Protein 5MDM (pdb70)

InterPro domains:
  IPR001903 Spike glycoprotein fusion domain, Rhabdovirus [PF00974] (76-174)
  IPR055447 Spike glycoprotein G, central domain, rhabdovirus [PF24833] (276-397)

Organism: Chandipura virus (strain I653514) (NCBI:txid11273)

Secondary structure (DSSP, 8-state):
-EEEEEESSS----EE--S----SS-SGGGS--TTEEEEEEEEEEEEEE-GGGG-EEEEEEEEEEEEEE--SSSS-EEEEEEEEEPPPHHHHHHHHHHHHHT------SPPP---SSS-EEEEEEEEEEEE---EEETTTTEEE-TTBTTSEE-SSSEEBSSSSEEEEES---SS---SEEEEEEEEEEEEESSSPP-GGGEEEE-SS--SEEGGG-EEEEETTEEEEE-TTSBEEE--TT-EETTEESGGGSPBP-TT---B--GGGSHHHHHHHHHHHHHHHHHHHHHHHHHHTT----HHHHHTTS-SSSEEEEEEEEETTEEEEEEEEEEEEEES-SEESSSEEESS-TTS-EEE-----EEETTEEE-GGG-EEETTEEE--GGG-EESSSSSTTHHHH--B---/-EEEEEESSS----EE--S--------------TTEEEEEEEEEESTTTS-SEE-EEEEEEEEEEEEEE--SSSSEEEEEEEEEEPPPHHHHHHHHHHHHHT------SPPP---SSS-EEEEEEEEEEEE--EEE-TTT--EE-TTBGGGEE-SSSEEBSSTTEEEEES-TT---TTTS-PEEEEEEEEEETTS---GGGEEEE-SS---EEGGG-EE--BTTB-EEE-TTS-EEE--TT-BSSSSBSGGGSPBPPTTPPP---S----SPP--HHHHHHHHHHHHHHHHHHTT--B-HHHHHTTS-SSSEEEEEEEEETTEEEEEEEEEEEEEES-SEESSSEEESS-TTS-EEE-----EEETTEEE-GGG-EEETTEEE--GGGT----TTS--/-EEEEEESSS----EE--S----SS-SGGGS--TTEEEEEEEEEEEEEE-GGGG-EEEEEEEEEEEEEE--SSSS-EEEEEEEEEPPPHHHHHHHHHHHHHT------SPPP---SSS-EEEEEEEEEEEE---EEETTTTEEE-TTBTTSEE-SSSEEBSSSSEEEEES---SS---SEEEEEEEEEEEEESSSPP-GGGEEEE-SS--SEEGGG-EEEEETTEEEEE-TTSBEEE--TT-EETTEESGGGSPBP-TT---B--GGGSHHHHHHHHHHHHHHHHHHHHHHHHHHTT----HHHHHTTS-SSSEEEEEEEEETTEEEEEEEEEEEEEES-SEESSSEEESS-TTS-EEE-----EEETTEEE-GGG-EEETTEEE--GGG-EESSSSSTTHHHH--B---/-EEEEEESSS----EE--S--------------TTEEEEEEEEEESBTTB-SEE-EEEEEEEEEEEEEE--SSSSEEEEEEEEEEPPPHHHHHHHHHHHHHT------SPPP---SSS-EEEEEEEEEEEE--EEE-TTT--EE-TTBGGGEE-SSSEEBSSTTEEEEES-TT---TTTS-PEEEEEEEEEETTS---GGGEEEE-SS---EEGGG-EE--BTTB-EEE-TTS-EEE--TT-BSSSSBSGGGSPBPPTTPPP---S----SPP--HHHHHHHHHHHHHHHHHHTT--B-HHHHHTTS-SSSEEEEEEEEETTEEEEEEEEEEEEEES-SEESSSEEESS-TTS-EEE-----EEETTEEE-GGG-EEETTEEE--GGGT----TTS--

B-factor: mean 112.69, std 37.87, range [44.89, 360.83]

Sequence (1616 aa):
YLSIAFPENTKLDWKPVTKNTRYCPMGGEWFLEPGLQEESFLSSTPIGATPSKSDGFLCHAAKWVTTCDFRWYGPKYITHSIHNIKPTRSDCDTALASYKSGTLVSLGFPPESCGYASVTDSEFLVIMITPHHVGVDDYRGHWVDPLFVGGECDQSYCDTIHNSSVWIPADQTKKNICGQSFTPLTVTVAYDKTKEIAAGGIVFKSKYHSHMEGARTCRLSYCGRNGIKFPNGEWVSLDVKTRIQEKHLLPLFKECPAGTEVRSTLQSDGAQVLTSEIQRILDYSLCQNTWDKVERKEPLSPLDLSYLASKSPGKGLAYTVINGTLSFAHTRYVRMWIDGPVLKEPKGKRESPSGISSDIWTQWFKYGDMEIGPNGLLKTAGGYKFPWHLIGMGIVDNELHELSEANPLDYLSIAFPENTKLDWKPVTKNTRYCPMGGEWFLEPGLQEESFLSSTPIGATPSKSDGFLCHAAKWVTTCDFRWYGPKYITHSIHNIKPTRSDCDTALASYKSGTLVSLGFPPESCGYASVTDSEFLVIMITPHHVGVDDYRGHWVDPLFVGGECDQSYCDTIHNSSVWIPADQTKKNICGQSFTPLTVTVAYDKTKEIAAGGIVFKSKYHSHMEGARTCRLSYCGRNGIKFPNGEWVSLDVKTRIQEKHLLPLFKECPAGTEVRSTLQSAQVLTSEIQRILDYSLCQNTWDKVERKEPLSPLDLSYLASKSPGKGLAYTVINGTLSFAHTRYVRMWIDGPVLKEPKGKRESPSGISSDIWTQWFKYGDMEIGPNGLLKTAGGYKFPWHLIGMELHELSEYLSIAFPENTKLDWKPVTKNTRYCPMGGEWFLEPGLQEESFLSSTPIGATPSKSDGFLCHAAKWVTTCDFRWYGPKYITHSIHNIKPTRSDCDTALASYKSGTLVSLGFPPESCGYASVTDSEFLVIMITPHHVGVDDYRGHWVDPLFVGGECDQSYCDTIHNSSVWIPADQTKKNICGQSFTPLTVTVAYDKTKEIAAGGIVFKSKYHSHMEGARTCRLSYCGRNGIKFPNGEWVSLDVKTRIQEKHLLPLFKECPAGTEVRSTLQSDGAQVLTSEIQRILDYSLCQNTWDKVERKEPLSPLDLSYLASKSPGKGLAYTVINGTLSFAHTRYVRMWIDGPVLKEPKGKRESPSGISSDIWTQWFKYGDMEIGPNGLLKTAGGYKFPWHLIGMGIVDNELHELSEANPLDYLSIAFPENTKLDWKPVTKNTRYCPMGGEWFLEPGLQEESFLSSTPIGATPSKSDGFLCHAAKWVTTCDFRWYGPKYITHSIHNIKPTRSDCDTALASYKSGTLVSLGFPPESCGYASVTDSEFLVIMITPHHVGVDDYRGHWVDPLFVGGECDQSYCDTIHNSSVWIPADQTKKNICGQSFTPLTVTVAYDKTKEIAAGGIVFKSKYHSHMEGARTCRLSYCGRNGIKFPNGEWVSLDVKTRIQEKHLLPLFKECPAGTEVRSTLQSAQVLTSEIQRILDYSLCQNTWDKVERKEPLSPLDLSYLASKSPGKGLAYTVINGTLSFAHTRYVRMWIDGPVLKEPKGKRESPSGISSDIWTQWFKYGDMEIGPNGLLKTAGGYKFPWHLIGMELHELSE

Nearest PDB structures (foldseek):
  5mdm-assembly2_C  TM=1.001E+00  e=2.118E-80  Chandipura virus
  5mdm-assembly2_A  TM=4.001E-01  e=2.684E-65  Chandipura virus
  5i2s-assembly1_A  TM=8.882E-01  e=8.411E-42  Vesicular stomatitis Indiana virus strain Mudd-Summers
  4d6w-assembly1_C  TM=3.920E-01  e=3.894E-62  Chandipura virus
  4d6w-assembly1_A  TM=3.893E-01  e=2.849E-61  Chandipura virus

Foldseek 3Di:
DKKFWAFQDQDFDKDFDDVLDADPAWDQVVPDDPQKDKDKDKWKFFADFAQLLQKKKKKFKKKWKWKWDAAPHDDTDIDIDIGFAADDPVSSVVQVVCVVVVNQDCPHHDDDDDDHNDIDMDIDIHIDIDIDGFDADQQVQWTADQQFDVRIGRAQWTQGPDRGIIMGGPDRPPDTRHRTDMDMWMKMWMFRNPDDDAQQRIFIDTPLAAGFRSVLKAWGAGRNATWIQTQQQTIMGDDQPDDDPNHRDRVRHHHDDPPRHHDGRLCVDPVNVVVVVVLSVCLRVLSVVLSVCVVVVHQDALQSLLSRDDLGWHWGKWWDAAPNGIMIGTGTIAMWADPDQFAAAQWTAGPDNPHDIDRRHDDWHDDDPWTADTSSFTADPSGIGDDCSSMDDSRNHNPPVVVVDDDDDD/DFKFWAFQDQDFDKDFDPPQLLDFAFADDDDDDLQWDKDKDKWFALVVVQDFKFKWKKKFKKKWKWKWDAAPHDDTDIDIDIGTDADDPVSRVVQVVCVVVVNQDFPHHDDDDDDHNDIDMDIDTHIDMDMDMFTAKSAQLWTAASQFDVRTGLDQWTCGPPNRIIIGTPDNPSDDSLVTDTGIWMKMWIFNPPDDDAQQRIWIDTQQGDTFRSVQKAWEDGSNATWIATLLLAIIGDDQVDDDPNHGDRVRHHHDPPPRHRIAYRQSPDDDDPDPRSVVLSVLSSVLSVCVVVVHDDALLSLLSRDYGGWGWHKWWDAAPNGIMIGTGTIGMWADPDQFAAACWIHSHDPPHDIDHRHDDWHDDDVWTADTSSFTQDPRGTGHNCVSSPDDSVVPDD/DKKFWAFQDQDFDKDFDDVLDADPAWDQVVPDDPQKDKDKDKWKFFADFAQLLQKKKKKFKKKWKWKWDAAPHDDTDIDIDIGFAADDPVRRVVQVVCVVVVNQDCPHHDDDDDDHNDIDMDIDIHIDIHIDGFDADQQVQWTADQQFDVRIDRAQWTQGPDRGIIMGGPDRPPDTRHRTDMDMWMKMWMFRNPDDDAQQRIFIDTPLAAGFGSVLKAWGAGRNATWIQTQAQTIMGDHQPDDDPNHRDRVRHHHDDPPRHHDGRLCVDPVNVVVVVVLSVCLRVLSVVLSVCVVVVHQDALQSLLSRDDLGWHWGKWWDAAPNGIMIGTGTIAMWADPDQFAAAQWTAGPDNPHDIDRRHDDWHDDDPWTADTSSFTADPSGIGDDCSSMDPSRNHNPPVVVVDDDDDD/DFKFWAFQDQDFDKDFDPPQLLDFAFFDDDDDDLQKDKDKDKWFALVVVFDFKFKWKKKFKKKWKWKWDAAPHDDTDIDIDIGTAADDPVSRVVQVVCVVVVNQDFPPHDDDDDDHNDIDMDIDIHIDMDMDMFTAKSAQLWTAASQFDVRTGLDQWTCGPPNRIIIGTPDNPSDDSLVTDTGIWMKMWIFNPPDDDAQQRIWIDTQQGDTFRSVQKAWEDGSNATWIATLLLAIIGDDQVDDDPNHGDRVRHHHDPPPRHRIAYRQSPDDDDPDPRSVVLSVLSSVLSVCVVVVHDDALLSLLSRDYGGWGWHKWWDAAPNGIMIGTGTIGMWADPDQFAAACWIHSHDPPHDIDHRHDDWHDDDVWTADTSSFTDDPRGTGHNCVSSPDDSVVPDD

Solvent-accessible surface area: 74851 Å² total; per-residue (Å²): 59,0,7,8,10,6,0,46,80,37,133,18,117,29,102,82,27,119,168,37,58,76,60,6,56,10,8,26,133,103,34,168,62,114,23,70,66,94,51,66,13,145,7,16,0,0,72,18,60,50,76,75,96,5,58,4,19,28,0,31,0,0,45,2,5,0,25,0,24,43,149,135,98,41,56,75,119,19,54,66,41,81,90,91,50,115,9,78,130,74,21,0,50,79,6,15,60,24,44,137,86,64,74,58,103,26,70,0,24,5,88,76,44,53,34,117,77,46,92,23,39,0,10,20,8,6,24,45,11,32,17,42,70,2,31,33,36,18,75,179,21,23,16,60,11,112,46,4,96,70,27,78,22,94,99,28,43,1,60,11,101,110,122,13,17,7,1,0,4,44,94,60,74,198,167,92,21,15,10,12,23,43,29,103,5,80,0,24,0,4,8,42,114,112,138,127,7,50,23,52,45,0,24,0,73,22,154,38,3,53,43,3,56,1,50,74,1,7,68,14,54,7,1,46,87,64,0,0,31,0,18,3,2,2,0,0,14,3,75,82,174,27,172,2,47,160,58,91,0,7,62,39,3,124,110,14,95,110,79,28,131,19,26,40,3,21,27,26,39,31,1,10,54,57,30,32,94,31,97,148,94,21,39,101,50,34,1,44,66,2,3,57,48,22,91,142,179,66,93,15,9,0,26,8,0,1,33,1,8,1,86,42,15,17,56,1,10,0,5,0,15,39,127,73,64,26,3,33,0,93,6,100,1,34,33,0,4,2,100,8,4,50,14,194,99,24,75,0,26,78,107,22,21,104,19,135,53,38,79,1,0,70,37,48,32,143,14,45,128,26,54,0,0,2,4,0,4,0,63,18,121,59,11,29,15,4,4,31,45,19,16,32,12,2,48,23,2,62,78,2,66,32,0,21,81,47,59,105,27,82,38,8,66,10,7,4,0,48,66,32,117,19,68,33,7,84,15,102,39,72,39,74,41,25,18,120,4,7,39,88,86,70,125,78,62,45,75,93,58,70,14,135,10,20,0,0,3,58,33,5,56,82,91,18,83,1,24,29,0,40,0,1,46,46,6,0,27,0,23,36,150,198,169,42,32,40,49,0,32,30,35,58,85,98,54,114,9,77,162,74,30,2,67,89,6,26,62,23,79,145,87,63,92,57,106,64,117,26,63,4,100,60,56,52,35,141,78,51,93,71,80,28,95,55,92,3,18,64,12,74,78,36,35,1,0,10,0,6,5,45,5,38,8,0,0,14,4,2,89,56,24,44,17,60,109,45,51,0,76,8,75,63,130,16,9,11,0,6,3,56,68,89,95,70,120,103,17,58,58,39,106,17,35,97,6,68,0,24,0,4,3,47,98,123,140,128,6,49,22,53,42,0,14,0,50,4,81,10,1,7,58,14,86,1,64,185,7,20,47,31,74,16,36,81,75,73,0,0,33,1,55,35,7,7,0,0,18,4,58,71,168,18,179,4,36,169,78,90,0,5,68,36,3,164,98,18,97,113,84,35,84,17,73,2,11,23,137,52,153,182,140,107,48,105,75,47,7,36,56,17,14,92,31,1,0,38,31,1,2,47,23,25,96,139,118,66,29,1,5,0,5,6,0,0,8,1,4,10,37,3,10,16,27,2,4,0,2,0,6,40,143,26,45,8,3,2,0,26,10,13,0,5,35,0,41,1,87,4,0,27,15,187,103,19,85,2,40,54,131,36,66,107,25,146,46,38,74,0,2,59,44,42,34,159,17,48,160,36,55,0,0,0,3,0,1,0,69,18,121,57,12,30,12,2,0,43,18,10,18,31,99,78,155,71,9,73,50,125,56,0,8,7,9,6,0,47,79,38,133,18,117,31,102,83,27,119,167,37,57,76,59,7,56,10,7,26,131,104,37,170,64,114,23,70,65,93,51,67,14,146,7,18,0,0,72,18,59,50,80,75,95,5,57,4,19,28,0,37,0,0,34,3,6,0,26,0,25,42,150,138,91,41,59,76,118,19,55,66,40,82,87,98,52,122,10,77,144,73,24,2,54,82,6,16,61,23,48,135,87,62,74,58,105,23,74,0,19,4,87,76,41,54,34,122,77,40,89,16,39,0,10,17,11,6,18,40,12,36,16,42,66,2,30,33,36,19,87,183,21,24,16,62,13,112,45,3,94,70,27,78,22,95,106,28,52,1,66,11,104,110,130,15,16,10,1,0,4,42,95,60,74,198,165,89,20,14,12,12,21,40,30,99,4,80,0,24,0,5,10,42,113,111,138,128,8,50,22,51,45,0,22,0,75,22,154,37,3,52,44,4,56,1,52,72,1,7,70,15,55,8,1,47,86,64,0,0,30,0,19,3,1,3,0,0,14,3,76,83,173,27,171,3,46,159,58,91,0,6,62,39,3,124,109,14,94,113,78,29,129,19,26,39,3,20,28,26,38,31,1,10,53,56,29,32,95,33,99,148,95,23,39,100,50,37,2,43,65,2,2,58,50,22,90,143,180,64,102,15,13,0,26,11,0,1,31,2,8,1,85,41,15,15,56,0,10,0,5,0,17,39,129,71,61,27,4,34,0,94,6,98,1,35,32,0,4,1,101,8,4,49,14,193,97,23,76,0,25,80,107,23,20,104,18,134,51,38,77,1,0,70,37,47,31,143,12,38,128,24,53,0,0,2,5,0,3,0,62,18,120,55,11,30,11,4,4,31,46,18,15,33,11,2,50,22,2,61,77,2,66,26,0,19,82,46,52,100,28,78,38,8,66,11,7,3,0,47,66,32,119,18,74,34,9,86,15,100,39,73,40,74,41,27,16,118,4,6,38,87,88,69,124,82,63,46,76,92,59,70,15,133,10,19,0,0,3,60,34,6,54,80,93,19,81,2,29,29,0,48,0,1,63,46,6,0,26,0,23,33,148,198,167,42,29,35,51,0,35,34,35,63,84,98,58,111,10,75,159,75,32,2,67,89,5,28,60,23,82,148,86,65,90,57,113,62,90,25,70,4,101,59,56,54,35,137,80,51,92,70,81,29,89,60,81,2,16,58,11,73,81,40,36,1,0,11,0,6,5,44,4,36,7,1,1,14,4,2,88,55,22,43,16,60,106,45,48,0,72,8,73,65,129,13,9,8,0,6,2,57,69,89,95,70,123,103,16,58,60,44,105,16,36,98,6,67,0,24,0,4,2,46,98,125,139,128,6,48,22,54,42,0,14,0,50,5,85,11,1,8,58,15,87,1,64,190,8,20,46,29,72,17,35,80,76,74,0,0,32,1,54,35,7,5,0,0,19,3,57,70,169,18,175,4,34,171,79,90,0,5,65,38,3,163,100,18,98,112,84,34,86,16,71,2,10,24,138,53,154,182,140,108,47,105,74,48,8,40,55,18,14,92,30,1,0,38,29,0,2,47,24,26,98,136,110,68,34,1,5,0,4,6,0,0,8,1,4,10,37,2,10,15,30,1,4,0,3,0,5,40,139,24,46,7,3,2,0,28,11,13,1,5,36,0,44,2,90,4,0,28,14,189,103,18,85,1,40,54,131,35,65,107,26,145,45,38,74,0,2,61,43,43,35,160,16,47,164,36,56,0,0,0,3,0,1,0,68,18,124,56,12,30,11,2,0,43,18,10,18,31,98,77,153,68,9,72,48,129

Structure (mmCIF, N/CA/C/O backbone):
data_5MDM
#
_entry.id   5MDM
#
_cell.length_a   150.340
_cell.length_b   228.210
_cell.length_c   78.840
_cell.angle_alpha   90.00
_cell.angle_beta   90.00
_cell.angle_gamma   90.00
#
_symmetry.space_group_name_H-M   'P 21 21 2'
#
loop_
_entity.id
_entity.type
_entity.pdbx_description
1 polymer Glycoprotein
2 branched 2-acetamido-2-deoxy-beta-D-glucopyranose-(1-4)-2-acetamido-2-deoxy-beta-D-glucopyranose
3 branched 2-acetamido-2-deoxy-beta-D-glucopyranose-(1-4)-[alpha-L-fucopyranose-(1-6)]2-acetamido-2-deoxy-beta-D-glucopyranose
4 non-polymer 'SULFATE ION'
5 non-polymer 2-acetamido-2-deoxy-beta-D-glucopyranose
#
loop_
_atom_site.group_PDB
_atom_site.id
_atom_site.type_symbol
_atom_site.label_atom_id
_atom_site.label_alt_id
_atom_site.label_comp_id
_atom_site.label_asym_id
_atom_site.label_entity_id
_atom_site.label_seq_id
_atom_site.pdbx_PDB_ins_code
_atom_site.Cartn_x
_atom_site.Cartn_y
_atom_site.Cartn_z
_atom_site.occupancy
_atom_site.B_iso_or_equiv
_atom_site.auth_seq_id
_atom_site.auth_comp_id
_atom_site.auth_asym_id
_atom_site.auth_atom_id
_atom_site.pdbx_PDB_model_num
ATOM 1 N N . TYR A 1 1 ? 42.370 -57.614 -29.799 1.00 98.77 1 TYR E N 1
ATOM 2 C CA . TYR A 1 1 ? 41.473 -56.832 -28.958 1.00 96.33 1 TYR E CA 1
ATOM 3 C C . TYR A 1 1 ? 40.207 -57.625 -28.641 1.00 97.85 1 TYR E C 1
ATOM 4 O O . TYR A 1 1 ? 39.497 -57.339 -27.669 1.00 102.32 1 TYR E O 1
ATOM 13 N N . LEU A 1 2 ? 39.940 -58.628 -29.469 1.00 86.11 2 LEU E N 1
ATOM 14 C CA . LEU A 1 2 ? 38.831 -59.541 -29.244 1.00 80.98 2 LEU E CA 1
ATOM 15 C C . LEU A 1 2 ? 39.312 -60.783 -28.509 1.00 89.16 2 LEU E C 1
ATOM 16 O O . LEU A 1 2 ? 40.227 -61.473 -28.964 1.00 96.59 2 LEU E O 1
ATOM 21 N N . SER A 1 3 ? 38.690 -61.072 -27.373 1.00 82.19 3 SER E N 1
ATOM 22 C CA . SER A 1 3 ? 39.061 -62.247 -26.603 1.00 77.34 3 SER E CA 1
ATOM 23 C C . SER A 1 3 ? 37.896 -63.211 -26.478 1.00 81.56 3 SER E C 1
ATOM 24 O O . SER A 1 3 ? 36.740 -62.827 -26.615 1.00 78.52 3 SER E O 1
ATOM 27 N N . ILE A 1 4 ? 38.214 -64.476 -26.245 1.00 85.43 4 ILE E N 1
ATOM 28 C CA . ILE A 1 4 ? 37.208 -65.489 -25.990 1.00 75.47 4 ILE E CA 1
ATOM 29 C C . ILE A 1 4 ? 37.759 -66.414 -24.932 1.00 75.97 4 ILE E C 1
ATOM 30 O O . ILE A 1 4 ? 38.969 -66.442 -24.689 1.00 65.34 4 ILE E O 1
ATOM 35 N N . ALA A 1 5 ? 36.869 -67.160 -24.291 1.00 73.78 5 ALA E N 1
ATOM 36 C CA . ALA A 1 5 ? 37.290 -68.253 -23.432 1.00 73.93 5 ALA E CA 1
ATOM 37 C C . ALA A 1 5 ? 37.063 -69.514 -24.242 1.00 79.43 5 ALA E C 1
ATOM 38 O O . ALA A 1 5 ? 35.964 -69.743 -24.746 1.00 84.95 5 ALA E O 1
ATOM 40 N N . PHE A 1 6 ? 38.109 -70.317 -24.380 1.00 75.81 6 PHE E N 1
ATOM 41 C CA . PHE A 1 6 ? 38.082 -71.436 -25.307 1.00 77.90 6 PHE E CA 1
ATOM 42 C C . PHE A 1 6 ? 38.837 -72.621 -24.714 1.00 83.43 6 PHE E C 1
ATOM 43 O O . PHE A 1 6 ? 39.790 -72.427 -23.966 1.00 94.29 6 PHE E O 1
ATOM 51 N N . PRO A 1 7 ? 38.410 -73.853 -25.029 1.00 81.28 7 PRO E N 1
ATOM 52 C CA . PRO A 1 7 ? 39.167 -75.014 -24.545 1.00 92.37 7 PRO E CA 1
ATOM 53 C C . PRO A 1 7 ? 40.631 -74.951 -24.986 1.00 97.87 7 PRO E C 1
ATOM 54 O O . PRO A 1 7 ? 40.914 -74.629 -26.141 1.00 91.97 7 PRO E O 1
ATOM 58 N N . GLU A 1 8 ? 41.547 -75.233 -24.064 1.00 103.93 8 GLU E N 1
ATOM 59 C CA . GLU A 1 8 ? 42.975 -75.081 -24.331 1.00 103.99 8 GLU E CA 1
ATOM 60 C C . GLU A 1 8 ? 43.488 -76.029 -25.414 1.00 109.89 8 GLU E C 1
ATOM 61 O O . GLU A 1 8 ? 44.172 -75.604 -26.343 1.00 104.14 8 GLU E O 1
ATOM 67 N N . ASN A 1 9 ? 43.144 -77.308 -25.301 1.00 116.14 9 ASN E N 1
ATOM 68 C CA . ASN A 1 9 ? 43.585 -78.301 -26.274 1.00 113.26 9 ASN E CA 1
ATOM 69 C C . ASN A 1 9 ? 42.817 -78.199 -27.589 1.00 102.45 9 ASN E C 1
ATOM 70 O O . ASN A 1 9 ? 41.654 -77.799 -27.612 1.00 95.11 9 ASN E O 1
ATOM 75 N N . THR A 1 10 ? 43.482 -78.562 -28.680 1.00 105.92 10 THR E N 1
ATOM 76 C CA . THR A 1 10 ? 42.891 -78.487 -30.009 1.00 103.36 10 THR E CA 1
ATOM 77 C C . THR A 1 10 ? 42.023 -79.709 -30.272 1.00 109.62 10 THR E C 1
ATOM 78 O O . THR A 1 10 ? 41.271 -79.754 -31.245 1.00 112.87 10 THR E O 1
ATOM 82 N N . LYS A 1 11 ? 42.149 -80.704 -29.398 1.00 113.26 11 LYS E N 1
ATOM 83 C CA . LYS A 1 11 ? 41.341 -81.915 -29.465 1.00 117.92 11 LYS E CA 1
ATOM 84 C C . LYS A 1 11 ? 40.861 -82.273 -28.065 1.00 116.87 11 LYS E C 1
ATOM 85 O O . LYS A 1 11 ? 41.592 -82.104 -27.086 1.00 118.87 11 LYS E O 1
ATOM 91 N N . LEU A 1 12 ? 39.630 -82.763 -27.972 1.00 112.19 12 LEU E N 1
ATOM 92 C CA . LEU A 1 12 ? 39.078 -83.196 -26.697 1.00 118.46 12 LEU E CA 1
ATOM 93 C C . LEU A 1 12 ? 38.483 -84.595 -26.815 1.00 126.92 12 LEU E C 1
ATOM 94 O O . LEU A 1 12 ? 38.082 -85.020 -27.898 1.00 118.42 12 LEU E O 1
ATOM 99 N N . ASP A 1 13 ? 38.434 -85.310 -25.696 1.00 139.70 13 ASP E N 1
ATOM 100 C CA . ASP A 1 13 ? 37.793 -86.616 -25.659 1.00 143.00 13 ASP E CA 1
ATOM 101 C C . ASP A 1 13 ? 36.288 -86.442 -25.463 1.00 140.12 13 ASP E C 1
ATOM 102 O O . ASP A 1 13 ? 35.826 -86.123 -24.363 1.00 138.57 13 ASP E O 1
ATOM 107 N N . TRP A 1 14 ? 35.531 -86.643 -26.539 1.00 135.03 14 TRP E N 1
ATOM 108 C CA . TRP A 1 14 ? 34.084 -86.445 -26.513 1.00 125.70 14 TRP E CA 1
ATOM 109 C C . TRP A 1 14 ? 33.318 -87.698 -26.092 1.00 127.77 14 TRP E C 1
ATOM 110 O O . TRP A 1 14 ? 33.708 -88.822 -26.415 1.00 133.15 14 TRP E O 1
ATOM 121 N N . LYS A 1 15 ? 32.229 -87.487 -25.361 1.00 126.33 15 LYS E N 1
ATOM 122 C CA . LYS A 1 15 ? 31.326 -88.557 -24.958 1.00 132.88 15 LYS E CA 1
ATOM 123 C C . LYS A 1 15 ? 29.901 -88.044 -25.112 1.00 135.78 15 LYS E C 1
ATOM 124 O O . LYS A 1 15 ? 29.649 -86.852 -24.934 1.00 141.53 15 LYS E O 1
ATOM 130 N N . PRO A 1 16 ? 28.963 -88.935 -25.459 1.00 127.71 16 PRO E N 1
ATOM 131 C CA . PRO A 1 16 ? 27.567 -88.526 -25.648 1.00 127.13 16 PRO E CA 1
ATOM 132 C C . PRO A 1 16 ? 26.912 -88.055 -24.351 1.00 125.91 16 PRO E C 1
ATOM 133 O O . PRO A 1 16 ? 27.073 -88.690 -23.308 1.00 127.20 16 PRO E O 1
ATOM 137 N N . VAL A 1 17 ? 26.187 -86.943 -24.426 1.00 118.73 17 VAL E N 1
ATOM 138 C CA . VAL A 1 17 ? 25.438 -86.434 -23.284 1.00 114.08 17 VAL E CA 1
ATOM 139 C C . VAL A 1 17 ? 24.263 -87.356 -22.988 1.00 118.93 17 VAL E C 1
ATOM 140 O O . VAL A 1 17 ? 23.471 -87.664 -23.878 1.00 122.63 17 VAL E O 1
ATOM 144 N N . THR A 1 18 ? 24.156 -87.802 -21.741 1.00 134.93 18 THR E N 1
ATOM 145 C CA . THR A 1 18 ? 23.086 -88.716 -21.353 1.00 140.35 18 THR E CA 1
ATOM 146 C C . THR A 1 18 ? 22.251 -88.195 -20.184 1.00 144.86 18 THR E C 1
ATOM 147 O O . THR A 1 18 ? 21.026 -88.108 -20.280 1.00 142.98 18 THR E O 1
ATOM 151 N N . LYS A 1 19 ? 22.918 -87.846 -19.087 1.00 149.26 19 LYS E N 1
ATOM 152 C CA . LYS A 1 19 ? 22.231 -87.447 -17.858 1.00 144.72 19 LYS E CA 1
ATOM 153 C C . LYS A 1 19 ? 21.566 -86.073 -17.981 1.00 137.38 19 LYS E C 1
ATOM 154 O O . LYS A 1 19 ? 20.713 -85.718 -17.165 1.00 142.27 19 LYS E O 1
ATOM 160 N N . ASN A 1 20 ? 21.963 -85.310 -18.998 1.00 127.24 20 ASN E N 1
ATOM 161 C CA . ASN A 1 20 ? 21.322 -84.031 -19.315 1.00 119.96 20 ASN E CA 1
ATOM 162 C C . ASN A 1 20 ? 21.410 -82.965 -18.222 1.00 117.10 20 ASN E C 1
ATOM 163 O O . ASN A 1 20 ? 20.616 -82.026 -18.214 1.00 92.60 20 ASN E O 1
ATOM 168 N N . THR A 1 21 ? 22.364 -83.109 -17.305 1.00 116.68 21 THR E N 1
ATOM 169 C CA . THR A 1 21 ? 22.528 -82.135 -16.227 1.00 120.30 21 THR E CA 1
ATOM 170 C C . THR A 1 21 ? 23.051 -80.801 -16.752 1.00 116.02 21 THR E C 1
ATOM 171 O O . THR A 1 21 ? 23.938 -80.754 -17.607 1.00 107.18 21 THR E O 1
ATOM 175 N N . ARG A 1 22 ? 22.488 -79.720 -16.223 1.00 114.10 22 ARG E N 1
ATOM 176 C CA . ARG A 1 22 ? 22.766 -78.382 -16.719 1.00 99.00 22 ARG E CA 1
ATOM 177 C C . ARG A 1 22 ? 23.775 -77.667 -15.833 1.00 102.61 22 ARG E C 1
ATOM 178 O O . ARG A 1 22 ? 23.606 -77.589 -14.616 1.00 108.36 22 ARG E O 1
ATOM 186 N N . TYR A 1 23 ? 24.833 -77.156 -16.451 1.00 86.57 23 TYR E N 1
ATOM 187 C CA . TYR A 1 23 ? 25.809 -76.341 -15.740 1.00 108.73 23 TYR E CA 1
ATOM 188 C C . TYR A 1 23 ? 25.719 -74.902 -16.236 1.00 111.13 23 TYR E C 1
ATOM 189 O O . TYR A 1 23 ? 26.578 -74.441 -16.984 1.00 85.74 23 TYR E O 1
ATOM 198 N N . CYS A 1 24 ? 24.670 -74.200 -15.819 1.00 110.56 24 CYS E N 1
ATOM 199 C CA . CYS A 1 24 ? 24.413 -72.846 -16.294 1.00 80.72 24 CYS E CA 1
ATOM 200 C C . CYS A 1 24 ? 24.663 -71.790 -15.227 1.00 103.40 24 CYS E C 1
ATOM 201 O O . CYS A 1 24 ? 24.127 -71.869 -14.121 1.00 101.38 24 CYS E O 1
ATOM 204 N N . PRO A 1 25 ? 25.482 -70.789 -15.560 1.00 79.82 25 PRO E N 1
ATOM 205 C CA . PRO A 1 25 ? 26.204 -70.731 -16.828 1.00 88.02 25 PRO E CA 1
ATOM 206 C C . PRO A 1 25 ? 27.512 -71.487 -16.674 1.00 96.33 25 PRO E C 1
ATOM 207 O O . PRO A 1 25 ? 27.928 -71.728 -15.543 1.00 105.24 25 PRO E O 1
ATOM 211 N N . MET A 1 26 ? 28.148 -71.864 -17.777 1.00 93.33 26 MET E N 1
ATOM 212 C CA . MET A 1 26 ? 29.370 -72.653 -17.683 1.00 95.31 26 MET E CA 1
ATOM 213 C C . MET A 1 26 ? 30.506 -71.832 -17.089 1.00 97.87 26 MET E C 1
ATOM 214 O O . MET A 1 26 ? 30.750 -70.690 -17.487 1.00 100.25 26 MET E O 1
ATOM 219 N N . GLY A 1 27 ? 31.191 -72.421 -16.119 1.00 102.71 27 GLY E N 1
ATOM 220 C CA . GLY A 1 27 ? 32.288 -71.755 -15.453 1.00 118.53 27 GLY E CA 1
ATOM 221 C C . GLY A 1 27 ? 33.082 -72.750 -14.637 1.00 133.44 27 GLY E C 1
ATOM 222 O O . GLY A 1 27 ? 32.683 -73.907 -14.499 1.00 133.43 27 GLY E O 1
ATOM 223 N N . GLY A 1 28 ? 34.211 -72.300 -14.099 1.00 141.92 28 GLY E N 1
ATOM 224 C CA . GLY A 1 28 ? 35.035 -73.137 -13.248 1.00 144.20 28 GLY E CA 1
ATOM 225 C C . GLY A 1 28 ? 34.424 -73.321 -11.873 1.00 144.53 28 GLY E C 1
ATOM 226 O O . GLY A 1 28 ? 34.853 -74.185 -11.107 1.00 148.91 28 GLY E O 1
ATOM 227 N N . GLU A 1 29 ? 33.417 -72.508 -11.564 1.00 139.98 29 GLU E N 1
ATOM 228 C CA . GLU A 1 29 ? 32.751 -72.557 -10.267 1.00 136.74 29 GLU E CA 1
ATOM 229 C C . GLU A 1 29 ? 32.086 -73.909 -10.008 1.00 135.84 29 GLU E C 1
ATOM 230 O O . GLU A 1 29 ? 32.041 -74.377 -8.871 1.00 136.71 29 GLU E O 1
ATOM 236 N N . TRP A 1 30 ? 31.579 -74.538 -11.064 1.00 134.40 30 TRP E N 1
ATOM 237 C CA . TRP A 1 30 ? 30.886 -75.816 -10.930 1.00 130.78 30 TRP E CA 1
ATOM 238 C C . TRP A 1 30 ? 31.840 -76.947 -10.596 1.00 130.54 30 TRP E C 1
ATOM 239 O O . TRP A 1 30 ? 31.439 -77.958 -10.021 1.00 130.13 30 TRP E O 1
ATOM 250 N N . PHE A 1 31 ? 33.105 -76.776 -10.964 1.00 132.23 31 PHE E N 1
ATOM 251 C CA . PHE A 1 31 ? 34.059 -77.872 -10.883 1.00 133.44 31 PHE E CA 1
ATOM 252 C C . PHE A 1 31 ? 35.219 -77.591 -9.931 1.00 138.25 31 PHE E C 1
ATOM 253 O O . PHE A 1 31 ? 35.917 -76.581 -10.047 1.00 124.87 31 PHE E O 1
ATOM 261 N N . LEU A 1 32 ? 35.405 -78.507 -8.986 1.00 155.59 32 LEU E N 1
ATOM 262 C CA . LEU A 1 32 ? 36.435 -78.387 -7.964 1.00 161.20 32 LEU E CA 1
ATOM 263 C C . LEU A 1 32 ? 37.820 -78.642 -8.550 1.00 155.06 32 LEU E C 1
ATOM 264 O O . LEU A 1 32 ? 38.126 -79.759 -8.970 1.00 154.88 32 LEU E O 1
ATOM 269 N N . GLU A 1 33 ? 38.652 -77.605 -8.582 1.00 150.42 33 GLU E N 1
ATOM 270 C CA . GLU A 1 33 ? 40.033 -77.753 -9.033 1.00 149.73 33 GLU E CA 1
ATOM 271 C C . GLU A 1 33 ? 40.936 -78.040 -7.833 1.00 149.07 33 GLU E C 1
ATOM 272 O O . GLU A 1 33 ? 41.207 -77.153 -7.025 1.00 145.27 33 GLU E O 1
ATOM 278 N N . PRO A 1 34 ? 41.403 -79.293 -7.722 1.00 154.52 34 PRO E N 1
ATOM 279 C CA . PRO A 1 34 ? 42.075 -79.850 -6.541 1.00 155.86 34 PRO E CA 1
ATOM 280 C C . PRO A 1 34 ? 43.270 -79.033 -6.067 1.00 151.63 34 PRO E C 1
ATOM 281 O O . PRO A 1 34 ? 43.322 -78.624 -4.908 1.00 150.94 34 PRO E O 1
ATOM 285 N N . GLY A 1 35 ? 44.220 -78.799 -6.963 1.00 149.12 35 GLY E N 1
ATOM 286 C CA . GLY A 1 35 ? 45.464 -78.155 -6.591 1.00 152.34 35 GLY E CA 1
ATOM 287 C C . GLY A 1 35 ? 45.341 -76.667 -6.350 1.00 155.27 35 GLY E C 1
ATOM 288 O O . GLY A 1 35 ? 46.326 -76.006 -6.033 1.00 155.07 35 GLY E O 1
ATOM 289 N N . LEU A 1 36 ? 44.133 -76.134 -6.495 1.00 126.72 36 LEU E N 1
ATOM 290 C CA . LEU A 1 36 ? 43.929 -74.695 -6.364 1.00 124.29 36 LEU E CA 1
ATOM 291 C C . LEU A 1 36 ? 43.519 -74.267 -4.960 1.00 109.15 36 LEU E C 1
ATOM 292 O O . LEU A 1 36 ? 42.637 -74.857 -4.337 1.00 106.09 36 LEU E O 1
ATOM 297 N N . GLN A 1 37 ? 44.194 -73.232 -4.479 1.00 102.05 37 GLN E N 1
ATOM 298 C CA . GLN A 1 37 ? 43.940 -72.643 -3.178 1.00 99.76 37 GLN E CA 1
ATOM 299 C C . GLN A 1 37 ? 43.606 -71.176 -3.396 1.00 91.38 37 GLN E C 1
ATOM 300 O O . GLN A 1 37 ? 44.188 -70.528 -4.265 1.00 90.17 37 GLN E O 1
ATOM 306 N N . GLU A 1 38 ? 42.664 -70.650 -2.623 1.00 85.25 38 GLU E N 1
ATOM 307 C CA . GLU A 1 38 ? 42.323 -69.238 -2.722 1.00 71.06 38 GLU E CA 1
ATOM 308 C C . GLU A 1 38 ? 42.571 -68.489 -1.417 1.00 75.56 38 GLU E C 1
ATOM 309 O O . GLU A 1 38 ? 42.396 -69.032 -0.330 1.00 84.28 38 GLU E O 1
ATOM 315 N N . GLU A 1 39 ? 42.996 -67.239 -1.543 1.00 74.82 39 GLU E N 1
ATOM 316 C CA . GLU A 1 39 ? 43.198 -66.360 -0.403 1.00 77.60 39 GLU E CA 1
ATOM 317 C C . GLU A 1 39 ? 42.833 -64.946 -0.818 1.00 82.55 39 GLU E C 1
ATOM 318 O O . GLU A 1 39 ? 43.188 -64.499 -1.912 1.00 84.99 39 GLU E O 1
ATOM 324 N N . SER A 1 40 ? 42.128 -64.242 0.059 1.00 74.02 40 SER E N 1
ATOM 325 C CA . SER A 1 40 ? 41.674 -62.896 -0.249 1.00 64.68 40 SER E CA 1
ATOM 326 C C . SER A 1 40 ? 42.328 -61.857 0.650 1.00 65.88 40 SER E C 1
ATOM 327 O O . SER A 1 40 ? 42.720 -62.150 1.781 1.00 78.81 40 SER E O 1
ATOM 330 N N . PHE A 1 41 ? 42.447 -60.640 0.135 1.00 55.64 41 PHE E N 1
ATOM 331 C CA . PHE A 1 41 ? 42.943 -59.524 0.928 1.00 66.02 41 PHE E CA 1
ATOM 332 C C . PHE A 1 41 ? 42.120 -58.263 0.666 1.00 74.85 41 PHE E C 1
ATOM 333 O O . PHE A 1 41 ? 41.617 -58.060 -0.442 1.00 75.31 41 PHE E O 1
ATOM 341 N N . LEU A 1 42 ? 41.964 -57.432 1.696 1.00 69.98 42 LEU E N 1
ATOM 342 C CA . LEU A 1 42 ? 41.234 -56.178 1.547 1.00 61.05 42 LEU E CA 1
ATOM 343 C C . LEU A 1 42 ? 42.008 -55.241 0.644 1.00 57.97 42 LEU E C 1
ATOM 344 O O . LEU A 1 42 ? 43.214 -55.065 0.803 1.00 69.83 42 LEU E O 1
ATOM 349 N N . SER A 1 43 ? 41.317 -54.642 -0.313 1.00 56.20 43 SER E N 1
ATOM 350 C CA . SER A 1 43 ? 41.993 -53.787 -1.272 1.00 65.94 43 SER E CA 1
ATOM 351 C C . SER A 1 43 ? 41.182 -52.541 -1.608 1.00 67.87 43 SER E C 1
ATOM 352 O O . SER A 1 43 ? 40.136 -52.267 -1.018 1.00 63.44 43 SER E O 1
ATOM 355 N N . SER A 1 44 ? 41.689 -51.788 -2.568 1.00 69.44 44 SER E N 1
ATOM 356 C CA . SER A 1 44 ? 41.098 -50.527 -2.944 1.00 64.75 44 SER E CA 1
ATOM 357 C C . SER A 1 44 ? 41.321 -50.386 -4.438 1.00 66.98 44 SER E C 1
ATOM 358 O O . SER A 1 44 ? 42.367 -50.784 -4.948 1.00 67.89 44 SER E O 1
ATOM 361 N N . THR A 1 45 ? 40.342 -49.844 -5.149 1.00 61.99 45 THR E N 1
ATOM 362 C CA . THR A 1 45 ? 40.501 -49.658 -6.587 1.00 59.86 45 THR E CA 1
ATOM 363 C C . THR A 1 45 ? 39.915 -48.327 -7.041 1.00 60.73 45 THR E C 1
ATOM 364 O O . THR A 1 45 ? 38.854 -47.917 -6.569 1.00 59.77 45 THR E O 1
ATOM 368 N N . PRO A 1 46 ? 40.625 -47.630 -7.942 1.00 65.53 46 PRO E N 1
ATOM 369 C CA . PRO A 1 46 ? 40.175 -46.327 -8.442 1.00 69.15 46 PRO E CA 1
ATOM 370 C C . PRO A 1 46 ? 38.946 -46.462 -9.337 1.00 68.58 46 PRO E C 1
ATOM 371 O O . PRO A 1 46 ? 38.941 -47.263 -10.266 1.00 63.55 46 PRO E O 1
ATOM 375 N N . ILE A 1 47 ? 37.910 -45.684 -9.049 1.00 65.67 47 ILE E N 1
ATOM 376 C CA . ILE A 1 47 ? 36.643 -45.811 -9.753 1.00 65.77 47 ILE E CA 1
ATOM 377 C C . ILE A 1 47 ? 36.305 -44.594 -10.595 1.00 71.33 47 ILE E C 1
ATOM 378 O O . ILE A 1 47 ? 35.198 -44.489 -11.123 1.00 79.59 47 ILE E O 1
ATOM 383 N N . GLY A 1 48 ? 37.247 -43.670 -10.712 1.00 71.68 48 GLY E N 1
ATOM 384 C CA . GLY A 1 48 ? 37.031 -42.502 -11.539 1.00 80.02 48 GLY E CA 1
ATOM 385 C C . GLY A 1 48 ? 37.739 -41.261 -11.050 1.00 88.09 48 GLY E C 1
ATOM 386 O O . GLY A 1 48 ? 38.030 -41.111 -9.858 1.00 87.95 48 GLY E O 1
ATOM 387 N N . ALA A 1 49 ? 38.022 -40.365 -11.988 1.00 89.35 49 ALA E N 1
ATOM 388 C CA . ALA A 1 49 ? 38.616 -39.086 -11.652 1.00 90.03 49 ALA E CA 1
ATOM 389 C C . ALA A 1 49 ? 37.521 -38.134 -11.224 1.00 99.01 49 ALA E C 1
ATOM 390 O O . ALA A 1 49 ? 36.568 -37.894 -11.957 1.00 111.79 49 ALA E O 1
ATOM 392 N N . THR A 1 50 ? 37.648 -37.606 -10.024 1.00 101.04 50 THR E N 1
ATOM 393 C CA . THR A 1 50 ? 36.727 -36.580 -9.580 1.00 104.34 50 THR E CA 1
ATOM 394 C C . THR A 1 50 ? 37.495 -35.271 -9.444 1.00 102.28 50 THR E C 1
ATOM 395 O O . THR A 1 50 ? 38.229 -35.079 -8.477 1.00 98.38 50 THR E O 1
ATOM 399 N N . PRO A 1 51 ? 37.328 -34.369 -10.428 1.00 101.62 51 PRO E N 1
ATOM 400 C CA . PRO A 1 51 ? 38.142 -33.159 -10.601 1.00 100.38 51 PRO E CA 1
ATOM 401 C C . PRO A 1 51 ? 38.095 -32.231 -9.395 1.00 106.14 51 PRO E C 1
ATOM 402 O O . PRO A 1 51 ? 39.049 -31.494 -9.153 1.00 112.31 51 PRO E O 1
ATOM 406 N N . SER A 1 52 ? 37.000 -32.278 -8.644 1.00 101.13 52 SER E N 1
ATOM 407 C CA . SER A 1 52 ? 36.844 -31.438 -7.464 1.00 95.63 52 SER E CA 1
ATOM 408 C C . SER A 1 52 ? 37.936 -31.688 -6.425 1.00 96.82 52 SER E C 1
ATOM 409 O O . SER A 1 52 ? 38.197 -30.839 -5.571 1.00 104.74 52 SER E O 1
ATOM 412 N N . LYS A 1 53 ? 38.581 -32.848 -6.505 1.00 106.63 53 LYS E N 1
ATOM 413 C CA . LYS A 1 53 ? 39.673 -33.177 -5.595 1.00 104.43 53 LYS E CA 1
ATOM 414 C C . LYS A 1 53 ? 40.913 -32.320 -5.843 1.00 107.72 53 LYS E C 1
ATOM 415 O O . LYS A 1 53 ? 41.890 -32.404 -5.101 1.00 116.09 53 LYS E O 1
ATOM 421 N N . SER A 1 54 ? 40.872 -31.498 -6.886 1.00 99.29 54 SER E N 1
ATOM 422 C CA . SER A 1 54 ? 41.971 -30.585 -7.171 1.00 97.78 54 SER E CA 1
ATOM 423 C C . SER A 1 54 ? 41.476 -29.162 -7.418 1.00 100.34 54 SER E C 1
ATOM 424 O O . SER A 1 54 ? 42.127 -28.374 -8.107 1.00 97.36 54 SER E O 1
ATOM 427 N N . ASP A 1 55 ? 40.314 -28.844 -6.856 1.00 103.43 55 ASP E N 1
ATOM 428 C CA . ASP A 1 55 ? 39.815 -27.478 -6.861 1.00 104.23 55 ASP E CA 1
ATOM 429 C C . ASP A 1 55 ? 40.722 -26.650 -5.975 1.00 103.23 55 ASP E C 1
ATOM 430 O O . ASP A 1 55 ? 41.187 -27.121 -4.939 1.00 97.92 55 ASP E O 1
ATOM 435 N N . GLY A 1 56 ? 40.979 -25.414 -6.382 1.00 112.73 56 GLY E N 1
ATOM 436 C CA . GLY A 1 56 ? 41.877 -24.569 -5.626 1.00 119.29 56 GLY E CA 1
ATOM 437 C C . GLY A 1 56 ? 41.489 -23.108 -5.585 1.00 121.21 56 GLY E C 1
ATOM 438 O O . GLY A 1 56 ? 40.448 -22.696 -6.099 1.00 114.53 56 GLY E O 1
ATOM 439 N N . PHE A 1 57 ? 42.351 -22.325 -4.953 1.00 125.17 57 PHE E N 1
ATOM 440 C CA . PHE A 1 57 ? 42.170 -20.896 -4.841 1.00 123.02 57 PHE E CA 1
ATOM 441 C C . PHE A 1 57 ? 43.511 -20.223 -5.034 1.00 125.69 57 PHE E C 1
ATOM 442 O O . PHE A 1 57 ? 44.522 -20.660 -4.483 1.00 124.51 57 PHE E O 1
ATOM 450 N N . LEU A 1 58 ? 43.518 -19.168 -5.836 1.00 127.23 58 LEU E N 1
ATOM 451 C CA . LEU A 1 58 ? 44.676 -18.301 -5.931 1.00 125.41 58 LEU E CA 1
ATOM 452 C C . LEU A 1 58 ? 44.537 -17.220 -4.875 1.00 124.64 58 LEU E C 1
ATOM 453 O O . LEU A 1 58 ? 43.617 -16.398 -4.922 1.00 126.96 58 LEU E O 1
ATOM 458 N N . CYS A 1 59 ? 45.438 -17.264 -3.901 1.00 125.54 59 CYS E N 1
ATOM 459 C CA . CYS A 1 59 ? 45.481 -16.287 -2.828 1.00 140.08 59 CYS E CA 1
ATOM 460 C C . CYS A 1 59 ? 46.422 -15.151 -3.227 1.00 149.41 59 CYS E C 1
ATOM 461 O O . CYS A 1 59 ? 47.646 -15.309 -3.209 1.00 150.82 59 CYS E O 1
ATOM 464 N N . HIS A 1 60 ? 45.841 -14.018 -3.613 1.00 151.27 60 HIS E N 1
ATOM 465 C CA . HIS A 1 60 ? 46.615 -12.841 -3.993 1.00 154.14 60 HIS E CA 1
ATOM 466 C C . HIS A 1 60 ? 46.754 -11.884 -2.816 1.00 156.45 60 HIS E C 1
ATOM 467 O O . HIS A 1 60 ? 45.799 -11.651 -2.087 1.00 157.45 60 HIS E O 1
ATOM 474 N N . ALA A 1 61 ? 47.944 -11.324 -2.637 1.00 157.25 61 ALA E N 1
ATOM 475 C CA . ALA A 1 61 ? 48.168 -10.367 -1.562 1.00 159.25 61 ALA E CA 1
ATOM 476 C C . ALA A 1 61 ? 48.794 -9.089 -2.094 1.00 162.48 61 ALA E C 1
ATOM 477 O O . ALA A 1 61 ? 49.772 -9.131 -2.843 1.00 163.49 61 ALA E O 1
ATOM 479 N N . ALA A 1 62 ? 48.226 -7.953 -1.707 1.00 164.72 62 ALA E N 1
ATOM 480 C CA . ALA A 1 62 ? 48.769 -6.661 -2.111 1.00 157.61 62 ALA E CA 1
ATOM 481 C C . ALA A 1 62 ? 48.408 -5.580 -1.107 1.00 150.09 62 ALA E C 1
ATOM 482 O O . ALA A 1 62 ? 47.247 -5.434 -0.735 1.00 152.22 62 ALA E O 1
ATOM 484 N N . LYS A 1 63 ? 49.410 -4.826 -0.668 1.00 145.06 63 LYS E N 1
ATOM 485 C CA . LYS A 1 63 ? 49.174 -3.684 0.206 1.00 135.39 63 LYS E CA 1
ATOM 486 C C . LYS A 1 63 ? 48.671 -2.488 -0.598 1.00 131.97 63 LYS E C 1
ATOM 487 O O . LYS A 1 63 ? 49.303 -2.068 -1.560 1.00 121.87 63 LYS E O 1
ATOM 493 N N . TRP A 1 64 ? 47.515 -1.960 -0.218 1.00 139.62 64 TRP E N 1
ATOM 494 C CA . TRP A 1 64 ? 47.006 -0.737 -0.819 1.00 152.35 64 TRP E CA 1
ATOM 495 C C . TRP A 1 64 ? 47.447 0.436 0.048 1.00 156.16 64 TRP E C 1
ATOM 496 O O . TRP A 1 64 ? 47.048 0.549 1.207 1.00 156.43 64 TRP E O 1
ATOM 507 N N . VAL A 1 65 ? 48.283 1.298 -0.521 1.00 156.90 65 VAL E N 1
ATOM 508 C CA . VAL A 1 65 ? 48.934 2.358 0.237 1.00 154.87 65 VAL E CA 1
ATOM 509 C C . VAL A 1 65 ? 48.437 3.754 -0.130 1.00 156.16 65 VAL E C 1
ATOM 510 O O . VAL A 1 65 ? 48.555 4.190 -1.278 1.00 152.67 65 VAL E O 1
ATOM 514 N N . THR A 1 66 ? 47.877 4.441 0.862 1.00 160.53 66 THR E N 1
ATOM 515 C CA . THR A 1 66 ? 47.524 5.849 0.739 1.00 160.76 66 THR E CA 1
ATOM 516 C C . THR A 1 66 ? 48.630 6.686 1.362 1.00 155.43 66 THR E C 1
ATOM 517 O O . THR A 1 66 ? 48.879 6.604 2.567 1.00 150.91 66 THR E O 1
ATOM 521 N N . THR A 1 67 ? 49.298 7.485 0.536 1.00 160.42 67 THR E N 1
ATOM 522 C CA . THR A 1 67 ? 50.439 8.270 0.990 1.00 163.05 67 THR E CA 1
ATOM 523 C C . THR A 1 67 ? 50.121 9.758 1.047 1.00 169.06 67 THR E C 1
ATOM 524 O O . THR A 1 67 ? 49.639 10.337 0.072 1.00 171.92 67 THR E O 1
ATOM 528 N N . CYS A 1 68 ? 50.395 10.368 2.196 1.00 173.67 68 CYS E N 1
ATOM 529 C CA . CYS A 1 68 ? 50.188 11.800 2.385 1.00 177.87 68 CYS E CA 1
ATOM 530 C C . CYS A 1 68 ? 51.519 12.541 2.399 1.00 177.93 68 CYS E C 1
ATOM 531 O O . CYS A 1 68 ? 52.380 12.274 3.237 1.00 173.37 68 CYS E O 1
ATOM 534 N N . ASP A 1 69 ? 51.687 13.471 1.466 1.00 186.34 69 ASP E N 1
ATOM 535 C CA . ASP A 1 69 ? 52.906 14.268 1.405 1.00 197.97 69 ASP E CA 1
ATOM 536 C C . ASP A 1 69 ? 52.665 15.698 1.881 1.00 205.96 69 ASP E C 1
ATOM 537 O O . ASP A 1 69 ? 51.949 16.468 1.240 1.00 205.96 69 ASP E O 1
ATOM 542 N N . PHE A 1 70 ? 53.268 16.044 3.014 1.00 213.09 70 PHE E N 1
ATOM 543 C CA . PHE A 1 70 ? 53.163 17.390 3.557 1.00 223.02 70 PHE E CA 1
ATOM 544 C C . PHE A 1 70 ? 54.559 17.943 3.816 1.00 227.31 70 PHE E C 1
ATOM 545 O O . PHE A 1 70 ? 55.188 17.611 4.819 1.00 223.64 70 PHE E O 1
ATOM 553 N N . ARG A 1 71 ? 55.040 18.783 2.904 1.00 234.06 71 ARG E N 1
ATOM 554 C CA . ARG A 1 71 ? 56.388 19.336 3.007 1.00 235.11 71 ARG E CA 1
ATOM 555 C C . ARG A 1 71 ? 56.393 20.723 3.649 1.00 243.33 71 ARG E C 1
ATOM 556 O O . ARG A 1 71 ? 55.722 20.948 4.658 1.00 246.91 71 ARG E O 1
ATOM 564 N N . TRP A 1 72 ? 57.158 21.641 3.063 1.00 244.73 72 TRP E N 1
ATOM 565 C CA . TRP A 1 72 ? 57.264 23.011 3.567 1.00 240.83 72 TRP E CA 1
ATOM 566 C C . TRP A 1 72 ? 55.901 23.699 3.609 1.00 242.70 72 TRP E C 1
ATOM 567 O O . TRP A 1 72 ? 55.519 24.285 4.622 1.00 242.07 72 TRP E O 1
ATOM 578 N N . TYR A 1 73 ? 55.175 23.619 2.499 1.00 243.36 73 TYR E N 1
ATOM 579 C CA . TYR A 1 73 ? 53.844 24.201 2.399 1.00 241.21 73 TYR E CA 1
ATOM 580 C C . TYR A 1 73 ? 53.063 23.552 1.264 1.00 236.39 73 TYR E C 1
ATOM 581 O O . TYR A 1 73 ? 53.189 22.352 1.016 1.00 231.91 73 TYR E O 1
ATOM 590 N N . GLY A 1 74 ? 52.257 24.355 0.577 1.00 236.68 74 GLY E N 1
ATOM 591 C CA . GLY A 1 74 ? 51.510 23.886 -0.573 1.00 236.67 74 GLY E CA 1
ATOM 592 C C . GLY A 1 74 ? 50.328 23.018 -0.193 1.00 235.64 74 GLY E C 1
ATOM 593 O O . GLY A 1 74 ? 50.094 22.759 0.988 1.00 234.64 74 GLY E O 1
ATOM 594 N N . PRO A 1 75 ? 49.573 22.561 -1.201 1.00 235.33 75 PRO E N 1
ATOM 595 C CA . PRO A 1 75 ? 48.389 21.719 -1.000 1.00 237.08 75 PRO E CA 1
ATOM 596 C C . PRO A 1 75 ? 48.731 20.377 -0.355 1.00 238.46 75 PRO E C 1
ATOM 597 O O . PRO A 1 75 ? 49.906 20.052 -0.180 1.00 238.27 75 PRO E O 1
ATOM 601 N N . LYS A 1 76 ? 47.703 19.610 -0.003 1.00 237.57 76 LYS E N 1
ATOM 602 C CA . LYS A 1 76 ? 47.893 18.262 0.519 1.00 227.50 76 LYS E CA 1
ATOM 603 C C . LYS A 1 76 ? 48.015 17.276 -0.636 1.00 218.93 76 LYS E C 1
ATOM 604 O O . LYS A 1 76 ? 47.021 16.937 -1.276 1.00 218.56 76 LYS E O 1
ATOM 610 N N . TYR A 1 77 ? 49.235 16.823 -0.903 1.00 211.55 77 TYR E N 1
ATOM 611 C CA . TYR A 1 77 ? 49.472 15.900 -2.007 1.00 208.69 77 TYR E CA 1
ATOM 612 C C . TYR A 1 77 ? 49.290 14.449 -1.568 1.00 205.16 77 TYR E C 1
ATOM 613 O O . TYR A 1 77 ? 50.136 13.888 -0.872 1.00 206.64 77 TYR E O 1
ATOM 622 N N . ILE A 1 78 ? 48.175 13.852 -1.979 1.00 198.96 78 ILE E N 1
ATOM 623 C CA . ILE A 1 78 ? 47.876 12.465 -1.647 1.00 189.43 78 ILE E CA 1
ATOM 624 C C . ILE A 1 78 ? 48.047 11.572 -2.868 1.00 187.29 78 ILE E C 1
ATOM 625 O O . ILE A 1 78 ? 47.483 11.845 -3.928 1.00 191.86 78 ILE E O 1
ATOM 630 N N . THR A 1 79 ? 48.828 10.508 -2.720 1.00 178.97 79 THR E N 1
ATOM 631 C CA . THR A 1 79 ? 48.982 9.535 -3.793 1.00 172.86 79 THR E CA 1
ATOM 632 C C . THR A 1 79 ? 48.442 8.179 -3.364 1.00 170.42 79 THR E C 1
ATOM 633 O O . THR A 1 79 ? 48.351 7.884 -2.173 1.00 172.23 79 THR E O 1
ATOM 637 N N . HIS A 1 80 ? 48.078 7.361 -4.343 1.00 166.00 80 HIS E N 1
ATOM 638 C CA . HIS A 1 80 ? 47.563 6.027 -4.073 1.00 164.48 80 HIS E CA 1
ATOM 639 C C . HIS A 1 80 ? 48.339 4.984 -4.868 1.00 163.15 80 HIS E C 1
ATOM 640 O O . HIS A 1 80 ? 48.410 5.058 -6.094 1.00 163.48 80 HIS E O 1
ATOM 647 N N . SER A 1 81 ? 48.923 4.017 -4.167 1.00 160.69 81 SER E N 1
ATOM 648 C CA . SER A 1 81 ? 49.685 2.961 -4.825 1.00 158.30 81 SER E CA 1
ATOM 649 C C . SER A 1 81 ? 49.229 1.580 -4.369 1.00 160.82 81 SER E C 1
ATOM 650 O O . SER A 1 81 ? 48.504 1.453 -3.385 1.00 166.42 81 SER E O 1
ATOM 653 N N . ILE A 1 82 ? 49.645 0.548 -5.098 1.00 157.09 82 ILE E N 1
ATOM 654 C CA . ILE A 1 82 ? 49.387 -0.833 -4.698 1.00 150.94 82 ILE E CA 1
ATOM 655 C C . ILE A 1 82 ? 50.650 -1.671 -4.861 1.00 148.49 82 ILE E C 1
ATOM 656 O O . ILE A 1 82 ? 51.239 -1.713 -5.938 1.00 147.20 82 ILE E O 1
ATOM 661 N N . HIS A 1 83 ? 51.065 -2.331 -3.785 1.00 151.52 83 HIS E N 1
ATOM 662 C CA . HIS A 1 83 ? 52.286 -3.125 -3.790 1.00 158.09 83 HIS E CA 1
ATOM 663 C C . HIS A 1 83 ? 51.983 -4.609 -3.624 1.00 157.35 83 HIS E C 1
ATOM 664 O O . HIS A 1 83 ? 51.601 -5.054 -2.543 1.00 161.91 83 HIS E O 1
ATOM 671 N N . ASN A 1 84 ? 52.157 -5.371 -4.698 1.00 149.48 84 ASN E N 1
ATOM 672 C CA . ASN A 1 84 ? 51.985 -6.815 -4.635 1.00 149.11 84 ASN E CA 1
ATOM 673 C C . ASN A 1 84 ? 53.013 -7.449 -3.709 1.00 146.84 84 ASN E C 1
ATOM 674 O O . ASN A 1 84 ? 54.209 -7.202 -3.843 1.00 142.99 84 ASN E O 1
ATOM 679 N N . ILE A 1 85 ? 52.542 -8.252 -2.759 1.00 148.86 85 ILE E N 1
ATOM 680 C CA . ILE A 1 85 ? 53.438 -8.989 -1.871 1.00 147.45 85 ILE E CA 1
ATOM 681 C C . ILE A 1 85 ? 53.015 -10.449 -1.776 1.00 152.78 85 ILE E C 1
ATOM 682 O O . ILE A 1 85 ? 51.875 -10.793 -2.086 1.00 153.03 85 ILE E O 1
ATOM 687 N N . LYS A 1 86 ? 53.935 -11.309 -1.353 1.00 155.42 86 LYS E N 1
ATOM 688 C CA . LYS A 1 86 ? 53.612 -12.719 -1.181 1.00 154.88 86 LYS E CA 1
ATOM 689 C C . LYS A 1 86 ? 52.918 -12.936 0.155 1.00 155.89 86 LYS E C 1
ATOM 690 O O . LYS A 1 86 ? 53.440 -12.550 1.200 1.00 163.26 86 LYS E O 1
ATOM 696 N N . PRO A 1 87 ? 51.730 -13.552 0.122 1.00 146.17 87 PRO E N 1
ATOM 697 C CA . PRO A 1 87 ? 50.944 -13.779 1.337 1.00 141.51 87 PRO E CA 1
ATOM 698 C C . PRO A 1 87 ? 51.562 -14.852 2.215 1.00 138.52 87 PRO E C 1
ATOM 699 O O . PRO A 1 87 ? 52.225 -15.758 1.709 1.00 139.90 87 PRO E O 1
ATOM 703 N N . THR A 1 88 ? 51.353 -14.742 3.521 1.00 141.34 88 THR E N 1
ATOM 704 C CA . THR A 1 88 ? 51.740 -15.801 4.437 1.00 149.62 88 THR E CA 1
ATOM 705 C C . THR A 1 88 ? 50.664 -16.873 4.370 1.00 154.21 88 THR E C 1
ATOM 706 O O . THR A 1 88 ? 49.611 -16.663 3.766 1.00 153.87 88 THR E O 1
ATOM 710 N N . ARG A 1 89 ? 50.925 -18.021 4.982 1.00 154.26 89 ARG E N 1
ATOM 711 C CA . ARG A 1 89 ? 49.931 -19.081 5.017 1.00 156.78 89 ARG E CA 1
ATOM 712 C C . ARG A 1 89 ? 48.732 -18.645 5.855 1.00 158.34 89 ARG E C 1
ATOM 713 O O . ARG A 1 89 ? 47.586 -18.969 5.535 1.00 163.23 89 ARG E O 1
ATOM 721 N N . SER A 1 90 ? 49.005 -17.891 6.915 1.00 152.32 90 SER E N 1
ATOM 722 C CA . SER A 1 90 ? 47.957 -17.392 7.798 1.00 150.43 90 SER E CA 1
ATOM 723 C C . SER A 1 90 ? 47.012 -16.444 7.065 1.00 153.67 90 SER E C 1
ATOM 724 O O . SER A 1 90 ? 45.787 -16.552 7.188 1.00 153.56 90 SER E O 1
ATOM 727 N N . ASP A 1 91 ? 47.593 -15.517 6.307 1.00 158.59 91 ASP E N 1
ATOM 728 C CA . ASP A 1 91 ? 46.828 -14.556 5.519 1.00 164.27 91 ASP E CA 1
ATOM 729 C C . ASP A 1 91 ? 45.869 -15.284 4.586 1.00 163.07 91 ASP E C 1
ATOM 730 O O . ASP A 1 91 ? 44.670 -14.988 4.543 1.00 166.76 91 ASP E O 1
ATOM 735 N N . CYS A 1 92 ? 46.411 -16.247 3.848 1.00 158.39 92 CYS E N 1
ATOM 736 C CA . CYS A 1 92 ? 45.623 -17.032 2.908 1.00 155.88 92 CYS E CA 1
ATOM 737 C C . CYS A 1 92 ? 44.519 -17.824 3.594 1.00 157.11 92 CYS E C 1
ATOM 738 O O . CYS A 1 92 ? 43.407 -17.896 3.085 1.00 156.27 92 CYS E O 1
ATOM 741 N N . ASP A 1 93 ? 44.828 -18.418 4.743 1.00 157.77 93 ASP E N 1
ATOM 742 C CA . ASP A 1 93 ? 43.836 -19.196 5.480 1.00 153.53 93 ASP E CA 1
ATOM 743 C C . ASP A 1 93 ? 42.668 -18.325 5.940 1.00 148.05 93 ASP E C 1
ATOM 744 O O . ASP A 1 93 ? 41.501 -18.649 5.691 1.00 143.58 93 ASP E O 1
ATOM 749 N N . THR A 1 94 ? 42.992 -17.217 6.602 1.00 144.48 94 THR E N 1
ATOM 750 C CA . THR A 1 94 ? 41.973 -16.301 7.103 1.00 143.36 94 THR E CA 1
ATOM 751 C C . THR A 1 94 ? 41.117 -15.758 5.963 1.00 143.77 94 THR E C 1
ATOM 752 O O . THR A 1 94 ? 39.885 -15.752 6.046 1.00 141.93 94 THR E O 1
ATOM 756 N N . ALA A 1 95 ? 41.777 -15.317 4.895 1.00 145.15 95 ALA E N 1
ATOM 757 C CA . ALA A 1 95 ? 41.079 -14.723 3.758 1.00 146.42 95 ALA E CA 1
ATOM 758 C C . ALA A 1 95 ? 40.231 -15.739 3.003 1.00 148.56 95 ALA E C 1
ATOM 759 O O . ALA A 1 95 ? 39.195 -15.392 2.437 1.00 149.41 95 ALA E O 1
ATOM 761 N N . LEU A 1 96 ? 40.680 -16.989 2.989 1.00 148.74 96 LEU E N 1
ATOM 762 C CA . LEU A 1 96 ? 39.939 -18.051 2.324 1.00 146.40 96 LEU E CA 1
ATOM 763 C C . LEU A 1 96 ? 38.707 -18.408 3.138 1.00 151.22 96 LEU E C 1
ATOM 764 O O . LEU A 1 96 ? 37.639 -18.648 2.578 1.00 157.64 96 LEU E O 1
ATOM 769 N N . ALA A 1 97 ? 38.860 -18.442 4.459 1.00 145.04 97 ALA E N 1
ATOM 770 C CA . ALA A 1 97 ? 37.721 -18.659 5.345 1.00 140.82 97 ALA E CA 1
ATOM 771 C C . ALA A 1 97 ? 36.692 -17.551 5.139 1.00 147.75 97 ALA E C 1
ATOM 772 O O . ALA A 1 97 ? 35.494 -17.817 5.001 1.00 147.71 97 ALA E O 1
ATOM 774 N N . SER A 1 98 ? 37.174 -16.310 5.105 1.00 151.22 98 SER E N 1
ATOM 775 C CA . SER A 1 98 ? 36.321 -15.155 4.848 1.00 150.18 98 SER E CA 1
ATOM 776 C C . SER A 1 98 ? 35.616 -15.277 3.501 1.00 153.08 98 SER E C 1
ATOM 777 O O . SER A 1 98 ? 34.448 -14.918 3.368 1.00 160.77 98 SER E O 1
ATOM 780 N N . TYR A 1 99 ? 36.330 -15.788 2.504 1.00 150.87 99 TYR E N 1
ATOM 781 C CA . TYR A 1 99 ? 35.762 -15.964 1.174 1.00 154.24 99 TYR E CA 1
ATOM 782 C C . TYR A 1 99 ? 34.639 -16.996 1.193 1.00 165.96 99 TYR E C 1
ATOM 783 O O . TYR A 1 99 ? 33.572 -16.772 0.621 1.00 167.57 99 TYR E O 1
ATOM 792 N N . LYS A 1 100 ? 34.892 -18.124 1.854 1.00 170.82 100 LYS E N 1
ATOM 793 C CA . LYS A 1 100 ? 33.920 -19.211 1.944 1.00 168.28 100 LYS E CA 1
ATOM 794 C C . LYS A 1 100 ? 32.663 -18.772 2.687 1.00 171.10 100 LYS E C 1
ATOM 795 O O . LYS A 1 100 ? 31.548 -19.106 2.286 1.00 172.45 100 LYS E O 1
ATOM 801 N N . SER A 1 101 ? 32.846 -18.022 3.770 1.00 171.82 101 SER E N 1
ATOM 802 C CA . SER A 1 101 ? 31.712 -17.542 4.553 1.00 170.86 101 SER E CA 1
ATOM 803 C C . SER A 1 101 ? 31.073 -16.296 3.935 1.00 166.83 101 SER E C 1
ATOM 804 O O . SER A 1 101 ? 29.971 -15.903 4.314 1.00 166.95 101 SER E O 1
ATOM 807 N N . GLY A 1 102 ? 31.769 -15.683 2.982 1.00 163.53 102 GLY E N 1
ATOM 808 C CA . GLY A 1 102 ? 31.273 -14.487 2.324 1.00 163.92 102 GLY E CA 1
ATOM 809 C C . GLY A 1 102 ? 31.576 -13.217 3.098 1.00 167.14 102 GLY E C 1
ATOM 810 O O . GLY A 1 102 ? 30.853 -12.226 2.995 1.00 163.94 102 GLY E O 1
ATOM 811 N N . THR A 1 103 ? 32.657 -13.247 3.872 1.00 172.23 103 THR E N 1
ATOM 812 C CA . THR A 1 103 ? 33.054 -12.110 4.697 1.00 170.58 103 THR E CA 1
ATOM 813 C C . THR A 1 103 ? 34.088 -11.238 3.985 1.00 168.46 103 THR E C 1
ATOM 814 O O . THR A 1 103 ? 34.146 -10.029 4.203 1.00 166.21 103 THR E O 1
ATOM 818 N N . LEU A 1 104 ? 34.896 -11.861 3.131 1.00 169.17 104 LEU E N 1
ATOM 819 C CA . LEU A 1 104 ? 35.993 -11.174 2.449 1.00 164.85 104 LEU E CA 1
ATOM 820 C C . LEU A 1 104 ? 35.508 -10.025 1.570 1.00 160.45 104 LEU E C 1
ATOM 821 O O . LEU A 1 104 ? 34.785 -10.242 0.600 1.00 151.68 104 LEU E O 1
ATOM 826 N N . VAL A 1 105 ? 35.913 -8.803 1.908 1.00 164.11 105 VAL E N 1
ATOM 827 C CA . VAL A 1 105 ? 35.495 -7.620 1.155 1.00 163.42 105 VAL E CA 1
ATOM 828 C C . VAL A 1 105 ? 36.681 -6.734 0.765 1.00 154.53 105 VAL E C 1
ATOM 829 O O . VAL A 1 105 ? 37.531 -6.423 1.598 1.00 143.00 105 VAL E O 1
ATOM 833 N N . SER A 1 106 ? 36.733 -6.338 -0.505 1.00 160.15 106 SER E N 1
ATOM 834 C CA . SER A 1 106 ? 37.756 -5.413 -0.986 1.00 168.90 106 SER E CA 1
ATOM 835 C C . SER A 1 106 ? 37.458 -3.994 -0.502 1.00 183.85 106 SER E C 1
ATOM 836 O O . SER A 1 106 ? 36.748 -3.237 -1.166 1.00 188.16 106 SER E O 1
ATOM 839 N N . LEU A 1 107 ? 38.013 -3.639 0.653 1.00 188.81 107 LEU E N 1
ATOM 840 C CA . LEU A 1 107 ? 37.697 -2.372 1.311 1.00 193.28 107 LEU E CA 1
ATOM 841 C C . LEU A 1 107 ? 38.306 -1.163 0.600 1.00 199.53 107 LEU E C 1
ATOM 842 O O . LEU A 1 107 ? 37.960 -0.019 0.895 1.00 205.18 107 LEU E O 1
ATOM 847 N N . GLY A 1 108 ? 39.210 -1.416 -0.341 1.00 197.22 108 GLY E N 1
ATOM 848 C CA . GLY A 1 108 ? 39.830 -0.343 -1.096 1.00 198.37 108 GLY E CA 1
ATOM 849 C C . GLY A 1 108 ? 40.937 0.364 -0.335 1.00 196.33 108 GLY E C 1
ATOM 850 O O . GLY A 1 108 ? 41.482 -0.175 0.630 1.00 201.62 108 GLY E O 1
ATOM 851 N N . PHE A 1 109 ? 41.267 1.578 -0.771 1.00 184.29 109 PHE E N 1
ATOM 852 C CA . PHE A 1 109 ? 42.358 2.345 -0.173 1.00 170.62 109 PHE E CA 1
ATOM 853 C C . PHE A 1 109 ? 42.077 2.766 1.270 1.00 164.55 109 PHE E C 1
ATOM 854 O O . PHE A 1 109 ? 40.922 2.917 1.666 1.00 160.96 109 PHE E O 1
ATOM 862 N N . PRO A 1 110 ? 43.145 2.941 2.062 1.00 166.73 110 PRO E N 1
ATOM 863 C CA . PRO A 1 110 ? 43.073 3.450 3.436 1.00 171.39 110 PRO E CA 1
ATOM 864 C C . PRO A 1 110 ? 42.803 4.953 3.479 1.00 176.99 110 PRO E C 1
ATOM 865 O O . PRO A 1 110 ? 43.185 5.671 2.553 1.00 175.63 110 PRO E O 1
ATOM 869 N N . PRO A 1 111 ? 42.152 5.426 4.552 1.00 178.03 111 PRO E N 1
ATOM 870 C CA . PRO A 1 111 ? 41.908 6.859 4.723 1.00 179.75 111 PRO E CA 1
ATOM 871 C C . PRO A 1 111 ? 43.224 7.615 4.841 1.00 188.54 111 PRO E C 1
ATOM 872 O O . PRO A 1 111 ? 44.216 7.049 5.308 1.00 186.41 111 PRO E O 1
ATOM 876 N N . GLU A 1 112 ? 43.228 8.874 4.414 1.00 194.18 112 GLU E N 1
ATOM 877 C CA . GLU A 1 112 ? 44.438 9.688 4.427 1.00 193.52 112 GLU E CA 1
ATOM 878 C C . GLU A 1 112 ? 44.964 9.889 5.843 1.00 193.81 112 GLU E C 1
ATOM 879 O O . GLU A 1 112 ? 44.219 10.269 6.746 1.00 194.33 112 GLU E O 1
ATOM 885 N N . SER A 1 113 ? 46.252 9.622 6.029 1.00 192.28 113 SER E N 1
ATOM 886 C CA . SER A 1 113 ? 46.905 9.848 7.310 1.00 190.14 113 SER E CA 1
ATOM 887 C C . SER A 1 113 ? 47.985 10.914 7.147 1.00 205.08 113 SER E C 1
ATOM 888 O O . SER A 1 113 ? 49.130 10.605 6.811 1.00 210.03 113 SER E O 1
ATOM 891 N N . CYS A 1 114 ? 47.614 12.168 7.384 1.00 209.63 114 CYS E N 1
ATOM 892 C CA . CYS A 1 114 ? 48.500 13.294 7.105 1.00 216.18 114 CYS E CA 1
ATOM 893 C C . CYS A 1 114 ? 49.213 13.847 8.334 1.00 223.21 114 CYS E C 1
ATOM 894 O O . CYS A 1 114 ? 48.700 13.786 9.452 1.00 223.58 114 CYS E O 1
ATOM 897 N N . GLY A 1 115 ? 50.404 14.387 8.105 1.00 228.33 115 GLY E N 1
ATOM 898 C CA . GLY A 1 115 ? 51.168 15.059 9.137 1.00 231.65 115 GLY E CA 1
ATOM 899 C C . GLY A 1 115 ? 51.712 16.366 8.596 1.00 237.62 115 GLY E C 1
ATOM 900 O O . GLY A 1 115 ? 51.044 17.052 7.822 1.00 238.78 115 GLY E O 1
ATOM 901 N N . TYR A 1 116 ? 52.929 16.713 9.000 1.00 242.40 116 TYR E N 1
ATOM 902 C CA . TYR A 1 116 ? 53.582 17.921 8.509 1.00 247.79 116 TYR E CA 1
ATOM 903 C C . TYR A 1 116 ? 55.095 17.737 8.509 1.00 250.06 116 TYR E C 1
ATOM 904 O O . TYR A 1 116 ? 55.650 17.124 9.422 1.00 251.00 116 TYR E O 1
ATOM 913 N N . ALA A 1 117 ? 55.749 18.261 7.474 1.00 248.83 117 ALA E N 1
ATOM 914 C CA . ALA A 1 117 ? 57.197 18.135 7.302 1.00 243.55 117 ALA E CA 1
ATOM 915 C C . ALA A 1 117 ? 57.658 16.678 7.297 1.00 236.45 117 ALA E C 1
ATOM 916 O O . ALA A 1 117 ? 58.810 16.378 7.613 1.00 233.74 117 ALA E O 1
ATOM 918 N N . SER A 1 118 ? 56.750 15.778 6.930 1.00 233.47 118 SER E N 1
ATOM 919 C CA . SER A 1 118 ? 57.044 14.352 6.894 1.00 229.03 118 SER E CA 1
ATOM 920 C C . SER A 1 118 ? 56.033 13.628 6.019 1.00 222.47 118 SER E C 1
ATOM 921 O O . SER A 1 118 ? 54.824 13.747 6.222 1.00 218.41 118 SER E O 1
ATOM 924 N N . VAL A 1 119 ? 56.533 12.877 5.044 1.00 222.00 119 VAL E N 1
ATOM 925 C CA . VAL A 1 119 ? 55.668 12.104 4.161 1.00 222.16 119 VAL E CA 1
ATOM 926 C C . VAL A 1 119 ? 55.455 10.683 4.700 1.00 217.38 119 VAL E C 1
ATOM 927 O O . VAL A 1 119 ? 56.281 9.788 4.504 1.00 216.95 119 VAL E O 1
ATOM 931 N N . THR A 1 120 ? 54.344 10.495 5.406 1.00 209.30 120 THR E N 1
ATOM 932 C CA . THR A 1 120 ? 54.009 9.198 5.984 1.00 193.54 120 THR E CA 1
ATOM 933 C C . THR A 1 120 ? 52.793 8.614 5.285 1.00 182.19 120 THR E C 1
ATOM 934 O O . THR A 1 120 ? 51.929 9.346 4.803 1.00 183.37 120 THR E O 1
ATOM 938 N N . ASP A 1 121 ? 52.724 7.290 5.230 1.00 178.25 121 ASP E N 1
ATOM 939 C CA . ASP A 1 121 ? 51.624 6.621 4.544 1.00 173.81 121 ASP E CA 1
ATOM 940 C C . ASP A 1 121 ? 50.923 5.569 5.404 1.00 154.76 121 ASP E C 1
ATOM 941 O O . ASP A 1 121 ? 51.506 5.019 6.341 1.00 133.16 121 ASP E O 1
ATOM 946 N N . SER A 1 122 ? 49.661 5.308 5.076 1.00 154.20 122 SER E N 1
ATOM 947 C CA . SER A 1 122 ? 48.889 4.265 5.738 1.00 150.24 122 SER E CA 1
ATOM 948 C C . SER A 1 122 ? 48.557 3.180 4.721 1.00 140.22 122 SER E C 1
ATOM 949 O O . SER A 1 122 ? 48.377 3.466 3.538 1.00 126.78 122 SER E O 1
ATOM 952 N N . GLU A 1 123 ? 48.480 1.934 5.171 1.00 146.13 123 GLU E N 1
ATOM 953 C CA . GLU A 1 123 ? 48.293 0.824 4.242 1.00 142.62 123 GLU E CA 1
ATOM 954 C C . GLU A 1 123 ? 47.287 -0.228 4.710 1.00 138.29 123 GLU E C 1
ATOM 955 O O . GLU A 1 123 ? 47.138 -0.483 5.908 1.00 131.95 123 GLU E O 1
ATOM 961 N N . PHE A 1 124 ? 46.611 -0.832 3.733 1.00 146.30 124 PHE E N 1
ATOM 962 C CA . PHE A 1 124 ? 45.628 -1.891 3.951 1.00 151.59 124 PHE E CA 1
ATOM 963 C C . PHE A 1 124 ? 46.078 -3.150 3.223 1.00 149.55 124 PHE E C 1
ATOM 964 O O . PHE A 1 124 ? 46.138 -3.154 1.997 1.00 150.88 124 PHE E O 1
ATOM 972 N N . LEU A 1 125 ? 46.380 -4.221 3.953 1.00 146.54 125 LEU E N 1
ATOM 973 C CA . LEU A 1 125 ? 46.762 -5.473 3.297 1.00 138.97 125 LEU E CA 1
ATOM 974 C C . LEU A 1 125 ? 45.546 -6.192 2.712 1.00 134.44 125 LEU E C 1
ATOM 975 O O . LEU A 1 125 ? 44.744 -6.786 3.434 1.00 135.58 125 LEU E O 1
ATOM 980 N N . VAL A 1 126 ? 45.432 -6.135 1.391 1.00 132.51 126 VAL E N 1
ATOM 981 C CA . VAL A 1 126 ? 44.274 -6.658 0.680 1.00 140.28 126 VAL E CA 1
ATOM 982 C C . VAL A 1 126 ? 44.541 -8.035 0.082 1.00 149.95 126 VAL E C 1
ATOM 983 O O . VAL A 1 126 ? 45.498 -8.220 -0.677 1.00 157.38 126 VAL E O 1
ATOM 987 N N . ILE A 1 127 ? 43.690 -8.998 0.431 1.00 147.23 127 ILE E N 1
ATOM 988 C CA . ILE A 1 127 ? 43.775 -10.339 -0.136 1.00 142.08 127 ILE E CA 1
ATOM 989 C C . ILE A 1 127 ? 42.629 -10.596 -1.110 1.00 140.77 127 ILE E C 1
ATOM 990 O O . ILE A 1 127 ? 41.472 -10.314 -0.803 1.00 137.35 127 ILE E O 1
ATOM 995 N N . MET A 1 128 ? 42.960 -11.132 -2.281 1.00 146.43 128 MET E N 1
ATOM 996 C CA . MET A 1 128 ? 41.966 -11.448 -3.303 1.00 151.40 128 MET E CA 1
ATOM 997 C C . MET A 1 128 ? 42.004 -12.937 -3.642 1.00 150.22 128 MET E C 1
ATOM 998 O O . MET A 1 128 ? 43.035 -13.459 -4.069 1.00 149.63 128 MET E O 1
ATOM 1003 N N . ILE A 1 129 ? 40.875 -13.613 -3.447 1.00 144.28 129 ILE E N 1
ATOM 1004 C CA . ILE A 1 129 ? 40.787 -15.056 -3.654 1.00 127.59 129 ILE E CA 1
ATOM 1005 C C . ILE A 1 129 ? 40.130 -15.396 -4.986 1.00 119.09 129 ILE E C 1
ATOM 1006 O O . ILE A 1 129 ? 38.919 -15.251 -5.145 1.00 115.79 129 ILE E O 1
ATOM 1011 N N . THR A 1 130 ? 40.933 -15.853 -5.941 1.00 123.06 130 THR E N 1
ATOM 1012 C CA . THR A 1 130 ? 40.415 -16.230 -7.254 1.00 131.02 130 THR E CA 1
ATOM 1013 C C . THR A 1 130 ? 40.469 -17.739 -7.448 1.00 142.99 130 THR E C 1
ATOM 1014 O O . THR A 1 130 ? 41.538 -18.287 -7.704 1.00 151.87 130 THR E O 1
ATOM 1018 N N . PRO A 1 131 ? 39.312 -18.413 -7.335 1.00 138.22 131 PRO E N 1
ATOM 1019 C CA . PRO A 1 131 ? 39.216 -19.869 -7.486 1.00 128.51 131 PRO E CA 1
ATOM 1020 C C . PRO A 1 131 ? 39.880 -20.368 -8.770 1.00 119.91 131 PRO E C 1
ATOM 1021 O O . PRO A 1 131 ? 39.481 -19.972 -9.866 1.00 109.37 131 PRO E O 1
ATOM 1025 N N . HIS A 1 132 ? 40.894 -21.219 -8.617 1.00 119.40 132 HIS E N 1
ATOM 1026 C CA . HIS A 1 132 ? 41.646 -21.758 -9.747 1.00 121.56 132 HIS E CA 1
ATOM 1027 C C . HIS A 1 132 ? 41.846 -23.270 -9.618 1.00 123.19 132 HIS E C 1
ATOM 1028 O O . HIS A 1 132 ? 42.427 -23.751 -8.645 1.00 120.49 132 HIS E O 1
ATOM 1035 N N . HIS A 1 133 ? 41.362 -24.014 -10.606 1.00 123.19 133 HIS E N 1
ATOM 1036 C CA . HIS A 1 133 ? 41.478 -25.469 -10.600 1.00 125.89 133 HIS E CA 1
ATOM 1037 C C . HIS A 1 133 ? 42.784 -25.930 -11.249 1.00 120.07 133 HIS E C 1
ATOM 1038 O O . HIS A 1 133 ? 43.169 -25.432 -12.308 1.00 115.61 133 HIS E O 1
ATOM 1045 N N . VAL A 1 134 ? 43.460 -26.882 -10.609 1.00 114.69 134 VAL E N 1
ATOM 1046 C CA . VAL A 1 134 ? 44.723 -27.405 -11.124 1.00 106.83 134 VAL E CA 1
ATOM 1047 C C . VAL A 1 134 ? 44.653 -28.914 -11.334 1.00 104.79 134 VAL E C 1
ATOM 1048 O O . VAL A 1 134 ? 43.716 -29.571 -10.885 1.00 97.52 134 VAL E O 1
ATOM 1052 N N . GLY A 1 135 ? 45.652 -29.460 -12.018 1.00 105.28 135 GLY E N 1
ATOM 1053 C CA . GLY A 1 135 ? 45.692 -30.885 -12.282 1.00 105.19 135 GLY E CA 1
ATOM 1054 C C . GLY A 1 135 ? 46.423 -31.651 -11.198 1.00 103.93 135 GLY E C 1
ATOM 1055 O O . GLY A 1 135 ? 46.986 -31.051 -10.281 1.00 109.55 135 GLY E O 1
ATOM 1056 N N . VAL A 1 136 ? 46.420 -32.978 -11.308 1.00 96.04 136 VAL E N 1
ATOM 1057 C CA . VAL A 1 136 ? 47.071 -33.840 -10.326 1.00 91.65 136 VAL E CA 1
ATOM 1058 C C . VAL A 1 136 ? 47.902 -34.915 -11.013 1.00 90.98 136 VAL E C 1
ATOM 1059 O O . VAL A 1 136 ? 47.431 -35.563 -11.942 1.00 99.39 136 VAL E O 1
ATOM 1063 N N . ASP A 1 137 ? 49.141 -35.099 -10.567 1.00 90.17 137 ASP E N 1
ATOM 1064 C CA . ASP A 1 137 ? 49.893 -36.290 -10.942 1.00 95.92 137 ASP E CA 1
ATOM 1065 C C . ASP A 1 137 ? 49.583 -37.380 -9.922 1.00 97.70 137 ASP E C 1
ATOM 1066 O O . ASP A 1 137 ? 50.172 -37.412 -8.844 1.00 98.66 137 ASP E O 1
ATOM 1071 N N . ASP A 1 138 ? 48.659 -38.270 -10.265 1.00 96.06 138 ASP E N 1
ATOM 1072 C CA . ASP A 1 138 ? 48.275 -39.351 -9.362 1.00 92.85 138 ASP E CA 1
ATOM 1073 C C . ASP A 1 138 ? 49.433 -40.303 -9.086 1.00 90.25 138 ASP E C 1
ATOM 1074 O O . ASP A 1 138 ? 49.453 -40.988 -8.065 1.00 90.75 138 ASP E O 1
ATOM 1079 N N . TYR A 1 139 ? 50.399 -40.347 -9.997 1.00 90.46 139 TYR E N 1
ATOM 1080 C CA . TYR A 1 139 ? 51.484 -41.316 -9.884 1.00 91.88 139 TYR E CA 1
ATOM 1081 C C . TYR A 1 139 ? 52.610 -40.824 -8.984 1.00 93.37 139 TYR E C 1
ATOM 1082 O O . TYR A 1 139 ? 53.198 -41.599 -8.235 1.00 97.28 139 TYR E O 1
ATOM 1091 N N . ARG A 1 140 ? 52.897 -39.530 -9.049 1.00 100.17 140 ARG E N 1
ATOM 1092 C CA . ARG A 1 140 ? 53.964 -38.948 -8.246 1.00 99.20 140 ARG E CA 1
ATOM 1093 C C . ARG A 1 140 ? 53.406 -38.239 -7.017 1.00 106.16 140 ARG E C 1
ATOM 1094 O O . ARG A 1 140 ? 54.155 -37.812 -6.142 1.00 114.14 140 ARG E O 1
ATOM 1102 N N . GLY A 1 141 ? 52.085 -38.116 -6.961 1.00 109.38 141 GLY E N 1
ATOM 1103 C CA . GLY A 1 141 ? 51.410 -37.612 -5.779 1.00 112.13 141 GLY E CA 1
ATOM 1104 C C . GLY A 1 141 ? 51.552 -36.126 -5.514 1.00 108.98 141 GLY E C 1
ATOM 1105 O O . GLY A 1 141 ? 51.635 -35.702 -4.361 1.00 105.62 141 GLY E O 1
ATOM 1106 N N . HIS A 1 142 ? 51.571 -35.326 -6.573 1.00 105.14 142 HIS E N 1
ATOM 1107 C CA . HIS A 1 142 ? 51.640 -33.881 -6.403 1.00 105.39 142 HIS E CA 1
ATOM 1108 C C . HIS A 1 142 ? 50.742 -33.110 -7.369 1.00 105.37 142 HIS E C 1
ATOM 1109 O O . HIS A 1 142 ? 50.314 -33.639 -8.399 1.00 101.19 142 HIS E O 1
ATOM 1116 N N . TRP A 1 143 ? 50.451 -31.860 -7.017 1.00 104.77 143 TRP E N 1
ATOM 1117 C CA . TRP A 1 143 ? 49.668 -30.984 -7.878 1.00 100.13 143 TRP E CA 1
ATOM 1118 C C . TRP A 1 143 ? 50.474 -30.645 -9.123 1.00 101.92 143 TRP E C 1
ATOM 1119 O O . TRP A 1 143 ? 51.703 -30.694 -9.112 1.00 109.95 143 TRP E O 1
ATOM 1130 N N . VAL A 1 144 ? 49.781 -30.297 -10.198 1.00 95.37 144 VAL E N 1
ATOM 1131 C CA . VAL A 1 144 ? 50.454 -29.911 -11.429 1.00 103.09 144 VAL E CA 1
ATOM 1132 C C . VAL A 1 144 ? 49.661 -28.846 -12.181 1.00 114.39 144 VAL E C 1
ATOM 1133 O O . VAL A 1 144 ? 48.484 -29.027 -12.501 1.00 116.06 144 VAL E O 1
ATOM 1137 N N . ASP A 1 145 ? 50.327 -27.724 -12.435 1.00 122.20 145 ASP E N 1
ATOM 1138 C CA . ASP A 1 145 ? 49.732 -26.582 -13.110 1.00 130.63 145 ASP E CA 1
ATOM 1139 C C . ASP A 1 145 ? 50.876 -25.679 -13.547 1.00 129.40 145 ASP E C 1
ATOM 1140 O O . ASP A 1 145 ? 51.878 -25.573 -12.840 1.00 127.16 145 ASP E O 1
ATOM 1145 N N . PRO A 1 146 ? 50.745 -25.044 -14.723 1.00 130.30 146 PRO E N 1
ATOM 1146 C CA . PRO A 1 146 ? 51.780 -24.139 -15.236 1.00 131.05 146 PRO E CA 1
ATOM 1147 C C . PRO A 1 146 ? 52.079 -22.950 -14.316 1.00 136.66 146 PRO E C 1
ATOM 1148 O O . PRO A 1 146 ? 53.184 -22.409 -14.370 1.00 140.72 146 PRO E O 1
ATOM 1152 N N . LEU A 1 147 ? 51.119 -22.555 -13.484 1.00 132.84 147 LEU E N 1
ATOM 1153 C CA . LEU A 1 147 ? 51.312 -21.426 -12.577 1.00 133.49 147 LEU E CA 1
ATOM 1154 C C . LEU A 1 147 ? 52.289 -21.736 -11.444 1.00 134.53 147 LEU E C 1
ATOM 1155 O O . LEU A 1 147 ? 52.855 -20.828 -10.840 1.00 134.14 147 LEU E O 1
ATOM 1160 N N . PHE A 1 148 ? 52.477 -23.018 -11.153 1.00 138.69 148 PHE E N 1
ATOM 1161 C CA . PHE A 1 148 ? 53.353 -23.431 -10.061 1.00 139.94 148 PHE E CA 1
ATOM 1162 C C . PHE A 1 148 ? 54.822 -23.221 -10.394 1.00 139.43 148 PHE E C 1
ATOM 1163 O O . PHE A 1 148 ? 55.211 -23.209 -11.563 1.00 136.82 148 PHE E O 1
ATOM 1171 N N . VAL A 1 149 ? 55.634 -23.056 -9.356 1.00 137.81 149 VAL E N 1
ATOM 1172 C CA . VAL A 1 149 ? 57.077 -23.012 -9.526 1.00 135.75 149 VAL E CA 1
ATOM 1173 C C . VAL A 1 149 ? 57.579 -24.418 -9.842 1.00 131.77 149 VAL E C 1
ATOM 1174 O O . VAL A 1 149 ? 57.530 -25.315 -8.995 1.00 129.22 149 VAL E O 1
ATOM 1178 N N . GLY A 1 150 ? 58.044 -24.609 -11.071 1.00 128.09 150 GLY E N 1
ATOM 1179 C CA . GLY A 1 150 ? 58.489 -25.914 -11.519 1.00 131.04 150 GLY E CA 1
ATOM 1180 C C . GLY A 1 150 ? 57.371 -26.672 -12.203 1.00 137.54 150 GLY E C 1
ATOM 1181 O O . GLY A 1 150 ? 57.544 -27.823 -12.607 1.00 134.35 150 GLY E O 1
ATOM 1182 N N . GLY A 1 151 ? 56.218 -26.019 -12.329 1.00 144.84 151 GLY E N 1
ATOM 1183 C CA . GLY A 1 151 ? 55.057 -26.609 -12.975 1.00 144.08 151 GLY E CA 1
ATOM 1184 C C . GLY A 1 151 ? 54.333 -27.615 -12.099 1.00 134.16 151 GLY E C 1
ATOM 1185 O O . GLY A 1 151 ? 53.427 -28.315 -12.554 1.00 126.41 151 GLY E O 1
ATOM 1186 N N . GLU A 1 152 ? 54.732 -27.679 -10.833 1.00 130.25 152 GLU E N 1
ATOM 1187 C CA . GLU A 1 152 ? 54.199 -28.666 -9.906 1.00 121.16 152 GLU E CA 1
ATOM 1188 C C . GLU A 1 152 ? 54.428 -28.241 -8.460 1.00 125.65 152 GLU E C 1
ATOM 1189 O O . GLU A 1 152 ? 55.216 -27.334 -8.186 1.00 131.25 152 GLU E O 1
ATOM 1195 N N . CYS A 1 153 ? 53.733 -28.907 -7.542 1.00 124.60 153 CYS E N 1
ATOM 1196 C CA . CYS A 1 153 ? 53.867 -28.651 -6.110 1.00 120.19 153 CYS E CA 1
ATOM 1197 C C . CYS A 1 153 ? 53.197 -29.767 -5.313 1.00 119.69 153 CYS E C 1
ATOM 1198 O O . CYS A 1 153 ? 52.272 -30.416 -5.806 1.00 112.04 153 CYS E O 1
ATOM 1201 N N . ASP A 1 154 ? 53.655 -29.986 -4.083 1.00 120.75 154 ASP E N 1
ATOM 1202 C CA . ASP A 1 154 ? 53.084 -31.034 -3.239 1.00 114.69 154 ASP E CA 1
ATOM 1203 C C . ASP A 1 154 ? 52.763 -30.571 -1.818 1.00 115.26 154 ASP E C 1
ATOM 1204 O O . ASP A 1 154 ? 52.749 -31.379 -0.890 1.00 111.88 154 ASP E O 1
ATOM 1209 N N . GLN A 1 155 ? 52.492 -29.277 -1.656 1.00 119.16 155 GLN E N 1
ATOM 1210 C CA . GLN A 1 155 ? 52.161 -28.711 -0.348 1.00 123.04 155 GLN E CA 1
ATOM 1211 C C . GLN A 1 155 ? 50.698 -28.277 -0.252 1.00 111.89 155 GLN E C 1
ATOM 1212 O O . GLN A 1 155 ? 49.924 -28.447 -1.193 1.00 103.11 155 GLN E O 1
ATOM 1218 N N . SER A 1 156 ? 50.324 -27.720 0.896 1.00 113.09 156 SER E N 1
ATOM 1219 C CA . SER A 1 156 ? 48.981 -27.185 1.081 1.00 123.54 156 SER E CA 1
ATOM 1220 C C . SER A 1 156 ? 48.990 -25.676 0.880 1.00 133.45 156 SER E C 1
ATOM 1221 O O . SER A 1 156 ? 47.954 -25.016 0.964 1.00 138.42 156 SER E O 1
ATOM 1224 N N . TYR A 1 157 ? 50.178 -25.137 0.625 1.00 135.64 157 TYR E N 1
ATOM 1225 C CA . TYR A 1 157 ? 50.344 -23.721 0.332 1.00 141.41 157 TYR E CA 1
ATOM 1226 C C . TYR A 1 157 ? 51.405 -23.589 -0.753 1.00 139.23 157 TYR E C 1
ATOM 1227 O O . TYR A 1 157 ? 52.566 -23.314 -0.463 1.00 144.28 157 TYR E O 1
ATOM 1236 N N . CYS A 1 158 ? 51.003 -23.797 -2.003 1.00 136.41 158 CYS E N 1
ATOM 1237 C CA . CYS A 1 158 ? 51.946 -23.843 -3.117 1.00 135.85 158 CYS E CA 1
ATOM 1238 C C . CYS A 1 158 ? 52.304 -22.465 -3.660 1.00 143.37 158 CYS E C 1
ATOM 1239 O O . CYS A 1 158 ? 51.443 -21.598 -3.794 1.00 143.84 158 CYS E O 1
ATOM 1242 N N . ASP A 1 159 ? 53.581 -22.276 -3.982 1.00 148.63 159 ASP E N 1
ATOM 1243 C CA . ASP A 1 159 ? 54.052 -21.011 -4.538 1.00 149.91 159 ASP E CA 1
ATOM 1244 C C . ASP A 1 159 ? 53.869 -20.961 -6.049 1.00 146.82 159 ASP E C 1
ATOM 1245 O O . ASP A 1 159 ? 54.177 -21.920 -6.759 1.00 145.37 159 ASP E O 1
ATOM 1250 N N . THR A 1 160 ? 53.363 -19.833 -6.534 1.00 145.96 160 THR E N 1
ATOM 1251 C CA . THR A 1 160 ? 53.170 -19.639 -7.962 1.00 148.72 160 THR E CA 1
ATOM 1252 C C . THR A 1 160 ? 54.328 -18.848 -8.550 1.00 154.79 160 THR E C 1
ATOM 1253 O O . THR A 1 160 ? 55.269 -18.492 -7.841 1.00 159.73 160 THR E O 1
ATOM 1257 N N . ILE A 1 161 ? 54.255 -18.571 -9.847 1.00 153.06 161 ILE E N 1
ATOM 1258 C CA . ILE A 1 161 ? 55.293 -17.794 -10.514 1.00 151.16 161 ILE E CA 1
ATOM 1259 C C . ILE A 1 161 ? 55.149 -16.300 -10.223 1.00 155.55 161 ILE E C 1
ATOM 1260 O O . ILE A 1 161 ? 56.143 -15.602 -10.022 1.00 153.24 161 ILE E O 1
ATOM 1265 N N . HIS A 1 162 ? 53.910 -15.819 -10.191 1.00 160.53 162 HIS E N 1
ATOM 1266 C CA . HIS A 1 162 ? 53.643 -14.429 -9.849 1.00 167.80 162 HIS E CA 1
ATOM 1267 C C . HIS A 1 162 ? 53.937 -14.201 -8.372 1.00 175.70 162 HIS E C 1
ATOM 1268 O O . HIS A 1 162 ? 53.469 -14.952 -7.517 1.00 176.77 162 HIS E O 1
ATOM 1275 N N . ASN A 1 163 ? 54.720 -13.167 -8.084 1.00 180.81 163 ASN E N 1
ATOM 1276 C CA . ASN A 1 163 ? 55.121 -12.850 -6.717 1.00 181.20 163 ASN E CA 1
ATOM 1277 C C . ASN A 1 163 ? 53.927 -12.609 -5.798 1.00 174.50 163 ASN E C 1
ATOM 1278 O O . ASN A 1 163 ? 53.973 -12.913 -4.607 1.00 170.45 163 ASN E O 1
ATOM 1283 N N . SER A 1 164 ? 52.854 -12.074 -6.369 1.00 173.32 164 SER E N 1
ATOM 1284 C CA . SER A 1 164 ? 51.688 -11.664 -5.594 1.00 169.90 164 SER E CA 1
ATOM 1285 C C . SER A 1 164 ? 50.826 -12.824 -5.094 1.00 167.36 164 SER E C 1
ATOM 1286 O O . SER A 1 164 ? 50.282 -12.764 -3.991 1.00 167.56 164 SER E O 1
ATOM 1289 N N . SER A 1 165 ? 50.701 -13.876 -5.898 1.00 161.95 165 SER E N 1
ATOM 1290 C CA . SER A 1 165 ? 49.748 -14.943 -5.599 1.00 151.61 165 SER E CA 1
ATOM 1291 C C . SER A 1 165 ? 50.376 -16.288 -5.241 1.00 145.71 165 SER E C 1
ATOM 1292 O O . SER A 1 165 ? 51.463 -16.627 -5.709 1.00 147.23 165 SER E O 1
ATOM 1295 N N . VAL A 1 166 ? 49.676 -17.045 -4.399 1.00 139.86 166 VAL E N 1
ATOM 1296 C CA . VAL A 1 166 ? 50.006 -18.449 -4.160 1.00 131.33 166 VAL E CA 1
ATOM 1297 C C . VAL A 1 166 ? 48.766 -19.304 -4.422 1.00 136.59 166 VAL E C 1
ATOM 1298 O O . VAL A 1 166 ? 47.721 -18.783 -4.810 1.00 138.59 166 VAL E O 1
ATOM 1302 N N . TRP A 1 167 ? 48.877 -20.612 -4.215 1.00 134.93 167 TRP E N 1
ATOM 1303 C CA . TRP A 1 167 ? 47.749 -21.509 -4.456 1.00 127.36 167 TRP E CA 1
ATOM 1304 C C . TRP A 1 167 ? 47.433 -22.399 -3.258 1.00 127.77 167 TRP E C 1
ATOM 1305 O O . TRP A 1 167 ? 48.314 -23.061 -2.706 1.00 128.09 167 TRP E O 1
ATOM 1316 N N . ILE A 1 168 ? 46.165 -22.410 -2.864 1.00 124.19 168 ILE E N 1
ATOM 1317 C CA . ILE A 1 168 ? 45.711 -23.247 -1.765 1.00 122.25 168 ILE E CA 1
ATOM 1318 C C . ILE A 1 168 ? 44.684 -24.244 -2.282 1.00 128.04 168 ILE E C 1
ATOM 1319 O O . ILE A 1 168 ? 43.722 -23.855 -2.937 1.00 132.51 168 ILE E O 1
ATOM 1324 N N . PRO A 1 169 ? 44.885 -25.539 -1.999 1.00 122.39 169 PRO E N 1
ATOM 1325 C CA . PRO A 1 169 ? 43.865 -26.526 -2.363 1.00 110.72 169 PRO E CA 1
ATOM 1326 C C . PRO A 1 169 ? 42.612 -26.317 -1.524 1.00 113.71 169 PRO E C 1
ATOM 1327 O O . PRO A 1 169 ? 42.720 -26.047 -0.327 1.00 119.95 169 PRO E O 1
ATOM 1331 N N . ALA A 1 170 ? 41.441 -26.439 -2.143 1.00 111.66 170 ALA E N 1
ATOM 1332 C CA . ALA A 1 170 ? 40.176 -26.210 -1.450 1.00 113.79 170 ALA E CA 1
ATOM 1333 C C . ALA A 1 170 ? 39.951 -27.220 -0.330 1.00 131.09 170 ALA E C 1
ATOM 1334 O O . ALA A 1 170 ? 39.109 -27.015 0.545 1.00 136.05 170 ALA E O 1
ATOM 1336 N N . ASP A 1 171 ? 40.705 -28.313 -0.370 1.00 118.27 171 ASP E N 1
ATOM 1337 C CA . ASP A 1 171 ? 40.703 -29.292 0.704 1.00 132.55 171 ASP E CA 1
ATOM 1338 C C . ASP A 1 171 ? 42.119 -29.435 1.247 1.00 147.76 171 ASP E C 1
ATOM 1339 O O . ASP A 1 171 ? 42.988 -29.997 0.581 1.00 155.30 171 ASP E O 1
ATOM 1344 N N . GLN A 1 172 ? 42.348 -28.923 2.454 1.00 152.38 172 GLN E N 1
ATOM 1345 C CA . GLN A 1 172 ? 43.681 -28.952 3.050 1.00 153.02 172 GLN E CA 1
ATOM 1346 C C . GLN A 1 172 ? 43.881 -30.135 3.992 1.00 156.07 172 GLN E C 1
ATOM 1347 O O . GLN A 1 172 ? 44.741 -30.095 4.872 1.00 154.93 172 GLN E O 1
ATOM 1353 N N . THR A 1 173 ? 43.085 -31.185 3.802 1.00 160.36 173 THR E N 1
ATOM 1354 C CA . THR A 1 173 ? 43.232 -32.409 4.584 1.00 162.59 173 THR E CA 1
ATOM 1355 C C . THR A 1 173 ? 44.586 -33.053 4.311 1.00 168.20 173 THR E C 1
ATOM 1356 O O . THR A 1 173 ? 44.823 -33.595 3.229 1.00 164.66 173 THR E O 1
ATOM 1360 N N . LYS A 1 174 ? 45.468 -32.987 5.303 1.00 175.88 174 LYS E N 1
ATOM 1361 C CA . LYS A 1 174 ? 46.844 -33.456 5.164 1.00 177.10 174 LYS E CA 1
ATOM 1362 C C . LYS A 1 174 ? 46.934 -34.947 4.837 1.00 174.63 174 LYS E C 1
ATOM 1363 O O . LYS A 1 174 ? 47.342 -35.754 5.671 1.00 177.54 174 LYS E O 1
ATOM 1369 N N . LYS A 1 175 ? 46.547 -35.301 3.616 1.00 167.33 175 LYS E N 1
ATOM 1370 C CA . LYS A 1 175 ? 46.661 -36.671 3.137 1.00 160.27 175 LYS E CA 1
ATOM 1371 C C . LYS A 1 175 ? 47.304 -36.677 1.757 1.00 153.34 175 LYS E C 1
ATOM 1372 O O . LYS A 1 175 ? 47.927 -35.694 1.355 1.00 157.24 175 LYS E O 1
ATOM 1378 N N . ASN A 1 176 ? 47.150 -37.782 1.035 1.00 141.04 176 ASN E N 1
ATOM 1379 C CA . ASN A 1 176 ? 47.734 -37.912 -0.297 1.00 125.91 176 ASN E CA 1
ATOM 1380 C C . ASN A 1 176 ? 47.068 -37.014 -1.332 1.00 118.61 176 ASN E C 1
ATOM 1381 O O . ASN A 1 176 ? 45.845 -36.896 -1.372 1.00 128.76 176 ASN E O 1
ATOM 1386 N N . ILE A 1 177 ? 47.879 -36.378 -2.167 1.00 101.36 177 ILE E N 1
ATOM 1387 C CA . ILE A 1 177 ? 47.358 -35.647 -3.310 1.00 97.44 177 ILE E CA 1
ATOM 1388 C C . ILE A 1 177 ? 46.900 -36.636 -4.380 1.00 101.12 177 ILE E C 1
ATOM 1389 O O . ILE A 1 177 ? 47.705 -37.375 -4.952 1.00 97.88 177 ILE E O 1
ATOM 1394 N N . CYS A 1 178 ? 45.597 -36.649 -4.636 1.00 99.78 178 CYS E N 1
ATOM 1395 C CA . CYS A 1 178 ? 45.020 -37.597 -5.571 1.00 91.87 178 CYS E CA 1
ATOM 1396 C C . CYS A 1 178 ? 43.829 -36.971 -6.266 1.00 91.67 178 CYS E C 1
ATOM 1397 O O . CYS A 1 178 ? 43.001 -36.313 -5.641 1.00 88.49 178 CYS E O 1
ATOM 1400 N N . GLY A 1 179 ? 43.743 -37.171 -7.566 1.00 91.02 179 GLY E N 1
ATOM 1401 C CA . GLY A 1 179 ? 42.592 -36.693 -8.300 1.00 96.74 179 GLY E CA 1
ATOM 1402 C C . GLY A 1 179 ? 41.657 -37.836 -8.632 1.00 91.00 179 GLY E C 1
ATOM 1403 O O . GLY A 1 179 ? 40.913 -37.781 -9.608 1.00 86.49 179 GLY E O 1
ATOM 1404 N N . GLN A 1 180 ? 41.689 -38.873 -7.805 1.00 91.08 180 GLN E N 1
ATOM 1405 C CA . GLN A 1 180 ? 40.981 -40.108 -8.099 1.00 80.52 180 GLN E CA 1
ATOM 1406 C C . GLN A 1 180 ? 40.210 -40.617 -6.884 1.00 85.26 180 GLN E C 1
ATOM 1407 O O . GLN A 1 180 ? 40.719 -40.603 -5.759 1.00 93.01 180 GLN E O 1
ATOM 1413 N N . SER A 1 181 ? 38.982 -41.067 -7.114 1.00 81.13 181 SER E N 1
ATOM 1414 C CA . SER A 1 181 ? 38.189 -41.687 -6.059 1.00 75.31 181 SER E CA 1
ATOM 1415 C C . SER A 1 181 ? 38.381 -43.198 -6.056 1.00 77.83 181 SER E C 1
ATOM 1416 O O . SER A 1 181 ? 38.603 -43.805 -7.102 1.00 82.07 181 SER E O 1
ATOM 1419 N N . PHE A 1 182 ? 38.295 -43.803 -4.878 1.00 71.59 182 PHE E N 1
ATOM 1420 C CA . PHE A 1 182 ? 38.505 -45.239 -4.750 1.00 56.58 182 PHE E CA 1
ATOM 1421 C C . PHE A 1 182 ? 37.299 -45.952 -4.161 1.00 61.92 182 PHE E C 1
ATOM 1422 O O . PHE A 1 182 ? 36.309 -45.323 -3.781 1.00 75.53 182 PHE E O 1
ATOM 1430 N N . THR A 1 183 ? 37.383 -47.275 -4.109 1.00 67.14 183 THR E N 1
ATOM 1431 C CA . THR A 1 183 ? 36.401 -48.070 -3.389 1.00 72.02 183 THR E CA 1
ATOM 1432 C C . THR A 1 183 ? 37.052 -49.307 -2.789 1.00 71.26 183 THR E C 1
ATOM 1433 O O . THR A 1 183 ? 37.964 -49.894 -3.382 1.00 77.07 183 THR E O 1
ATOM 1437 N N . PRO A 1 184 ? 36.598 -49.697 -1.593 1.00 58.10 184 PRO E N 1
ATOM 1438 C CA . PRO A 1 184 ? 37.086 -50.937 -0.991 1.00 53.83 184 PRO E CA 1
ATOM 1439 C C . PRO A 1 184 ? 36.666 -52.134 -1.835 1.00 64.17 184 PRO E C 1
ATOM 1440 O O . PRO A 1 184 ? 35.648 -52.109 -2.526 1.00 64.90 184 PRO E O 1
ATOM 1444 N N . LEU A 1 185 ? 37.459 -53.189 -1.769 1.00 63.12 185 LEU E N 1
ATOM 1445 C CA . LEU A 1 185 ? 37.325 -54.279 -2.704 1.00 52.35 185 LEU E CA 1
ATOM 1446 C C . LEU A 1 185 ? 38.023 -55.485 -2.110 1.00 56.71 185 LEU E C 1
ATOM 1447 O O . LEU A 1 185 ? 39.163 -55.391 -1.671 1.00 68.37 185 LEU E O 1
ATOM 1452 N N . THR A 1 186 ? 37.340 -56.617 -2.064 1.00 58.13 186 THR E N 1
ATOM 1453 C CA . THR A 1 186 ? 38.021 -57.854 -1.730 1.00 56.59 186 THR E CA 1
ATOM 1454 C C . THR A 1 186 ? 38.657 -58.388 -3.004 1.00 67.85 186 THR E C 1
ATOM 1455 O O . THR A 1 186 ? 37.970 -58.626 -4.007 1.00 70.46 186 THR E O 1
ATOM 1459 N N . VAL A 1 187 ? 39.976 -58.535 -2.974 1.00 66.53 187 VAL E N 1
ATOM 1460 C CA . VAL A 1 187 ? 40.695 -59.153 -4.076 1.00 62.63 187 VAL E CA 1
ATOM 1461 C C . VAL A 1 187 ? 41.105 -60.549 -3.646 1.00 64.42 187 VAL E C 1
ATOM 1462 O O . VAL A 1 187 ? 41.629 -60.737 -2.556 1.00 69.26 187 VAL E O 1
ATOM 1466 N N . THR A 1 188 ? 40.838 -61.529 -4.500 1.00 65.99 188 THR E N 1
ATOM 1467 C CA . THR A 1 188 ? 41.124 -62.921 -4.193 1.00 58.68 188 THR E CA 1
ATOM 1468 C C . THR A 1 188 ? 42.262 -63.452 -5.048 1.00 66.41 188 THR E C 1
ATOM 1469 O O . THR A 1 188 ? 42.295 -63.244 -6.263 1.00 79.13 188 THR E O 1
ATOM 1473 N N . VAL A 1 189 ? 43.194 -64.139 -4.398 1.00 60.94 189 VAL E N 1
ATOM 1474 C CA . VAL A 1 189 ? 44.343 -64.722 -5.066 1.00 62.41 189 VAL E CA 1
ATOM 1475 C C . VAL A 1 189 ? 44.135 -66.221 -5.198 1.00 64.62 189 VAL E C 1
ATOM 1476 O O . VAL A 1 189 ? 43.861 -66.897 -4.215 1.00 78.14 189 VAL E O 1
ATOM 1480 N N . ALA A 1 190 ? 44.259 -66.741 -6.413 1.00 67.14 190 ALA E N 1
ATOM 1481 C CA . ALA A 1 190 ? 44.194 -68.183 -6.638 1.00 68.44 190 ALA E CA 1
ATOM 1482 C C . ALA A 1 190 ? 45.550 -68.709 -7.100 1.00 73.62 190 ALA E C 1
ATOM 1483 O O . ALA A 1 190 ? 46.180 -68.144 -7.993 1.00 81.63 190 ALA E O 1
ATOM 1485 N N . TYR A 1 191 ? 46.001 -69.793 -6.487 1.00 69.32 191 TYR E N 1
ATOM 1486 C CA . TYR A 1 191 ? 47.317 -70.321 -6.798 1.00 76.91 191 TYR E CA 1
ATOM 1487 C C . TYR A 1 191 ? 47.393 -71.814 -6.549 1.00 93.43 191 TYR E C 1
ATOM 1488 O O . TYR A 1 191 ? 46.577 -72.369 -5.814 1.00 99.80 191 TYR E O 1
ATOM 1497 N N . ASP A 1 192 ? 48.382 -72.459 -7.160 1.00 97.79 192 ASP E N 1
ATOM 1498 C CA . ASP A 1 192 ? 48.563 -73.891 -6.988 1.00 110.63 192 ASP E CA 1
ATOM 1499 C C . ASP A 1 192 ? 49.005 -74.195 -5.558 1.00 113.18 192 ASP E C 1
ATOM 1500 O O . ASP A 1 192 ? 50.060 -73.742 -5.110 1.00 105.38 192 ASP E O 1
ATOM 1505 N N . LYS A 1 193 ? 48.177 -74.958 -4.852 1.00 119.23 193 LYS E N 1
ATOM 1506 C CA . LYS A 1 193 ? 48.368 -75.250 -3.433 1.00 116.40 193 LYS E CA 1
ATOM 1507 C C . LYS A 1 193 ? 49.713 -75.912 -3.149 1.00 120.79 193 LYS E C 1
ATOM 1508 O O . LYS A 1 193 ? 50.310 -75.705 -2.093 1.00 123.37 193 LYS E O 1
ATOM 1514 N N . THR A 1 194 ? 50.188 -76.700 -4.107 1.00 118.48 194 THR E N 1
ATOM 1515 C CA . THR A 1 194 ? 51.368 -77.530 -3.912 1.00 115.11 194 THR E CA 1
ATOM 1516 C C . THR A 1 194 ? 52.666 -76.796 -4.239 1.00 120.00 194 THR E C 1
ATOM 1517 O O . THR A 1 194 ? 53.637 -76.875 -3.488 1.00 125.77 194 THR E O 1
ATOM 1521 N N . LYS A 1 195 ? 52.679 -76.090 -5.366 1.00 119.87 195 LYS E N 1
ATOM 1522 C CA . LYS A 1 195 ? 53.874 -75.385 -5.819 1.00 119.63 195 LYS E CA 1
ATOM 1523 C C . LYS A 1 195 ? 54.190 -74.184 -4.933 1.00 121.67 195 LYS E C 1
ATOM 1524 O O . LYS A 1 195 ? 53.358 -73.744 -4.140 1.00 120.89 195 LYS E O 1
ATOM 1530 N N . GLU A 1 196 ? 55.403 -73.662 -5.076 1.00 126.18 196 GLU E N 1
ATOM 1531 C CA . GLU A 1 196 ? 55.821 -72.453 -4.379 1.00 128.87 196 GLU E CA 1
ATOM 1532 C C . GLU A 1 196 ? 55.149 -71.236 -5.008 1.00 125.61 196 GLU E C 1
ATOM 1533 O O . GLU A 1 196 ? 55.137 -71.093 -6.231 1.00 134.57 196 GLU E O 1
ATOM 1539 N N . ILE A 1 197 ? 54.592 -70.362 -4.175 1.00 111.98 197 ILE E N 1
ATOM 1540 C CA . ILE A 1 197 ? 53.876 -69.187 -4.665 1.00 104.32 197 ILE E CA 1
ATOM 1541 C C . ILE A 1 197 ? 54.780 -68.247 -5.474 1.00 104.30 197 ILE E C 1
ATOM 1542 O O . ILE A 1 197 ? 55.880 -67.897 -5.043 1.00 103.15 197 ILE E O 1
ATOM 1547 N N . ALA A 1 198 ? 54.315 -67.862 -6.659 1.00 101.95 198 ALA E N 1
ATOM 1548 C CA . ALA A 1 198 ? 55.055 -66.947 -7.525 1.00 94.79 198 ALA E CA 1
ATOM 1549 C C . ALA A 1 198 ? 54.109 -66.200 -8.462 1.00 106.25 198 ALA E C 1
ATOM 1550 O O . ALA A 1 198 ? 53.017 -66.681 -8.771 1.00 106.11 198 ALA E O 1
ATOM 1552 N N . ALA A 1 199 ? 54.542 -65.029 -8.917 1.00 111.02 199 ALA E N 1
ATOM 1553 C CA . ALA A 1 199 ? 53.705 -64.151 -9.732 1.00 110.84 199 ALA E CA 1
ATOM 1554 C C . ALA A 1 199 ? 53.061 -64.854 -10.926 1.00 110.24 199 ALA E C 1
ATOM 1555 O O . ALA A 1 199 ? 51.924 -64.557 -11.287 1.00 110.14 199 ALA E O 1
ATOM 1557 N N . GLY A 1 200 ? 53.789 -65.789 -11.526 1.00 109.35 200 GLY E N 1
ATOM 1558 C CA . GLY A 1 200 ? 53.314 -66.480 -12.709 1.00 102.06 200 GLY E CA 1
ATOM 1559 C C . GLY A 1 200 ? 52.244 -67.505 -12.405 1.00 91.88 200 GLY E C 1
ATOM 1560 O O . GLY A 1 200 ? 51.450 -67.860 -13.278 1.00 102.53 200 GLY E O 1
ATOM 1561 N N . GLY A 1 201 ? 52.218 -67.978 -11.163 1.00 75.29 201 GLY E N 1
ATOM 1562 C CA . GLY A 1 201 ? 51.260 -68.991 -10.756 1.00 86.70 201 GLY E CA 1
ATOM 1563 C C . GLY A 1 201 ? 50.113 -68.449 -9.924 1.00 86.61 201 GLY E C 1
ATOM 1564 O O . GLY A 1 201 ? 49.462 -69.190 -9.187 1.00 93.83 201 GLY E O 1
ATOM 1565 N N . ILE A 1 202 ? 49.868 -67.150 -10.050 1.00 77.61 202 ILE E N 1
ATOM 1566 C CA . ILE A 1 202 ? 48.802 -66.477 -9.326 1.00 70.68 202 ILE E CA 1
ATOM 1567 C C . ILE A 1 202 ? 47.787 -65.934 -10.318 1.00 75.81 202 ILE E C 1
ATOM 1568 O O . ILE A 1 202 ? 48.157 -65.424 -11.374 1.00 85.60 202 ILE E O 1
ATOM 1573 N N . VAL A 1 203 ? 46.507 -66.065 -9.981 1.00 71.63 203 VAL E N 1
ATOM 1574 C CA . VAL A 1 203 ? 45.439 -65.423 -10.731 1.00 71.80 203 VAL E CA 1
ATOM 1575 C C . VAL A 1 203 ? 44.587 -64.580 -9.786 1.00 73.53 203 VAL E C 1
ATOM 1576 O O . VAL A 1 203 ? 44.136 -65.070 -8.753 1.00 76.16 203 VAL E O 1
ATOM 1580 N N . PHE A 1 204 ? 44.378 -63.312 -10.137 1.00 64.58 204 PHE E N 1
ATOM 1581 C CA . PHE A 1 204 ? 43.558 -62.417 -9.329 1.00 63.31 204 PHE E CA 1
ATOM 1582 C C . PHE A 1 204 ? 42.097 -62.370 -9.782 1.00 75.17 204 PHE E C 1
ATOM 1583 O O . PHE A 1 204 ? 41.803 -62.380 -10.979 1.00 75.67 204 PHE E O 1
ATOM 1591 N N . LYS A 1 205 ? 41.190 -62.319 -8.811 1.00 53.51 205 LYS E N 1
ATOM 1592 C CA . LYS A 1 205 ? 39.769 -62.164 -9.079 1.00 66.35 205 LYS E CA 1
ATOM 1593 C C . LYS A 1 205 ? 39.236 -61.066 -8.175 1.00 61.40 205 LYS E C 1
ATOM 1594 O O . LYS A 1 205 ? 39.743 -60.858 -7.076 1.00 64.31 205 LYS E O 1
ATOM 1600 N N . SER A 1 206 ? 38.223 -60.352 -8.643 1.00 52.03 206 SER E N 1
ATOM 1601 C CA . SER A 1 206 ? 37.487 -59.439 -7.790 1.00 57.32 206 SER E CA 1
ATOM 1602 C C . SER A 1 206 ? 36.124 -59.248 -8.418 1.00 52.04 206 SER E C 1
ATOM 1603 O O . SER A 1 206 ? 35.872 -59.756 -9.500 1.00 68.70 206 SER E O 1
ATOM 1606 N N . LYS A 1 207 ? 35.240 -58.515 -7.756 1.00 61.51 207 LYS E N 1
ATOM 1607 C CA . LYS A 1 207 ? 33.903 -58.320 -8.303 1.00 55.37 207 LYS E CA 1
ATOM 1608 C C . LYS A 1 207 ? 33.978 -57.498 -9.585 1.00 55.90 207 LYS E C 1
ATOM 1609 O O . LYS A 1 207 ? 33.014 -57.421 -10.346 1.00 76.00 207 LYS E O 1
ATOM 1615 N N . TYR A 1 208 ? 35.147 -56.909 -9.821 1.00 54.56 208 TYR E N 1
ATOM 1616 C CA . TYR A 1 208 ? 35.375 -56.021 -10.950 1.00 59.44 208 TYR E CA 1
ATOM 1617 C C . TYR A 1 208 ? 36.421 -56.574 -11.908 1.00 64.22 208 TYR E C 1
ATOM 1618 O O . TYR A 1 208 ? 36.617 -56.045 -12.999 1.00 69.84 208 TYR E O 1
ATOM 1627 N N . HIS A 1 209 ? 37.113 -57.624 -11.486 1.00 61.34 209 HIS E N 1
ATOM 1628 C CA . HIS A 1 209 ? 38.237 -58.140 -12.249 1.00 59.45 209 HIS E CA 1
ATOM 1629 C C . HIS A 1 209 ? 38.129 -59.632 -12.499 1.00 68.29 209 HIS E C 1
ATOM 1630 O O . HIS A 1 209 ? 38.163 -60.435 -11.572 1.00 68.15 209 HIS E O 1
ATOM 1637 N N . SER A 1 210 ? 38.010 -59.996 -13.769 1.00 82.63 210 SER E N 1
ATOM 1638 C CA . SER A 1 210 ? 37.805 -61.385 -14.144 1.00 83.86 210 SER E CA 1
ATOM 1639 C C . SER A 1 210 ? 39.109 -62.053 -14.527 1.00 76.04 210 SER E C 1
ATOM 1640 O O . SER A 1 210 ? 39.748 -61.649 -15.496 1.00 85.52 210 SER E O 1
ATOM 1643 N N . HIS A 1 211 ? 39.483 -63.072 -13.755 1.00 75.50 211 HIS E N 1
ATOM 1644 C CA . HIS A 1 211 ? 40.635 -63.935 -14.036 1.00 79.36 211 HIS E CA 1
ATOM 1645 C C . HIS A 1 211 ? 41.829 -63.161 -14.580 1.00 69.60 211 HIS E C 1
ATOM 1646 O O . HIS A 1 211 ? 42.117 -63.197 -15.772 1.00 72.84 211 HIS E O 1
ATOM 1653 N N . MET A 1 212 ? 42.512 -62.449 -13.697 1.00 75.61 212 MET E N 1
ATOM 1654 C CA . MET A 1 212 ? 43.572 -61.541 -14.115 1.00 76.66 212 MET E CA 1
ATOM 1655 C C . MET A 1 212 ? 44.948 -62.169 -13.891 1.00 76.10 212 MET E C 1
ATOM 1656 O O . MET A 1 212 ? 45.326 -62.483 -12.764 1.00 67.17 212 MET E O 1
ATOM 1661 N N . GLU A 1 213 ? 45.690 -62.354 -14.979 1.00 83.09 213 GLU E N 1
ATOM 1662 C CA . GLU A 1 213 ? 46.954 -63.089 -14.935 1.00 91.05 213 GLU E CA 1
ATOM 1663 C C . GLU A 1 213 ? 48.050 -62.377 -14.159 1.00 82.47 213 GLU E C 1
ATOM 1664 O O . GLU A 1 213 ? 48.535 -61.331 -14.578 1.00 92.79 213 GLU E O 1
ATOM 1670 N N . GLY A 1 214 ? 48.449 -62.955 -13.033 1.00 80.78 214 GLY E N 1
ATOM 1671 C CA . GLY A 1 214 ? 49.513 -62.387 -12.224 1.00 82.10 214 GLY E CA 1
ATOM 1672 C C . GLY A 1 214 ? 50.839 -62.342 -12.962 1.00 89.50 214 GLY E C 1
ATOM 1673 O O . GLY A 1 214 ? 51.699 -61.507 -12.683 1.00 87.84 214 GLY E O 1
ATOM 1674 N N . ALA A 1 215 ? 51.000 -63.254 -13.913 1.00 91.91 215 ALA E N 1
ATOM 1675 C CA . ALA A 1 215 ? 52.203 -63.324 -14.726 1.00 85.04 215 ALA E CA 1
ATOM 1676 C C . ALA A 1 215 ? 52.377 -62.073 -15.590 1.00 84.51 215 ALA E C 1
ATOM 1677 O O . ALA A 1 215 ? 53.488 -61.720 -15.966 1.00 93.69 215 ALA E O 1
ATOM 1679 N N . ARG A 1 216 ? 51.271 -61.411 -15.908 1.00 91.99 216 ARG E N 1
ATOM 1680 C CA . ARG A 1 216 ? 51.309 -60.165 -16.663 1.00 93.71 216 ARG E CA 1
ATOM 1681 C C . ARG A 1 216 ? 50.899 -59.003 -15.753 1.00 82.18 216 ARG E C 1
ATOM 1682 O O . ARG A 1 216 ? 50.440 -57.961 -16.217 1.00 87.98 216 ARG E O 1
ATOM 1690 N N . THR A 1 217 ? 51.070 -59.201 -14.450 1.00 78.15 217 THR E N 1
ATOM 1691 C CA . THR A 1 217 ? 50.721 -58.197 -13.449 1.00 85.65 217 THR E CA 1
ATOM 1692 C C . THR A 1 217 ? 51.978 -57.580 -12.857 1.00 88.75 217 THR E C 1
ATOM 1693 O O . THR A 1 217 ? 52.881 -58.298 -12.436 1.00 87.26 217 THR E O 1
ATOM 1697 N N . CYS A 1 218 ? 52.037 -56.252 -12.815 1.00 95.85 218 CYS E N 1
ATOM 1698 C CA . CYS A 1 218 ? 53.251 -55.587 -12.339 1.00 93.92 218 CYS E CA 1
ATOM 1699 C C . CYS A 1 218 ? 52.969 -54.658 -11.160 1.00 91.41 218 CYS E C 1
ATOM 1700 O O . CYS A 1 218 ? 51.844 -54.209 -10.974 1.00 80.82 218 CYS E O 1
ATOM 1703 N N . ARG A 1 219 ? 53.997 -54.380 -10.364 1.00 94.76 219 ARG E N 1
ATOM 1704 C CA . ARG A 1 219 ? 53.860 -53.550 -9.166 1.00 81.33 219 ARG E CA 1
ATOM 1705 C C . ARG A 1 219 ? 53.927 -52.061 -9.510 1.00 95.29 219 ARG E C 1
ATOM 1706 O O . ARG A 1 219 ? 54.759 -51.640 -10.315 1.00 115.53 219 ARG E O 1
ATOM 1714 N N . LEU A 1 220 ? 53.054 -51.262 -8.904 1.00 80.87 220 LEU E N 1
ATOM 1715 C CA . LEU A 1 220 ? 53.009 -49.827 -9.193 1.00 71.91 220 LEU E CA 1
ATOM 1716 C C . LEU A 1 220 ? 52.423 -49.049 -8.023 1.00 74.13 220 LEU E C 1
ATOM 1717 O O . LEU A 1 220 ? 51.461 -49.482 -7.381 1.00 70.30 220 LEU E O 1
ATOM 1722 N N . SER A 1 221 ? 53.017 -47.894 -7.752 1.00 82.55 221 SER E N 1
ATOM 1723 C CA . SER A 1 221 ? 52.560 -47.035 -6.672 1.00 82.93 221 SER E CA 1
ATOM 1724 C C . SER A 1 221 ? 51.623 -45.987 -7.234 1.00 86.76 221 SER E C 1
ATOM 1725 O O . SER A 1 221 ? 52.009 -45.186 -8.085 1.00 102.48 221 SER E O 1
ATOM 1728 N N . TYR A 1 222 ? 50.388 -45.994 -6.754 1.00 77.94 222 TYR E N 1
ATOM 1729 C CA . TYR A 1 222 ? 49.367 -45.108 -7.289 1.00 81.11 222 TYR E CA 1
ATOM 1730 C C . TYR A 1 222 ? 48.682 -44.326 -6.178 1.00 79.61 222 TYR E C 1
ATOM 1731 O O . TYR A 1 222 ? 48.214 -44.905 -5.197 1.00 78.84 222 TYR E O 1
ATOM 1740 N N . CYS A 1 223 ? 48.628 -43.009 -6.345 1.00 76.85 223 CYS E N 1
ATOM 1741 C CA . CYS A 1 223 ? 47.987 -42.136 -5.373 1.00 82.57 223 CYS E CA 1
ATOM 1742 C C . CYS A 1 223 ? 48.543 -42.332 -3.968 1.00 95.12 223 CYS E C 1
ATOM 1743 O O . CYS A 1 223 ? 47.795 -42.368 -2.991 1.00 94.08 223 CYS E O 1
ATOM 1746 N N . GLY A 1 224 ? 49.860 -42.475 -3.879 1.00 98.90 224 GLY E N 1
ATOM 1747 C CA . GLY A 1 224 ? 50.529 -42.546 -2.598 1.00 93.19 224 GLY E CA 1
ATOM 1748 C C . GLY A 1 224 ? 50.434 -43.886 -1.901 1.00 89.39 224 GLY E C 1
ATOM 1749 O O . GLY A 1 224 ? 50.716 -43.980 -0.708 1.00 98.60 224 GLY E O 1
ATOM 1750 N N . ARG A 1 225 ? 50.039 -44.927 -2.623 1.00 85.27 225 ARG E N 1
ATOM 1751 C CA . ARG A 1 225 ? 50.054 -46.265 -2.031 1.00 83.91 225 ARG E CA 1
ATOM 1752 C C . ARG A 1 225 ? 50.391 -47.408 -2.988 1.00 75.01 225 ARG E C 1
ATOM 1753 O O . ARG A 1 225 ? 50.114 -47.342 -4.184 1.00 85.50 225 ARG E O 1
ATOM 1761 N N . ASN A 1 226 ? 51.018 -48.443 -2.437 1.00 69.83 226 ASN E N 1
ATOM 1762 C CA . ASN A 1 226 ? 51.488 -49.572 -3.221 1.00 75.36 226 ASN E CA 1
ATOM 1763 C C . ASN A 1 226 ? 50.335 -50.378 -3.760 1.00 75.60 226 ASN E C 1
ATOM 1764 O O . ASN A 1 226 ? 49.330 -50.575 -3.080 1.00 72.57 226 ASN E O 1
ATOM 1769 N N . GLY A 1 227 ? 50.486 -50.854 -4.985 1.00 75.95 227 GLY E N 1
ATOM 1770 C CA . GLY A 1 227 ? 49.497 -51.744 -5.541 1.00 66.77 227 GLY E CA 1
ATOM 1771 C C . GLY A 1 227 ? 50.018 -52.480 -6.742 1.00 70.86 227 GLY E C 1
ATOM 1772 O O . GLY A 1 227 ? 51.209 -52.472 -7.040 1.00 89.30 227 GLY E O 1
ATOM 1773 N N . ILE A 1 228 ? 49.105 -53.129 -7.439 1.00 67.05 228 ILE E N 1
ATOM 1774 C CA . ILE A 1 228 ? 49.459 -53.863 -8.625 1.00 70.58 228 ILE E CA 1
ATOM 1775 C C . ILE A 1 228 ? 48.555 -53.442 -9.771 1.00 72.11 228 ILE E C 1
ATOM 1776 O O . ILE A 1 228 ? 47.341 -53.250 -9.596 1.00 77.06 228 ILE E O 1
ATOM 1781 N N . LYS A 1 229 ? 49.175 -53.248 -10.928 1.00 68.96 229 LYS E N 1
ATOM 1782 C CA . LYS A 1 229 ? 48.459 -53.046 -12.166 1.00 66.16 229 LYS E CA 1
ATOM 1783 C C . LYS A 1 229 ? 48.293 -54.396 -12.842 1.00 67.58 229 LYS E C 1
ATOM 1784 O O . LYS A 1 229 ? 49.264 -55.135 -13.068 1.00 73.85 229 LYS E O 1
ATOM 1790 N N . PHE A 1 230 ? 47.037 -54.700 -13.134 1.00 69.68 230 PHE E N 1
ATOM 1791 C CA . PHE A 1 230 ? 46.630 -55.884 -13.863 1.00 73.31 230 PHE E CA 1
ATOM 1792 C C . PHE A 1 230 ? 46.908 -55.728 -15.361 1.00 79.67 230 PHE E C 1
ATOM 1793 O O . PHE A 1 230 ? 47.042 -54.605 -15.858 1.00 77.73 230 PHE E O 1
ATOM 1801 N N . PRO A 1 231 ? 46.985 -56.855 -16.091 1.00 82.04 231 PRO E N 1
ATOM 1802 C CA . PRO A 1 231 ? 47.234 -56.848 -17.537 1.00 65.79 231 PRO E CA 1
ATOM 1803 C C . PRO A 1 231 ? 46.255 -55.967 -18.310 1.00 73.27 231 PRO E C 1
ATOM 1804 O O . PRO A 1 231 ? 46.585 -55.525 -19.405 1.00 72.36 231 PRO E O 1
ATOM 1808 N N . ASN A 1 232 ? 45.071 -55.718 -17.759 1.00 72.07 232 ASN E N 1
ATOM 1809 C CA . ASN A 1 232 ? 44.110 -54.845 -18.424 1.00 72.86 232 ASN E CA 1
ATOM 1810 C C . ASN A 1 232 ? 44.317 -53.378 -18.049 1.00 74.04 232 ASN E C 1
ATOM 1811 O O . ASN A 1 232 ? 43.501 -52.518 -18.370 1.00 72.73 232 ASN E O 1
ATOM 1816 N N . GLY A 1 233 ? 45.413 -53.097 -17.355 1.00 68.97 233 GLY E N 1
ATOM 1817 C CA . GLY A 1 233 ? 45.766 -51.730 -17.044 1.00 68.15 233 GLY E CA 1
ATOM 1818 C C . GLY A 1 233 ? 45.052 -51.167 -15.840 1.00 70.75 233 GLY E C 1
ATOM 1819 O O . GLY A 1 233 ? 45.266 -50.011 -15.474 1.00 84.09 233 GLY E O 1
ATOM 1820 N N . GLU A 1 234 ? 44.201 -51.977 -15.222 1.00 67.81 234 GLU E N 1
ATOM 1821 C CA . GLU A 1 234 ? 43.518 -51.565 -14.001 1.00 75.70 234 GLU E CA 1
ATOM 1822 C C . GLU A 1 234 ? 44.372 -51.861 -12.766 1.00 71.93 234 GLU E C 1
ATOM 1823 O O . GLU A 1 234 ? 45.289 -52.679 -12.812 1.00 66.88 234 GLU E O 1
ATOM 1829 N N . TRP A 1 235 ? 44.072 -51.192 -11.662 1.00 70.34 235 TRP E N 1
ATOM 1830 C CA . TRP A 1 235 ? 44.974 -51.202 -10.515 1.00 70.52 235 TRP E CA 1
ATOM 1831 C C . TRP A 1 235 ? 44.228 -51.482 -9.212 1.00 63.86 235 TRP E C 1
ATOM 1832 O O . TRP A 1 235 ? 43.155 -50.936 -8.960 1.00 65.77 235 TRP E O 1
ATOM 1843 N N . VAL A 1 236 ? 44.786 -52.349 -8.383 1.00 59.11 236 VAL E N 1
ATOM 1844 C CA . VAL A 1 236 ? 44.232 -52.519 -7.046 1.00 63.10 236 VAL E CA 1
ATOM 1845 C C . VAL A 1 236 ? 45.343 -52.310 -6.036 1.00 64.40 236 VAL E C 1
ATOM 1846 O O . VAL A 1 236 ? 46.508 -52.520 -6.348 1.00 74.64 236 VAL E O 1
ATOM 1850 N N . SER A 1 237 ? 44.986 -51.881 -4.832 1.00 61.54 237 SER E N 1
ATOM 1851 C CA . SER A 1 237 ? 45.981 -51.589 -3.816 1.00 53.99 237 SER E CA 1
ATOM 1852 C C . SER A 1 237 ? 46.418 -52.863 -3.106 1.00 71.62 237 SER E C 1
ATOM 1853 O O . SER A 1 237 ? 45.614 -53.769 -2.889 1.00 70.51 237 SER E O 1
ATOM 1856 N N . LEU A 1 238 ? 47.698 -52.925 -2.748 1.00 72.46 238 LEU E N 1
ATOM 1857 C CA . LEU A 1 238 ? 48.252 -54.073 -2.040 1.00 69.16 238 LEU E CA 1
ATOM 1858 C C . LEU A 1 238 ? 49.439 -53.633 -1.203 1.00 77.09 238 LEU E C 1
ATOM 1859 O O . LEU A 1 238 ? 50.437 -53.160 -1.752 1.00 92.07 238 LEU E O 1
ATOM 1864 N N . ASP A 1 239 ? 49.346 -53.782 0.117 1.00 69.53 239 ASP E N 1
ATOM 1865 C CA . ASP A 1 239 ? 50.449 -53.354 0.987 1.00 93.43 239 ASP E CA 1
ATOM 1866 C C . ASP A 1 239 ? 51.480 -54.449 1.239 1.00 87.83 239 ASP E C 1
ATOM 1867 O O . ASP A 1 239 ? 51.202 -55.642 1.067 1.00 80.91 239 ASP E O 1
ATOM 1872 N N . VAL A 1 240 ? 52.671 -54.027 1.657 1.00 83.73 240 VAL E N 1
ATOM 1873 C CA . VAL A 1 240 ? 53.784 -54.945 1.850 1.00 91.58 240 VAL E CA 1
ATOM 1874 C C . VAL A 1 240 ? 53.478 -55.975 2.926 1.00 92.05 240 VAL E C 1
ATOM 1875 O O . VAL A 1 240 ? 54.096 -57.037 2.976 1.00 100.46 240 VAL E O 1
ATOM 1879 N N . LYS A 1 241 ? 52.510 -55.659 3.777 1.00 85.38 241 LYS E N 1
ATOM 1880 C CA . LYS A 1 241 ? 52.182 -56.510 4.910 1.00 83.90 241 LYS E CA 1
ATOM 1881 C C . LYS A 1 241 ? 51.380 -57.744 4.520 1.00 80.42 241 LYS E C 1
ATOM 1882 O O . LYS A 1 241 ? 51.471 -58.782 5.175 1.00 91.95 241 LYS E O 1
ATOM 1888 N N . THR A 1 242 ? 50.605 -57.638 3.448 1.00 75.84 242 THR E N 1
ATOM 1889 C CA . THR A 1 242 ? 49.714 -58.729 3.057 1.00 79.72 242 THR E CA 1
ATOM 1890 C C . THR A 1 242 ? 50.458 -59.986 2.626 1.00 81.29 242 THR E C 1
ATOM 1891 O O . THR A 1 242 ? 51.262 -59.961 1.689 1.00 89.21 242 THR E O 1
ATOM 1895 N N . ARG A 1 243 ? 50.173 -61.083 3.320 1.00 72.97 243 ARG E N 1
ATOM 1896 C CA . ARG A 1 243 ? 50.819 -62.358 3.046 1.00 80.66 243 ARG E CA 1
ATOM 1897 C C . ARG A 1 243 ? 49.901 -63.337 2.317 1.00 85.21 243 ARG E C 1
ATOM 1898 O O . ARG A 1 243 ? 48.708 -63.413 2.599 1.00 85.52 243 ARG E O 1
ATOM 1906 N N . ILE A 1 244 ? 50.476 -64.074 1.372 1.00 88.24 244 ILE E N 1
ATOM 1907 C CA . ILE A 1 244 ? 49.786 -65.146 0.670 1.00 82.85 244 ILE E CA 1
ATOM 1908 C C . ILE A 1 244 ? 50.700 -66.354 0.731 1.00 90.93 244 ILE E C 1
ATOM 1909 O O . ILE A 1 244 ? 51.891 -66.242 0.439 1.00 91.46 244 ILE E O 1
ATOM 1914 N N . GLN A 1 245 ? 50.142 -67.503 1.108 1.00 98.38 245 GLN E N 1
ATOM 1915 C CA . GLN A 1 245 ? 50.935 -68.694 1.413 1.00 101.29 245 GLN E CA 1
ATOM 1916 C C . GLN A 1 245 ? 52.027 -68.331 2.408 1.00 91.98 245 GLN E C 1
ATOM 1917 O O . GLN A 1 245 ? 53.188 -68.703 2.240 1.00 84.30 245 GLN E O 1
ATOM 1923 N N . GLU A 1 246 ? 51.629 -67.571 3.427 1.00 97.22 246 GLU E N 1
ATOM 1924 C CA . GLU A 1 246 ? 52.507 -67.140 4.512 1.00 94.51 246 GLU E CA 1
ATOM 1925 C C . GLU A 1 246 ? 53.769 -66.423 4.031 1.00 92.28 246 GLU E C 1
ATOM 1926 O O . GLU A 1 246 ? 54.817 -66.491 4.666 1.00 98.56 246 GLU E O 1
ATOM 1932 N N . LYS A 1 247 ? 53.659 -65.732 2.905 1.00 97.69 247 LYS E N 1
ATOM 1933 C CA . LYS A 1 247 ? 54.770 -64.952 2.377 1.00 104.74 247 LYS E CA 1
ATOM 1934 C C . LYS A 1 247 ? 54.239 -63.621 1.877 1.00 98.98 247 LYS E C 1
ATOM 1935 O O . LYS A 1 247 ? 53.122 -63.551 1.362 1.00 86.25 247 LYS E O 1
ATOM 1941 N N . HIS A 1 248 ? 55.042 -62.573 2.041 1.00 94.38 248 HIS E N 1
ATOM 1942 C CA . HIS A 1 248 ? 54.755 -61.260 1.468 1.00 105.56 248 HIS E CA 1
ATOM 1943 C C . HIS A 1 248 ? 54.312 -61.341 -0.007 1.00 99.52 248 HIS E C 1
ATOM 1944 O O . HIS A 1 248 ? 55.058 -61.812 -0.867 1.00 100.85 248 HIS E O 1
ATOM 1951 N N . LEU A 1 249 ? 53.098 -60.880 -0.295 1.00 90.88 249 LEU E N 1
ATOM 1952 C CA . LEU A 1 249 ? 52.535 -61.006 -1.640 1.00 90.77 249 LEU E CA 1
ATOM 1953 C C . LEU A 1 249 ? 53.082 -59.978 -2.632 1.00 86.95 249 LEU E C 1
ATOM 1954 O O . LEU A 1 249 ? 53.406 -60.313 -3.772 1.00 87.50 249 LEU E O 1
ATOM 1959 N N . LEU A 1 250 ? 53.166 -58.728 -2.191 1.00 79.85 250 LEU E N 1
ATOM 1960 C CA . LEU A 1 250 ? 53.595 -57.624 -3.049 1.00 79.68 250 LEU E CA 1
ATOM 1961 C C . LEU A 1 250 ? 54.977 -57.782 -3.720 1.00 89.26 250 LEU E C 1
ATOM 1962 O O . LEU A 1 250 ? 55.101 -57.558 -4.928 1.00 96.10 250 LEU E O 1
ATOM 1967 N N . PRO A 1 251 ? 56.017 -58.171 -2.954 1.00 84.21 251 PRO E N 1
ATOM 1968 C CA . PRO A 1 251 ? 57.349 -58.274 -3.568 1.00 88.59 251 PRO E CA 1
ATOM 1969 C C . PRO A 1 251 ? 57.471 -59.318 -4.681 1.00 93.73 251 PRO E C 1
ATOM 1970 O O . PRO A 1 251 ? 58.471 -59.319 -5.399 1.00 112.13 251 PRO E O 1
ATOM 1974 N N . LEU A 1 252 ? 56.475 -60.184 -4.823 1.00 76.11 252 LEU E N 1
ATOM 1975 C CA . LEU A 1 252 ? 56.484 -61.203 -5.862 1.00 77.88 252 LEU E CA 1
ATOM 1976 C C . LEU A 1 252 ? 56.354 -60.605 -7.258 1.00 87.78 252 LEU E C 1
ATOM 1977 O O . LEU A 1 252 ? 56.528 -61.310 -8.255 1.00 94.63 252 LEU E O 1
ATOM 1982 N N . PHE A 1 253 ? 56.042 -59.313 -7.329 1.00 86.79 253 PHE E N 1
ATOM 1983 C CA . PHE A 1 253 ? 55.717 -58.684 -8.607 1.00 94.96 253 PHE E CA 1
ATOM 1984 C C . PHE A 1 253 ? 56.744 -57.652 -9.043 1.00 93.36 253 PHE E C 1
ATOM 1985 O O . PHE A 1 253 ? 57.157 -56.801 -8.259 1.00 86.33 253 PHE E O 1
ATOM 1993 N N . LYS A 1 254 ? 57.150 -57.748 -10.304 1.00 98.41 254 LYS E N 1
ATOM 1994 C CA . LYS A 1 254 ? 58.089 -56.806 -10.888 1.00 109.14 254 LYS E CA 1
ATOM 1995 C C . LYS A 1 254 ? 57.518 -55.394 -10.833 1.00 106.20 254 LYS E C 1
ATOM 1996 O O . LYS A 1 254 ? 56.326 -55.187 -11.078 1.00 107.18 254 LYS E O 1
ATOM 2002 N N . GLU A 1 255 ? 58.365 -54.429 -10.490 1.00 101.07 255 GLU E N 1
ATOM 2003 C CA . GLU A 1 255 ? 57.993 -53.022 -10.559 1.00 96.61 255 GLU E CA 1
ATOM 2004 C C . GLU A 1 255 ? 57.605 -52.683 -11.997 1.00 95.19 255 GLU E C 1
ATOM 2005 O O . GLU A 1 255 ? 58.177 -53.226 -12.947 1.00 96.78 255 GLU E O 1
ATOM 2011 N N . CYS A 1 256 ? 56.626 -51.802 -12.162 1.00 91.06 256 CYS E N 1
ATOM 2012 C CA . CYS A 1 256 ? 56.137 -51.478 -13.495 1.00 89.71 256 CYS E CA 1
ATOM 2013 C C . CYS A 1 256 ? 57.102 -50.575 -14.246 1.00 95.94 256 CYS E C 1
ATOM 2014 O O . CYS A 1 256 ? 57.725 -49.703 -13.644 1.00 107.35 256 CYS E O 1
ATOM 2017 N N . PRO A 1 257 ? 57.240 -50.803 -15.565 1.00 93.78 257 PRO E N 1
ATOM 2018 C CA . PRO A 1 257 ? 58.032 -49.971 -16.470 1.00 92.29 257 PRO E CA 1
ATOM 2019 C C . PRO A 1 257 ? 57.770 -48.501 -16.196 1.00 104.97 257 PRO E C 1
ATOM 2020 O O . PRO A 1 257 ? 56.614 -48.122 -16.016 1.00 114.89 257 PRO E O 1
ATOM 2024 N N . ALA A 1 258 ? 58.821 -47.693 -16.146 1.00 113.08 258 ALA E N 1
ATOM 2025 C CA . ALA A 1 258 ? 58.665 -46.266 -15.910 1.00 113.66 258 ALA E CA 1
ATOM 2026 C C . ALA A 1 258 ? 57.670 -45.684 -16.906 1.00 114.28 258 ALA E C 1
ATOM 2027 O O . ALA A 1 258 ? 57.681 -46.037 -18.086 1.00 112.44 258 ALA E O 1
ATOM 2029 N N . GLY A 1 259 ? 56.788 -44.822 -16.417 1.00 117.59 259 GLY E N 1
ATOM 2030 C CA . GLY A 1 259 ? 55.806 -44.181 -17.269 1.00 124.84 259 GLY E CA 1
ATOM 2031 C C . GLY A 1 259 ? 54.589 -45.045 -17.527 1.00 119.99 259 GLY E C 1
ATOM 2032 O O . GLY A 1 259 ? 53.779 -44.743 -18.406 1.00 122.80 259 GLY E O 1
ATOM 2033 N N . THR A 1 260 ? 54.463 -46.127 -16.765 1.00 109.07 260 THR E N 1
ATOM 2034 C CA . THR A 1 260 ? 53.285 -46.980 -16.850 1.00 96.49 260 THR E CA 1
ATOM 2035 C C . THR A 1 260 ? 52.083 -46.219 -16.318 1.00 88.49 260 THR E C 1
ATOM 2036 O O . THR A 1 260 ? 52.148 -45.632 -15.243 1.00 91.47 260 THR E O 1
ATOM 2040 N N . GLU A 1 261 ? 50.989 -46.216 -17.070 1.00 90.60 261 GLU E N 1
ATOM 2041 C CA . GLU A 1 261 ? 49.773 -45.558 -16.611 1.00 96.63 261 GLU E CA 1
ATOM 2042 C C . GLU A 1 261 ? 48.729 -46.561 -16.104 1.00 89.17 261 GLU E C 1
ATOM 2043 O O . GLU A 1 261 ? 48.857 -47.768 -16.303 1.00 84.87 261 GLU E O 1
ATOM 2049 N N . VAL A 1 262 ? 47.703 -46.045 -15.439 1.00 87.82 262 VAL E N 1
ATOM 2050 C CA . VAL A 1 262 ? 46.683 -46.866 -14.806 1.00 66.14 262 VAL E CA 1
ATOM 2051 C C . VAL A 1 262 ? 45.300 -46.336 -15.174 1.00 90.68 262 VAL E C 1
ATOM 2052 O O . VAL A 1 262 ? 45.085 -45.123 -15.199 1.00 96.14 262 VAL E O 1
ATOM 2056 N N . ARG A 1 263 ? 44.368 -47.237 -15.475 1.00 79.03 263 ARG E N 1
ATOM 2057 C CA . ARG A 1 263 ? 43.005 -46.828 -15.805 1.00 77.29 263 ARG E CA 1
ATOM 2058 C C . ARG A 1 263 ? 42.013 -47.082 -14.671 1.00 82.79 263 ARG E C 1
ATOM 2059 O O . ARG A 1 263 ? 42.219 -47.961 -13.829 1.00 83.90 263 ARG E O 1
ATOM 2067 N N . SER A 1 264 ? 40.942 -46.292 -14.652 1.00 75.70 264 SER E N 1
ATOM 2068 C CA . SER A 1 264 ? 39.855 -46.499 -13.709 1.00 84.94 264 SER E CA 1
ATOM 2069 C C . SER A 1 264 ? 39.227 -47.861 -13.932 1.00 81.91 264 SER E C 1
ATOM 2070 O O . SER A 1 264 ? 39.187 -48.363 -15.054 1.00 85.44 264 SER E O 1
ATOM 2073 N N . THR A 1 265 ? 38.751 -48.462 -12.850 1.00 83.06 265 THR E N 1
ATOM 2074 C CA . THR A 1 265 ? 38.125 -49.768 -12.925 1.00 76.75 265 THR E CA 1
ATOM 2075 C C . THR A 1 265 ? 36.797 -49.635 -13.655 1.00 78.26 265 THR E C 1
ATOM 2076 O O . THR A 1 265 ? 35.831 -49.076 -13.131 1.00 69.37 265 THR E O 1
ATOM 2080 N N . LEU A 1 266 ? 36.775 -50.134 -14.886 1.00 68.74 266 LEU E N 1
ATOM 2081 C CA . LEU A 1 266 ? 35.647 -49.923 -15.775 1.00 74.05 266 LEU E CA 1
ATOM 2082 C C . LEU A 1 266 ? 34.409 -50.614 -15.227 1.00 72.70 266 LEU E C 1
ATOM 2083 O O . LEU A 1 266 ? 33.296 -50.097 -15.327 1.00 64.61 266 LEU E O 1
ATOM 2088 N N . GLN A 1 267 ? 34.616 -51.770 -14.612 1.00 68.34 267 GLN E N 1
ATOM 2089 C CA . GLN A 1 267 ? 33.502 -52.592 -14.172 1.00 68.39 267 GLN E CA 1
ATOM 2090 C C . GLN A 1 267 ? 32.708 -52.000 -13.014 1.00 72.92 267 GLN E C 1
ATOM 2091 O O . GLN A 1 267 ? 31.630 -52.492 -12.679 1.00 76.64 267 GLN E O 1
ATOM 2097 N N . SER A 1 268 ? 33.229 -50.935 -12.420 1.00 66.81 268 SER E N 1
ATOM 2098 C CA . SER A 1 268 ? 32.559 -50.300 -11.301 1.00 67.42 268 SER E CA 1
ATOM 2099 C C . SER A 1 268 ? 31.608 -49.220 -11.787 1.00 69.38 268 SER E C 1
ATOM 2100 O O . SER A 1 268 ? 30.826 -48.683 -11.004 1.00 69.73 268 SER E O 1
ATOM 2103 N N . ASP A 1 269 ? 31.683 -48.902 -13.080 1.00 65.15 269 ASP E N 1
ATOM 2104 C CA . ASP A 1 269 ? 30.818 -47.890 -13.680 1.00 65.68 269 ASP E CA 1
ATOM 2105 C C . ASP A 1 269 ? 29.396 -48.415 -13.746 1.00 62.59 269 ASP E C 1
ATOM 2106 O O . ASP A 1 269 ? 29.181 -49.596 -13.992 1.00 80.38 269 ASP E O 1
ATOM 2111 N N . GLY A 1 270 ? 28.429 -47.533 -13.522 1.00 64.29 270 GLY E N 1
ATOM 2112 C CA . GLY A 1 270 ? 27.035 -47.927 -13.430 1.00 68.92 270 GLY E CA 1
ATOM 2113 C C . GLY A 1 270 ? 26.502 -48.517 -14.712 1.00 67.02 270 GLY E C 1
ATOM 2114 O O . GLY A 1 270 ? 25.752 -49.493 -14.689 1.00 67.86 270 GLY E O 1
ATOM 2115 N N . ALA A 1 271 ? 26.888 -47.920 -15.835 1.00 68.81 271 ALA E N 1
ATOM 2116 C CA . ALA A 1 271 ? 26.502 -48.441 -17.140 1.00 71.54 271 ALA E CA 1
ATOM 2117 C C . ALA A 1 271 ? 27.041 -49.854 -17.267 1.00 72.75 271 ALA E C 1
ATOM 2118 O O . ALA A 1 271 ? 26.343 -50.776 -17.705 1.00 75.52 271 ALA E O 1
ATOM 2120 N N . GLN A 1 272 ? 28.288 -50.015 -16.846 1.00 72.52 272 GLN E N 1
ATOM 2121 C CA . GLN A 1 272 ? 28.942 -51.308 -16.853 1.00 77.02 272 GLN E CA 1
ATOM 2122 C C . GLN A 1 272 ? 28.259 -52.318 -15.945 1.00 77.18 272 GLN E C 1
ATOM 2123 O O . GLN A 1 272 ? 28.096 -53.465 -16.338 1.00 82.71 272 GLN E O 1
ATOM 2129 N N . VAL A 1 273 ? 27.853 -51.914 -14.744 1.00 59.45 273 VAL E N 1
ATOM 2130 C CA . VAL A 1 273 ? 27.143 -52.861 -13.885 1.00 69.79 273 VAL E CA 1
ATOM 2131 C C . VAL A 1 273 ? 25.798 -53.260 -14.482 1.00 65.09 273 VAL E C 1
ATOM 2132 O O . VAL A 1 273 ? 25.432 -54.427 -14.416 1.00 67.89 273 VAL E O 1
ATOM 2136 N N . LEU A 1 274 ? 25.081 -52.314 -15.086 1.00 56.77 274 LEU E N 1
ATOM 2137 C CA . LEU A 1 274 ? 23.816 -52.653 -15.736 1.00 57.73 274 LEU E CA 1
ATOM 2138 C C . LEU A 1 274 ? 24.044 -53.686 -16.832 1.00 63.42 274 LEU E C 1
ATOM 2139 O O . LEU A 1 274 ? 23.405 -54.745 -16.852 1.00 74.03 274 LEU E O 1
ATOM 2144 N N . THR A 1 275 ? 24.966 -53.371 -17.737 1.00 55.14 275 THR E N 1
ATOM 2145 C CA . THR A 1 275 ? 25.279 -54.263 -18.841 1.00 55.17 275 THR E CA 1
ATOM 2146 C C . THR A 1 275 ? 25.683 -55.636 -18.330 1.00 69.59 275 THR E C 1
ATOM 2147 O O . THR A 1 275 ? 25.262 -56.655 -18.871 1.00 75.10 275 THR E O 1
ATOM 2151 N N . SER A 1 276 ? 26.492 -55.652 -17.275 1.00 67.68 276 SER E N 1
ATOM 2152 C CA . SER A 1 276 ? 26.964 -56.891 -16.676 1.00 66.41 276 SER E CA 1
ATOM 2153 C C . SER A 1 276 ? 25.813 -57.726 -16.150 1.00 73.69 276 SER E C 1
ATOM 2154 O O . SER A 1 276 ? 25.732 -58.907 -16.437 1.00 77.26 276 SER E O 1
ATOM 2157 N N . GLU A 1 277 ? 24.928 -57.102 -15.382 1.00 67.51 277 GLU E N 1
ATOM 2158 C CA . GLU A 1 277 ? 23.821 -57.808 -14.752 1.00 58.43 277 GLU E CA 1
ATOM 2159 C C . GLU A 1 277 ? 22.851 -58.372 -15.787 1.00 60.86 277 GLU E C 1
ATOM 2160 O O . GLU A 1 277 ? 22.483 -59.558 -15.733 1.00 79.27 277 GLU E O 1
ATOM 2166 N N . ILE A 1 278 ? 22.446 -57.532 -16.735 1.00 50.17 278 ILE E N 1
ATOM 2167 C CA . ILE A 1 278 ? 21.620 -57.999 -17.845 1.00 52.29 278 ILE E CA 1
ATOM 2168 C C . ILE A 1 278 ? 22.298 -59.153 -18.592 1.00 56.89 278 ILE E C 1
ATOM 2169 O O . ILE A 1 278 ? 21.658 -60.160 -18.909 1.00 60.69 278 ILE E O 1
ATOM 2174 N N . GLN A 1 279 ? 23.593 -59.023 -18.858 1.00 53.35 279 GLN E N 1
ATOM 2175 C CA . GLN A 1 279 ? 24.305 -60.094 -19.545 1.00 67.72 279 GLN E CA 1
ATOM 2176 C C . GLN A 1 279 ? 24.320 -61.374 -18.716 1.00 63.43 279 GLN E C 1
ATOM 2177 O O . GLN A 1 279 ? 24.222 -62.459 -19.257 1.00 64.68 279 GLN E O 1
ATOM 2183 N N . ARG A 1 280 ? 24.428 -61.234 -17.402 1.00 58.47 280 ARG E N 1
ATOM 2184 C CA . ARG A 1 280 ? 24.444 -62.369 -16.488 1.00 55.77 280 ARG E CA 1
ATOM 2185 C C . ARG A 1 280 ? 23.141 -63.139 -16.613 1.00 63.13 280 ARG E C 1
ATOM 2186 O O . ARG A 1 280 ? 23.135 -64.358 -16.877 1.00 73.05 280 ARG E O 1
ATOM 2194 N N . ILE A 1 281 ? 22.034 -62.420 -16.453 1.00 67.58 281 ILE E N 1
ATOM 2195 C CA . ILE A 1 281 ? 20.730 -63.068 -16.520 1.00 68.87 281 ILE E CA 1
ATOM 2196 C C . ILE A 1 281 ? 20.442 -63.643 -17.913 1.00 67.40 281 ILE E C 1
ATOM 2197 O O . ILE A 1 281 ? 19.845 -64.715 -18.026 1.00 75.67 281 ILE E O 1
ATOM 2202 N N . LEU A 1 282 ? 20.896 -62.956 -18.962 1.00 54.61 282 LEU E N 1
ATOM 2203 C CA . LEU A 1 282 ? 20.694 -63.448 -20.324 1.00 65.14 282 LEU E CA 1
ATOM 2204 C C . LEU A 1 282 ? 21.529 -64.694 -20.620 1.00 67.10 282 LEU E C 1
ATOM 2205 O O . LEU A 1 282 ? 21.060 -65.609 -21.285 1.00 60.52 282 LEU E O 1
ATOM 2210 N N . ASP A 1 283 ? 22.761 -64.730 -20.122 1.00 51.58 283 ASP E N 1
ATOM 2211 C CA . ASP A 1 283 ? 23.615 -65.897 -20.296 1.00 57.27 283 ASP E CA 1
ATOM 2212 C C . ASP A 1 283 ? 22.960 -67.093 -19.628 1.00 64.75 283 ASP E C 1
ATOM 2213 O O . ASP A 1 283 ? 22.822 -68.161 -20.238 1.00 75.02 283 ASP E O 1
ATOM 2218 N N . TYR A 1 284 ? 22.542 -66.900 -18.378 1.00 62.52 284 TYR E N 1
ATOM 2219 C CA . TYR A 1 284 ? 21.862 -67.961 -17.640 1.00 54.42 284 TYR E CA 1
ATOM 2220 C C . TYR A 1 284 ? 20.606 -68.465 -18.349 1.00 76.16 284 TYR E C 1
ATOM 2221 O O . TYR A 1 284 ? 20.450 -69.671 -18.590 1.00 65.76 284 TYR E O 1
ATOM 2230 N N . SER A 1 285 ? 19.708 -67.545 -18.680 1.00 75.44 285 SER E N 1
ATOM 2231 C CA . SER A 1 285 ? 18.434 -67.942 -19.263 1.00 72.04 285 SER E CA 1
ATOM 2232 C C . SER A 1 285 ? 18.571 -68.501 -20.679 1.00 75.82 285 SER E C 1
ATOM 2233 O O . SER A 1 285 ? 17.760 -69.322 -21.091 1.00 90.76 285 SER E O 1
ATOM 2236 N N . LEU A 1 286 ? 19.587 -68.072 -21.422 1.00 64.59 286 LEU E N 1
ATOM 2237 C CA . LEU A 1 286 ? 19.776 -68.592 -22.776 1.00 67.38 286 LEU E CA 1
ATOM 2238 C C . LEU A 1 286 ? 20.365 -69.991 -22.711 1.00 76.03 286 LEU E C 1
ATOM 2239 O O . LEU A 1 286 ? 20.030 -70.861 -23.519 1.00 82.56 286 LEU E O 1
ATOM 2244 N N . CYS A 1 287 ? 21.242 -70.202 -21.735 1.00 78.07 287 CYS E N 1
ATOM 2245 C CA . CYS A 1 287 ? 21.759 -71.534 -21.458 1.00 67.73 287 CYS E CA 1
ATOM 2246 C C . CYS A 1 287 ? 20.588 -72.475 -21.112 1.00 67.30 287 CYS E C 1
ATOM 2247 O O . CYS A 1 287 ? 20.401 -73.531 -21.735 1.00 73.22 287 CYS E O 1
ATOM 2250 N N . GLN A 1 288 ? 19.784 -72.069 -20.134 1.00 62.53 288 GLN E N 1
ATOM 2251 C CA . GLN A 1 288 ? 18.621 -72.851 -19.730 1.00 69.19 288 GLN E CA 1
ATOM 2252 C C . GLN A 1 288 ? 17.672 -73.095 -20.905 1.00 74.08 288 GLN E C 1
ATOM 2253 O O . GLN A 1 288 ? 17.070 -74.156 -21.010 1.00 69.59 288 GLN E O 1
ATOM 2259 N N . ASN A 1 289 ? 17.541 -72.107 -21.785 1.00 76.02 289 ASN E N 1
ATOM 2260 C CA . ASN A 1 289 ? 16.644 -72.217 -22.927 1.00 75.69 289 ASN E CA 1
ATOM 2261 C C . ASN A 1 289 ? 17.162 -73.257 -23.923 1.00 92.08 289 ASN E C 1
ATOM 2262 O O . ASN A 1 289 ? 16.388 -74.055 -24.462 1.00 93.44 289 ASN E O 1
ATOM 2267 N N . THR A 1 290 ? 18.473 -73.252 -24.154 1.00 69.23 290 THR E N 1
ATOM 2268 C CA . THR A 1 290 ? 19.098 -74.282 -24.973 1.00 71.82 290 THR E CA 1
ATOM 2269 C C . THR A 1 290 ? 18.853 -75.676 -24.390 1.00 90.13 290 THR E C 1
ATOM 2270 O O . THR A 1 290 ? 18.473 -76.604 -25.112 1.00 93.78 290 THR E O 1
ATOM 2274 N N . TRP A 1 291 ? 19.059 -75.825 -23.084 1.00 88.27 291 TRP E N 1
ATOM 2275 C CA . TRP A 1 291 ? 18.811 -77.120 -22.452 1.00 91.39 291 TRP E CA 1
ATOM 2276 C C . TRP A 1 291 ? 17.332 -77.507 -22.494 1.00 95.86 291 TRP E C 1
ATOM 2277 O O . TRP A 1 291 ? 16.986 -78.686 -22.445 1.00 97.08 291 TRP E O 1
ATOM 2288 N N . ASP A 1 292 ? 16.462 -76.509 -22.580 1.00 95.54 292 ASP E N 1
ATOM 2289 C CA . ASP A 1 292 ? 15.044 -76.761 -22.774 1.00 89.42 292 ASP E CA 1
ATOM 2290 C C . ASP A 1 292 ? 14.800 -77.294 -24.175 1.00 93.02 292 ASP E C 1
ATOM 2291 O O . ASP A 1 292 ? 13.942 -78.151 -24.369 1.00 97.64 292 ASP E O 1
ATOM 2296 N N . LYS A 1 293 ? 15.548 -76.780 -25.150 1.00 95.34 293 LYS E N 1
ATOM 2297 C CA . LYS A 1 293 ? 15.457 -77.300 -26.511 1.00 83.85 293 LYS E CA 1
ATOM 2298 C C . LYS A 1 293 ? 15.922 -78.746 -26.532 1.00 94.77 293 LYS E C 1
ATOM 2299 O O . LYS A 1 293 ? 15.301 -79.595 -27.174 1.00 102.68 293 LYS E O 1
ATOM 2305 N N . VAL A 1 294 ? 17.007 -79.026 -25.814 1.00 86.45 294 VAL E N 1
ATOM 2306 C CA . VAL A 1 294 ? 17.508 -80.393 -25.698 1.00 88.31 294 VAL E CA 1
ATOM 2307 C C . VAL A 1 294 ? 16.459 -81.313 -25.071 1.00 100.46 294 VAL E C 1
ATOM 2308 O O . VAL A 1 294 ? 16.206 -82.411 -25.569 1.00 107.52 294 VAL E O 1
ATOM 2312 N N . GLU A 1 295 ? 15.842 -80.844 -23.990 1.00 97.73 295 GLU E N 1
ATOM 2313 C CA . GLU A 1 295 ? 14.820 -81.609 -23.282 1.00 96.93 295 GLU E CA 1
ATOM 2314 C C . GLU A 1 295 ? 13.641 -81.941 -24.189 1.00 100.14 295 GLU E C 1
ATOM 2315 O O . GLU A 1 295 ? 13.163 -83.071 -24.212 1.00 98.22 295 GLU E O 1
ATOM 2321 N N . ARG A 1 296 ? 13.187 -80.949 -24.946 1.00 101.47 296 ARG E N 1
ATOM 2322 C CA . ARG A 1 296 ? 12.070 -81.126 -25.865 1.00 106.01 296 ARG E CA 1
ATOM 2323 C C . ARG A 1 296 ? 12.475 -81.878 -27.131 1.00 120.73 296 ARG E C 1
ATOM 2324 O O . ARG A 1 296 ? 11.691 -81.969 -28.077 1.00 128.78 296 ARG E O 1
ATOM 2332 N N . LYS A 1 297 ? 13.698 -82.405 -27.143 1.00 121.44 297 LYS E N 1
ATOM 2333 C CA . LYS A 1 297 ? 14.231 -83.153 -28.284 1.00 119.24 297 LYS E CA 1
ATOM 2334 C C . LYS A 1 297 ? 14.264 -82.336 -29.573 1.00 125.84 297 LYS E C 1
ATOM 2335 O O . LYS A 1 297 ? 14.262 -82.892 -30.670 1.00 134.59 297 LYS E O 1
ATOM 2341 N N . GLU A 1 298 ? 14.289 -81.015 -29.437 1.00 126.41 298 GLU E N 1
ATOM 2342 C CA . GLU A 1 298 ? 14.400 -80.135 -30.591 1.00 130.18 298 GLU E CA 1
ATOM 2343 C C . GLU A 1 298 ? 15.843 -80.145 -31.084 1.00 128.43 298 GLU E C 1
ATOM 2344 O O . GLU A 1 298 ? 16.767 -80.399 -30.310 1.00 119.62 298 GLU E O 1
ATOM 2350 N N . PRO A 1 299 ? 16.044 -79.886 -32.382 1.00 135.37 299 PRO E N 1
ATOM 2351 C CA . PRO A 1 299 ? 17.406 -79.849 -32.917 1.00 137.51 299 PRO E CA 1
ATOM 2352 C C . PRO A 1 299 ? 18.145 -78.608 -32.425 1.00 130.75 299 PRO E C 1
ATOM 2353 O O . PRO A 1 299 ? 17.503 -77.622 -32.061 1.00 135.35 299 PRO E O 1
ATOM 2357 N N . LEU A 1 300 ? 19.474 -78.658 -32.409 1.00 118.67 300 LEU E N 1
ATOM 2358 C CA . LEU A 1 300 ? 20.266 -77.538 -31.914 1.00 111.18 300 LEU E CA 1
ATOM 2359 C C . LEU A 1 300 ? 21.056 -76.839 -33.011 1.00 116.96 300 LEU E C 1
ATOM 2360 O O . LEU A 1 300 ? 21.668 -77.487 -33.863 1.00 129.10 300 LEU E O 1
ATOM 2365 N N . SER A 1 301 ? 21.043 -75.511 -32.975 1.00 106.29 301 SER E N 1
ATOM 2366 C CA . SER A 1 301 ? 21.857 -74.711 -33.877 1.00 108.50 301 SER E CA 1
ATOM 2367 C C . SER A 1 301 ? 23.201 -74.433 -33.205 1.00 113.79 301 SER E C 1
ATOM 2368 O O . SER A 1 301 ? 23.317 -74.567 -31.988 1.00 112.50 301 SER E O 1
ATOM 2371 N N . PRO A 1 302 ? 24.227 -74.068 -33.995 1.00 120.72 302 PRO E N 1
ATOM 2372 C CA . PRO A 1 302 ? 25.521 -73.693 -33.416 1.00 116.09 302 PRO E CA 1
ATOM 2373 C C . PRO A 1 302 ? 25.386 -72.632 -32.325 1.00 106.58 302 PRO E C 1
ATOM 2374 O O . PRO A 1 302 ? 26.097 -72.693 -31.321 1.00 105.57 302 PRO E O 1
ATOM 2378 N N . LEU A 1 303 ? 24.471 -71.687 -32.518 1.00 98.02 303 LEU E N 1
ATOM 2379 C CA . LEU A 1 303 ? 24.258 -70.609 -31.557 1.00 96.63 303 LEU E CA 1
ATOM 2380 C C . LEU A 1 303 ? 23.737 -71.156 -30.223 1.00 102.34 303 LEU E C 1
ATOM 2381 O O . LEU A 1 303 ? 24.210 -70.773 -29.133 1.00 98.45 303 LEU E O 1
ATOM 2386 N N . ASP A 1 304 ? 22.767 -72.062 -30.324 1.00 100.37 304 ASP E N 1
ATOM 2387 C CA . ASP A 1 304 ? 22.233 -72.763 -29.162 1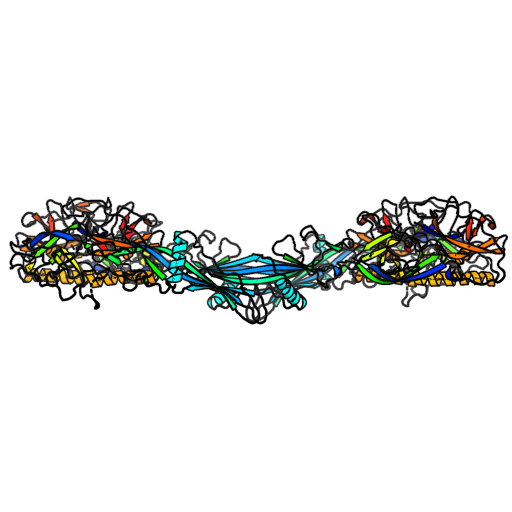.00 88.89 304 ASP E CA 1
ATOM 2388 C C . ASP A 1 304 ? 23.363 -73.449 -28.406 1.00 86.10 304 ASP E C 1
ATOM 2389 O O . ASP A 1 304 ? 23.403 -73.426 -27.180 1.00 89.25 304 ASP E O 1
ATOM 2394 N N . LEU A 1 305 ? 24.282 -74.060 -29.148 1.00 80.55 305 LEU E N 1
ATOM 2395 C CA . LEU A 1 305 ? 25.447 -74.691 -28.549 1.00 83.26 305 LEU E CA 1
ATOM 2396 C C . LEU A 1 305 ? 26.333 -73.671 -27.834 1.00 87.58 305 LEU E C 1
ATOM 2397 O O . LEU A 1 305 ? 26.863 -73.937 -26.754 1.00 90.87 305 LEU E O 1
ATOM 2402 N N . SER A 1 306 ? 26.488 -72.502 -28.442 1.00 83.07 306 SER E N 1
ATOM 2403 C CA . SER A 1 306 ? 27.346 -71.471 -27.886 1.00 81.64 306 SER E CA 1
ATOM 2404 C C . SER A 1 306 ? 26.782 -70.920 -26.589 1.00 73.52 306 SER E C 1
ATOM 2405 O O . SER A 1 306 ? 27.525 -70.406 -25.756 1.00 70.04 306 SER E O 1
ATOM 2408 N N . TYR A 1 307 ? 25.469 -71.018 -26.414 1.00 73.68 307 TYR E N 1
ATOM 2409 C CA . TYR A 1 307 ? 24.875 -70.602 -25.140 1.00 71.21 307 TYR E CA 1
ATOM 2410 C C . TYR A 1 307 ? 25.298 -71.496 -23.967 1.00 72.04 307 TYR E C 1
ATOM 2411 O O . TYR A 1 307 ? 25.026 -71.180 -22.811 1.00 79.84 307 TYR E O 1
ATOM 2420 N N . LEU A 1 308 ? 25.976 -72.598 -24.268 1.00 65.51 308 LEU E N 1
ATOM 2421 C CA . LEU A 1 308 ? 26.415 -73.545 -23.249 1.00 77.31 308 LEU E CA 1
ATOM 2422 C C . LEU A 1 308 ? 27.880 -73.328 -22.915 1.00 82.15 308 LEU E C 1
ATOM 2423 O O . LEU A 1 308 ? 28.390 -73.866 -21.933 1.00 87.28 308 LEU E O 1
ATOM 2428 N N . ALA A 1 309 ? 28.552 -72.543 -23.748 1.00 85.01 309 ALA E N 1
ATOM 2429 C CA . ALA A 1 309 ? 29.983 -72.297 -23.600 1.00 84.98 309 ALA E CA 1
ATOM 2430 C C . ALA A 1 309 ? 30.315 -71.525 -22.331 1.00 80.07 309 ALA E C 1
ATOM 2431 O O . ALA A 1 309 ? 29.515 -70.734 -21.842 1.00 78.37 309 ALA E O 1
ATOM 2433 N N . SER A 1 310 ? 31.508 -71.756 -21.804 1.00 83.19 310 SER E N 1
ATOM 2434 C CA . SER A 1 310 ? 32.016 -70.937 -20.719 1.00 77.57 310 SER E CA 1
ATOM 2435 C C . SER A 1 310 ? 32.511 -69.637 -21.318 1.00 74.28 310 SER E C 1
ATOM 2436 O O . SER A 1 310 ? 33.135 -69.639 -22.379 1.00 75.16 310 SER E O 1
ATOM 2439 N N . LYS A 1 311 ? 32.227 -68.524 -20.650 1.00 74.82 311 LYS E N 1
ATOM 2440 C CA . LYS A 1 311 ? 32.697 -67.233 -21.135 1.00 73.62 311 LYS E CA 1
ATOM 2441 C C . LYS A 1 311 ? 33.907 -66.746 -20.355 1.00 75.80 311 LYS E C 1
ATOM 2442 O O . LYS A 1 311 ? 34.459 -65.695 -20.655 1.00 80.23 311 LYS E O 1
ATOM 2448 N N . SER A 1 312 ? 34.321 -67.521 -19.360 1.00 86.33 312 SER E N 1
ATOM 2449 C CA . SER A 1 312 ? 35.474 -67.176 -18.538 1.00 84.24 312 SER E CA 1
ATOM 2450 C C . SER A 1 312 ? 36.384 -68.391 -18.421 1.00 80.45 312 SER E C 1
ATOM 2451 O O . SER A 1 312 ? 35.926 -69.525 -18.565 1.00 90.38 312 SER E O 1
ATOM 2454 N N . PRO A 1 313 ? 37.681 -68.166 -18.163 1.00 69.25 313 PRO E N 1
ATOM 2455 C CA . PRO A 1 313 ? 38.603 -69.291 -17.984 1.00 74.02 313 PRO E CA 1
ATOM 2456 C C . PRO A 1 313 ? 38.198 -70.157 -16.795 1.00 83.83 313 PRO E C 1
ATOM 2457 O O . PRO A 1 313 ? 37.527 -69.678 -15.874 1.00 88.48 313 PRO E O 1
ATOM 2461 N N . GLY A 1 314 ? 38.592 -71.425 -16.826 1.00 80.44 314 GLY E N 1
ATOM 2462 C CA . GLY A 1 314 ? 38.270 -72.342 -15.751 1.00 81.17 314 GLY E CA 1
ATOM 2463 C C . GLY A 1 314 ? 37.991 -73.749 -16.238 1.00 87.04 314 GLY E C 1
ATOM 2464 O O . GLY A 1 314 ? 37.721 -73.975 -17.420 1.00 83.71 314 GLY E O 1
ATOM 2465 N N . LYS A 1 315 ? 38.069 -74.703 -15.316 1.00 93.00 315 LYS E N 1
ATOM 2466 C CA . LYS A 1 315 ? 37.724 -76.082 -15.616 1.00 93.02 315 LYS E CA 1
ATOM 2467 C C . LYS A 1 315 ? 36.235 -76.138 -15.930 1.00 90.56 315 LYS E C 1
ATOM 2468 O O . LYS A 1 315 ? 35.409 -75.713 -15.126 1.00 105.91 315 LYS E O 1
ATOM 2474 N N . GLY A 1 316 ? 35.893 -76.635 -17.112 1.00 81.58 316 GLY E N 1
ATOM 2475 C CA . GLY A 1 316 ? 34.502 -76.765 -17.501 1.00 80.24 316 GLY E CA 1
ATOM 2476 C C . GLY A 1 316 ? 34.230 -77.839 -18.539 1.00 83.95 316 GLY E C 1
ATOM 2477 O O . GLY A 1 316 ? 35.024 -78.761 -18.735 1.00 87.92 316 GLY E O 1
ATOM 2478 N N . LEU A 1 317 ? 33.088 -77.715 -19.204 1.00 83.50 317 LEU E N 1
ATOM 2479 C CA . LEU A 1 317 ? 32.699 -78.647 -20.248 1.00 90.21 317 LEU E CA 1
ATOM 2480 C C . LEU A 1 317 ? 32.455 -77.908 -21.554 1.00 93.86 317 LEU E C 1
ATOM 2481 O O . LEU A 1 317 ? 32.040 -76.752 -21.559 1.00 99.77 317 LEU E O 1
ATOM 2486 N N . ALA A 1 318 ? 32.720 -78.579 -22.666 1.00 92.35 318 ALA E N 1
ATOM 2487 C CA . ALA A 1 318 ? 32.372 -78.044 -23.969 1.00 86.18 318 ALA E CA 1
ATOM 2488 C C . ALA A 1 318 ? 31.326 -78.961 -24.585 1.00 96.66 318 ALA E C 1
ATOM 2489 O O . ALA A 1 318 ? 31.197 -80.119 -24.185 1.00 94.97 318 ALA E O 1
ATOM 2491 N N . TYR A 1 319 ? 30.575 -78.440 -25.547 1.00 106.48 319 TYR E N 1
ATOM 2492 C CA . TYR A 1 319 ? 29.498 -79.199 -26.172 1.00 108.12 319 TYR E CA 1
ATOM 2493 C C . TYR A 1 319 ? 29.573 -79.097 -27.691 1.00 105.24 319 TYR E C 1
ATOM 2494 O O . TYR A 1 319 ? 29.989 -78.073 -28.234 1.00 103.25 319 TYR E O 1
ATOM 2503 N N . THR A 1 320 ? 29.170 -80.163 -28.373 1.00 102.77 320 THR E N 1
ATOM 2504 C CA . THR A 1 320 ? 29.115 -80.151 -29.830 1.00 107.13 320 THR E CA 1
ATOM 2505 C C . THR A 1 320 ? 28.104 -81.175 -30.329 1.00 115.33 320 THR E C 1
ATOM 2506 O O . THR A 1 320 ? 27.489 -81.886 -29.535 1.00 118.11 320 THR E O 1
ATOM 2510 N N . VAL A 1 321 ? 27.924 -81.240 -31.644 1.00 120.48 321 VAL E N 1
ATOM 2511 C CA . VAL A 1 321 ? 27.000 -82.203 -32.235 1.00 121.04 321 VAL E CA 1
ATOM 2512 C C . VAL A 1 321 ? 27.723 -83.147 -33.193 1.00 132.96 321 VAL E C 1
ATOM 2513 O O . VAL A 1 321 ? 27.985 -82.805 -34.348 1.00 139.68 321 VAL E O 1
ATOM 2517 N N . ILE A 1 322 ? 28.046 -84.337 -32.699 1.00 135.58 322 ILE E N 1
ATOM 2518 C CA . ILE A 1 322 ? 28.723 -85.345 -33.505 1.00 137.23 322 ILE E CA 1
ATOM 2519 C C . ILE A 1 322 ? 27.706 -86.308 -34.107 1.00 139.71 322 ILE E C 1
ATOM 2520 O O . ILE A 1 322 ? 27.028 -87.035 -33.379 1.00 139.04 322 ILE E O 1
ATOM 2525 N N . ASN A 1 323 ? 27.607 -86.308 -35.434 1.00 145.98 323 ASN E N 1
ATOM 2526 C CA . ASN A 1 323 ? 26.666 -87.172 -36.147 1.00 155.18 323 ASN E CA 1
ATOM 2527 C C . ASN A 1 323 ? 25.234 -87.052 -35.622 1.00 147.99 323 ASN E C 1
ATOM 2528 O O . ASN A 1 323 ? 24.548 -88.054 -35.429 1.00 149.27 323 ASN E O 1
ATOM 2533 N N . GLY A 1 324 ? 24.797 -85.820 -35.380 1.00 138.77 324 GLY E N 1
ATOM 2534 C CA . GLY A 1 324 ? 23.447 -85.573 -34.907 1.00 143.07 324 GLY E CA 1
ATOM 2535 C C . GLY A 1 324 ? 23.249 -85.843 -33.424 1.00 140.62 324 GLY E C 1
ATOM 2536 O O . GLY A 1 324 ? 22.128 -85.776 -32.918 1.00 132.39 324 GLY E O 1
ATOM 2537 N N . THR A 1 325 ? 24.337 -86.141 -32.722 1.00 142.07 325 THR E N 1
ATOM 2538 C CA . THR A 1 325 ? 24.264 -86.461 -31.299 1.00 137.74 325 THR E CA 1
ATOM 2539 C C . THR A 1 325 ? 24.936 -85.404 -30.419 1.00 142.16 325 THR E C 1
ATOM 2540 O O . THR A 1 325 ? 26.071 -84.994 -30.676 1.00 145.83 325 THR E O 1
ATOM 2544 N N . LEU A 1 326 ? 24.226 -84.962 -29.384 1.00 136.65 326 LEU E N 1
ATOM 2545 C CA . LEU A 1 326 ? 24.783 -84.013 -28.428 1.00 126.24 326 LEU E CA 1
ATOM 2546 C C . LEU A 1 326 ? 25.893 -84.666 -27.619 1.00 126.38 326 LEU E C 1
ATOM 2547 O O . LEU A 1 326 ? 25.668 -85.651 -26.912 1.00 127.54 326 LEU E O 1
ATOM 2552 N N . SER A 1 327 ? 27.093 -84.109 -27.727 1.00 120.26 327 SER E N 1
ATOM 2553 C CA . SER A 1 327 ? 28.242 -84.640 -27.015 1.00 116.96 327 SER E CA 1
ATOM 2554 C C . SER A 1 327 ? 28.891 -83.564 -26.155 1.00 115.17 327 SER E C 1
ATOM 2555 O O . SER A 1 327 ? 28.907 -82.384 -26.513 1.00 105.86 327 SER E O 1
ATOM 2558 N N . PHE A 1 328 ? 29.422 -83.982 -25.013 1.00 115.78 328 PHE E N 1
ATOM 2559 C CA . PHE A 1 328 ? 30.148 -83.079 -24.140 1.00 107.88 328 PHE E CA 1
ATOM 2560 C C . PHE A 1 328 ? 31.602 -83.523 -24.042 1.00 110.89 328 PHE E C 1
ATOM 2561 O O . PHE A 1 328 ? 31.958 -84.618 -24.477 1.00 107.90 328 PHE E O 1
ATOM 2569 N N . ALA A 1 329 ? 32.443 -82.669 -23.473 1.00 113.86 329 ALA E N 1
ATOM 2570 C CA . ALA A 1 329 ? 33.824 -83.042 -23.199 1.00 114.55 329 ALA E CA 1
ATOM 2571 C C . ALA A 1 329 ? 34.383 -82.208 -22.055 1.00 115.16 329 ALA E C 1
ATOM 2572 O O . ALA A 1 329 ? 34.177 -80.996 -22.007 1.00 121.61 329 ALA E O 1
ATOM 2574 N N . HIS A 1 330 ? 35.076 -82.860 -21.126 1.00 109.67 330 HIS E N 1
ATOM 2575 C CA . HIS A 1 330 ? 35.794 -82.140 -20.083 1.00 106.39 330 HIS E CA 1
ATOM 2576 C C . HIS A 1 330 ? 36.908 -81.328 -20.724 1.00 106.53 330 HIS E C 1
ATOM 2577 O O . HIS A 1 330 ? 37.516 -81.762 -21.701 1.00 114.50 330 HIS E O 1
ATOM 2584 N N . THR A 1 331 ? 37.163 -80.144 -20.183 1.00 106.10 331 THR E N 1
ATOM 2585 C CA . THR A 1 331 ? 38.241 -79.306 -20.689 1.00 103.42 331 THR E CA 1
ATOM 2586 C C . THR A 1 331 ? 38.538 -78.193 -19.703 1.00 105.62 331 THR E C 1
ATOM 2587 O O . THR A 1 331 ? 37.807 -78.002 -18.737 1.00 107.93 331 THR E O 1
ATOM 2591 N N . ARG A 1 332 ? 39.623 -77.469 -19.938 1.00 104.09 332 ARG E N 1
ATOM 2592 C CA . ARG A 1 332 ? 39.893 -76.264 -19.174 1.00 107.39 332 ARG E CA 1
ATOM 2593 C C . ARG A 1 332 ? 39.880 -75.086 -20.128 1.00 99.32 332 ARG E C 1
ATOM 2594 O O . ARG A 1 332 ? 40.739 -74.969 -20.997 1.00 98.15 332 ARG E O 1
ATOM 2602 N N . TYR A 1 333 ? 38.878 -74.231 -19.984 1.00 95.37 333 TYR E N 1
ATOM 2603 C CA . TYR A 1 333 ? 38.805 -73.028 -20.790 1.00 89.26 333 TYR E CA 1
ATOM 2604 C C . TYR A 1 333 ? 39.935 -72.087 -20.397 1.00 88.77 333 TYR E C 1
ATOM 2605 O O . TYR A 1 333 ? 40.282 -71.966 -19.221 1.00 92.37 333 TYR E O 1
ATOM 2614 N N . VAL A 1 334 ? 40.519 -71.436 -21.391 1.00 79.87 334 VAL E N 1
ATOM 2615 C CA . VAL A 1 334 ? 41.534 -70.426 -21.154 1.00 84.34 334 VAL E CA 1
ATOM 2616 C C . VAL A 1 334 ? 41.232 -69.215 -22.021 1.00 86.77 334 VAL E C 1
ATOM 2617 O O . VAL A 1 334 ? 40.487 -69.311 -23.001 1.00 81.37 334 VAL E O 1
ATOM 2621 N N . ARG A 1 335 ? 41.800 -68.074 -21.651 1.00 83.80 335 ARG E N 1
ATOM 2622 C CA . ARG A 1 335 ? 41.573 -66.849 -22.398 1.00 78.44 335 ARG E CA 1
ATOM 2623 C C . ARG A 1 335 ? 42.480 -66.802 -23.617 1.00 83.69 335 ARG E C 1
ATOM 2624 O O . ARG A 1 335 ? 43.691 -67.005 -23.519 1.00 81.52 335 ARG E O 1
ATOM 2632 N N . MET A 1 336 ? 41.879 -66.553 -24.773 1.00 89.03 336 MET E N 1
ATOM 2633 C CA . MET A 1 336 ? 42.629 -66.407 -26.011 1.00 88.63 336 MET E CA 1
ATOM 2634 C C . MET A 1 336 ? 42.205 -65.131 -26.714 1.00 94.26 336 MET E C 1
ATOM 2635 O O . MET A 1 336 ? 41.079 -64.666 -26.545 1.00 95.88 336 MET E O 1
ATOM 2640 N N . TRP A 1 337 ? 43.106 -64.568 -27.508 1.00 89.31 337 TRP E N 1
ATOM 2641 C CA . TRP A 1 337 ? 42.749 -63.445 -28.362 1.00 87.74 337 TRP E CA 1
ATOM 2642 C C . TRP A 1 337 ? 42.683 -63.877 -29.821 1.00 90.45 337 TRP E C 1
ATOM 2643 O O . TRP A 1 337 ? 43.615 -64.491 -30.340 1.00 91.17 337 TRP E O 1
ATOM 2654 N N . ILE A 1 338 ? 41.567 -63.571 -30.470 1.00 85.93 338 ILE E N 1
ATOM 2655 C CA . ILE A 1 338 ? 41.390 -63.918 -31.873 1.00 87.74 338 ILE E CA 1
ATOM 2656 C C . ILE A 1 338 ? 41.336 -62.661 -32.734 1.00 93.35 338 ILE E C 1
ATOM 2657 O O . ILE A 1 338 ? 41.063 -61.569 -32.231 1.00 81.07 338 ILE E O 1
ATOM 2662 N N . ASP A 1 339 ? 41.597 -62.822 -34.030 1.00 104.04 339 ASP E N 1
ATOM 2663 C CA . ASP A 1 339 ? 41.736 -61.682 -34.934 1.00 108.30 339 ASP E CA 1
ATOM 2664 C C . ASP A 1 339 ? 40.404 -61.054 -35.346 1.00 106.19 339 ASP E C 1
ATOM 2665 O O . ASP A 1 339 ? 40.368 -59.911 -35.795 1.00 107.94 339 ASP E O 1
ATOM 2670 N N . GLY A 1 340 ? 39.315 -61.798 -35.185 1.00 101.40 340 GLY E N 1
ATOM 2671 C CA . GLY A 1 340 ? 37.993 -61.297 -35.523 1.00 95.50 340 GLY E CA 1
ATOM 2672 C C . GLY A 1 340 ? 36.923 -62.353 -35.334 1.00 95.39 340 GLY E C 1
ATOM 2673 O O . GLY A 1 340 ? 37.240 -63.530 -35.168 1.00 102.75 340 GLY E O 1
ATOM 2674 N N . PRO A 1 341 ? 35.644 -61.944 -35.362 1.00 96.01 341 PRO E N 1
ATOM 2675 C CA . PRO A 1 341 ? 34.519 -62.870 -35.165 1.00 96.13 341 PRO E CA 1
ATOM 2676 C C . PRO A 1 341 ? 34.483 -63.947 -36.234 1.00 107.98 341 PRO E C 1
ATOM 2677 O O . PRO A 1 341 ? 33.970 -65.038 -35.997 1.00 112.75 341 PRO E O 1
ATOM 2681 N N . VAL A 1 342 ? 35.028 -63.631 -37.402 1.00 116.71 342 VAL E N 1
ATOM 2682 C CA . VAL A 1 342 ? 35.201 -64.614 -38.461 1.00 122.75 342 VAL E CA 1
ATOM 2683 C C . VAL A 1 342 ? 36.676 -64.654 -38.861 1.00 112.17 342 VAL E C 1
ATOM 2684 O O . VAL A 1 342 ? 37.306 -63.609 -39.017 1.00 105.34 342 VAL E O 1
ATOM 2688 N N . LEU A 1 343 ? 37.227 -65.859 -39.003 1.00 108.47 343 LEU E N 1
ATOM 2689 C CA . LEU A 1 343 ? 38.666 -66.031 -39.197 1.00 116.96 343 LEU E CA 1
ATOM 2690 C C . LEU A 1 343 ? 39.003 -66.839 -40.443 1.00 123.75 343 LEU E C 1
ATOM 2691 O O . LEU A 1 343 ? 38.192 -67.636 -40.909 1.00 129.22 343 LEU E O 1
ATOM 2696 N N . LYS A 1 344 ? 40.212 -66.644 -40.968 1.00 125.36 344 LYS E N 1
ATOM 2697 C CA . LYS A 1 344 ? 40.688 -67.418 -42.117 1.00 126.65 344 LYS E CA 1
ATOM 2698 C C . LYS A 1 344 ? 41.194 -68.798 -41.698 1.00 132.23 344 LYS E C 1
ATOM 2699 O O . LYS A 1 344 ? 40.838 -69.808 -42.301 1.00 133.14 344 LYS E O 1
ATOM 2705 N N . GLU A 1 345 ? 42.032 -68.827 -40.667 1.00 141.58 345 GLU E N 1
ATOM 2706 C CA . GLU A 1 345 ? 42.554 -70.073 -40.116 1.00 143.64 345 GLU E CA 1
ATOM 2707 C C . GLU A 1 345 ? 42.112 -70.209 -38.655 1.00 141.00 345 GLU E C 1
ATOM 2708 O O . GLU A 1 345 ? 41.931 -69.201 -37.966 1.00 136.29 345 GLU E O 1
ATOM 2714 N N . PRO A 1 346 ? 41.939 -71.453 -38.171 1.00 139.07 346 PRO E N 1
ATOM 2715 C CA . PRO A 1 346 ? 41.414 -71.657 -36.815 1.00 128.91 346 PRO E CA 1
ATOM 2716 C C . PRO A 1 346 ? 42.482 -71.406 -35.752 1.00 125.60 346 PRO E C 1
ATOM 2717 O O . PRO A 1 346 ? 42.761 -72.285 -34.933 1.00 129.75 346 PRO E O 1
ATOM 2721 N N . LYS A 1 347 ? 43.068 -70.213 -35.771 1.00 116.92 347 LYS E N 1
ATOM 2722 C CA . LYS A 1 347 ? 44.162 -69.887 -34.867 1.00 114.70 347 LYS E CA 1
ATOM 2723 C C . LYS A 1 347 ? 43.779 -68.773 -33.902 1.00 98.97 347 LYS E C 1
ATOM 2724 O O . LYS A 1 347 ? 42.779 -68.084 -34.092 1.00 99.51 347 LYS E O 1
ATOM 2730 N N . GLY A 1 348 ? 44.586 -68.605 -32.864 1.00 87.21 348 GLY E N 1
ATOM 2731 C CA . GLY A 1 348 ? 44.366 -67.549 -31.900 1.00 82.24 348 GLY E CA 1
ATOM 2732 C C . GLY A 1 348 ? 45.614 -67.297 -31.081 1.00 100.15 348 GLY E C 1
ATOM 2733 O O . GLY A 1 348 ? 46.469 -68.173 -30.943 1.00 101.71 348 GLY E O 1
ATOM 2734 N N . LYS A 1 349 ? 45.724 -66.090 -30.542 1.00 94.81 349 LYS E N 1
ATOM 2735 C CA . LYS A 1 349 ? 46.851 -65.742 -29.695 1.00 97.25 349 LYS E CA 1
ATOM 2736 C C . LYS A 1 349 ? 46.545 -66.162 -28.259 1.00 98.85 349 LYS E C 1
ATOM 2737 O O . LYS A 1 349 ? 45.544 -65.746 -27.677 1.00 98.87 349 LYS E O 1
ATOM 2743 N N . ARG A 1 350 ? 47.409 -66.998 -27.696 1.00 103.31 350 ARG E N 1
ATOM 2744 C CA . ARG A 1 350 ? 47.087 -67.700 -26.460 1.00 101.24 350 ARG E CA 1
ATOM 2745 C C . ARG A 1 350 ? 47.619 -67.036 -25.188 1.00 98.82 350 ARG E C 1
ATOM 2746 O O . ARG A 1 350 ? 47.080 -67.259 -24.104 1.00 107.62 350 ARG E O 1
ATOM 2754 N N . GLU A 1 351 ? 48.663 -66.223 -25.313 1.00 96.71 351 GLU E N 1
ATOM 2755 C CA . GLU A 1 351 ? 49.284 -65.607 -24.140 1.00 106.38 351 GLU E CA 1
ATOM 2756 C C . GLU A 1 351 ? 48.945 -64.120 -23.952 1.00 97.97 351 GLU E C 1
ATOM 2757 O O . GLU A 1 351 ? 48.748 -63.655 -22.827 1.00 98.44 351 GLU E O 1
ATOM 2763 N N . SER A 1 352 ? 48.876 -63.379 -25.051 1.00 93.13 352 SER E N 1
ATOM 2764 C CA . SER A 1 352 ? 48.535 -61.961 -24.998 1.00 95.68 352 SER E CA 1
ATOM 2765 C C . SER A 1 352 ? 47.979 -61.522 -26.351 1.00 104.88 352 SER E C 1
ATOM 2766 O O . SER A 1 352 ? 48.157 -62.226 -27.347 1.00 109.68 352 SER E O 1
ATOM 2769 N N . PRO A 1 353 ? 47.295 -60.362 -26.399 1.00 100.58 353 PRO E N 1
ATOM 2770 C CA . PRO A 1 353 ? 46.739 -59.870 -27.666 1.00 100.77 353 PRO E CA 1
ATOM 2771 C C . PRO A 1 353 ? 47.813 -59.582 -28.708 1.00 112.06 353 PRO E C 1
ATOM 2772 O O . PRO A 1 353 ? 47.503 -59.440 -29.888 1.00 123.87 353 PRO E O 1
ATOM 2776 N N . SER A 1 354 ? 49.060 -59.486 -28.266 1.00 112.66 354 SER E N 1
ATOM 2777 C CA . SER A 1 354 ? 50.178 -59.263 -29.167 1.00 115.75 354 SER E CA 1
ATOM 2778 C C . SER A 1 354 ? 51.087 -60.482 -29.167 1.00 126.57 354 SER E C 1
ATOM 2779 O O . SER A 1 354 ? 52.264 -60.392 -29.513 1.00 130.90 354 SER E O 1
ATOM 2782 N N . GLY A 1 355 ? 50.529 -61.623 -28.773 1.00 133.37 355 GLY E N 1
ATOM 2783 C CA . GLY A 1 355 ? 51.285 -62.860 -28.704 1.00 141.26 355 GLY E CA 1
ATOM 2784 C C . GLY A 1 355 ? 51.326 -63.586 -30.034 1.00 143.36 355 GLY E C 1
ATOM 2785 O O . GLY A 1 355 ? 50.901 -63.048 -31.058 1.00 138.35 355 GLY E O 1
ATOM 2786 N N . ILE A 1 356 ? 51.839 -64.812 -30.020 1.00 146.37 356 ILE E N 1
ATOM 2787 C CA . ILE A 1 356 ? 51.935 -65.608 -31.240 1.00 138.33 356 ILE E CA 1
ATOM 2788 C C . ILE A 1 356 ? 50.664 -66.420 -31.483 1.00 128.32 356 ILE E C 1
ATOM 2789 O O . ILE A 1 356 ? 50.073 -66.977 -30.552 1.00 119.49 356 ILE E O 1
ATOM 2794 N N . SER A 1 357 ? 50.239 -66.466 -32.740 1.00 127.26 357 SER E N 1
ATOM 2795 C CA . SER A 1 357 ? 49.033 -67.195 -33.107 1.00 129.95 357 SER E CA 1
ATOM 2796 C C . SER A 1 357 ? 49.315 -68.684 -33.233 1.00 130.92 357 SER E C 1
ATOM 2797 O O . SER A 1 357 ? 50.271 -69.093 -33.891 1.00 130.73 357 SER E O 1
ATOM 2800 N N . SER A 1 358 ? 48.476 -69.487 -32.590 1.00 129.59 358 SER E N 1
ATOM 2801 C CA . SER A 1 358 ? 48.637 -70.934 -32.592 1.00 126.07 358 SER E CA 1
ATOM 2802 C C . SER A 1 358 ? 47.323 -71.610 -32.951 1.00 116.28 358 SER E C 1
ATOM 2803 O O . SER A 1 358 ? 46.263 -70.997 -32.870 1.00 115.48 358 SER E O 1
ATOM 2806 N N . ASP A 1 359 ? 47.397 -72.871 -33.362 1.00 123.17 359 ASP E N 1
ATOM 2807 C CA . ASP A 1 359 ? 46.197 -73.657 -33.615 1.00 129.21 359 ASP E CA 1
ATOM 2808 C C . ASP A 1 359 ? 45.449 -73.841 -32.306 1.00 124.41 359 ASP E C 1
ATOM 2809 O O . ASP A 1 359 ? 46.021 -74.305 -31.320 1.00 126.15 359 ASP E O 1
ATOM 2814 N N . ILE A 1 360 ? 44.172 -73.473 -32.296 1.00 123.09 360 ILE E N 1
ATOM 2815 C CA . ILE A 1 360 ? 43.382 -73.528 -31.070 1.00 120.41 360 ILE E CA 1
ATOM 2816 C C . ILE A 1 360 ? 42.377 -74.675 -31.080 1.00 122.61 360 ILE E C 1
ATOM 2817 O O . ILE A 1 360 ? 42.012 -75.195 -30.025 1.00 126.29 360 ILE E O 1
ATOM 2822 N N . TRP A 1 361 ? 41.938 -75.066 -32.274 1.00 123.72 361 TRP E N 1
ATOM 2823 C CA . TRP A 1 361 ? 41.063 -76.224 -32.436 1.00 126.98 361 TRP E CA 1
ATOM 2824 C C . TRP A 1 361 ? 41.214 -76.843 -33.824 1.00 132.52 361 TRP E C 1
ATOM 2825 O O . TRP A 1 361 ? 41.221 -76.133 -34.831 1.00 134.75 361 TRP E O 1
ATOM 2836 N N . THR A 1 362 ? 41.321 -78.168 -33.873 1.00 127.84 362 THR E N 1
ATOM 2837 C CA . THR A 1 362 ? 41.560 -78.859 -35.134 1.00 126.00 362 THR E CA 1
ATOM 2838 C C . THR A 1 362 ? 40.745 -80.141 -35.285 1.00 132.89 362 THR E C 1
ATOM 2839 O O . THR A 1 362 ? 40.873 -80.850 -36.283 1.00 141.95 362 THR E O 1
ATOM 2843 N N . GLN A 1 363 ? 39.911 -80.435 -34.292 1.00 130.05 363 GLN E N 1
ATOM 2844 C CA . GLN A 1 363 ? 39.102 -81.652 -34.290 1.00 125.86 363 GLN E CA 1
ATOM 2845 C C . GLN A 1 363 ? 37.678 -81.357 -34.763 1.00 118.98 363 GLN E C 1
ATOM 2846 O O . GLN A 1 363 ? 36.762 -81.209 -33.957 1.00 120.43 363 GLN E O 1
ATOM 2852 N N . TRP A 1 364 ? 37.499 -81.273 -36.077 1.00 121.55 364 TRP E N 1
ATOM 2853 C CA . TRP A 1 364 ? 36.222 -80.854 -36.654 1.00 127.93 364 TRP E CA 1
ATOM 2854 C C . TRP A 1 364 ? 35.275 -82.018 -36.940 1.00 128.97 364 TRP E C 1
ATOM 2855 O O . TRP A 1 364 ? 35.694 -83.066 -37.430 1.00 137.01 364 TRP E O 1
ATOM 2866 N N . PHE A 1 365 ? 33.995 -81.823 -36.637 1.00 128.41 365 PHE E N 1
ATOM 2867 C CA . PHE A 1 365 ? 32.998 -82.870 -36.833 1.00 132.81 365 PHE E CA 1
ATOM 2868 C C . PHE A 1 365 ? 32.059 -82.557 -37.988 1.00 142.49 365 PHE E C 1
ATOM 2869 O O . PHE A 1 365 ? 31.737 -81.400 -38.241 1.00 135.31 365 PHE E O 1
ATOM 2877 N N . LYS A 1 366 ? 31.627 -83.603 -38.685 1.00 157.48 366 LYS E N 1
ATOM 2878 C CA . LYS A 1 366 ? 30.694 -83.461 -39.794 1.00 162.57 366 LYS E CA 1
ATOM 2879 C C . LYS A 1 366 ? 29.358 -82.930 -39.285 1.00 161.39 366 LYS E C 1
ATOM 2880 O O . LYS A 1 366 ? 28.646 -83.618 -38.555 1.00 168.04 366 LYS E O 1
ATOM 2886 N N . TYR A 1 367 ? 29.031 -81.699 -39.662 1.00 153.60 367 TYR E N 1
ATOM 2887 C CA . TYR A 1 367 ? 27.786 -81.067 -39.235 1.00 148.76 367 TYR E CA 1
ATOM 2888 C C . TYR A 1 367 ? 27.015 -80.555 -40.445 1.00 149.84 367 TYR E C 1
ATOM 2889 O O . TYR A 1 367 ? 27.051 -79.365 -40.765 1.00 134.89 367 TYR E O 1
ATOM 2898 N N . GLY A 1 368 ? 26.322 -81.467 -41.120 1.00 163.31 368 GLY E N 1
ATOM 2899 C CA . GLY A 1 368 ? 25.629 -81.139 -42.352 1.00 166.71 368 GLY E CA 1
ATOM 2900 C C . GLY A 1 368 ? 26.608 -80.928 -43.491 1.00 168.07 368 GLY E C 1
ATOM 2901 O O . GLY A 1 368 ? 27.435 -81.794 -43.780 1.00 163.57 368 GLY E O 1
ATOM 2902 N N . ASP A 1 369 ? 26.519 -79.767 -44.132 1.00 173.22 369 ASP E N 1
ATOM 2903 C CA . ASP A 1 369 ? 27.403 -79.423 -45.241 1.00 179.88 369 ASP E CA 1
ATOM 2904 C C . ASP A 1 369 ? 28.764 -78.928 -44.750 1.00 175.61 369 ASP E C 1
ATOM 2905 O O . ASP A 1 369 ? 29.750 -78.953 -45.489 1.00 174.38 369 ASP E O 1
ATOM 2910 N N . MET A 1 370 ? 28.808 -78.483 -43.497 1.00 170.33 370 MET E N 1
ATOM 2911 C CA . MET A 1 370 ? 30.009 -77.875 -42.932 1.00 156.72 370 MET E CA 1
ATOM 2912 C C . MET A 1 370 ? 30.511 -78.619 -41.699 1.00 146.73 370 MET E C 1
ATOM 2913 O O . MET A 1 370 ? 29.850 -79.524 -41.194 1.00 140.14 370 MET E O 1
ATOM 2918 N N . GLU A 1 371 ? 31.691 -78.235 -41.224 1.00 146.11 371 GLU E N 1
ATOM 2919 C CA . GLU A 1 371 ? 32.250 -78.827 -40.016 1.00 151.91 371 GLU E CA 1
ATOM 2920 C C . GLU A 1 371 ? 31.983 -77.945 -38.794 1.00 150.81 371 GLU E C 1
ATOM 2921 O O . GLU A 1 371 ? 31.987 -76.715 -38.886 1.00 150.02 371 GLU E O 1
ATOM 2927 N N . ILE A 1 372 ? 31.745 -78.581 -37.653 1.00 143.10 372 ILE E N 1
ATOM 2928 C CA . ILE A 1 372 ? 31.479 -77.860 -36.417 1.00 130.84 372 ILE E CA 1
ATOM 2929 C C . ILE A 1 372 ? 32.451 -78.294 -35.324 1.00 132.16 372 ILE E C 1
ATOM 2930 O O . ILE A 1 372 ? 32.965 -79.419 -35.337 1.00 129.57 372 ILE E O 1
ATOM 2935 N N . GLY A 1 373 ? 32.707 -77.386 -34.387 1.00 132.38 373 GLY E N 1
ATOM 2936 C CA . GLY A 1 373 ? 33.616 -77.650 -33.288 1.00 129.17 373 GLY E CA 1
ATOM 2937 C C . GLY A 1 373 ? 32.943 -77.481 -31.942 1.00 118.86 373 GLY E C 1
ATOM 2938 O O . GLY A 1 373 ? 31.734 -77.676 -31.821 1.00 121.01 373 GLY E O 1
ATOM 2939 N N . PRO A 1 374 ? 33.723 -77.110 -30.917 1.00 113.56 374 PRO E N 1
ATOM 2940 C CA . PRO A 1 374 ? 33.180 -76.958 -29.566 1.00 113.25 374 PRO E CA 1
ATOM 2941 C C . PRO A 1 374 ? 32.308 -75.714 -29.450 1.00 105.23 374 PRO E C 1
ATOM 2942 O O . PRO A 1 374 ? 32.682 -74.657 -29.957 1.00 98.93 374 PRO E O 1
ATOM 2946 N N . ASN A 1 375 ? 31.153 -75.858 -28.805 1.00 106.64 375 ASN E N 1
ATOM 2947 C CA . ASN A 1 375 ? 30.261 -74.737 -28.529 1.00 106.35 375 ASN E CA 1
ATOM 2948 C C . ASN A 1 375 ? 29.839 -73.961 -29.772 1.00 117.12 375 ASN E C 1
ATOM 2949 O O . ASN A 1 375 ? 29.802 -72.726 -29.760 1.00 111.56 375 ASN E O 1
ATOM 2954 N N . GLY A 1 376 ? 29.535 -74.691 -30.842 1.00 126.51 376 GLY E N 1
ATOM 2955 C CA . GLY A 1 376 ? 29.031 -74.090 -32.064 1.00 131.99 376 GLY E CA 1
ATOM 2956 C C . GLY A 1 376 ? 30.051 -73.279 -32.843 1.00 134.66 376 GLY E C 1
ATOM 2957 O O . GLY A 1 376 ? 29.711 -72.287 -33.490 1.00 133.22 376 GLY E O 1
ATOM 2958 N N . LEU A 1 377 ? 31.310 -73.691 -32.775 1.00 133.78 377 LEU E N 1
ATOM 2959 C CA . LEU A 1 377 ? 32.339 -73.078 -33.598 1.00 123.73 377 LEU E CA 1
ATOM 2960 C C . LEU A 1 377 ? 32.153 -73.598 -35.012 1.00 124.70 377 LEU E C 1
ATOM 2961 O O . LEU A 1 377 ? 32.146 -74.810 -35.231 1.00 123.07 377 LEU E O 1
ATOM 2966 N N . LEU A 1 378 ? 31.988 -72.694 -35.973 1.00 126.05 378 LEU E N 1
ATOM 2967 C CA . LEU A 1 378 ? 31.716 -73.139 -37.339 1.00 123.14 378 LEU E CA 1
ATOM 2968 C C . LEU A 1 378 ? 32.919 -73.110 -38.276 1.00 130.82 378 LEU E C 1
ATOM 2969 O O . LEU A 1 378 ? 33.661 -72.132 -38.322 1.00 130.71 378 LEU E O 1
ATOM 2974 N N . LYS A 1 379 ? 33.101 -74.201 -39.015 1.00 138.54 379 LYS E N 1
ATOM 2975 C CA . LYS A 1 379 ? 34.074 -74.255 -40.100 1.00 140.87 379 LYS E CA 1
ATOM 2976 C C . LYS A 1 379 ? 33.320 -74.147 -41.414 1.00 139.45 379 LYS E C 1
ATOM 2977 O O . LYS A 1 379 ? 32.683 -75.106 -41.847 1.00 145.51 379 LYS E O 1
ATOM 2983 N N . THR A 1 380 ? 33.376 -72.974 -42.036 1.00 133.97 380 THR E N 1
ATOM 2984 C CA . THR A 1 380 ? 32.613 -72.726 -43.256 1.00 138.14 380 THR E CA 1
ATOM 2985 C C . THR A 1 380 ? 33.495 -72.241 -44.403 1.00 139.77 380 THR E C 1
ATOM 2986 O O . THR A 1 380 ? 34.688 -71.997 -44.220 1.00 146.33 380 THR E O 1
ATOM 2990 N N . ALA A 1 381 ? 32.897 -72.105 -45.584 1.00 135.25 381 ALA E N 1
ATOM 2991 C CA . ALA A 1 381 ? 33.610 -71.608 -46.756 1.00 140.67 381 ALA E CA 1
ATOM 2992 C C . ALA A 1 381 ? 34.041 -70.154 -46.561 1.00 142.25 381 ALA E C 1
ATOM 2993 O O . ALA A 1 381 ? 35.095 -69.733 -47.046 1.00 134.24 381 ALA E O 1
ATOM 2995 N N . GLY A 1 382 ? 33.222 -69.395 -45.838 1.00 144.52 382 GLY E N 1
ATOM 2996 C CA . GLY A 1 382 ? 33.523 -68.005 -45.542 1.00 142.10 382 GLY E CA 1
ATOM 2997 C C . GLY A 1 382 ? 34.522 -67.847 -44.411 1.00 137.66 382 GLY E C 1
ATOM 2998 O O . GLY A 1 382 ? 34.840 -66.731 -44.002 1.00 128.65 382 GLY E O 1
ATOM 2999 N N . GLY A 1 383 ? 35.015 -68.973 -43.903 1.00 143.73 383 GLY E N 1
ATOM 3000 C CA . GLY A 1 383 ? 36.002 -68.969 -42.840 1.00 139.65 383 GLY E CA 1
ATOM 3001 C C . GLY A 1 383 ? 35.547 -69.696 -41.587 1.00 131.09 383 GLY E C 1
ATOM 3002 O O . GLY A 1 383 ? 34.689 -70.579 -41.638 1.00 129.56 383 GLY E O 1
ATOM 3003 N N . TYR A 1 384 ? 36.137 -69.323 -40.456 1.00 124.23 384 TYR E N 1
ATOM 3004 C CA . TYR A 1 384 ? 35.766 -69.898 -39.172 1.00 116.00 384 TYR E CA 1
ATOM 3005 C C . TYR A 1 384 ? 34.975 -68.879 -38.365 1.00 109.04 384 TYR E C 1
ATOM 3006 O O . TYR A 1 384 ? 35.433 -67.757 -38.149 1.00 98.83 384 TYR E O 1
ATOM 3015 N N . LYS A 1 385 ? 33.783 -69.275 -37.926 1.00 118.25 385 LYS E N 1
ATOM 3016 C CA . LYS A 1 385 ? 32.858 -68.348 -37.277 1.00 121.00 385 LYS E CA 1
ATOM 3017 C C . LYS A 1 385 ? 32.586 -68.652 -35.800 1.00 111.23 385 LYS E C 1
ATOM 3018 O O . LYS A 1 385 ? 32.224 -69.781 -35.426 1.00 110.94 385 LYS E O 1
ATOM 3024 N N . PHE A 1 386 ? 32.784 -67.624 -34.978 1.00 98.72 386 PHE E N 1
ATOM 3025 C CA . PHE A 1 386 ? 32.357 -67.617 -33.586 1.00 87.69 386 PHE E CA 1
ATOM 3026 C C . PHE A 1 386 ? 31.098 -66.771 -33.502 1.00 84.99 386 PHE E C 1
ATOM 3027 O O . PHE A 1 386 ? 30.968 -65.775 -34.217 1.00 81.20 386 PHE E O 1
ATOM 3035 N N . PRO A 1 387 ? 30.162 -67.159 -32.627 1.00 101.34 387 PRO E N 1
ATOM 3036 C CA . PRO A 1 387 ? 29.009 -66.309 -32.323 1.00 79.18 387 PRO E CA 1
ATOM 3037 C C . PRO A 1 387 ? 29.482 -65.083 -31.552 1.00 96.95 387 PRO E C 1
ATOM 3038 O O . PRO A 1 387 ? 30.299 -65.213 -30.641 1.00 97.60 387 PRO E O 1
ATOM 3042 N N . TRP A 1 388 ? 28.974 -63.910 -31.907 1.00 93.59 388 TRP E N 1
ATOM 3043 C CA . TRP A 1 388 ? 29.503 -62.659 -31.380 1.00 77.24 388 TRP E CA 1
ATOM 3044 C C . TRP A 1 388 ? 29.472 -62.547 -29.859 1.00 85.51 388 TRP E C 1
ATOM 3045 O O . TRP A 1 388 ? 30.257 -61.804 -29.268 1.00 91.00 388 TRP E O 1
ATOM 3056 N N . HIS A 1 389 ? 28.573 -63.285 -29.221 1.00 77.92 389 HIS E N 1
ATOM 3057 C CA . HIS A 1 389 ? 28.378 -63.137 -27.784 1.00 73.07 389 HIS E CA 1
ATOM 3058 C C . HIS A 1 389 ? 29.472 -63.810 -26.971 1.00 87.74 389 HIS E C 1
ATOM 3059 O O . HIS A 1 389 ? 29.656 -63.487 -25.800 1.00 89.39 389 HIS E O 1
ATOM 3066 N N . LEU A 1 390 ? 30.194 -64.738 -27.592 1.00 74.21 390 LEU E N 1
ATOM 3067 C CA . LEU A 1 390 ? 31.293 -65.424 -26.927 1.00 74.58 390 LEU E CA 1
ATOM 3068 C C . LEU A 1 390 ? 32.534 -64.550 -26.901 1.00 84.51 390 LEU E C 1
ATOM 3069 O O . LEU A 1 390 ? 33.505 -64.842 -26.200 1.00 85.99 390 LEU E O 1
ATOM 3074 N N . ILE A 1 391 ? 32.486 -63.472 -27.671 1.00 75.35 391 ILE E N 1
ATOM 3075 C CA . ILE A 1 391 ? 33.614 -62.566 -27.809 1.00 76.70 391 ILE E CA 1
ATOM 3076 C C . ILE A 1 391 ? 33.466 -61.358 -26.897 1.00 75.10 391 ILE E C 1
ATOM 3077 O O . ILE A 1 391 ? 32.383 -60.784 -26.776 1.00 83.51 391 ILE E O 1
ATOM 3082 N N . GLY A 1 392 ? 34.563 -60.978 -26.256 1.00 75.45 392 GLY E N 1
ATOM 3083 C CA . GLY A 1 392 ? 34.589 -59.794 -25.425 1.00 79.98 392 GLY E CA 1
ATOM 3084 C C . GLY A 1 392 ? 35.657 -58.820 -25.878 1.00 80.30 392 GLY E C 1
ATOM 3085 O O . GLY A 1 392 ? 36.622 -59.196 -26.552 1.00 77.69 392 GLY E O 1
ATOM 3086 N N . MET A 1 393 ? 35.485 -57.560 -25.495 1.00 81.42 393 MET E N 1
ATOM 3087 C CA . MET A 1 393 ? 36.410 -56.502 -25.876 1.00 93.34 393 MET E CA 1
ATOM 3088 C C . MET A 1 393 ? 36.413 -55.372 -24.847 1.00 86.97 393 MET E C 1
ATOM 3089 O O . MET A 1 393 ? 35.383 -55.056 -24.252 1.00 82.46 393 MET E O 1
ATOM 3094 N N . GLY A 1 394 ? 37.577 -54.771 -24.636 1.00 86.69 394 GLY E N 1
ATOM 3095 C CA . GLY A 1 394 ? 37.680 -53.587 -23.804 1.00 85.00 394 GLY E CA 1
ATOM 3096 C C . GLY A 1 394 ? 37.507 -53.817 -22.316 1.00 81.05 394 GLY E C 1
ATOM 3097 O O . GLY A 1 394 ? 37.414 -52.859 -21.549 1.00 81.12 394 GLY E O 1
ATOM 3098 N N . ILE A 1 395 ? 37.470 -55.078 -21.899 1.00 86.97 395 ILE E N 1
ATOM 3099 C CA . ILE A 1 395 ? 37.364 -55.392 -20.474 1.00 91.15 395 ILE E CA 1
ATOM 3100 C C . ILE A 1 395 ? 38.637 -56.040 -19.914 1.00 97.61 395 ILE E C 1
ATOM 3101 O O . ILE A 1 395 ? 39.283 -55.481 -19.025 1.00 100.68 395 ILE E O 1
ATOM 3106 N N . VAL A 1 396 ? 39.000 -57.207 -20.439 1.00 94.04 396 VAL E N 1
ATOM 3107 C CA . VAL A 1 396 ? 40.111 -57.972 -19.878 1.00 77.92 396 VAL E CA 1
ATOM 3108 C C . VAL A 1 396 ? 41.479 -57.593 -20.442 1.00 93.74 396 VAL E C 1
ATOM 3109 O O . VAL A 1 396 ? 42.496 -58.174 -20.059 1.00 80.94 396 VAL E O 1
ATOM 3113 N N . ASP A 1 397 ? 41.501 -56.628 -21.356 1.00 95.36 397 ASP E N 1
ATOM 3114 C CA . ASP A 1 397 ? 42.757 -56.092 -21.882 1.00 93.20 397 ASP E CA 1
ATOM 3115 C C . ASP A 1 397 ? 42.648 -54.585 -22.098 1.00 92.19 397 ASP E C 1
ATOM 3116 O O . ASP A 1 397 ? 41.555 -54.020 -22.057 1.00 91.56 397 ASP E O 1
ATOM 3121 N N . ASN A 1 398 ? 43.781 -53.933 -22.322 1.00 92.23 398 ASN E N 1
ATOM 3122 C CA . ASN A 1 398 ? 43.789 -52.484 -22.494 1.00 99.31 398 ASN E CA 1
ATOM 3123 C C . ASN A 1 398 ? 43.757 -52.077 -23.970 1.00 98.79 398 ASN E C 1
ATOM 3124 O O . ASN A 1 398 ? 44.070 -50.940 -24.324 1.00 92.84 398 ASN E O 1
ATOM 3129 N N . GLU A 1 399 ? 43.357 -53.009 -24.827 1.00 102.44 399 GLU E N 1
ATOM 3130 C CA . GLU A 1 399 ? 43.444 -52.809 -26.269 1.00 88.59 399 GLU E CA 1
ATOM 3131 C C . GLU A 1 399 ? 42.489 -51.751 -26.818 1.00 101.29 399 GLU E C 1
ATOM 3132 O O . GLU A 1 399 ? 42.730 -51.197 -27.891 1.00 109.94 399 GLU E O 1
ATOM 3138 N N . LEU A 1 400 ? 41.410 -51.467 -26.098 1.00 93.35 400 LEU E N 1
ATOM 3139 C CA . LEU A 1 400 ? 40.441 -50.489 -26.587 1.00 94.02 400 LEU E CA 1
ATOM 3140 C C . LEU A 1 400 ? 40.176 -49.385 -25.580 1.00 96.94 400 LEU E C 1
ATOM 3141 O O . LEU A 1 400 ? 39.039 -48.942 -25.417 1.00 101.73 400 LEU E O 1
ATOM 3146 N N . HIS A 1 401 ? 41.238 -48.934 -24.922 1.00 95.42 401 HIS E N 1
ATOM 3147 C CA . HIS A 1 401 ? 41.123 -47.923 -23.881 1.00 95.18 401 HIS E CA 1
ATOM 3148 C C . HIS A 1 401 ? 40.567 -46.613 -24.422 1.00 101.81 401 HIS E C 1
ATOM 3149 O O . HIS A 1 401 ? 39.901 -45.881 -23.697 1.00 109.21 401 HIS E O 1
ATOM 3156 N N . GLU A 1 402 ? 40.826 -46.325 -25.695 1.00 90.89 402 GLU E N 1
ATOM 3157 C CA . GLU A 1 402 ? 40.379 -45.068 -26.287 1.00 92.62 402 GLU E CA 1
ATOM 3158 C C . GLU A 1 402 ? 38.863 -44.974 -26.284 1.00 129.15 402 GLU E C 1
ATOM 3159 O O . GLU A 1 402 ? 38.298 -43.886 -26.202 1.00 130.70 402 GLU E O 1
ATOM 3165 N N . LEU A 1 403 ? 38.211 -46.127 -26.362 1.00 88.70 403 LEU E N 1
ATOM 3166 C CA . LEU A 1 403 ? 36.760 -46.184 -26.408 1.00 101.30 403 LEU E CA 1
ATOM 3167 C C . LEU A 1 403 ? 36.120 -45.916 -25.055 1.00 92.32 403 LEU E C 1
ATOM 3168 O O . LEU A 1 403 ? 35.067 -45.284 -24.981 1.00 96.32 403 LEU E O 1
ATOM 3173 N N . SER A 1 404 ? 36.753 -46.391 -23.987 1.00 87.89 404 SER E N 1
ATOM 3174 C CA . SER A 1 404 ? 36.179 -46.255 -22.650 1.00 92.69 404 SER E CA 1
ATOM 3175 C C . SER A 1 404 ? 36.802 -45.144 -21.802 1.00 85.09 404 SER E C 1
ATOM 3176 O O . SER A 1 404 ? 36.360 -44.902 -20.687 1.00 112.34 404 SER E O 1
ATOM 3179 N N . GLU A 1 405 ? 37.813 -44.464 -22.331 1.00 87.32 405 GLU E N 1
ATOM 3180 C CA . GLU A 1 405 ? 38.430 -43.357 -21.611 1.00 89.18 405 GLU E CA 1
ATOM 3181 C C . GLU A 1 405 ? 37.596 -42.084 -21.689 1.00 90.39 405 GLU E C 1
ATOM 3182 O O . GLU A 1 405 ? 37.328 -41.565 -22.772 1.00 95.24 405 GLU E O 1
ATOM 3188 N N . ALA A 1 406 ? 37.196 -41.589 -20.521 1.00 105.66 406 ALA E N 1
ATOM 3189 C CA . ALA A 1 406 ? 36.304 -40.439 -20.417 1.00 94.99 406 ALA E CA 1
ATOM 3190 C C . ALA A 1 406 ? 37.048 -39.120 -20.559 1.00 98.83 406 ALA E C 1
ATOM 3191 O O . ALA A 1 406 ? 38.165 -38.969 -20.069 1.00 109.38 406 ALA E O 1
ATOM 3193 N N . ASN A 1 407 ? 36.414 -38.165 -21.229 1.00 101.00 407 ASN E N 1
ATOM 3194 C CA . ASN A 1 407 ? 36.988 -36.840 -21.420 1.00 115.60 407 ASN E CA 1
ATOM 3195 C C . ASN A 1 407 ? 35.944 -35.762 -21.159 1.00 128.83 407 ASN E C 1
ATOM 3196 O O . ASN A 1 407 ? 34.815 -35.867 -21.637 1.00 140.06 407 ASN E O 1
ATOM 3201 N N . PRO A 1 408 ? 36.319 -34.718 -20.403 1.00 124.53 408 PRO E N 1
ATOM 3202 C CA . PRO A 1 408 ? 35.410 -33.625 -20.037 1.00 124.24 408 PRO E CA 1
ATOM 3203 C C . PRO A 1 408 ? 34.907 -32.844 -21.253 1.00 128.95 408 PRO E C 1
ATOM 3204 O O . PRO A 1 408 ? 35.491 -32.926 -22.333 1.00 107.82 408 PRO E O 1
ATOM 3208 N N . LEU A 1 409 ? 33.827 -32.093 -21.074 1.00 130.18 409 LEU E N 1
ATOM 3209 C CA . LEU A 1 409 ? 33.246 -31.335 -22.175 1.00 137.61 409 LEU E CA 1
ATOM 3210 C C . LEU A 1 409 ? 33.402 -29.826 -21.994 1.00 156.46 409 LEU E C 1
ATOM 3211 O O . LEU A 1 409 ? 33.850 -29.365 -20.946 1.00 159.30 409 LEU E O 1
ATOM 3216 N N . ASP A 1 410 ? 33.026 -29.077 -23.031 1.00 161.19 410 ASP E N 1
ATOM 3217 C CA . ASP A 1 410 ? 33.093 -27.612 -23.046 1.00 158.52 410 ASP E CA 1
ATOM 3218 C C . ASP A 1 410 ? 34.494 -27.083 -22.730 1.00 148.67 410 ASP E C 1
ATOM 3219 O O . ASP A 1 410 ? 35.132 -26.443 -23.566 1.00 142.09 410 ASP E O 1
ATOM 3224 N N . TYR B 1 1 ? 29.240 -59.051 -41.150 1.00 98.56 1 TYR F N 1
ATOM 3225 C CA . TYR B 1 1 ? 28.895 -60.166 -40.280 1.00 106.88 1 TYR F CA 1
ATOM 3226 C C . TYR B 1 1 ? 28.127 -59.690 -39.061 1.00 107.09 1 TYR F C 1
ATOM 3227 O O . TYR B 1 1 ? 27.310 -60.427 -38.508 1.00 116.29 1 TYR F O 1
ATOM 3236 N N . LEU B 1 2 ? 28.410 -58.464 -38.633 1.00 99.07 2 LEU F N 1
ATOM 3237 C CA . LEU B 1 2 ? 27.718 -57.869 -37.496 1.00 87.49 2 LEU F CA 1
ATOM 3238 C C . LEU B 1 2 ? 26.755 -56.804 -37.992 1.00 81.31 2 LEU F C 1
ATOM 3239 O O . LEU B 1 2 ? 27.169 -55.832 -38.617 1.00 69.52 2 LEU F O 1
ATOM 3244 N N . SER B 1 3 ? 25.470 -56.986 -37.714 1.00 82.56 3 SER F N 1
ATOM 3245 C CA . SER B 1 3 ? 24.480 -55.996 -38.099 1.00 78.59 3 SER F CA 1
ATOM 3246 C C . SER B 1 3 ? 24.473 -54.828 -37.121 1.00 73.11 3 SER F C 1
ATOM 3247 O O . SER B 1 3 ? 24.503 -55.016 -35.902 1.00 80.70 3 SER F O 1
ATOM 3250 N N . ILE B 1 4 ? 24.456 -53.616 -37.661 1.00 68.02 4 ILE F N 1
ATOM 3251 C CA . ILE B 1 4 ? 24.303 -52.426 -36.841 1.00 64.74 4 ILE F CA 1
ATOM 3252 C C . ILE B 1 4 ? 23.296 -51.486 -37.473 1.00 58.62 4 ILE F C 1
ATOM 3253 O O . ILE B 1 4 ? 22.803 -51.732 -38.569 1.00 60.87 4 ILE F O 1
ATOM 3258 N N . ALA B 1 5 ? 22.984 -50.415 -36.758 1.00 54.51 5 ALA F N 1
ATOM 3259 C CA . ALA B 1 5 ? 22.114 -49.377 -37.272 1.00 55.82 5 ALA F CA 1
ATOM 3260 C C . ALA B 1 5 ? 22.922 -48.107 -37.186 1.00 60.83 5 ALA F C 1
ATOM 3261 O O . ALA B 1 5 ? 23.337 -47.699 -36.107 1.00 87.88 5 ALA F O 1
ATOM 3263 N N . PHE B 1 6 ? 23.160 -47.500 -38.337 1.00 67.40 6 PHE F N 1
ATOM 3264 C CA . PHE B 1 6 ? 24.081 -46.387 -38.447 1.00 73.49 6 PHE F CA 1
ATOM 3265 C C . PHE B 1 6 ? 23.400 -45.325 -39.298 1.00 78.79 6 PHE F C 1
ATOM 3266 O O . PHE B 1 6 ? 22.586 -45.663 -40.158 1.00 79.19 6 PHE F O 1
ATOM 3274 N N . PRO B 1 7 ? 23.694 -44.038 -39.039 1.00 76.10 7 PRO F N 1
ATOM 3275 C CA . PRO B 1 7 ? 23.129 -42.948 -39.844 1.00 73.61 7 PRO F CA 1
ATOM 3276 C C . PRO B 1 7 ? 23.387 -43.170 -41.330 1.00 72.79 7 PRO F C 1
ATOM 3277 O O . PRO B 1 7 ? 24.496 -43.547 -41.717 1.00 73.84 7 PRO F O 1
ATOM 3281 N N . GLU B 1 8 ? 22.370 -42.958 -42.156 1.00 74.98 8 GLU F N 1
ATOM 3282 C CA . GLU B 1 8 ? 22.489 -43.326 -43.562 1.00 82.91 8 GLU F CA 1
ATOM 3283 C C . GLU B 1 8 ? 23.440 -42.422 -44.326 1.00 78.46 8 GLU F C 1
ATOM 3284 O O . GLU B 1 8 ? 23.875 -42.767 -45.415 1.00 87.55 8 GLU F O 1
ATOM 3290 N N . ASN B 1 9 ? 23.777 -41.276 -43.748 1.00 79.03 9 ASN F N 1
ATOM 3291 C CA . ASN B 1 9 ? 24.657 -40.325 -44.417 1.00 95.58 9 ASN F CA 1
ATOM 3292 C C . ASN B 1 9 ? 26.038 -40.276 -43.793 1.00 97.07 9 ASN F C 1
ATOM 3293 O O . ASN B 1 9 ? 26.182 -40.407 -42.580 1.00 103.56 9 ASN F O 1
ATOM 3298 N N . THR B 1 10 ? 27.053 -40.069 -44.624 1.00 88.83 10 THR F N 1
ATOM 3299 C CA . THR B 1 10 ? 28.427 -40.032 -44.144 1.00 79.16 10 THR F CA 1
ATOM 3300 C C . THR B 1 10 ? 28.741 -38.692 -43.499 1.00 77.95 10 THR F C 1
ATOM 3301 O O . THR B 1 10 ? 29.825 -38.497 -42.955 1.00 79.91 10 THR F O 1
ATOM 3305 N N . LYS B 1 11 ? 27.786 -37.770 -43.566 1.00 79.72 11 LYS F N 1
ATOM 3306 C CA . LYS B 1 11 ? 27.907 -36.477 -42.898 1.00 84.15 11 LYS F CA 1
ATOM 3307 C C . LYS B 1 11 ? 26.527 -35.933 -42.539 1.00 83.58 11 LYS F C 1
ATOM 3308 O O . LYS B 1 11 ? 25.550 -36.203 -43.230 1.00 86.19 11 LYS F O 1
ATOM 3314 N N . LEU B 1 12 ? 26.448 -35.180 -41.447 1.00 87.22 12 LEU F N 1
ATOM 3315 C CA . LEU B 1 12 ? 25.174 -34.651 -40.965 1.00 82.37 12 LEU F CA 1
ATOM 3316 C C . LEU B 1 12 ? 25.307 -33.182 -40.576 1.00 82.41 12 LEU F C 1
ATOM 3317 O O . LEU B 1 12 ? 26.416 -32.669 -40.450 1.00 87.72 12 LEU F O 1
ATOM 3322 N N . ASP B 1 13 ? 24.178 -32.509 -40.381 1.00 86.63 13 ASP F N 1
ATOM 3323 C CA . ASP B 1 13 ? 24.190 -31.103 -39.984 1.00 93.14 13 ASP F CA 1
ATOM 3324 C C . ASP B 1 13 ? 24.089 -30.956 -38.469 1.00 85.16 13 ASP F C 1
ATOM 3325 O O . ASP B 1 13 ? 22.997 -30.991 -37.906 1.00 81.60 13 ASP F O 1
ATOM 3330 N N . TRP B 1 14 ? 25.236 -30.782 -37.821 1.00 86.82 14 TRP F N 1
ATOM 3331 C CA . TRP B 1 14 ? 25.320 -30.798 -36.364 1.00 83.61 14 TRP F CA 1
ATOM 3332 C C . TRP B 1 14 ? 24.954 -29.470 -35.712 1.00 93.95 14 TRP F C 1
ATOM 3333 O O . TRP B 1 14 ? 25.296 -28.398 -36.209 1.00 104.32 14 TRP F O 1
ATOM 3344 N N . LYS B 1 15 ? 24.256 -29.562 -34.586 1.00 91.33 15 LYS F N 1
ATOM 3345 C CA . LYS B 1 15 ? 23.925 -28.408 -33.765 1.00 84.02 15 LYS F CA 1
ATOM 3346 C C . LYS B 1 15 ? 24.326 -28.732 -32.340 1.00 84.28 15 LYS F C 1
ATOM 3347 O O . LYS B 1 15 ? 24.307 -29.893 -31.938 1.00 86.11 15 LYS F O 1
ATOM 3353 N N . PRO B 1 16 ? 24.687 -27.709 -31.562 1.00 89.63 16 PRO F N 1
ATOM 3354 C CA . PRO B 1 16 ? 25.034 -27.968 -30.164 1.00 90.00 16 PRO F CA 1
ATOM 3355 C C . PRO B 1 16 ? 23.814 -28.401 -29.362 1.00 88.47 16 PRO F C 1
ATOM 3356 O O . PRO B 1 16 ? 22.683 -28.186 -29.790 1.00 93.95 16 PRO F O 1
ATOM 3360 N N . VAL B 1 17 ? 24.049 -29.022 -28.215 1.00 90.29 17 VAL F N 1
ATOM 3361 C CA . VAL B 1 17 ? 22.985 -29.265 -27.256 1.00 95.72 17 VAL F CA 1
ATOM 3362 C C . VAL B 1 17 ? 23.379 -28.703 -25.888 1.00 114.13 17 VAL F C 1
ATOM 3363 O O . VAL B 1 17 ? 24.235 -29.255 -25.194 1.00 114.93 17 VAL F O 1
ATOM 3367 N N . THR B 1 18 ? 22.782 -27.570 -25.532 1.00 143.87 18 THR F N 1
ATOM 3368 C CA . THR B 1 18 ? 22.911 -27.012 -24.187 1.00 159.28 18 THR F CA 1
ATOM 3369 C C . THR B 1 18 ? 21.497 -26.991 -23.620 1.00 156.32 18 THR F C 1
ATOM 3370 O O . THR B 1 18 ? 21.276 -26.783 -22.425 1.00 159.04 18 THR F O 1
ATOM 3374 N N . LYS B 1 19 ? 20.544 -27.242 -24.510 1.00 147.29 19 LYS F N 1
ATOM 3375 C CA . LYS B 1 19 ? 19.127 -27.242 -24.185 1.00 140.42 19 LYS F CA 1
ATOM 3376 C C . LYS B 1 19 ? 18.753 -28.300 -23.150 1.00 129.06 19 LYS F C 1
ATOM 3377 O O . LYS B 1 19 ? 17.855 -28.081 -22.335 1.00 115.55 19 LYS F O 1
ATOM 3383 N N . ASN B 1 20 ? 19.447 -29.437 -23.192 1.00 140.18 20 ASN F N 1
ATOM 3384 C CA . ASN B 1 20 ? 19.151 -30.583 -22.325 1.00 150.25 20 ASN F CA 1
ATOM 3385 C C . ASN B 1 20 ? 17.704 -31.064 -22.439 1.00 146.39 20 ASN F C 1
ATOM 3386 O O . ASN B 1 20 ? 16.829 -30.650 -21.676 1.00 140.83 20 ASN F O 1
ATOM 3391 N N . THR B 1 21 ? 17.468 -31.948 -23.401 1.00 142.78 21 THR F N 1
ATOM 3392 C CA . THR B 1 21 ? 16.124 -32.418 -23.710 1.00 130.06 21 THR F CA 1
ATOM 3393 C C . THR B 1 21 ? 15.880 -33.800 -23.131 1.00 109.68 21 THR F C 1
ATOM 3394 O O . THR B 1 21 ? 14.739 -34.173 -22.841 1.00 97.18 21 THR F O 1
ATOM 3398 N N . ARG B 1 22 ? 16.964 -34.555 -22.984 1.00 104.43 22 ARG F N 1
ATOM 3399 C CA . ARG B 1 22 ? 16.927 -35.882 -22.382 1.00 99.17 22 ARG F CA 1
ATOM 3400 C C . ARG B 1 22 ? 16.123 -36.858 -23.237 1.00 107.66 22 ARG F C 1
ATOM 3401 O O . ARG B 1 22 ? 15.310 -37.634 -22.729 1.00 108.40 22 ARG F O 1
ATOM 3409 N N . TYR B 1 23 ? 16.360 -36.807 -24.544 1.00 104.42 23 TYR F N 1
ATOM 3410 C CA . TYR B 1 23 ? 15.726 -37.728 -25.477 1.00 88.04 23 TYR F CA 1
ATOM 3411 C C . TYR B 1 23 ? 16.485 -39.046 -25.522 1.00 80.70 23 TYR F C 1
ATOM 3412 O O . TYR B 1 23 ? 17.700 -39.069 -25.732 1.00 76.68 23 TYR F O 1
ATOM 3421 N N . CYS B 1 24 ? 15.762 -40.141 -25.313 1.00 81.71 24 CYS F N 1
ATOM 3422 C CA . CYS B 1 24 ? 16.326 -41.479 -25.460 1.00 83.61 24 CYS F CA 1
ATOM 3423 C C . CYS B 1 24 ? 15.547 -42.231 -26.521 1.00 89.25 24 CYS F C 1
ATOM 3424 O O . CYS B 1 24 ? 14.324 -42.126 -26.582 1.00 98.54 24 CYS F O 1
ATOM 3427 N N . PRO B 1 25 ? 16.254 -42.983 -27.375 1.00 87.31 25 PRO F N 1
ATOM 3428 C CA . PRO B 1 25 ? 15.579 -43.672 -28.476 1.00 83.57 25 PRO F CA 1
ATOM 3429 C C . PRO B 1 25 ? 15.041 -45.019 -28.003 1.00 92.42 25 PRO F C 1
ATOM 3430 O O . PRO B 1 25 ? 15.519 -45.541 -26.988 1.00 93.70 25 PRO F O 1
ATOM 3434 N N . MET B 1 26 ? 14.063 -45.577 -28.711 1.00 95.93 26 MET F N 1
ATOM 3435 C CA . MET B 1 26 ? 13.609 -46.926 -28.392 1.00 102.89 26 MET F CA 1
ATOM 3436 C C . MET B 1 26 ? 14.734 -47.924 -28.662 1.00 112.18 26 MET F C 1
ATOM 3437 O O . MET B 1 26 ? 15.479 -47.791 -29.639 1.00 123.70 26 MET F O 1
ATOM 3442 N N . GLY B 1 27 ? 14.859 -48.914 -27.784 1.00 101.66 27 GLY F N 1
ATOM 3443 C CA . GLY B 1 27 ? 16.008 -49.802 -27.791 1.00 101.29 27 GLY F CA 1
ATOM 3444 C C . GLY B 1 27 ? 16.173 -50.670 -29.025 1.00 98.07 27 GLY F C 1
ATOM 3445 O O . GLY B 1 27 ? 15.449 -50.531 -30.015 1.00 94.03 27 GLY F O 1
ATOM 3446 N N . GLY B 1 28 ? 17.135 -51.584 -28.956 1.00 94.38 28 GLY F N 1
ATOM 3447 C CA . GLY B 1 28 ? 17.402 -52.489 -30.055 1.00 98.14 28 GLY F CA 1
ATOM 3448 C C . GLY B 1 28 ? 16.288 -53.488 -30.298 1.00 86.93 28 GLY F C 1
ATOM 3449 O O . GLY B 1 28 ? 15.219 -53.419 -29.696 1.00 84.45 28 GLY F O 1
ATOM 3450 N N . GLU B 1 29 ? 16.539 -54.428 -31.198 1.00 83.07 29 GLU F N 1
ATOM 3451 C CA . GLU B 1 29 ? 15.564 -55.462 -31.488 1.00 83.41 29 GLU F CA 1
ATOM 3452 C C . GLU B 1 29 ? 15.913 -56.721 -30.719 1.00 83.96 29 GLU F C 1
ATOM 3453 O O . GLU B 1 29 ? 17.014 -56.849 -30.185 1.00 98.91 29 GLU F O 1
ATOM 3459 N N . TRP B 1 30 ? 14.963 -57.644 -30.656 1.00 83.91 30 TRP F N 1
ATOM 3460 C CA . TRP B 1 30 ? 15.152 -58.892 -29.933 1.00 84.64 30 TRP F CA 1
ATOM 3461 C C . TRP B 1 30 ? 15.210 -60.029 -30.938 1.00 89.09 30 TRP F C 1
ATOM 3462 O O . TRP B 1 30 ? 15.034 -59.809 -32.133 1.00 92.75 30 TRP F O 1
ATOM 3473 N N . PHE B 1 31 ? 15.471 -61.237 -30.456 1.00 90.67 31 PHE F N 1
ATOM 3474 C CA . PHE B 1 31 ? 15.523 -62.414 -31.309 1.00 96.80 31 PHE F CA 1
ATOM 3475 C C . PHE B 1 31 ? 14.214 -62.637 -32.067 1.00 101.57 31 PHE F C 1
ATOM 3476 O O . PHE B 1 31 ? 13.127 -62.364 -31.552 1.00 105.71 31 PHE F O 1
ATOM 3484 N N . LEU B 1 32 ? 14.330 -63.128 -33.296 1.00 99.64 32 LEU F N 1
ATOM 3485 C CA . LEU B 1 32 ? 13.178 -63.607 -34.043 1.00 121.44 32 LEU F CA 1
ATOM 3486 C C . LEU B 1 32 ? 13.275 -65.121 -34.191 1.00 121.10 32 LEU F C 1
ATOM 3487 O O . LEU B 1 32 ? 14.357 -65.696 -34.066 1.00 119.19 32 LEU F O 1
ATOM 3492 N N . GLU B 1 33 ? 12.144 -65.767 -34.453 1.00 120.02 33 GLU F N 1
ATOM 3493 C CA . GLU B 1 33 ? 12.138 -67.202 -34.693 1.00 122.49 33 GLU F CA 1
ATOM 3494 C C . GLU B 1 33 ? 12.975 -67.510 -35.928 1.00 138.49 33 GLU F C 1
ATOM 3495 O O . GLU B 1 33 ? 12.741 -66.950 -36.999 1.00 144.96 33 GLU F O 1
ATOM 3501 N N . PRO B 1 34 ? 13.967 -68.397 -35.775 1.00 141.53 34 PRO F N 1
ATOM 3502 C CA . PRO B 1 34 ? 14.946 -68.693 -36.828 1.00 143.96 34 PRO F CA 1
ATOM 3503 C C . PRO B 1 34 ? 14.382 -69.475 -38.018 1.00 148.50 34 PRO F C 1
ATOM 3504 O O . PRO B 1 34 ? 14.994 -69.468 -39.087 1.00 154.38 34 PRO F O 1
ATOM 3508 N N . GLY B 1 35 ? 13.241 -70.134 -37.843 1.00 144.01 35 GLY F N 1
ATOM 3509 C CA . GLY B 1 35 ? 12.677 -70.950 -38.906 1.00 157.11 35 GLY F CA 1
ATOM 3510 C C . GLY B 1 35 ? 11.783 -70.182 -39.863 1.00 160.21 35 GLY F C 1
ATOM 3511 O O . GLY B 1 35 ? 11.013 -70.772 -40.626 1.00 154.50 35 GLY F O 1
ATOM 3512 N N . LEU B 1 36 ? 11.895 -68.859 -39.829 1.00 115.14 36 LEU F N 1
ATOM 3513 C CA . LEU B 1 36 ? 11.007 -67.984 -40.587 1.00 104.82 36 LEU F CA 1
ATOM 3514 C C . LEU B 1 36 ? 11.400 -67.834 -42.050 1.00 102.61 36 LEU F C 1
ATOM 3515 O O . LEU B 1 36 ? 12.567 -67.614 -42.378 1.00 92.78 36 LEU F O 1
ATOM 3520 N N . GLN B 1 37 ? 10.408 -67.956 -42.923 1.00 112.69 37 GLN F N 1
ATOM 3521 C CA . GLN B 1 37 ? 10.594 -67.695 -44.341 1.00 121.61 37 GLN F CA 1
ATOM 3522 C C . GLN B 1 37 ? 10.583 -66.190 -44.578 1.00 119.22 37 GLN F C 1
ATOM 3523 O O . GLN B 1 37 ? 9.794 -65.463 -43.965 1.00 116.82 37 GLN F O 1
ATOM 3529 N N . GLU B 1 38 ? 11.469 -65.729 -45.457 1.00 118.56 38 GLU F N 1
ATOM 3530 C CA . GLU B 1 38 ? 11.525 -64.320 -45.829 1.00 106.89 38 GLU F CA 1
ATOM 3531 C C . GLU B 1 38 ? 11.220 -64.106 -47.313 1.00 106.77 38 GLU F C 1
ATOM 3532 O O . GLU B 1 38 ? 11.889 -64.658 -48.183 1.00 111.85 38 GLU F O 1
ATOM 3538 N N . GLU B 1 39 ? 10.193 -63.310 -47.588 1.00 107.63 39 GLU F N 1
ATOM 3539 C CA . GLU B 1 39 ? 9.894 -62.881 -48.950 1.00 111.63 39 GLU F CA 1
ATOM 3540 C C . GLU B 1 39 ? 9.804 -61.364 -48.980 1.00 108.71 39 GLU F C 1
ATOM 3541 O O . GLU B 1 39 ? 9.067 -60.769 -48.197 1.00 111.57 39 GLU F O 1
ATOM 3547 N N . SER B 1 40 ? 10.548 -60.732 -49.880 1.00 99.86 40 SER F N 1
ATOM 3548 C CA . SER B 1 40 ? 10.527 -59.278 -49.952 1.00 98.52 40 SER F CA 1
ATOM 3549 C C . SER B 1 40 ? 9.782 -58.791 -51.188 1.00 102.86 40 SER F C 1
ATOM 3550 O O . SER B 1 40 ? 9.864 -59.401 -52.257 1.00 116.90 40 SER F O 1
ATOM 3553 N N . PHE B 1 41 ? 9.052 -57.690 -51.031 1.00 87.43 41 PHE F N 1
ATOM 3554 C CA . PHE B 1 41 ? 8.383 -57.053 -52.156 1.00 90.66 41 PHE F CA 1
ATOM 3555 C C . PHE B 1 41 ? 8.888 -55.626 -52.343 1.00 90.51 41 PHE F C 1
ATOM 3556 O O . PHE B 1 41 ? 9.401 -55.009 -51.404 1.00 91.05 41 PHE F O 1
ATOM 3564 N N . LEU B 1 42 ? 8.755 -55.108 -53.560 1.00 90.86 42 LEU F N 1
ATOM 3565 C CA . LEU B 1 42 ? 9.166 -53.740 -53.836 1.00 91.98 42 LEU F CA 1
ATOM 3566 C C . LEU B 1 42 ? 8.057 -52.783 -53.415 1.00 90.11 42 LEU F C 1
ATOM 3567 O O . LEU B 1 42 ? 6.878 -53.045 -53.648 1.00 83.38 42 LEU F O 1
ATOM 3572 N N . SER B 1 43 ? 8.446 -51.684 -52.779 1.00 90.14 43 SER F N 1
ATOM 3573 C CA . SER B 1 43 ? 7.502 -50.722 -52.223 1.00 90.92 43 SER F CA 1
ATOM 3574 C C . SER B 1 43 ? 8.063 -49.315 -52.371 1.00 92.76 43 SER F C 1
ATOM 3575 O O . SER B 1 43 ? 9.035 -49.107 -53.091 1.00 98.45 43 SER F O 1
ATOM 3578 N N . SER B 1 44 ? 7.448 -48.350 -51.696 1.00 90.22 44 SER F N 1
ATOM 3579 C CA . SER B 1 44 ? 7.909 -46.968 -51.770 1.00 88.65 44 SER F CA 1
ATOM 3580 C C . SER B 1 44 ? 7.553 -46.179 -50.517 1.00 85.85 44 SER F C 1
ATOM 3581 O O . SER B 1 44 ? 6.703 -46.591 -49.728 1.00 89.52 44 SER F O 1
ATOM 3584 N N . THR B 1 45 ? 8.206 -45.036 -50.352 1.00 93.12 45 THR F N 1
ATOM 3585 C CA . THR B 1 45 ? 8.061 -44.233 -49.148 1.00 99.86 45 THR F CA 1
ATOM 3586 C C . THR B 1 45 ? 8.560 -42.812 -49.418 1.00 98.66 45 THR F C 1
ATOM 3587 O O . THR B 1 45 ? 9.496 -42.617 -50.194 1.00 91.47 45 THR F O 1
ATOM 3591 N N . PRO B 1 46 ? 7.916 -41.808 -48.798 1.00 97.90 46 PRO F N 1
ATOM 3592 C CA . PRO B 1 46 ? 8.361 -40.414 -48.906 1.00 96.55 46 PRO F CA 1
ATOM 3593 C C . PRO B 1 46 ? 9.762 -40.228 -48.330 1.00 100.37 46 PRO F C 1
ATOM 3594 O O . PRO B 1 46 ? 10.429 -39.244 -48.655 1.00 100.58 46 PRO F O 1
ATOM 3598 N N . ILE B 1 47 ? 10.186 -41.159 -47.476 1.00 90.37 47 ILE F N 1
ATOM 3599 C CA . ILE B 1 47 ? 11.530 -41.148 -46.915 1.00 101.53 47 ILE F CA 1
ATOM 3600 C C . ILE B 1 47 ? 12.560 -41.128 -48.039 1.00 102.83 47 ILE F C 1
ATOM 3601 O O . ILE B 1 47 ? 12.784 -42.141 -48.704 1.00 89.56 47 ILE F O 1
ATOM 3606 N N . GLY B 1 48 ? 13.175 -39.969 -48.251 1.00 105.87 48 GLY F N 1
ATOM 3607 C CA . GLY B 1 48 ? 14.155 -39.805 -49.307 1.00 91.30 48 GLY F CA 1
ATOM 3608 C C . GLY B 1 48 ? 13.762 -38.686 -50.245 1.00 128.30 48 GLY F C 1
ATOM 3609 O O . GLY B 1 48 ? 14.612 -37.960 -50.759 1.00 131.19 48 GLY F O 1
ATOM 3610 N N . ALA B 1 49 ? 12.463 -38.548 -50.470 1.00 93.68 49 ALA F N 1
ATOM 3611 C CA . ALA B 1 49 ? 11.946 -37.475 -51.302 1.00 95.48 49 ALA F CA 1
ATOM 3612 C C . ALA B 1 49 ? 11.884 -36.205 -50.482 1.00 114.45 49 ALA F C 1
ATOM 3613 O O . ALA B 1 49 ? 12.506 -35.196 -50.817 1.00 122.71 49 ALA F O 1
ATOM 3615 N N . THR B 1 50 ? 11.126 -36.277 -49.397 1.00 106.48 50 THR F N 1
ATOM 3616 C CA . THR B 1 50 ? 10.985 -35.161 -48.481 1.00 101.77 50 THR F CA 1
ATOM 3617 C C . THR B 1 50 ? 12.348 -34.757 -47.931 1.00 105.16 50 THR F C 1
ATOM 3618 O O . THR B 1 50 ? 13.158 -35.618 -47.581 1.00 111.49 50 THR F O 1
ATOM 3622 N N . PRO B 1 51 ? 12.615 -33.442 -47.881 1.00 102.24 51 PRO F N 1
ATOM 3623 C CA . PRO B 1 51 ? 13.854 -32.916 -47.302 1.00 101.05 51 PRO F CA 1
ATOM 3624 C C . PRO B 1 51 ? 14.023 -33.328 -45.842 1.00 103.28 51 PRO F C 1
ATOM 3625 O O . PRO B 1 51 ? 13.037 -33.507 -45.123 1.00 99.37 51 PRO F O 1
ATOM 3629 N N . SER B 1 52 ? 15.272 -33.474 -45.415 1.00 103.21 52 SER F N 1
ATOM 3630 C CA . SER B 1 52 ? 15.576 -33.934 -44.069 1.00 103.04 52 SER F CA 1
ATOM 3631 C C . SER B 1 52 ? 15.923 -32.767 -43.158 1.00 114.40 52 SER F C 1
ATOM 3632 O O . SER B 1 52 ? 16.063 -32.930 -41.943 1.00 114.66 52 SER F O 1
ATOM 3635 N N . LYS B 1 53 ? 16.059 -31.589 -43.758 1.00 89.91 53 LYS F N 1
ATOM 3636 C CA . LYS B 1 53 ? 16.533 -30.410 -43.050 1.00 91.29 53 LYS F CA 1
ATOM 3637 C C . LYS B 1 53 ? 15.665 -29.221 -43.421 1.00 92.74 53 LYS F C 1
ATOM 3638 O O . LYS B 1 53 ? 15.191 -29.119 -44.549 1.00 98.27 53 LYS F O 1
ATOM 3644 N N . SER B 1 54 ? 15.453 -28.329 -42.464 1.00 93.01 54 SER F N 1
ATOM 3645 C CA . SER B 1 54 ? 14.652 -27.141 -42.691 1.00 92.25 54 SER F CA 1
ATOM 3646 C C . SER B 1 54 ? 15.291 -25.971 -41.970 1.00 99.60 54 SER F C 1
ATOM 3647 O O . SER B 1 54 ? 15.429 -25.997 -40.748 1.00 103.88 54 SER F O 1
ATOM 3650 N N . ASP B 1 55 ? 15.689 -24.951 -42.725 1.00 104.36 55 ASP F N 1
ATOM 3651 C CA . ASP B 1 55 ? 16.335 -23.783 -42.136 1.00 105.19 55 ASP F CA 1
ATOM 3652 C C . ASP B 1 55 ? 15.320 -22.865 -41.477 1.00 106.22 55 ASP F C 1
ATOM 3653 O O . ASP B 1 55 ? 14.167 -22.785 -41.901 1.00 103.95 55 ASP F O 1
ATOM 3658 N N . GLY B 1 56 ? 15.758 -22.176 -40.430 1.00 111.19 56 GLY F N 1
ATOM 3659 C CA . GLY B 1 56 ? 14.895 -21.261 -39.712 1.00 113.17 56 GLY F CA 1
ATOM 3660 C C . GLY B 1 56 ? 15.672 -20.269 -38.871 1.00 104.42 56 GLY F C 1
ATOM 3661 O O . GLY B 1 56 ? 16.868 -20.057 -39.083 1.00 97.16 56 GLY F O 1
ATOM 3662 N N . PHE B 1 57 ? 14.987 -19.659 -37.911 1.00 99.29 57 PHE F N 1
ATOM 3663 C CA . PHE B 1 57 ? 15.599 -18.655 -37.058 1.00 102.10 57 PHE F CA 1
ATOM 3664 C C . PHE B 1 57 ? 15.041 -18.719 -35.644 1.00 102.38 57 PHE F C 1
ATOM 3665 O O . PHE B 1 57 ? 13.831 -18.716 -35.442 1.00 99.55 57 PHE F O 1
ATOM 3673 N N . LEU B 1 58 ? 15.935 -18.791 -34.667 1.00 105.35 58 LEU F N 1
ATOM 3674 C CA . LEU B 1 58 ? 15.572 -18.582 -33.279 1.00 102.58 58 LEU F CA 1
ATOM 3675 C C . LEU B 1 58 ? 15.532 -17.089 -33.012 1.00 111.62 58 LEU F C 1
ATOM 3676 O O . LEU B 1 58 ? 16.499 -16.368 -33.261 1.00 109.55 58 LEU F O 1
ATOM 3681 N N . CYS B 1 59 ? 14.387 -16.639 -32.525 1.00 120.37 59 CYS F N 1
ATOM 3682 C CA . CYS B 1 59 ? 14.180 -15.265 -32.130 1.00 117.10 59 CYS F CA 1
ATOM 3683 C C . CYS B 1 59 ? 14.184 -15.239 -30.606 1.00 117.85 59 CYS F C 1
ATOM 3684 O O . CYS B 1 59 ? 13.295 -15.804 -29.958 1.00 110.16 59 CYS F O 1
ATOM 3687 N N . HIS B 1 60 ? 15.209 -14.610 -30.040 1.00 126.55 60 HIS F N 1
ATOM 3688 C CA . HIS B 1 60 ? 15.348 -14.523 -28.592 1.00 135.87 60 HIS F CA 1
ATOM 3689 C C . HIS B 1 60 ? 15.196 -13.084 -28.109 1.00 140.24 60 HIS F C 1
ATOM 3690 O O . HIS B 1 60 ? 15.833 -12.176 -28.635 1.00 139.99 60 HIS F O 1
ATOM 3697 N N . ALA B 1 61 ? 14.353 -12.878 -27.103 1.00 140.82 61 ALA F N 1
ATOM 3698 C CA . ALA B 1 61 ? 14.148 -11.544 -26.555 1.00 141.70 61 ALA F CA 1
ATOM 3699 C C . ALA B 1 61 ? 14.782 -11.407 -25.177 1.00 141.77 61 ALA F C 1
ATOM 3700 O O . ALA B 1 61 ? 14.634 -12.283 -24.324 1.00 138.21 61 ALA F O 1
ATOM 3702 N N . ALA B 1 62 ? 15.490 -10.304 -24.962 1.00 143.23 62 ALA F N 1
ATOM 3703 C CA . ALA B 1 62 ? 16.117 -10.059 -23.670 1.00 142.58 62 ALA F CA 1
ATOM 3704 C C . ALA B 1 62 ? 16.202 -8.571 -23.369 1.00 142.47 62 ALA F C 1
ATOM 3705 O O . ALA B 1 62 ? 16.568 -7.773 -24.231 1.00 144.10 62 ALA F O 1
ATOM 3707 N N . LYS B 1 63 ? 15.855 -8.199 -22.142 1.00 143.84 63 LYS F N 1
ATOM 3708 C CA . LYS B 1 63 ? 15.986 -6.816 -21.705 1.00 144.55 63 LYS F CA 1
ATOM 3709 C C . LYS B 1 63 ? 17.329 -6.590 -21.022 1.00 141.34 63 LYS F C 1
ATOM 3710 O O . LYS B 1 63 ? 17.590 -7.132 -19.945 1.00 139.29 63 LYS F O 1
ATOM 3716 N N . TRP B 1 64 ? 18.182 -5.801 -21.670 1.00 142.01 64 TRP F N 1
ATOM 3717 C CA . TRP B 1 64 ? 19.462 -5.412 -21.097 1.00 140.60 64 TRP F CA 1
ATOM 3718 C C . TRP B 1 64 ? 19.230 -4.230 -20.173 1.00 138.96 64 TRP F C 1
ATOM 3719 O O . TRP B 1 64 ? 18.861 -3.148 -20.623 1.00 141.11 64 TRP F O 1
ATOM 3730 N N . VAL B 1 65 ? 19.440 -4.441 -18.880 1.00 137.38 65 VAL F N 1
ATOM 3731 C CA . VAL B 1 65 ? 19.100 -3.433 -17.885 1.00 137.63 65 VAL F CA 1
ATOM 3732 C C . VAL B 1 65 ? 20.318 -2.820 -17.197 1.00 142.84 65 VAL F C 1
ATOM 3733 O O . VAL B 1 65 ? 21.093 -3.516 -16.534 1.00 144.77 65 VAL F O 1
ATOM 3737 N N . THR B 1 66 ? 20.477 -1.511 -17.369 1.00 144.17 66 THR F N 1
ATOM 3738 C CA . THR B 1 66 ? 21.469 -0.739 -16.632 1.00 141.96 66 THR F CA 1
ATOM 3739 C C . THR B 1 66 ? 20.781 -0.069 -15.448 1.00 142.19 66 THR F C 1
ATOM 3740 O O . THR B 1 66 ? 19.894 0.770 -15.628 1.00 143.19 66 THR F O 1
ATOM 3744 N N . THR B 1 67 ? 21.187 -0.448 -14.240 1.00 141.91 67 THR F N 1
ATOM 3745 C CA . THR B 1 67 ? 20.546 0.050 -13.028 1.00 145.40 67 THR F CA 1
ATOM 3746 C C . THR B 1 67 ? 21.449 0.997 -12.250 1.00 149.30 67 THR F C 1
ATOM 3747 O O . THR B 1 67 ? 22.594 0.665 -11.939 1.00 144.21 67 THR F O 1
ATOM 3751 N N . CYS B 1 68 ? 20.920 2.177 -11.938 1.00 157.01 68 CYS F N 1
ATOM 3752 C CA . CYS B 1 68 ? 21.649 3.172 -11.163 1.00 164.77 68 CYS F CA 1
ATOM 3753 C C . CYS B 1 68 ? 21.103 3.253 -9.744 1.00 171.60 68 CYS F C 1
ATOM 3754 O O . CYS B 1 68 ? 19.924 3.543 -9.538 1.00 172.11 68 CYS F O 1
ATOM 3757 N N . ASP B 1 69 ? 21.963 2.992 -8.766 1.00 178.19 69 ASP F N 1
ATOM 3758 C CA . ASP B 1 69 ? 21.564 3.067 -7.366 1.00 184.69 69 ASP F CA 1
ATOM 3759 C C . ASP B 1 69 ? 22.155 4.297 -6.685 1.00 194.47 69 ASP F C 1
ATOM 3760 O O . ASP B 1 69 ? 23.369 4.399 -6.505 1.00 198.28 69 ASP F O 1
ATOM 3765 N N . PHE B 1 70 ? 21.287 5.232 -6.313 1.00 196.62 70 PHE F N 1
ATOM 3766 C CA . PHE B 1 70 ? 21.711 6.433 -5.610 1.00 196.45 70 PHE F CA 1
ATOM 3767 C C . PHE B 1 70 ? 20.899 6.591 -4.331 1.00 205.88 70 PHE F C 1
ATOM 3768 O O . PHE B 1 70 ? 19.756 7.046 -4.366 1.00 208.26 70 PHE F O 1
ATOM 3776 N N . ARG B 1 71 ? 21.490 6.206 -3.203 1.00 210.51 71 ARG F N 1
ATOM 3777 C CA . ARG B 1 71 ? 20.793 6.244 -1.921 1.00 212.01 71 ARG F CA 1
ATOM 3778 C C . ARG B 1 71 ? 21.104 7.517 -1.137 1.00 220.02 71 ARG F C 1
ATOM 3779 O O . ARG B 1 71 ? 21.101 8.613 -1.699 1.00 223.04 71 ARG F O 1
ATOM 3787 N N . TRP B 1 72 ? 21.363 7.362 0.159 1.00 223.16 72 TRP F N 1
ATOM 3788 C CA . TRP B 1 72 ? 21.674 8.493 1.033 1.00 226.75 72 TRP F CA 1
ATOM 3789 C C . TRP B 1 72 ? 22.902 9.257 0.542 1.00 234.34 72 TRP F C 1
ATOM 3790 O O . TRP B 1 72 ? 22.877 10.482 0.419 1.00 235.44 72 TRP F O 1
ATOM 3801 N N . TYR B 1 73 ? 23.971 8.520 0.261 1.00 237.09 73 TYR F N 1
ATOM 3802 C CA . TYR B 1 73 ? 25.207 9.106 -0.244 1.00 234.99 73 TYR F CA 1
ATOM 3803 C C . TYR B 1 73 ? 26.052 8.046 -0.942 1.00 227.27 73 TYR F C 1
ATOM 3804 O O . TYR B 1 73 ? 25.524 7.151 -1.603 1.00 224.96 73 TYR F O 1
ATOM 3813 N N . GLY B 1 74 ? 27.368 8.154 -0.788 1.00 219.22 74 GLY F N 1
ATOM 3814 C CA . GLY B 1 74 ? 28.282 7.172 -1.337 1.00 210.17 74 GLY F CA 1
ATOM 3815 C C . GLY B 1 74 ? 28.444 7.296 -2.838 1.00 204.20 74 GLY F C 1
ATOM 3816 O O . GLY B 1 74 ? 27.820 8.151 -3.466 1.00 213.06 74 GLY F O 1
ATOM 3817 N N . PRO B 1 75 ? 29.291 6.437 -3.424 1.00 187.75 75 PRO F N 1
ATOM 3818 C CA . PRO B 1 75 ? 29.568 6.441 -4.865 1.00 177.20 75 PRO F CA 1
ATOM 3819 C C . PRO B 1 75 ? 28.328 6.120 -5.695 1.00 173.95 75 PRO F C 1
ATOM 3820 O O . PRO B 1 75 ? 27.282 5.777 -5.143 1.00 174.18 75 PRO F O 1
ATOM 3824 N N . LYS B 1 76 ? 28.450 6.242 -7.013 1.00 170.91 76 LYS F N 1
ATOM 3825 C CA . LYS B 1 76 ? 27.373 5.862 -7.916 1.00 169.01 76 LYS F CA 1
ATOM 3826 C C . LYS B 1 76 ? 27.461 4.371 -8.209 1.00 173.52 76 LYS F C 1
ATOM 3827 O O . LYS B 1 76 ? 28.331 3.932 -8.962 1.00 177.45 76 LYS F O 1
ATOM 3833 N N . TYR B 1 77 ? 26.565 3.593 -7.609 1.00 169.99 77 TYR F N 1
ATOM 3834 C CA . TYR B 1 77 ? 26.569 2.145 -7.799 1.00 158.99 77 TYR F CA 1
ATOM 3835 C C . TYR B 1 77 ? 25.742 1.737 -9.015 1.00 148.05 77 TYR F C 1
ATOM 3836 O O . TYR B 1 77 ? 24.512 1.763 -8.982 1.00 141.95 77 TYR F O 1
ATOM 3845 N N . ILE B 1 78 ? 26.430 1.364 -10.089 1.00 146.01 78 ILE F N 1
ATOM 3846 C CA . ILE B 1 78 ? 25.770 0.938 -11.314 1.00 151.43 78 ILE F CA 1
ATOM 3847 C C . ILE B 1 78 ? 25.908 -0.568 -11.496 1.00 155.87 78 ILE F C 1
ATOM 3848 O O . ILE B 1 78 ? 27.013 -1.111 -11.435 1.00 155.04 78 ILE F O 1
ATOM 3853 N N . THR B 1 79 ? 24.784 -1.242 -11.713 1.00 155.68 79 THR F N 1
ATOM 3854 C CA . THR B 1 79 ? 24.807 -2.670 -12.005 1.00 143.83 79 THR F CA 1
ATOM 3855 C C . THR B 1 79 ? 24.271 -2.939 -13.404 1.00 134.85 79 THR F C 1
ATOM 3856 O O . THR B 1 79 ? 23.522 -2.137 -13.961 1.00 128.58 79 THR F O 1
ATOM 3860 N N . HIS B 1 80 ? 24.669 -4.072 -13.970 1.00 135.63 80 HIS F N 1
ATOM 3861 C CA . HIS B 1 80 ? 24.214 -4.464 -15.296 1.00 139.90 80 HIS F CA 1
ATOM 3862 C C . HIS B 1 80 ? 23.626 -5.869 -15.267 1.00 136.22 80 HIS F C 1
ATOM 3863 O O . HIS B 1 80 ? 24.297 -6.819 -14.868 1.00 136.58 80 HIS F O 1
ATOM 3870 N N . SER B 1 81 ? 22.371 -5.996 -15.685 1.00 136.36 81 SER F N 1
ATOM 3871 C CA . SER B 1 81 ? 21.711 -7.297 -15.710 1.00 137.78 81 SER F CA 1
ATOM 3872 C C . SER B 1 81 ? 21.092 -7.582 -17.075 1.00 139.43 81 SER F C 1
ATOM 3873 O O . SER B 1 81 ? 20.971 -6.687 -17.909 1.00 141.08 81 SER F O 1
ATOM 3876 N N . ILE B 1 82 ? 20.717 -8.837 -17.302 1.00 132.52 82 ILE F N 1
ATOM 3877 C CA . ILE B 1 82 ? 19.998 -9.213 -18.515 1.00 123.20 82 ILE F CA 1
ATOM 3878 C C . ILE B 1 82 ? 18.826 -10.120 -18.166 1.00 126.93 82 ILE F C 1
ATOM 3879 O O . ILE B 1 82 ? 19.002 -11.146 -17.509 1.00 135.95 82 ILE F O 1
ATOM 3884 N N . HIS B 1 83 ? 17.630 -9.736 -18.601 1.00 126.28 83 HIS F N 1
ATOM 3885 C CA . HIS B 1 83 ? 16.430 -10.504 -18.286 1.00 133.22 83 HIS F CA 1
ATOM 3886 C C . HIS B 1 83 ? 15.820 -11.121 -19.537 1.00 141.43 83 HIS F C 1
ATOM 3887 O O . HIS B 1 83 ? 15.262 -10.412 -20.374 1.00 143.61 83 HIS F O 1
ATOM 3894 N N . ASN B 1 84 ? 15.928 -12.440 -19.663 1.00 140.88 84 ASN F N 1
ATOM 3895 C CA . ASN B 1 84 ? 15.310 -13.146 -20.778 1.00 137.94 84 ASN F CA 1
ATOM 3896 C C . ASN B 1 84 ? 13.794 -13.031 -20.724 1.00 138.64 84 ASN F C 1
ATOM 3897 O O . ASN B 1 84 ? 13.183 -13.306 -19.693 1.00 140.74 84 ASN F O 1
ATOM 3902 N N . ILE B 1 85 ? 13.189 -12.605 -21.828 1.00 139.56 85 ILE F N 1
ATOM 3903 C CA . ILE B 1 85 ? 11.734 -12.542 -21.921 1.00 145.36 85 ILE F CA 1
ATOM 3904 C C . ILE B 1 85 ? 11.255 -13.163 -23.225 1.00 148.21 85 ILE F C 1
ATOM 3905 O O . ILE B 1 85 ? 12.026 -13.305 -24.173 1.00 150.51 85 ILE F O 1
ATOM 3910 N N . LYS B 1 86 ? 9.982 -13.541 -23.273 1.00 146.25 86 LYS F N 1
ATOM 3911 C CA . LYS B 1 86 ? 9.418 -14.101 -24.493 1.00 144.33 86 LYS F CA 1
ATOM 3912 C C . LYS B 1 86 ? 9.036 -12.985 -25.454 1.00 138.10 86 LYS F C 1
ATOM 3913 O O . LYS B 1 86 ? 8.288 -12.080 -25.091 1.00 141.15 86 LYS F O 1
ATOM 3919 N N . PRO B 1 87 ? 9.556 -13.046 -26.689 1.00 131.27 87 PRO F N 1
ATOM 3920 C CA . PRO B 1 87 ? 9.294 -12.012 -27.692 1.00 134.31 87 PRO F CA 1
ATOM 3921 C C . PRO B 1 87 ? 7.867 -12.076 -28.210 1.00 143.17 87 PRO F C 1
ATOM 3922 O O . PRO B 1 87 ? 7.269 -13.152 -28.248 1.00 140.20 87 PRO F O 1
ATOM 3926 N N . THR B 1 88 ? 7.328 -10.926 -28.597 1.00 151.48 88 THR F N 1
ATOM 3927 C CA . THR B 1 88 ? 6.042 -10.884 -29.271 1.00 153.17 88 THR F CA 1
ATOM 3928 C C . THR B 1 88 ? 6.283 -11.264 -30.722 1.00 148.31 88 THR F C 1
ATOM 3929 O O . THR B 1 88 ? 7.429 -11.371 -31.158 1.00 149.82 88 THR F O 1
ATOM 3933 N N . ARG B 1 89 ? 5.211 -11.475 -31.473 1.00 144.52 89 ARG F N 1
ATOM 3934 C CA . ARG B 1 89 ? 5.351 -11.772 -32.890 1.00 148.65 89 ARG F CA 1
ATOM 3935 C C . ARG B 1 89 ? 5.900 -10.557 -33.636 1.00 156.16 89 ARG F C 1
ATOM 3936 O O . ARG B 1 89 ? 6.690 -10.695 -34.571 1.00 157.28 89 ARG F O 1
ATOM 3944 N N . SER B 1 90 ? 5.489 -9.368 -33.202 1.00 161.82 90 SER F N 1
ATOM 3945 C CA . SER B 1 90 ? 5.947 -8.120 -33.806 1.00 164.08 90 SER F CA 1
ATOM 3946 C C . SER B 1 90 ? 7.453 -7.930 -33.636 1.00 165.10 90 SER F C 1
ATOM 3947 O O . SER B 1 90 ? 8.156 -7.577 -34.590 1.00 166.14 90 SER F O 1
ATOM 3950 N N . ASP B 1 91 ? 7.935 -8.162 -32.416 1.00 164.03 91 ASP F N 1
ATOM 3951 C CA . ASP B 1 91 ? 9.358 -8.066 -32.102 1.00 162.70 91 ASP F CA 1
ATOM 3952 C C . ASP B 1 91 ? 10.171 -8.962 -33.028 1.00 161.78 91 ASP F C 1
ATOM 3953 O O . ASP B 1 91 ? 11.149 -8.524 -33.642 1.00 159.84 91 ASP F O 1
ATOM 3958 N N . CYS B 1 92 ? 9.745 -10.218 -33.128 1.00 163.99 92 CYS F N 1
ATOM 3959 C CA . CYS B 1 92 ? 10.417 -11.200 -33.970 1.00 160.21 92 CYS F CA 1
ATOM 3960 C C . CYS B 1 92 ? 10.392 -10.818 -35.443 1.00 166.63 92 CYS F C 1
ATOM 3961 O O . CYS B 1 92 ? 11.389 -10.980 -36.138 1.00 165.34 92 CYS F O 1
ATOM 3964 N N . ASP B 1 93 ? 9.256 -10.313 -35.915 1.00 171.84 93 ASP F N 1
ATOM 3965 C CA . ASP B 1 93 ? 9.134 -9.899 -37.311 1.00 165.65 93 ASP F CA 1
ATOM 3966 C C . ASP B 1 93 ? 10.085 -8.750 -37.645 1.00 160.21 93 ASP F C 1
ATOM 3967 O O . ASP B 1 93 ? 10.850 -8.825 -38.613 1.00 155.70 93 ASP F O 1
ATOM 3972 N N . THR B 1 94 ? 10.035 -7.696 -36.834 1.00 156.32 94 THR F N 1
ATOM 3973 C CA . THR B 1 94 ? 10.891 -6.533 -37.039 1.00 153.41 94 THR F CA 1
ATOM 3974 C C . THR B 1 94 ? 12.367 -6.914 -36.981 1.00 152.55 94 THR F C 1
ATOM 3975 O O . THR B 1 94 ? 13.155 -6.526 -37.850 1.00 156.34 94 THR F O 1
ATOM 3979 N N . ALA B 1 95 ? 12.733 -7.685 -35.960 1.00 147.15 95 ALA F N 1
ATOM 3980 C CA . ALA B 1 95 ? 14.124 -8.080 -35.762 1.00 136.70 95 ALA F CA 1
ATOM 3981 C C . ALA B 1 95 ? 14.619 -9.018 -36.855 1.00 130.83 95 ALA F C 1
ATOM 3982 O O . ALA B 1 95 ? 15.798 -9.005 -37.205 1.00 127.06 95 ALA F O 1
ATOM 3984 N N . LEU B 1 96 ? 13.717 -9.834 -37.388 1.00 133.40 96 LEU F N 1
ATOM 3985 C CA . LEU B 1 96 ? 14.071 -10.759 -38.457 1.00 138.05 96 LEU F CA 1
ATOM 3986 C C . LEU B 1 96 ? 14.272 -9.998 -39.757 1.00 143.44 96 LEU F C 1
ATOM 3987 O O . LEU B 1 96 ? 15.181 -10.301 -40.526 1.00 145.16 96 LEU F O 1
ATOM 3992 N N . ALA B 1 97 ? 13.417 -9.009 -39.999 1.00 144.93 97 ALA F N 1
ATOM 3993 C CA . ALA B 1 97 ? 13.586 -8.137 -41.152 1.00 146.86 97 ALA F CA 1
ATOM 3994 C C . ALA B 1 97 ? 14.934 -7.425 -41.063 1.00 148.48 97 ALA F C 1
ATOM 3995 O O . ALA B 1 97 ? 15.692 -7.377 -42.038 1.00 147.25 97 ALA F O 1
ATOM 3997 N N . SER B 1 98 ? 15.228 -6.886 -39.881 1.00 148.02 98 SER F N 1
ATOM 3998 C CA . SER B 1 98 ? 16.507 -6.230 -39.628 1.00 143.95 98 SER F CA 1
ATOM 3999 C C . SER B 1 98 ? 17.678 -7.180 -39.864 1.00 138.56 98 SER F C 1
ATOM 4000 O O . SER B 1 98 ? 18.712 -6.783 -40.399 1.00 140.48 98 SER F O 1
ATOM 4003 N N . TYR B 1 99 ? 17.509 -8.436 -39.466 1.00 132.13 99 TYR F N 1
ATOM 4004 C CA . TYR B 1 99 ? 18.545 -9.443 -39.654 1.00 128.10 99 TYR F CA 1
ATOM 4005 C C . TYR B 1 99 ? 18.784 -9.713 -41.136 1.00 130.28 99 TYR F C 1
ATOM 4006 O O . TYR B 1 99 ? 19.928 -9.780 -41.586 1.00 130.92 99 TYR F O 1
ATOM 4015 N N . LYS B 1 100 ? 17.697 -9.870 -41.886 1.00 130.53 100 LYS F N 1
ATOM 4016 C CA . LYS B 1 100 ? 17.776 -10.158 -43.313 1.00 133.56 100 LYS F CA 1
ATOM 4017 C C . LYS B 1 100 ? 18.421 -9.004 -44.070 1.00 150.80 100 LYS F C 1
ATOM 4018 O O . LYS B 1 100 ? 19.238 -9.219 -44.965 1.00 157.82 100 LYS F O 1
ATOM 4024 N N . SER B 1 101 ? 18.055 -7.779 -43.707 1.00 154.77 101 SER F N 1
ATOM 4025 C CA . SER B 1 101 ? 18.615 -6.602 -44.363 1.00 159.61 101 SER F CA 1
ATOM 4026 C C . SER B 1 101 ? 19.996 -6.241 -43.812 1.00 157.26 101 SER F C 1
ATOM 4027 O O . SER B 1 101 ? 20.721 -5.443 -44.404 1.00 160.87 101 SER F O 1
ATOM 4030 N N . GLY B 1 102 ? 20.356 -6.834 -42.678 1.00 153.41 102 GLY F N 1
ATOM 4031 C CA . GLY B 1 102 ? 21.639 -6.566 -42.052 1.00 148.86 102 GLY F CA 1
ATOM 4032 C C . GLY B 1 102 ? 21.616 -5.327 -41.176 1.00 148.97 102 GLY F C 1
ATOM 4033 O O . GLY B 1 102 ? 22.641 -4.673 -40.987 1.00 147.35 102 GLY F O 1
ATOM 4034 N N . THR B 1 103 ? 20.443 -5.009 -40.637 1.00 150.31 103 THR F N 1
ATOM 4035 C CA . THR B 1 103 ? 20.266 -3.827 -39.798 1.00 148.46 103 THR F CA 1
ATOM 4036 C C . THR B 1 103 ? 20.389 -4.173 -38.315 1.00 148.37 103 THR F C 1
ATOM 4037 O O . THR B 1 103 ? 20.813 -3.347 -37.509 1.00 146.05 103 THR F O 1
ATOM 4041 N N . LEU B 1 104 ? 20.018 -5.401 -37.967 1.00 153.87 104 LEU F N 1
ATOM 4042 C CA . LEU B 1 104 ? 19.991 -5.840 -36.575 1.00 158.90 104 LEU F CA 1
ATOM 4043 C C . LEU B 1 104 ? 21.361 -5.763 -35.909 1.00 158.99 104 LEU F C 1
ATOM 4044 O O . LEU B 1 104 ? 22.294 -6.466 -36.297 1.00 161.31 104 LEU F O 1
ATOM 4049 N N . VAL B 1 105 ? 21.475 -4.896 -34.908 1.00 157.72 105 VAL F N 1
ATOM 4050 C CA . VAL B 1 105 ? 22.705 -4.770 -34.135 1.00 161.34 105 VAL F CA 1
ATOM 4051 C C . VAL B 1 105 ? 22.384 -4.743 -32.645 1.00 160.50 105 VAL F C 1
ATOM 4052 O O . VAL B 1 105 ? 21.510 -3.992 -32.209 1.00 158.66 105 VAL F O 1
ATOM 4056 N N . SER B 1 106 ? 23.083 -5.571 -31.872 1.00 157.83 106 SER F N 1
ATOM 4057 C CA . SER B 1 106 ? 22.914 -5.584 -30.424 1.00 157.67 106 SER F CA 1
ATOM 4058 C C . SER B 1 106 ? 23.318 -4.239 -29.837 1.00 156.16 106 SER F C 1
ATOM 4059 O O . SER B 1 106 ? 24.444 -3.782 -30.029 1.00 161.27 106 SER F O 1
ATOM 4062 N N . LEU B 1 107 ? 22.397 -3.608 -29.119 1.00 150.06 107 LEU F N 1
ATOM 4063 C CA . LEU B 1 107 ? 22.625 -2.258 -28.622 1.00 157.28 107 LEU F CA 1
ATOM 4064 C C . LEU B 1 107 ? 23.478 -2.214 -27.354 1.00 157.29 107 LEU F C 1
ATOM 4065 O O . LEU B 1 107 ? 23.704 -1.143 -26.792 1.00 160.77 107 LEU F O 1
ATOM 4070 N N . GLY B 1 108 ? 23.959 -3.373 -26.914 1.00 154.33 108 GLY F N 1
ATOM 4071 C CA . GLY B 1 108 ? 24.739 -3.455 -25.691 1.00 151.02 108 GLY F CA 1
ATOM 4072 C C . GLY B 1 108 ? 23.914 -3.044 -24.485 1.00 153.16 108 GLY F C 1
ATOM 4073 O O . GLY B 1 108 ? 22.699 -3.234 -24.468 1.00 157.68 108 GLY F O 1
ATOM 4074 N N . PHE B 1 109 ? 24.569 -2.478 -23.476 1.00 151.26 109 PHE F N 1
ATOM 4075 C CA . PHE B 1 109 ? 23.867 -1.985 -22.294 1.00 147.88 109 PHE F CA 1
ATOM 4076 C C . PHE B 1 109 ? 23.457 -0.525 -22.455 1.00 145.77 109 PHE F C 1
ATOM 4077 O O . PHE B 1 109 ? 24.194 0.268 -23.038 1.00 143.38 109 PHE F O 1
ATOM 4085 N N . PRO B 1 110 ? 22.270 -0.169 -21.939 1.00 145.75 110 PRO F N 1
ATOM 4086 C CA . PRO B 1 110 ? 21.787 1.214 -21.994 1.00 146.90 110 PRO F CA 1
ATOM 4087 C C . PRO B 1 110 ? 22.680 2.146 -21.184 1.00 153.02 110 PRO F C 1
ATOM 4088 O O . PRO B 1 110 ? 23.295 1.702 -20.210 1.00 152.02 110 PRO F O 1
ATOM 4092 N N . PRO B 1 111 ? 22.754 3.426 -21.584 1.00 154.84 111 PRO F N 1
ATOM 4093 C CA . PRO B 1 111 ? 23.517 4.422 -20.826 1.00 150.54 111 PRO F CA 1
ATOM 4094 C C . PRO B 1 111 ? 22.931 4.601 -19.430 1.00 148.09 111 PRO F C 1
ATOM 4095 O O . PRO B 1 111 ? 21.728 4.417 -19.242 1.00 144.57 111 PRO F O 1
ATOM 4099 N N . GLU B 1 112 ? 23.778 4.949 -18.467 1.00 151.00 112 GLU F N 1
ATOM 4100 C CA . GLU B 1 112 ? 23.351 5.098 -17.081 1.00 152.79 112 GLU F CA 1
ATOM 4101 C C . GLU B 1 112 ? 22.308 6.198 -16.929 1.00 159.64 112 GLU F C 1
ATOM 4102 O O . GLU B 1 112 ? 22.490 7.315 -17.414 1.00 162.13 112 GLU F O 1
ATOM 4108 N N . SER B 1 113 ? 21.210 5.869 -16.258 1.00 164.07 113 SER F N 1
ATOM 4109 C CA . SER B 1 113 ? 20.164 6.842 -15.976 1.00 174.45 113 SER F CA 1
ATOM 4110 C C . SER B 1 113 ? 20.044 7.023 -14.467 1.00 178.75 113 SER F C 1
ATOM 4111 O O . SER B 1 113 ? 19.312 6.289 -13.800 1.00 178.11 113 SER F O 1
ATOM 4114 N N . CYS B 1 114 ? 20.769 8.003 -13.935 1.00 181.14 114 CYS F N 1
ATOM 4115 C CA . CYS B 1 114 ? 20.881 8.176 -12.489 1.00 177.34 114 CYS F CA 1
ATOM 4116 C C . CYS B 1 114 ? 19.986 9.269 -11.925 1.00 170.43 114 CYS F C 1
ATOM 4117 O O . CYS B 1 114 ? 19.676 10.249 -12.600 1.00 169.66 114 CYS F O 1
ATOM 4120 N N . GLY B 1 115 ? 19.578 9.079 -10.675 1.00 169.37 115 GLY F N 1
ATOM 4121 C CA . GLY B 1 115 ? 18.809 10.069 -9.948 1.00 177.68 115 GLY F CA 1
ATOM 4122 C C . GLY B 1 115 ? 19.378 10.224 -8.552 1.00 188.01 115 GLY F C 1
ATOM 4123 O O . GLY B 1 115 ? 20.591 10.156 -8.360 1.00 189.28 115 GLY F O 1
ATOM 4124 N N . TYR B 1 116 ? 18.503 10.430 -7.575 1.00 195.49 116 TYR F N 1
ATOM 4125 C CA . TYR B 1 116 ? 18.924 10.541 -6.184 1.00 197.55 116 TYR F CA 1
ATOM 4126 C C . TYR B 1 116 ? 17.817 10.051 -5.259 1.00 198.19 116 TYR F C 1
ATOM 4127 O O . TYR B 1 116 ? 16.637 10.295 -5.513 1.00 198.51 116 TYR F O 1
ATOM 4136 N N . ALA B 1 117 ? 18.209 9.351 -4.195 1.00 197.97 117 ALA F N 1
ATOM 4137 C CA . ALA B 1 117 ? 17.269 8.773 -3.233 1.00 197.75 117 ALA F CA 1
ATOM 4138 C C . ALA B 1 117 ? 16.252 7.845 -3.899 1.00 199.24 117 ALA F C 1
ATOM 4139 O O . ALA B 1 117 ? 15.155 7.634 -3.381 1.00 199.83 117 ALA F O 1
ATOM 4141 N N . SER B 1 118 ? 16.631 7.292 -5.048 1.00 197.51 118 SER F N 1
ATOM 4142 C CA . SER B 1 118 ? 15.762 6.397 -5.800 1.00 192.27 118 SER F CA 1
ATOM 4143 C C . SER B 1 118 ? 16.580 5.561 -6.773 1.00 190.41 118 SER F C 1
ATOM 4144 O O . SER B 1 118 ? 17.338 6.099 -7.582 1.00 190.67 118 SER F O 1
ATOM 4147 N N . VAL B 1 119 ? 16.425 4.245 -6.691 1.00 187.03 119 VAL F N 1
ATOM 4148 C CA . VAL B 1 119 ? 17.124 3.343 -7.596 1.00 182.73 119 VAL F CA 1
ATOM 4149 C C . VAL B 1 119 ? 16.273 3.041 -8.834 1.00 183.58 119 VAL F C 1
ATOM 4150 O O . VAL B 1 119 ? 15.387 2.184 -8.817 1.00 183.02 119 VAL F O 1
ATOM 4154 N N . THR B 1 120 ? 16.539 3.780 -9.905 1.00 184.97 120 THR F N 1
ATOM 4155 C CA . THR B 1 120 ? 15.814 3.611 -11.158 1.00 181.53 120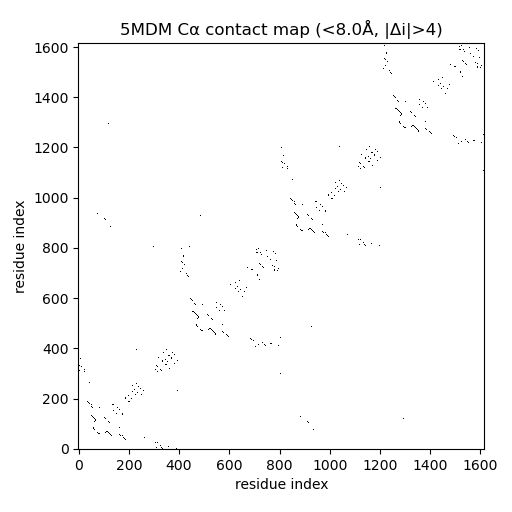 THR F CA 1
ATOM 4156 C C . THR B 1 120 ? 16.740 3.041 -12.227 1.00 183.41 120 THR F C 1
ATOM 4157 O O . THR B 1 120 ? 17.947 3.287 -12.209 1.00 184.88 120 THR F O 1
ATOM 4161 N N . ASP B 1 121 ? 16.173 2.280 -13.158 1.00 178.94 121 ASP F N 1
ATOM 4162 C CA . ASP B 1 121 ? 16.973 1.650 -14.202 1.00 170.80 121 ASP F CA 1
ATOM 4163 C C . ASP B 1 121 ? 16.455 1.937 -15.610 1.00 161.40 121 ASP F C 1
ATOM 4164 O O . ASP B 1 121 ? 15.276 2.232 -15.806 1.00 157.95 121 ASP F O 1
ATOM 4169 N N . SER B 1 122 ? 17.357 1.856 -16.583 1.00 159.13 122 SER F N 1
ATOM 4170 C CA . SER B 1 122 ? 16.995 2.000 -17.988 1.00 162.73 122 SER F CA 1
ATOM 4171 C C . SER B 1 122 ? 17.260 0.683 -18.708 1.00 161.05 122 SER F C 1
ATOM 4172 O O . SER B 1 122 ? 18.186 -0.045 -18.355 1.00 163.62 122 SER F O 1
ATOM 4175 N N . GLU B 1 123 ? 16.450 0.370 -19.713 1.00 154.36 123 GLU F N 1
ATOM 4176 C CA . GLU B 1 123 ? 16.552 -0.930 -20.359 1.00 150.63 123 GLU F CA 1
ATOM 4177 C C . GLU B 1 123 ? 16.436 -0.881 -21.876 1.00 145.14 123 GLU F C 1
ATOM 4178 O O . GLU B 1 123 ? 15.749 -0.028 -22.436 1.00 137.70 123 GLU F O 1
ATOM 4184 N N . PHE B 1 124 ? 17.113 -1.819 -22.530 1.00 151.46 124 PHE F N 1
ATOM 4185 C CA . PHE B 1 124 ? 16.988 -2.006 -23.970 1.00 154.79 124 PHE F CA 1
ATOM 4186 C C . PHE B 1 124 ? 16.316 -3.338 -24.278 1.00 157.65 124 PHE F C 1
ATOM 4187 O O . PHE B 1 124 ? 16.685 -4.375 -23.722 1.00 155.48 124 PHE F O 1
ATOM 4195 N N . LEU B 1 125 ? 15.326 -3.302 -25.163 1.00 158.32 125 LEU F N 1
ATOM 4196 C CA . LEU B 1 125 ? 14.669 -4.519 -25.617 1.00 151.38 125 LEU F CA 1
ATOM 4197 C C . LEU B 1 125 ? 15.466 -5.113 -26.769 1.00 143.00 125 LEU F C 1
ATOM 4198 O O . LEU B 1 125 ? 15.164 -4.874 -27.940 1.00 140.94 125 LEU F O 1
ATOM 4203 N N . VAL B 1 126 ? 16.497 -5.876 -26.430 1.00 138.67 126 VAL F N 1
ATOM 4204 C CA . VAL B 1 126 ? 17.338 -6.496 -27.443 1.00 138.64 126 VAL F CA 1
ATOM 4205 C C . VAL B 1 126 ? 16.728 -7.797 -27.960 1.00 133.87 126 VAL F C 1
ATOM 4206 O O . VAL B 1 126 ? 16.568 -8.773 -27.217 1.00 133.65 126 VAL F O 1
ATOM 4210 N N . ILE B 1 127 ? 16.367 -7.789 -29.237 1.00 126.78 127 ILE F N 1
ATOM 4211 C CA . ILE B 1 127 ? 15.930 -8.999 -29.908 1.00 122.11 127 ILE F CA 1
ATOM 4212 C C . ILE B 1 127 ? 17.077 -9.512 -30.768 1.00 122.99 127 ILE F C 1
ATOM 4213 O O . ILE B 1 127 ? 17.685 -8.758 -31.530 1.00 113.90 127 ILE F O 1
ATOM 4218 N N . MET B 1 128 ? 17.376 -10.798 -30.629 1.00 126.63 128 MET F N 1
ATOM 4219 C CA . MET B 1 128 ? 18.446 -11.432 -31.384 1.00 122.50 128 MET F CA 1
ATOM 4220 C C . MET B 1 128 ? 17.884 -12.509 -32.307 1.00 124.56 128 MET F C 1
ATOM 4221 O O . MET B 1 128 ? 16.969 -13.247 -31.934 1.00 134.00 128 MET F O 1
ATOM 4226 N N . ILE B 1 129 ? 18.428 -12.579 -33.518 1.00 122.22 129 ILE F N 1
ATOM 4227 C CA . ILE B 1 129 ? 18.004 -13.569 -34.503 1.00 125.25 129 ILE F CA 1
ATOM 4228 C C . ILE B 1 129 ? 19.167 -14.486 -34.863 1.00 123.92 129 ILE F C 1
ATOM 4229 O O . ILE B 1 129 ? 20.235 -14.014 -35.258 1.00 126.98 129 ILE F O 1
ATOM 4234 N N . THR B 1 130 ? 18.962 -15.794 -34.725 1.00 114.61 130 THR F N 1
ATOM 4235 C CA . THR B 1 130 ? 20.026 -16.749 -35.010 1.00 107.74 130 THR F CA 1
ATOM 4236 C C . THR B 1 130 ? 19.554 -17.843 -35.951 1.00 112.94 130 THR F C 1
ATOM 4237 O O . THR B 1 130 ? 18.562 -18.499 -35.678 1.00 113.49 130 THR F O 1
ATOM 4241 N N . PRO B 1 131 ? 20.269 -18.048 -37.067 1.00 115.47 131 PRO F N 1
ATOM 4242 C CA . PRO B 1 131 ? 19.927 -19.152 -37.967 1.00 111.81 131 PRO F CA 1
ATOM 4243 C C . PRO B 1 131 ? 19.972 -20.475 -37.218 1.00 113.53 131 PRO F C 1
ATOM 4244 O O . PRO B 1 131 ? 20.927 -20.733 -36.488 1.00 111.52 131 PRO F O 1
ATOM 4248 N N . HIS B 1 132 ? 18.941 -21.294 -37.389 1.00 114.72 132 HIS F N 1
ATOM 4249 C CA . HIS B 1 132 ? 18.818 -22.537 -36.641 1.00 102.81 132 HIS F CA 1
ATOM 4250 C C . HIS B 1 132 ? 17.964 -23.529 -37.417 1.00 98.59 132 HIS F C 1
ATOM 4251 O O . HIS B 1 132 ? 16.773 -23.298 -37.628 1.00 101.43 132 HIS F O 1
ATOM 4258 N N . HIS B 1 133 ? 18.573 -24.631 -37.843 1.00 94.41 133 HIS F N 1
ATOM 4259 C CA . HIS B 1 133 ? 17.867 -25.607 -38.667 1.00 92.61 133 HIS F CA 1
ATOM 4260 C C . HIS B 1 133 ? 17.279 -26.738 -37.844 1.00 93.38 133 HIS F C 1
ATOM 4261 O O . HIS B 1 133 ? 17.780 -27.069 -36.773 1.00 92.07 133 HIS F O 1
ATOM 4268 N N . VAL B 1 134 ? 16.208 -27.327 -38.359 1.00 97.79 134 VAL F N 1
ATOM 4269 C CA . VAL B 1 134 ? 15.487 -28.377 -37.658 1.00 97.94 134 VAL F CA 1
ATOM 4270 C C . VAL B 1 134 ? 15.221 -29.560 -38.589 1.00 95.70 134 VAL F C 1
ATOM 4271 O O . VAL B 1 134 ? 15.418 -29.468 -39.796 1.00 95.29 134 VAL F O 1
ATOM 4275 N N . GLY B 1 135 ? 14.776 -30.676 -38.027 1.00 95.72 135 GLY F N 1
ATOM 4276 C CA . GLY B 1 135 ? 14.437 -31.830 -38.837 1.00 94.80 135 GLY F CA 1
ATOM 4277 C C . GLY B 1 135 ? 13.058 -31.686 -39.447 1.00 89.22 135 GLY F C 1
ATOM 4278 O O . GLY B 1 135 ? 12.320 -30.757 -39.125 1.00 86.02 135 GLY F O 1
ATOM 4279 N N . VAL B 1 136 ? 12.707 -32.610 -40.336 1.00 90.75 136 VAL F N 1
ATOM 4280 C CA . VAL B 1 136 ? 11.414 -32.573 -41.010 1.00 86.62 136 VAL F CA 1
ATOM 4281 C C . VAL B 1 136 ? 10.712 -33.923 -40.912 1.00 93.52 136 VAL F C 1
ATOM 4282 O O . VAL B 1 136 ? 11.344 -34.969 -41.065 1.00 101.05 136 VAL F O 1
ATOM 4286 N N . ASP B 1 137 ? 9.406 -33.895 -40.654 1.00 91.37 137 ASP F N 1
ATOM 4287 C CA . ASP B 1 137 ? 8.587 -35.100 -40.707 1.00 93.92 137 ASP F CA 1
ATOM 4288 C C . ASP B 1 137 ? 8.529 -35.584 -42.152 1.00 96.37 137 ASP F C 1
ATOM 4289 O O . ASP B 1 137 ? 8.081 -34.864 -43.042 1.00 90.26 137 ASP F O 1
ATOM 4294 N N . ASP B 1 138 ? 8.984 -36.810 -42.377 1.00 101.59 138 ASP F N 1
ATOM 4295 C CA . ASP B 1 138 ? 9.091 -37.348 -43.727 1.00 99.39 138 ASP F CA 1
ATOM 4296 C C . ASP B 1 138 ? 7.739 -37.542 -44.404 1.00 96.66 138 ASP F C 1
ATOM 4297 O O . ASP B 1 138 ? 7.646 -37.505 -45.628 1.00 97.88 138 ASP F O 1
ATOM 4302 N N . TYR B 1 139 ? 6.693 -37.740 -43.609 1.00 97.54 139 TYR F N 1
ATOM 4303 C CA . TYR B 1 139 ? 5.375 -38.060 -44.153 1.00 98.15 139 TYR F CA 1
ATOM 4304 C C . TYR B 1 139 ? 4.408 -36.875 -44.159 1.00 100.73 139 TYR F C 1
ATOM 4305 O O . TYR B 1 139 ? 3.576 -36.753 -45.054 1.00 106.03 139 TYR F O 1
ATOM 4314 N N . ARG B 1 140 ? 4.512 -36.008 -43.158 1.00 97.54 140 ARG F N 1
ATOM 4315 C CA . ARG B 1 140 ? 3.575 -34.899 -43.021 1.00 95.61 140 ARG F CA 1
ATOM 4316 C C . ARG B 1 140 ? 4.197 -33.569 -43.423 1.00 90.39 140 ARG F C 1
ATOM 4317 O O . ARG B 1 140 ? 3.494 -32.631 -43.784 1.00 96.86 140 ARG F O 1
ATOM 4325 N N . GLY B 1 141 ? 5.519 -33.489 -43.356 1.00 90.60 141 GLY F N 1
ATOM 4326 C CA . GLY B 1 141 ? 6.215 -32.261 -43.686 1.00 89.89 141 GLY F CA 1
ATOM 4327 C C . GLY B 1 141 ? 6.332 -31.325 -42.499 1.00 96.73 141 GLY F C 1
ATOM 4328 O O . GLY B 1 141 ? 6.889 -30.234 -42.617 1.00 102.28 141 GLY F O 1
ATOM 4329 N N . HIS B 1 142 ? 5.803 -31.750 -41.354 1.00 98.04 142 HIS F N 1
ATOM 4330 C CA . HIS B 1 142 ? 5.923 -30.982 -40.119 1.00 97.22 142 HIS F CA 1
ATOM 4331 C C . HIS B 1 142 ? 7.386 -30.785 -39.764 1.00 101.79 142 HIS F C 1
ATOM 4332 O O . HIS B 1 142 ? 8.255 -31.504 -40.250 1.00 111.62 142 HIS F O 1
ATOM 4339 N N . TRP B 1 143 ? 7.662 -29.807 -38.914 1.00 103.40 143 TRP F N 1
ATOM 4340 C CA . TRP B 1 143 ? 9.020 -29.623 -38.429 1.00 97.45 143 TRP F CA 1
ATOM 4341 C C . TRP B 1 143 ? 9.237 -30.449 -37.172 1.00 96.83 143 TRP F C 1
ATOM 4342 O O . TRP B 1 143 ? 8.406 -30.464 -36.265 1.00 98.14 143 TRP F O 1
ATOM 4353 N N . VAL B 1 144 ? 10.360 -31.152 -37.141 1.00 90.96 144 VAL F N 1
ATOM 4354 C CA . VAL B 1 144 ? 10.659 -32.071 -36.062 1.00 84.30 144 VAL F CA 1
ATOM 4355 C C . VAL B 1 144 ? 12.007 -31.731 -35.443 1.00 84.78 144 VAL F C 1
ATOM 4356 O O . VAL B 1 144 ? 13.022 -31.742 -36.132 1.00 87.60 144 VAL F O 1
ATOM 4360 N N . ASP B 1 145 ? 12.010 -31.427 -34.147 1.00 86.23 145 ASP F N 1
ATOM 4361 C CA . ASP B 1 145 ? 13.241 -31.105 -33.427 1.00 92.21 145 ASP F CA 1
ATOM 4362 C C . ASP B 1 145 ? 12.992 -31.097 -31.921 1.00 93.67 145 ASP F C 1
ATOM 4363 O O . ASP B 1 145 ? 11.897 -30.753 -31.477 1.00 93.07 145 ASP F O 1
ATOM 4368 N N . PRO B 1 146 ? 14.006 -31.482 -31.129 1.00 93.75 146 PRO F N 1
ATOM 4369 C CA . PRO B 1 146 ? 13.886 -31.431 -29.667 1.00 91.03 146 PRO F CA 1
ATOM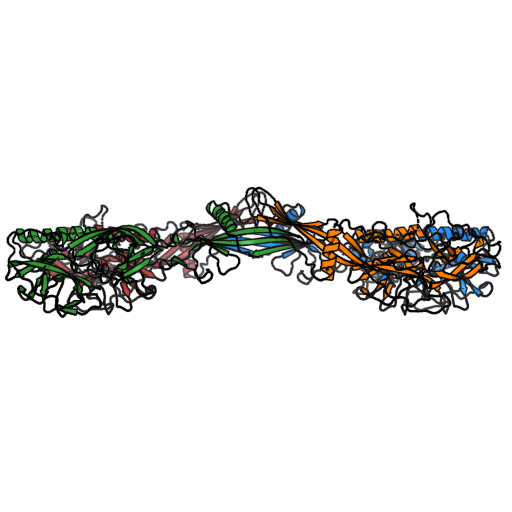 4370 C C . PRO B 1 146 ? 13.602 -30.021 -29.155 1.00 89.74 146 PRO F C 1
ATOM 4371 O O . PRO B 1 146 ? 13.006 -29.869 -28.090 1.00 99.87 146 PRO F O 1
ATOM 4375 N N . LEU B 1 147 ? 14.026 -29.013 -29.912 1.00 86.15 147 LEU F N 1
ATOM 4376 C CA . LEU B 1 147 ? 13.823 -27.612 -29.547 1.00 91.95 147 LEU F CA 1
ATOM 4377 C C . LEU B 1 147 ? 12.348 -27.253 -29.372 1.00 96.42 147 LEU F C 1
ATOM 4378 O O . LEU B 1 147 ? 11.991 -26.457 -28.507 1.00 100.65 147 LEU F O 1
ATOM 4383 N N . PHE B 1 148 ? 11.494 -27.846 -30.196 1.00 95.76 148 PHE F N 1
ATOM 4384 C CA . PHE B 1 148 ? 10.068 -27.557 -30.156 1.00 93.57 148 PHE F CA 1
ATOM 4385 C C . PHE B 1 148 ? 9.400 -28.182 -28.944 1.00 97.07 148 PHE F C 1
ATOM 4386 O O . PHE B 1 148 ? 9.759 -29.281 -28.521 1.00 100.47 148 PHE F O 1
ATOM 4394 N N . VAL B 1 149 ? 8.426 -27.473 -28.385 1.00 97.29 149 VAL F N 1
ATOM 4395 C CA . VAL B 1 149 ? 7.543 -28.061 -27.392 1.00 91.89 149 VAL F CA 1
ATOM 4396 C C . VAL B 1 149 ? 6.815 -29.204 -28.075 1.00 92.72 149 VAL F C 1
ATOM 4397 O O . VAL B 1 149 ? 6.293 -29.043 -29.180 1.00 106.19 149 VAL F O 1
ATOM 4401 N N . GLY B 1 150 ? 6.798 -30.367 -27.436 1.00 85.80 150 GLY F N 1
ATOM 4402 C CA . GLY B 1 150 ? 6.166 -31.533 -28.020 1.00 85.81 150 GLY F CA 1
ATOM 4403 C C . GLY B 1 150 ? 6.992 -32.141 -29.139 1.00 85.70 150 GLY F C 1
ATOM 4404 O O . GLY B 1 150 ? 6.582 -33.121 -29.760 1.00 82.86 150 GLY F O 1
ATOM 4405 N N . GLY B 1 151 ? 8.154 -31.551 -29.404 1.00 87.63 151 GLY F N 1
ATOM 4406 C CA . GLY B 1 151 ? 9.086 -32.096 -30.374 1.00 94.28 151 GLY F CA 1
ATOM 4407 C C . GLY B 1 151 ? 8.771 -31.777 -31.825 1.00 98.50 151 GLY F C 1
ATOM 4408 O O . GLY B 1 151 ? 9.602 -31.990 -32.710 1.00 93.57 151 GLY F O 1
ATOM 4409 N N . GLU B 1 152 ? 7.571 -31.267 -32.079 1.00 102.41 152 GLU F N 1
ATOM 4410 C CA . GLU B 1 152 ? 7.180 -30.935 -33.441 1.00 96.28 152 GLU F CA 1
ATOM 4411 C C . GLU B 1 152 ? 6.411 -29.626 -33.520 1.00 100.87 152 GLU F C 1
ATOM 4412 O O . GLU B 1 152 ? 5.900 -29.128 -32.512 1.00 106.32 152 GLU F O 1
ATOM 4418 N N . CYS B 1 153 ? 6.342 -29.075 -34.729 1.00 100.44 153 CYS F N 1
ATOM 4419 C CA . CYS B 1 153 ? 5.614 -27.837 -34.990 1.00 106.79 153 CYS F CA 1
ATOM 4420 C C . CYS B 1 153 ? 5.289 -27.724 -36.477 1.00 109.07 153 CYS F C 1
ATOM 4421 O O . CYS B 1 153 ? 6.021 -28.248 -37.319 1.00 97.70 153 CYS F O 1
ATOM 4424 N N . ASP B 1 154 ? 4.189 -27.044 -36.794 1.00 116.07 154 ASP F N 1
ATOM 4425 C CA . ASP B 1 154 ? 3.777 -26.848 -38.183 1.00 117.10 154 ASP F CA 1
ATOM 4426 C C . ASP B 1 154 ? 3.176 -25.464 -38.382 1.00 123.08 154 ASP F C 1
ATOM 4427 O O . ASP B 1 154 ? 2.311 -25.271 -39.235 1.00 131.57 154 ASP F O 1
ATOM 4432 N N . GLN B 1 155 ? 3.640 -24.505 -37.588 1.00 119.48 155 GLN F N 1
ATOM 4433 C CA . GLN B 1 155 ? 3.099 -23.154 -37.625 1.00 121.17 155 GLN F CA 1
ATOM 4434 C C . GLN B 1 155 ? 4.142 -22.133 -38.066 1.00 121.94 155 GLN F C 1
ATOM 4435 O O . GLN B 1 155 ? 5.327 -22.445 -38.177 1.00 115.81 155 GLN F O 1
ATOM 4441 N N . SER B 1 156 ? 3.690 -20.910 -38.320 1.00 132.94 156 SER F N 1
ATOM 4442 C CA . SER B 1 156 ? 4.577 -19.833 -38.743 1.00 139.78 156 SER F CA 1
ATOM 4443 C C . SER B 1 156 ? 5.464 -19.370 -37.588 1.00 134.93 156 SER F C 1
ATOM 4444 O O . SER B 1 156 ? 6.582 -18.899 -37.797 1.00 132.02 156 SER F O 1
ATOM 4447 N N . TYR B 1 157 ? 4.951 -19.505 -36.370 1.00 135.01 157 TYR F N 1
ATOM 4448 C CA . TYR B 1 157 ? 5.725 -19.223 -35.169 1.00 135.55 157 TYR F CA 1
ATOM 4449 C C . TYR B 1 157 ? 5.677 -20.442 -34.255 1.00 132.96 157 TYR F C 1
ATOM 4450 O O . TYR B 1 157 ? 4.602 -20.965 -33.963 1.00 138.72 157 TYR F O 1
ATOM 4459 N N . CYS B 1 158 ? 6.843 -20.897 -33.812 1.00 123.42 158 CYS F N 1
ATOM 4460 C CA . CYS B 1 158 ? 6.929 -22.140 -33.053 1.00 121.65 158 CYS F CA 1
ATOM 4461 C C . CYS B 1 158 ? 7.481 -21.949 -31.644 1.00 119.34 158 CYS F C 1
ATOM 4462 O O . CYS B 1 158 ? 8.582 -21.429 -31.466 1.00 122.42 158 CYS F O 1
ATOM 4465 N N . ASP B 1 159 ? 6.713 -22.377 -30.647 1.00 117.76 159 ASP F N 1
ATOM 4466 C CA . ASP B 1 159 ? 7.167 -22.334 -29.262 1.00 122.06 159 ASP F CA 1
ATOM 4467 C C . ASP B 1 159 ? 8.294 -23.329 -29.042 1.00 115.91 159 ASP F C 1
ATOM 4468 O O . ASP B 1 159 ? 8.265 -24.442 -29.569 1.00 119.28 159 ASP F O 1
ATOM 4473 N N . THR B 1 160 ? 9.285 -22.927 -28.258 1.00 107.68 160 THR F N 1
ATOM 4474 C CA . THR B 1 160 ? 10.409 -23.799 -27.972 1.00 106.28 160 THR F CA 1
ATOM 4475 C C . THR B 1 160 ? 10.440 -24.166 -26.496 1.00 107.89 160 THR F C 1
ATOM 4476 O O . THR B 1 160 ? 9.698 -23.605 -25.693 1.00 115.75 160 THR F O 1
ATOM 4480 N N . ILE B 1 161 ? 11.300 -25.115 -26.147 1.00 102.14 161 ILE F N 1
ATOM 4481 C CA . ILE B 1 161 ? 11.494 -25.495 -24.757 1.00 103.95 161 ILE F CA 1
ATOM 4482 C C . ILE B 1 161 ? 12.114 -24.333 -23.984 1.00 112.50 161 ILE F C 1
ATOM 4483 O O . ILE B 1 161 ? 11.937 -24.214 -22.772 1.00 111.72 161 ILE F O 1
ATOM 4488 N N . HIS B 1 162 ? 12.846 -23.482 -24.698 1.00 121.75 162 HIS F N 1
ATOM 4489 C CA . HIS B 1 162 ? 13.312 -22.221 -24.142 1.00 129.75 162 HIS F CA 1
ATOM 4490 C C . HIS B 1 162 ? 12.109 -21.301 -24.048 1.00 144.10 162 HIS F C 1
ATOM 4491 O O . HIS B 1 162 ? 11.522 -20.940 -25.067 1.00 151.46 162 HIS F O 1
ATOM 4498 N N . ASN B 1 163 ? 11.737 -20.916 -22.834 1.00 148.09 163 ASN F N 1
ATOM 4499 C CA . ASN B 1 163 ? 10.558 -20.084 -22.647 1.00 156.21 163 ASN F CA 1
ATOM 4500 C C . ASN B 1 163 ? 10.749 -18.678 -23.219 1.00 150.97 163 ASN F C 1
ATOM 4501 O O . ASN B 1 163 ? 9.803 -17.895 -23.304 1.00 156.20 163 ASN F O 1
ATOM 4506 N N . SER B 1 164 ? 11.976 -18.373 -23.630 1.00 141.66 164 SER F N 1
ATOM 4507 C CA . SER B 1 164 ? 12.314 -17.041 -24.114 1.00 143.80 164 SER F CA 1
ATOM 4508 C C . SER B 1 164 ? 12.618 -17.018 -25.608 1.00 136.51 164 SER F C 1
ATOM 4509 O O . SER B 1 164 ? 12.896 -15.962 -26.175 1.00 138.38 164 SER F O 1
ATOM 4512 N N . SER B 1 165 ? 12.573 -18.182 -26.244 1.00 127.03 165 SER F N 1
ATOM 4513 C CA . SER B 1 165 ? 12.927 -18.280 -27.656 1.00 119.11 165 SER F CA 1
ATOM 4514 C C . SER B 1 165 ? 11.752 -18.742 -28.505 1.00 106.27 165 SER F C 1
ATOM 4515 O O . SER B 1 165 ? 10.917 -19.523 -28.053 1.00 101.88 165 SER F O 1
ATOM 4518 N N . VAL B 1 166 ? 11.688 -18.253 -29.738 1.00 105.64 166 VAL F N 1
ATOM 4519 C CA . VAL B 1 166 ? 10.657 -18.693 -30.671 1.00 109.31 166 VAL F CA 1
ATOM 4520 C C . VAL B 1 166 ? 11.279 -19.019 -32.021 1.00 118.79 166 VAL F C 1
ATOM 4521 O O . VAL B 1 166 ? 12.024 -18.220 -32.565 1.00 127.53 166 VAL F O 1
ATOM 4525 N N . TRP B 1 167 ? 10.979 -20.194 -32.561 1.00 119.91 167 TRP F N 1
ATOM 4526 C CA . TRP B 1 167 ? 11.544 -20.585 -33.847 1.00 116.69 167 TRP F CA 1
ATOM 4527 C C . TRP B 1 167 ? 10.621 -20.223 -35.009 1.00 116.28 167 TRP F C 1
ATOM 4528 O O . TRP B 1 167 ? 9.406 -20.405 -34.936 1.00 120.59 167 TRP F O 1
ATOM 4539 N N . ILE B 1 168 ? 11.219 -19.711 -36.079 1.00 110.59 168 ILE F N 1
ATOM 4540 C CA . ILE B 1 168 ? 10.488 -19.234 -37.243 1.00 111.55 168 ILE F CA 1
ATOM 4541 C C . ILE B 1 168 ? 11.078 -19.854 -38.497 1.00 115.60 168 ILE F C 1
ATOM 4542 O O . ILE B 1 168 ? 12.251 -19.653 -38.795 1.00 116.26 168 ILE F O 1
ATOM 4547 N N . PRO B 1 169 ? 10.263 -20.611 -39.242 1.00 119.54 169 PRO F N 1
ATOM 4548 C CA . PRO B 1 169 ? 10.744 -21.283 -40.453 1.00 115.35 169 PRO F CA 1
ATOM 4549 C C . PRO B 1 169 ? 11.121 -20.287 -41.541 1.00 113.74 169 PRO F C 1
ATOM 4550 O O . PRO B 1 169 ? 10.403 -19.309 -41.750 1.00 122.57 169 PRO F O 1
ATOM 4554 N N . ALA B 1 170 ? 12.239 -20.533 -42.215 1.00 103.13 170 ALA F N 1
ATOM 4555 C CA . ALA B 1 170 ? 12.709 -19.644 -43.270 1.00 103.39 170 ALA F CA 1
ATOM 4556 C C . ALA B 1 170 ? 11.776 -19.685 -44.480 1.00 120.77 170 ALA F C 1
ATOM 4557 O O . ALA B 1 170 ? 11.481 -18.655 -45.088 1.00 133.48 170 ALA F O 1
ATOM 4559 N N . ASP B 1 171 ? 11.316 -20.883 -44.821 1.00 147.09 171 ASP F N 1
ATOM 4560 C CA . ASP B 1 171 ? 10.376 -21.067 -45.919 1.00 152.59 171 ASP F CA 1
ATOM 4561 C C . ASP B 1 171 ? 9.100 -21.713 -45.393 1.00 156.95 171 ASP F C 1
ATOM 4562 O O . ASP B 1 171 ? 9.086 -22.897 -45.060 1.00 163.61 171 ASP F O 1
ATOM 4567 N N . GLN B 1 172 ? 8.029 -20.930 -45.321 1.00 157.16 172 GLN F N 1
ATOM 4568 C CA . GLN B 1 172 ? 6.781 -21.390 -44.719 1.00 159.79 172 GLN F CA 1
ATOM 4569 C C . GLN B 1 172 ? 5.826 -22.014 -45.734 1.00 165.40 172 GLN F C 1
ATOM 4570 O O . GLN B 1 172 ? 4.619 -21.787 -45.676 1.00 167.19 172 GLN F O 1
ATOM 4576 N N . THR B 1 173 ? 6.370 -22.805 -46.655 1.00 170.60 173 THR F N 1
ATOM 4577 C CA . THR B 1 173 ? 5.568 -23.437 -47.702 1.00 172.28 173 THR F CA 1
ATOM 4578 C C . THR B 1 173 ? 5.253 -24.900 -47.366 1.00 180.80 173 THR F C 1
ATOM 4579 O O . THR B 1 173 ? 4.242 -25.448 -47.818 1.00 180.35 173 THR F O 1
ATOM 4583 N N . LYS B 1 174 ? 6.130 -25.521 -46.576 1.00 182.51 174 LYS F N 1
ATOM 4584 C CA . LYS B 1 174 ? 5.977 -26.913 -46.135 1.00 180.79 174 LYS F CA 1
ATOM 4585 C C . LYS B 1 174 ? 5.917 -27.926 -47.285 1.00 184.18 174 LYS F C 1
ATOM 4586 O O . LYS B 1 174 ? 5.536 -29.082 -47.086 1.00 184.84 174 LYS F O 1
ATOM 4592 N N . LYS B 1 175 ? 6.297 -27.478 -48.480 1.00 181.57 175 LYS F N 1
ATOM 4593 C CA . LYS B 1 175 ? 6.384 -28.328 -49.668 1.00 172.21 175 LYS F CA 1
ATOM 4594 C C . LYS B 1 175 ? 5.071 -29.027 -50.018 1.00 163.34 175 LYS F C 1
ATOM 4595 O O . LYS B 1 175 ? 4.001 -28.657 -49.533 1.00 161.41 175 LYS F O 1
ATOM 4601 N N . ASN B 1 176 ? 5.173 -30.035 -50.877 1.00 154.00 176 ASN F N 1
ATOM 4602 C CA . ASN B 1 176 ? 4.034 -30.857 -51.259 1.00 147.93 176 ASN F CA 1
ATOM 4603 C C . ASN B 1 176 ? 4.443 -32.321 -51.280 1.00 145.34 176 ASN F C 1
ATOM 4604 O O . ASN B 1 176 ? 4.942 -32.815 -52.290 1.00 151.85 176 ASN F O 1
ATOM 4609 N N . ILE B 1 177 ? 4.226 -33.009 -50.163 1.00 131.76 177 ILE F N 1
ATOM 4610 C CA . ILE B 1 177 ? 4.689 -34.384 -49.998 1.00 116.64 177 ILE F CA 1
ATOM 4611 C C . ILE B 1 177 ? 4.105 -35.339 -51.038 1.00 117.59 177 ILE F C 1
ATOM 4612 O O . ILE B 1 177 ? 4.839 -36.106 -51.664 1.00 101.29 177 ILE F O 1
ATOM 4617 N N . CYS B 1 178 ? 2.789 -35.280 -51.223 1.00 103.51 178 CYS F N 1
ATOM 4618 C CA . CYS B 1 178 ? 2.090 -36.232 -52.086 1.00 141.94 178 CYS F CA 1
ATOM 4619 C C . CYS B 1 178 ? 2.561 -36.201 -53.528 1.00 104.78 178 CYS F C 1
ATOM 4620 O O . CYS B 1 178 ? 2.602 -37.234 -54.197 1.00 128.11 178 CYS F O 1
ATOM 4623 N N . GLY B 1 179 ? 2.919 -35.012 -53.996 1.00 113.23 179 GLY F N 1
ATOM 4624 C CA . GLY B 1 179 ? 3.325 -34.832 -55.375 1.00 116.50 179 GLY F CA 1
ATOM 4625 C C . GLY B 1 179 ? 4.660 -35.464 -55.714 1.00 121.75 179 GLY F C 1
ATOM 4626 O O . GLY B 1 179 ? 4.941 -35.733 -56.880 1.00 131.99 179 GLY F O 1
ATOM 4627 N N . GLN B 1 180 ? 5.478 -35.708 -54.694 1.00 119.50 180 GLN F N 1
ATOM 4628 C CA . GLN B 1 180 ? 6.840 -36.210 -54.884 1.00 113.11 180 GLN F CA 1
ATOM 4629 C C . GLN B 1 180 ? 6.912 -37.586 -55.543 1.00 113.90 180 GLN F C 1
ATOM 4630 O O . GLN B 1 180 ? 5.920 -38.318 -55.615 1.00 105.60 180 GLN F O 1
ATOM 4636 N N . SER B 1 181 ? 8.106 -37.931 -56.015 1.00 116.66 181 SER F N 1
ATOM 4637 C CA . SER B 1 181 ? 8.371 -39.275 -56.504 1.00 118.47 181 SER F CA 1
ATOM 4638 C C . SER B 1 181 ? 8.911 -40.112 -55.356 1.00 115.38 181 SER F C 1
ATOM 4639 O O . SER B 1 181 ? 10.098 -40.041 -55.035 1.00 120.18 181 SER F O 1
ATOM 4642 N N . PHE B 1 182 ? 8.029 -40.893 -54.737 1.00 107.75 182 PHE F N 1
ATOM 4643 C CA . PHE B 1 182 ? 8.384 -41.690 -53.563 1.00 107.98 182 PHE F CA 1
ATOM 4644 C C . PHE B 1 182 ? 9.564 -42.619 -53.825 1.00 103.32 182 PHE F C 1
ATOM 4645 O O . PHE B 1 182 ? 9.621 -43.288 -54.851 1.00 101.30 182 PHE F O 1
ATOM 4653 N N . THR B 1 183 ? 10.499 -42.647 -52.882 1.00 99.84 183 THR F N 1
ATOM 4654 C CA . THR B 1 183 ? 11.693 -43.472 -52.984 1.00 95.42 183 THR F CA 1
ATOM 4655 C C . THR B 1 183 ? 11.338 -44.950 -52.989 1.00 93.36 183 THR F C 1
ATOM 4656 O O . THR B 1 183 ? 10.577 -45.408 -52.139 1.00 93.70 183 THR F O 1
ATOM 4660 N N . PRO B 1 184 ? 11.884 -45.705 -53.953 1.00 100.11 184 PRO F N 1
ATOM 4661 C CA . PRO B 1 184 ? 11.645 -47.150 -53.941 1.00 95.88 184 PRO F CA 1
ATOM 4662 C C . PRO B 1 184 ? 12.362 -47.773 -52.753 1.00 90.28 184 PRO F C 1
ATOM 4663 O O . PRO B 1 184 ? 13.514 -47.435 -52.477 1.00 90.97 184 PRO F O 1
ATOM 4667 N N . LEU B 1 185 ? 11.667 -48.661 -52.054 1.00 83.53 185 LEU F N 1
ATOM 4668 C CA . LEU B 1 185 ? 12.170 -49.269 -50.836 1.00 94.71 185 LEU F CA 1
ATOM 4669 C C . LEU B 1 185 ? 11.756 -50.731 -50.791 1.00 91.02 185 LEU F C 1
ATOM 4670 O O . LEU B 1 185 ? 10.582 -51.050 -50.952 1.00 84.78 185 LEU F O 1
ATOM 4675 N N . THR B 1 186 ? 12.718 -51.619 -50.573 1.00 95.75 186 THR F N 1
ATOM 4676 C CA . THR B 1 186 ? 12.421 -53.044 -50.481 1.00 92.52 186 THR F CA 1
ATOM 4677 C C . THR B 1 186 ? 11.941 -53.430 -49.084 1.00 94.66 186 THR F C 1
ATOM 4678 O O . THR B 1 186 ? 12.649 -53.233 -48.092 1.00 102.44 186 THR F O 1
ATOM 4682 N N . VAL B 1 187 ? 10.736 -53.983 -49.009 1.00 91.59 187 VAL F N 1
ATOM 4683 C CA . VAL B 1 187 ? 10.176 -54.395 -47.729 1.00 85.94 187 VAL F CA 1
ATOM 4684 C C . VAL B 1 187 ? 10.223 -55.909 -47.581 1.00 91.48 187 VAL F C 1
ATOM 4685 O O . VAL B 1 187 ? 9.639 -56.641 -48.375 1.00 95.35 187 VAL F O 1
ATOM 4689 N N . THR B 1 188 ? 10.928 -56.371 -46.558 1.00 94.24 188 THR F N 1
ATOM 4690 C CA . THR B 1 188 ? 11.039 -57.792 -46.272 1.00 92.75 188 THR F CA 1
ATOM 4691 C C . THR B 1 188 ? 9.919 -58.245 -45.338 1.00 88.78 188 THR F C 1
ATOM 4692 O O . THR B 1 188 ? 9.608 -57.577 -44.342 1.00 77.81 188 THR F O 1
ATOM 4696 N N . VAL B 1 189 ? 9.316 -59.382 -45.676 1.00 91.66 189 VAL F N 1
ATOM 4697 C CA . VAL B 1 189 ? 8.228 -59.963 -44.897 1.00 88.90 189 VAL F CA 1
ATOM 4698 C C . VAL B 1 189 ? 8.619 -61.344 -44.386 1.00 93.97 189 VAL F C 1
ATOM 4699 O O . VAL B 1 189 ? 8.916 -62.245 -45.174 1.00 99.68 189 VAL F O 1
ATOM 4703 N N . ALA B 1 190 ? 8.625 -61.502 -43.065 1.00 92.90 190 ALA F N 1
ATOM 4704 C CA . ALA B 1 190 ? 8.956 -62.782 -42.443 1.00 89.54 190 ALA F CA 1
ATOM 4705 C C . ALA B 1 190 ? 7.707 -63.450 -41.894 1.00 98.16 190 ALA F C 1
ATOM 4706 O O . ALA B 1 190 ? 6.908 -62.820 -41.199 1.00 92.94 190 ALA F O 1
ATOM 4708 N N . TYR B 1 191 ? 7.544 -64.731 -42.205 1.00 108.80 191 TYR F N 1
ATOM 4709 C CA . TYR B 1 191 ? 6.362 -65.469 -41.772 1.00 105.62 191 TYR F CA 1
ATOM 4710 C C . TYR B 1 191 ? 6.705 -66.932 -41.524 1.00 104.42 191 TYR F C 1
ATOM 4711 O O . TYR B 1 191 ? 7.730 -67.424 -41.993 1.00 99.97 191 TYR F O 1
ATOM 4720 N N . ASP B 1 192 ? 5.851 -67.623 -40.778 1.00 111.03 192 ASP F N 1
ATOM 4721 C CA . ASP B 1 192 ? 6.032 -69.053 -40.559 1.00 124.40 192 ASP F CA 1
ATOM 4722 C C . ASP B 1 192 ? 5.683 -69.804 -41.840 1.00 128.34 192 ASP F C 1
ATOM 4723 O O . ASP B 1 192 ? 4.553 -69.729 -42.321 1.00 124.11 192 ASP F O 1
ATOM 4728 N N . LYS B 1 193 ? 6.653 -70.524 -42.394 1.00 131.92 193 LYS F N 1
ATOM 4729 C CA . LYS B 1 193 ? 6.449 -71.205 -43.668 1.00 132.81 193 LYS F CA 1
ATOM 4730 C C . LYS B 1 193 ? 5.405 -72.318 -43.575 1.00 129.38 193 LYS F C 1
ATOM 4731 O O . LYS B 1 193 ? 4.656 -72.558 -44.524 1.00 120.37 193 LYS F O 1
ATOM 4737 N N . THR B 1 194 ? 5.349 -72.981 -42.424 1.00 133.94 194 THR F N 1
ATOM 4738 C CA . THR B 1 194 ? 4.446 -74.112 -42.228 1.00 133.69 194 THR F CA 1
ATOM 4739 C C . THR B 1 194 ? 3.050 -73.699 -41.766 1.00 129.72 194 THR F C 1
ATOM 4740 O O . THR B 1 194 ? 2.305 -74.517 -41.232 1.00 133.32 194 THR F O 1
ATOM 4744 N N . LYS B 1 195 ? 2.698 -72.433 -41.965 1.00 129.68 195 LYS F N 1
ATOM 4745 C CA . LYS B 1 195 ? 1.365 -71.951 -41.615 1.00 123.12 195 LYS F CA 1
ATOM 4746 C C . LYS B 1 195 ? 0.756 -71.114 -42.733 1.00 128.25 195 LYS F C 1
ATOM 4747 O O . LYS B 1 195 ? 1.468 -70.551 -43.565 1.00 131.69 195 LYS F O 1
ATOM 4753 N N . GLU B 1 196 ? -0.569 -71.045 -42.752 1.00 131.44 196 GLU F N 1
ATOM 4754 C CA . GLU B 1 196 ? -1.269 -70.177 -43.686 1.00 136.63 196 GLU F CA 1
ATOM 4755 C C . GLU B 1 196 ? -0.969 -68.737 -43.302 1.00 133.14 196 GLU F C 1
ATOM 4756 O O . GLU B 1 196 ? -1.226 -68.332 -42.169 1.00 135.15 196 GLU F O 1
ATOM 4762 N N . ILE B 1 197 ? -0.416 -67.969 -44.235 1.00 132.48 197 ILE F N 1
ATOM 4763 C CA . ILE B 1 197 ? 0.031 -66.612 -43.922 1.00 133.07 197 ILE F CA 1
ATOM 4764 C C . ILE B 1 197 ? -1.108 -65.692 -43.483 1.00 134.49 197 ILE F C 1
ATOM 4765 O O . ILE B 1 197 ? -2.167 -65.643 -44.108 1.00 140.85 197 ILE F O 1
ATOM 4770 N N . ALA B 1 198 ? -0.882 -64.982 -42.385 1.00 133.23 198 ALA F N 1
ATOM 4771 C CA . ALA B 1 198 ? -1.876 -64.070 -41.840 1.00 136.02 198 ALA F CA 1
ATOM 4772 C C . ALA B 1 198 ? -1.192 -62.867 -41.210 1.00 132.67 198 ALA F C 1
ATOM 4773 O O . ALA B 1 198 ? 0.006 -62.906 -40.926 1.00 130.51 198 ALA F O 1
ATOM 4775 N N . ALA B 1 199 ? -1.965 -61.808 -40.989 1.00 125.70 199 ALA F N 1
ATOM 4776 C CA . ALA B 1 199 ? -1.445 -60.565 -40.430 1.00 118.99 199 ALA F CA 1
ATOM 4777 C C . ALA B 1 199 ? -0.682 -60.783 -39.127 1.00 116.36 199 ALA F C 1
ATOM 4778 O O . ALA B 1 199 ? 0.385 -60.210 -38.918 1.00 119.57 199 ALA F O 1
ATOM 4780 N N . GLY B 1 200 ? -1.227 -61.627 -38.260 1.00 111.48 200 GLY F N 1
ATOM 4781 C CA . GLY B 1 200 ? -0.632 -61.871 -36.959 1.00 102.69 200 GLY F CA 1
ATOM 4782 C C . GLY B 1 200 ? 0.588 -62.769 -36.993 1.00 100.85 200 GLY F C 1
ATOM 4783 O O . GLY B 1 200 ? 1.238 -62.971 -35.969 1.00 105.41 200 GLY F O 1
ATOM 4784 N N . GLY B 1 201 ? 0.900 -63.312 -38.166 1.00 95.56 201 GLY F N 1
ATOM 4785 C CA . GLY B 1 201 ? 2.061 -64.169 -38.318 1.00 93.64 201 GLY F CA 1
ATOM 4786 C C . GLY B 1 201 ? 3.172 -63.506 -39.108 1.00 98.62 201 GLY F C 1
ATOM 4787 O O . GLY B 1 201 ? 4.155 -64.151 -39.481 1.00 102.87 201 GLY F O 1
ATOM 4788 N N . ILE B 1 202 ? 3.018 -62.209 -39.358 1.00 92.80 202 ILE F N 1
ATOM 4789 C CA . ILE B 1 202 ? 3.960 -61.472 -40.192 1.00 92.84 202 ILE F CA 1
ATOM 4790 C C . ILE B 1 202 ? 4.822 -60.510 -39.377 1.00 87.32 202 ILE F C 1
ATOM 4791 O O . ILE B 1 202 ? 4.337 -59.864 -38.448 1.00 84.62 202 ILE F O 1
ATOM 4796 N N . VAL B 1 203 ? 6.106 -60.442 -39.720 1.00 81.30 203 VAL F N 1
ATOM 4797 C CA . VAL B 1 203 ? 6.978 -59.392 -39.218 1.00 78.51 203 VAL F CA 1
ATOM 4798 C C . VAL B 1 203 ? 7.595 -58.660 -40.403 1.00 84.96 203 VAL F C 1
ATOM 4799 O O . VAL B 1 203 ? 8.258 -59.272 -41.240 1.00 95.38 203 VAL F O 1
ATOM 4803 N N . PHE B 1 204 ? 7.361 -57.353 -40.481 1.00 80.10 204 PHE F N 1
ATOM 4804 C CA . PHE B 1 204 ? 7.944 -56.533 -41.539 1.00 80.84 204 PHE F CA 1
ATOM 4805 C C . PHE B 1 204 ? 9.295 -55.981 -41.116 1.00 74.10 204 PHE F C 1
ATOM 4806 O O . PHE B 1 204 ? 9.529 -55.744 -39.939 1.00 78.69 204 PHE F O 1
ATOM 4814 N N . LYS B 1 205 ? 10.181 -55.772 -42.083 1.00 74.51 205 LYS F N 1
ATOM 4815 C CA . LYS B 1 205 ? 11.412 -55.034 -41.826 1.00 70.60 205 LYS F CA 1
ATOM 4816 C C . LYS B 1 205 ? 11.918 -54.429 -43.125 1.00 67.24 205 LYS F C 1
ATOM 4817 O O . LYS B 1 205 ? 11.533 -54.863 -44.200 1.00 78.55 205 LYS F O 1
ATOM 4823 N N . SER B 1 206 ? 12.756 -53.409 -43.024 1.00 67.19 206 SER F N 1
ATOM 4824 C CA . SER B 1 206 ? 13.376 -52.818 -44.200 1.00 76.06 206 SER F CA 1
ATOM 4825 C C . SER B 1 206 ? 14.664 -52.158 -43.762 1.00 76.81 206 SER F C 1
ATOM 4826 O O . SER B 1 206 ? 15.021 -52.220 -42.589 1.00 78.88 206 SER F O 1
ATOM 4829 N N . LYS B 1 207 ? 15.368 -51.520 -44.687 1.00 70.10 207 LYS F N 1
ATOM 4830 C CA . LYS B 1 207 ? 16.605 -50.861 -44.303 1.00 81.61 207 LYS F CA 1
ATOM 4831 C C . LYS B 1 207 ? 16.271 -49.672 -43.414 1.00 79.91 207 LYS F C 1
ATOM 4832 O O . LYS B 1 207 ? 17.109 -49.200 -42.649 1.00 78.21 207 LYS F O 1
ATOM 4838 N N . TYR B 1 208 ? 15.023 -49.223 -43.498 1.00 77.84 208 TYR F N 1
ATOM 4839 C CA . TYR B 1 208 ? 14.560 -48.055 -42.762 1.00 83.38 208 TYR F CA 1
ATOM 4840 C C . TYR B 1 208 ? 13.799 -48.414 -41.490 1.00 87.16 208 TYR F C 1
ATOM 4841 O O . TYR B 1 208 ? 13.722 -47.613 -40.562 1.00 89.72 208 TYR F O 1
ATOM 4850 N N . HIS B 1 209 ? 13.238 -49.617 -41.454 1.00 88.09 209 HIS F N 1
ATOM 4851 C CA . HIS B 1 209 ? 12.324 -50.000 -40.387 1.00 87.79 209 HIS F CA 1
ATOM 4852 C C . HIS B 1 209 ? 12.790 -51.206 -39.589 1.00 94.42 209 HIS F C 1
ATOM 4853 O O . HIS B 1 209 ? 13.050 -52.268 -40.150 1.00 93.43 209 HIS F O 1
ATOM 4860 N N . SER B 1 210 ? 12.872 -51.039 -38.273 1.00 93.92 210 SER F N 1
ATOM 4861 C CA . SER B 1 210 ? 13.085 -52.165 -37.378 1.00 87.46 210 SER F CA 1
ATOM 4862 C C . SER B 1 210 ? 11.819 -53.018 -37.380 1.00 75.22 210 SER F C 1
ATOM 4863 O O . SER B 1 210 ? 10.791 -52.583 -37.887 1.00 68.31 210 SER F O 1
ATOM 4866 N N . HIS B 1 211 ? 11.901 -54.220 -36.815 1.00 75.15 211 HIS F N 1
ATOM 4867 C CA . HIS B 1 211 ? 10.812 -55.202 -36.872 1.00 74.60 211 HIS F CA 1
ATOM 4868 C C . HIS B 1 211 ? 9.434 -54.637 -36.543 1.00 76.99 211 HIS F C 1
ATOM 4869 O O . HIS B 1 211 ? 9.198 -54.146 -35.445 1.00 90.42 211 HIS F O 1
ATOM 4876 N N . MET B 1 212 ? 8.529 -54.710 -37.512 1.00 77.34 212 MET F N 1
ATOM 4877 C CA . MET B 1 212 ? 7.174 -54.211 -37.339 1.00 75.27 212 MET F CA 1
ATOM 4878 C C . MET B 1 212 ? 6.197 -55.375 -37.299 1.00 82.69 212 MET F C 1
ATOM 4879 O O . MET B 1 212 ? 6.151 -56.194 -38.217 1.00 85.81 212 MET F O 1
ATOM 4884 N N . GLU B 1 213 ? 5.422 -55.448 -36.224 1.00 86.64 213 GLU F N 1
ATOM 4885 C CA . GLU B 1 213 ? 4.517 -56.566 -36.017 1.00 88.74 213 GLU F CA 1
ATOM 4886 C C . GLU B 1 213 ? 3.305 -56.434 -36.921 1.00 82.45 213 GLU F C 1
ATOM 4887 O O . GLU B 1 213 ? 2.552 -55.468 -36.819 1.00 83.67 213 GLU F O 1
ATOM 4893 N N . GLY B 1 214 ? 3.123 -57.405 -37.807 1.00 88.82 214 GLY F N 1
ATOM 4894 C CA . GLY B 1 214 ? 2.002 -57.397 -38.730 1.00 96.55 214 GLY F CA 1
ATOM 4895 C C . GLY B 1 214 ? 0.656 -57.362 -38.027 1.00 93.61 214 GLY F C 1
ATOM 4896 O O . GLY B 1 214 ? -0.309 -56.804 -38.543 1.00 91.53 214 GLY F O 1
ATOM 4897 N N . ALA B 1 215 ? 0.601 -57.955 -36.839 1.00 94.43 215 ALA F N 1
ATOM 4898 C CA . ALA B 1 215 ? -0.622 -57.992 -36.045 1.00 90.51 215 ALA F CA 1
ATOM 4899 C C . ALA B 1 215 ? -1.117 -56.596 -35.703 1.00 92.53 215 ALA F C 1
ATOM 4900 O O . ALA B 1 215 ? -2.301 -56.391 -35.443 1.00 96.06 215 ALA F O 1
ATOM 4902 N N . ARG B 1 216 ? -0.202 -55.636 -35.695 1.00 99.77 216 ARG F N 1
ATOM 4903 C CA . ARG B 1 216 ? -0.556 -54.257 -35.409 1.00 96.00 216 ARG F CA 1
ATOM 4904 C C . ARG B 1 216 ? -0.301 -53.359 -36.610 1.00 95.93 216 ARG F C 1
ATOM 4905 O O . ARG B 1 216 ? 0.062 -52.194 -36.462 1.00 102.67 216 ARG F O 1
ATOM 4913 N N . THR B 1 217 ? -0.501 -53.911 -37.800 1.00 87.45 217 THR F N 1
ATOM 4914 C CA . THR B 1 217 ? -0.291 -53.171 -39.034 1.00 86.09 217 THR F CA 1
ATOM 4915 C C . THR B 1 217 ? -1.582 -53.163 -39.835 1.00 89.34 217 THR F C 1
ATOM 4916 O O . THR B 1 217 ? -2.149 -54.214 -40.117 1.00 96.69 217 THR F O 1
ATOM 4920 N N . CYS B 1 218 ? -2.048 -51.975 -40.201 1.00 91.47 218 CYS F N 1
ATOM 4921 C CA . CYS B 1 218 ? -3.344 -51.848 -40.858 1.00 95.70 218 CYS F CA 1
ATOM 4922 C C . CYS B 1 218 ? -3.252 -51.231 -42.256 1.00 103.36 218 CYS F C 1
ATOM 4923 O O . CYS B 1 218 ? -2.334 -50.463 -42.547 1.00 102.18 218 CYS F O 1
ATOM 4926 N N . ARG B 1 219 ? -4.204 -51.583 -43.119 1.00 109.48 219 ARG F N 1
ATOM 4927 C CA . ARG B 1 219 ? -4.297 -50.983 -44.447 1.00 107.97 219 ARG F CA 1
ATOM 4928 C C . ARG B 1 219 ? -4.694 -49.521 -44.316 1.00 106.90 219 ARG F C 1
ATOM 4929 O O . ARG B 1 219 ? -5.592 -49.180 -43.545 1.00 107.91 219 ARG F O 1
ATOM 4937 N N . LEU B 1 220 ? -4.028 -48.657 -45.074 1.00 102.71 220 LEU F N 1
ATOM 4938 C CA . LEU B 1 220 ? -4.318 -47.233 -45.012 1.00 99.97 220 LEU F CA 1
ATOM 4939 C C . LEU B 1 220 ? -3.860 -46.514 -46.273 1.00 104.20 220 LEU F C 1
ATOM 4940 O O . LEU B 1 220 ? -2.685 -46.561 -46.635 1.00 104.80 220 LEU F O 1
ATOM 4945 N N . SER B 1 221 ? -4.799 -45.853 -46.940 1.00 106.88 221 SER F N 1
ATOM 4946 C CA . SER B 1 221 ? -4.475 -45.055 -48.111 1.00 106.05 221 SER F CA 1
ATOM 4947 C C . SER B 1 221 ? -3.700 -43.811 -47.693 1.00 102.24 221 SER F C 1
ATOM 4948 O O . SER B 1 221 ? -4.069 -43.131 -46.736 1.00 107.88 221 SER F O 1
ATOM 4951 N N . TYR B 1 222 ? -2.620 -43.527 -48.411 1.00 95.01 222 TYR F N 1
ATOM 4952 C CA . TYR B 1 222 ? -1.769 -42.385 -48.107 1.00 97.41 222 TYR F CA 1
ATOM 4953 C C . TYR B 1 222 ? -1.347 -41.699 -49.393 1.00 101.58 222 TYR F C 1
ATOM 4954 O O . TYR B 1 222 ? -0.727 -42.320 -50.255 1.00 103.59 222 TYR F O 1
ATOM 4963 N N . CYS B 1 223 ? -1.688 -40.420 -49.511 1.00 110.42 223 CYS F N 1
ATOM 4964 C CA . CYS B 1 223 ? -1.401 -39.637 -50.710 1.00 124.54 223 CYS F CA 1
ATOM 4965 C C . CYS B 1 223 ? -1.940 -40.301 -51.968 1.00 123.53 223 CYS F C 1
ATOM 4966 O O . CYS B 1 223 ? -1.273 -40.318 -53.001 1.00 118.76 223 CYS F O 1
ATOM 4969 N N . GLY B 1 224 ? -3.143 -40.860 -51.869 1.00 129.59 224 GLY F N 1
ATOM 4970 C CA . GLY B 1 224 ? -3.795 -41.490 -53.004 1.00 134.40 224 GLY F CA 1
ATOM 4971 C C . GLY B 1 224 ? -3.243 -42.857 -53.368 1.00 129.67 224 GLY F C 1
ATOM 4972 O O . GLY B 1 224 ? -3.767 -43.530 -54.257 1.00 126.82 224 GLY F O 1
ATOM 4973 N N . ARG B 1 225 ? -2.186 -43.273 -52.678 1.00 127.26 225 ARG F N 1
ATOM 4974 C CA . ARG B 1 225 ? -1.552 -44.553 -52.959 1.00 127.47 225 ARG F CA 1
ATOM 4975 C C . ARG B 1 225 ? -1.949 -45.595 -51.915 1.00 124.52 225 ARG F C 1
ATOM 4976 O O . ARG B 1 225 ? -1.943 -45.323 -50.718 1.00 89.96 225 ARG F O 1
ATOM 4984 N N . ASN B 1 226 ? -2.319 -46.783 -52.380 1.00 123.53 226 ASN F N 1
ATOM 4985 C CA . ASN B 1 226 ? -2.644 -47.880 -51.481 1.00 111.97 226 ASN F CA 1
ATOM 4986 C C . ASN B 1 226 ? -1.409 -48.327 -50.730 1.00 103.20 226 ASN F C 1
ATOM 4987 O O . ASN B 1 226 ? -0.330 -48.455 -51.306 1.00 111.26 226 ASN F O 1
ATOM 4992 N N . GLY B 1 227 ? -1.566 -48.568 -49.438 1.00 92.00 227 GLY F N 1
ATOM 4993 C CA . GLY B 1 227 ? -0.436 -48.966 -48.633 1.00 95.82 227 GLY F CA 1
ATOM 4994 C C . GLY B 1 227 ? -0.792 -49.466 -47.251 1.00 98.81 227 GLY F C 1
ATOM 4995 O O . GLY B 1 227 ? -1.961 -49.642 -46.901 1.00 101.46 227 GLY F O 1
ATOM 4996 N N . ILE B 1 228 ? 0.247 -49.681 -46.458 1.00 93.37 228 ILE F N 1
ATOM 4997 C CA . ILE B 1 228 ? 0.114 -50.283 -45.151 1.00 94.32 228 ILE F CA 1
ATOM 4998 C C . ILE B 1 228 ? 0.850 -49.407 -44.122 1.00 91.85 228 ILE F C 1
ATOM 4999 O O . ILE B 1 228 ? 1.892 -48.806 -44.426 1.00 81.94 228 ILE F O 1
ATOM 5004 N N . LYS B 1 229 ? 0.277 -49.294 -42.925 1.00 92.99 229 LYS F N 1
ATOM 5005 C CA . LYS B 1 229 ? 0.845 -48.444 -41.881 1.00 89.63 229 LYS F CA 1
ATOM 5006 C C . LYS B 1 229 ? 1.363 -49.258 -40.707 1.00 80.65 229 LYS F C 1
ATOM 5007 O O . LYS B 1 229 ? 0.584 -49.874 -39.977 1.00 76.86 229 LYS F O 1
ATOM 5013 N N . PHE B 1 230 ? 2.681 -49.242 -40.530 1.00 83.18 230 PHE F N 1
ATOM 5014 C CA . PHE B 1 230 ? 3.345 -49.936 -39.429 1.00 89.88 230 PHE F CA 1
ATOM 5015 C C . PHE B 1 230 ? 2.929 -49.368 -38.068 1.00 87.13 230 PHE F C 1
ATOM 5016 O O . PHE B 1 230 ? 2.446 -48.240 -37.980 1.00 82.13 230 PHE F O 1
ATOM 5024 N N . PRO B 1 231 ? 3.113 -50.154 -36.998 1.00 83.99 231 PRO F N 1
ATOM 5025 C CA . PRO B 1 231 ? 2.768 -49.683 -35.653 1.00 75.50 231 PRO F CA 1
ATOM 5026 C C . PRO B 1 231 ? 3.509 -48.412 -35.244 1.00 77.86 231 PRO F C 1
ATOM 5027 O O . PRO B 1 231 ? 3.051 -47.723 -34.339 1.00 83.49 231 PRO F O 1
ATOM 5031 N N . ASN B 1 232 ? 4.622 -48.096 -35.895 1.00 82.26 232 ASN F N 1
ATOM 5032 C CA . ASN B 1 232 ? 5.367 -46.891 -35.542 1.00 84.93 232 ASN F CA 1
ATOM 5033 C C . ASN B 1 232 ? 4.874 -45.643 -36.274 1.00 86.09 232 ASN F C 1
ATOM 5034 O O . ASN B 1 232 ? 5.539 -44.604 -36.278 1.00 84.83 232 ASN F O 1
ATOM 5039 N N . GLY B 1 233 ? 3.704 -45.759 -36.894 1.00 89.48 233 GLY F N 1
ATOM 5040 C CA . GLY B 1 233 ? 3.048 -44.627 -37.521 1.00 93.21 233 GLY F CA 1
ATOM 5041 C C . GLY B 1 233 ? 3.535 -44.345 -38.926 1.00 93.33 233 GLY F C 1
ATOM 5042 O O . GLY B 1 233 ? 2.967 -43.511 -39.631 1.00 91.67 233 GLY F O 1
ATOM 5043 N N . GLU B 1 234 ? 4.594 -45.033 -39.337 1.00 91.73 234 GLU F N 1
ATOM 5044 C CA . GLU B 1 234 ? 5.123 -44.860 -40.683 1.00 83.41 234 GLU F CA 1
ATOM 5045 C C . GLU B 1 234 ? 4.330 -45.705 -41.673 1.00 81.42 234 GLU F C 1
ATOM 5046 O O . GLU B 1 234 ? 3.571 -46.590 -41.275 1.00 84.88 234 GLU F O 1
ATOM 5052 N N . TRP B 1 235 ? 4.509 -45.427 -42.960 1.00 75.11 235 TRP F N 1
ATOM 5053 C CA . TRP B 1 235 ? 3.691 -46.034 -44.002 1.00 79.57 235 TRP F CA 1
ATOM 5054 C C . TRP B 1 235 ? 4.535 -46.446 -45.208 1.00 85.38 235 TRP F C 1
ATOM 5055 O O . TRP B 1 235 ? 5.486 -45.753 -45.585 1.00 76.14 235 TRP F O 1
ATOM 5066 N N . VAL B 1 236 ? 4.198 -47.584 -45.808 1.00 87.21 236 VAL F N 1
ATOM 5067 C CA . VAL B 1 236 ? 4.833 -47.980 -47.063 1.00 86.36 236 VAL F CA 1
ATOM 5068 C C . VAL B 1 236 ? 3.771 -48.395 -48.065 1.00 88.15 236 VAL F C 1
ATOM 5069 O O . VAL B 1 236 ? 2.747 -48.958 -47.687 1.00 93.52 236 VAL F O 1
ATOM 5073 N N . SER B 1 237 ? 4.008 -48.107 -49.340 1.00 84.49 237 SER F N 1
ATOM 5074 C CA . SER B 1 237 ? 3.035 -48.427 -50.378 1.00 83.30 237 SER F CA 1
ATOM 5075 C C . SER B 1 237 ? 2.883 -49.936 -50.588 1.00 88.15 237 SER F C 1
ATOM 5076 O O . SER B 1 237 ? 3.862 -50.687 -50.555 1.00 85.55 237 SER F O 1
ATOM 5079 N N . LEU B 1 238 ? 1.642 -50.367 -50.792 1.00 87.66 238 LEU F N 1
ATOM 5080 C CA . LEU B 1 238 ? 1.340 -51.769 -51.047 1.00 91.71 238 LEU F CA 1
ATOM 5081 C C . LEU B 1 238 ? -0.016 -51.898 -51.724 1.00 105.10 238 LEU F C 1
ATOM 5082 O O . LEU B 1 238 ? -1.048 -51.615 -51.113 1.00 105.08 238 LEU F O 1
ATOM 5087 N N . ASP B 1 239 ? -0.012 -52.324 -52.983 1.00 115.39 239 ASP F N 1
ATOM 5088 C CA . ASP B 1 239 ? -1.255 -52.516 -53.725 1.00 130.26 239 ASP F CA 1
ATOM 5089 C C . ASP B 1 239 ? -1.655 -53.989 -53.764 1.00 126.53 239 ASP F C 1
ATOM 5090 O O . ASP B 1 239 ? -0.910 -54.857 -53.307 1.00 123.67 239 ASP F O 1
ATOM 5095 N N . VAL B 1 240 ? -2.832 -54.264 -54.316 1.00 124.80 240 VAL F N 1
ATOM 5096 C CA . VAL B 1 240 ? -3.400 -55.608 -54.283 1.00 118.09 240 VAL F CA 1
ATOM 5097 C C . VAL B 1 240 ? -2.640 -56.602 -55.163 1.00 115.38 240 VAL F C 1
ATOM 5098 O O . VAL B 1 240 ? -2.751 -57.814 -54.981 1.00 109.36 240 VAL F O 1
ATOM 5102 N N . LYS B 1 241 ? -1.860 -56.088 -56.109 1.00 122.85 241 LYS F N 1
ATOM 5103 C CA . LYS B 1 241 ? -1.143 -56.938 -57.057 1.00 130.11 241 LYS F CA 1
ATOM 5104 C C . LYS B 1 241 ? -0.046 -57.776 -56.394 1.00 124.85 241 LYS F C 1
ATOM 5105 O O . LYS B 1 241 ? 0.390 -58.785 -56.947 1.00 127.79 241 LYS F O 1
ATOM 5111 N N . THR B 1 242 ? 0.395 -57.360 -55.211 1.00 117.28 242 THR F N 1
ATOM 5112 C CA . THR B 1 242 ? 1.542 -57.989 -54.566 1.00 104.60 242 THR F CA 1
ATOM 5113 C C . THR B 1 242 ? 1.193 -59.277 -53.834 1.00 111.76 242 THR F C 1
ATOM 5114 O O . THR B 1 242 ? 0.432 -59.269 -52.865 1.00 111.41 242 THR F O 1
ATOM 5118 N N . ARG B 1 243 ? 1.775 -60.378 -54.301 1.00 120.03 243 ARG F N 1
ATOM 5119 C CA . ARG B 1 243 ? 1.540 -61.691 -53.713 1.00 122.62 243 ARG F CA 1
ATOM 5120 C C . ARG B 1 243 ? 2.645 -62.074 -52.733 1.00 112.82 243 ARG F C 1
ATOM 5121 O O . ARG B 1 243 ? 3.821 -61.794 -52.967 1.00 107.07 243 ARG F O 1
ATOM 5129 N N . ILE B 1 244 ? 2.257 -62.711 -51.632 1.00 112.85 244 ILE F N 1
ATOM 5130 C CA . ILE B 1 244 ? 3.209 -63.344 -50.718 1.00 122.61 244 ILE F CA 1
ATOM 5131 C C . ILE B 1 244 ? 2.659 -64.703 -50.287 1.00 135.26 244 ILE F C 1
ATOM 5132 O O . ILE B 1 244 ? 1.493 -64.810 -49.901 1.00 137.31 244 ILE F O 1
ATOM 5137 N N . GLN B 1 245 ? 3.505 -65.731 -50.355 1.00 139.67 245 GLN F N 1
ATOM 5138 C CA . GLN B 1 245 ? 3.072 -67.120 -50.206 1.00 138.95 245 GLN F CA 1
ATOM 5139 C C . GLN B 1 245 ? 1.969 -67.404 -51.221 1.00 142.92 245 GLN F C 1
ATOM 5140 O O . GLN B 1 245 ? 0.950 -68.014 -50.894 1.00 145.39 245 GLN F O 1
ATOM 5146 N N . GLU B 1 246 ? 2.187 -66.935 -52.449 1.00 139.52 246 GLU F N 1
ATOM 5147 C CA . GLU B 1 246 ? 1.235 -67.096 -53.542 1.00 140.72 246 GLU F CA 1
ATOM 5148 C C . GLU B 1 246 ? -0.161 -66.632 -53.137 1.00 136.52 246 GLU F C 1
ATOM 5149 O O . GLU B 1 246 ? -1.145 -67.335 -53.360 1.00 148.06 246 GLU F O 1
ATOM 5155 N N . LYS B 1 247 ? -0.242 -65.448 -52.542 1.00 121.86 247 LYS F N 1
ATOM 5156 C CA . LYS B 1 247 ? -1.506 -64.955 -52.013 1.00 121.86 247 LYS F CA 1
ATOM 5157 C C . LYS B 1 247 ? -1.467 -63.438 -51.826 1.00 127.29 247 LYS F C 1
ATOM 5158 O O . LYS B 1 247 ? -0.417 -62.873 -51.512 1.00 122.87 247 LYS F O 1
ATOM 5164 N N . HIS B 1 248 ? -2.612 -62.789 -52.027 1.00 130.01 248 HIS F N 1
ATOM 5165 C CA . HIS B 1 248 ? -2.724 -61.340 -51.873 1.00 137.90 248 HIS F CA 1
ATOM 5166 C C . HIS B 1 248 ? -2.296 -60.880 -50.479 1.00 132.15 248 HIS F C 1
ATOM 5167 O O . HIS B 1 248 ? -2.831 -61.348 -49.475 1.00 135.84 248 HIS F O 1
ATOM 5174 N N . LEU B 1 249 ? -1.334 -59.962 -50.421 1.00 120.54 249 LEU F N 1
ATOM 5175 C CA . LEU B 1 249 ? -0.806 -59.501 -49.140 1.00 114.90 249 LEU F CA 1
ATOM 5176 C C . LEU B 1 249 ? -1.688 -58.450 -48.472 1.00 110.82 249 LEU F C 1
ATOM 5177 O O . LEU B 1 249 ? -2.084 -58.607 -47.316 1.00 104.67 249 LEU F O 1
ATOM 5182 N N . LEU B 1 250 ? -1.982 -57.379 -49.206 1.00 105.39 250 LEU F N 1
ATOM 5183 C CA . LEU B 1 250 ? -2.762 -56.253 -48.683 1.00 90.88 250 LEU F CA 1
ATOM 5184 C C . LEU B 1 250 ? -4.078 -56.603 -47.962 1.00 93.89 250 LEU F C 1
ATOM 5185 O O . LEU B 1 250 ? -4.362 -56.046 -46.904 1.00 91.61 250 LEU F O 1
ATOM 5190 N N . PRO B 1 251 ? -4.888 -57.522 -48.522 1.00 111.78 251 PRO F N 1
ATOM 5191 C CA . PRO B 1 251 ? -6.163 -57.791 -47.840 1.00 109.31 251 PRO F CA 1
ATOM 5192 C C . PRO B 1 251 ? -6.037 -58.478 -46.475 1.00 102.07 251 PRO F C 1
ATOM 5193 O O . PRO B 1 251 ? -7.049 -58.651 -45.795 1.00 99.06 251 PRO F O 1
ATOM 5197 N N . LEU B 1 252 ? -4.826 -58.857 -46.079 1.00 97.50 252 LEU F N 1
ATOM 5198 C CA . LEU B 1 252 ? -4.628 -59.530 -44.798 1.00 104.28 252 LEU F CA 1
ATOM 5199 C C . LEU B 1 252 ? -4.745 -58.573 -43.613 1.00 103.00 252 LEU F C 1
ATOM 5200 O O . LEU B 1 252 ? -4.765 -59.005 -42.462 1.00 107.60 252 LEU F O 1
ATOM 5205 N N . PHE B 1 253 ? -4.828 -57.277 -43.897 1.00 96.72 253 PHE F N 1
ATOM 5206 C CA . PHE B 1 253 ? -4.791 -56.262 -42.850 1.00 99.36 253 PHE F CA 1
ATOM 5207 C C . PHE B 1 253 ? -6.066 -55.428 -42.830 1.00 104.09 253 PHE F C 1
ATOM 5208 O O . PHE B 1 253 ? -6.557 -55.006 -43.877 1.00 110.75 253 PHE F O 1
ATOM 5216 N N . LYS B 1 254 ? -6.598 -55.196 -41.633 1.00 104.13 254 LYS F N 1
ATOM 5217 C CA . LYS B 1 254 ? -7.809 -54.399 -41.466 1.00 101.32 254 LYS F CA 1
ATOM 5218 C C . LYS B 1 254 ? -7.552 -52.946 -41.841 1.00 109.58 254 LYS F C 1
ATOM 5219 O O . LYS B 1 254 ? -6.405 -52.505 -41.880 1.00 107.86 254 LYS F O 1
ATOM 5225 N N . GLU B 1 255 ? -8.618 -52.206 -42.127 1.00 120.08 255 GLU F N 1
ATOM 5226 C CA . GLU B 1 255 ? -8.493 -50.782 -42.404 1.00 125.17 255 GLU F CA 1
ATOM 5227 C C . GLU B 1 255 ? -8.023 -50.078 -41.142 1.00 114.41 255 GLU F C 1
ATOM 5228 O O . GLU B 1 255 ? -8.265 -50.554 -40.035 1.00 110.92 255 GLU F O 1
ATOM 5234 N N . CYS B 1 256 ? -7.338 -48.953 -41.302 1.00 111.64 256 CYS F N 1
ATOM 5235 C CA . CYS B 1 256 ? -6.933 -48.165 -40.149 1.00 106.70 256 CYS F CA 1
ATOM 5236 C C . CYS B 1 256 ? -8.151 -47.484 -39.543 1.00 106.72 256 CYS F C 1
ATOM 5237 O O . CYS B 1 256 ? -9.026 -47.013 -40.274 1.00 109.05 256 CYS F O 1
ATOM 5240 N N . PRO B 1 257 ? -8.216 -47.445 -38.202 1.00 101.81 257 PRO F N 1
ATOM 5241 C CA . PRO B 1 257 ? -9.293 -46.808 -37.439 1.00 101.95 257 PRO F CA 1
ATOM 5242 C C . PRO B 1 257 ? -9.585 -45.390 -37.911 1.00 107.24 257 PRO F C 1
ATOM 5243 O O . PRO B 1 257 ? -8.726 -44.762 -38.525 1.00 110.08 257 PRO F O 1
ATOM 5247 N N . ALA B 1 258 ? -10.789 -44.905 -37.624 1.00 117.42 258 ALA F N 1
ATOM 5248 C CA . ALA B 1 258 ? -11.213 -43.570 -38.034 1.00 128.77 258 ALA F CA 1
ATOM 5249 C C . ALA B 1 258 ? -10.189 -42.494 -37.677 1.00 132.30 258 ALA F C 1
ATOM 5250 O O . ALA B 1 258 ? -9.836 -42.319 -36.510 1.00 127.54 258 ALA F O 1
ATOM 5252 N N . GLY B 1 259 ? -9.709 -41.789 -38.697 1.00 133.60 259 GLY F N 1
ATOM 5253 C CA . GLY B 1 259 ? -8.775 -40.696 -38.500 1.00 131.13 259 GLY F CA 1
ATOM 5254 C C . GLY B 1 259 ? -7.408 -41.137 -38.015 1.00 122.20 259 GLY F C 1
ATOM 5255 O O . GLY B 1 259 ? -6.863 -40.572 -37.070 1.00 127.90 259 GLY F O 1
ATOM 5256 N N . THR B 1 260 ? -6.851 -42.155 -38.658 1.00 110.13 260 THR F N 1
ATOM 5257 C CA . THR B 1 260 ? -5.498 -42.587 -38.347 1.00 103.20 260 THR F CA 1
ATOM 5258 C C . THR B 1 260 ? -4.512 -41.655 -39.034 1.00 105.80 260 THR F C 1
ATOM 5259 O O . THR B 1 260 ? -4.573 -41.460 -40.246 1.00 111.10 260 THR F O 1
ATOM 5263 N N . GLU B 1 261 ? -3.608 -41.068 -38.260 1.00 110.35 261 GLU F N 1
ATOM 5264 C CA . GLU B 1 261 ? -2.615 -40.168 -38.830 1.00 114.00 261 GLU F CA 1
ATOM 5265 C C . GLU B 1 261 ? -1.278 -40.870 -39.005 1.00 106.31 261 GLU F C 1
ATOM 5266 O O . GLU B 1 261 ? -0.729 -41.433 -38.060 1.00 112.68 261 GLU F O 1
ATOM 5272 N N . VAL B 1 262 ? -0.768 -40.839 -40.229 1.00 101.33 262 VAL F N 1
ATOM 5273 C CA . VAL B 1 262 ? 0.540 -41.397 -40.531 1.00 97.21 262 VAL F CA 1
ATOM 5274 C C . VAL B 1 262 ? 1.594 -40.320 -40.296 1.00 94.83 262 VAL F C 1
ATOM 5275 O O . VAL B 1 262 ? 1.591 -39.279 -40.949 1.00 90.90 262 VAL F O 1
ATOM 5279 N N . ARG B 1 263 ? 2.482 -40.570 -39.340 1.00 91.40 263 ARG F N 1
ATOM 5280 C CA . ARG B 1 263 ? 3.442 -39.566 -38.894 1.00 93.84 263 ARG F CA 1
ATOM 5281 C C . ARG B 1 263 ? 4.858 -40.126 -38.913 1.00 91.82 263 ARG F C 1
ATOM 5282 O O . ARG B 1 263 ? 5.067 -41.297 -39.226 1.00 95.73 263 ARG F O 1
ATOM 5290 N N . SER B 1 264 ? 5.827 -39.281 -38.580 1.00 87.49 264 SER F N 1
ATOM 5291 C CA . SER B 1 264 ? 7.213 -39.715 -38.453 1.00 89.83 264 SER F CA 1
ATOM 5292 C C . SER B 1 264 ? 8.035 -38.721 -37.645 1.00 98.99 264 SER F C 1
ATOM 5293 O O . SER B 1 264 ? 8.875 -38.011 -38.195 1.00 104.04 264 SER F O 1
ATOM 5296 N N . THR B 1 265 ? 7.791 -38.671 -36.339 1.00 95.95 265 THR F N 1
ATOM 5297 C CA . THR B 1 265 ? 8.536 -37.783 -35.463 1.00 97.81 265 THR F CA 1
ATOM 5298 C C . THR B 1 265 ? 9.689 -38.549 -34.823 1.00 104.94 265 THR F C 1
ATOM 5299 O O . THR B 1 265 ? 10.110 -39.580 -35.338 1.00 99.12 265 THR F O 1
ATOM 5303 N N . LEU B 1 266 ? 10.201 -38.051 -33.703 1.00 121.07 266 LEU F N 1
ATOM 5304 C CA . LEU B 1 266 ? 11.297 -38.729 -33.017 1.00 126.59 266 LEU F CA 1
ATOM 5305 C C . LEU B 1 266 ? 10.803 -39.865 -32.118 1.00 147.71 266 LEU F C 1
ATOM 5306 O O . LEU B 1 266 ? 11.513 -40.850 -31.901 1.00 150.40 266 LEU F O 1
ATOM 5311 N N . GLN B 1 267 ? 9.582 -39.728 -31.605 1.00 158.40 267 GLN F N 1
ATOM 5312 C CA . GLN B 1 267 ? 8.971 -40.773 -30.785 1.00 168.28 267 GLN F CA 1
ATOM 5313 C C . GLN B 1 267 ? 8.143 -41.761 -31.615 1.00 174.57 267 GLN F C 1
ATOM 5314 O O . GLN B 1 267 ? 8.662 -42.784 -32.070 1.00 174.95 267 GLN F O 1
ATOM 5320 N N . SER B 1 268 ? 6.861 -41.447 -31.801 1.00 174.55 268 SER F N 1
ATOM 5321 C CA . SER B 1 268 ? 5.944 -42.270 -32.593 1.00 167.66 268 SER F CA 1
ATOM 5322 C C . SER B 1 268 ? 5.891 -43.726 -32.128 1.00 157.52 268 SER F C 1
ATOM 5323 O O . SER B 1 268 ? 4.829 -44.349 -32.117 1.00 145.96 268 SER F O 1
ATOM 5326 N N . ALA B 1 271 ? 2.450 -45.920 -25.655 1.00 153.55 271 ALA F N 1
ATOM 5327 C CA . ALA B 1 271 ? 3.640 -45.080 -25.629 1.00 151.13 271 ALA F CA 1
ATOM 5328 C C . ALA B 1 271 ? 3.651 -44.180 -24.396 1.00 164.45 271 ALA F C 1
ATOM 5329 O O . ALA B 1 271 ? 3.582 -42.954 -24.515 1.00 172.34 271 ALA F O 1
ATOM 5331 N N . GLN B 1 272 ? 3.732 -44.794 -23.217 1.00 163.83 272 GLN F N 1
ATOM 5332 C CA . GLN B 1 272 ? 3.826 -44.048 -21.961 1.00 165.92 272 GLN F CA 1
ATOM 5333 C C . GLN B 1 272 ? 4.412 -44.874 -20.817 1.00 153.11 272 GLN F C 1
ATOM 5334 O O . GLN B 1 272 ? 5.372 -44.451 -20.168 1.00 149.44 272 GLN F O 1
ATOM 5340 N N . VAL B 1 273 ? 3.823 -46.041 -20.563 1.00 141.56 273 VAL F N 1
ATOM 5341 C CA . VAL B 1 273 ? 4.330 -46.931 -19.522 1.00 131.49 273 VAL F CA 1
ATOM 5342 C C . VAL B 1 273 ? 5.661 -47.539 -19.959 1.00 122.12 273 VAL F C 1
ATOM 5343 O O . VAL B 1 273 ? 5.943 -47.638 -21.154 1.00 124.81 273 VAL F O 1
ATOM 5347 N N . LEU B 1 274 ? 6.483 -47.927 -18.991 1.00 106.34 274 LEU F N 1
ATOM 5348 C CA . LEU B 1 274 ? 7.800 -48.463 -19.297 1.00 95.08 274 LEU F CA 1
ATOM 5349 C C . LEU B 1 274 ? 7.676 -49.751 -20.094 1.00 96.50 274 LEU F C 1
ATOM 5350 O O . LEU B 1 274 ? 6.807 -50.574 -19.823 1.00 108.91 274 LEU F O 1
ATOM 5355 N N . THR B 1 275 ? 8.535 -49.913 -21.093 1.00 86.01 275 THR F N 1
ATOM 5356 C CA . THR B 1 275 ? 8.591 -51.156 -21.844 1.00 82.88 275 THR F CA 1
ATOM 5357 C C . THR B 1 275 ? 8.974 -52.280 -20.897 1.00 82.50 275 THR F C 1
ATOM 5358 O O . THR B 1 275 ? 9.609 -52.042 -19.873 1.00 101.49 275 THR F O 1
ATOM 5362 N N . SER B 1 276 ? 8.584 -53.503 -21.229 1.00 67.16 276 SER F N 1
ATOM 5363 C CA . SER B 1 276 ? 8.980 -54.647 -20.430 1.00 59.21 276 SER F CA 1
ATOM 5364 C C . SER B 1 276 ? 10.082 -55.426 -21.129 1.00 68.95 276 SER F C 1
ATOM 5365 O O . SER B 1 276 ? 10.593 -56.403 -20.589 1.00 69.61 276 SER F O 1
ATOM 5368 N N . GLU B 1 277 ? 10.444 -54.996 -22.333 1.00 68.62 277 GLU F N 1
ATOM 5369 C CA . GLU B 1 277 ? 11.485 -55.678 -23.097 1.00 69.13 277 GLU F CA 1
ATOM 5370 C C . GLU B 1 277 ? 12.869 -55.411 -22.516 1.00 68.45 277 GLU F C 1
ATOM 5371 O O . GLU B 1 277 ? 13.319 -54.268 -22.471 1.00 70.06 277 GLU F O 1
ATOM 5377 N N . ILE B 1 278 ? 13.546 -56.474 -22.094 1.00 57.62 278 ILE F N 1
ATOM 5378 C CA . ILE B 1 278 ? 14.778 -56.334 -21.326 1.00 54.73 278 ILE F CA 1
ATOM 5379 C C . ILE B 1 278 ? 15.854 -55.536 -22.051 1.00 62.36 278 ILE F C 1
ATOM 5380 O O . ILE B 1 278 ? 16.531 -54.708 -21.438 1.00 75.87 278 ILE F O 1
ATOM 5385 N N . GLN B 1 279 ? 15.990 -55.755 -23.355 1.00 62.60 279 GLN F N 1
ATOM 5386 C CA . GLN B 1 279 ? 17.000 -55.044 -24.121 1.00 62.60 279 GLN F CA 1
ATOM 5387 C C . GLN B 1 279 ? 16.643 -53.565 -24.206 1.00 63.41 279 GLN F C 1
ATOM 5388 O O . GLN B 1 279 ? 17.522 -52.710 -24.149 1.00 75.15 279 GLN F O 1
ATOM 5394 N N . ARG B 1 280 ? 15.350 -53.267 -24.300 1.00 54.24 280 ARG F N 1
ATOM 5395 C CA . ARG B 1 280 ? 14.894 -51.886 -24.382 1.00 61.00 280 ARG F CA 1
ATOM 5396 C C . ARG B 1 280 ? 15.080 -51.165 -23.053 1.00 64.87 280 ARG F C 1
ATOM 5397 O O . ARG B 1 280 ? 15.448 -49.990 -23.020 1.00 64.02 280 ARG F O 1
ATOM 5405 N N . ILE B 1 281 ? 14.833 -51.880 -21.961 1.00 68.08 281 ILE F N 1
ATOM 5406 C CA . ILE B 1 281 ? 15.034 -51.342 -20.623 1.00 63.15 281 ILE F CA 1
ATOM 5407 C C . ILE B 1 281 ? 16.505 -51.044 -20.413 1.00 61.64 281 ILE F C 1
ATOM 5408 O O . ILE B 1 281 ? 16.861 -49.974 -19.926 1.00 66.02 281 ILE F O 1
ATOM 5413 N N . LEU B 1 282 ? 17.354 -51.992 -20.796 1.00 52.81 282 LEU F N 1
ATOM 5414 C CA . LEU B 1 282 ? 18.797 -51.813 -20.695 1.00 56.43 282 LEU F CA 1
ATOM 5415 C C . LEU B 1 282 ? 19.276 -50.599 -21.481 1.00 64.85 282 LEU F C 1
ATOM 5416 O O . LEU B 1 282 ? 19.927 -49.714 -20.926 1.00 78.19 282 LEU F O 1
ATOM 5421 N N . ASP B 1 283 ? 18.948 -50.566 -22.770 1.00 64.22 283 ASP F N 1
ATOM 5422 C CA . ASP B 1 283 ? 19.327 -49.460 -23.649 1.00 57.85 283 ASP F CA 1
ATOM 5423 C C . ASP B 1 283 ? 18.851 -48.104 -23.110 1.00 64.74 283 ASP F C 1
ATOM 5424 O O . ASP B 1 283 ? 19.618 -47.135 -23.059 1.00 74.39 283 ASP F O 1
ATOM 5429 N N . TYR B 1 284 ? 17.587 -48.053 -22.699 1.00 57.17 284 TYR F N 1
ATOM 5430 C CA . TYR B 1 284 ? 17.009 -46.866 -22.070 1.00 50.87 284 TYR F CA 1
ATOM 5431 C C . TYR B 1 284 ? 17.820 -46.421 -20.859 1.00 57.70 284 TYR F C 1
ATOM 5432 O O . TYR B 1 284 ? 18.185 -45.254 -20.744 1.00 59.73 284 TYR F O 1
ATOM 5441 N N . SER B 1 285 ? 18.100 -47.367 -19.969 1.00 58.46 285 SER F N 1
ATOM 5442 C CA . SER B 1 285 ? 18.862 -47.110 -18.757 1.00 51.10 285 SER F CA 1
ATOM 5443 C C . SER B 1 285 ? 20.249 -46.567 -19.059 1.00 64.43 285 SER F C 1
ATOM 5444 O O . SER B 1 285 ? 20.735 -45.676 -18.357 1.00 66.24 285 SER F O 1
ATOM 5447 N N . LEU B 1 286 ? 20.884 -47.105 -20.102 1.00 62.29 286 LEU F N 1
ATOM 5448 C CA . LEU B 1 286 ? 22.228 -46.677 -20.488 1.00 49.59 286 LEU F CA 1
ATOM 5449 C C . LEU B 1 286 ? 22.207 -45.259 -21.033 1.00 61.31 286 LEU F C 1
ATOM 5450 O O . LEU B 1 286 ? 23.061 -44.433 -20.691 1.00 61.78 286 LEU F O 1
ATOM 5455 N N . CYS B 1 287 ? 21.217 -44.982 -21.877 1.00 62.15 287 CYS F N 1
ATOM 5456 C CA . CYS B 1 287 ? 21.032 -43.641 -22.413 1.00 62.48 287 CYS F CA 1
ATOM 5457 C C . CYS B 1 287 ? 20.877 -42.654 -21.262 1.00 65.77 287 CYS F C 1
ATOM 5458 O O . CYS B 1 287 ? 21.597 -41.649 -21.171 1.00 67.86 287 CYS F O 1
ATOM 5461 N N . GLN B 1 288 ? 19.948 -42.967 -20.366 1.00 70.22 288 GLN F N 1
ATOM 5462 C CA . GLN B 1 288 ? 19.674 -42.110 -19.228 1.00 70.03 288 GLN F CA 1
ATOM 5463 C C . GLN B 1 288 ? 20.899 -41.952 -18.350 1.00 69.49 288 GLN F C 1
ATOM 5464 O O . GLN B 1 288 ? 21.094 -40.909 -17.739 1.00 66.67 288 GLN F O 1
ATOM 5470 N N . ASN B 1 289 ? 21.725 -42.990 -18.295 1.00 59.38 289 ASN F N 1
ATOM 5471 C CA . ASN B 1 289 ? 22.950 -42.928 -17.518 1.00 62.27 289 ASN F CA 1
ATOM 5472 C C . ASN B 1 289 ? 23.892 -41.896 -18.117 1.00 58.96 289 ASN F C 1
ATOM 5473 O O . ASN B 1 289 ? 24.493 -41.086 -17.407 1.00 71.15 289 ASN F O 1
ATOM 5478 N N . THR B 1 290 ? 24.002 -41.915 -19.438 1.00 58.66 290 THR F N 1
ATOM 5479 C CA . THR B 1 290 ? 24.811 -40.920 -20.126 1.00 65.59 290 THR F CA 1
ATOM 5480 C C . THR B 1 290 ? 24.283 -39.501 -19.901 1.00 71.11 290 THR F C 1
ATOM 5481 O O . THR B 1 290 ? 25.065 -38.584 -19.650 1.00 66.70 290 THR F O 1
ATOM 5485 N N . TRP B 1 291 ? 22.964 -39.322 -19.970 1.00 74.90 291 TRP F N 1
ATOM 5486 C CA . TRP B 1 291 ? 22.381 -38.010 -19.677 1.00 70.15 291 TRP F CA 1
ATOM 5487 C C . TRP B 1 291 ? 22.630 -37.576 -18.231 1.00 74.09 291 TRP F C 1
ATOM 5488 O O . TRP B 1 291 ? 22.849 -36.398 -17.967 1.00 87.60 291 TRP F O 1
ATOM 5499 N N . ASP B 1 292 ? 22.590 -38.523 -17.298 1.00 67.68 292 ASP F N 1
ATOM 5500 C CA . ASP B 1 292 ? 22.964 -38.249 -15.913 1.00 62.91 292 ASP F CA 1
ATOM 5501 C C . ASP B 1 292 ? 24.382 -37.702 -15.878 1.00 73.70 292 ASP F C 1
ATOM 5502 O O . ASP B 1 292 ? 24.651 -36.702 -15.211 1.00 78.44 292 ASP F O 1
ATOM 5507 N N . LYS B 1 293 ? 25.285 -38.362 -16.601 1.00 67.02 293 LYS F N 1
ATOM 5508 C CA . LYS B 1 293 ? 26.661 -37.886 -16.697 1.00 68.79 293 LYS F CA 1
ATOM 5509 C C . LYS B 1 293 ? 26.733 -36.468 -17.251 1.00 76.12 293 LYS F C 1
ATOM 5510 O O . LYS B 1 293 ? 27.480 -35.639 -16.744 1.00 84.51 293 LYS F O 1
ATOM 5516 N N . VAL B 1 294 ? 25.951 -36.197 -18.292 1.00 80.87 294 VAL F N 1
ATOM 5517 C CA . VAL B 1 294 ? 25.930 -34.876 -18.913 1.00 77.06 294 VAL F CA 1
ATOM 5518 C C . VAL B 1 294 ? 25.479 -33.802 -17.926 1.00 83.04 294 VAL F C 1
ATOM 5519 O O . VAL B 1 294 ? 26.145 -32.775 -17.772 1.00 84.32 294 VAL F O 1
ATOM 5523 N N . GLU B 1 295 ? 24.363 -34.055 -17.246 1.00 78.28 295 GLU F N 1
ATOM 5524 C CA . GLU B 1 295 ? 23.822 -33.107 -16.280 1.00 86.48 295 GLU F CA 1
ATOM 5525 C C . GLU B 1 295 ? 24.745 -32.895 -15.082 1.00 85.30 295 GLU F C 1
ATOM 5526 O O . GLU B 1 295 ? 24.830 -31.790 -14.552 1.00 95.88 295 GLU F O 1
ATOM 5532 N N . ARG B 1 296 ? 25.440 -33.945 -14.656 1.00 79.58 296 ARG F N 1
ATOM 5533 C CA . ARG B 1 296 ? 26.393 -33.809 -13.554 1.00 87.24 296 ARG F CA 1
ATOM 5534 C C . ARG B 1 296 ? 27.721 -33.215 -14.026 1.00 100.06 296 ARG F C 1
ATOM 5535 O O . ARG B 1 296 ? 28.651 -33.052 -13.235 1.00 106.33 296 ARG F O 1
ATOM 5543 N N . LYS B 1 297 ? 27.792 -32.893 -15.317 1.00 101.51 297 LYS F N 1
ATOM 5544 C CA . LYS B 1 297 ? 28.991 -32.324 -15.930 1.00 99.48 297 LYS F CA 1
ATOM 5545 C C . LYS B 1 297 ? 30.218 -33.210 -15.733 1.00 100.42 297 LYS F C 1
ATOM 5546 O O . LYS B 1 297 ? 31.334 -32.716 -15.587 1.00 109.02 297 LYS F O 1
ATOM 5552 N N . GLU B 1 298 ? 29.993 -34.520 -15.726 1.00 94.01 298 GLU F N 1
ATOM 5553 C CA . GLU B 1 298 ? 31.066 -35.501 -15.656 1.00 90.48 298 GLU F CA 1
ATOM 5554 C C . GLU B 1 298 ? 31.635 -35.745 -17.050 1.00 88.35 298 GLU F C 1
ATOM 5555 O O . GLU B 1 298 ? 30.921 -35.610 -18.043 1.00 76.82 298 GLU F O 1
ATOM 5561 N N . PRO B 1 299 ? 32.927 -36.104 -17.129 1.00 102.44 299 PRO F N 1
ATOM 5562 C CA . PRO B 1 299 ? 33.559 -36.407 -18.417 1.00 106.48 299 PRO F CA 1
ATOM 5563 C C . PRO B 1 299 ? 32.891 -37.586 -19.128 1.00 101.78 299 PRO F C 1
ATOM 5564 O O . PRO B 1 299 ? 32.372 -38.493 -18.474 1.00 98.52 299 PRO F O 1
ATOM 5568 N N . LEU B 1 300 ? 32.918 -37.559 -20.459 1.00 89.73 300 LEU F N 1
ATOM 5569 C CA . LEU B 1 300 ? 32.226 -38.542 -21.282 1.00 81.10 300 LEU F CA 1
ATOM 5570 C C . LEU B 1 300 ? 33.185 -39.335 -22.161 1.00 85.82 300 LEU F C 1
ATOM 5571 O O . LEU B 1 300 ? 34.089 -38.770 -22.776 1.00 93.42 300 LEU F O 1
ATOM 5576 N N . SER B 1 301 ? 32.969 -40.647 -22.224 1.00 79.53 301 SER F N 1
ATOM 5577 C CA . SER B 1 301 ? 33.725 -41.515 -23.117 1.00 73.79 301 SER F CA 1
ATOM 5578 C C . SER B 1 301 ? 32.922 -41.712 -24.394 1.00 76.04 301 SER F C 1
ATOM 5579 O O . SER B 1 301 ? 31.712 -41.482 -24.408 1.00 85.09 301 SER F O 1
ATOM 5582 N N . PRO B 1 302 ? 33.588 -42.131 -25.478 1.00 68.44 302 PRO F N 1
ATOM 5583 C CA . PRO B 1 302 ? 32.858 -42.427 -26.716 1.00 70.50 302 PRO F CA 1
ATOM 5584 C C . PRO B 1 302 ? 31.787 -43.496 -26.501 1.00 78.38 302 PRO F C 1
ATOM 5585 O O . PRO B 1 302 ? 30.768 -43.502 -27.187 1.00 89.96 302 PRO F O 1
ATOM 5589 N N . LEU B 1 303 ? 32.021 -44.384 -25.543 1.00 74.52 303 LEU F N 1
ATOM 5590 C CA . LEU B 1 303 ? 31.064 -45.428 -25.200 1.00 65.95 303 LEU F CA 1
ATOM 5591 C C . LEU B 1 303 ? 29.782 -44.826 -24.601 1.00 74.57 303 LEU F C 1
ATOM 5592 O O . LEU B 1 303 ? 28.649 -45.147 -25.028 1.00 72.65 303 LEU F O 1
ATOM 5597 N N . ASP B 1 304 ? 29.974 -43.949 -23.615 1.00 69.73 304 ASP F N 1
ATOM 5598 C CA . ASP B 1 304 ? 28.888 -43.150 -23.056 1.00 70.77 304 ASP F CA 1
ATOM 5599 C C . ASP B 1 304 ? 28.079 -42.488 -24.162 1.00 65.70 304 ASP F C 1
ATOM 5600 O O . ASP B 1 304 ? 26.845 -42.495 -24.130 1.00 55.42 304 ASP F O 1
ATOM 5605 N N . LEU B 1 305 ? 28.786 -41.901 -25.128 1.00 59.93 305 LEU F N 1
ATOM 5606 C CA . LEU B 1 305 ? 28.135 -41.268 -26.265 1.00 67.14 305 LEU F CA 1
ATOM 5607 C C . LEU B 1 305 ? 27.299 -42.286 -27.019 1.00 71.10 305 LEU F C 1
ATOM 5608 O O . LEU B 1 305 ? 26.152 -42.014 -27.371 1.00 67.48 305 LEU F O 1
ATOM 5613 N N . SER B 1 306 ? 27.867 -43.468 -27.241 1.00 53.12 306 SER F N 1
ATOM 5614 C CA . SER B 1 306 ? 27.175 -44.492 -28.004 1.00 56.53 306 SER F CA 1
ATOM 5615 C C . SER B 1 306 ? 25.856 -44.870 -27.342 1.00 55.01 306 SER F C 1
ATOM 5616 O O . SER B 1 306 ? 24.893 -45.225 -28.021 1.00 70.81 306 SER F O 1
ATOM 5619 N N . TYR B 1 307 ? 25.802 -44.780 -26.020 1.00 51.02 307 TYR F N 1
ATOM 5620 C CA . TYR B 1 307 ? 24.554 -45.086 -25.315 1.00 59.68 307 TYR F CA 1
ATOM 5621 C C . TYR B 1 307 ? 23.374 -44.204 -25.749 1.00 66.62 307 TYR F C 1
ATOM 5622 O O . TYR B 1 307 ? 22.216 -44.557 -25.526 1.00 77.03 307 TYR F O 1
ATOM 5631 N N . LEU B 1 308 ? 23.672 -43.065 -26.370 1.00 64.21 308 LEU F N 1
ATOM 5632 C CA . LEU B 1 308 ? 22.641 -42.112 -26.775 1.00 67.81 308 LEU F CA 1
ATOM 5633 C C . LEU B 1 308 ? 22.091 -42.453 -28.144 1.00 73.77 308 LEU F C 1
ATOM 5634 O O . LEU B 1 308 ? 21.051 -41.943 -28.557 1.00 73.40 308 LEU F O 1
ATOM 5639 N N . ALA B 1 309 ? 22.809 -43.312 -28.852 1.00 74.14 309 ALA F N 1
ATOM 5640 C CA . ALA B 1 309 ? 22.466 -43.644 -30.221 1.00 67.66 309 ALA F CA 1
ATOM 5641 C C . ALA B 1 309 ? 21.316 -44.628 -30.282 1.00 66.01 309 ALA F C 1
ATOM 5642 O O . ALA B 1 309 ? 21.115 -45.422 -29.367 1.00 79.13 309 ALA F O 1
ATOM 5644 N N . SER B 1 310 ? 20.568 -44.569 -31.375 1.00 65.20 310 SER F N 1
ATOM 5645 C CA . SER B 1 310 ? 19.597 -45.597 -31.684 1.00 68.17 310 SER F CA 1
ATOM 5646 C C . SER B 1 310 ? 20.353 -46.858 -32.093 1.00 69.16 310 SER F C 1
ATOM 5647 O O . SER B 1 310 ? 21.435 -46.774 -32.680 1.00 68.27 310 SER F O 1
ATOM 5650 N N . LYS B 1 311 ? 19.797 -48.021 -31.766 1.00 71.52 311 LYS F N 1
ATOM 5651 C CA . LYS B 1 311 ? 20.428 -49.294 -32.108 1.00 71.69 311 LYS F CA 1
ATOM 56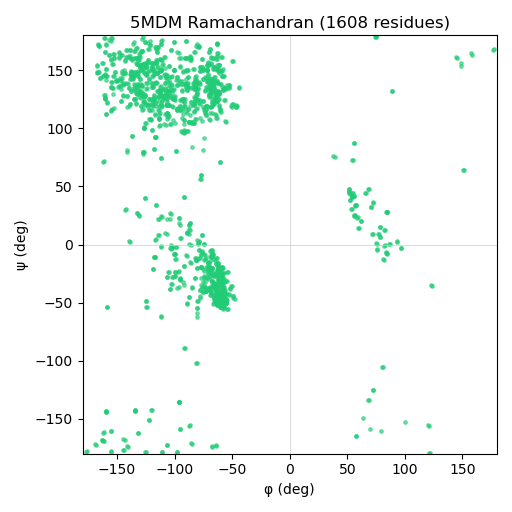52 C C . LYS B 1 311 ? 19.560 -50.088 -33.055 1.00 78.61 311 LYS F C 1
ATOM 5653 O O . LYS B 1 311 ? 19.875 -51.229 -33.385 1.00 88.03 311 LYS F O 1
ATOM 5659 N N . SER B 1 312 ? 18.454 -49.486 -33.471 1.00 74.87 312 SER F N 1
ATOM 5660 C CA . SER B 1 312 ? 17.589 -50.085 -34.475 1.00 80.75 312 SER F CA 1
ATOM 5661 C C . SER B 1 312 ? 17.285 -49.033 -35.543 1.00 76.92 312 SER F C 1
ATOM 5662 O O . SER B 1 312 ? 17.431 -47.839 -35.296 1.00 76.84 312 SER F O 1
ATOM 5665 N N . PRO B 1 313 ? 16.889 -49.471 -36.745 1.00 62.65 313 PRO F N 1
ATOM 5666 C CA . PRO B 1 313 ? 16.615 -48.498 -37.801 1.00 66.90 313 PRO F CA 1
ATOM 5667 C C . PRO B 1 313 ? 15.457 -47.582 -37.436 1.00 69.50 313 PRO F C 1
ATOM 5668 O O . PRO B 1 313 ? 14.466 -48.039 -36.865 1.00 66.72 313 PRO F O 1
ATOM 5672 N N . GLY B 1 314 ? 15.574 -46.303 -37.781 1.00 72.99 314 GLY F N 1
ATOM 5673 C CA . GLY B 1 314 ? 14.486 -45.371 -37.549 1.00 69.17 314 GLY F CA 1
ATOM 5674 C C . GLY B 1 314 ? 14.932 -43.926 -37.489 1.00 71.10 314 GLY F C 1
ATOM 5675 O O . GLY B 1 314 ? 16.129 -43.637 -37.361 1.00 70.06 314 GLY F O 1
ATOM 5676 N N . LYS B 1 315 ? 13.966 -43.016 -37.586 1.00 68.03 315 LYS F N 1
ATOM 5677 C CA . LYS B 1 315 ? 14.270 -41.592 -37.540 1.00 66.69 315 LYS F CA 1
ATOM 5678 C C . LYS B 1 315 ? 14.773 -41.245 -36.146 1.00 63.71 315 LYS F C 1
ATOM 5679 O O . LYS B 1 315 ? 14.113 -41.535 -35.147 1.00 73.91 315 LYS F O 1
ATOM 5685 N N . GLY B 1 316 ? 15.953 -40.643 -36.072 1.00 65.52 316 GLY F N 1
ATOM 5686 C CA . GLY B 1 316 ? 16.538 -40.355 -34.780 1.00 69.67 316 GLY F CA 1
ATOM 5687 C C . GLY B 1 316 ? 17.622 -39.304 -34.782 1.00 75.66 316 GLY F C 1
ATOM 5688 O O . GLY B 1 316 ? 17.829 -38.594 -35.764 1.00 91.86 316 GLY F O 1
ATOM 5689 N N . LEU B 1 317 ? 18.314 -39.206 -33.657 1.00 75.12 317 LEU F N 1
ATOM 5690 C CA . LEU B 1 317 ? 19.394 -38.254 -33.514 1.00 74.14 317 LEU F CA 1
ATOM 5691 C C . LEU B 1 317 ? 20.723 -38.989 -33.387 1.00 77.55 317 LEU F C 1
ATOM 5692 O O . LEU B 1 317 ? 20.793 -40.072 -32.807 1.00 80.31 317 LEU F O 1
ATOM 5697 N N . ALA B 1 318 ? 21.771 -38.406 -33.951 1.00 57.16 318 ALA F N 1
ATOM 5698 C CA . ALA B 1 318 ? 23.122 -38.875 -33.708 1.00 56.77 318 ALA F CA 1
ATOM 5699 C C . ALA B 1 318 ? 23.845 -37.828 -32.874 1.00 71.44 318 ALA F C 1
ATOM 5700 O O . ALA B 1 318 ? 23.492 -36.649 -32.898 1.00 66.43 318 ALA F O 1
ATOM 5702 N N . TYR B 1 319 ? 24.858 -38.254 -32.132 1.00 74.44 319 TYR F N 1
ATOM 5703 C CA . TYR B 1 319 ? 25.590 -37.333 -31.272 1.00 73.65 319 TYR F CA 1
ATOM 5704 C C . TYR B 1 319 ? 27.083 -37.399 -31.549 1.00 70.04 319 TYR F C 1
ATOM 5705 O O . TYR B 1 319 ? 27.592 -38.406 -32.038 1.00 71.58 319 TYR F O 1
ATOM 5714 N N . THR B 1 320 ? 27.780 -36.313 -31.246 1.00 71.75 320 THR F N 1
ATOM 5715 C CA . THR B 1 320 ? 29.227 -36.275 -31.391 1.00 76.95 320 THR F CA 1
ATOM 5716 C C . THR B 1 320 ? 29.757 -35.124 -30.552 1.00 88.53 320 THR F C 1
ATOM 5717 O O . THR B 1 320 ? 28.982 -34.407 -29.927 1.00 89.23 320 THR F O 1
ATOM 5721 N N . VAL B 1 321 ? 31.072 -34.953 -30.516 1.00 89.32 321 VAL F N 1
ATOM 5722 C CA . VAL B 1 321 ? 31.651 -33.833 -29.788 1.00 85.53 321 VAL F CA 1
ATOM 5723 C C . VAL B 1 321 ? 32.499 -32.970 -30.716 1.00 93.82 321 VAL F C 1
ATOM 5724 O O . VAL B 1 321 ? 33.508 -33.425 -31.256 1.00 91.09 321 VAL F O 1
ATOM 5728 N N . ILE B 1 322 ? 32.074 -31.723 -30.900 1.00 107.76 322 ILE F N 1
ATOM 5729 C CA . ILE B 1 322 ? 32.748 -30.790 -31.801 1.00 105.82 322 ILE F CA 1
ATOM 5730 C C . ILE B 1 322 ? 33.355 -29.636 -31.021 1.00 106.13 322 ILE F C 1
ATOM 5731 O O . ILE B 1 322 ? 32.631 -28.845 -30.415 1.00 99.58 322 ILE F O 1
ATOM 5736 N N . ASN B 1 323 ? 34.682 -29.544 -31.052 1.00 113.48 323 ASN F N 1
ATOM 5737 C CA . ASN B 1 323 ? 35.410 -28.533 -30.293 1.00 114.20 323 ASN F CA 1
ATOM 5738 C C . ASN B 1 323 ? 35.011 -28.534 -28.822 1.00 109.04 323 ASN F C 1
ATOM 5739 O O . ASN B 1 323 ? 34.895 -27.481 -28.195 1.00 118.21 323 ASN F O 1
ATOM 5744 N N . GLY B 1 324 ? 34.788 -29.726 -28.280 1.00 98.40 324 GLY F N 1
ATOM 5745 C CA . GLY B 1 324 ? 34.445 -29.867 -26.878 1.00 99.85 324 GLY F CA 1
ATOM 5746 C C . GLY B 1 324 ? 32.970 -29.674 -26.584 1.00 99.26 324 GLY F C 1
ATOM 5747 O O . GLY B 1 324 ? 32.523 -29.878 -25.456 1.00 97.54 324 GLY F O 1
ATOM 5748 N N . THR B 1 325 ? 32.208 -29.283 -27.598 1.00 96.89 325 THR F N 1
ATOM 5749 C CA . THR B 1 325 ? 30.776 -29.085 -27.431 1.00 94.93 325 THR F CA 1
ATOM 5750 C C . THR B 1 325 ? 29.997 -30.334 -27.813 1.00 97.51 325 THR F C 1
ATOM 5751 O O . THR B 1 325 ? 30.149 -30.853 -28.918 1.00 99.88 325 THR F O 1
ATOM 5755 N N . LEU B 1 326 ? 29.166 -30.820 -26.896 1.00 97.85 326 LEU F N 1
ATOM 5756 C CA . LEU B 1 326 ? 28.280 -31.935 -27.204 1.00 84.81 326 LEU F CA 1
ATOM 5757 C C . LEU B 1 326 ? 27.288 -31.478 -28.260 1.00 83.76 326 LEU F C 1
ATOM 5758 O O . LEU B 1 326 ? 26.590 -30.482 -28.086 1.00 91.26 326 LEU F O 1
ATOM 5763 N N . SER B 1 327 ? 27.247 -32.203 -29.367 1.00 78.94 327 SER F N 1
ATOM 5764 C CA . SER B 1 327 ? 26.462 -31.796 -30.517 1.00 75.79 327 SER F CA 1
ATOM 5765 C C . SER B 1 327 ? 25.599 -32.948 -30.987 1.00 81.63 327 SER F C 1
ATOM 5766 O O . SER B 1 327 ? 25.940 -34.116 -30.785 1.00 84.92 327 SER F O 1
ATOM 5769 N N . PHE B 1 328 ? 24.479 -32.614 -31.618 1.00 74.34 328 PHE F N 1
ATOM 5770 C CA . PHE B 1 328 ? 23.584 -33.627 -32.145 1.00 67.79 328 PHE F CA 1
ATOM 5771 C C . PHE B 1 328 ? 23.095 -33.243 -33.528 1.00 79.16 328 PHE F C 1
ATOM 5772 O O . PHE B 1 328 ? 23.127 -32.075 -33.910 1.00 81.39 328 PHE F O 1
ATOM 5780 N N . ALA B 1 329 ? 22.632 -34.235 -34.276 1.00 83.13 329 ALA F N 1
ATOM 5781 C CA . ALA B 1 329 ? 22.130 -33.993 -35.616 1.00 82.22 329 ALA F CA 1
ATOM 5782 C C . ALA B 1 329 ? 20.982 -34.932 -35.920 1.00 80.76 329 ALA F C 1
ATOM 5783 O O . ALA B 1 329 ? 20.949 -36.061 -35.435 1.00 78.40 329 ALA F O 1
ATOM 5785 N N . HIS B 1 330 ? 20.033 -34.460 -36.721 1.00 83.66 330 HIS F N 1
ATOM 5786 C CA . HIS B 1 330 ? 18.971 -35.325 -37.203 1.00 78.36 330 HIS F CA 1
ATOM 5787 C C . HIS B 1 330 ? 19.546 -36.281 -38.221 1.00 78.41 330 HIS F C 1
ATOM 5788 O O . HIS B 1 330 ? 20.395 -35.905 -39.030 1.00 86.94 330 HIS F O 1
ATOM 5795 N N . THR B 1 331 ? 19.084 -37.521 -38.170 1.00 77.82 331 THR F N 1
ATOM 5796 C CA . THR B 1 331 ? 19.459 -38.505 -39.166 1.00 76.08 331 THR F CA 1
ATOM 5797 C C . THR B 1 331 ? 18.454 -39.642 -39.177 1.00 72.47 331 THR F C 1
ATOM 5798 O O . THR B 1 331 ? 17.553 -39.709 -38.340 1.00 81.88 331 THR F O 1
ATOM 5802 N N . ARG B 1 332 ? 18.604 -40.527 -40.148 1.00 71.17 332 ARG F N 1
ATOM 5803 C CA . ARG B 1 332 ? 17.863 -41.768 -40.148 1.00 69.39 332 ARG F CA 1
ATOM 5804 C C . ARG B 1 332 ? 18.836 -42.901 -39.967 1.00 79.69 332 ARG F C 1
ATOM 5805 O O . ARG B 1 332 ? 19.846 -42.996 -40.665 1.00 78.73 332 ARG F O 1
ATOM 5813 N N . TYR B 1 333 ? 18.543 -43.748 -38.996 1.00 83.09 333 TYR F N 1
ATOM 5814 C CA . TYR B 1 333 ? 19.334 -44.938 -38.808 1.00 72.17 333 TYR F CA 1
ATOM 5815 C C . TYR B 1 333 ? 18.830 -45.997 -39.768 1.00 70.23 333 TYR F C 1
ATOM 5816 O O . TYR B 1 333 ? 17.615 -46.195 -39.918 1.00 78.17 333 TYR F O 1
ATOM 5825 N N . VAL B 1 334 ? 19.775 -46.648 -40.437 1.00 59.57 334 VAL F N 1
ATOM 5826 C CA . VAL B 1 334 ? 19.466 -47.705 -41.391 1.00 70.13 334 VAL F CA 1
ATOM 5827 C C . VAL B 1 334 ? 20.268 -48.956 -41.072 1.00 70.38 334 VAL F C 1
ATOM 5828 O O . VAL B 1 334 ? 21.367 -48.868 -40.518 1.00 64.63 334 VAL F O 1
ATOM 5832 N N . ARG B 1 335 ? 19.726 -50.123 -41.410 1.00 69.06 335 ARG F N 1
ATOM 5833 C CA . ARG B 1 335 ? 20.467 -51.350 -41.170 1.00 73.50 335 ARG F CA 1
ATOM 5834 C C . ARG B 1 335 ? 21.718 -51.376 -42.030 1.00 82.56 335 ARG F C 1
ATOM 5835 O O . ARG B 1 335 ? 21.679 -51.078 -43.226 1.00 87.38 335 ARG F O 1
ATOM 5843 N N . MET B 1 336 ? 22.833 -51.713 -41.400 1.00 80.07 336 MET F N 1
ATOM 5844 C CA . MET B 1 336 ? 24.074 -51.929 -42.114 1.00 78.17 336 MET F CA 1
ATOM 5845 C C . MET B 1 336 ? 24.758 -53.139 -41.526 1.00 79.64 336 MET F C 1
ATOM 5846 O O . MET B 1 336 ? 24.381 -53.621 -40.460 1.00 88.60 336 MET F O 1
ATOM 5851 N N . TRP B 1 337 ? 25.770 -53.626 -42.226 1.00 72.15 337 TRP F N 1
ATOM 5852 C CA . TRP B 1 337 ? 26.570 -54.714 -41.711 1.00 71.39 337 TRP F CA 1
ATOM 5853 C C . TRP B 1 337 ? 28.022 -54.297 -41.693 1.00 74.11 337 TRP F C 1
ATOM 5854 O O . TRP B 1 337 ? 28.506 -53.629 -42.602 1.00 70.16 337 TRP F O 1
ATOM 5865 N N . ILE B 1 338 ? 28.693 -54.675 -40.614 1.00 81.39 338 ILE F N 1
ATOM 5866 C CA . ILE B 1 338 ? 30.041 -54.234 -40.320 1.00 69.85 338 ILE F CA 1
ATOM 5867 C C . ILE B 1 338 ? 30.868 -55.507 -40.142 1.00 74.55 338 ILE F C 1
ATOM 5868 O O . ILE B 1 338 ? 30.330 -56.539 -39.724 1.00 73.37 338 ILE F O 1
ATOM 5873 N N . ASP B 1 339 ? 32.148 -55.464 -40.506 1.00 80.15 339 ASP F N 1
ATOM 5874 C CA . ASP B 1 339 ? 32.983 -56.665 -40.441 1.00 93.07 339 ASP F CA 1
ATOM 5875 C C . ASP B 1 339 ? 33.385 -57.007 -39.006 1.00 91.38 339 ASP F C 1
ATOM 5876 O O . ASP B 1 339 ? 33.543 -58.178 -38.650 1.00 90.14 339 ASP F O 1
ATOM 5881 N N . GLY B 1 340 ? 33.543 -55.971 -38.190 1.00 82.22 340 GLY F N 1
ATOM 5882 C CA . GLY B 1 340 ? 33.876 -56.124 -36.788 1.00 59.83 340 GLY F CA 1
ATOM 5883 C C . GLY B 1 340 ? 33.885 -54.746 -36.164 1.00 70.91 340 GLY F C 1
ATOM 5884 O O . GLY B 1 340 ? 33.605 -53.761 -36.844 1.00 78.36 340 GLY F O 1
ATOM 5885 N N . PRO B 1 341 ? 34.213 -54.657 -34.871 1.00 71.82 341 PRO F N 1
ATOM 5886 C CA . PRO B 1 341 ? 34.164 -53.365 -34.176 1.00 74.61 341 PRO F CA 1
ATOM 5887 C C . PRO B 1 341 ? 35.321 -52.453 -34.574 1.00 82.88 341 PRO F C 1
ATOM 5888 O O . PRO B 1 341 ? 35.187 -51.232 -34.490 1.00 89.59 341 PRO F O 1
ATOM 5892 N N . VAL B 1 342 ? 36.444 -53.036 -34.982 1.00 74.67 342 VAL F N 1
ATOM 5893 C CA . VAL B 1 342 ? 37.559 -52.240 -35.481 1.00 82.75 342 VAL F CA 1
ATOM 5894 C C . VAL B 1 342 ? 37.767 -52.494 -36.973 1.00 81.51 342 VAL F C 1
ATOM 5895 O O . VAL B 1 342 ? 37.874 -53.638 -37.408 1.00 81.01 342 VAL F O 1
ATOM 5899 N N . LEU B 1 343 ? 37.812 -51.419 -37.751 1.00 76.18 343 LEU F N 1
ATOM 5900 C CA . LEU B 1 343 ? 37.856 -51.524 -39.202 1.00 76.62 343 LEU F CA 1
ATOM 5901 C C . LEU B 1 343 ? 39.035 -50.745 -39.768 1.00 87.47 343 LEU F C 1
ATOM 5902 O O . LEU B 1 343 ? 39.427 -49.717 -39.214 1.00 91.27 343 LEU F O 1
ATOM 5907 N N . LYS B 1 344 ? 39.592 -51.227 -40.877 1.00 83.21 344 LYS F N 1
ATOM 5908 C CA . LYS B 1 344 ? 40.681 -50.519 -41.543 1.00 83.00 344 LYS F CA 1
ATOM 5909 C C . LYS B 1 344 ? 40.162 -49.302 -42.299 1.00 97.47 344 LYS F C 1
ATOM 5910 O O . LYS B 1 344 ? 40.783 -48.244 -42.280 1.00 110.61 344 LYS F O 1
ATOM 5916 N N . GLU B 1 345 ? 39.020 -49.454 -42.960 1.00 97.81 345 GLU F N 1
ATOM 5917 C CA . GLU B 1 345 ? 38.372 -48.338 -43.639 1.00 97.71 345 GLU F CA 1
ATOM 5918 C C . GLU B 1 345 ? 37.001 -48.093 -43.018 1.00 93.68 345 GLU F C 1
ATOM 5919 O O . GLU B 1 345 ? 36.368 -49.026 -42.530 1.00 96.31 345 GLU F O 1
ATOM 5925 N N . PRO B 1 346 ? 36.534 -46.835 -43.031 1.00 92.50 346 PRO F N 1
ATOM 5926 C CA . PRO B 1 346 ? 35.223 -46.513 -42.452 1.00 89.24 346 PRO F CA 1
ATOM 5927 C C . PRO B 1 346 ? 34.093 -46.934 -43.383 1.00 89.51 346 PRO F C 1
ATOM 5928 O O . PRO B 1 346 ? 33.293 -46.104 -43.818 1.00 91.42 346 PRO F O 1
ATOM 5932 N N . LYS B 1 347 ? 34.038 -48.226 -43.682 1.00 87.50 347 LYS F N 1
ATOM 5933 C CA . LYS B 1 347 ? 33.088 -48.755 -44.642 1.00 80.86 347 LYS F CA 1
ATOM 5934 C C . LYS B 1 347 ? 32.158 -49.784 -44.010 1.00 74.97 347 LYS F C 1
ATOM 5935 O O . LYS B 1 347 ? 32.518 -50.454 -43.048 1.00 64.65 347 LYS F O 1
ATOM 5941 N N . GLY B 1 348 ? 30.960 -49.906 -44.565 1.00 81.64 348 GLY F N 1
ATOM 5942 C CA . GLY B 1 348 ? 30.010 -50.897 -44.103 1.00 62.72 348 GLY F CA 1
ATOM 5943 C C . GLY B 1 348 ? 29.149 -51.376 -45.250 1.00 78.48 348 GLY F C 1
ATOM 5944 O O . GLY B 1 348 ? 29.118 -50.757 -46.312 1.00 79.02 348 GLY F O 1
ATOM 5945 N N . LYS B 1 349 ? 28.452 -52.485 -45.044 1.00 73.79 349 LYS F N 1
ATOM 5946 C CA . LYS B 1 349 ? 27.581 -53.018 -46.076 1.00 77.58 349 LYS F CA 1
ATOM 5947 C C . LYS B 1 349 ? 26.173 -52.462 -45.903 1.00 79.98 349 LYS F C 1
ATOM 5948 O O . LYS B 1 349 ? 25.566 -52.620 -44.848 1.00 85.58 349 LYS F O 1
ATOM 5954 N N . ARG B 1 350 ? 25.660 -51.803 -46.936 1.00 82.90 350 ARG F N 1
ATOM 5955 C CA . ARG B 1 350 ? 24.369 -51.128 -46.835 1.00 77.30 350 ARG F CA 1
ATOM 5956 C C . ARG B 1 350 ? 23.191 -51.986 -47.271 1.00 77.87 350 ARG F C 1
ATOM 5957 O O . ARG B 1 350 ? 22.093 -51.852 -46.728 1.00 84.52 350 ARG F O 1
ATOM 5965 N N . GLU B 1 351 ? 23.413 -52.869 -48.240 1.00 70.12 351 GLU F N 1
ATOM 5966 C CA . GLU B 1 351 ? 22.306 -53.620 -48.824 1.00 83.61 351 GLU F CA 1
ATOM 5967 C C . GLU B 1 351 ? 22.146 -55.015 -48.229 1.00 88.13 351 GLU F C 1
ATOM 5968 O O . GLU B 1 351 ? 21.029 -55.489 -48.034 1.00 94.58 351 GLU F O 1
ATOM 5974 N N . SER B 1 352 ? 23.263 -55.667 -47.935 1.00 92.67 352 SER F N 1
ATOM 5975 C CA . SER B 1 352 ? 23.241 -57.057 -47.501 1.00 92.77 352 SER F CA 1
ATOM 5976 C C . SER B 1 352 ? 24.582 -57.455 -46.904 1.00 96.41 352 SER F C 1
ATOM 5977 O O . SER B 1 352 ? 25.622 -56.949 -47.322 1.00 100.52 352 SER F O 1
ATOM 5980 N N . PRO B 1 353 ? 24.563 -58.371 -45.924 1.00 96.59 353 PRO F N 1
ATOM 5981 C CA . PRO B 1 353 ? 25.810 -58.876 -45.342 1.00 94.33 353 PRO F CA 1
ATOM 5982 C C . PRO B 1 353 ? 26.677 -59.579 -46.385 1.00 99.68 353 PRO F C 1
ATOM 5983 O O . PRO B 1 353 ? 27.886 -59.679 -46.200 1.00 108.62 353 PRO F O 1
ATOM 5987 N N . SER B 1 354 ? 26.064 -60.059 -47.463 1.00 98.52 354 SER F N 1
ATOM 5988 C CA . SER B 1 354 ? 26.812 -60.683 -48.547 1.00 111.54 354 SER F CA 1
ATOM 5989 C C . SER B 1 354 ? 27.122 -59.660 -49.639 1.00 112.79 354 SER F C 1
ATOM 5990 O O . SER B 1 354 ? 27.656 -60.003 -50.697 1.00 131.73 354 SER F O 1
ATOM 5993 N N . GLY B 1 355 ? 26.782 -58.402 -49.374 1.00 94.95 355 GLY F N 1
ATOM 5994 C CA . GLY B 1 355 ? 26.945 -57.341 -50.351 1.00 101.76 355 GLY F CA 1
ATOM 5995 C C . GLY B 1 355 ? 28.324 -56.716 -50.307 1.00 97.28 355 GLY F C 1
ATOM 5996 O O . GLY B 1 355 ? 29.282 -57.338 -49.852 1.00 104.90 355 GLY F O 1
ATOM 5997 N N . ILE B 1 356 ? 28.423 -55.479 -50.780 1.00 85.92 356 ILE F N 1
ATOM 5998 C CA . ILE B 1 356 ? 29.698 -54.776 -50.824 1.00 90.89 356 ILE F CA 1
ATOM 5999 C C . ILE B 1 356 ? 29.751 -53.647 -49.803 1.00 97.15 356 ILE F C 1
ATOM 6000 O O . ILE B 1 356 ? 28.719 -53.187 -49.312 1.00 99.02 356 ILE F O 1
ATOM 6005 N N . SER B 1 357 ? 30.963 -53.201 -49.490 1.00 105.68 357 SER F N 1
ATOM 6006 C CA . SER B 1 357 ? 31.159 -52.122 -48.532 1.00 101.33 357 SER F CA 1
ATOM 6007 C C . SER B 1 357 ? 31.160 -50.773 -49.231 1.00 94.85 357 SER F C 1
ATOM 6008 O O . SER B 1 357 ? 31.560 -50.657 -50.389 1.00 94.90 357 SER F O 1
ATOM 6011 N N . SER B 1 358 ? 30.704 -49.755 -48.515 1.00 84.59 358 SER F N 1
ATOM 6012 C CA . SER B 1 358 ? 30.749 -48.385 -48.999 1.00 77.72 358 SER F CA 1
ATOM 6013 C C . SER B 1 358 ? 31.064 -47.488 -47.820 1.00 80.70 358 SER F C 1
ATOM 6014 O O . SER B 1 358 ? 30.862 -47.890 -46.672 1.00 81.95 358 SER F O 1
ATOM 6017 N N . ASP B 1 359 ? 31.566 -46.287 -48.096 1.00 78.27 359 ASP F N 1
ATOM 6018 C CA . ASP B 1 359 ? 31.847 -45.329 -47.034 1.00 87.49 359 ASP F CA 1
ATOM 6019 C C . ASP B 1 359 ? 30.574 -45.059 -46.248 1.00 86.46 359 ASP F C 1
ATOM 6020 O O . ASP B 1 359 ? 29.508 -44.856 -46.833 1.00 92.47 359 ASP F O 1
ATOM 6025 N N . ILE B 1 360 ? 30.678 -45.074 -44.924 1.00 78.89 360 ILE F N 1
ATOM 6026 C CA . ILE B 1 360 ? 29.508 -44.852 -44.085 1.00 86.11 360 ILE F CA 1
ATOM 6027 C C . ILE B 1 360 ? 29.670 -43.622 -43.199 1.00 89.71 360 ILE F C 1
ATOM 6028 O O . ILE B 1 360 ? 28.683 -43.059 -42.729 1.00 99.27 360 ILE F O 1
ATOM 6033 N N . TRP B 1 361 ? 30.911 -43.201 -42.979 1.00 74.08 361 TRP F N 1
ATOM 6034 C CA . TRP B 1 361 ? 31.146 -41.937 -42.298 1.00 73.19 361 TRP F CA 1
ATOM 6035 C C . TRP B 1 361 ? 32.360 -41.174 -42.820 1.00 83.79 361 TRP F C 1
ATOM 6036 O O . TRP B 1 361 ? 33.418 -41.752 -43.062 1.00 83.21 361 TRP F O 1
ATOM 6047 N N . THR B 1 362 ? 32.194 -39.861 -42.946 1.00 91.42 362 THR F N 1
ATOM 6048 C CA . THR B 1 362 ? 33.151 -39.007 -43.632 1.00 89.24 362 THR F CA 1
ATOM 6049 C C . THR B 1 362 ? 33.651 -37.842 -42.788 1.00 107.77 362 THR F C 1
ATOM 6050 O O . THR B 1 362 ? 34.854 -37.600 -42.718 1.00 121.66 362 THR F O 1
ATOM 6054 N N . GLN B 1 363 ? 32.737 -37.108 -42.159 1.00 107.49 363 GLN F N 1
ATOM 6055 C CA . GLN B 1 363 ? 33.145 -35.937 -41.385 1.00 92.94 363 GLN F CA 1
ATOM 6056 C C . GLN B 1 363 ? 33.645 -36.287 -39.988 1.00 85.94 363 GLN F C 1
ATOM 6057 O O . GLN B 1 363 ? 32.881 -36.659 -39.101 1.00 90.92 363 GLN F O 1
ATOM 6063 N N . TRP B 1 364 ? 34.952 -36.166 -39.816 1.00 80.04 364 TRP F N 1
ATOM 6064 C CA . TRP B 1 364 ? 35.587 -36.459 -38.551 1.00 79.07 364 TRP F CA 1
ATOM 6065 C C . TRP B 1 364 ? 35.904 -35.166 -37.831 1.00 81.71 364 TRP F C 1
ATOM 6066 O O . TRP B 1 364 ? 36.366 -34.210 -38.446 1.00 98.74 364 TRP F O 1
ATOM 6077 N N . PHE B 1 365 ? 35.644 -35.131 -36.530 1.00 82.13 365 PHE F N 1
ATOM 6078 C CA . PHE B 1 365 ? 35.960 -33.953 -35.737 1.00 90.08 365 PHE F CA 1
ATOM 6079 C C . PHE B 1 365 ? 37.165 -34.262 -34.872 1.00 88.54 365 PHE F C 1
ATOM 6080 O O . PHE B 1 365 ? 37.336 -35.397 -34.449 1.00 78.86 365 PHE F O 1
ATOM 6088 N N . LYS B 1 366 ? 38.017 -33.271 -34.632 1.00 95.52 366 LYS F N 1
ATOM 6089 C CA . LYS B 1 366 ? 39.187 -33.513 -33.798 1.00 96.22 366 LYS F CA 1
ATOM 6090 C C . LYS B 1 366 ? 38.743 -33.893 -32.395 1.00 90.04 366 LYS F C 1
ATOM 6091 O O . LYS B 1 366 ? 37.989 -33.167 -31.754 1.00 93.54 366 LYS F O 1
ATOM 6097 N N . TYR B 1 367 ? 39.195 -35.055 -31.941 1.00 85.43 367 TYR F N 1
ATOM 6098 C CA . TYR B 1 367 ? 38.863 -35.542 -30.612 1.00 85.52 367 TYR F CA 1
ATOM 6099 C C . TYR B 1 367 ? 40.159 -35.908 -29.898 1.00 99.31 367 TYR F C 1
ATOM 6100 O O . TYR B 1 367 ? 40.530 -37.079 -29.819 1.00 101.99 367 TYR F O 1
ATOM 6109 N N . GLY B 1 368 ? 40.849 -34.893 -29.385 1.00 105.94 368 GLY F N 1
ATOM 6110 C CA . GLY B 1 368 ? 42.163 -35.084 -28.803 1.00 102.24 368 GLY F CA 1
ATOM 6111 C C . GLY B 1 368 ? 43.148 -35.453 -29.892 1.00 106.59 368 GLY F C 1
ATOM 6112 O O . GLY B 1 368 ? 43.168 -34.838 -30.959 1.00 120.14 368 GLY F O 1
ATOM 6113 N N . ASP B 1 369 ? 43.960 -36.471 -29.637 1.00 99.12 369 ASP F N 1
ATOM 6114 C CA . ASP B 1 369 ? 44.893 -36.954 -30.642 1.00 101.99 369 ASP F CA 1
ATOM 6115 C C . ASP B 1 369 ? 44.173 -37.788 -31.692 1.00 100.20 369 ASP F C 1
ATOM 6116 O O . ASP B 1 369 ? 44.758 -38.152 -32.710 1.00 115.13 369 ASP F O 1
ATOM 6121 N N . MET B 1 370 ? 42.902 -38.089 -31.438 1.00 86.39 370 MET F N 1
ATOM 6122 C CA . MET B 1 370 ? 42.099 -38.876 -32.363 1.00 83.86 370 MET F CA 1
ATOM 6123 C C . MET B 1 370 ? 41.087 -38.008 -33.086 1.00 95.91 370 MET F C 1
ATOM 6124 O O . MET B 1 370 ? 41.091 -36.780 -32.970 1.00 99.71 370 MET F O 1
ATOM 6129 N N . GLU B 1 371 ? 40.213 -38.673 -33.831 1.00 91.26 371 GLU F N 1
ATOM 6130 C CA . GLU B 1 371 ? 39.084 -38.020 -34.462 1.00 87.43 371 GLU F CA 1
ATOM 6131 C C . GLU B 1 371 ? 37.830 -38.831 -34.167 1.00 89.26 371 GLU F C 1
ATOM 6132 O O . GLU B 1 371 ? 37.845 -40.062 -34.215 1.00 90.24 371 GLU F O 1
ATOM 6138 N N . ILE B 1 372 ? 36.752 -38.132 -33.843 1.00 82.36 372 ILE F N 1
ATOM 6139 C CA . ILE B 1 372 ? 35.512 -38.773 -33.465 1.00 72.05 372 ILE F CA 1
ATOM 6140 C C . ILE B 1 372 ? 34.456 -38.493 -34.516 1.00 73.31 372 ILE F C 1
ATOM 6141 O O . ILE B 1 372 ? 34.494 -37.465 -35.193 1.00 74.48 372 ILE F O 1
ATOM 6146 N N . GLY B 1 373 ? 33.531 -39.434 -34.666 1.00 82.87 373 GLY F N 1
ATOM 6147 C CA . GLY B 1 373 ? 32.413 -39.281 -35.572 1.00 81.96 373 GLY F CA 1
ATOM 6148 C C . GLY B 1 373 ? 31.126 -39.357 -34.781 1.00 85.29 373 GLY F C 1
ATOM 6149 O O . GLY B 1 373 ? 31.060 -38.869 -33.651 1.00 90.47 373 GLY F O 1
ATOM 6150 N N . PRO B 1 374 ? 30.097 -39.990 -35.359 1.00 82.08 374 PRO F N 1
ATOM 6151 C CA . PRO B 1 374 ? 28.790 -40.058 -34.703 1.00 78.11 374 PRO F CA 1
ATOM 6152 C C . PRO B 1 374 ? 28.715 -41.184 -33.672 1.00 73.90 374 PRO F C 1
ATOM 6153 O O . PRO B 1 374 ? 29.221 -42.287 -33.904 1.00 71.85 374 PRO F O 1
ATOM 6157 N N . ASN B 1 375 ? 28.105 -40.883 -32.529 1.00 76.50 375 ASN F N 1
ATOM 6158 C CA . ASN B 1 375 ? 27.785 -41.886 -31.517 1.00 74.37 375 ASN F CA 1
ATOM 6159 C C . ASN B 1 375 ? 28.983 -42.687 -31.017 1.00 79.72 375 ASN F C 1
ATOM 6160 O O . ASN B 1 375 ? 28.862 -43.870 -30.699 1.00 84.44 375 ASN F O 1
ATOM 6165 N N . GLY B 1 376 ? 30.140 -42.040 -30.958 1.00 79.13 376 GLY F N 1
ATOM 6166 C CA . GLY B 1 376 ? 31.311 -42.650 -30.363 1.00 75.38 376 GLY F CA 1
ATOM 6167 C C . GLY B 1 376 ? 32.263 -43.306 -31.338 1.00 75.27 376 GLY F C 1
ATOM 6168 O O . GLY B 1 376 ? 33.310 -43.806 -30.926 1.00 75.18 376 GLY F O 1
ATOM 6169 N N . LEU B 1 377 ? 31.908 -43.313 -32.622 1.00 71.60 377 LEU F N 1
ATOM 6170 C CA . LEU B 1 377 ? 32.780 -43.885 -33.646 1.00 66.96 377 LEU F CA 1
ATOM 6171 C C . LEU B 1 377 ? 34.101 -43.128 -33.696 1.00 73.55 377 LEU F C 1
ATOM 6172 O O . LEU B 1 377 ? 34.126 -41.921 -33.931 1.00 75.03 377 LEU F O 1
ATOM 6177 N N . LEU B 1 378 ? 35.197 -43.839 -33.455 1.00 78.55 378 LEU F N 1
ATOM 6178 C CA . LEU B 1 378 ? 36.513 -43.210 -33.405 1.00 80.27 378 LEU F CA 1
ATOM 6179 C C . LEU B 1 378 ? 37.341 -43.489 -34.647 1.00 86.45 378 LEU F C 1
ATOM 6180 O O . LEU B 1 378 ? 37.374 -44.609 -35.149 1.00 82.90 378 LEU F O 1
ATOM 6185 N N . LYS B 1 379 ? 38.014 -42.457 -35.137 1.00 92.81 379 LYS F N 1
ATOM 6186 C CA . LYS B 1 379 ? 39.010 -42.628 -36.180 1.00 88.38 379 LYS F CA 1
ATOM 6187 C C . LYS B 1 379 ? 40.374 -42.497 -35.518 1.00 86.78 379 LYS F C 1
ATOM 6188 O O . LYS B 1 379 ? 40.754 -41.423 -35.055 1.00 87.14 379 LYS F O 1
ATOM 6194 N N . THR B 1 380 ? 41.092 -43.609 -35.439 1.00 87.75 380 THR F N 1
ATOM 6195 C CA . THR B 1 380 ? 42.359 -43.644 -34.728 1.00 96.46 380 THR F CA 1
ATOM 6196 C C . THR B 1 380 ? 43.426 -44.282 -35.604 1.00 100.73 380 THR F C 1
ATOM 6197 O O . THR B 1 380 ? 43.112 -44.933 -36.598 1.00 101.34 380 THR F O 1
ATOM 6201 N N . ALA B 1 381 ? 44.686 -44.098 -35.222 1.00 103.29 381 ALA F N 1
ATOM 6202 C CA . ALA B 1 381 ? 45.813 -44.673 -35.949 1.00 99.34 381 ALA F CA 1
ATOM 6203 C C . ALA B 1 381 ? 45.686 -46.187 -36.097 1.00 100.41 381 ALA F C 1
ATOM 6204 O O . ALA B 1 381 ? 46.150 -46.760 -37.084 1.00 94.30 381 ALA F O 1
ATOM 6206 N N . GLY B 1 382 ? 45.055 -46.824 -35.113 1.00 103.22 382 GLY F N 1
ATOM 6207 C CA . GLY B 1 382 ? 44.897 -48.267 -35.098 1.00 95.39 382 GLY F CA 1
ATOM 6208 C C . GLY B 1 382 ? 43.638 -48.751 -35.790 1.00 89.48 382 GLY F C 1
ATOM 6209 O O . GLY B 1 382 ? 43.284 -49.929 -35.697 1.00 93.18 382 GLY F O 1
ATOM 6210 N N . GLY B 1 383 ? 42.957 -47.841 -36.480 1.00 75.11 383 GLY F N 1
ATOM 6211 C CA . GLY B 1 383 ? 41.760 -48.189 -37.224 1.00 72.92 383 GLY F CA 1
ATOM 6212 C C . GLY B 1 383 ? 40.525 -47.428 -36.783 1.00 77.35 383 GLY F C 1
ATOM 6213 O O . GLY B 1 383 ? 40.588 -46.588 -35.886 1.00 91.09 383 GLY F O 1
ATOM 6214 N N . TYR B 1 384 ? 39.398 -47.724 -37.421 1.00 69.07 384 TYR F N 1
ATOM 6215 C CA . TYR B 1 384 ? 38.124 -47.122 -37.050 1.00 73.72 384 TYR F CA 1
ATOM 6216 C C . TYR B 1 384 ? 37.442 -48.016 -36.030 1.00 79.59 384 TYR F C 1
ATOM 6217 O O . TYR B 1 384 ? 37.154 -49.180 -36.307 1.00 79.83 384 TYR F O 1
ATOM 6226 N N . LYS B 1 385 ? 37.201 -47.467 -34.842 1.00 74.79 385 LYS F N 1
ATOM 6227 C CA . LYS B 1 385 ? 36.695 -48.247 -33.724 1.00 70.98 385 LYS F CA 1
ATOM 6228 C C . LYS B 1 385 ? 35.269 -47.859 -33.347 1.00 71.39 385 LYS F C 1
ATOM 6229 O O . LYS B 1 385 ? 34.994 -46.701 -33.027 1.00 74.20 385 LYS F O 1
ATOM 6235 N N . PHE B 1 386 ? 34.366 -48.836 -33.403 1.00 68.04 386 PHE F N 1
ATOM 6236 C CA . PHE B 1 386 ? 32.990 -48.650 -32.960 1.00 66.51 386 PHE F CA 1
ATOM 6237 C C . PHE B 1 386 ? 32.895 -49.013 -31.491 1.00 68.14 386 PHE F C 1
ATOM 6238 O O . PHE B 1 386 ? 33.498 -49.993 -31.057 1.00 74.58 386 PHE F O 1
ATOM 6246 N N . PRO B 1 387 ? 32.145 -48.223 -30.714 1.00 84.47 387 PRO F N 1
ATOM 6247 C CA . PRO B 1 387 ? 31.814 -48.658 -29.356 1.00 81.31 387 PRO F CA 1
ATOM 6248 C C . PRO B 1 387 ? 30.974 -49.925 -29.436 1.00 85.52 387 PRO F C 1
ATOM 6249 O O . PRO B 1 387 ? 29.991 -49.963 -30.180 1.00 83.77 387 PRO F O 1
ATOM 6253 N N . TRP B 1 388 ? 31.360 -50.951 -28.688 1.00 86.17 388 TRP F N 1
ATOM 6254 C CA . TRP B 1 388 ? 30.725 -52.259 -28.814 1.00 85.31 388 TRP F CA 1
ATOM 6255 C C . TRP B 1 388 ? 29.228 -52.268 -28.505 1.00 85.88 388 TRP F C 1
ATOM 6256 O O . TRP B 1 388 ? 28.519 -53.180 -28.911 1.00 93.44 388 TRP F O 1
ATOM 6267 N N . HIS B 1 389 ? 28.752 -51.254 -27.793 1.00 86.90 389 HIS F N 1
ATOM 6268 C CA . HIS B 1 389 ? 27.329 -51.140 -27.498 1.00 73.86 389 HIS F CA 1
ATOM 6269 C C . HIS B 1 389 ? 26.487 -51.133 -28.764 1.00 67.88 389 HIS F C 1
ATOM 6270 O O . HIS B 1 389 ? 25.420 -51.729 -28.804 1.00 75.00 389 HIS F O 1
ATOM 6277 N N . LEU B 1 390 ? 26.983 -50.461 -29.796 1.00 69.29 390 LEU F N 1
ATOM 6278 C CA . LEU B 1 390 ? 26.241 -50.264 -31.036 1.00 76.78 390 LEU F CA 1
ATOM 6279 C C . LEU B 1 390 ? 25.918 -51.560 -31.785 1.00 86.60 390 LEU F C 1
ATOM 6280 O O . LEU B 1 390 ? 25.047 -51.581 -32.655 1.00 97.49 390 LEU F O 1
ATOM 6285 N N . ILE B 1 391 ? 26.624 -52.634 -31.446 1.00 84.95 391 ILE F N 1
ATOM 6286 C CA . ILE B 1 391 ? 26.401 -53.930 -32.071 1.00 87.16 391 ILE F CA 1
ATOM 6287 C C . ILE B 1 391 ? 25.342 -54.708 -31.300 1.00 97.48 391 ILE F C 1
ATOM 6288 O O . ILE B 1 391 ? 24.381 -55.223 -31.884 1.00 99.81 391 ILE F O 1
ATOM 6293 N N . GLY B 1 392 ? 25.539 -54.796 -29.987 1.00 109.19 392 GLY F N 1
ATOM 6294 C CA . GLY B 1 392 ? 24.528 -55.295 -29.071 1.00 123.71 392 GLY F CA 1
ATOM 6295 C C . GLY B 1 392 ? 24.396 -56.800 -28.973 1.00 142.21 392 GLY F C 1
ATOM 6296 O O . GLY B 1 392 ? 25.224 -57.471 -28.353 1.00 137.31 392 GLY F O 1
ATOM 6297 N N . MET B 1 393 ? 23.334 -57.324 -29.579 1.00 158.79 393 MET F N 1
ATOM 6298 C CA . MET B 1 393 ? 23.036 -58.752 -29.551 1.00 160.69 393 MET F CA 1
ATOM 6299 C C . MET B 1 393 ? 23.854 -59.502 -30.602 1.00 153.84 393 MET F C 1
ATOM 6300 O O . MET B 1 393 ? 24.955 -59.982 -30.323 1.00 145.28 393 MET F O 1
ATOM 6305 N N . GLU B 1 399 ? 23.928 -63.578 -39.017 1.00 125.18 399 GLU F N 1
ATOM 6306 C CA . GLU B 1 399 ? 24.395 -64.786 -39.689 1.00 135.92 399 GLU F CA 1
ATOM 6307 C C . GLU B 1 399 ? 23.351 -65.897 -39.626 1.00 145.75 399 GLU F C 1
ATOM 6308 O O . GLU B 1 399 ? 22.801 -66.183 -38.563 1.00 148.23 399 GLU F O 1
ATOM 6314 N N . LEU B 1 400 ? 23.090 -66.525 -40.767 1.00 160.70 400 LEU F N 1
ATOM 6315 C CA . LEU B 1 400 ? 22.089 -67.587 -40.848 1.00 172.76 400 LEU F CA 1
ATOM 6316 C C . LEU B 1 400 ? 22.696 -68.973 -40.618 1.00 178.77 400 LEU F C 1
ATOM 6317 O O . LEU B 1 400 ? 21.978 -69.929 -40.317 1.00 177.22 400 LEU F O 1
ATOM 6322 N N . HIS B 1 401 ? 24.014 -69.077 -40.766 1.00 181.21 401 HIS F N 1
ATOM 6323 C CA . HIS B 1 401 ? 24.722 -70.332 -40.528 1.00 181.80 401 HIS F CA 1
ATOM 6324 C C . HIS B 1 401 ? 24.603 -70.750 -39.066 1.00 178.27 401 HIS F C 1
ATOM 6325 O O . HIS B 1 401 ? 24.524 -71.939 -38.751 1.00 174.56 401 HIS F O 1
ATOM 6332 N N . GLU B 1 402 ? 24.586 -69.757 -38.181 1.00 177.18 402 GLU F N 1
ATOM 6333 C CA . GLU B 1 402 ? 24.543 -69.984 -36.741 1.00 167.46 402 GLU F CA 1
ATOM 6334 C C . GLU B 1 402 ? 23.200 -70.532 -36.277 1.00 169.67 402 GLU F C 1
ATOM 6335 O O . GLU B 1 402 ? 23.104 -71.128 -35.204 1.00 172.47 402 GLU F O 1
ATOM 6341 N N . LEU B 1 403 ? 22.168 -70.317 -37.087 1.00 164.27 403 LEU F N 1
ATOM 6342 C CA . LEU B 1 403 ? 20.809 -70.718 -36.743 1.00 146.45 403 LEU F CA 1
ATOM 6343 C C . LEU B 1 403 ? 20.280 -71.749 -37.732 1.00 150.07 403 LEU F C 1
ATOM 6344 O O . LEU B 1 403 ? 19.561 -71.403 -38.668 1.00 152.56 403 LEU F O 1
ATOM 6349 N N . SER B 1 404 ? 20.632 -73.016 -37.525 1.00 154.78 404 SER F N 1
ATOM 6350 C CA . SER B 1 404 ? 20.210 -74.073 -38.440 1.00 165.84 404 SER F CA 1
ATOM 6351 C C . SER B 1 404 ? 20.257 -75.463 -37.813 1.00 169.70 404 SER F C 1
ATOM 6352 O O . SER B 1 404 ? 21.135 -75.756 -36.999 1.00 170.72 404 SER F O 1
ATOM 6355 N N . GLU B 1 405 ? 19.306 -76.308 -38.210 1.00 168.71 405 GLU F N 1
ATOM 6356 C CA . GLU B 1 405 ? 19.275 -77.719 -37.826 1.00 169.89 405 GLU F CA 1
ATOM 6357 C C . GLU B 1 405 ? 19.240 -77.908 -36.311 1.00 176.82 405 GLU F C 1
ATOM 6358 O O . GLU B 1 405 ? 19.749 -78.899 -35.786 1.00 182.31 405 GLU F O 1
ATOM 6364 N N . TYR C 1 1 ? 68.033 57.047 -10.055 1.00 100.80 1 TYR A N 1
ATOM 6365 C CA . TYR C 1 1 ? 67.283 56.258 -9.084 1.00 92.69 1 TYR A CA 1
ATOM 6366 C C . TYR C 1 1 ? 67.124 57.033 -7.779 1.00 91.28 1 TYR A C 1
ATOM 6367 O O . TYR C 1 1 ? 66.232 56.747 -6.973 1.00 96.29 1 TYR A O 1
ATOM 6376 N N . LEU C 1 2 ? 67.995 58.019 -7.590 1.00 86.40 2 LEU A N 1
ATOM 6377 C CA . LEU C 1 2 ? 67.926 58.912 -6.441 1.00 78.39 2 LEU A CA 1
ATOM 6378 C C . LEU C 1 2 ? 67.162 60.174 -6.808 1.00 72.84 2 LEU A C 1
ATOM 6379 O O . LEU C 1 2 ? 67.512 60.871 -7.764 1.00 65.53 2 LEU A O 1
ATOM 6384 N N . SER C 1 3 ? 66.117 60.467 -6.045 1.00 72.49 3 SER A N 1
ATOM 6385 C CA . SER C 1 3 ? 65.323 61.660 -6.296 1.00 70.10 3 SER A CA 1
ATOM 6386 C C . SER C 1 3 ? 65.356 62.606 -5.105 1.00 79.71 3 SER A C 1
ATOM 6387 O O . SER C 1 3 ? 65.612 62.196 -3.977 1.00 74.95 3 SER A O 1
ATOM 6390 N N . ILE C 1 4 ? 65.123 63.883 -5.374 1.00 77.84 4 ILE A N 1
ATOM 6391 C CA . ILE C 1 4 ? 65.002 64.876 -4.324 1.00 57.90 4 ILE A CA 1
ATOM 6392 C C . ILE C 1 4 ? 63.899 65.827 -4.728 1.00 68.95 4 ILE A C 1
ATOM 6393 O O . ILE C 1 4 ? 63.515 65.886 -5.898 1.00 71.84 4 ILE A O 1
ATOM 6398 N N . ALA C 1 5 ? 63.374 66.559 -3.756 1.00 69.33 5 ALA A N 1
ATOM 6399 C CA . ALA C 1 5 ? 62.496 67.678 -4.049 1.00 69.99 5 ALA A CA 1
ATOM 6400 C C . ALA C 1 5 ? 63.349 68.923 -3.902 1.00 66.47 5 ALA A C 1
ATOM 6401 O O . ALA C 1 5 ? 63.983 69.126 -2.873 1.00 86.88 5 ALA A O 1
ATOM 6403 N N . PHE C 1 6 ? 63.373 69.748 -4.936 1.00 72.35 6 PHE A N 1
ATOM 6404 C CA . PHE C 1 6 ? 64.322 70.851 -5.002 1.00 85.97 6 PHE A CA 1
ATOM 6405 C C . PHE C 1 6 ? 63.660 72.060 -5.655 1.00 86.38 6 PHE A C 1
ATOM 6406 O O . PHE C 1 6 ? 62.794 71.901 -6.505 1.00 92.46 6 PHE A O 1
ATOM 6414 N N . PRO C 1 7 ? 64.049 73.276 -5.251 1.00 78.97 7 PRO A N 1
ATOM 6415 C CA . PRO C 1 7 ? 63.486 74.458 -5.912 1.00 78.85 7 PRO A CA 1
ATOM 6416 C C . PRO C 1 7 ? 63.747 74.419 -7.417 1.00 92.07 7 PRO A C 1
ATOM 6417 O O . PRO C 1 7 ? 64.851 74.080 -7.843 1.00 107.52 7 PRO A O 1
ATOM 6421 N N . GLU C 1 8 ? 62.733 74.744 -8.209 1.00 95.52 8 GLU A N 1
ATOM 6422 C CA . GLU C 1 8 ? 62.829 74.608 -9.659 1.00 102.76 8 GLU A CA 1
ATOM 6423 C C . GLU C 1 8 ? 63.862 75.547 -10.278 1.00 106.35 8 GLU A C 1
ATOM 6424 O O . GLU C 1 8 ? 64.698 75.116 -11.075 1.00 111.20 8 GLU A O 1
ATOM 6430 N N . ASN C 1 9 ? 63.813 76.821 -9.903 1.00 104.43 9 ASN A N 1
ATOM 6431 C CA . ASN C 1 9 ? 64.740 77.807 -10.448 1.00 109.90 9 ASN A CA 1
ATOM 6432 C C . ASN C 1 9 ? 66.139 77.670 -9.854 1.00 108.61 9 ASN A C 1
ATOM 6433 O O . ASN C 1 9 ? 66.302 77.243 -8.710 1.00 106.94 9 ASN A O 1
ATOM 6438 N N . THR C 1 10 ? 67.145 78.031 -10.642 1.00 103.81 10 THR A N 1
ATOM 6439 C CA . THR C 1 10 ? 68.535 77.927 -10.217 1.00 110.49 10 THR A CA 1
ATOM 6440 C C . THR C 1 10 ? 68.925 79.126 -9.358 1.00 116.50 10 THR A C 1
ATOM 6441 O O . THR C 1 10 ? 69.984 79.143 -8.726 1.00 110.95 10 THR A O 1
ATOM 6445 N N . LYS C 1 11 ? 68.057 80.132 -9.353 1.00 122.02 11 LYS A N 1
ATOM 6446 C CA . LYS C 1 11 ? 68.239 81.324 -8.540 1.00 121.42 11 LYS A CA 1
ATOM 6447 C C . LYS C 1 11 ? 66.912 81.689 -7.887 1.00 114.08 11 LYS A C 1
ATOM 6448 O O . LYS C 1 11 ? 65.847 81.532 -8.487 1.00 107.98 11 LYS A O 1
ATOM 6454 N N . LEU C 1 12 ? 66.978 82.168 -6.651 1.00 115.73 12 LEU A N 1
ATOM 6455 C CA . LEU C 1 12 ? 65.783 82.602 -5.941 1.00 113.78 12 LEU A CA 1
ATOM 6456 C C . LEU C 1 12 ? 65.997 83.983 -5.338 1.00 118.94 12 LEU A C 1
ATOM 6457 O O . LEU C 1 12 ? 67.129 84.385 -5.066 1.00 121.05 12 LEU A O 1
ATOM 6462 N N . ASP C 1 13 ? 64.903 84.710 -5.138 1.00 120.40 13 ASP A N 1
ATOM 6463 C CA . ASP C 1 13 ? 64.967 86.001 -4.469 1.00 128.52 13 ASP A CA 1
ATOM 6464 C C . ASP C 1 13 ? 64.953 85.799 -2.951 1.00 122.51 13 ASP A C 1
ATOM 6465 O O . ASP C 1 13 ? 63.913 85.490 -2.361 1.00 110.81 13 ASP A O 1
ATOM 6470 N N . TRP C 1 14 ? 66.117 85.965 -2.327 1.00 121.76 14 TRP A N 1
ATOM 6471 C CA . TRP C 1 14 ? 66.261 85.738 -0.892 1.00 112.42 14 TRP A CA 1
ATOM 6472 C C . TRP C 1 14 ? 65.965 86.986 -0.061 1.00 124.60 14 TRP A C 1
ATOM 6473 O O . TRP C 1 14 ? 66.268 88.112 -0.462 1.00 133.47 14 TRP A O 1
ATOM 6484 N N . LYS C 1 15 ? 65.365 86.764 1.102 1.00 127.11 15 LYS A N 1
ATOM 6485 C CA . LYS C 1 15 ? 65.097 87.821 2.066 1.00 134.14 15 LYS A CA 1
ATOM 6486 C C . LYS C 1 15 ? 65.416 87.278 3.453 1.00 135.34 15 LYS A C 1
ATOM 6487 O O . LYS C 1 15 ? 65.247 86.085 3.705 1.00 134.63 15 LYS A O 1
ATOM 6493 N N . PRO C 1 16 ? 65.895 88.145 4.356 1.00 136.80 16 PRO A N 1
ATOM 6494 C CA . PRO C 1 16 ? 66.243 87.708 5.712 1.00 137.35 16 PRO A CA 1
ATOM 6495 C C . PRO C 1 16 ? 65.029 87.243 6.515 1.00 135.12 16 PRO A C 1
ATOM 6496 O O . PRO C 1 16 ? 63.988 87.901 6.503 1.00 143.20 16 PRO A O 1
ATOM 6500 N N . VAL C 1 17 ? 65.173 86.114 7.202 1.00 122.47 17 VAL A N 1
ATOM 6501 C CA . VAL C 1 17 ? 64.122 85.607 8.072 1.00 116.15 17 VAL A CA 1
ATOM 6502 C C . VAL C 1 17 ? 63.987 86.516 9.283 1.00 124.46 17 VAL A C 1
ATOM 6503 O O . VAL C 1 17 ? 64.973 86.803 9.958 1.00 129.79 17 VAL A O 1
ATOM 6507 N N . THR C 1 18 ? 62.769 86.976 9.551 1.00 122.85 18 THR A N 1
ATOM 6508 C CA . THR C 1 18 ? 62.527 87.869 10.682 1.00 131.11 18 THR A CA 1
ATOM 6509 C C . THR C 1 18 ? 61.456 87.344 11.640 1.00 129.59 18 THR A C 1
ATOM 6510 O O . THR C 1 18 ? 61.699 87.224 12.840 1.00 134.90 18 THR A O 1
ATOM 6514 N N . LYS C 1 19 ? 60.279 87.030 11.105 1.00 123.60 19 LYS A N 1
ATOM 6515 C CA . LYS C 1 19 ? 59.137 86.634 11.927 1.00 125.37 19 LYS A CA 1
ATOM 6516 C C . LYS C 1 19 ? 59.313 85.241 12.540 1.00 131.65 19 LYS A C 1
ATOM 6517 O O . LYS C 1 19 ? 58.594 84.877 13.475 1.00 142.94 19 LYS A O 1
ATOM 6523 N N . ASN C 1 20 ? 60.265 84.472 12.012 1.00 117.16 20 ASN A N 1
ATOM 6524 C CA . ASN C 1 20 ? 60.636 83.176 12.589 1.00 107.33 20 ASN A CA 1
ATOM 6525 C C . ASN C 1 20 ? 59.522 82.130 12.620 1.00 102.63 20 ASN A C 1
ATOM 6526 O O . ASN C 1 20 ? 59.596 81.171 13.392 1.00 88.45 20 ASN A O 1
ATOM 6531 N N . THR C 1 21 ? 58.497 82.311 11.789 1.00 110.72 21 THR A N 1
ATOM 6532 C CA . THR C 1 21 ? 57.388 81.359 11.741 1.00 112.68 21 THR A CA 1
ATOM 6533 C C . THR C 1 21 ? 57.824 80.027 11.140 1.00 109.17 21 THR A C 1
ATOM 6534 O O . THR C 1 21 ? 58.566 79.982 10.159 1.00 110.38 21 THR A O 1
ATOM 6538 N N . ARG C 1 22 ? 57.348 78.946 11.743 1.00 104.00 22 ARG A N 1
ATOM 6539 C CA . ARG C 1 22 ? 57.781 77.609 11.377 1.00 100.20 22 ARG A CA 1
ATOM 6540 C C . ARG C 1 22 ? 56.769 76.933 10.467 1.00 102.58 22 ARG A C 1
ATOM 6541 O O . ARG C 1 22 ? 55.580 76.878 10.779 1.00 106.34 22 ARG A O 1
ATOM 6549 N N . TYR C 1 23 ? 57.248 76.429 9.335 1.00 97.26 23 TYR A N 1
ATOM 6550 C CA . TYR C 1 23 ? 56.412 75.643 8.440 1.00 92.06 23 TYR A CA 1
ATOM 6551 C C . TYR C 1 23 ? 56.889 74.196 8.444 1.00 92.02 23 TYR A C 1
ATOM 6552 O O . TYR C 1 23 ? 57.521 73.743 7.492 1.00 93.40 23 TYR A O 1
ATOM 6561 N N . CYS C 1 24 ? 56.584 73.482 9.526 1.00 80.44 24 CYS A N 1
ATOM 6562 C CA . CYS C 1 24 ? 57.059 72.114 9.711 1.00 88.64 24 CYS A CA 1
ATOM 6563 C C . CYS C 1 24 ? 55.959 71.068 9.571 1.00 83.08 24 CYS A C 1
ATOM 6564 O O . CYS C 1 24 ? 54.930 71.147 10.238 1.00 95.40 24 CYS A O 1
ATOM 6567 N N . PRO C 1 25 ? 56.174 70.083 8.693 1.00 94.91 25 PRO A N 1
ATOM 6568 C CA . PRO C 1 25 ? 57.339 70.022 7.810 1.00 92.23 25 PRO A CA 1
ATOM 6569 C C . PRO C 1 25 ? 57.042 70.807 6.541 1.00 100.45 25 PRO A C 1
ATOM 6570 O O . PRO C 1 25 ? 55.871 71.062 6.256 1.00 102.05 25 PRO A O 1
ATOM 6574 N N . MET C 1 26 ? 58.070 71.192 5.793 1.00 108.03 26 MET A N 1
ATOM 6575 C CA . MET C 1 26 ? 57.846 71.999 4.599 1.00 103.38 26 MET A CA 1
ATOM 6576 C C . MET C 1 26 ? 57.101 71.206 3.530 1.00 99.09 26 MET A C 1
ATOM 6577 O O . MET C 1 26 ? 57.446 70.062 3.227 1.00 98.03 26 MET A O 1
ATOM 6582 N N . GLY C 1 27 ? 56.061 71.821 2.980 1.00 103.44 27 GLY A N 1
ATOM 6583 C CA . GLY C 1 27 ? 55.253 71.189 1.957 1.00 119.56 27 GLY A CA 1
ATOM 6584 C C . GLY C 1 27 ? 54.365 72.214 1.287 1.00 127.70 27 GLY A C 1
ATOM 6585 O O . GLY C 1 27 ? 54.291 73.364 1.726 1.00 116.38 27 GLY A O 1
ATOM 6586 N N . GLY C 1 28 ? 53.692 71.798 0.220 1.00 143.69 28 GLY A N 1
ATOM 6587 C CA . GLY C 1 28 ? 52.762 72.665 -0.479 1.00 151.18 28 GLY A CA 1
ATOM 6588 C C . GLY C 1 28 ? 51.476 72.861 0.300 1.00 153.21 28 GLY A C 1
ATOM 6589 O O . GLY C 1 28 ? 50.677 73.744 -0.021 1.00 154.15 28 GLY A O 1
ATOM 6590 N N . GLU C 1 29 ? 51.281 72.037 1.328 1.00 147.01 29 GLU A N 1
ATOM 6591 C CA . GLU C 1 29 ? 50.073 72.085 2.146 1.00 133.92 29 GLU A CA 1
ATOM 6592 C C . GLU C 1 29 ? 49.920 73.419 2.871 1.00 122.02 29 GLU A C 1
ATOM 6593 O O . GLU C 1 29 ? 48.808 73.899 3.076 1.00 133.24 29 GLU A O 1
ATOM 6599 N N . TRP C 1 30 ? 51.040 74.022 3.248 1.00 109.46 30 TRP A N 1
ATOM 6600 C CA . TRP C 1 30 ? 51.010 75.291 3.965 1.00 107.79 30 TRP A CA 1
ATOM 6601 C C . TRP C 1 30 ? 50.577 76.448 3.077 1.00 117.89 30 TRP A C 1
ATOM 6602 O O . TRP C 1 30 ? 50.068 77.459 3.560 1.00 120.08 30 TRP A O 1
ATOM 6613 N N . PHE C 1 31 ? 50.787 76.302 1.775 1.00 122.77 31 PHE A N 1
ATOM 6614 C CA . PHE C 1 31 ? 50.610 77.424 0.870 1.00 115.62 31 PHE A CA 1
ATOM 6615 C C . PHE C 1 31 ? 49.522 77.177 -0.165 1.00 136.19 31 PHE A C 1
ATOM 6616 O O . PHE C 1 31 ? 49.530 76.172 -0.878 1.00 148.04 31 PHE A O 1
ATOM 6624 N N . LEU C 1 32 ? 48.581 78.113 -0.226 1.00 144.61 32 LEU A N 1
ATOM 6625 C CA . LEU C 1 32 ? 47.442 78.025 -1.129 1.00 154.28 32 LEU A CA 1
ATOM 6626 C C . LEU C 1 32 ? 47.863 78.295 -2.571 1.00 141.55 32 LEU A C 1
ATOM 6627 O O . LEU C 1 32 ? 48.268 79.409 -2.906 1.00 140.07 32 LEU A O 1
ATOM 6632 N N . GLU C 1 33 ? 47.771 77.274 -3.418 1.00 131.73 33 GLU A N 1
ATOM 6633 C CA . GLU C 1 33 ? 48.054 77.446 -4.839 1.00 138.05 33 GLU A CA 1
ATOM 6634 C C . GLU C 1 33 ? 46.758 77.772 -5.584 1.00 138.99 33 GLU A C 1
ATOM 6635 O O . GLU C 1 33 ? 45.907 76.902 -5.770 1.00 140.56 33 GLU A O 1
ATOM 6641 N N . PRO C 1 34 ? 46.615 79.036 -6.013 1.00 138.14 34 PRO A N 1
ATOM 6642 C CA . PRO C 1 34 ? 45.372 79.626 -6.529 1.00 142.62 34 PRO A CA 1
ATOM 6643 C C . PRO C 1 34 ? 44.741 78.845 -7.673 1.00 135.43 34 PRO A C 1
ATOM 6644 O O . PRO C 1 34 ? 43.576 78.459 -7.590 1.00 137.09 34 PRO A O 1
ATOM 6648 N N . GLY C 1 35 ? 45.511 78.614 -8.729 1.00 126.06 35 GLY A N 1
ATOM 6649 C CA . GLY C 1 35 ? 44.982 77.998 -9.929 1.00 134.15 35 GLY A CA 1
ATOM 6650 C C . GLY C 1 35 ? 44.730 76.511 -9.804 1.00 151.15 35 GLY A C 1
ATOM 6651 O O . GLY C 1 35 ? 44.278 75.875 -10.755 1.00 157.43 35 GLY A O 1
ATOM 6652 N N . LEU C 1 36 ? 45.016 75.954 -8.633 1.00 113.27 36 LEU A N 1
ATOM 6653 C CA . LEU C 1 36 ? 44.886 74.514 -8.437 1.00 113.07 36 LEU A CA 1
ATOM 6654 C C . LEU C 1 36 ? 43.535 74.098 -7.866 1.00 101.01 36 LEU A C 1
ATOM 6655 O O . LEU C 1 36 ? 43.041 74.682 -6.907 1.00 91.79 36 LEU A O 1
ATOM 6660 N N . GLN C 1 37 ? 42.950 73.085 -8.495 1.00 97.92 37 GLN A N 1
ATOM 6661 C CA . GLN C 1 37 ? 41.675 72.517 -8.098 1.00 93.06 37 GLN A CA 1
ATOM 6662 C C . GLN C 1 37 ? 41.907 71.039 -7.825 1.00 92.47 37 GLN A C 1
ATOM 6663 O O . GLN C 1 37 ? 42.694 70.394 -8.517 1.00 93.80 37 GLN A O 1
ATOM 6669 N N . GLU C 1 38 ? 41.237 70.500 -6.813 1.00 83.91 38 GLU A N 1
ATOM 6670 C CA . GLU C 1 38 ? 41.367 69.084 -6.512 1.00 69.01 38 GLU A CA 1
ATOM 6671 C C . GLU C 1 38 ? 40.035 68.370 -6.626 1.00 70.80 38 GLU A C 1
ATOM 6672 O O . GLU C 1 38 ? 38.990 68.950 -6.325 1.00 72.68 38 GLU A O 1
ATOM 6678 N N . GLU C 1 39 ? 40.087 67.117 -7.081 1.00 63.44 39 GLU A N 1
ATOM 6679 C CA . GLU C 1 39 ? 38.914 66.253 -7.157 1.00 65.44 39 GLU A CA 1
ATOM 6680 C C . GLU C 1 39 ? 39.336 64.831 -6.869 1.00 68.59 39 GLU A C 1
ATOM 6681 O O . GLU C 1 39 ? 40.375 64.379 -7.346 1.00 77.73 39 GLU A O 1
ATOM 6687 N N . SER C 1 40 ? 38.530 64.124 -6.090 1.00 65.74 40 SER A N 1
ATOM 6688 C CA . SER C 1 40 ? 38.872 62.767 -5.690 1.00 63.79 40 SER A CA 1
ATOM 6689 C C . SER C 1 40 ? 37.887 61.755 -6.253 1.00 65.42 40 SER A C 1
ATOM 6690 O O . SER C 1 40 ? 36.725 62.073 -6.502 1.00 70.47 40 SER A O 1
ATOM 6693 N N . PHE C 1 41 ? 38.361 60.533 -6.454 1.00 67.59 41 PHE A N 1
ATOM 6694 C CA . PHE C 1 41 ? 37.492 59.438 -6.864 1.00 73.96 41 PHE A CA 1
ATOM 6695 C C . PHE C 1 41 ? 37.837 58.160 -6.108 1.00 68.38 41 PHE A C 1
ATOM 6696 O O . PHE C 1 41 ? 38.993 57.945 -5.734 1.00 53.20 41 PHE A O 1
ATOM 6704 N N . LEU C 1 42 ? 36.827 57.328 -5.865 1.00 61.99 42 LEU A N 1
ATOM 6705 C CA . LEU C 1 42 ? 37.040 56.062 -5.167 1.00 60.83 42 LEU A CA 1
ATOM 6706 C C . LEU C 1 42 ? 37.828 55.132 -6.057 1.00 53.98 42 LEU A C 1
ATOM 6707 O O . LEU C 1 42 ? 37.538 54.988 -7.237 1.00 82.65 42 LEU A O 1
ATOM 6712 N N . SER C 1 43 ? 38.842 54.504 -5.496 1.00 53.18 43 SER A N 1
ATOM 6713 C CA . SER C 1 43 ? 39.692 53.648 -6.299 1.00 59.37 43 SER A CA 1
ATOM 6714 C C . SER C 1 43 ? 40.110 52.387 -5.553 1.00 63.33 43 SER A C 1
ATOM 6715 O O . SER C 1 43 ? 39.644 52.105 -4.448 1.00 66.53 43 SER A O 1
ATOM 6718 N N . SER C 1 44 ? 40.992 51.628 -6.182 1.00 63.18 44 SER A N 1
ATOM 6719 C CA . SER C 1 44 ? 41.410 50.340 -5.673 1.00 61.30 44 SER A CA 1
ATOM 6720 C C . SER C 1 44 ? 42.854 50.169 -6.093 1.00 61.76 44 SER A C 1
ATOM 6721 O O . SER C 1 44 ? 43.237 50.581 -7.182 1.00 68.29 44 SER A O 1
ATOM 6724 N N . THR C 1 45 ? 43.670 49.586 -5.230 1.00 61.52 45 THR A N 1
ATOM 6725 C CA . THR C 1 45 ? 45.071 49.403 -5.566 1.00 54.08 45 THR A CA 1
ATOM 6726 C C . THR C 1 45 ? 45.547 48.053 -5.056 1.00 61.75 45 THR A C 1
ATOM 6727 O O . THR C 1 45 ? 45.172 47.631 -3.963 1.00 68.80 45 THR A O 1
ATOM 6731 N N . PRO C 1 46 ? 46.348 47.353 -5.867 1.00 57.78 46 PRO A N 1
ATOM 6732 C CA . PRO C 1 46 ? 46.880 46.038 -5.503 1.00 60.95 46 PRO A CA 1
ATOM 6733 C C . PRO C 1 46 ? 47.924 46.136 -4.389 1.00 71.62 46 PRO A C 1
ATOM 6734 O O . PRO C 1 46 ? 48.866 46.921 -4.480 1.00 82.03 46 PRO A O 1
ATOM 6738 N N . ILE C 1 47 ? 47.744 45.342 -3.340 1.00 59.00 47 ILE A N 1
ATOM 6739 C CA . ILE C 1 47 ? 48.596 45.425 -2.160 1.00 60.45 47 ILE A CA 1
ATOM 6740 C C . ILE C 1 47 ? 49.430 44.176 -1.938 1.00 68.05 47 ILE A C 1
ATOM 6741 O O . ILE C 1 47 ? 50.076 44.032 -0.900 1.00 72.11 47 ILE A O 1
ATOM 6746 N N . GLY C 1 48 ? 49.413 43.269 -2.904 1.00 62.74 48 GLY A N 1
ATOM 6747 C CA . GLY C 1 48 ? 50.262 42.102 -2.823 1.00 75.28 48 GLY A CA 1
ATOM 6748 C C . GLY C 1 48 ? 49.665 40.883 -3.480 1.00 82.50 48 GLY A C 1
ATOM 6749 O O . GLY C 1 48 ? 48.449 40.770 -3.632 1.00 72.51 48 GLY A O 1
ATOM 6750 N N . ALA C 1 49 ? 50.537 39.967 -3.879 1.00 90.18 49 ALA A N 1
ATOM 6751 C CA . ALA C 1 49 ? 50.103 38.712 -4.456 1.00 92.40 49 ALA A CA 1
ATOM 6752 C C . ALA C 1 49 ? 49.752 37.732 -3.337 1.00 95.77 49 ALA A C 1
ATOM 6753 O O . ALA C 1 49 ? 50.596 37.439 -2.485 1.00 103.69 49 ALA A O 1
ATOM 6755 N N . THR C 1 50 ? 48.502 37.251 -3.332 1.00 92.95 50 THR A N 1
ATOM 6756 C CA . THR C 1 50 ? 48.051 36.225 -2.384 1.00 99.16 50 THR A CA 1
ATOM 6757 C C . THR C 1 50 ? 47.708 34.915 -3.105 1.00 100.83 50 THR A C 1
ATOM 6758 O O . THR C 1 50 ? 46.638 34.789 -3.701 1.00 101.15 50 THR A O 1
ATOM 6762 N N . PRO C 1 51 ? 48.623 33.933 -3.036 1.00 97.24 51 PRO A N 1
ATOM 6763 C CA . PRO C 1 51 ? 48.606 32.708 -3.845 1.00 104.00 51 PRO A CA 1
ATOM 6764 C C . PRO C 1 51 ? 47.347 31.874 -3.655 1.00 105.73 51 PRO A C 1
ATOM 6765 O O . PRO C 1 51 ? 46.944 31.156 -4.572 1.00 106.87 51 PRO A O 1
ATOM 6769 N N . SER C 1 52 ? 46.735 31.974 -2.481 1.00 100.34 52 SER A N 1
ATOM 6770 C CA . SER C 1 52 ? 45.524 31.220 -2.179 1.00 95.29 52 SER A CA 1
ATOM 6771 C C . SER C 1 52 ? 44.385 31.547 -3.144 1.00 98.48 52 SER A C 1
ATOM 6772 O O . SER C 1 52 ? 43.455 30.762 -3.306 1.00 105.35 52 SER A O 1
ATOM 6775 N N . LYS C 1 53 ? 44.465 32.704 -3.794 1.00 106.89 53 LYS A N 1
ATOM 6776 C CA . LYS C 1 53 ? 43.461 33.095 -4.779 1.00 103.49 53 LYS A CA 1
ATOM 6777 C C . LYS C 1 53 ? 43.496 32.221 -6.036 1.00 101.57 53 LYS A C 1
ATOM 6778 O O . LYS C 1 53 ? 42.655 32.367 -6.924 1.00 95.07 53 LYS A O 1
ATOM 6784 N N . SER C 1 54 ? 44.471 31.320 -6.110 1.00 99.72 54 SER A N 1
ATOM 6785 C CA . SER C 1 54 ? 44.562 30.394 -7.231 1.00 100.84 54 SER A CA 1
ATOM 6786 C C . SER C 1 54 ? 44.757 28.954 -6.761 1.00 107.82 54 SER A C 1
ATOM 6787 O O . SER C 1 54 ? 45.301 28.114 -7.486 1.00 101.32 54 SER A O 1
ATOM 6790 N N . ASP C 1 55 ? 44.320 28.682 -5.535 1.00 110.66 55 ASP A N 1
ATOM 6791 C CA . ASP C 1 55 ? 44.282 27.319 -5.028 1.00 104.87 55 ASP A CA 1
ATOM 6792 C C . ASP C 1 55 ? 43.233 26.562 -5.818 1.00 106.77 55 ASP A C 1
ATOM 6793 O O . ASP C 1 55 ? 42.187 27.112 -6.161 1.00 95.07 55 ASP A O 1
ATOM 6798 N N . GLY C 1 56 ? 43.510 25.298 -6.108 1.00 116.12 56 GLY A N 1
ATOM 6799 C CA . GLY C 1 56 ? 42.591 24.515 -6.903 1.00 112.45 56 GLY A CA 1
ATOM 6800 C C . GLY C 1 56 ? 42.505 23.062 -6.507 1.00 113.71 56 GLY A C 1
ATOM 6801 O O . GLY C 1 56 ? 43.123 22.617 -5.541 1.00 116.05 56 GLY A O 1
ATOM 6802 N N . PHE C 1 57 ? 41.717 22.324 -7.276 1.00 118.40 57 PHE A N 1
ATOM 6803 C CA . PHE C 1 57 ? 41.520 20.903 -7.071 1.00 112.73 57 PHE A CA 1
ATOM 6804 C C . PHE C 1 57 ? 41.500 20.212 -8.420 1.00 115.75 57 PHE A C 1
ATOM 6805 O O . PHE C 1 57 ? 40.861 20.686 -9.359 1.00 108.55 57 PHE A O 1
ATOM 6813 N N . LEU C 1 58 ? 42.217 19.100 -8.515 1.00 123.63 58 LEU A N 1
ATOM 6814 C CA . LEU C 1 58 ? 42.115 18.228 -9.671 1.00 123.19 58 LEU A CA 1
ATOM 6815 C C . LEU C 1 58 ? 41.020 17.215 -9.397 1.00 133.40 58 LEU A C 1
ATOM 6816 O O . LEU C 1 58 ? 41.121 16.404 -8.474 1.00 140.22 58 LEU A O 1
ATOM 6821 N N . CYS C 1 59 ? 39.959 17.290 -10.190 1.00 138.19 59 CYS A N 1
ATOM 6822 C CA . CYS C 1 59 ? 38.837 16.379 -10.062 1.00 141.89 59 CYS A CA 1
ATOM 6823 C C . CYS C 1 59 ? 39.050 15.209 -11.014 1.00 143.75 59 CYS A C 1
ATOM 6824 O O . CYS C 1 59 ? 38.968 15.369 -12.235 1.00 141.35 59 CYS A O 1
ATOM 6827 N N . HIS C 1 60 ? 39.350 14.041 -10.449 1.00 151.64 60 HIS A N 1
ATOM 6828 C CA . HIS C 1 60 ? 39.596 12.835 -11.237 1.00 155.86 60 HIS A CA 1
ATOM 6829 C C . HIS C 1 60 ? 38.421 11.867 -11.158 1.00 154.39 60 HIS A C 1
ATOM 6830 O O . HIS C 1 60 ? 37.956 11.538 -10.072 1.00 148.60 60 HIS A O 1
ATOM 6837 N N . ALA C 1 61 ? 37.946 11.401 -12.307 1.00 157.19 61 ALA A N 1
ATOM 6838 C CA . ALA C 1 61 ? 36.835 10.455 -12.326 1.00 159.44 61 ALA A CA 1
ATOM 6839 C C . ALA C 1 61 ? 37.231 9.114 -12.925 1.00 160.12 61 ALA A C 1
ATOM 6840 O O . ALA C 1 61 ? 37.948 9.051 -13.926 1.00 160.42 61 ALA A O 1
ATOM 6842 N N . ALA C 1 62 ? 36.751 8.041 -12.308 1.00 160.53 62 ALA A N 1
ATOM 6843 C CA . ALA C 1 62 ? 36.993 6.704 -12.830 1.00 159.15 62 ALA A CA 1
ATOM 6844 C C . ALA C 1 62 ? 35.971 5.724 -12.280 1.00 153.98 62 ALA A C 1
ATOM 6845 O O . ALA C 1 62 ? 35.588 5.807 -11.118 1.00 147.79 62 ALA A O 1
ATOM 6847 N N . LYS C 1 63 ? 35.526 4.801 -13.124 1.00 157.19 63 LYS A N 1
ATOM 6848 C CA . LYS C 1 63 ? 34.639 3.734 -12.683 1.00 150.81 63 LYS A CA 1
ATOM 6849 C C . LYS C 1 63 ? 35.448 2.519 -12.244 1.00 142.74 63 LYS A C 1
ATOM 6850 O O . LYS C 1 63 ? 36.280 2.018 -12.992 1.00 133.33 63 LYS A O 1
ATOM 6856 N N . TRP C 1 64 ? 35.218 2.067 -11.016 1.00 148.93 64 TRP A N 1
ATOM 6857 C CA . TRP C 1 64 ? 35.849 0.854 -10.517 1.00 157.77 64 TRP A CA 1
ATOM 6858 C C . TRP C 1 64 ? 34.912 -0.318 -10.784 1.00 156.15 64 TRP A C 1
ATOM 6859 O O . TRP C 1 64 ? 33.795 -0.362 -10.270 1.00 156.34 64 TRP A O 1
ATOM 6870 N N . VAL C 1 65 ? 35.372 -1.263 -11.596 1.00 154.36 65 VAL A N 1
ATOM 6871 C CA . VAL C 1 65 ? 34.508 -2.326 -12.091 1.00 157.20 65 VAL A CA 1
ATOM 6872 C C . VAL C 1 65 ? 34.882 -3.713 -11.568 1.00 156.76 65 VAL A C 1
ATOM 6873 O O . VAL C 1 65 ? 35.987 -4.208 -11.803 1.00 151.22 65 VAL A O 1
ATOM 6877 N N . THR C 1 66 ? 33.943 -4.326 -10.854 1.00 162.56 66 THR A N 1
ATOM 6878 C CA . THR C 1 66 ? 34.056 -5.721 -10.449 1.00 167.16 66 THR A CA 1
ATOM 6879 C C . THR C 1 66 ? 33.269 -6.585 -11.429 1.00 168.19 66 THR A C 1
ATOM 6880 O O . THR C 1 66 ? 32.045 -6.463 -11.535 1.00 164.01 66 THR A O 1
ATOM 6884 N N . THR C 1 67 ? 33.976 -7.451 -12.148 1.00 170.04 67 THR A N 1
ATOM 6885 C CA . THR C 1 67 ? 33.356 -8.270 -13.183 1.00 168.22 67 THR A CA 1
ATOM 6886 C C . THR C 1 67 ? 33.285 -9.739 -12.783 1.00 175.29 67 THR A C 1
ATOM 6887 O O . THR C 1 67 ? 34.291 -10.338 -12.399 1.00 180.39 67 THR A O 1
ATOM 6891 N N . CYS C 1 68 ? 32.088 -10.309 -12.878 1.00 175.98 68 CYS A N 1
ATOM 6892 C CA . CYS C 1 68 ? 31.873 -11.718 -12.575 1.00 174.93 68 CYS A CA 1
ATOM 6893 C C . CYS C 1 68 ? 31.663 -12.515 -13.855 1.00 172.93 68 CYS A C 1
ATOM 6894 O O . CYS C 1 68 ? 30.736 -12.246 -14.617 1.00 164.88 68 CYS A O 1
ATOM 6897 N N . ASP C 1 69 ? 32.530 -13.494 -14.088 1.00 183.62 69 ASP A N 1
ATOM 6898 C CA . ASP C 1 69 ? 32.411 -14.351 -15.261 1.00 190.56 69 ASP A CA 1
ATOM 6899 C C . ASP C 1 69 ? 31.916 -15.747 -14.888 1.00 188.59 69 ASP A C 1
ATOM 6900 O O . ASP C 1 69 ? 32.613 -16.507 -14.216 1.00 186.39 69 ASP A O 1
ATOM 6905 N N . PHE C 1 70 ? 30.706 -16.072 -15.326 1.00 190.53 70 PHE A N 1
ATOM 6906 C CA . PHE C 1 70 ? 30.135 -17.388 -15.083 1.00 199.19 70 PHE A CA 1
ATOM 6907 C C . PHE C 1 70 ? 29.682 -17.995 -16.405 1.00 208.51 70 PHE A C 1
ATOM 6908 O O . PHE C 1 70 ? 28.621 -17.649 -16.922 1.00 208.95 70 PHE A O 1
ATOM 6916 N N . ARG C 1 71 ? 30.493 -18.896 -16.951 1.00 215.51 71 ARG A N 1
ATOM 6917 C CA . ARG C 1 71 ? 30.200 -19.507 -18.245 1.00 217.56 71 ARG A CA 1
ATOM 6918 C C . ARG C 1 71 ? 29.511 -20.863 -18.100 1.00 218.38 71 ARG A C 1
ATOM 6919 O O . ARG C 1 71 ? 28.588 -21.014 -17.299 1.00 215.06 71 ARG A O 1
ATOM 6927 N N . TRP C 1 72 ? 29.962 -21.839 -18.884 1.00 223.92 72 TRP A N 1
ATOM 6928 C CA . TRP C 1 72 ? 29.399 -23.188 -18.854 1.00 226.89 72 TRP A CA 1
ATOM 6929 C C . TRP C 1 72 ? 29.504 -23.810 -17.463 1.00 232.67 72 TRP A C 1
ATOM 6930 O O . TRP C 1 72 ? 28.525 -24.333 -16.927 1.00 232.07 72 TRP A O 1
ATOM 6941 N N . TYR C 1 73 ? 30.699 -23.744 -16.886 1.00 236.01 73 TYR A N 1
ATOM 6942 C CA . TYR C 1 73 ? 30.943 -24.264 -15.547 1.00 234.51 73 TYR A CA 1
ATOM 6943 C C . TYR C 1 73 ? 32.191 -23.629 -14.948 1.00 233.99 73 TYR A C 1
ATOM 6944 O O . TYR C 1 73 ? 32.465 -22.446 -15.164 1.00 231.83 73 TYR A O 1
ATOM 6953 N N . GLY C 1 74 ? 32.944 -24.423 -14.195 1.00 232.92 74 GLY A N 1
ATOM 6954 C CA . GLY C 1 74 ? 34.196 -23.970 -13.624 1.00 231.19 74 GLY A CA 1
ATOM 6955 C C . GLY C 1 74 ? 34.000 -23.029 -12.453 1.00 226.69 74 GLY A C 1
ATOM 6956 O O . GLY C 1 74 ? 32.868 -22.705 -12.088 1.00 224.40 74 GLY A O 1
ATOM 6957 N N . PRO C 1 75 ? 35.112 -22.581 -11.855 1.00 222.17 75 PRO A N 1
ATOM 6958 C CA . PRO C 1 75 ? 35.095 -21.678 -10.701 1.00 218.28 75 PRO A CA 1
ATOM 6959 C C . PRO C 1 75 ? 34.461 -20.327 -11.026 1.00 215.55 75 PRO A C 1
ATOM 6960 O O . PRO C 1 75 ? 34.151 -20.049 -12.185 1.00 212.48 75 PRO A O 1
ATOM 6964 N N . LYS C 1 76 ? 34.268 -19.500 -10.003 1.00 217.45 76 LYS A N 1
ATOM 6965 C CA . LYS C 1 76 ? 33.778 -18.140 -10.197 1.00 214.52 76 LYS A CA 1
ATOM 6966 C C . LYS C 1 76 ? 34.944 -17.212 -10.513 1.00 216.77 76 LYS A C 1
ATOM 6967 O O . LYS C 1 76 ? 35.716 -16.851 -9.624 1.00 218.47 76 LYS A O 1
ATOM 6973 N N . TYR C 1 77 ? 35.073 -16.829 -11.779 1.00 216.30 77 TYR A N 1
ATOM 6974 C CA . TYR C 1 77 ? 36.170 -15.965 -12.199 1.00 218.85 77 TYR A CA 1
ATOM 6975 C C . TYR C 1 77 ? 35.811 -14.490 -12.039 1.00 216.82 77 TYR A C 1
ATOM 6976 O O . TYR C 1 77 ? 35.035 -13.938 -12.821 1.00 220.81 77 TYR A O 1
ATOM 6985 N N . ILE C 1 78 ? 36.381 -13.860 -11.016 1.00 207.11 78 ILE A N 1
ATOM 6986 C CA . ILE C 1 78 ? 36.140 -12.447 -10.751 1.00 192.29 78 ILE A CA 1
ATOM 6987 C C . ILE C 1 78 ? 37.363 -11.617 -11.119 1.00 188.16 78 ILE A C 1
ATOM 6988 O O . ILE C 1 78 ? 38.475 -11.907 -10.676 1.00 185.99 78 ILE A O 1
ATOM 6993 N N . THR C 1 79 ? 37.155 -10.586 -11.930 1.00 185.00 79 THR A N 1
ATOM 6994 C CA . THR C 1 79 ? 38.234 -9.665 -12.267 1.00 181.80 79 THR A CA 1
ATOM 6995 C C . THR C 1 79 ? 37.926 -8.266 -11.750 1.00 180.67 79 THR A C 1
ATOM 6996 O O . THR C 1 79 ? 36.767 -7.915 -11.534 1.00 181.99 79 THR A O 1
ATOM 7000 N N . HIS C 1 80 ? 38.973 -7.474 -11.548 1.00 175.78 80 HIS A N 1
ATOM 7001 C CA . HIS C 1 80 ? 38.816 -6.106 -11.077 1.00 168.44 80 HIS A CA 1
ATOM 7002 C C . HIS C 1 80 ? 39.544 -5.139 -12.000 1.00 167.41 80 HIS A C 1
ATOM 7003 O O . HIS C 1 80 ? 40.746 -5.273 -12.226 1.00 173.65 80 HIS A O 1
ATOM 7010 N N . SER C 1 81 ? 38.812 -4.169 -12.539 1.00 160.02 81 SER A N 1
ATOM 7011 C CA . SER C 1 81 ? 39.409 -3.177 -13.429 1.00 151.87 81 SER A CA 1
ATOM 7012 C C . SER C 1 81 ? 39.062 -1.757 -12.993 1.00 148.95 81 SER A C 1
ATOM 7013 O O . SER C 1 81 ? 38.182 -1.551 -12.161 1.00 143.00 81 SER A O 1
ATOM 7016 N N . ILE C 1 82 ? 39.770 -0.781 -13.551 1.00 153.00 82 ILE A N 1
ATOM 7017 C CA . ILE C 1 82 ? 39.459 0.627 -13.318 1.00 157.58 82 ILE A CA 1
ATOM 7018 C C . ILE C 1 82 ? 39.487 1.401 -14.634 1.00 163.57 82 ILE A C 1
ATOM 7019 O O . ILE C 1 82 ? 40.484 1.377 -15.355 1.00 166.88 82 ILE A O 1
ATOM 7024 N N . HIS C 1 83 ? 38.391 2.086 -14.942 1.00 161.27 83 HIS A N 1
ATOM 7025 C CA . HIS C 1 83 ? 38.271 2.816 -16.197 1.00 159.46 83 HIS A CA 1
ATOM 7026 C C . HIS C 1 83 ? 38.199 4.316 -15.955 1.00 156.57 83 HIS A C 1
ATOM 7027 O O . HIS C 1 83 ? 37.190 4.823 -15.472 1.00 158.93 83 HIS A O 1
ATOM 7034 N N . ASN C 1 84 ? 39.272 5.023 -16.294 1.00 151.37 84 ASN A N 1
ATOM 7035 C CA . ASN C 1 84 ? 39.282 6.476 -16.194 1.00 147.01 84 ASN A CA 1
ATOM 7036 C C . ASN C 1 84 ? 38.256 7.103 -17.130 1.00 142.78 84 ASN A C 1
ATOM 7037 O O . ASN C 1 84 ? 38.229 6.803 -18.322 1.00 141.21 84 ASN A O 1
ATOM 7042 N N . ILE C 1 85 ? 37.401 7.963 -16.585 1.00 142.36 85 ILE A N 1
ATOM 7043 C CA . ILE C 1 85 ? 36.436 8.693 -17.404 1.00 137.81 85 ILE A CA 1
ATOM 7044 C C . ILE C 1 85 ? 36.447 10.177 -17.053 1.00 141.23 85 ILE A C 1
ATOM 7045 O O . ILE C 1 85 ? 36.913 10.564 -15.983 1.00 143.76 85 ILE A O 1
ATOM 7050 N N . LYS C 1 86 ? 35.941 11.008 -17.957 1.00 140.36 86 LYS A N 1
ATOM 7051 C CA . LYS C 1 86 ? 35.864 12.437 -17.690 1.00 148.28 86 LYS A CA 1
ATOM 7052 C C . LYS C 1 86 ? 34.637 12.743 -16.845 1.00 151.14 86 LYS A C 1
ATOM 7053 O O . LYS C 1 86 ? 33.522 12.373 -17.211 1.00 151.82 86 LYS A O 1
ATOM 7059 N N . PRO C 1 87 ? 34.843 13.418 -15.704 1.00 146.25 87 PRO A N 1
ATOM 7060 C CA . PRO C 1 87 ? 33.748 13.733 -14.784 1.00 140.20 87 PRO A CA 1
ATOM 7061 C C . PRO C 1 87 ? 32.841 14.816 -15.343 1.00 137.57 87 PRO A C 1
ATOM 7062 O O . PRO C 1 87 ? 33.292 15.670 -16.108 1.00 132.64 87 PRO A O 1
ATOM 7066 N N . THR C 1 88 ? 31.568 14.769 -14.968 1.00 142.11 88 THR A N 1
ATOM 7067 C CA . THR C 1 88 ? 30.649 15.845 -15.294 1.00 149.57 88 THR A CA 1
ATOM 7068 C C . THR C 1 88 ? 30.892 16.965 -14.295 1.00 151.74 88 THR A C 1
ATOM 7069 O O . THR C 1 88 ? 31.623 16.785 -13.320 1.00 150.87 88 THR A O 1
ATOM 7073 N N . ARG C 1 89 ? 30.289 18.122 -14.533 1.00 151.72 89 ARG A N 1
ATOM 7074 C CA . ARG C 1 89 ? 30.422 19.225 -13.596 1.00 155.47 89 ARG A CA 1
ATOM 7075 C C . ARG C 1 89 ? 29.726 18.880 -12.283 1.00 154.94 89 ARG A C 1
ATOM 7076 O O . ARG C 1 89 ? 30.198 19.242 -11.202 1.00 162.28 89 ARG A O 1
ATOM 7084 N N . SER C 1 90 ? 28.613 18.159 -12.384 1.00 143.83 90 SER A N 1
ATOM 7085 C CA . SER C 1 90 ? 27.852 17.750 -11.210 1.00 143.24 90 SER A CA 1
ATOM 7086 C C . SER C 1 90 ? 28.659 16.814 -10.313 1.00 149.05 90 SER A C 1
ATOM 7087 O O . SER C 1 90 ? 28.691 16.983 -9.090 1.00 153.21 90 SER A O 1
ATOM 7090 N N . ASP C 1 91 ? 29.304 15.828 -10.934 1.00 150.74 91 ASP A N 1
ATOM 7091 C CA . ASP C 1 91 ? 30.149 14.872 -10.222 1.00 151.90 91 ASP A CA 1
ATOM 7092 C C . ASP C 1 91 ? 31.224 15.601 -9.428 1.00 142.67 91 ASP A C 1
ATOM 7093 O O . ASP C 1 91 ? 31.410 15.353 -8.233 1.00 137.10 91 ASP A O 1
ATOM 7098 N N . CYS C 1 92 ? 31.921 16.507 -10.107 1.00 143.16 92 CYS A N 1
ATOM 7099 C CA . CYS C 1 92 ? 32.981 17.292 -9.488 1.00 143.09 92 CYS A CA 1
ATOM 7100 C C . CYS C 1 92 ? 32.470 18.165 -8.350 1.00 137.72 92 CYS A C 1
ATOM 7101 O O . CYS C 1 92 ? 33.117 18.266 -7.313 1.00 137.09 92 CYS A O 1
ATOM 7104 N N . ASP C 1 93 ? 31.314 18.795 -8.544 1.00 131.29 93 ASP A N 1
ATOM 7105 C CA . ASP C 1 93 ? 30.735 19.647 -7.509 1.00 131.62 93 ASP A CA 1
ATOM 7106 C C . ASP C 1 93 ? 30.394 18.854 -6.248 1.00 131.04 93 ASP A C 1
ATOM 7107 O O . ASP C 1 93 ? 30.798 19.222 -5.139 1.00 125.92 93 ASP A O 1
ATOM 7112 N N . THR C 1 94 ? 29.657 17.762 -6.429 1.00 138.83 94 THR A N 1
ATOM 7113 C CA . THR C 1 94 ? 29.262 16.912 -5.310 1.00 147.24 94 THR A CA 1
ATOM 7114 C C . THR C 1 94 ? 30.484 16.360 -4.576 1.00 148.83 94 THR A C 1
ATOM 7115 O O . THR C 1 94 ? 30.560 16.411 -3.344 1.00 149.96 94 THR A O 1
ATOM 7119 N N . ALA C 1 95 ? 31.442 15.843 -5.341 1.00 144.65 95 ALA A N 1
ATOM 7120 C CA . ALA C 1 95 ? 32.636 15.238 -4.762 1.00 142.40 95 ALA A CA 1
ATOM 7121 C C . ALA C 1 95 ? 33.525 16.264 -4.066 1.00 140.02 95 ALA A C 1
ATOM 7122 O O . ALA C 1 95 ? 34.204 15.949 -3.089 1.00 143.59 95 ALA A O 1
ATOM 7124 N N . LEU C 1 96 ? 33.526 17.489 -4.577 1.00 130.19 96 LEU A N 1
ATOM 7125 C CA . LEU C 1 96 ? 34.320 18.552 -3.981 1.00 122.28 96 LEU A CA 1
ATOM 7126 C C . LEU C 1 96 ? 33.682 19.000 -2.677 1.00 123.86 96 LEU A C 1
ATOM 7127 O O . LEU C 1 96 ? 34.381 19.272 -1.703 1.00 120.66 96 LEU A O 1
ATOM 7132 N N . ALA C 1 97 ? 32.354 19.077 -2.664 1.00 127.68 97 ALA A N 1
ATOM 7133 C CA . ALA C 1 97 ? 31.627 19.386 -1.438 1.00 126.94 97 ALA A CA 1
ATOM 7134 C C . ALA C 1 97 ? 31.920 18.321 -0.385 1.00 127.91 97 ALA A C 1
ATOM 7135 O O . ALA C 1 97 ? 32.211 18.634 0.775 1.00 117.04 97 ALA A O 1
ATOM 7137 N N . SER C 1 98 ? 31.853 17.060 -0.807 1.00 140.04 98 SER A N 1
ATOM 7138 C CA . SER C 1 98 ? 32.171 15.936 0.068 1.00 145.22 98 SER A CA 1
ATOM 7139 C C . SER C 1 98 ? 33.600 16.033 0.595 1.00 144.86 98 SER A C 1
ATOM 7140 O O . SER C 1 98 ? 33.864 15.725 1.757 1.00 152.28 98 SER A O 1
ATOM 7143 N N . TYR C 1 99 ? 34.517 16.465 -0.262 1.00 137.82 99 TYR A N 1
ATOM 7144 C CA . TYR C 1 99 ? 35.913 16.613 0.129 1.00 142.32 99 TYR A CA 1
ATOM 7145 C C . TYR C 1 99 ? 36.075 17.699 1.189 1.00 147.46 99 TYR A C 1
ATOM 7146 O O . TYR C 1 99 ? 36.770 17.503 2.187 1.00 144.28 99 TYR A O 1
ATOM 7155 N N . LYS C 1 100 ? 35.430 18.841 0.960 1.00 150.44 100 LYS A N 1
ATOM 7156 C CA . LYS C 1 100 ? 35.501 19.974 1.878 1.00 146.31 100 LYS A CA 1
ATOM 7157 C C . LYS C 1 100 ? 34.906 19.627 3.238 1.00 150.96 100 LYS A C 1
ATOM 7158 O O . LYS C 1 100 ? 35.458 19.992 4.276 1.00 154.85 100 LYS A O 1
ATOM 7164 N N . SER C 1 101 ? 33.781 18.918 3.230 1.00 149.58 101 SER A N 1
ATOM 7165 C CA . SER C 1 101 ? 33.131 18.527 4.477 1.00 147.65 101 SER A CA 1
ATOM 7166 C C . SER C 1 101 ? 33.781 17.289 5.096 1.00 147.40 101 SER A C 1
ATOM 7167 O O . SER C 1 101 ? 33.533 16.964 6.257 1.00 147.58 101 SER A O 1
ATOM 7170 N N . GLY C 1 102 ? 34.616 16.606 4.319 1.00 144.82 102 GLY A N 1
ATOM 7171 C CA . GLY C 1 102 ? 35.287 15.407 4.790 1.00 144.24 102 GLY A CA 1
ATOM 7172 C C . GLY C 1 102 ? 34.435 14.160 4.648 1.00 144.61 102 GLY A C 1
ATOM 7173 O O . GLY C 1 102 ? 34.591 13.203 5.405 1.00 145.07 102 GLY A O 1
ATOM 7174 N N . THR C 1 103 ? 33.535 14.172 3.670 1.00 145.97 103 THR A N 1
ATOM 7175 C CA . THR C 1 103 ? 32.622 13.056 3.439 1.00 151.02 103 THR A CA 1
ATOM 7176 C C . THR C 1 103 ? 33.163 12.103 2.374 1.00 156.95 103 THR A C 1
ATOM 7177 O O . THR C 1 103 ? 32.895 10.902 2.409 1.00 161.97 103 THR A O 1
ATOM 7181 N N . LEU C 1 104 ? 33.927 12.648 1.432 1.00 154.85 104 LEU A N 1
ATOM 7182 C CA . LEU C 1 104 ? 34.438 11.876 0.301 1.00 149.44 104 LEU A CA 1
ATOM 7183 C C . LEU C 1 104 ? 35.336 10.716 0.737 1.00 151.98 104 LEU A C 1
ATOM 7184 O O . LEU C 1 104 ? 36.393 10.931 1.324 1.00 154.17 104 LEU A O 1
ATOM 7189 N N . VAL C 1 105 ? 34.918 9.487 0.446 1.00 155.30 105 VAL A N 1
ATOM 7190 C CA . VAL C 1 105 ? 35.708 8.312 0.815 1.00 163.85 105 VAL A CA 1
ATOM 7191 C C . VAL C 1 105 ? 35.915 7.354 -0.360 1.00 162.61 105 VAL A C 1
ATOM 7192 O O . VAL C 1 105 ? 34.963 6.984 -1.048 1.00 153.83 105 VAL A O 1
ATOM 7196 N N . SER C 1 106 ? 37.167 6.961 -0.580 1.00 167.36 106 SER A N 1
ATOM 7197 C CA . SER C 1 106 ? 37.512 5.991 -1.612 1.00 169.75 106 SER A CA 1
ATOM 7198 C C . SER C 1 106 ? 37.129 4.580 -1.155 1.00 189.02 106 SER A C 1
ATOM 7199 O O . SER C 1 106 ? 37.975 3.820 -0.682 1.00 192.54 106 SER A O 1
ATOM 7202 N N . LEU C 1 107 ? 35.849 4.243 -1.304 1.00 199.68 107 LEU A N 1
ATOM 7203 C CA . LEU C 1 107 ? 35.296 2.981 -0.804 1.00 207.18 107 LEU A CA 1
ATOM 7204 C C . LEU C 1 107 ? 35.929 1.743 -1.441 1.00 211.68 107 LEU A C 1
ATOM 7205 O O . LEU C 1 107 ? 35.968 0.673 -0.832 1.00 216.28 107 LEU A O 1
ATOM 7210 N N . GLY C 1 108 ? 36.419 1.888 -2.666 1.00 207.94 108 GLY A N 1
ATOM 7211 C CA . GLY C 1 108 ? 37.064 0.782 -3.345 1.00 206.10 108 GLY A CA 1
ATOM 7212 C C . GLY C 1 108 ? 36.166 0.083 -4.346 1.00 201.24 108 GLY A C 1
ATOM 7213 O O . GLY C 1 108 ? 35.241 0.683 -4.893 1.00 205.06 108 GLY A O 1
ATOM 7214 N N . PHE C 1 109 ? 36.442 -1.196 -4.582 1.00 190.02 109 PHE A N 1
ATOM 7215 C CA . PHE C 1 109 ? 35.725 -1.972 -5.589 1.00 176.83 109 PHE A CA 1
ATOM 7216 C C . PHE C 1 109 ? 34.333 -2.407 -5.135 1.00 176.77 109 PHE A C 1
ATOM 7217 O O . PHE C 1 109 ? 34.096 -2.602 -3.943 1.00 180.34 109 PHE A O 1
ATOM 7225 N N . PRO C 1 110 ? 33.405 -2.554 -6.093 1.00 176.03 110 PRO A N 1
ATOM 7226 C CA . PRO C 1 110 ? 32.034 -3.005 -5.828 1.00 178.65 110 PRO A CA 1
ATOM 7227 C C . PRO C 1 110 ? 31.976 -4.487 -5.474 1.00 184.15 110 PRO A C 1
ATOM 7228 O O . PRO C 1 110 ? 32.825 -5.257 -5.927 1.00 185.97 110 PRO A O 1
ATOM 7232 N N . PRO C 1 111 ? 30.977 -4.885 -4.672 1.00 183.17 111 PRO A N 1
ATOM 7233 C CA . PRO C 1 111 ? 30.782 -6.298 -4.337 1.00 182.41 111 PRO A CA 1
ATOM 7234 C C . PRO C 1 111 ? 30.467 -7.112 -5.587 1.00 178.94 111 PRO A C 1
ATOM 7235 O O . PRO C 1 111 ? 29.896 -6.579 -6.540 1.00 173.43 111 PRO A O 1
ATOM 7239 N N . GLU C 1 112 ? 30.845 -8.385 -5.578 1.00 180.96 112 GLU A N 1
ATOM 7240 C CA . GLU C 1 112 ? 30.650 -9.253 -6.731 1.00 181.83 112 GLU A CA 1
ATOM 7241 C C . GLU C 1 112 ? 29.173 -9.417 -7.065 1.00 177.51 112 GLU A C 1
ATOM 7242 O O . GLU C 1 112 ? 28.358 -9.718 -6.195 1.00 172.53 112 GLU A O 1
ATOM 7248 N N . SER C 1 113 ? 28.836 -9.206 -8.332 1.00 180.57 113 SER A N 1
ATOM 7249 C CA . SER C 1 113 ? 27.476 -9.408 -8.808 1.00 183.91 113 SER A CA 1
ATOM 7250 C C . SER C 1 113 ? 27.464 -10.527 -9.846 1.00 192.70 113 SER A C 1
ATOM 7251 O O . SER C 1 113 ? 27.663 -10.285 -11.037 1.00 191.61 113 SER A O 1
ATOM 7254 N N . CYS C 1 114 ? 27.230 -11.752 -9.384 1.00 198.84 114 CYS A N 1
ATOM 7255 C CA . CYS C 1 114 ? 27.355 -12.931 -10.236 1.00 200.57 114 CYS A CA 1
ATOM 7256 C C . CYS C 1 114 ? 26.026 -13.465 -10.761 1.00 201.20 114 CYS A C 1
ATOM 7257 O O . CYS C 1 114 ? 24.985 -13.335 -10.116 1.00 200.97 114 CYS A O 1
ATOM 7260 N N . GLY C 1 115 ? 26.083 -14.068 -11.943 1.00 202.25 115 GLY A N 1
ATOM 7261 C CA . GLY C 1 115 ? 24.938 -14.728 -12.536 1.00 204.41 115 GLY A CA 1
ATOM 7262 C C . GLY C 1 115 ? 25.359 -16.081 -13.075 1.00 211.40 115 GLY A C 1
ATOM 7263 O O . GLY C 1 115 ? 26.190 -16.762 -12.476 1.00 215.38 115 GLY A O 1
ATOM 7264 N N . TYR C 1 116 ? 24.789 -16.469 -14.210 1.00 214.12 116 TYR A N 1
ATOM 7265 C CA . TYR C 1 116 ? 25.151 -17.727 -14.854 1.00 219.39 116 TYR A CA 1
ATOM 7266 C C . TYR C 1 116 ? 24.967 -17.613 -16.364 1.00 225.31 116 TYR A C 1
ATOM 7267 O O . TYR C 1 116 ? 24.015 -16.987 -16.832 1.00 227.08 116 TYR A O 1
ATOM 7276 N N . ALA C 1 117 ? 25.890 -18.212 -17.115 1.00 226.43 117 ALA A N 1
ATOM 7277 C CA . ALA C 1 117 ? 25.883 -18.161 -18.578 1.00 219.26 117 ALA A CA 1
ATOM 7278 C C . ALA C 1 117 ? 25.883 -16.727 -19.112 1.00 209.52 117 ALA A C 1
ATOM 7279 O O . ALA C 1 117 ? 25.436 -16.468 -20.229 1.00 203.74 117 ALA A O 1
ATOM 7281 N N . SER C 1 118 ? 26.393 -15.803 -18.303 1.00 208.56 118 SER A N 1
ATOM 7282 C CA . SER C 1 118 ? 26.443 -14.393 -18.670 1.00 206.30 118 SER A CA 1
ATOM 7283 C C . SER C 1 118 ? 27.466 -13.658 -17.816 1.00 199.98 118 SER A C 1
ATOM 7284 O O . SER C 1 118 ? 27.413 -13.706 -16.586 1.00 196.68 118 SER A O 1
ATOM 7287 N N . VAL C 1 119 ? 28.398 -12.978 -18.473 1.00 197.70 119 VAL A N 1
ATOM 7288 C CA . VAL C 1 119 ? 29.410 -12.204 -17.766 1.00 197.97 119 VAL A CA 1
ATOM 7289 C C . VAL C 1 119 ? 28.951 -10.755 -17.564 1.00 193.70 119 VAL A C 1
ATOM 7290 O O . VAL C 1 119 ? 29.070 -9.910 -18.454 1.00 191.35 119 VAL A O 1
ATOM 7294 N N . THR C 1 120 ? 28.399 -10.486 -16.385 1.00 187.27 120 THR A N 1
ATOM 7295 C CA . THR C 1 120 ? 27.916 -9.153 -16.047 1.00 173.10 120 THR A CA 1
ATOM 7296 C C . THR C 1 120 ? 28.784 -8.543 -14.958 1.00 159.17 120 THR A C 1
ATOM 7297 O O . THR C 1 120 ? 29.337 -9.258 -14.122 1.00 157.73 120 THR A O 1
ATOM 7301 N N . ASP C 1 121 ? 28.902 -7.221 -14.967 1.00 153.31 121 ASP A N 1
ATOM 7302 C CA . ASP C 1 121 ? 29.746 -6.534 -13.996 1.00 145.16 121 ASP A CA 1
ATOM 7303 C C . ASP C 1 121 ? 29.015 -5.420 -13.251 1.00 134.00 121 ASP A C 1
ATOM 7304 O O . ASP C 1 121 ? 28.026 -4.872 -13.741 1.00 114.76 121 ASP A O 1
ATOM 7309 N N . SER C 1 122 ? 29.508 -5.107 -12.056 1.00 146.59 122 SER A N 1
ATOM 7310 C CA . SER C 1 122 ? 28.987 -4.000 -11.261 1.00 150.30 122 SER A CA 1
ATOM 7311 C C . SER C 1 122 ? 30.073 -2.943 -11.114 1.00 144.75 122 SER A C 1
ATOM 7312 O O . SER C 1 122 ? 31.258 -3.267 -11.064 1.00 142.67 122 SER A O 1
ATOM 7315 N N . GLU C 1 123 ? 29.679 -1.678 -11.049 1.00 146.44 123 GLU A N 1
ATOM 7316 C CA . GLU C 1 123 ? 30.664 -0.603 -11.033 1.00 148.43 123 GLU A CA 1
ATOM 7317 C C . GLU C 1 123 ? 30.347 0.510 -10.038 1.00 139.37 123 GLU A C 1
ATOM 7318 O O . GLU C 1 123 ? 29.187 0.830 -9.784 1.00 133.41 123 GLU A O 1
ATOM 7324 N N . PHE C 1 124 ? 31.401 1.082 -9.468 1.00 140.26 124 PHE A N 1
ATOM 7325 C CA . PHE C 1 124 ? 31.287 2.277 -8.646 1.00 143.36 124 PHE A CA 1
ATOM 7326 C C . PHE C 1 124 ? 31.796 3.446 -9.472 1.00 145.85 124 PHE A C 1
ATOM 7327 O O . PHE C 1 124 ? 32.726 3.283 -10.252 1.00 147.04 124 PHE A O 1
ATOM 7335 N N . LEU C 1 125 ? 31.194 4.621 -9.321 1.00 143.34 125 LEU A N 1
ATOM 7336 C CA . LEU C 1 125 ? 31.789 5.811 -9.918 1.00 139.94 125 LEU A CA 1
ATOM 7337 C C . LEU C 1 125 ? 32.550 6.586 -8.857 1.00 134.44 125 LEU A C 1
ATOM 7338 O O . LEU C 1 125 ? 31.960 7.259 -8.015 1.00 133.34 125 LEU A O 1
ATOM 7343 N N . VAL C 1 126 ? 33.871 6.476 -8.917 1.00 134.61 126 VAL A N 1
ATOM 7344 C CA . VAL C 1 126 ? 34.757 7.068 -7.928 1.00 138.84 126 VAL A CA 1
ATOM 7345 C C . VAL C 1 126 ? 35.395 8.363 -8.420 1.00 146.22 126 VAL A C 1
ATOM 7346 O O . VAL C 1 126 ? 36.021 8.404 -9.488 1.00 148.00 126 VAL A O 1
ATOM 7350 N N . ILE C 1 127 ? 35.222 9.419 -7.630 1.00 145.06 127 ILE A N 1
ATOM 7351 C CA . ILE C 1 127 ? 35.883 10.688 -7.879 1.00 133.25 127 ILE A CA 1
ATOM 7352 C C . ILE C 1 127 ? 36.932 10.928 -6.803 1.00 128.70 127 ILE A C 1
ATOM 7353 O O . ILE C 1 127 ? 36.645 10.822 -5.611 1.00 125.96 127 ILE A O 1
ATOM 7358 N N . MET C 1 128 ? 38.149 11.243 -7.227 1.00 130.79 128 MET A N 1
ATOM 7359 C CA . MET C 1 128 ? 39.220 11.589 -6.301 1.00 138.88 128 MET A CA 1
ATOM 7360 C C . MET C 1 128 ? 39.650 13.044 -6.499 1.00 144.78 128 MET A C 1
ATOM 7361 O O . MET C 1 128 ? 39.863 13.496 -7.629 1.00 147.92 128 MET A O 1
ATOM 7366 N N . ILE C 1 129 ? 39.756 13.773 -5.392 1.00 138.58 129 ILE A N 1
ATOM 7367 C CA . ILE C 1 129 ? 40.081 15.193 -5.426 1.00 128.40 129 ILE A CA 1
ATOM 7368 C C . ILE C 1 129 ? 41.514 15.446 -4.968 1.00 127.57 129 ILE A C 1
ATOM 7369 O O . ILE C 1 129 ? 41.819 15.328 -3.781 1.00 124.86 129 ILE A O 1
ATOM 7374 N N . THR C 1 130 ? 42.391 15.794 -5.907 1.00 131.98 130 THR A N 1
ATOM 7375 C CA . THR C 1 130 ? 43.785 16.079 -5.569 1.00 138.57 130 THR A CA 1
ATOM 7376 C C . THR C 1 130 ? 44.083 17.571 -5.661 1.00 144.79 130 THR A C 1
ATOM 7377 O O . THR C 1 130 ? 44.252 18.097 -6.759 1.00 150.30 130 THR A O 1
ATOM 7381 N N . PRO C 1 131 ? 44.157 18.253 -4.505 1.00 140.75 131 PRO A N 1
ATOM 7382 C CA . PRO C 1 131 ? 44.426 19.695 -4.437 1.00 124.71 131 PRO A CA 1
ATOM 7383 C C . PRO C 1 131 ? 45.651 20.097 -5.254 1.00 120.34 131 PRO A C 1
ATOM 7384 O O . PRO C 1 131 ? 46.758 19.632 -4.979 1.00 118.55 131 PRO A O 1
ATOM 7388 N N . HIS C 1 132 ? 45.438 20.948 -6.255 1.00 121.10 132 HIS A N 1
ATOM 7389 C CA . HIS C 1 132 ? 46.508 21.405 -7.137 1.00 126.75 132 HIS A CA 1
ATOM 7390 C C . HIS C 1 132 ? 46.461 22.923 -7.329 1.00 122.42 132 HIS A C 1
ATOM 7391 O O . HIS C 1 132 ? 45.459 23.468 -7.787 1.00 117.83 132 HIS A O 1
ATOM 7398 N N . HIS C 1 133 ? 47.551 23.597 -6.974 1.00 121.22 133 HIS A N 1
ATOM 7399 C CA . HIS C 1 133 ? 47.639 25.049 -7.101 1.00 119.79 133 HIS A CA 1
ATOM 7400 C C . HIS C 1 133 ? 48.164 25.466 -8.474 1.00 114.15 133 HIS A C 1
ATOM 7401 O O . HIS C 1 133 ? 49.132 24.896 -8.977 1.00 116.81 133 HIS A O 1
ATOM 7408 N N . VAL C 1 134 ? 47.522 26.463 -9.075 1.00 107.56 134 VAL A N 1
ATOM 7409 C CA . VAL C 1 134 ? 47.919 26.939 -10.399 1.00 107.15 134 VAL A CA 1
ATOM 7410 C C . VAL C 1 134 ? 48.237 28.427 -10.373 1.00 103.28 134 VAL A C 1
ATOM 7411 O O . VAL C 1 134 ? 47.944 29.117 -9.399 1.00 95.57 134 VAL A O 1
ATOM 7415 N N . GLY C 1 135 ? 48.838 28.921 -11.449 1.00 105.35 135 GLY A N 1
ATOM 7416 C CA . GLY C 1 135 ? 49.202 30.323 -11.531 1.00 103.89 135 GLY A CA 1
ATOM 7417 C C . GLY C 1 135 ? 48.100 31.169 -12.134 1.00 99.15 135 GLY A C 1
ATOM 7418 O O . GLY C 1 135 ? 47.077 30.643 -12.581 1.00 103.07 135 GLY A O 1
ATOM 7419 N N . VAL C 1 136 ? 48.310 32.483 -12.153 1.00 83.33 136 VAL A N 1
ATOM 7420 C CA . VAL C 1 136 ? 47.325 33.411 -12.695 1.00 80.59 136 VAL A CA 1
ATOM 7421 C C . VAL C 1 136 ? 47.983 34.430 -13.616 1.00 85.12 136 VAL A C 1
ATOM 7422 O O . VAL C 1 136 ? 49.013 34.997 -13.271 1.00 96.39 136 VAL A O 1
ATOM 7426 N N . ASP C 1 137 ? 47.401 34.653 -14.790 1.00 77.01 137 ASP A N 1
ATOM 7427 C CA . ASP C 1 137 ? 47.770 35.813 -15.594 1.00 78.92 137 ASP A CA 1
ATOM 7428 C C . ASP C 1 137 ? 46.882 36.979 -15.176 1.00 79.44 137 ASP A C 1
ATOM 7429 O O . ASP C 1 137 ? 45.749 37.102 -15.637 1.00 79.39 137 ASP A O 1
ATOM 7434 N N . ASP C 1 138 ? 47.403 37.837 -14.305 1.00 80.14 138 ASP A N 1
ATOM 7435 C CA . ASP C 1 138 ? 46.640 38.981 -13.826 1.00 80.59 138 ASP A CA 1
ATOM 7436 C C . ASP C 1 138 ? 46.296 39.948 -14.949 1.00 73.57 138 ASP A C 1
ATOM 7437 O O . ASP C 1 138 ? 45.332 40.703 -14.851 1.00 79.83 138 ASP A O 1
ATOM 7442 N N . TYR C 1 139 ? 47.083 39.925 -16.016 1.00 75.26 139 TYR A N 1
ATOM 7443 C CA . TYR C 1 139 ? 46.904 40.902 -17.084 1.00 86.52 139 TYR A CA 1
ATOM 7444 C C . TYR C 1 139 ? 45.846 40.477 -18.091 1.00 96.85 139 TYR A C 1
ATOM 7445 O O . TYR C 1 139 ? 45.091 41.306 -18.592 1.00 100.64 139 TYR A O 1
ATOM 7454 N N . ARG C 1 140 ? 45.784 39.181 -18.374 1.00 103.72 140 ARG A N 1
ATOM 7455 C CA . ARG C 1 140 ? 44.819 38.661 -19.331 1.00 106.32 140 ARG A CA 1
ATOM 7456 C C . ARG C 1 140 ? 43.612 38.050 -18.623 1.00 103.39 140 ARG A C 1
ATOM 7457 O O . ARG C 1 140 ? 42.618 37.699 -19.255 1.00 115.78 140 ARG A O 1
ATOM 7465 N N . GLY C 1 141 ? 43.706 37.928 -17.305 1.00 97.90 141 GLY A N 1
ATOM 7466 C CA . GLY C 1 141 ? 42.578 37.512 -16.493 1.00 101.41 141 GLY A CA 1
ATOM 7467 C C . GLY C 1 141 ? 42.190 36.048 -16.595 1.00 106.46 141 GLY A C 1
ATOM 7468 O O . GLY C 1 141 ? 41.008 35.711 -16.537 1.00 107.23 141 GLY A O 1
ATOM 7469 N N . HIS C 1 142 ? 43.177 35.171 -16.737 1.00 104.61 142 HIS A N 1
ATOM 7470 C CA . HIS C 1 142 ? 42.895 33.741 -16.771 1.00 100.19 142 HIS A CA 1
ATOM 7471 C C . HIS C 1 142 ? 43.904 32.903 -15.991 1.00 99.95 142 HIS A C 1
ATOM 7472 O O . HIS C 1 142 ? 45.010 33.356 -15.695 1.00 93.74 142 HIS A O 1
ATOM 7479 N N . TRP C 1 143 ? 43.501 31.682 -15.649 1.00 105.90 143 TRP A N 1
ATOM 7480 C CA . TRP C 1 143 ? 44.379 30.746 -14.964 1.00 104.25 143 TRP A CA 1
ATOM 7481 C C . TRP C 1 143 ? 45.492 30.320 -15.910 1.00 110.79 143 TRP A C 1
ATOM 7482 O O . TRP C 1 143 ? 45.339 30.374 -17.129 1.00 113.17 143 TRP A O 1
ATOM 7493 N N . VAL C 1 144 ? 46.614 29.897 -15.344 1.00 114.32 144 VAL A N 1
ATOM 7494 C CA . VAL C 1 144 ? 47.726 29.416 -16.150 1.00 120.11 144 VAL A CA 1
ATOM 7495 C C . VAL C 1 144 ? 48.487 28.296 -15.441 1.00 133.14 144 VAL A C 1
ATOM 7496 O O . VAL C 1 144 ? 48.963 28.455 -14.313 1.00 129.61 144 VAL A O 1
ATOM 7500 N N . ASP C 1 145 ? 48.575 27.158 -16.120 1.00 141.55 145 ASP A N 1
ATOM 7501 C CA . ASP C 1 145 ? 49.233 25.971 -15.599 1.00 147.50 145 ASP A CA 1
ATOM 7502 C C . ASP C 1 145 ? 49.466 25.039 -16.779 1.00 149.89 145 ASP A C 1
ATOM 7503 O O . ASP C 1 145 ? 48.640 24.980 -17.692 1.00 150.26 145 ASP A O 1
ATOM 7508 N N . PRO C 1 146 ? 50.601 24.322 -16.779 1.00 147.61 146 PRO A N 1
ATOM 7509 C CA . PRO C 1 146 ? 50.917 23.377 -17.858 1.00 144.30 146 PRO A CA 1
ATOM 7510 C C . PRO C 1 146 ? 49.880 22.261 -18.041 1.00 135.65 146 PRO A C 1
ATOM 7511 O O . PRO C 1 146 ? 49.761 21.721 -19.142 1.00 139.07 146 PRO A O 1
ATOM 7515 N N . LEU C 1 147 ? 49.139 21.929 -16.988 1.00 122.90 147 LEU A N 1
ATOM 7516 C CA . LEU C 1 147 ? 48.139 20.866 -17.068 1.00 122.76 147 LEU A CA 1
ATOM 7517 C C . LEU C 1 147 ? 46.926 21.262 -17.907 1.00 124.39 147 LEU A C 1
ATOM 7518 O O . LEU C 1 147 ? 46.196 20.405 -18.396 1.00 123.06 147 LEU A O 1
ATOM 7523 N N . PHE C 1 148 ? 46.708 22.561 -18.067 1.00 131.34 148 PHE A N 1
ATOM 7524 C CA . PHE C 1 148 ? 45.552 23.052 -18.809 1.00 131.05 148 PHE A CA 1
ATOM 7525 C C . PHE C 1 148 ? 45.691 22.816 -20.304 1.00 126.17 148 PHE A C 1
ATOM 7526 O O . PHE C 1 148 ? 46.801 22.717 -20.825 1.00 126.39 148 PHE A O 1
ATOM 7534 N N . VAL C 1 149 ? 44.557 22.731 -20.987 1.00 127.40 149 VAL A N 1
ATOM 7535 C CA . VAL C 1 149 ? 44.551 22.674 -22.442 1.00 130.42 149 VAL A CA 1
ATOM 7536 C C . VAL C 1 149 ? 44.907 24.051 -22.993 1.00 133.15 149 VAL A C 1
ATOM 7537 O O . VAL C 1 149 ? 44.139 25.008 -22.854 1.00 135.41 149 VAL A O 1
ATOM 7541 N N . GLY C 1 150 ? 46.081 24.149 -23.607 1.00 126.92 150 GLY A N 1
ATOM 7542 C CA . GLY C 1 150 ? 46.569 25.419 -24.109 1.00 125.47 150 GLY A CA 1
ATOM 7543 C C . GLY C 1 150 ? 47.440 26.121 -23.087 1.00 128.85 150 GLY A C 1
ATOM 7544 O O . GLY C 1 150 ? 47.913 27.233 -23.320 1.00 126.11 150 GLY A O 1
ATOM 7545 N N . GLY C 1 151 ? 47.648 25.464 -21.948 1.00 135.00 151 GLY A N 1
ATOM 7546 C CA . GLY C 1 151 ? 48.472 26.004 -20.880 1.00 135.48 151 GLY A CA 1
ATOM 7547 C C . GLY C 1 151 ? 47.764 27.073 -20.071 1.00 135.63 151 GLY A C 1
ATOM 7548 O O . GLY C 1 151 ? 48.378 27.738 -19.235 1.00 132.40 151 GLY A O 1
ATOM 7549 N N . GLU C 1 152 ? 46.466 27.230 -20.316 1.00 136.36 152 GLU A N 1
ATOM 7550 C CA . GLU C 1 152 ? 45.680 28.282 -19.684 1.00 131.82 152 GLU A CA 1
ATOM 7551 C C . GLU C 1 152 ? 44.189 27.967 -19.736 1.00 128.70 152 GLU A C 1
ATOM 7552 O O . GLU C 1 152 ? 43.758 27.086 -20.482 1.00 134.37 152 GLU A O 1
ATOM 7558 N N . CYS C 1 153 ? 43.412 28.696 -18.940 1.00 121.30 153 CYS A N 1
ATOM 7559 C CA . CYS C 1 153 ? 41.960 28.545 -18.902 1.00 118.97 153 CYS A CA 1
ATOM 7560 C C . CYS C 1 153 ? 41.329 29.709 -18.147 1.00 115.05 153 CYS A C 1
ATOM 7561 O O . CYS C 1 153 ? 41.971 30.310 -17.288 1.00 116.87 153 CYS A O 1
ATOM 7564 N N . ASP C 1 154 ? 40.073 30.019 -18.458 1.00 111.67 154 ASP A N 1
ATOM 7565 C CA . ASP C 1 154 ? 39.383 31.129 -17.802 1.00 111.11 154 ASP A CA 1
ATOM 7566 C C . ASP C 1 154 ? 37.982 30.772 -17.306 1.00 114.59 154 ASP A C 1
ATOM 7567 O O . ASP C 1 154 ? 37.123 31.646 -17.184 1.00 105.13 154 ASP A O 1
ATOM 7572 N N . GLN C 1 155 ? 37.763 29.494 -17.008 1.00 126.63 155 GLN A N 1
ATOM 7573 C CA . GLN C 1 155 ? 36.464 29.026 -16.525 1.00 138.53 155 GLN A CA 1
ATOM 7574 C C . GLN C 1 155 ? 36.514 28.595 -15.062 1.00 138.83 155 GLN A C 1
ATOM 7575 O O . GLN C 1 155 ? 37.555 28.691 -14.414 1.00 144.23 155 GLN A O 1
ATOM 7581 N N . SER C 1 156 ? 35.382 28.124 -14.547 1.00 131.72 156 SER A N 1
ATOM 7582 C CA . SER C 1 156 ? 35.318 27.608 -13.184 1.00 128.55 156 SER A CA 1
ATOM 7583 C C . SER C 1 156 ? 35.404 26.089 -13.201 1.00 136.51 156 SER A C 1
ATOM 7584 O O . SER C 1 156 ? 35.389 25.442 -12.154 1.00 139.20 156 SER A O 1
ATOM 7587 N N . TYR C 1 157 ? 35.479 25.530 -14.405 1.00 142.21 157 TYR A N 1
ATOM 7588 C CA . TYR C 1 157 ? 35.637 24.092 -14.597 1.00 140.93 157 TYR A CA 1
ATOM 7589 C C . TYR C 1 157 ? 36.578 23.875 -15.774 1.00 135.26 157 TYR A C 1
ATOM 7590 O O . TYR C 1 157 ? 36.135 23.612 -16.888 1.00 139.36 157 TYR A O 1
ATOM 7599 N N . CYS C 1 158 ? 37.877 23.999 -15.525 1.00 131.89 158 CYS A N 1
ATOM 7600 C CA . CYS C 1 158 ? 38.871 23.967 -16.595 1.00 128.58 158 CYS A CA 1
ATOM 7601 C C . CYS C 1 158 ? 39.266 22.553 -17.006 1.00 131.80 158 CYS A C 1
ATOM 7602 O O . CYS C 1 158 ? 39.437 21.677 -16.162 1.00 134.15 158 CYS A O 1
ATOM 7605 N N . ASP C 1 159 ? 39.417 22.341 -18.309 1.00 134.01 159 ASP A N 1
ATOM 7606 C CA . ASP C 1 159 ? 39.818 21.040 -18.829 1.00 141.31 159 ASP A CA 1
ATOM 7607 C C . ASP C 1 159 ? 41.333 20.881 -18.825 1.00 141.46 159 ASP A C 1
ATOM 7608 O O . ASP C 1 159 ? 42.068 21.788 -19.223 1.00 138.47 159 ASP A O 1
ATOM 7613 N N . THR C 1 160 ? 41.793 19.720 -18.374 1.00 145.77 160 THR A N 1
ATOM 7614 C CA . THR C 1 160 ? 43.218 19.421 -18.350 1.00 146.91 160 THR A CA 1
ATOM 7615 C C . THR C 1 160 ? 43.607 18.588 -19.560 1.00 152.57 160 THR A C 1
ATOM 7616 O O . THR C 1 160 ? 42.766 18.279 -20.406 1.00 159.37 160 THR A O 1
ATOM 7620 N N . ILE C 1 161 ? 44.881 18.220 -19.639 1.00 150.39 161 ILE A N 1
ATOM 7621 C CA . ILE C 1 161 ? 45.362 17.396 -20.741 1.00 152.96 161 ILE A CA 1
ATOM 7622 C C . ILE C 1 161 ? 44.982 15.927 -20.552 1.00 161.54 161 ILE A C 1
ATOM 7623 O O . ILE C 1 161 ? 44.613 15.244 -21.511 1.00 162.79 161 ILE A O 1
ATOM 7628 N N . HIS C 1 162 ? 45.064 15.450 -19.313 1.00 160.06 162 HIS A N 1
ATOM 7629 C CA . HIS C 1 162 ? 44.654 14.089 -18.996 1.00 159.31 162 HIS A CA 1
ATOM 7630 C C . HIS C 1 162 ? 43.140 13.968 -19.113 1.00 161.83 162 HIS A C 1
ATOM 7631 O O . HIS C 1 162 ? 42.401 14.777 -18.552 1.00 162.08 162 HIS A O 1
ATOM 7638 N N . ASN C 1 163 ? 42.688 12.957 -19.848 1.00 165.16 163 ASN A N 1
ATOM 7639 C CA . ASN C 1 163 ? 41.264 12.742 -20.080 1.00 165.57 163 ASN A CA 1
ATOM 7640 C C . ASN C 1 163 ? 40.477 12.568 -18.784 1.00 160.89 163 ASN A C 1
ATOM 7641 O O . ASN C 1 163 ? 39.313 12.959 -18.692 1.00 152.75 163 ASN A O 1
ATOM 7646 N N . SER C 1 164 ? 41.128 11.989 -17.782 1.00 164.95 164 SER A N 1
ATOM 7647 C CA . SER C 1 164 ? 40.468 11.637 -16.529 1.00 166.45 164 SER A CA 1
ATOM 7648 C C . SER C 1 164 ? 40.165 12.831 -15.620 1.00 172.77 164 SER A C 1
ATOM 7649 O O . SER C 1 164 ? 39.138 12.851 -14.941 1.00 177.20 164 SER A O 1
ATOM 7652 N N . SER C 1 165 ? 41.050 13.823 -15.608 1.00 167.55 165 SER A N 1
ATOM 7653 C CA . SER C 1 165 ? 40.949 14.908 -14.634 1.00 154.42 165 SER A CA 1
ATOM 7654 C C . SER C 1 165 ? 40.611 16.277 -15.225 1.00 148.49 165 SER A C 1
ATOM 7655 O O . SER C 1 165 ? 40.969 16.585 -16.362 1.00 147.89 165 SER A O 1
ATOM 7658 N N . VAL C 1 166 ? 39.913 17.089 -14.434 1.00 142.38 166 VAL A N 1
ATOM 7659 C CA . VAL C 1 166 ? 39.736 18.508 -14.743 1.00 130.19 166 VAL A CA 1
ATOM 7660 C C . VAL C 1 166 ? 40.209 19.343 -13.553 1.00 132.96 166 VAL A C 1
ATOM 7661 O O . VAL C 1 166 ? 40.681 18.796 -12.556 1.00 135.95 166 VAL A O 1
ATOM 7665 N N . TRP C 1 167 ? 40.086 20.664 -13.652 1.00 126.35 167 TRP A N 1
ATOM 7666 C CA . TRP C 1 167 ? 40.525 21.538 -12.570 1.00 114.32 167 TRP A CA 1
ATOM 7667 C C . TRP C 1 167 ? 39.438 22.508 -12.122 1.00 114.80 167 TRP A C 1
ATOM 7668 O O . TRP C 1 167 ? 38.829 23.200 -12.937 1.00 117.95 167 TRP A O 1
ATOM 7679 N N . ILE C 1 168 ? 39.204 22.552 -10.816 1.00 114.09 168 ILE A N 1
ATOM 7680 C CA . ILE C 1 168 ? 38.233 23.468 -10.242 1.00 118.91 168 ILE A CA 1
ATOM 7681 C C . ILE C 1 168 ? 38.937 24.426 -9.291 1.00 120.43 168 ILE A C 1
ATOM 7682 O O . ILE C 1 168 ? 39.675 23.992 -8.412 1.00 125.67 168 ILE A O 1
ATOM 7687 N N . PRO C 1 169 ? 38.719 25.739 -9.465 1.00 107.47 169 PRO A N 1
ATOM 7688 C CA . PRO C 1 169 ? 39.278 26.694 -8.506 1.00 95.85 169 PRO A CA 1
ATOM 7689 C C . PRO C 1 169 ? 38.581 26.541 -7.161 1.00 102.53 169 PRO A C 1
ATOM 7690 O O . PRO C 1 169 ? 37.364 26.349 -7.129 1.00 106.14 169 PRO A O 1
ATOM 7694 N N . ALA C 1 170 ? 39.341 26.615 -6.071 1.00 100.73 170 ALA A N 1
ATOM 7695 C CA . ALA C 1 170 ? 38.786 26.445 -4.731 1.00 92.41 170 ALA A CA 1
ATOM 7696 C C . ALA C 1 170 ? 37.784 27.545 -4.382 1.00 101.37 170 ALA A C 1
ATOM 7697 O O . ALA C 1 170 ? 37.009 27.416 -3.437 1.00 108.60 170 ALA A O 1
ATOM 7699 N N . ASP C 1 171 ? 37.812 28.629 -5.147 1.00 96.02 171 ASP A N 1
ATOM 7700 C CA . ASP C 1 171 ? 36.819 29.683 -5.027 1.00 108.40 171 ASP A CA 1
ATOM 7701 C C . ASP C 1 171 ? 36.126 29.863 -6.370 1.00 116.98 171 ASP A C 1
ATOM 7702 O O . ASP C 1 171 ? 36.722 30.374 -7.319 1.00 118.10 171 ASP A O 1
ATOM 7707 N N . GLN C 1 172 ? 34.867 29.440 -6.450 1.00 125.67 172 GLN A N 1
ATOM 7708 C CA . GLN C 1 172 ? 34.121 29.515 -7.703 1.00 137.18 172 GLN A CA 1
ATOM 7709 C C . GLN C 1 172 ? 33.250 30.765 -7.797 1.00 148.81 172 GLN A C 1
ATOM 7710 O O . GLN C 1 172 ? 32.271 30.790 -8.544 1.00 147.60 172 GLN A O 1
ATOM 7716 N N . THR C 1 173 ? 33.610 31.797 -7.041 1.00 160.71 173 THR A N 1
ATOM 7717 C CA . THR C 1 173 ? 32.908 33.075 -7.106 1.00 170.49 173 THR A CA 1
ATOM 7718 C C . THR C 1 173 ? 33.065 33.696 -8.490 1.00 175.54 173 THR A C 1
ATOM 7719 O O . THR C 1 173 ? 34.148 34.154 -8.859 1.00 174.24 173 THR A O 1
ATOM 7723 N N . LYS C 1 174 ? 31.971 33.704 -9.247 1.00 178.72 174 LYS A N 1
ATOM 7724 C CA . LYS C 1 174 ? 31.981 34.163 -10.634 1.00 175.68 174 LYS A CA 1
ATOM 7725 C C . LYS C 1 174 ? 32.401 35.625 -10.773 1.00 172.08 174 LYS A C 1
ATOM 7726 O O . LYS C 1 174 ? 31.583 36.491 -11.086 1.00 177.29 174 LYS A O 1
ATOM 7732 N N . LYS C 1 175 ? 33.682 35.888 -10.536 1.00 160.90 175 LYS A N 1
ATOM 7733 C CA . LYS C 1 175 ? 34.247 37.219 -10.717 1.00 154.18 175 LYS A CA 1
ATOM 7734 C C . LYS C 1 175 ? 35.539 37.125 -11.521 1.00 140.69 175 LYS A C 1
ATOM 7735 O O . LYS C 1 175 ? 35.795 36.115 -12.177 1.00 144.85 175 LYS A O 1
ATOM 7741 N N . ASN C 1 176 ? 36.350 38.176 -11.466 1.00 122.09 176 ASN A N 1
ATOM 7742 C CA . ASN C 1 176 ? 37.604 38.206 -12.206 1.00 109.80 176 ASN A CA 1
ATOM 7743 C C . ASN C 1 176 ? 38.645 37.241 -11.656 1.00 109.36 176 ASN A C 1
ATOM 7744 O O . ASN C 1 176 ? 38.818 37.124 -10.445 1.00 127.05 176 ASN A O 1
ATOM 7749 N N . ILE C 1 177 ? 39.336 36.547 -12.551 1.00 93.77 177 ILE A N 1
ATOM 7750 C CA . ILE C 1 177 ? 40.478 35.734 -12.160 1.00 89.49 177 ILE A CA 1
ATOM 7751 C C . ILE C 1 177 ? 41.670 36.634 -11.842 1.00 88.99 177 ILE A C 1
ATOM 7752 O O . ILE C 1 177 ? 42.186 37.334 -12.711 1.00 82.34 177 ILE A O 1
ATOM 7757 N N . CYS C 1 178 ? 42.100 36.616 -10.586 1.00 97.07 178 CYS A N 1
ATOM 7758 C CA . CYS C 1 178 ? 43.159 37.505 -10.126 1.00 84.55 178 CYS A CA 1
ATOM 7759 C C . CYS C 1 178 ? 43.985 36.850 -9.017 1.00 84.03 178 CYS A C 1
ATOM 7760 O O . CYS C 1 178 ? 43.425 36.223 -8.110 1.00 79.92 178 CYS A O 1
ATOM 7763 N N . GLY C 1 179 ? 45.311 36.991 -9.097 1.00 86.62 179 GLY A N 1
ATOM 7764 C CA . GLY C 1 179 ? 46.214 36.476 -8.075 1.00 101.87 179 GLY A CA 1
ATOM 7765 C C . GLY C 1 179 ? 46.722 37.580 -7.164 1.00 96.84 179 GLY A C 1
ATOM 7766 O O . GLY C 1 179 ? 47.791 37.478 -6.561 1.00 96.47 179 GLY A O 1
ATOM 7767 N N . GLN C 1 180 ? 45.929 38.637 -7.057 1.00 91.72 180 GLN A N 1
ATOM 7768 C CA . GLN C 1 180 ? 46.344 39.846 -6.368 1.00 79.92 180 GLN A CA 1
ATOM 7769 C C . GLN C 1 180 ? 45.239 40.353 -5.452 1.00 74.55 180 GLN A C 1
ATOM 7770 O O . GLN C 1 180 ? 44.065 40.360 -5.824 1.00 78.80 180 GLN A O 1
ATOM 7776 N N . SER C 1 181 ? 45.617 40.780 -4.254 1.00 68.30 181 SER A N 1
ATOM 7777 C CA . SER C 1 181 ? 44.667 41.398 -3.338 1.00 70.05 181 SER A CA 1
ATOM 7778 C C . SER C 1 181 ? 44.663 42.914 -3.490 1.00 68.66 181 SER A C 1
ATOM 7779 O O . SER C 1 181 ? 45.679 43.519 -3.828 1.00 75.60 181 SER A O 1
ATOM 7782 N N . PHE C 1 182 ? 43.517 43.528 -3.238 1.00 59.06 182 PHE A N 1
ATOM 7783 C CA . PHE C 1 182 ? 43.391 44.970 -3.414 1.00 57.87 182 PHE A CA 1
ATOM 7784 C C . PHE C 1 182 ? 42.949 45.674 -2.144 1.00 65.27 182 PHE A C 1
ATOM 7785 O O . PHE C 1 182 ? 42.653 45.034 -1.141 1.00 77.81 182 PHE A O 1
ATOM 7793 N N . THR C 1 183 ? 42.939 47.000 -2.189 1.00 55.28 183 THR A N 1
ATOM 7794 C CA . THR C 1 183 ? 42.364 47.789 -1.115 1.00 54.83 183 THR A CA 1
ATOM 7795 C C . THR C 1 183 ? 41.713 49.051 -1.661 1.00 62.96 183 THR A C 1
ATOM 7796 O O . THR C 1 183 ? 42.204 49.646 -2.619 1.00 67.27 183 THR A O 1
ATOM 7800 N N . PRO C 1 184 ? 40.585 49.451 -1.066 1.00 54.37 184 PRO A N 1
ATOM 7801 C CA . PRO C 1 184 ? 39.953 50.707 -1.461 1.00 53.93 184 PRO A CA 1
ATOM 7802 C C . PRO C 1 184 ? 40.862 51.871 -1.123 1.00 56.33 184 PRO A C 1
ATOM 7803 O O . PRO C 1 184 ? 41.662 51.806 -0.189 1.00 66.40 184 PRO A O 1
ATOM 7807 N N . LEU C 1 185 ? 40.729 52.940 -1.888 1.00 60.59 185 LEU A N 1
ATOM 7808 C CA . LEU C 1 185 ? 41.694 54.019 -1.852 1.00 61.29 185 LEU A CA 1
ATOM 7809 C C . LEU C 1 185 ? 41.054 55.263 -2.442 1.00 61.16 185 LEU A C 1
ATOM 7810 O O . LEU C 1 185 ? 40.483 55.218 -3.527 1.00 60.24 185 LEU A O 1
ATOM 7815 N N . THR C 1 186 ? 41.119 56.374 -1.728 1.00 62.04 186 THR A N 1
ATOM 7816 C CA . THR C 1 186 ? 40.709 57.627 -2.330 1.00 57.82 186 THR A CA 1
ATOM 7817 C C . THR C 1 186 ? 41.895 58.155 -3.106 1.00 62.34 186 THR A C 1
ATOM 7818 O O . THR C 1 186 ? 42.965 58.372 -2.542 1.00 71.43 186 THR A O 1
ATOM 7822 N N . VAL C 1 187 ? 41.712 58.323 -4.411 1.00 69.01 187 VAL A N 1
ATOM 7823 C CA . VAL C 1 187 ? 42.732 58.936 -5.250 1.00 62.64 187 VAL A CA 1
ATOM 7824 C C . VAL C 1 187 ? 42.284 60.344 -5.584 1.00 54.26 187 VAL A C 1
ATOM 7825 O O . VAL C 1 187 ? 41.140 60.559 -5.973 1.00 59.92 187 VAL A O 1
ATOM 7829 N N . THR C 1 188 ? 43.185 61.303 -5.407 1.00 59.06 188 THR A N 1
ATOM 7830 C CA . THR C 1 188 ? 42.868 62.706 -5.620 1.00 68.30 188 THR A CA 1
ATOM 7831 C C . THR C 1 188 ? 43.592 63.245 -6.839 1.00 72.09 188 THR A C 1
ATOM 7832 O O . THR C 1 188 ? 44.790 63.019 -7.007 1.00 74.98 188 THR A O 1
ATOM 7836 N N . VAL C 1 189 ? 42.846 63.947 -7.687 1.00 68.28 189 VAL A N 1
ATOM 7837 C CA . VAL C 1 189 ? 43.384 64.558 -8.891 1.00 63.47 189 VAL A CA 1
ATOM 7838 C C . VAL C 1 189 ? 43.561 66.054 -8.667 1.00 72.92 189 VAL A C 1
ATOM 7839 O O . VAL C 1 189 ? 42.629 66.733 -8.240 1.00 87.82 189 VAL A O 1
ATOM 7843 N N . ALA C 1 190 ? 44.757 66.563 -8.940 1.00 64.38 190 ALA A N 1
ATOM 7844 C CA . ALA C 1 190 ? 45.014 67.998 -8.865 1.00 68.97 190 ALA A CA 1
ATOM 7845 C C . ALA C 1 190 ? 45.325 68.553 -10.249 1.00 78.56 190 ALA A C 1
ATOM 7846 O O . ALA C 1 190 ? 46.140 67.997 -10.980 1.00 89.77 190 ALA A O 1
ATOM 7848 N N . TYR C 1 191 ? 44.677 69.653 -10.605 1.00 79.09 191 TYR A N 1
ATOM 7849 C CA . TYR C 1 191 ? 44.830 70.208 -11.941 1.00 79.86 191 TYR A CA 1
ATOM 7850 C C . TYR C 1 191 ? 44.598 71.708 -11.954 1.00 87.09 191 TYR A C 1
ATOM 7851 O O . TYR C 1 191 ? 43.976 72.256 -11.044 1.00 84.62 191 TYR A O 1
ATOM 7860 N N . ASP C 1 192 ? 45.094 72.367 -12.996 1.00 89.09 192 ASP A N 1
ATOM 7861 C CA . ASP C 1 192 ? 44.930 73.806 -13.124 1.00 86.96 192 ASP A CA 1
ATOM 7862 C C . ASP C 1 192 ? 43.467 74.149 -13.394 1.00 90.76 192 ASP A C 1
ATOM 7863 O O . ASP C 1 192 ? 42.891 73.736 -14.400 1.00 94.92 192 ASP A O 1
ATOM 7868 N N . LYS C 1 193 ? 42.877 74.900 -12.471 1.00 97.12 193 LYS A N 1
ATOM 7869 C CA . LYS C 1 193 ? 41.450 75.212 -12.483 1.00 93.15 193 LYS A CA 1
ATOM 7870 C C . LYS C 1 193 ? 41.013 75.902 -13.775 1.00 96.40 193 LYS A C 1
ATOM 7871 O O . LYS C 1 193 ? 39.891 75.715 -14.247 1.00 102.13 193 LYS A O 1
ATOM 7877 N N . THR C 1 194 ? 41.917 76.686 -14.346 1.00 90.44 194 THR A N 1
ATOM 7878 C CA . THR C 1 194 ? 41.594 77.542 -15.474 1.00 101.37 194 THR A CA 1
ATOM 7879 C C . THR C 1 194 ? 41.751 76.826 -16.816 1.00 113.99 194 THR A C 1
ATOM 7880 O O . THR C 1 194 ? 40.887 76.930 -17.687 1.00 126.74 194 THR A O 1
ATOM 7884 N N . LYS C 1 195 ? 42.857 76.107 -16.978 1.00 109.79 195 LYS A N 1
ATOM 7885 C CA . LYS C 1 195 ? 43.150 75.420 -18.232 1.00 104.09 195 LYS A CA 1
ATOM 7886 C C . LYS C 1 195 ? 42.213 74.238 -18.460 1.00 102.74 195 LYS A C 1
ATOM 7887 O O . LYS C 1 195 ? 41.526 73.787 -17.538 1.00 84.48 195 LYS A O 1
ATOM 7893 N N . GLU C 1 196 ? 42.198 73.742 -19.695 1.00 112.30 196 GLU A N 1
ATOM 7894 C CA . GLU C 1 196 ? 41.440 72.546 -20.051 1.00 115.60 196 GLU A CA 1
ATOM 7895 C C . GLU C 1 196 ? 42.126 71.305 -19.488 1.00 106.46 196 GLU A C 1
ATOM 7896 O O . GLU C 1 196 ? 43.336 71.140 -19.634 1.00 100.37 196 GLU A O 1
ATOM 7902 N N . ILE C 1 197 ? 41.353 70.436 -18.843 1.00 106.33 197 ILE A N 1
ATOM 7903 C CA . ILE C 1 197 ? 41.909 69.240 -18.211 1.00 101.30 197 ILE A CA 1
ATOM 7904 C C . ILE C 1 197 ? 42.586 68.313 -19.224 1.00 93.75 197 ILE A C 1
ATOM 7905 O O . ILE C 1 197 ? 42.017 67.980 -20.266 1.00 100.51 197 ILE A O 1
ATOM 7910 N N . ALA C 1 198 ? 43.819 67.920 -18.921 1.00 80.01 198 ALA A N 1
ATOM 7911 C CA . ALA C 1 198 ? 44.569 66.999 -19.772 1.00 75.03 198 ALA A CA 1
ATOM 7912 C C . ALA C 1 198 ? 45.597 66.211 -18.964 1.00 78.42 198 ALA A C 1
ATOM 7913 O O . ALA C 1 198 ? 46.046 66.661 -17.912 1.00 79.78 198 ALA A O 1
ATOM 7915 N N . ALA C 1 199 ? 45.969 65.039 -19.471 1.00 81.56 199 ALA A N 1
ATOM 7916 C CA . ALA C 1 199 ? 46.866 64.129 -18.759 1.00 80.24 199 ALA A CA 1
ATOM 7917 C C . ALA C 1 199 ? 48.136 64.798 -18.251 1.00 72.05 199 ALA A C 1
ATOM 7918 O O . ALA C 1 199 ? 48.624 64.481 -17.175 1.00 91.43 199 ALA A O 1
ATOM 7920 N N . GLY C 1 200 ? 48.657 65.740 -19.021 1.00 81.63 200 GLY A N 1
ATOM 7921 C CA . GLY C 1 200 ? 49.902 66.391 -18.669 1.00 85.74 200 GLY A CA 1
ATOM 7922 C C . GLY C 1 200 ? 49.748 67.402 -17.554 1.00 86.79 200 GLY A C 1
ATOM 7923 O O . GLY C 1 200 ? 50.718 67.746 -16.884 1.00 104.32 200 GLY A O 1
ATOM 7924 N N . GLY C 1 201 ? 48.525 67.876 -17.350 1.00 77.98 201 GLY A N 1
ATOM 7925 C CA . GLY C 1 201 ? 48.268 68.892 -16.345 1.00 77.77 201 GLY A CA 1
ATOM 7926 C C . GLY C 1 201 ? 47.565 68.341 -15.125 1.00 79.95 201 GLY A C 1
ATOM 7927 O O . GLY C 1 201 ? 46.926 69.081 -14.379 1.00 88.52 201 GLY A O 1
ATOM 7928 N N . ILE C 1 202 ? 47.690 67.032 -14.931 1.00 80.59 202 ILE A N 1
ATOM 7929 C CA . ILE C 1 202 ? 47.092 66.343 -13.798 1.00 66.64 202 ILE A CA 1
ATOM 7930 C C . ILE C 1 202 ? 48.192 65.770 -12.920 1.00 69.12 202 ILE A C 1
ATOM 7931 O O . ILE C 1 202 ? 49.193 65.262 -13.429 1.00 75.38 202 ILE A O 1
ATOM 7936 N N . VAL C 1 203 ? 48.013 65.876 -11.605 1.00 72.71 203 VAL A N 1
ATOM 7937 C CA . VAL C 1 203 ? 48.881 65.204 -10.642 1.00 74.96 203 VAL A CA 1
ATOM 7938 C C . VAL C 1 203 ? 48.040 64.366 -9.691 1.00 72.97 203 VAL A C 1
ATOM 7939 O O . VAL C 1 203 ? 47.077 64.873 -9.117 1.00 67.18 203 VAL A O 1
ATOM 7943 N N . PHE C 1 204 ? 48.398 63.089 -9.536 1.00 68.21 204 PHE A N 1
ATOM 7944 C CA . PHE C 1 204 ? 47.655 62.183 -8.655 1.00 61.08 204 PHE A CA 1
ATOM 7945 C C . PHE C 1 204 ? 48.276 62.097 -7.271 1.00 63.61 204 PHE A C 1
ATOM 7946 O O . PHE C 1 204 ? 49.498 62.075 -7.129 1.00 73.35 204 PHE A O 1
ATOM 7954 N N . LYS C 1 205 ? 47.422 62.048 -6.253 1.00 61.42 205 LYS A N 1
ATOM 7955 C CA . LYS C 1 205 ? 47.861 61.859 -4.879 1.00 56.00 205 LYS A CA 1
ATOM 7956 C C . LYS C 1 205 ? 46.999 60.779 -4.250 1.00 69.54 205 LYS A C 1
ATOM 7957 O O . LYS C 1 205 ? 45.836 60.626 -4.610 1.00 65.30 205 LYS A O 1
ATOM 7963 N N . SER C 1 206 ? 47.574 60.018 -3.327 1.00 60.96 206 SER A N 1
ATOM 7964 C CA . SER C 1 206 ? 46.797 59.105 -2.506 1.00 53.87 206 SER A CA 1
ATOM 7965 C C . SER C 1 206 ? 47.583 58.879 -1.234 1.00 63.14 206 SER A C 1
ATOM 7966 O O . SER C 1 206 ? 48.699 59.366 -1.113 1.00 56.03 206 SER A O 1
ATOM 7969 N N . LYS C 1 207 ? 47.015 58.151 -0.280 1.00 63.92 207 LYS A N 1
ATOM 7970 C CA . LYS C 1 207 ? 47.728 57.900 0.968 1.00 55.61 207 LYS A CA 1
ATOM 7971 C C . LYS C 1 207 ? 48.981 57.054 0.718 1.00 60.68 207 LYS A C 1
ATOM 7972 O O . LYS C 1 207 ? 49.859 56.947 1.571 1.00 63.49 207 LYS A O 1
ATOM 7978 N N . TYR C 1 208 ? 49.064 56.482 -0.478 1.00 57.70 208 TYR A N 1
ATOM 7979 C CA . TYR C 1 208 ? 50.148 55.590 -0.854 1.00 58.38 208 TYR A CA 1
ATOM 7980 C C . TYR C 1 208 ? 50.976 56.150 -2.003 1.00 59.72 208 TYR A C 1
ATOM 7981 O O . TYR C 1 208 ? 52.028 55.618 -2.338 1.00 68.59 208 TYR A O 1
ATOM 7990 N N . HIS C 1 209 ? 50.485 57.214 -2.621 1.00 61.72 209 HIS A N 1
ATOM 7991 C CA . HIS C 1 209 ? 51.124 57.749 -3.810 1.00 56.28 209 HIS A CA 1
ATOM 7992 C C . HIS C 1 209 ? 51.407 59.237 -3.687 1.00 59.39 209 HIS A C 1
ATOM 7993 O O . HIS C 1 209 ? 50.490 60.050 -3.569 1.00 63.34 209 HIS A O 1
ATOM 8000 N N . SER C 1 210 ? 52.689 59.583 -3.722 1.00 62.60 210 SER A N 1
ATOM 8001 C CA . SER C 1 210 ? 53.115 60.963 -3.544 1.00 70.38 210 SER A CA 1
ATOM 8002 C C . SER C 1 210 ? 53.354 61.659 -4.869 1.00 79.68 210 SER A C 1
ATOM 8003 O O . SER C 1 210 ? 54.231 61.252 -5.631 1.00 83.81 210 SER A O 1
ATOM 8006 N N . HIS C 1 211 ? 52.571 62.709 -5.117 1.00 83.80 211 HIS A N 1
ATOM 8007 C CA . HIS C 1 211 ? 52.713 63.572 -6.290 1.00 93.06 211 HIS A CA 1
ATOM 8008 C C . HIS C 1 211 ? 53.093 62.804 -7.559 1.00 84.13 211 HIS A C 1
ATOM 8009 O O . HIS C 1 211 ? 54.243 62.813 -7.985 1.00 92.79 211 HIS A O 1
ATOM 8016 N N . MET C 1 212 ? 52.122 62.125 -8.149 1.00 71.53 212 MET A N 1
ATOM 8017 C CA . MET C 1 212 ? 52.399 61.238 -9.266 1.00 70.96 212 MET A CA 1
ATOM 8018 C C . MET C 1 212 ? 52.009 61.903 -10.588 1.00 68.42 212 MET A C 1
ATOM 8019 O O . MET C 1 212 ? 50.844 62.258 -10.802 1.00 70.13 212 MET A O 1
ATOM 8024 N N . GLU C 1 213 ? 52.996 62.077 -11.464 1.00 68.62 213 GLU A N 1
ATOM 8025 C CA . GLU C 1 213 ? 52.818 62.842 -12.704 1.00 69.42 213 GLU A CA 1
ATOM 8026 C C . GLU C 1 213 ? 51.910 62.169 -13.720 1.00 65.78 213 GLU A C 1
ATOM 8027 O O . GLU C 1 213 ? 52.250 61.130 -14.275 1.00 79.64 213 GLU A O 1
ATOM 8033 N N . GLY C 1 214 ? 50.755 62.771 -13.970 1.00 63.28 214 GLY A N 1
ATOM 8034 C CA . GLY C 1 214 ? 49.812 62.223 -14.927 1.00 68.05 214 GLY A CA 1
ATOM 8035 C C . GLY C 1 214 ? 50.390 62.201 -16.330 1.00 73.77 214 GLY A C 1
ATOM 8036 O O . GLY C 1 214 ? 49.988 61.400 -17.174 1.00 74.08 214 GLY A O 1
ATOM 8037 N N . ALA C 1 215 ? 51.342 63.094 -16.574 1.00 64.05 215 ALA A N 1
ATOM 8038 C CA . ALA C 1 215 ? 52.007 63.190 -17.860 1.00 66.14 215 ALA A CA 1
ATOM 8039 C C . ALA C 1 215 ? 52.827 61.935 -18.163 1.00 70.86 215 ALA A C 1
ATOM 8040 O O . ALA C 1 215 ? 53.080 61.602 -19.319 1.00 85.23 215 ALA A O 1
ATOM 8042 N N . ARG C 1 216 ? 53.242 61.243 -17.114 1.00 72.56 216 ARG A N 1
ATOM 8043 C CA . ARG C 1 216 ? 53.959 59.985 -17.257 1.00 72.57 216 ARG A CA 1
ATOM 8044 C C . ARG C 1 216 ? 53.091 58.832 -16.750 1.00 66.45 216 ARG A C 1
ATOM 8045 O O . ARG C 1 216 ? 53.596 57.782 -16.363 1.00 64.12 216 ARG A O 1
ATOM 8053 N N . THR C 1 217 ? 51.778 59.043 -16.766 1.00 70.54 217 THR A N 1
ATOM 8054 C CA . THR C 1 217 ? 50.809 58.040 -16.337 1.00 71.03 217 THR A CA 1
ATOM 8055 C C . THR C 1 217 ? 50.071 57.467 -17.539 1.00 80.34 217 THR A C 1
ATOM 8056 O O . THR C 1 217 ? 49.586 58.213 -18.391 1.00 77.51 217 THR A O 1
ATOM 8060 N N . CYS C 1 218 ? 49.983 56.142 -17.611 1.00 84.33 218 CYS A N 1
ATOM 8061 C CA . CYS C 1 218 ? 49.355 55.512 -18.770 1.00 72.84 218 CYS A CA 1
ATOM 8062 C C . CYS C 1 218 ? 48.201 54.584 -18.376 1.00 67.45 218 CYS A C 1
ATOM 8063 O O . CYS C 1 218 ? 48.143 54.099 -17.255 1.00 64.16 218 CYS A O 1
ATOM 8066 N N . ARG C 1 219 ? 47.279 54.352 -19.303 1.00 75.48 219 ARG A N 1
ATOM 8067 C CA . ARG C 1 219 ? 46.092 53.537 -19.042 1.00 70.23 219 ARG A CA 1
ATOM 8068 C C . ARG C 1 219 ? 46.417 52.049 -19.153 1.00 69.04 219 ARG A C 1
ATOM 8069 O O . ARG C 1 219 ? 47.118 51.635 -20.065 1.00 66.07 219 ARG A O 1
ATOM 8077 N N . LEU C 1 220 ? 45.912 51.246 -18.224 1.00 78.93 220 LEU A N 1
ATOM 8078 C CA . LEU C 1 220 ? 46.167 49.804 -18.248 1.00 79.04 220 LEU A CA 1
ATOM 8079 C C . LEU C 1 220 ? 45.066 49.022 -17.541 1.00 80.52 220 LEU A C 1
ATOM 8080 O O . LEU C 1 220 ? 44.558 49.443 -16.493 1.00 90.32 220 LEU A O 1
ATOM 8085 N N . SER C 1 221 ? 44.707 47.881 -18.127 1.00 74.54 221 SER A N 1
ATOM 8086 C CA . SER C 1 221 ? 43.666 47.023 -17.580 1.00 81.26 221 SER A CA 1
ATOM 8087 C C . SER C 1 221 ? 44.317 45.951 -16.731 1.00 82.24 221 SER A C 1
ATOM 8088 O O . SER C 1 221 ? 45.111 45.155 -17.227 1.00 91.62 221 SER A O 1
ATOM 8091 N N . TYR C 1 222 ? 43.979 45.934 -15.449 1.00 76.19 222 TYR A N 1
ATOM 8092 C CA . TYR C 1 222 ? 44.618 45.024 -14.518 1.00 82.40 222 TYR A CA 1
ATOM 8093 C C . TYR C 1 222 ? 43.583 44.252 -13.723 1.00 81.84 222 TYR A C 1
ATOM 8094 O O . TYR C 1 222 ? 42.678 44.843 -13.136 1.00 86.58 222 TYR A O 1
ATOM 8103 N N . CYS C 1 223 ? 43.731 42.930 -13.711 1.00 79.31 223 CYS A N 1
ATOM 8104 C CA . CYS C 1 223 ? 42.832 42.049 -12.978 1.00 78.16 223 CYS A CA 1
ATOM 8105 C C . CYS C 1 223 ? 41.378 42.278 -13.357 1.00 79.87 223 CYS A C 1
ATOM 8106 O O . CYS C 1 223 ? 40.497 42.312 -12.499 1.00 85.62 223 CYS A O 1
ATOM 8109 N N . GLY C 1 224 ? 41.140 42.456 -14.649 1.00 76.61 224 GLY A N 1
ATOM 8110 C CA . GLY C 1 224 ? 39.790 42.574 -15.157 1.00 77.60 224 GLY A CA 1
ATOM 8111 C C . GLY C 1 224 ? 39.130 43.921 -14.954 1.00 78.27 224 GLY A C 1
ATOM 8112 O O . GLY C 1 224 ? 37.913 44.038 -15.088 1.00 93.68 224 GLY A O 1
ATOM 8113 N N . ARG C 1 225 ? 39.910 44.943 -14.626 1.00 67.88 225 ARG A N 1
ATOM 8114 C CA . ARG C 1 225 ? 39.340 46.284 -14.548 1.00 77.01 225 ARG A CA 1
ATOM 8115 C C . ARG C 1 225 ? 40.275 47.402 -15.010 1.00 74.94 225 ARG A C 1
ATOM 8116 O O . ARG C 1 225 ? 41.494 47.292 -14.920 1.00 67.46 225 ARG A O 1
ATOM 8124 N N . ASN C 1 226 ? 39.675 48.464 -15.539 1.00 82.16 226 ASN A N 1
ATOM 8125 C CA . ASN C 1 226 ? 40.419 49.602 -16.058 1.00 82.21 226 ASN A CA 1
ATOM 8126 C C . ASN C 1 226 ? 41.092 50.384 -14.954 1.00 82.11 226 ASN A C 1
ATOM 8127 O O . ASN C 1 226 ? 40.529 50.585 -13.877 1.00 85.60 226 ASN A O 1
ATOM 8132 N N . GLY C 1 227 ? 42.300 50.844 -15.233 1.00 75.86 227 GLY A N 1
ATOM 8133 C CA . GLY C 1 227 ? 42.975 51.707 -14.300 1.00 70.24 227 GLY A CA 1
ATOM 8134 C C . GLY C 1 227 ? 44.119 52.435 -14.953 1.00 75.37 227 GLY A C 1
ATOM 8135 O O . GLY C 1 227 ? 44.264 52.451 -16.173 1.00 58.98 227 GLY A O 1
ATOM 8136 N N . ILE C 1 228 ? 44.940 53.048 -14.119 1.00 69.74 228 ILE A N 1
ATOM 8137 C CA . ILE C 1 228 ? 46.096 53.758 -14.600 1.00 60.44 228 ILE A CA 1
ATOM 8138 C C . ILE C 1 228 ? 47.326 53.291 -13.844 1.00 65.78 228 ILE A C 1
ATOM 8139 O O . ILE C 1 228 ? 47.295 53.083 -12.624 1.00 71.15 228 ILE A O 1
ATOM 8144 N N . LYS C 1 229 ? 48.398 53.086 -14.600 1.00 74.88 229 LYS A N 1
ATOM 8145 C CA . LYS C 1 229 ? 49.715 52.869 -14.039 1.00 66.42 229 LYS A CA 1
ATOM 8146 C C . LYS C 1 229 ? 50.433 54.200 -13.940 1.00 74.26 229 LYS A C 1
ATOM 8147 O O . LYS C 1 229 ? 50.559 54.952 -14.928 1.00 80.57 229 LYS A O 1
ATOM 8153 N N . PHE C 1 230 ? 50.879 54.471 -12.719 1.00 73.59 230 PHE A N 1
ATOM 8154 C CA . PHE C 1 230 ? 51.674 55.633 -12.367 1.00 74.85 230 PHE A CA 1
ATOM 8155 C C . PHE C 1 230 ? 53.128 55.471 -12.817 1.00 74.79 230 PHE A C 1
ATOM 8156 O O . PHE C 1 230 ? 53.592 54.351 -13.037 1.00 71.14 230 PHE A O 1
ATOM 8164 N N . PRO C 1 231 ? 53.856 56.594 -12.948 1.00 73.66 231 PRO A N 1
ATOM 8165 C CA . PRO C 1 231 ? 55.259 56.571 -13.382 1.00 72.07 231 PRO A CA 1
ATOM 8166 C C . PRO C 1 231 ? 56.131 55.659 -12.536 1.00 64.68 231 PRO A C 1
ATOM 8167 O O . PRO C 1 231 ? 57.174 55.213 -13.004 1.00 113.06 231 PRO A O 1
ATOM 8171 N N . ASN C 1 232 ? 55.719 55.388 -11.304 1.00 79.75 232 ASN A N 1
ATOM 8172 C CA . ASN C 1 232 ? 56.480 54.486 -10.448 1.00 75.66 232 ASN A CA 1
ATOM 8173 C C . ASN C 1 232 ? 56.041 53.037 -10.621 1.00 75.51 232 ASN A C 1
ATOM 8174 O O . ASN C 1 232 ? 56.422 52.169 -9.850 1.00 63.98 232 ASN A O 1
ATOM 8179 N N . GLY C 1 233 ? 55.226 52.781 -11.635 1.00 80.92 233 GLY A N 1
ATOM 8180 C CA . GLY C 1 233 ? 54.857 51.418 -11.964 1.00 85.77 233 GLY A CA 1
ATOM 8181 C C . GLY C 1 233 ? 53.732 50.851 -11.127 1.00 71.42 233 GLY A C 1
ATOM 8182 O O . GLY C 1 233 ? 53.314 49.715 -11.332 1.00 68.83 233 GLY A O 1
ATOM 8183 N N . GLU C 1 234 ? 53.239 51.638 -10.181 1.00 67.97 234 GLU A N 1
ATOM 8184 C CA . GLU C 1 234 ? 52.089 51.230 -9.387 1.00 63.35 234 GLU A CA 1
ATOM 8185 C C . GLU C 1 234 ? 50.778 51.581 -10.090 1.00 71.31 234 GLU A C 1
ATOM 8186 O O . GLU C 1 234 ? 50.740 52.432 -10.976 1.00 78.39 234 GLU A O 1
ATOM 8192 N N . TRP C 1 235 ? 49.700 50.923 -9.684 1.00 73.47 235 TRP A N 1
ATOM 8193 C CA . TRP C 1 235 ? 48.454 50.973 -10.438 1.00 62.88 235 TRP A CA 1
ATOM 8194 C C . TRP C 1 235 ? 47.261 51.260 -9.531 1.00 57.31 235 TRP A C 1
ATOM 8195 O O . TRP C 1 235 ? 47.133 50.686 -8.451 1.00 60.15 235 TRP A O 1
ATOM 8206 N N . VAL C 1 236 ? 46.388 52.161 -9.959 1.00 53.78 236 VAL A N 1
ATOM 8207 C CA . VAL C 1 236 ? 45.127 52.333 -9.251 1.00 53.06 236 VAL A CA 1
ATOM 8208 C C . VAL C 1 236 ? 43.984 52.157 -10.234 1.00 63.56 236 VAL A C 1
ATOM 8209 O O . VAL C 1 236 ? 44.146 52.388 -11.425 1.00 60.55 236 VAL A O 1
ATOM 8213 N N . SER C 1 237 ? 42.830 51.733 -9.740 1.00 69.45 237 SER A N 1
ATOM 8214 C CA . SER C 1 237 ? 41.687 51.491 -10.608 1.00 64.02 237 SER A CA 1
ATOM 8215 C C . SER C 1 237 ? 40.954 52.787 -10.935 1.00 64.90 237 SER A C 1
ATOM 8216 O O . SER C 1 237 ? 40.862 53.689 -10.103 1.00 73.86 237 SER A O 1
ATOM 8219 N N . LEU C 1 238 ? 40.437 52.870 -12.154 1.00 63.77 238 LEU A N 1
ATOM 8220 C CA . LEU C 1 238 ? 39.707 54.047 -12.610 1.00 70.73 238 LEU A CA 1
ATOM 8221 C C . LEU C 1 238 ? 38.728 53.652 -13.703 1.00 79.42 238 LEU A C 1
ATOM 8222 O O . LEU C 1 238 ? 39.145 53.199 -14.766 1.00 68.73 238 LEU A O 1
ATOM 8227 N N . ASP C 1 239 ? 37.432 53.817 -13.450 1.00 94.54 239 ASP A N 1
ATOM 8228 C CA . ASP C 1 239 ? 36.429 53.423 -14.439 1.00 104.85 239 ASP A CA 1
ATOM 8229 C C . ASP C 1 239 ? 36.094 54.545 -15.413 1.00 96.60 239 ASP A C 1
ATOM 8230 O O . ASP C 1 239 ? 36.340 55.721 -15.148 1.00 104.93 239 ASP A O 1
ATOM 8235 N N . VAL C 1 240 ? 35.521 54.167 -16.545 1.00 96.76 240 VAL A N 1
ATOM 8236 C CA . VAL C 1 240 ? 35.207 55.117 -17.603 1.00 95.28 240 VAL A CA 1
ATOM 8237 C C . VAL C 1 240 ? 34.185 56.151 -17.149 1.00 90.83 240 VAL A C 1
ATOM 8238 O O . VAL C 1 240 ? 34.082 57.232 -17.724 1.00 88.63 240 VAL A O 1
ATOM 8242 N N . LYS C 1 241 ? 33.431 55.813 -16.110 1.00 93.26 241 LYS A N 1
ATOM 8243 C CA . LYS C 1 241 ? 32.365 56.678 -15.631 1.00 84.66 241 LYS A CA 1
ATOM 8244 C C . LYS C 1 241 ? 32.880 57.894 -14.873 1.00 80.87 241 LYS A C 1
ATOM 8245 O O . LYS C 1 241 ? 32.239 58.941 -14.880 1.00 81.93 241 LYS A O 1
ATOM 8251 N N . THR C 1 242 ? 34.040 57.758 -14.234 1.00 82.73 242 THR A N 1
ATOM 8252 C CA . THR C 1 242 ? 34.557 58.811 -13.363 1.00 83.85 242 THR A CA 1
ATOM 8253 C C . THR C 1 242 ? 34.916 60.076 -14.126 1.00 85.82 242 THR A C 1
ATOM 8254 O O . THR C 1 242 ? 35.731 60.050 -15.045 1.00 83.91 242 THR A O 1
ATOM 8258 N N . ARG C 1 243 ? 34.298 61.182 -13.726 1.00 94.26 243 ARG A N 1
ATOM 8259 C CA . ARG C 1 243 ? 34.508 62.462 -14.383 1.00 95.79 243 ARG A CA 1
ATOM 8260 C C . ARG C 1 243 ? 35.361 63.402 -13.535 1.00 94.90 243 ARG A C 1
ATOM 8261 O O . ARG C 1 243 ? 35.227 63.454 -12.310 1.00 98.77 243 ARG A O 1
ATOM 8269 N N . ILE C 1 244 ? 36.245 64.131 -14.207 1.00 89.28 244 ILE A N 1
ATOM 8270 C CA . ILE C 1 244 ? 37.037 65.190 -13.594 1.00 88.41 244 ILE A CA 1
ATOM 8271 C C . ILE C 1 244 ? 36.889 66.424 -14.468 1.00 95.19 244 ILE A C 1
ATOM 8272 O O . ILE C 1 244 ? 37.042 66.340 -15.687 1.00 95.22 244 ILE A O 1
ATOM 8277 N N . GLN C 1 245 ? 36.596 67.562 -13.846 1.00 93.92 245 GLN A N 1
ATOM 8278 C CA . GLN C 1 245 ? 36.218 68.770 -14.573 1.00 86.51 245 GLN A CA 1
ATOM 8279 C C . GLN C 1 245 ? 35.089 68.434 -15.540 1.00 95.14 245 GLN A C 1
ATOM 8280 O O . GLN C 1 245 ? 35.127 68.802 -16.713 1.00 96.72 245 GLN A O 1
ATOM 8286 N N . GLU C 1 246 ? 34.104 67.700 -15.027 1.00 100.22 246 GLU A N 1
ATOM 8287 C CA . GLU C 1 246 ? 32.913 67.306 -15.777 1.00 90.21 246 GLU A CA 1
ATOM 8288 C C . GLU C 1 246 ? 33.224 66.613 -17.106 1.00 93.37 246 GLU A C 1
ATOM 8289 O O . GLU C 1 246 ? 32.458 66.708 -18.063 1.00 105.75 246 GLU A O 1
ATOM 8295 N N . LYS C 1 247 ? 34.351 65.911 -17.150 1.00 88.15 247 LYS A N 1
ATOM 8296 C CA . LYS C 1 247 ? 34.740 65.141 -18.321 1.00 90.48 247 LYS A CA 1
ATOM 8297 C C . LYS C 1 247 ? 35.283 63.788 -17.890 1.00 98.43 247 LYS A C 1
ATOM 8298 O O . LYS C 1 247 ? 35.934 63.679 -16.851 1.00 92.65 247 LYS A O 1
ATOM 8304 N N . HIS C 1 248 ? 35.008 62.765 -18.693 1.00 98.49 248 HIS A N 1
ATOM 8305 C CA . HIS C 1 248 ? 35.573 61.436 -18.494 1.00 101.22 248 HIS A CA 1
ATOM 8306 C C . HIS C 1 248 ? 37.087 61.494 -18.228 1.00 96.26 248 HIS A C 1
ATOM 8307 O O . HIS C 1 248 ? 37.851 61.986 -19.054 1.00 94.77 248 HIS A O 1
ATOM 8314 N N . LEU C 1 249 ? 37.515 61.000 -17.070 1.00 92.72 249 LEU A N 1
ATOM 8315 C CA . LEU C 1 249 ? 38.926 61.083 -16.675 1.00 89.88 249 LEU A CA 1
ATOM 8316 C C . LEU C 1 249 ? 39.825 60.053 -17.357 1.00 84.33 249 LEU A C 1
ATOM 8317 O O . LEU C 1 249 ? 40.913 60.382 -17.827 1.00 69.72 249 LEU A O 1
ATOM 8322 N N . LEU C 1 250 ? 39.370 58.805 -17.386 1.00 82.23 250 LEU A N 1
ATOM 8323 C CA . LEU C 1 250 ? 40.148 57.698 -17.943 1.00 66.47 250 LEU A CA 1
ATOM 8324 C C . LEU C 1 250 ? 40.640 57.884 -19.393 1.00 73.76 250 LEU A C 1
ATOM 8325 O O . LEU C 1 250 ? 41.814 57.632 -19.668 1.00 66.40 250 LEU A O 1
ATOM 8330 N N . PRO C 1 251 ? 39.757 58.317 -20.325 1.00 81.67 251 PRO A N 1
ATOM 8331 C CA . PRO C 1 251 ? 40.201 58.435 -21.723 1.00 77.57 251 PRO A CA 1
ATOM 8332 C C . PRO C 1 251 ? 41.306 59.462 -21.962 1.00 78.15 251 PRO A C 1
ATOM 8333 O O . PRO C 1 251 ? 41.894 59.474 -23.043 1.00 82.56 251 PRO A O 1
ATOM 8337 N N . LEU C 1 252 ? 41.587 60.302 -20.971 1.00 80.31 252 LEU A N 1
ATOM 8338 C CA . LEU C 1 252 ? 42.652 61.297 -21.081 1.00 76.86 252 LEU A CA 1
ATOM 8339 C C . LEU C 1 252 ? 44.044 60.674 -21.128 1.00 80.49 252 LEU A C 1
ATOM 8340 O O . LEU C 1 252 ? 45.026 61.368 -21.391 1.00 79.44 252 LEU A O 1
ATOM 8345 N N . PHE C 1 253 ? 44.130 59.374 -20.863 1.00 79.05 253 PHE A N 1
ATOM 8346 C CA . PHE C 1 253 ? 45.425 58.713 -20.700 1.00 71.64 253 PHE A CA 1
ATOM 8347 C C . PHE C 1 253 ? 45.712 57.692 -21.781 1.00 77.78 253 PHE A C 1
ATOM 8348 O O . PHE C 1 253 ? 44.870 56.854 -22.105 1.00 86.74 253 PHE A O 1
ATOM 8356 N N . LYS C 1 254 ? 46.917 57.779 -22.331 1.00 75.95 254 LYS A N 1
ATOM 8357 C CA . LYS C 1 254 ? 47.364 56.861 -23.363 1.00 84.10 254 LYS A CA 1
ATOM 8358 C C . LYS C 1 254 ? 47.360 55.436 -22.838 1.00 88.16 254 LYS A C 1
ATOM 8359 O O . LYS C 1 254 ? 47.743 55.197 -21.700 1.00 77.47 254 LYS A O 1
ATOM 8365 N N . GLU C 1 255 ? 46.906 54.497 -23.665 1.00 102.66 255 GLU A N 1
ATOM 8366 C CA . GLU C 1 255 ? 46.978 53.083 -23.327 1.00 98.97 255 GLU A CA 1
ATOM 8367 C C . GLU C 1 255 ? 48.446 52.733 -23.102 1.00 95.61 255 GLU A C 1
ATOM 8368 O O . GLU C 1 255 ? 49.326 53.289 -23.751 1.00 96.52 255 GLU A O 1
ATOM 8374 N N . CYS C 1 256 ? 48.715 51.833 -22.165 1.00 102.05 256 CYS A N 1
ATOM 8375 C CA . CYS C 1 256 ? 50.092 51.464 -21.849 1.00 93.96 256 CYS A CA 1
ATOM 8376 C C . CYS C 1 256 ? 50.697 50.557 -22.904 1.00 92.33 256 CYS A C 1
ATOM 8377 O O . CYS C 1 256 ? 50.008 49.698 -23.454 1.00 106.48 256 CYS A O 1
ATOM 8380 N N . PRO C 1 257 ? 51.992 50.759 -23.192 1.00 85.13 257 PRO A N 1
ATOM 8381 C CA . PRO C 1 257 ? 52.787 49.929 -24.101 1.00 87.44 257 PRO A CA 1
ATOM 8382 C C . PRO C 1 257 ? 52.517 48.461 -23.852 1.00 95.46 257 PRO A C 1
ATOM 8383 O O . PRO C 1 257 ? 52.466 48.065 -22.694 1.00 106.48 257 PRO A O 1
ATOM 8387 N N . ALA C 1 258 ? 52.327 47.680 -24.910 1.00 105.87 258 ALA A N 1
ATOM 8388 C CA . ALA C 1 258 ? 52.080 46.253 -24.762 1.00 103.77 258 ALA A CA 1
ATOM 8389 C C . ALA C 1 258 ? 53.177 45.628 -23.909 1.00 94.87 258 ALA A C 1
ATOM 8390 O O . ALA C 1 258 ? 54.351 45.961 -24.055 1.00 85.39 258 ALA A O 1
ATOM 8392 N N . GLY C 1 259 ? 52.784 44.748 -22.996 1.00 96.11 259 GLY A N 1
ATOM 8393 C CA . GLY C 1 259 ? 53.738 44.079 -22.132 1.00 101.57 259 GLY A CA 1
ATOM 8394 C C . GLY C 1 259 ? 54.155 44.912 -20.936 1.00 105.34 259 GLY A C 1
ATOM 8395 O O . GLY C 1 259 ? 55.119 44.576 -20.251 1.00 112.94 259 GLY A O 1
ATOM 8396 N N . THR C 1 260 ? 53.435 46.003 -20.689 1.00 94.75 260 THR A N 1
ATOM 8397 C CA . THR C 1 260 ? 53.682 46.830 -19.516 1.00 82.75 260 THR A CA 1
ATOM 8398 C C . THR C 1 260 ? 53.282 46.046 -18.282 1.00 82.50 260 THR A C 1
ATOM 8399 O O . THR C 1 260 ? 52.197 45.474 -18.239 1.00 91.80 260 THR A O 1
ATOM 8403 N N . GLU C 1 261 ? 54.158 46.004 -17.284 1.00 80.35 261 GLU A N 1
ATOM 8404 C CA . GLU C 1 261 ? 53.831 45.332 -16.030 1.00 79.92 261 GLU A CA 1
ATOM 8405 C C . GLU C 1 261 ? 53.476 46.313 -14.909 1.00 86.10 261 GLU A C 1
ATOM 8406 O O . GLU C 1 261 ? 53.696 47.520 -15.028 1.00 98.72 261 GLU A O 1
ATOM 8412 N N . VAL C 1 262 ? 52.916 45.781 -13.827 1.00 75.73 262 VAL A N 1
ATOM 8413 C CA . VAL C 1 262 ? 52.424 46.591 -12.714 1.00 68.94 262 VAL A CA 1
ATOM 8414 C C . VAL C 1 262 ? 52.947 46.036 -11.396 1.00 72.71 262 VAL A C 1
ATOM 8415 O O . VAL C 1 262 ? 52.988 44.820 -11.212 1.00 86.40 262 VAL A O 1
ATOM 8419 N N . ARG C 1 263 ? 53.374 46.916 -10.491 1.00 71.55 263 ARG A N 1
ATOM 8420 C CA . ARG C 1 263 ? 53.866 46.480 -9.183 1.00 74.25 263 ARG A CA 1
ATOM 8421 C C . ARG C 1 263 ? 52.865 46.731 -8.059 1.00 69.98 263 ARG A C 1
ATOM 8422 O O . ARG C 1 263 ? 52.016 47.624 -8.150 1.00 76.22 263 ARG A O 1
ATOM 8430 N N . SER C 1 264 ? 52.963 45.926 -7.004 1.00 70.64 264 SER A N 1
ATOM 8431 C CA . SER C 1 264 ? 52.150 46.130 -5.815 1.00 65.47 264 SER A CA 1
ATOM 8432 C C . SER C 1 264 ? 52.477 47.471 -5.195 1.00 75.51 264 SER A C 1
ATOM 8433 O O . SER C 1 264 ? 53.606 47.963 -5.296 1.00 71.98 264 SER A O 1
ATOM 8436 N N . THR C 1 265 ? 51.475 48.067 -4.564 1.00 71.34 265 THR A N 1
ATOM 8437 C CA . THR C 1 265 ? 51.646 49.359 -3.933 1.00 67.86 265 THR A CA 1
ATOM 8438 C C . THR C 1 265 ? 52.531 49.189 -2.714 1.00 68.32 265 THR A C 1
ATOM 8439 O O . THR C 1 265 ? 52.123 48.609 -1.717 1.00 74.42 265 THR A O 1
ATOM 8443 N N . LEU C 1 266 ? 53.759 49.677 -2.820 1.00 64.60 266 LEU A N 1
ATOM 8444 C CA . LEU C 1 266 ? 54.774 49.427 -1.814 1.00 64.57 266 LEU A CA 1
ATOM 8445 C C . LEU C 1 266 ? 54.386 50.095 -0.512 1.00 73.35 266 LEU A C 1
ATOM 8446 O O . LEU C 1 266 ? 54.601 49.553 0.567 1.00 71.24 266 LEU A O 1
ATOM 8451 N N . GLN C 1 267 ? 53.783 51.269 -0.620 1.00 81.43 267 GLN A N 1
ATOM 8452 C CA . GLN C 1 267 ? 53.505 52.077 0.560 1.00 81.63 267 GLN A CA 1
ATOM 8453 C C . GLN C 1 267 ? 52.442 51.483 1.482 1.00 72.84 267 GLN A C 1
ATOM 8454 O O . GLN C 1 267 ? 52.253 51.941 2.605 1.00 66.12 267 GLN A O 1
ATOM 8460 N N . SER C 1 268 ? 51.762 50.452 1.008 1.00 61.43 268 SER A N 1
ATOM 8461 C CA . SER C 1 268 ? 50.721 49.817 1.790 1.00 60.62 268 SER A CA 1
ATOM 8462 C C . SER C 1 268 ? 51.295 48.700 2.652 1.00 60.26 268 SER A C 1
ATOM 8463 O O . SER C 1 268 ? 50.606 48.162 3.511 1.00 65.53 268 SER A O 1
ATOM 8466 N N . ASP C 1 269 ? 52.555 48.350 2.407 1.00 99.40 269 ASP A N 1
ATOM 8467 C CA . ASP C 1 269 ? 53.233 47.318 3.183 1.00 60.89 269 ASP A CA 1
ATOM 8468 C C . ASP C 1 269 ? 53.482 47.824 4.598 1.00 81.65 269 ASP A C 1
ATOM 8469 O O . ASP C 1 269 ? 53.781 48.999 4.803 1.00 83.97 269 ASP A O 1
ATOM 8474 N N . GLY C 1 270 ? 53.353 46.935 5.574 1.00 60.66 270 GLY A N 1
ATOM 8475 C CA . GLY C 1 270 ? 53.450 47.314 6.971 1.00 60.60 270 GLY A CA 1
ATOM 8476 C C . GLY C 1 270 ? 54.805 47.863 7.347 1.00 61.23 270 GLY A C 1
ATOM 8477 O O . GLY C 1 270 ? 54.900 48.821 8.108 1.00 71.44 270 GLY A O 1
ATOM 8478 N N . ALA C 1 271 ? 55.857 47.254 6.817 1.00 62.10 271 ALA A N 1
ATOM 8479 C CA . ALA C 1 271 ? 57.201 47.739 7.066 1.00 63.16 271 ALA A CA 1
ATOM 8480 C C . ALA C 1 271 ? 57.292 49.159 6.536 1.00 72.96 271 ALA A C 1
ATOM 8481 O O . ALA C 1 271 ? 57.816 50.065 7.198 1.00 68.38 271 ALA A O 1
ATOM 8483 N N . GLN C 1 272 ? 56.743 49.346 5.342 1.00 62.88 272 GLN A N 1
ATOM 8484 C CA . GLN C 1 272 ? 56.690 50.654 4.720 1.00 63.24 272 GLN A CA 1
ATOM 8485 C C . GLN C 1 272 ? 55.885 51.663 5.534 1.00 78.29 272 GLN A C 1
ATOM 8486 O O . GLN C 1 272 ? 56.313 52.797 5.681 1.00 85.88 272 GLN A O 1
ATOM 8492 N N . VAL C 1 273 ? 54.732 51.272 6.074 1.00 61.60 273 VAL A N 1
ATOM 8493 C CA . VAL C 1 273 ? 53.985 52.222 6.900 1.00 74.70 273 VAL A CA 1
ATOM 8494 C C . VAL C 1 273 ? 54.751 52.593 8.161 1.00 72.71 273 VAL A C 1
ATOM 8495 O O . VAL C 1 273 ? 54.746 53.756 8.545 1.00 80.50 273 VAL A O 1
ATOM 8499 N N . LEU C 1 274 ? 55.431 51.629 8.784 1.00 74.18 274 LEU A N 1
ATOM 8500 C CA . LEU C 1 274 ? 56.224 51.931 9.978 1.00 74.75 274 LEU A CA 1
ATOM 8501 C C . LEU C 1 274 ? 57.296 52.949 9.627 1.00 73.96 274 LEU A C 1
ATOM 8502 O O . LEU C 1 274 ? 57.419 53.996 10.279 1.00 72.98 274 LEU A O 1
ATOM 8507 N N . THR C 1 275 ? 58.059 52.641 8.579 1.00 69.15 275 THR A N 1
ATOM 8508 C CA . THR C 1 275 ? 59.142 53.510 8.148 1.00 71.21 275 THR A CA 1
ATOM 8509 C C . THR C 1 275 ? 58.615 54.905 7.841 1.00 74.01 275 THR A C 1
ATOM 8510 O O . THR C 1 275 ? 59.221 55.909 8.211 1.00 81.46 275 THR A O 1
ATOM 8514 N N . SER C 1 276 ? 57.465 54.954 7.181 1.00 77.41 276 SER A N 1
ATOM 8515 C CA . SER C 1 276 ? 56.835 56.211 6.810 1.00 66.44 276 SER A CA 1
ATOM 8516 C C . SER C 1 276 ? 56.466 57.030 8.025 1.00 85.21 276 SER A C 1
ATOM 8517 O O . SER C 1 276 ? 56.778 58.209 8.092 1.00 86.68 276 SER A O 1
ATOM 8520 N N . GLU C 1 277 ? 55.799 56.399 8.982 1.00 64.97 277 GLU A N 1
ATOM 8521 C CA . GLU C 1 277 ? 55.332 57.088 10.178 1.00 71.81 277 GLU A CA 1
ATOM 8522 C C . GLU C 1 277 ? 56.489 57.620 11.023 1.00 67.98 277 GLU A C 1
ATOM 8523 O O . GLU C 1 277 ? 56.493 58.800 11.416 1.00 64.67 277 GLU A O 1
ATOM 8529 N N . ILE C 1 278 ? 57.472 56.758 11.287 1.00 59.96 278 ILE A N 1
ATOM 8530 C CA . ILE C 1 278 ? 58.682 57.181 11.990 1.00 59.60 278 ILE A CA 1
ATOM 8531 C C . ILE C 1 278 ? 59.369 58.334 11.261 1.00 66.04 278 ILE A C 1
ATOM 8532 O O . ILE C 1 278 ? 59.781 59.312 11.889 1.00 69.50 278 ILE A O 1
ATOM 8537 N N . GLN C 1 279 ? 59.481 58.232 9.937 1.00 66.56 279 GLN A N 1
ATOM 8538 C CA . GLN C 1 279 ? 60.087 59.312 9.160 1.00 70.19 279 GLN A CA 1
ATOM 8539 C C . GLN C 1 279 ? 59.282 60.600 9.264 1.00 61.91 279 GLN A C 1
ATOM 8540 O O . GLN C 1 279 ? 59.853 61.673 9.326 1.00 72.96 279 GLN A O 1
ATOM 8546 N N . ARG C 1 280 ? 57.962 60.484 9.298 1.00 52.99 280 ARG A N 1
ATOM 8547 C CA . ARG C 1 280 ? 57.074 61.631 9.423 1.00 64.33 280 ARG A CA 1
ATOM 8548 C C . ARG C 1 280 ? 57.379 62.371 10.720 1.00 69.92 280 ARG A C 1
ATOM 8549 O O . ARG C 1 280 ? 57.662 63.590 10.714 1.00 64.14 280 ARG A O 1
ATOM 8557 N N . ILE C 1 281 ? 57.349 61.627 11.828 1.00 68.92 281 ILE A N 1
ATOM 8558 C CA . ILE C 1 281 ? 57.572 62.248 13.133 1.00 67.03 281 ILE A CA 1
ATOM 8559 C C . ILE C 1 281 ? 58.991 62.796 13.266 1.00 65.89 281 ILE A C 1
ATOM 8560 O O . ILE C 1 281 ? 59.186 63.862 13.847 1.00 75.96 281 ILE A O 1
ATOM 8565 N N . LEU C 1 282 ? 59.966 62.099 12.687 1.00 59.18 282 LEU A N 1
ATOM 8566 C CA . LEU C 1 282 ? 61.350 62.568 12.716 1.00 69.39 282 LEU A CA 1
ATOM 8567 C C . LEU C 1 282 ? 61.570 63.824 11.872 1.00 70.96 282 LEU A C 1
ATOM 8568 O O . LEU C 1 282 ? 62.326 64.706 12.266 1.00 67.34 282 LEU A O 1
ATOM 8573 N N . ASP C 1 283 ? 60.911 63.903 10.718 1.00 64.87 283 ASP A N 1
ATOM 8574 C CA . ASP C 1 283 ? 61.001 65.084 9.866 1.00 70.33 283 ASP A CA 1
ATOM 8575 C C . ASP C 1 283 ? 60.443 66.276 10.617 1.00 69.43 283 ASP A C 1
ATOM 8576 O O . ASP C 1 283 ? 61.074 67.343 10.679 1.00 75.68 283 ASP A O 1
ATOM 8581 N N . TYR C 1 284 ? 59.263 66.082 11.200 1.00 66.63 284 TYR A N 1
ATOM 8582 C CA . TYR C 1 284 ? 58.627 67.146 11.969 1.00 66.48 284 TYR A CA 1
ATOM 8583 C C . TYR C 1 284 ? 59.490 67.614 13.138 1.00 68.07 284 TYR A C 1
ATOM 8584 O O . TYR C 1 284 ? 59.772 68.810 13.287 1.00 65.97 284 TYR A O 1
ATOM 8593 N N . SER C 1 285 ? 59.913 66.670 13.969 1.00 57.09 285 SER A N 1
ATOM 8594 C CA . SER C 1 285 ? 60.665 67.033 15.158 1.00 63.55 285 SER A CA 1
ATOM 8595 C C . SER C 1 285 ? 62.066 67.570 14.856 1.00 69.25 285 SER A C 1
ATOM 8596 O O . SER C 1 285 ? 62.603 68.356 15.631 1.00 83.14 285 SER A O 1
ATOM 8599 N N . LEU C 1 286 ? 62.659 67.161 13.739 1.00 57.37 286 LEU A N 1
ATOM 8600 C CA . LEU C 1 286 ? 63.990 67.660 13.393 1.00 61.38 286 LEU A CA 1
ATOM 8601 C C . LEU C 1 286 ? 63.881 69.065 12.840 1.00 65.42 286 LEU A C 1
ATOM 8602 O O . LEU C 1 286 ? 64.747 69.915 13.070 1.00 79.72 286 LEU A O 1
ATOM 8607 N N . CYS C 1 287 ? 62.796 69.310 12.120 1.00 68.16 287 CYS A N 1
ATOM 8608 C CA . CYS C 1 287 ? 62.484 70.656 11.673 1.00 72.76 287 CYS A CA 1
ATOM 8609 C C . CYS C 1 287 ? 62.299 71.578 12.893 1.00 71.66 287 CYS A C 1
ATOM 8610 O O . CYS C 1 287 ? 62.955 72.623 13.019 1.00 64.81 287 CYS A O 1
ATOM 8613 N N . GLN C 1 288 ? 61.423 71.170 13.805 1.00 68.73 288 GLN A N 1
ATOM 8614 C CA . GLN C 1 288 ? 61.178 71.941 15.020 1.00 71.30 288 GLN A CA 1
ATOM 8615 C C . GLN C 1 288 ? 62.462 72.144 15.824 1.00 70.82 288 GLN A C 1
ATOM 8616 O O . GLN C 1 288 ? 62.663 73.190 16.431 1.00 77.55 288 GLN A O 1
ATOM 8622 N N . ASN C 1 289 ? 63.329 71.137 15.822 1.00 69.12 289 ASN A N 1
ATOM 8623 C CA . ASN C 1 289 ? 64.580 71.210 16.564 1.00 76.81 289 ASN A CA 1
ATOM 8624 C C . ASN C 1 289 ? 65.522 72.251 15.957 1.00 82.81 289 ASN A C 1
ATOM 8625 O O . ASN C 1 289 ? 66.161 73.025 16.678 1.00 88.06 289 ASN A O 1
ATOM 8630 N N . THR C 1 290 ? 65.599 72.272 14.631 1.00 68.99 290 THR A N 1
ATOM 8631 C CA . THR C 1 290 ? 66.362 73.303 13.938 1.00 73.80 290 THR A CA 1
ATOM 8632 C C . THR C 1 290 ? 65.836 74.696 14.278 1.00 83.21 290 THR A C 1
ATOM 8633 O O . THR C 1 290 ? 66.616 75.601 14.588 1.00 85.11 290 THR A O 1
ATOM 8637 N N . TRP C 1 291 ? 64.516 74.869 14.233 1.00 90.10 291 TRP A N 1
ATOM 8638 C CA . TRP C 1 291 ? 63.936 76.170 14.575 1.00 88.53 291 TRP A CA 1
ATOM 8639 C C . TRP C 1 291 ? 64.164 76.528 16.043 1.00 89.84 291 TRP A C 1
ATOM 8640 O O . TRP C 1 291 ? 64.179 77.700 16.413 1.00 95.86 291 TRP A O 1
ATOM 8651 N N . ASP C 1 292 ? 64.335 75.511 16.877 1.00 84.25 292 ASP A N 1
ATOM 8652 C CA . ASP C 1 292 ? 64.708 75.729 18.265 1.00 83.32 292 ASP A CA 1
ATOM 8653 C C . ASP C 1 292 ? 66.139 76.236 18.344 1.00 91.31 292 ASP A C 1
ATOM 8654 O O . ASP C 1 292 ? 66.456 77.080 19.178 1.00 108.74 292 ASP A O 1
ATOM 8659 N N . LYS C 1 293 ? 67.009 75.715 17.483 1.00 91.33 293 LYS A N 1
ATOM 8660 C CA . LYS C 1 293 ? 68.375 76.221 17.417 1.00 84.43 293 LYS A CA 1
ATOM 8661 C C . LYS C 1 293 ? 68.359 77.675 16.980 1.00 91.97 293 LYS A C 1
ATOM 8662 O O . LYS C 1 293 ? 69.079 78.502 17.536 1.00 94.63 293 LYS A O 1
ATOM 8668 N N . VAL C 1 294 ? 67.525 77.987 15.993 1.00 90.66 294 VAL A N 1
ATOM 8669 C CA . VAL C 1 294 ? 67.378 79.367 15.538 1.00 96.08 294 VAL A CA 1
ATOM 8670 C C . VAL C 1 294 ? 66.902 80.271 16.679 1.00 103.32 294 VAL A C 1
ATOM 8671 O O . VAL C 1 294 ? 67.456 81.350 16.902 1.00 94.17 294 VAL A O 1
ATOM 8675 N N . GLU C 1 295 ? 65.889 79.810 17.407 1.00 103.62 295 GLU A N 1
ATOM 8676 C CA . GLU C 1 295 ? 65.318 80.566 18.516 1.00 101.05 295 GLU A CA 1
ATOM 8677 C C . GLU C 1 295 ? 66.367 80.856 19.571 1.00 104.34 295 GLU A C 1
ATOM 8678 O O . GLU C 1 295 ? 66.470 81.979 20.058 1.00 117.23 295 GLU A O 1
ATOM 8684 N N . ARG C 1 296 ? 67.156 79.841 19.910 1.00 103.61 296 ARG A N 1
ATOM 8685 C CA . ARG C 1 296 ? 68.205 79.981 20.917 1.00 115.69 296 ARG A CA 1
ATOM 8686 C C . ARG C 1 296 ? 69.427 80.730 20.383 1.00 128.09 296 ARG A C 1
ATOM 8687 O O . ARG C 1 296 ? 70.461 80.797 21.051 1.00 139.37 296 ARG A O 1
ATOM 8695 N N . LYS C 1 297 ? 69.301 81.284 19.178 1.00 124.14 297 LYS A N 1
ATOM 8696 C CA . LYS C 1 297 ? 70.384 82.023 18.528 1.00 120.11 297 LYS A CA 1
ATOM 8697 C C . LYS C 1 297 ? 71.645 81.188 18.329 1.00 113.29 297 LYS A C 1
ATOM 8698 O O . LYS C 1 297 ? 72.738 81.732 18.207 1.00 113.89 297 LYS A O 1
ATOM 8704 N N . GLU C 1 298 ? 71.490 79.868 18.302 1.00 109.70 298 GLU A N 1
ATOM 8705 C CA . GLU C 1 298 ? 72.606 78.972 18.027 1.00 108.64 298 GLU A CA 1
ATOM 8706 C C . GLU C 1 298 ? 72.917 79.003 16.532 1.00 115.82 298 GLU A C 1
ATOM 8707 O O . GLU C 1 298 ? 72.037 79.285 15.717 1.00 111.61 298 GLU A O 1
ATOM 8713 N N . PRO C 1 299 ? 74.176 78.731 16.163 1.00 124.63 299 PRO A N 1
ATOM 8714 C CA . PRO C 1 299 ? 74.540 78.710 14.743 1.00 131.01 299 PRO A CA 1
ATOM 8715 C C . PRO C 1 299 ? 73.942 77.492 14.047 1.00 129.30 299 PRO A C 1
ATOM 8716 O O . PRO C 1 299 ? 73.637 76.498 14.709 1.00 137.17 299 PRO A O 1
ATOM 8720 N N . LEU C 1 300 ? 73.773 77.571 12.731 1.00 117.79 300 LEU A N 1
ATOM 8721 C CA . LEU C 1 300 ? 73.157 76.479 11.984 1.00 110.49 300 LEU A CA 1
ATOM 8722 C C . LEU C 1 300 ? 74.130 75.777 11.046 1.00 112.53 300 LEU A C 1
ATOM 8723 O O . LEU C 1 300 ? 74.899 76.423 10.336 1.00 105.52 300 LEU A O 1
ATOM 8728 N N . SER C 1 301 ? 74.081 74.449 11.044 1.00 113.73 301 SER A N 1
ATOM 8729 C CA . SER C 1 301 ? 74.866 73.655 10.110 1.00 113.27 301 SER A CA 1
ATOM 8730 C C . SER C 1 301 ? 74.027 73.422 8.856 1.00 115.31 301 SER A C 1
ATOM 8731 O O . SER C 1 301 ? 72.805 73.581 8.893 1.00 121.85 301 SER A O 1
ATOM 8734 N N . PRO C 1 302 ? 74.676 73.064 7.735 1.00 106.48 302 PRO A N 1
ATOM 8735 C CA . PRO C 1 302 ? 73.940 72.720 6.516 1.00 96.70 302 PRO A CA 1
ATOM 8736 C C . PRO C 1 302 ? 72.857 71.668 6.762 1.00 96.68 302 PRO A C 1
ATOM 8737 O O . PRO C 1 302 ? 71.772 71.757 6.185 1.00 98.86 302 PRO A O 1
ATOM 8741 N N . LEU C 1 303 ? 73.149 70.692 7.615 1.00 88.69 303 LEU A N 1
ATOM 8742 C CA . LEU C 1 303 ? 72.197 69.632 7.915 1.00 80.23 303 LEU A CA 1
ATOM 8743 C C . LEU C 1 303 ? 70.950 70.200 8.608 1.00 85.40 303 LEU A C 1
ATOM 8744 O O . LEU C 1 303 ? 69.804 69.843 8.271 1.00 84.93 303 LEU A O 1
ATOM 8749 N N . ASP C 1 304 ? 71.187 71.100 9.561 1.00 90.06 304 ASP A N 1
ATOM 8750 C CA . ASP C 1 304 ? 70.111 71.788 10.265 1.00 95.24 304 ASP A CA 1
ATOM 8751 C C . ASP C 1 304 ? 69.228 72.502 9.252 1.00 81.94 304 ASP A C 1
ATOM 8752 O O . ASP C 1 304 ? 68.003 72.488 9.355 1.00 81.47 304 ASP A O 1
ATOM 8757 N N . LEU C 1 305 ? 69.863 73.116 8.265 1.00 81.17 305 LEU A N 1
ATOM 8758 C CA . LEU C 1 305 ? 69.134 73.785 7.194 1.00 88.11 305 LEU A CA 1
ATOM 8759 C C . LEU C 1 305 ? 68.303 72.805 6.383 1.00 81.48 305 LEU A C 1
ATOM 8760 O O . LEU C 1 305 ? 67.180 73.110 5.988 1.00 89.75 305 LEU A O 1
ATOM 8765 N N . SER C 1 306 ? 68.862 71.627 6.136 1.00 74.02 306 SER A N 1
ATOM 8766 C CA . SER C 1 306 ? 68.184 70.616 5.337 1.00 73.20 306 SER A CA 1
ATOM 8767 C C . SER C 1 306 ? 66.962 70.067 6.054 1.00 72.21 306 SER A C 1
ATOM 8768 O O . SER C 1 306 ? 66.038 69.563 5.423 1.00 70.48 306 SER A O 1
ATOM 8771 N N . TYR C 1 307 ? 66.951 70.156 7.379 1.00 70.64 307 TYR A N 1
ATOM 8772 C CA . TYR C 1 307 ? 65.754 69.744 8.111 1.00 76.28 307 TYR A CA 1
ATOM 8773 C C . TYR C 1 307 ? 64.547 70.660 7.847 1.00 77.72 307 TYR A C 1
ATOM 8774 O O . TYR C 1 307 ? 63.423 70.349 8.241 1.00 86.69 307 TYR A O 1
ATOM 8783 N N . LEU C 1 308 ? 64.787 71.779 7.169 1.00 72.89 308 LEU A N 1
ATOM 8784 C CA . LEU C 1 308 ? 63.741 72.750 6.862 1.00 76.03 308 LEU A CA 1
ATOM 8785 C C . LEU C 1 308 ? 63.228 72.571 5.443 1.00 82.44 308 LEU A C 1
ATOM 8786 O O . LEU C 1 308 ? 62.208 73.146 5.062 1.00 86.43 308 LEU A O 1
ATOM 8791 N N . ALA C 1 309 ? 63.951 71.777 4.664 1.00 80.35 309 ALA A N 1
ATOM 8792 C CA . ALA C 1 309 ? 63.630 71.561 3.258 1.00 71.13 309 ALA A CA 1
ATOM 8793 C C . ALA C 1 309 ? 62.317 70.822 3.073 1.00 67.26 309 ALA A C 1
ATOM 8794 O O . ALA C 1 309 ? 61.908 70.036 3.922 1.00 79.53 309 ALA A O 1
ATOM 8796 N N . SER C 1 310 ? 61.657 71.079 1.954 1.00 74.18 310 SER A N 1
ATOM 8797 C CA . SER C 1 310 ? 60.500 70.289 1.576 1.00 71.43 310 SER A CA 1
ATOM 8798 C C . SER C 1 310 ? 61.018 68.991 0.992 1.00 67.13 310 SER A C 1
ATOM 8799 O O . SER C 1 310 ? 62.011 68.987 0.260 1.00 77.32 310 SER A O 1
ATOM 8802 N N . LYS C 1 311 ? 60.366 67.885 1.327 1.00 59.04 311 LYS A N 1
ATOM 8803 C CA . LYS C 1 311 ? 60.766 66.597 0.772 1.00 59.35 311 LYS A CA 1
ATOM 8804 C C . LYS C 1 311 ? 59.826 66.147 -0.333 1.00 65.42 311 LYS A C 1
ATOM 8805 O O . LYS C 1 311 ? 60.016 65.091 -0.922 1.00 82.05 311 LYS A O 1
ATOM 8811 N N . SER C 1 312 ? 58.813 66.956 -0.611 1.00 70.36 312 SER A N 1
ATOM 8812 C CA . SER C 1 312 ? 57.852 66.643 -1.658 1.00 83.96 312 SER A CA 1
ATOM 8813 C C . SER C 1 312 ? 57.640 67.878 -2.525 1.00 85.59 312 SER A C 1
ATOM 8814 O O . SER C 1 312 ? 57.851 69.000 -2.068 1.00 96.17 312 SER A O 1
ATOM 8817 N N . PRO C 1 313 ? 57.226 67.679 -3.783 1.00 73.71 313 PRO A N 1
ATOM 8818 C CA . PRO C 1 313 ? 56.959 68.825 -4.655 1.00 70.09 313 PRO A CA 1
ATOM 8819 C C . PRO C 1 313 ? 55.840 69.693 -4.097 1.00 70.81 313 PRO A C 1
ATOM 8820 O O . PRO C 1 313 ? 54.996 69.205 -3.350 1.00 80.47 313 PRO A O 1
ATOM 8824 N N . GLY C 1 314 ? 55.845 70.970 -4.451 1.00 67.67 314 GLY A N 1
ATOM 8825 C CA . GLY C 1 314 ? 54.829 71.890 -3.982 1.00 72.44 314 GLY A CA 1
ATOM 8826 C C . GLY C 1 314 ? 55.370 73.286 -3.741 1.00 84.12 314 GLY A C 1
ATOM 8827 O O . GLY C 1 314 ? 56.582 73.484 -3.601 1.00 89.38 314 GLY A O 1
ATOM 8828 N N . LYS C 1 315 ? 54.465 74.259 -3.706 1.00 83.72 315 LYS A N 1
ATOM 8829 C CA . LYS C 1 315 ? 54.829 75.625 -3.377 1.00 93.48 315 LYS A CA 1
ATOM 8830 C C . LYS C 1 315 ? 55.327 75.649 -1.933 1.00 95.64 315 LYS A C 1
ATOM 8831 O O . LYS C 1 315 ? 54.628 75.209 -1.023 1.00 101.74 315 LYS A O 1
ATOM 8837 N N . GLY C 1 316 ? 56.546 76.134 -1.726 1.00 86.32 316 GLY A N 1
ATOM 8838 C CA . GLY C 1 316 ? 57.101 76.221 -0.390 1.00 83.76 316 GLY A CA 1
ATOM 8839 C C . GLY C 1 316 ? 58.182 77.273 -0.230 1.00 86.49 316 GLY A C 1
ATOM 8840 O O . GLY C 1 316 ? 58.292 78.211 -1.028 1.00 95.23 316 GLY A O 1
ATOM 8841 N N . LEU C 1 317 ? 58.983 77.112 0.818 1.00 73.96 317 LEU A N 1
ATOM 8842 C CA . LEU C 1 317 ? 60.087 78.019 1.096 1.00 77.19 317 LEU A CA 1
ATOM 8843 C C . LEU C 1 317 ? 61.400 77.258 1.164 1.00 79.92 317 LEU A C 1
ATOM 8844 O O . LEU C 1 317 ? 61.438 76.088 1.541 1.00 78.87 317 LEU A O 1
ATOM 8849 N N . ALA C 1 318 ? 62.480 77.926 0.789 1.00 85.52 318 ALA A N 1
ATOM 8850 C CA . ALA C 1 318 ? 63.807 77.365 0.957 1.00 87.07 318 ALA A CA 1
ATOM 8851 C C . ALA C 1 318 ? 64.558 78.245 1.939 1.00 92.17 318 ALA A C 1
ATOM 8852 O O . ALA C 1 318 ? 64.196 79.403 2.146 1.00 94.88 318 ALA A O 1
ATOM 8854 N N . TYR C 1 319 ? 65.600 77.694 2.547 1.00 94.55 319 TYR A N 1
ATOM 8855 C CA . TYR C 1 319 ? 66.362 78.423 3.550 1.00 103.03 319 TYR A CA 1
ATOM 8856 C C . TYR C 1 319 ? 67.858 78.304 3.277 1.00 100.94 319 TYR A C 1
ATOM 8857 O O . TYR C 1 319 ? 68.329 77.283 2.774 1.00 100.37 319 TYR A O 1
ATOM 8866 N N . THR C 1 320 ? 68.602 79.354 3.604 1.00 102.81 320 THR A N 1
ATOM 8867 C CA . THR C 1 320 ? 70.054 79.313 3.493 1.00 110.80 320 THR A CA 1
ATOM 8868 C C . THR C 1 320 ? 70.692 80.308 4.461 1.00 116.24 320 THR A C 1
ATOM 8869 O O . THR C 1 320 ? 69.991 81.023 5.176 1.00 111.20 320 THR A O 1
ATOM 8873 N N . VAL C 1 321 ? 72.021 80.341 4.491 1.00 120.29 321 VAL A N 1
ATOM 8874 C CA . VAL C 1 321 ? 72.738 81.275 5.354 1.00 123.16 321 VAL A CA 1
ATOM 8875 C C . VAL C 1 321 ? 73.618 82.223 4.537 1.00 129.56 321 VAL A C 1
ATOM 8876 O O . VAL C 1 321 ? 74.726 81.871 4.127 1.00 136.26 321 VAL A O 1
ATOM 8880 N N . ILE C 1 322 ? 73.110 83.427 4.300 1.00 125.12 322 ILE A N 1
ATOM 8881 C CA . ILE C 1 322 ? 73.845 84.435 3.550 1.00 130.76 322 ILE A CA 1
ATOM 8882 C C . ILE C 1 322 ? 74.581 85.370 4.502 1.00 145.24 322 ILE A C 1
ATOM 8883 O O . ILE C 1 322 ? 73.953 86.098 5.273 1.00 152.47 322 ILE A O 1
ATOM 8888 N N . ASN C 1 323 ? 75.911 85.346 4.441 1.00 148.42 323 ASN A N 1
ATOM 8889 C CA . ASN C 1 323 ? 76.748 86.175 5.307 1.00 150.64 323 ASN A CA 1
ATOM 8890 C C . ASN C 1 323 ? 76.396 86.034 6.788 1.00 146.86 323 ASN A C 1
ATOM 8891 O O . ASN C 1 323 ? 76.305 87.027 7.510 1.00 153.70 323 ASN A O 1
ATOM 8896 N N . GLY C 1 324 ? 76.189 84.797 7.229 1.00 135.66 324 GLY A N 1
ATOM 8897 C CA . GLY C 1 324 ? 75.882 84.526 8.621 1.00 132.57 324 GLY A CA 1
ATOM 8898 C C . GLY C 1 324 ? 74.442 84.820 9.002 1.00 136.62 324 GLY A C 1
ATOM 8899 O O . GLY C 1 324 ? 74.075 84.739 10.177 1.00 136.22 324 GLY A O 1
ATOM 8900 N N . THR C 1 325 ? 73.620 85.154 8.010 1.00 143.16 325 THR A N 1
ATOM 8901 C CA . THR C 1 325 ? 72.218 85.493 8.255 1.00 142.67 325 THR A CA 1
ATOM 8902 C C . THR C 1 325 ? 71.242 84.459 7.680 1.00 135.10 325 THR A C 1
ATOM 8903 O O . THR C 1 325 ? 71.354 84.063 6.519 1.00 130.13 325 THR A O 1
ATOM 8907 N N . LEU C 1 326 ? 70.291 84.023 8.504 1.00 129.90 326 LEU A N 1
ATOM 8908 C CA . LEU C 1 326 ? 69.258 83.099 8.052 1.00 124.60 326 LEU A CA 1
ATOM 8909 C C . LEU C 1 326 ? 68.332 83.786 7.059 1.00 123.61 326 LEU A C 1
ATOM 8910 O O . LEU C 1 326 ? 67.677 84.778 7.383 1.00 126.93 326 LEU A O 1
ATOM 8915 N N . SER C 1 327 ? 68.282 83.252 5.846 1.00 113.60 327 SER A N 1
ATOM 8916 C CA . SER C 1 327 ? 67.446 83.820 4.804 1.00 111.18 327 SER A CA 1
ATOM 8917 C C . SER C 1 327 ? 66.498 82.774 4.242 1.00 109.64 327 SER A C 1
ATOM 8918 O O . SER C 1 327 ? 66.838 81.592 4.146 1.00 108.01 327 SER A O 1
ATOM 8921 N N . PHE C 1 328 ? 65.305 83.219 3.871 1.00 108.15 328 PHE A N 1
ATOM 8922 C CA . PHE C 1 328 ? 64.335 82.344 3.239 1.00 107.70 328 PHE A CA 1
ATOM 8923 C C . PHE C 1 328 ? 64.066 82.817 1.815 1.00 111.40 328 PHE A C 1
ATOM 8924 O O . PHE C 1 328 ? 64.474 83.913 1.428 1.00 117.20 328 PHE A O 1
ATOM 8932 N N . ALA C 1 329 ? 63.384 81.986 1.035 1.00 107.53 329 ALA A N 1
ATOM 8933 C CA . ALA C 1 329 ? 62.946 82.391 -0.295 1.00 108.69 329 ALA A CA 1
ATOM 8934 C C . ALA C 1 329 ? 61.728 81.585 -0.721 1.00 108.67 329 ALA A C 1
ATOM 8935 O O . ALA C 1 329 ? 61.679 80.371 -0.525 1.00 101.09 329 ALA A O 1
ATOM 8937 N N . HIS C 1 330 ? 60.738 82.264 -1.289 1.00 113.08 330 HIS A N 1
ATOM 8938 C CA . HIS C 1 330 ? 59.606 81.573 -1.888 1.00 113.23 330 HIS A CA 1
ATOM 8939 C C . HIS C 1 330 ? 60.090 80.779 -3.089 1.00 104.40 330 HIS A C 1
ATOM 8940 O O . HIS C 1 330 ? 60.988 81.216 -3.807 1.00 114.35 330 HIS A O 1
ATOM 8947 N N . THR C 1 331 ? 59.503 79.610 -3.299 1.00 90.26 331 THR A N 1
ATOM 8948 C CA . THR C 1 331 ? 59.859 78.792 -4.447 1.00 90.72 331 THR A CA 1
ATOM 8949 C C . THR C 1 331 ? 58.819 77.708 -4.645 1.00 90.51 331 THR A C 1
ATOM 8950 O O . THR C 1 331 ? 57.942 77.524 -3.808 1.00 90.21 331 THR A O 1
ATOM 8954 N N . ARG C 1 332 ? 58.906 77.000 -5.764 1.00 93.36 332 ARG A N 1
ATOM 8955 C CA . ARG C 1 332 ? 58.100 75.804 -5.959 1.00 88.45 332 ARG A CA 1
ATOM 8956 C C . ARG C 1 332 ? 59.033 74.609 -6.084 1.00 87.85 332 ARG A C 1
ATOM 8957 O O . ARG C 1 332 ? 59.801 74.499 -7.038 1.00 98.70 332 ARG A O 1
ATOM 8965 N N . TYR C 1 333 ? 58.991 73.732 -5.090 1.00 77.93 333 TYR A N 1
ATOM 8966 C CA . TYR C 1 333 ? 59.780 72.517 -5.136 1.00 74.88 333 TYR A CA 1
ATOM 8967 C C . TYR C 1 333 ? 59.238 71.609 -6.230 1.00 79.77 333 TYR A C 1
ATOM 8968 O O . TYR C 1 333 ? 58.031 71.528 -6.453 1.00 79.65 333 TYR A O 1
ATOM 8977 N N . VAL C 1 334 ? 60.141 70.939 -6.928 1.00 79.75 334 VAL A N 1
ATOM 8978 C CA . VAL C 1 334 ? 59.759 69.962 -7.928 1.00 82.16 334 VAL A CA 1
ATOM 8979 C C . VAL C 1 334 ? 60.622 68.726 -7.742 1.00 81.20 334 VAL A C 1
ATOM 8980 O O . VAL C 1 334 ? 61.685 68.784 -7.113 1.00 80.28 334 VAL A O 1
ATOM 8984 N N . ARG C 1 335 ? 60.158 67.605 -8.276 1.00 63.57 335 ARG A N 1
ATOM 8985 C CA . ARG C 1 335 ? 60.919 66.373 -8.180 1.00 66.71 335 ARG A CA 1
ATOM 8986 C C . ARG C 1 335 ? 62.025 66.332 -9.233 1.00 76.68 335 ARG A C 1
ATOM 8987 O O . ARG C 1 335 ? 61.782 66.564 -10.421 1.00 79.56 335 ARG A O 1
ATOM 8995 N N . MET C 1 336 ? 63.243 66.052 -8.783 1.00 73.67 336 MET A N 1
ATOM 8996 C CA . MET C 1 336 ? 64.374 65.904 -9.687 1.00 84.41 336 MET A CA 1
ATOM 8997 C C . MET C 1 336 ? 65.094 64.603 -9.380 1.00 82.32 336 MET A C 1
ATOM 8998 O O . MET C 1 336 ? 65.035 64.109 -8.252 1.00 84.52 336 MET A O 1
ATOM 9003 N N . TRP C 1 337 ? 65.774 64.052 -10.380 1.00 70.08 337 TRP A N 1
ATOM 9004 C CA . TRP C 1 337 ? 66.648 62.912 -10.149 1.00 74.99 337 TRP A CA 1
ATOM 9005 C C . TRP C 1 337 ? 68.110 63.324 -10.253 1.00 74.67 337 TRP A C 1
ATOM 9006 O O . TRP C 1 337 ? 68.519 63.952 -11.227 1.00 74.03 337 TRP A O 1
ATOM 9017 N N . ILE C 1 338 ? 68.888 62.984 -9.230 1.00 65.35 338 ILE A N 1
ATOM 9018 C CA . ILE C 1 338 ? 70.307 63.303 -9.221 1.00 67.46 338 ILE A CA 1
ATOM 9019 C C . ILE C 1 338 ? 71.140 62.032 -9.308 1.00 79.25 338 ILE A C 1
ATOM 9020 O O . ILE C 1 338 ? 70.645 60.949 -9.017 1.00 66.96 338 ILE A O 1
ATOM 9025 N N . ASP C 1 339 ? 72.399 62.172 -9.719 1.00 95.59 339 ASP A N 1
ATOM 9026 C CA . ASP C 1 339 ? 73.261 61.021 -9.982 1.00 99.63 339 ASP A CA 1
ATOM 9027 C C . ASP C 1 339 ? 73.818 60.362 -8.717 1.00 96.90 339 ASP A C 1
ATOM 9028 O O . ASP C 1 339 ? 74.233 59.206 -8.751 1.00 105.57 339 ASP A O 1
ATOM 9033 N N . GLY C 1 340 ? 73.817 61.090 -7.605 1.00 85.21 340 GLY A N 1
ATOM 9034 C CA . GLY C 1 340 ? 74.294 60.550 -6.344 1.00 84.30 340 GLY A CA 1
ATOM 9035 C C . GLY C 1 340 ? 74.257 61.588 -5.240 1.00 96.98 340 GLY A C 1
ATOM 9036 O O . GLY C 1 340 ? 74.073 62.773 -5.514 1.00 98.75 340 GLY A O 1
ATOM 9037 N N . PRO C 1 341 ? 74.433 61.151 -3.982 1.00 101.60 341 PRO A N 1
ATOM 9038 C CA . PRO C 1 341 ? 74.389 62.055 -2.827 1.00 94.18 341 PRO A CA 1
ATOM 9039 C C . PRO C 1 341 ? 75.472 63.117 -2.900 1.00 96.68 341 PRO A C 1
ATOM 9040 O O . PRO C 1 341 ? 75.316 64.200 -2.337 1.00 92.27 341 PRO A O 1
ATOM 9044 N N . VAL C 1 342 ? 76.559 62.799 -3.591 1.00 107.39 342 VAL A N 1
ATOM 9045 C CA . VAL C 1 342 ? 77.608 63.769 -3.866 1.00 114.44 342 VAL A CA 1
ATOM 9046 C C . VAL C 1 342 ? 77.828 63.829 -5.378 1.00 109.98 342 VAL A C 1
ATOM 9047 O O . VAL C 1 342 ? 77.895 62.793 -6.037 1.00 104.14 342 VAL A O 1
ATOM 9051 N N . LEU C 1 343 ? 77.915 65.043 -5.923 1.00 112.57 343 LEU A N 1
ATOM 9052 C CA . LEU C 1 343 ? 77.944 65.244 -7.374 1.00 107.07 343 LEU A CA 1
ATOM 9053 C C . LEU C 1 343 ? 79.156 66.043 -7.844 1.00 111.16 343 LEU A C 1
ATOM 9054 O O . LEU C 1 343 ? 79.729 66.817 -7.084 1.00 123.31 343 LEU A O 1
ATOM 9059 N N . LYS C 1 344 ? 79.526 65.865 -9.109 1.00 112.16 344 LYS A N 1
ATOM 9060 C CA . LYS C 1 344 ? 80.622 66.624 -9.712 1.00 114.06 344 LYS A CA 1
ATOM 9061 C C . LYS C 1 344 ? 80.170 68.020 -10.136 1.00 118.15 344 LYS A C 1
ATOM 9062 O O . LYS C 1 344 ? 80.833 69.015 -9.842 1.00 125.61 344 LYS A O 1
ATOM 9068 N N . GLU C 1 345 ? 79.043 68.081 -10.837 1.00 115.70 345 GLU A N 1
ATOM 9069 C CA . GLU C 1 345 ? 78.458 69.345 -11.269 1.00 119.41 345 GLU A CA 1
ATOM 9070 C C . GLU C 1 345 ? 77.066 69.495 -10.660 1.00 117.12 345 GLU A C 1
ATOM 9071 O O . GLU C 1 345 ? 76.391 68.495 -10.416 1.00 124.98 345 GLU A O 1
ATOM 9077 N N . PRO C 1 346 ? 76.625 70.744 -10.416 1.00 109.83 346 PRO A N 1
ATOM 9078 C CA . PRO C 1 346 ? 75.349 70.960 -9.721 1.00 106.98 346 PRO A CA 1
ATOM 9079 C C . PRO C 1 346 ? 74.162 70.754 -10.650 1.00 105.40 346 PRO A C 1
ATOM 9080 O O . PRO C 1 346 ? 73.333 71.652 -10.807 1.00 97.64 346 PRO A O 1
ATOM 9084 N N . LYS C 1 347 ? 74.086 69.574 -11.254 1.00 109.99 347 LYS A N 1
ATOM 9085 C CA . LYS C 1 347 ? 73.049 69.282 -12.229 1.00 110.80 347 LYS A CA 1
ATOM 9086 C C . LYS C 1 347 ? 72.119 68.178 -11.743 1.00 101.06 347 LYS A C 1
ATOM 9087 O O . LYS C 1 347 ? 72.420 67.471 -10.783 1.00 97.64 347 LYS A O 1
ATOM 9093 N N . GLY C 1 348 ? 70.985 68.039 -12.418 1.00 97.70 348 GLY A N 1
ATOM 9094 C CA . GLY C 1 348 ? 70.039 66.987 -12.106 1.00 88.92 348 GLY A CA 1
ATOM 9095 C C . GLY C 1 348 ? 69.064 66.780 -13.245 1.00 91.82 348 GLY A C 1
ATOM 9096 O O . GLY C 1 348 ? 68.839 67.681 -14.056 1.00 95.15 348 GLY A O 1
ATOM 9097 N N . LYS C 1 349 ? 68.493 65.584 -13.315 1.00 88.03 349 LYS A N 1
ATOM 9098 C CA . LYS C 1 349 ? 67.508 65.262 -14.337 1.00 83.25 349 LYS A CA 1
ATOM 9099 C C . LYS C 1 349 ? 66.126 65.696 -13.854 1.00 82.47 349 LYS A C 1
ATOM 9100 O O . LYS C 1 349 ? 65.663 65.277 -12.801 1.00 76.85 349 LYS A O 1
ATOM 9106 N N . ARG C 1 350 ? 65.476 66.557 -14.626 1.00 99.44 350 ARG A N 1
ATOM 9107 C CA . ARG C 1 350 ? 64.305 67.280 -14.139 1.00 92.30 350 ARG A CA 1
ATOM 9108 C C . ARG C 1 350 ? 62.968 66.655 -14.529 1.00 90.06 350 ARG A C 1
ATOM 9109 O O . ARG C 1 350 ? 61.966 66.886 -13.858 1.00 92.09 350 ARG A O 1
ATOM 9117 N N . GLU C 1 351 ? 62.947 65.867 -15.601 1.00 94.72 351 GLU A N 1
ATOM 9118 C CA . GLU C 1 351 ? 61.698 65.275 -16.085 1.00 92.41 351 GLU A CA 1
ATOM 9119 C C . GLU C 1 351 ? 61.531 63.780 -15.750 1.00 93.45 351 GLU A C 1
ATOM 9120 O O . GLU C 1 351 ? 60.433 63.327 -15.425 1.00 94.14 351 GLU A O 1
ATOM 9126 N N . SER C 1 352 ? 62.619 63.021 -15.823 1.00 91.12 352 SER A N 1
ATOM 9127 C CA . SER C 1 352 ? 62.581 61.596 -15.509 1.00 80.95 352 SER A CA 1
ATOM 9128 C C . SER C 1 352 ? 63.985 61.127 -15.124 1.00 83.06 352 SER A C 1
ATOM 9129 O O . SER C 1 352 ? 64.961 61.823 -15.396 1.00 93.63 352 SER A O 1
ATOM 9132 N N . PRO C 1 353 ? 64.095 59.954 -14.478 1.00 73.39 353 PRO A N 1
ATOM 9133 C CA . PRO C 1 353 ? 65.412 59.433 -14.090 1.00 71.41 353 PRO A CA 1
ATOM 9134 C C . PRO C 1 353 ? 66.312 59.150 -15.283 1.00 89.13 353 PRO A C 1
ATOM 9135 O O . PRO C 1 353 ? 67.519 58.982 -15.113 1.00 106.27 353 PRO A O 1
ATOM 9139 N N . SER C 1 354 ? 65.725 59.078 -16.471 1.00 95.05 354 SER A N 1
ATOM 9140 C CA . SER C 1 354 ? 66.482 58.866 -17.696 1.00 98.75 354 SER A CA 1
ATOM 9141 C C . SER C 1 354 ? 66.397 60.103 -18.583 1.00 100.70 354 SER A C 1
ATOM 9142 O O . SER C 1 354 ? 66.603 60.028 -19.793 1.00 109.97 354 SER A O 1
ATOM 9145 N N . GLY C 1 355 ? 66.088 61.240 -17.965 1.00 96.39 355 GLY A N 1
ATOM 9146 C CA . GLY C 1 355 ? 65.946 62.496 -18.676 1.00 99.63 355 GLY A CA 1
ATOM 9147 C C . GLY C 1 355 ? 67.270 63.205 -18.865 1.00 105.60 355 GLY A C 1
ATOM 9148 O O . GLY C 1 355 ? 68.328 62.642 -18.582 1.00 119.66 355 GLY A O 1
ATOM 9149 N N . ILE C 1 356 ? 67.214 64.442 -19.344 1.00 96.89 356 ILE A N 1
ATOM 9150 C CA . ILE C 1 356 ? 68.428 65.214 -19.580 1.00 105.09 356 ILE A CA 1
ATOM 9151 C C . ILE C 1 356 ? 68.837 66.006 -18.340 1.00 115.20 356 ILE A C 1
ATOM 9152 O O . ILE C 1 356 ? 67.993 66.575 -17.641 1.00 110.99 356 ILE A O 1
ATOM 9157 N N . SER C 1 357 ? 70.138 66.022 -18.064 1.00 119.17 357 SER A N 1
ATOM 9158 C CA . SER C 1 357 ? 70.659 66.717 -16.895 1.00 108.90 357 SER A CA 1
ATOM 9159 C C . SER C 1 357 ? 70.773 68.208 -17.165 1.00 113.21 357 SER A C 1
ATOM 9160 O O . SER C 1 357 ? 71.321 68.632 -18.186 1.00 120.82 357 SER A O 1
ATOM 9163 N N . SER C 1 358 ? 70.243 69.001 -16.242 1.00 108.76 358 SER A N 1
ATOM 9164 C CA . SER C 1 358 ? 70.261 70.450 -16.376 1.00 104.90 358 SER A CA 1
ATOM 9165 C C . SER C 1 358 ? 70.784 71.094 -15.100 1.00 109.32 358 SER A C 1
ATOM 9166 O O . SER C 1 358 ? 70.806 70.460 -14.044 1.00 105.09 358 SER A O 1
ATOM 9169 N N . ASP C 1 359 ? 71.218 72.347 -15.203 1.00 120.55 359 ASP A N 1
ATOM 9170 C CA . ASP C 1 359 ? 71.624 73.109 -14.028 1.00 124.42 359 ASP A CA 1
ATOM 9171 C C . ASP C 1 359 ? 70.417 73.295 -13.121 1.00 112.18 359 ASP A C 1
ATOM 9172 O O . ASP C 1 359 ? 69.373 73.780 -13.562 1.00 107.93 359 ASP A O 1
ATOM 9177 N N . ILE C 1 360 ? 70.556 72.901 -11.859 1.00 108.03 360 ILE A N 1
ATOM 9178 C CA . ILE C 1 360 ? 69.440 72.957 -10.918 1.00 106.08 360 ILE A CA 1
ATOM 9179 C C . ILE C 1 360 ? 69.592 74.085 -9.899 1.00 107.59 360 ILE A C 1
ATOM 9180 O O . ILE C 1 360 ? 68.598 74.607 -9.393 1.00 105.77 360 ILE A O 1
ATOM 9185 N N . TRP C 1 361 ? 70.837 74.455 -9.610 1.00 104.31 361 TRP A N 1
ATOM 9186 C CA . TRP C 1 361 ? 71.125 75.594 -8.745 1.00 103.41 361 TRP A CA 1
ATOM 9187 C C . TRP C 1 361 ? 72.493 76.192 -9.056 1.00 109.30 361 TRP A C 1
ATOM 9188 O O . TRP C 1 361 ? 73.476 75.468 -9.205 1.00 114.59 361 TRP A O 1
ATOM 9199 N N . THR C 1 362 ? 72.555 77.516 -9.137 1.00 112.14 362 THR A N 1
ATOM 9200 C CA . THR C 1 362 ? 73.793 78.189 -9.508 1.00 122.93 362 THR A CA 1
ATOM 9201 C C . THR C 1 362 ? 74.064 79.460 -8.696 1.00 135.26 362 THR A C 1
ATOM 9202 O O . THR C 1 362 ? 75.048 80.161 -8.936 1.00 138.41 362 THR A O 1
ATOM 9206 N N . GLN C 1 363 ? 73.188 79.753 -7.741 1.00 136.48 363 GLN A N 1
ATOM 9207 C CA . GLN C 1 363 ? 73.308 80.954 -6.917 1.00 127.16 363 GLN A CA 1
ATOM 9208 C C . GLN C 1 363 ? 73.947 80.620 -5.568 1.00 122.50 363 GLN A C 1
ATOM 9209 O O . GLN C 1 363 ? 73.255 80.462 -4.563 1.00 125.53 363 GLN A O 1
ATOM 9215 N N . TRP C 1 364 ? 75.271 80.514 -5.552 1.00 120.65 364 TRP A N 1
ATOM 9216 C CA . TRP C 1 364 ? 75.989 80.054 -4.367 1.00 132.76 364 TRP A CA 1
ATOM 9217 C C . TRP C 1 364 ? 76.404 81.192 -3.435 1.00 144.76 364 TRP A C 1
ATOM 9218 O O . TRP C 1 364 ? 76.860 82.242 -3.890 1.00 155.98 364 TRP A O 1
ATOM 9229 N N . PHE C 1 365 ? 76.250 80.975 -2.131 1.00 136.64 365 PHE A N 1
ATOM 9230 C CA . PHE C 1 365 ? 76.587 81.998 -1.147 1.00 135.72 365 PHE A CA 1
ATOM 9231 C C . PHE C 1 365 ? 77.842 81.646 -0.360 1.00 142.59 365 PHE A C 1
ATOM 9232 O O . PHE C 1 365 ? 78.111 80.479 -0.095 1.00 141.94 365 PHE A O 1
ATOM 9240 N N . LYS C 1 366 ? 78.605 82.670 0.006 1.00 146.73 366 LYS A N 1
ATOM 9241 C CA . LYS C 1 366 ? 79.816 82.489 0.791 1.00 142.34 366 LYS A CA 1
ATOM 9242 C C . LYS C 1 366 ? 79.461 81.941 2.169 1.00 142.70 366 LYS A C 1
ATOM 9243 O O . LYS C 1 366 ? 78.832 82.626 2.976 1.00 146.73 366 LYS A O 1
ATOM 9249 N N . TYR C 1 367 ? 79.855 80.698 2.426 1.00 139.56 367 TYR A N 1
ATOM 9250 C CA . TYR C 1 367 ? 79.571 80.045 3.700 1.00 138.54 367 TYR A CA 1
ATOM 9251 C C . TYR C 1 367 ? 80.860 79.501 4.305 1.00 147.17 367 TYR A C 1
ATOM 9252 O O . TYR C 1 367 ? 81.156 78.309 4.208 1.00 148.01 367 TYR A O 1
ATOM 9261 N N . GLY C 1 368 ? 81.630 80.389 4.925 1.00 152.94 368 GLY A N 1
ATOM 9262 C CA . GLY C 1 368 ? 82.926 80.024 5.460 1.00 157.98 368 GLY A CA 1
ATOM 9263 C C . GLY C 1 368 ? 83.931 79.813 4.344 1.00 162.55 368 GLY A C 1
ATOM 9264 O O . GLY C 1 368 ? 84.129 80.687 3.501 1.00 161.06 368 GLY A O 1
ATOM 9265 N N . ASP C 1 369 ? 84.561 78.644 4.337 1.00 168.58 369 ASP A N 1
ATOM 9266 C CA . ASP C 1 369 ? 85.551 78.306 3.322 1.00 170.89 369 ASP A CA 1
ATOM 9267 C C . ASP C 1 369 ? 84.888 77.848 2.026 1.00 155.60 369 ASP A C 1
ATOM 9268 O O . ASP C 1 369 ? 85.499 77.886 0.961 1.00 150.73 369 ASP A O 1
ATOM 9273 N N . MET C 1 370 ? 83.633 77.422 2.125 1.00 152.08 370 MET A N 1
ATOM 9274 C CA . MET C 1 370 ? 82.917 76.846 0.990 1.00 140.15 370 MET A CA 1
ATOM 9275 C C . MET C 1 370 ? 81.643 77.619 0.655 1.00 132.75 370 MET A C 1
ATOM 9276 O O . MET C 1 370 ? 81.236 78.516 1.391 1.00 129.13 370 MET A O 1
ATOM 9281 N N . GLU C 1 371 ? 81.020 77.270 -0.465 1.00 132.67 371 GLU A N 1
ATOM 9282 C CA . GLU C 1 371 ? 79.764 77.895 -0.861 1.00 133.05 371 GLU A CA 1
ATOM 9283 C C . GLU C 1 371 ? 78.570 77.027 -0.470 1.00 135.21 371 GLU A C 1
ATOM 9284 O O . GLU C 1 371 ? 78.639 75.796 -0.519 1.00 137.55 371 GLU A O 1
ATOM 9290 N N . ILE C 1 372 ? 77.478 77.675 -0.076 1.00 132.17 372 ILE A N 1
ATOM 9291 C CA . ILE C 1 372 ? 76.269 76.966 0.324 1.00 127.11 372 ILE A CA 1
ATOM 9292 C C . ILE C 1 372 ? 75.075 77.436 -0.499 1.00 127.37 372 ILE A C 1
ATOM 9293 O O . ILE C 1 372 ? 75.047 78.572 -0.986 1.00 132.26 372 ILE A O 1
ATOM 9298 N N . GLY C 1 373 ? 74.097 76.549 -0.661 1.00 121.70 373 GLY A N 1
ATOM 9299 C CA . GLY C 1 373 ? 72.899 76.852 -1.422 1.00 120.71 373 GLY A CA 1
ATOM 9300 C C . GLY C 1 373 ? 71.641 76.685 -0.595 1.00 120.92 373 GLY A C 1
ATOM 9301 O O . GLY C 1 373 ? 71.671 76.849 0.626 1.00 127.06 373 GLY A O 1
ATOM 9302 N N . PRO C 1 374 ? 70.522 76.351 -1.255 1.00 114.20 374 PRO A N 1
ATOM 9303 C CA . PRO C 1 374 ? 69.243 76.203 -0.554 1.00 104.17 374 PRO A CA 1
ATOM 9304 C C . PRO C 1 374 ? 69.213 74.941 0.303 1.00 97.18 374 PRO A C 1
ATOM 9305 O O . PRO C 1 374 ? 69.662 73.887 -0.149 1.00 87.60 374 PRO A O 1
ATOM 9309 N N . ASN C 1 375 ? 68.711 75.068 1.529 1.00 99.77 375 ASN A N 1
ATOM 9310 C CA . ASN C 1 375 ? 68.532 73.933 2.432 1.00 91.45 375 ASN A CA 1
ATOM 9311 C C . ASN C 1 375 ? 69.807 73.132 2.680 1.00 93.17 375 ASN A C 1
ATOM 9312 O O . ASN C 1 375 ? 69.781 71.897 2.691 1.00 89.39 375 ASN A O 1
ATOM 9317 N N . GLY C 1 376 ? 70.918 73.840 2.862 1.00 96.24 376 GLY A N 1
ATOM 9318 C CA . GLY C 1 376 ? 72.181 73.212 3.205 1.00 99.81 376 GLY A CA 1
ATOM 9319 C C . GLY C 1 376 ? 72.814 72.408 2.087 1.00 98.09 376 GLY A C 1
ATOM 9320 O O . GLY C 1 376 ? 73.473 71.394 2.330 1.00 94.49 376 GLY A O 1
ATOM 9321 N N . LEU C 1 377 ? 72.605 72.852 0.854 1.00 104.52 377 LEU A N 1
ATOM 9322 C CA . LEU C 1 377 ? 73.285 72.248 -0.283 1.00 100.90 377 LEU A CA 1
ATOM 9323 C C . LEU C 1 377 ? 74.723 72.737 -0.271 1.00 112.34 377 LEU A C 1
ATOM 9324 O O . LEU C 1 377 ? 74.970 73.943 -0.285 1.00 112.63 377 LEU A O 1
ATOM 9329 N N . LEU C 1 378 ? 75.678 71.812 -0.232 1.00 118.92 378 LEU A N 1
ATOM 9330 C CA . LEU C 1 378 ? 77.073 72.231 -0.115 1.00 129.19 378 LEU A CA 1
ATOM 9331 C C . LEU C 1 378 ? 77.860 72.215 -1.424 1.00 138.68 378 LEU A C 1
ATOM 9332 O O . LEU C 1 378 ? 77.794 71.258 -2.193 1.00 144.00 378 LEU A O 1
ATOM 9337 N N . LYS C 1 379 ? 78.595 73.295 -1.669 1.00 138.61 379 LYS A N 1
ATOM 9338 C CA . LYS C 1 379 ? 79.548 73.351 -2.770 1.00 134.96 379 LYS A CA 1
ATOM 9339 C C . LYS C 1 379 ? 80.947 73.212 -2.193 1.00 134.37 379 LYS A C 1
ATOM 9340 O O . LYS C 1 379 ? 81.480 74.155 -1.610 1.00 134.93 379 LYS A O 1
ATOM 9346 N N . THR C 1 380 ? 81.535 72.029 -2.342 1.00 134.51 380 THR A N 1
ATOM 9347 C CA . THR C 1 380 ? 82.832 71.746 -1.738 1.00 142.49 380 THR A CA 1
ATOM 9348 C C . THR C 1 380 ? 83.847 71.258 -2.763 1.00 144.93 380 THR A C 1
ATOM 9349 O O . THR C 1 380 ? 83.511 71.036 -3.925 1.00 138.64 380 THR A O 1
ATOM 9353 N N . ALA C 1 381 ? 85.091 71.094 -2.320 1.00 150.67 381 ALA A N 1
ATOM 9354 C CA . ALA C 1 381 ? 86.161 70.599 -3.179 1.00 143.24 381 ALA A CA 1
ATOM 9355 C C . ALA C 1 381 ? 85.892 69.159 -3.601 1.00 146.50 381 ALA A C 1
ATOM 9356 O O . ALA C 1 381 ? 86.250 68.751 -4.705 1.00 145.35 381 ALA A O 1
ATOM 9358 N N . GLY C 1 382 ? 85.254 68.396 -2.716 1.00 148.68 382 GLY A N 1
ATOM 9359 C CA . GLY C 1 382 ? 84.902 67.016 -3.002 1.00 143.97 382 GLY A CA 1
ATOM 9360 C C . GLY C 1 382 ? 83.662 66.897 -3.871 1.00 137.44 382 GLY A C 1
ATOM 9361 O O . GLY C 1 382 ? 83.200 65.793 -4.166 1.00 132.10 382 GLY A O 1
ATOM 9362 N N . GLY C 1 383 ? 83.122 68.042 -4.279 1.00 132.72 383 GLY A N 1
ATOM 9363 C CA . GLY C 1 383 ? 81.941 68.074 -5.122 1.00 122.46 383 GLY A CA 1
ATOM 9364 C C . GLY C 1 383 ? 80.767 68.811 -4.501 1.00 123.09 383 GLY A C 1
ATOM 9365 O O . GLY C 1 383 ? 80.942 69.688 -3.652 1.00 124.14 383 GLY A O 1
ATOM 9366 N N . TYR C 1 384 ? 79.563 68.457 -4.941 1.00 121.96 384 TYR A N 1
ATOM 9367 C CA . TYR C 1 384 ? 78.339 69.046 -4.414 1.00 114.46 384 TYR A CA 1
ATOM 9368 C C . TYR C 1 384 ? 77.611 68.027 -3.550 1.00 114.40 384 TYR A C 1
ATOM 9369 O O . TYR C 1 384 ? 77.313 66.922 -3.999 1.00 112.20 384 TYR A O 1
ATOM 9378 N N . LYS C 1 385 ? 77.327 68.405 -2.307 1.00 114.98 385 LYS A N 1
ATOM 9379 C CA . LYS C 1 385 ? 76.787 67.469 -1.331 1.00 108.45 385 LYS A CA 1
ATOM 9380 C C . LYS C 1 385 ? 75.360 67.791 -0.886 1.00 106.18 385 LYS A C 1
ATOM 9381 O O . LYS C 1 385 ? 75.054 68.921 -0.476 1.00 111.84 385 LYS A O 1
ATOM 9387 N N . PHE C 1 386 ? 74.499 66.780 -0.997 1.00 97.28 386 PHE A N 1
ATOM 9388 C CA . PHE C 1 386 ? 73.170 66.785 -0.401 1.00 85.81 386 PHE A CA 1
ATOM 9389 C C . PHE C 1 386 ? 73.224 65.921 0.847 1.00 89.88 386 PHE A C 1
ATOM 9390 O O . PHE C 1 386 ? 73.935 64.919 0.878 1.00 103.68 386 PHE A O 1
ATOM 9398 N N . PRO C 1 387 ? 72.477 66.303 1.886 1.00 89.64 387 PRO A N 1
ATOM 9399 C CA . PRO C 1 387 ? 72.296 65.428 3.047 1.00 82.40 387 PRO A CA 1
ATOM 9400 C C . PRO C 1 387 ? 71.459 64.219 2.639 1.00 84.52 387 PRO A C 1
ATOM 9401 O O . PRO C 1 387 ? 70.460 64.373 1.939 1.00 81.88 387 PRO A O 1
ATOM 9405 N N . TRP C 1 388 ? 71.860 63.031 3.074 1.00 85.26 388 TRP A N 1
ATOM 9406 C CA . TRP C 1 388 ? 71.244 61.802 2.595 1.00 72.12 388 TRP A CA 1
ATOM 9407 C C . TRP C 1 388 ? 69.733 61.717 2.820 1.00 80.63 388 TRP A C 1
ATOM 9408 O O . TRP C 1 388 ? 69.035 61.003 2.105 1.00 86.89 388 TRP A O 1
ATOM 9419 N N . HIS C 1 389 ? 69.224 62.447 3.804 1.00 80.52 389 HIS A N 1
ATOM 9420 C CA . HIS C 1 389 ? 67.818 62.315 4.168 1.00 80.89 389 HIS A CA 1
ATOM 9421 C C . HIS C 1 389 ? 66.885 63.026 3.196 1.00 87.88 389 HIS A C 1
ATOM 9422 O O . HIS C 1 389 ? 65.695 62.726 3.141 1.00 105.22 389 HIS A O 1
ATOM 9429 N N . LEU C 1 390 ? 67.426 63.966 2.430 1.00 78.70 390 LEU A N 1
ATOM 9430 C CA . LEU C 1 390 ? 66.642 64.674 1.427 1.00 76.87 390 LEU A CA 1
ATOM 9431 C C . LEU C 1 390 ? 66.452 63.823 0.180 1.00 79.73 390 LEU A C 1
ATOM 9432 O O . LEU C 1 390 ? 65.645 64.146 -0.692 1.00 83.81 390 LEU A O 1
ATOM 9437 N N . ILE C 1 391 ? 67.206 62.734 0.109 1.00 80.90 391 ILE A N 1
ATOM 9438 C CA . ILE C 1 391 ? 67.196 61.853 -1.044 1.00 71.72 391 ILE A CA 1
ATOM 9439 C C . ILE C 1 391 ? 66.288 60.656 -0.805 1.00 81.75 391 ILE A C 1
ATOM 9440 O O . ILE C 1 391 ? 66.288 60.070 0.278 1.00 80.63 391 ILE A O 1
ATOM 9445 N N . GLY C 1 392 ? 65.512 60.302 -1.822 1.00 71.78 392 GLY A N 1
ATOM 9446 C CA . GLY C 1 392 ? 64.660 59.134 -1.768 1.00 71.84 392 GLY A CA 1
ATOM 9447 C C . GLY C 1 392 ? 64.965 58.174 -2.896 1.00 71.79 392 GLY A C 1
ATOM 9448 O O . GLY C 1 392 ? 65.530 58.562 -3.918 1.00 72.16 392 GLY A O 1
ATOM 9449 N N . MET C 1 393 ? 64.581 56.917 -2.708 1.00 74.31 393 MET A N 1
ATOM 9450 C CA . MET C 1 393 ? 64.836 55.867 -3.686 1.00 72.81 393 MET A CA 1
ATOM 9451 C C . MET C 1 393 ? 63.799 54.754 -3.585 1.00 74.41 393 MET A C 1
ATOM 9452 O O . MET C 1 393 ? 63.320 54.436 -2.499 1.00 74.95 393 MET A O 1
ATOM 9457 N N . GLY C 1 394 ? 63.446 54.173 -4.723 1.00 85.64 394 GLY A N 1
ATOM 9458 C CA . GLY C 1 394 ? 62.575 53.012 -4.739 1.00 90.38 394 GLY A CA 1
ATOM 9459 C C . GLY C 1 394 ? 61.118 53.260 -4.395 1.00 82.34 394 GLY A C 1
ATOM 9460 O O . GLY C 1 394 ? 60.348 52.307 -4.240 1.00 80.37 394 GLY A O 1
ATOM 9461 N N . ILE C 1 395 ? 60.730 54.529 -4.285 1.00 76.79 395 ILE A N 1
ATOM 9462 C CA . ILE C 1 395 ? 59.336 54.864 -3.995 1.00 81.24 395 ILE A CA 1
ATOM 9463 C C . ILE C 1 395 ? 58.642 55.549 -5.173 1.00 82.41 395 ILE A C 1
ATOM 9464 O O . ILE C 1 395 ? 57.679 55.014 -5.720 1.00 82.89 395 ILE A O 1
ATOM 9469 N N . VAL C 1 396 ? 59.131 56.720 -5.566 1.00 75.48 396 VAL A N 1
ATOM 9470 C CA . VAL C 1 396 ? 58.456 57.510 -6.596 1.00 80.33 396 VAL A CA 1
ATOM 9471 C C . VAL C 1 396 ? 58.838 57.141 -8.034 1.00 78.51 396 VAL A C 1
ATOM 9472 O O . VAL C 1 396 ? 58.331 57.734 -8.987 1.00 82.47 396 VAL A O 1
ATOM 9476 N N . ASP C 1 397 ? 59.733 56.170 -8.187 1.00 78.00 397 ASP A N 1
ATOM 9477 C CA . ASP C 1 397 ? 60.093 55.655 -9.501 1.00 77.19 397 ASP A CA 1
ATOM 9478 C C . ASP C 1 397 ? 60.291 54.143 -9.446 1.00 90.21 397 ASP A C 1
ATOM 9479 O O . ASP C 1 397 ? 60.377 53.559 -8.365 1.00 84.13 397 ASP A O 1
ATOM 9484 N N . ASN C 1 398 ? 60.360 53.510 -10.612 1.00 97.42 398 ASN A N 1
ATOM 9485 C CA . ASN C 1 398 ? 60.507 52.062 -10.673 1.00 99.36 398 ASN A CA 1
ATOM 9486 C C . ASN C 1 398 ? 61.968 51.631 -10.824 1.00 96.21 398 ASN A C 1
ATOM 9487 O O . ASN C 1 398 ? 62.258 50.489 -11.182 1.00 101.34 398 ASN A O 1
ATOM 9492 N N . GLU C 1 399 ? 62.883 52.545 -10.526 1.00 85.47 399 GLU A N 1
ATOM 9493 C CA . GLU C 1 399 ? 64.303 52.323 -10.778 1.00 84.32 399 GLU A CA 1
ATOM 9494 C C . GLU C 1 399 ? 64.944 51.239 -9.912 1.00 84.75 399 GLU A C 1
ATOM 9495 O O . GLU C 1 399 ? 65.977 50.680 -10.278 1.00 94.64 399 GLU A O 1
ATOM 9501 N N . LEU C 1 400 ? 64.346 50.939 -8.766 1.00 78.40 400 LEU A N 1
ATOM 9502 C CA . LEU C 1 400 ? 64.930 49.935 -7.884 1.00 81.62 400 LEU A CA 1
ATOM 9503 C C . LEU C 1 400 ? 63.937 48.840 -7.524 1.00 79.88 400 LEU A C 1
ATOM 9504 O O . LEU C 1 400 ? 63.897 48.369 -6.388 1.00 74.35 400 LEU A O 1
ATOM 9509 N N . HIS C 1 401 ? 63.151 48.425 -8.510 1.00 78.38 401 HIS A N 1
ATOM 9510 C CA . HIS C 1 401 ? 62.119 47.427 -8.287 1.00 76.75 401 HIS A CA 1
ATOM 9511 C C . HIS C 1 401 ? 62.699 46.094 -7.829 1.00 85.10 401 HIS A C 1
ATOM 9512 O O . HIS C 1 401 ? 62.047 45.356 -7.098 1.00 83.07 401 HIS A O 1
ATOM 9519 N N . GLU C 1 402 ? 63.922 45.790 -8.251 1.00 82.50 402 GLU A N 1
ATOM 9520 C CA . GLU C 1 402 ? 64.539 44.517 -7.898 1.00 83.68 402 GLU A CA 1
ATOM 9521 C C . GLU C 1 402 ? 64.709 44.392 -6.388 1.00 87.85 402 GLU A C 1
ATOM 9522 O O . GLU C 1 402 ? 64.651 43.291 -5.836 1.00 80.97 402 GLU A O 1
ATOM 9528 N N . LEU C 1 403 ? 64.908 45.528 -5.729 1.00 74.38 403 LEU A N 1
ATOM 9529 C CA . LEU C 1 403 ? 65.129 45.554 -4.297 1.00 73.39 403 LEU A CA 1
ATOM 9530 C C . LEU C 1 403 ? 63.857 45.293 -3.507 1.00 73.37 403 LEU A C 1
ATOM 9531 O O . LEU C 1 403 ? 63.894 44.641 -2.468 1.00 114.43 403 LEU A O 1
ATOM 9536 N N . SER C 1 404 ? 62.730 45.795 -3.996 1.00 73.93 404 SER A N 1
ATOM 9537 C CA . SER C 1 404 ? 61.471 45.673 -3.263 1.00 93.19 404 SER A CA 1
ATOM 9538 C C . SER C 1 404 ? 60.533 44.593 -3.789 1.00 75.21 404 SER A C 1
ATOM 9539 O O . SER C 1 404 ? 59.477 44.364 -3.216 1.00 117.88 404 SER A O 1
ATOM 9542 N N . GLU C 1 405 ? 60.920 43.924 -4.867 1.00 90.49 405 GLU A N 1
ATOM 9543 C CA . GLU C 1 405 ? 60.106 42.842 -5.412 1.00 85.83 405 GLU A CA 1
ATOM 9544 C C . GLU C 1 405 ? 60.263 41.550 -4.618 1.00 82.17 405 GLU A C 1
ATOM 9545 O O . GLU C 1 405 ? 61.363 41.012 -4.483 1.00 91.91 405 GLU A O 1
ATOM 9551 N N . ALA C 1 406 ? 59.139 41.059 -4.104 1.00 84.24 406 ALA A N 1
ATOM 9552 C CA . ALA C 1 406 ? 59.113 39.892 -3.232 1.00 90.46 406 ALA A CA 1
ATOM 9553 C C . ALA C 1 406 ? 59.143 38.582 -4.010 1.00 96.53 406 ALA A C 1
ATOM 9554 O O . ALA C 1 406 ? 58.515 38.455 -5.053 1.00 95.53 406 ALA A O 1
ATOM 9556 N N . ASN C 1 407 ? 59.874 37.607 -3.483 1.00 105.58 407 ASN A N 1
ATOM 9557 C CA . ASN C 1 407 ? 59.972 36.292 -4.097 1.00 104.20 407 ASN A CA 1
ATOM 9558 C C . ASN C 1 407 ? 59.822 35.205 -3.042 1.00 108.23 407 ASN A C 1
ATOM 9559 O O . ASN C 1 407 ? 60.434 35.284 -1.977 1.00 119.58 407 ASN A O 1
ATOM 9564 N N . PRO C 1 408 ? 59.010 34.180 -3.339 1.00 102.14 408 PRO A N 1
ATOM 9565 C CA . PRO C 1 408 ? 58.743 33.070 -2.417 1.00 95.99 408 PRO A CA 1
ATOM 9566 C C . PRO C 1 408 ? 59.994 32.257 -2.083 1.00 95.68 408 PRO A C 1
ATOM 9567 O O . PRO C 1 408 ? 60.993 32.327 -2.797 1.00 100.26 408 PRO A O 1
ATOM 9571 N N . LEU C 1 409 ? 59.933 31.491 -1.002 1.00 100.68 409 LEU A N 1
ATOM 9572 C CA . LEU C 1 409 ? 61.079 30.702 -0.571 1.00 114.60 409 LEU A CA 1
ATOM 9573 C C . LEU C 1 409 ? 60.853 29.194 -0.729 1.00 136.65 409 LEU A C 1
ATOM 9574 O O . LEU C 1 409 ? 59.749 28.752 -1.050 1.00 127.33 409 LEU A O 1
ATOM 9579 N N . ASP C 1 410 ? 61.916 28.423 -0.503 1.00 158.44 410 ASP A N 1
ATOM 9580 C CA . ASP C 1 410 ? 61.889 26.960 -0.594 1.00 165.87 410 ASP A CA 1
ATOM 9581 C C . ASP C 1 410 ? 61.401 26.466 -1.957 1.00 158.81 410 ASP A C 1
ATOM 9582 O O . ASP C 1 410 ? 62.146 25.831 -2.705 1.00 153.37 410 ASP A O 1
ATOM 9587 N N . TYR D 1 1 ? 80.923 57.819 1.164 1.00 110.95 1 TYR C N 1
ATOM 9588 C CA . TYR D 1 1 ? 80.129 58.945 1.643 1.00 106.52 1 TYR C CA 1
ATOM 9589 C C . TYR D 1 1 ? 79.004 58.491 2.562 1.00 98.64 1 TYR C C 1
ATOM 9590 O O . TYR D 1 1 ? 78.583 59.231 3.447 1.00 101.75 1 TYR C O 1
ATOM 9599 N N . LEU D 1 2 ? 78.501 57.284 2.328 1.00 90.29 2 LEU C N 1
ATOM 9600 C CA . LEU D 1 2 ? 77.455 56.716 3.166 1.00 83.35 2 LEU C CA 1
ATOM 9601 C C . LEU D 1 2 ? 78.054 55.617 4.019 1.00 88.07 2 LEU C C 1
ATOM 9602 O O . LEU D 1 2 ? 78.591 54.642 3.496 1.00 90.93 2 LEU C O 1
ATOM 9607 N N . SER D 1 3 ? 77.966 55.775 5.335 1.00 94.82 3 SER C N 1
ATOM 9608 C CA . SER D 1 3 ? 78.455 54.750 6.246 1.00 89.45 3 SER C CA 1
ATOM 9609 C C . SER D 1 3 ? 77.444 53.608 6.371 1.00 79.08 3 SER C C 1
ATOM 9610 O O . SER D 1 3 ? 76.239 53.829 6.494 1.00 68.04 3 SER C O 1
ATOM 9613 N N . ILE D 1 4 ? 77.942 52.381 6.312 1.00 79.28 4 ILE C N 1
ATOM 9614 C CA . ILE D 1 4 ? 77.105 51.217 6.545 1.00 69.66 4 ILE C CA 1
ATOM 9615 C C . ILE D 1 4 ? 77.841 50.236 7.433 1.00 71.37 4 ILE C C 1
ATOM 9616 O O . ILE D 1 4 ? 79.024 50.419 7.742 1.00 74.45 4 ILE C O 1
ATOM 9621 N N . ALA D 1 5 ? 77.126 49.200 7.850 1.00 61.97 5 ALA C N 1
ATOM 9622 C CA . ALA D 1 5 ? 77.732 48.119 8.602 1.00 70.79 5 ALA C CA 1
ATOM 9623 C C . ALA D 1 5 ? 77.508 46.872 7.781 1.00 67.96 5 ALA C C 1
ATOM 9624 O O . ALA D 1 5 ? 76.368 46.507 7.499 1.00 81.19 5 ALA C O 1
ATOM 9626 N N . PHE D 1 6 ? 78.600 46.234 7.388 1.00 61.88 6 PHE C N 1
ATOM 9627 C CA . PHE D 1 6 ? 78.550 45.129 6.446 1.00 67.99 6 PHE C CA 1
ATOM 9628 C C . PHE D 1 6 ? 79.449 44.029 6.985 1.00 70.75 6 PHE C C 1
ATOM 9629 O O . PHE D 1 6 ? 80.427 44.322 7.674 1.00 79.02 6 PHE C O 1
ATOM 9637 N N . PRO D 1 7 ? 79.110 42.759 6.707 1.00 70.60 7 PRO C N 1
ATOM 9638 C CA . PRO D 1 7 ? 79.957 41.632 7.127 1.00 70.82 7 PRO C CA 1
ATOM 9639 C C . PRO D 1 7 ? 81.398 41.813 6.671 1.00 75.59 7 PRO C C 1
ATOM 9640 O O . PRO D 1 7 ? 81.638 42.190 5.526 1.00 81.84 7 PRO C O 1
ATOM 9644 N N . GLU D 1 8 ? 82.351 41.565 7.562 1.00 77.40 8 GLU C N 1
ATOM 9645 C CA . GLU D 1 8 ? 83.738 41.888 7.256 1.00 74.64 8 GLU C CA 1
ATOM 9646 C C . GLU D 1 8 ? 84.338 40.976 6.196 1.00 82.58 8 GLU C C 1
ATOM 9647 O O . GLU D 1 8 ? 85.367 41.296 5.617 1.00 97.81 8 GLU C O 1
ATOM 9653 N N . ASN D 1 9 ? 83.686 39.852 5.930 1.00 87.91 9 ASN C N 1
ATOM 9654 C CA . ASN D 1 9 ? 84.192 38.905 4.946 1.00 91.48 9 ASN C CA 1
ATOM 9655 C C . ASN D 1 9 ? 83.377 38.906 3.665 1.00 98.27 9 ASN C C 1
ATOM 9656 O O . ASN D 1 9 ? 82.157 39.070 3.694 1.00 103.25 9 ASN C O 1
ATOM 9661 N N . THR D 1 10 ? 84.054 38.701 2.540 1.00 92.76 10 THR C N 1
ATOM 9662 C CA . THR D 1 10 ? 83.385 38.701 1.248 1.00 87.68 10 THR C CA 1
ATOM 9663 C C . THR D 1 10 ? 82.663 37.383 1.003 1.00 88.94 10 THR C C 1
ATOM 9664 O O . THR D 1 10 ? 81.970 37.228 0.001 1.00 95.13 10 THR C O 1
ATOM 9668 N N . LYS D 1 11 ? 82.834 36.438 1.923 1.00 87.04 11 LYS C N 1
ATOM 9669 C CA . LYS D 1 11 ? 82.113 35.170 1.877 1.00 85.08 11 LYS C CA 1
ATOM 9670 C C . LYS D 1 11 ? 81.928 34.605 3.286 1.00 83.87 11 LYS C C 1
ATOM 9671 O O . LYS D 1 11 ? 82.764 34.816 4.159 1.00 83.40 11 LYS C O 1
ATOM 9677 N N . LEU D 1 12 ? 80.828 33.893 3.505 1.00 83.86 12 LEU C N 1
ATOM 9678 C CA . LEU D 1 12 ? 80.517 33.346 4.822 1.00 84.80 12 LEU C CA 1
ATOM 9679 C C . LEU D 1 12 ? 80.068 31.889 4.720 1.00 87.10 12 LEU C C 1
ATOM 9680 O O . LEU D 1 12 ? 79.765 31.405 3.634 1.00 84.29 12 LEU C O 1
ATOM 9685 N N . ASP D 1 13 ? 80.020 31.192 5.852 1.00 91.34 13 ASP C N 1
ATOM 9686 C CA . ASP D 1 13 ? 79.576 29.797 5.878 1.00 85.09 13 ASP C CA 1
ATOM 9687 C C . ASP D 1 13 ? 78.084 29.692 6.192 1.00 86.59 13 ASP C C 1
ATOM 9688 O O . ASP D 1 13 ? 77.675 29.712 7.356 1.00 83.88 13 ASP C O 1
ATOM 9693 N N . TRP D 1 14 ? 77.278 29.569 5.142 1.00 89.88 14 TRP C N 1
ATOM 9694 C CA . TRP D 1 14 ? 75.825 29.628 5.262 1.00 86.08 14 TRP C CA 1
ATOM 9695 C C . TRP D 1 14 ? 75.188 28.315 5.698 1.00 85.57 14 TRP C C 1
ATOM 9696 O O . TRP D 1 14 ? 75.598 27.238 5.278 1.00 93.06 14 TRP C O 1
ATOM 9707 N N . LYS D 1 15 ? 74.176 28.428 6.548 1.00 85.90 15 LYS C N 1
ATOM 9708 C CA . LYS D 1 15 ? 73.370 27.297 6.976 1.00 82.89 15 LYS C CA 1
ATOM 9709 C C . LYS D 1 15 ? 71.912 27.671 6.781 1.00 88.25 15 LYS C C 1
ATOM 9710 O O . LYS D 1 15 ? 71.552 28.846 6.876 1.00 93.07 15 LYS C O 1
ATOM 9716 N N . PRO D 1 16 ? 71.059 26.677 6.516 1.00 84.12 16 PRO C N 1
ATOM 9717 C CA . PRO D 1 16 ? 69.634 26.979 6.370 1.00 81.94 16 PRO C CA 1
ATOM 9718 C C . PRO D 1 16 ? 69.023 27.409 7.694 1.00 85.31 16 PRO C C 1
ATOM 9719 O O . PRO D 1 16 ? 69.596 27.149 8.750 1.00 91.41 16 PRO C O 1
ATOM 9723 N N . VAL D 1 17 ? 67.877 28.075 7.631 1.00 86.35 17 VAL C N 1
ATOM 9724 C CA . VAL D 1 17 ? 67.084 28.323 8.821 1.00 93.44 17 VAL C CA 1
ATOM 9725 C C . VAL D 1 17 ? 65.659 27.805 8.616 1.00 118.18 17 VAL C C 1
ATOM 9726 O O . VAL D 1 17 ? 64.871 28.392 7.876 1.00 131.16 17 VAL C O 1
ATOM 9730 N N . THR D 1 18 ? 65.355 26.671 9.241 1.00 145.20 18 THR C N 1
ATOM 9731 C CA . THR D 1 18 ? 63.990 26.153 9.297 1.00 152.56 18 THR C CA 1
ATOM 9732 C C . THR D 1 18 ? 63.625 26.120 10.778 1.00 142.12 18 THR C C 1
ATOM 9733 O O . THR D 1 18 ? 62.469 25.936 11.166 1.00 135.94 18 THR C O 1
ATOM 9737 N N . LYS D 1 19 ? 64.646 26.337 11.596 1.00 136.53 19 LYS C N 1
ATOM 9738 C CA . LYS D 1 19 ? 64.520 26.318 13.042 1.00 143.75 19 LYS C CA 1
ATOM 9739 C C . LYS D 1 19 ? 63.577 27.396 13.569 1.00 135.37 19 LYS C C 1
ATOM 9740 O O . LYS D 1 19 ? 62.881 27.183 14.565 1.00 131.31 19 LYS C O 1
ATOM 9746 N N . ASN D 1 20 ? 63.560 28.545 12.894 1.00 133.77 20 ASN C N 1
ATOM 9747 C CA . ASN D 1 20 ? 62.779 29.708 13.329 1.00 137.40 20 ASN C CA 1
ATOM 9748 C C . ASN D 1 20 ? 63.107 30.156 14.752 1.00 131.90 20 ASN C C 1
ATOM 9749 O O . ASN D 1 20 ? 62.460 29.746 15.716 1.00 128.18 20 ASN C O 1
ATOM 9754 N N . THR D 1 21 ? 64.120 31.006 14.868 1.00 128.93 21 THR C N 1
ATOM 9755 C CA . THR D 1 21 ? 64.625 31.436 16.165 1.00 124.24 21 THR C CA 1
ATOM 9756 C C . THR D 1 21 ? 64.122 32.825 16.515 1.00 108.46 21 THR C C 1
ATOM 9757 O O . THR D 1 21 ? 63.993 33.176 17.691 1.00 96.31 21 THR C O 1
ATOM 9761 N N . ARG D 1 22 ? 63.859 33.610 15.475 1.00 106.49 22 ARG C N 1
ATOM 9762 C CA . ARG D 1 22 ? 63.314 34.955 15.616 1.00 97.45 22 ARG C CA 1
ATOM 9763 C C . ARG D 1 22 ? 64.301 35.890 16.304 1.00 89.12 22 ARG C C 1
ATOM 9764 O O . ARG D 1 22 ? 63.933 36.663 17.191 1.00 87.89 22 ARG C O 1
ATOM 9772 N N . TYR D 1 23 ? 65.560 35.808 15.885 1.00 81.95 23 TYR C N 1
ATOM 9773 C CA . TYR D 1 23 ? 66.601 36.694 16.389 1.00 69.87 23 TYR C CA 1
ATOM 9774 C C . TYR D 1 23 ? 66.577 38.026 15.651 1.00 70.72 23 TYR C C 1
ATOM 9775 O O . TYR D 1 23 ? 66.621 38.071 14.419 1.00 75.86 23 TYR C O 1
ATOM 9784 N N . CYS D 1 24 ? 66.498 39.110 16.412 1.00 70.94 24 CYS C N 1
ATOM 9785 C CA . CYS D 1 24 ? 66.618 40.451 15.855 1.00 71.47 24 CYS C CA 1
ATOM 9786 C C . CYS D 1 24 ? 67.803 41.157 16.494 1.00 82.66 24 CYS C C 1
ATOM 9787 O O . CYS D 1 24 ? 68.033 41.026 17.695 1.00 86.40 24 CYS C O 1
ATOM 9790 N N . PRO D 1 25 ? 68.570 41.900 15.688 1.00 97.44 25 PRO C N 1
ATOM 9791 C CA . PRO D 1 25 ? 69.778 42.541 16.208 1.00 102.55 25 PRO C CA 1
ATOM 9792 C C . PRO D 1 25 ? 69.432 43.895 16.815 1.00 102.61 25 PRO C C 1
ATOM 9793 O O . PRO D 1 25 ? 68.378 44.455 16.489 1.00 93.03 25 PRO C O 1
ATOM 9797 N N . MET D 1 26 ? 70.290 44.415 17.688 1.00 98.88 26 MET C N 1
ATOM 9798 C CA . MET D 1 26 ? 70.073 45.756 18.214 1.00 94.28 26 MET C CA 1
ATOM 9799 C C . MET D 1 26 ? 70.206 46.763 17.078 1.00 99.40 26 MET C C 1
ATOM 9800 O O . MET D 1 26 ? 71.063 46.616 16.203 1.00 110.14 26 MET C O 1
ATOM 9805 N N . GLY D 1 27 ? 69.343 47.773 17.090 1.00 89.35 27 GLY C N 1
ATOM 9806 C CA . GLY D 1 27 ? 69.221 48.690 15.973 1.00 90.97 27 GLY C CA 1
ATOM 9807 C C . GLY D 1 27 ? 70.443 49.529 15.663 1.00 97.31 27 GLY C C 1
ATOM 9808 O O . GLY D 1 27 ? 71.513 49.350 16.251 1.00 107.92 27 GLY C O 1
ATOM 9809 N N . GLY D 1 28 ? 70.274 50.461 14.731 1.00 93.10 28 GLY C N 1
ATOM 9810 C CA . GLY D 1 28 ? 71.352 51.342 14.325 1.00 97.26 28 GLY C CA 1
ATOM 9811 C C . GLY D 1 28 ? 71.779 52.314 15.408 1.00 91.68 28 GLY C C 1
ATOM 9812 O O . GLY D 1 28 ? 71.316 52.246 16.544 1.00 96.25 28 GLY C O 1
ATOM 9813 N N . GLU D 1 29 ? 72.678 53.221 15.052 1.00 85.83 29 GLU C N 1
ATOM 9814 C CA . GLU D 1 29 ? 73.134 54.236 15.986 1.00 86.68 29 GLU C CA 1
ATOM 9815 C C . GLU D 1 29 ? 72.351 55.520 15.768 1.00 92.91 29 GLU C C 1
ATOM 9816 O O . GLU D 1 29 ? 71.676 55.685 14.755 1.00 99.53 29 GLU C O 1
ATOM 9822 N N . TRP D 1 30 ? 72.439 56.424 16.733 1.00 100.44 30 TRP C N 1
ATOM 9823 C CA . TRP D 1 30 ? 71.740 57.694 16.660 1.00 76.21 30 TRP C CA 1
ATOM 9824 C C . TRP D 1 30 ? 72.773 58.804 16.482 1.00 89.96 30 TRP C C 1
ATOM 9825 O O . TRP D 1 30 ? 73.978 58.545 16.485 1.00 91.35 30 TRP C O 1
ATOM 9836 N N . PHE D 1 31 ? 72.301 60.032 16.309 1.00 79.03 31 PHE C N 1
ATOM 9837 C CA . PHE D 1 31 ? 73.179 61.182 16.160 1.00 92.14 31 PHE C CA 1
ATOM 9838 C C . PHE D 1 31 ? 74.124 61.350 17.353 1.00 98.61 31 PHE C C 1
ATOM 9839 O O . PHE D 1 31 ? 73.764 61.060 18.496 1.00 102.54 31 PHE C O 1
ATOM 9847 N N . LEU D 1 32 ? 75.338 61.811 17.072 1.00 98.09 32 LEU C N 1
ATOM 9848 C CA . LEU D 1 32 ? 76.254 62.247 18.116 1.00 107.97 32 LEU C CA 1
ATOM 9849 C C . LEU D 1 32 ? 76.437 63.757 18.023 1.00 120.68 32 LEU C C 1
ATOM 9850 O O . LEU D 1 32 ? 76.185 64.355 16.973 1.00 123.05 32 LEU C O 1
ATOM 9855 N N . GLU D 1 33 ? 76.872 64.374 19.118 1.00 120.92 33 GLU C N 1
ATOM 9856 C CA . GLU D 1 33 ? 77.154 65.802 19.114 1.00 129.32 33 GLU C CA 1
ATOM 9857 C C . GLU D 1 33 ? 78.268 66.094 18.118 1.00 133.04 33 GLU C C 1
ATOM 9858 O O . GLU D 1 33 ? 79.344 65.501 18.192 1.00 136.88 33 GLU C O 1
ATOM 9864 N N . PRO D 1 34 ? 78.005 67.005 17.173 1.00 135.00 34 PRO C N 1
ATOM 9865 C CA . PRO D 1 34 ? 78.922 67.287 16.060 1.00 138.11 34 PRO C CA 1
ATOM 9866 C C . PRO D 1 34 ? 80.204 68.015 16.464 1.00 139.17 34 PRO C C 1
ATOM 9867 O O . PRO D 1 34 ? 81.178 67.976 15.712 1.00 142.17 34 PRO C O 1
ATOM 9871 N N . GLY D 1 35 ? 80.213 68.661 17.625 1.00 141.58 35 GLY C N 1
ATOM 9872 C CA . GLY D 1 35 ? 81.370 69.437 18.042 1.00 148.8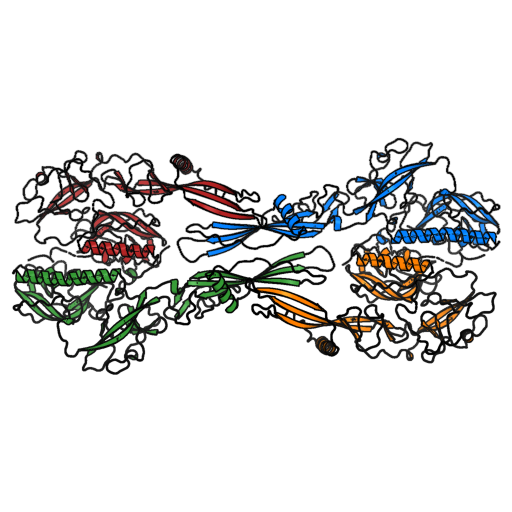6 35 GLY C CA 1
ATOM 9873 C C . GLY D 1 35 ? 82.413 68.623 18.783 1.00 148.47 35 GLY C C 1
ATOM 9874 O O . GLY D 1 35 ? 83.289 69.177 19.451 1.00 151.97 35 GLY C O 1
ATOM 9875 N N . LEU D 1 36 ? 82.323 67.304 18.652 1.00 132.95 36 LEU C N 1
ATOM 9876 C CA . LEU D 1 36 ? 83.171 66.386 19.412 1.00 123.50 36 LEU C CA 1
ATOM 9877 C C . LEU D 1 36 ? 84.564 66.198 18.821 1.00 117.80 36 LEU C C 1
ATOM 9878 O O . LEU D 1 36 ? 84.723 65.985 17.620 1.00 106.42 36 LEU C O 1
ATOM 9883 N N . GLN D 1 37 ? 85.570 66.281 19.684 1.00 124.62 37 GLN C N 1
ATOM 9884 C CA . GLN D 1 37 ? 86.941 65.987 19.300 1.00 127.35 37 GLN C CA 1
ATOM 9885 C C . GLN D 1 37 ? 87.134 64.481 19.255 1.00 118.45 37 GLN C C 1
ATOM 9886 O O . GLN D 1 37 ? 86.629 63.758 20.123 1.00 116.76 37 GLN C O 1
ATOM 9892 N N . GLU D 1 38 ? 87.856 64.015 18.238 1.00 109.59 38 GLU C N 1
ATOM 9893 C CA . GLU D 1 38 ? 88.177 62.597 18.111 1.00 103.57 38 GLU C CA 1
ATOM 9894 C C . GLU D 1 38 ? 89.678 62.332 18.211 1.00 100.89 38 GLU C C 1
ATOM 9895 O O . GLU D 1 38 ? 90.468 62.877 17.444 1.00 99.56 38 GLU C O 1
ATOM 9901 N N . GLU D 1 39 ? 90.064 61.497 19.168 1.00 95.63 39 GLU C N 1
ATOM 9902 C CA . GLU D 1 39 ? 91.441 61.026 19.265 1.00 118.11 39 GLU C CA 1
ATOM 9903 C C . GLU D 1 39 ? 91.434 59.507 19.326 1.00 114.92 39 GLU C C 1
ATOM 9904 O O . GLU D 1 39 ? 90.742 58.921 20.156 1.00 123.19 39 GLU C O 1
ATOM 9910 N N . SER D 1 40 ? 92.202 58.863 18.455 1.00 109.02 40 SER C N 1
ATOM 9911 C CA . SER D 1 40 ? 92.238 57.406 18.448 1.00 110.36 40 SER C CA 1
ATOM 9912 C C . SER D 1 40 ? 93.553 56.870 19.007 1.00 109.80 40 SER C C 1
ATOM 9913 O O . SER D 1 40 ? 94.614 57.457 18.803 1.00 110.08 40 SER C O 1
ATOM 9916 N N . PHE D 1 41 ? 93.468 55.754 19.721 1.00 111.46 41 PHE C N 1
ATOM 9917 C CA . PHE D 1 41 ? 94.654 55.075 20.221 1.00 108.76 41 PHE C CA 1
ATOM 9918 C C . PHE D 1 41 ? 94.716 53.653 19.678 1.00 113.08 41 PHE C C 1
ATOM 9919 O O . PHE D 1 41 ? 93.694 53.074 19.300 1.00 121.72 41 PHE C O 1
ATOM 9927 N N . LEU D 1 42 ? 95.920 53.094 19.632 1.00 115.95 42 LEU C N 1
ATOM 9928 C CA . LEU D 1 42 ? 96.091 51.724 19.173 1.00 116.43 42 LEU C CA 1
ATOM 9929 C C . LEU D 1 42 ? 95.805 50.758 20.315 1.00 115.81 42 LEU C C 1
ATOM 9930 O O . LEU D 1 42 ? 96.236 50.972 21.449 1.00 122.96 42 LEU C O 1
ATOM 9935 N N . SER D 1 43 ? 95.067 49.700 20.004 1.00 108.35 43 SER C N 1
ATOM 9936 C CA . SER D 1 43 ? 94.619 48.735 21.000 1.00 105.49 43 SER C CA 1
ATOM 9937 C C . SER D 1 43 ? 94.645 47.334 20.402 1.00 109.72 43 SER C C 1
ATOM 9938 O O . SER D 1 43 ? 95.211 47.126 19.331 1.00 116.54 43 SER C O 1
ATOM 9941 N N . SER D 1 44 ? 94.043 46.373 21.095 1.00 103.93 44 SER C N 1
ATOM 9942 C CA . SER D 1 44 ? 94.003 44.999 20.602 1.00 102.21 44 SER C CA 1
ATOM 9943 C C . SER D 1 44 ? 92.784 44.245 21.114 1.00 111.61 44 SER C C 1
ATOM 9944 O O . SER D 1 44 ? 92.131 44.664 22.069 1.00 107.23 44 SER C O 1
ATOM 9947 N N . THR D 1 45 ? 92.492 43.120 20.473 1.00 106.89 45 THR C N 1
ATOM 9948 C CA . THR D 1 45 ? 91.299 42.345 20.776 1.00 110.39 45 THR C CA 1
ATOM 9949 C C . THR D 1 45 ? 91.446 40.928 20.215 1.00 109.34 45 THR C C 1
ATOM 9950 O O . THR D 1 45 ? 92.064 40.731 19.167 1.00 113.28 45 THR C O 1
ATOM 9954 N N . PRO D 1 46 ? 90.893 39.931 20.922 1.00 99.19 46 PRO C N 1
ATOM 9955 C CA . PRO D 1 46 ? 90.896 38.543 20.444 1.00 97.64 46 PRO C CA 1
ATOM 9956 C C . PRO D 1 46 ? 90.126 38.397 19.133 1.00 92.14 46 PRO C C 1
ATOM 9957 O O . PRO D 1 46 ? 90.319 37.417 18.413 1.00 92.45 46 PRO C O 1
ATOM 9961 N N . ILE D 1 47 ? 89.254 39.359 18.846 1.00 82.17 47 ILE C N 1
ATOM 9962 C CA . ILE D 1 47 ? 88.502 39.387 17.599 1.00 80.56 47 ILE C CA 1
ATOM 9963 C C . ILE D 1 47 ? 89.470 39.354 16.427 1.00 86.13 47 ILE C C 1
ATOM 9964 O O . ILE D 1 47 ? 90.147 40.343 16.139 1.00 92.52 47 ILE C O 1
ATOM 9969 N N . GLY D 1 48 ? 89.543 38.205 15.765 1.00 87.30 48 GLY C N 1
ATOM 9970 C CA . GLY D 1 48 ? 90.454 38.029 14.650 1.00 92.00 48 GLY C CA 1
ATOM 9971 C C . GLY D 1 48 ? 91.403 36.874 14.894 1.00 94.65 48 GLY C C 1
ATOM 9972 O O . GLY D 1 48 ? 91.778 36.156 13.968 1.00 103.80 48 GLY C O 1
ATOM 9973 N N . ALA D 1 49 ? 91.792 36.700 16.151 1.00 87.89 49 ALA C N 1
ATOM 9974 C CA . ALA D 1 49 ? 92.640 35.584 16.536 1.00 107.81 49 ALA C CA 1
ATOM 9975 C C . ALA D 1 49 ? 91.807 34.311 16.694 1.00 112.54 49 ALA C C 1
ATOM 9976 O O . ALA D 1 49 ? 92.017 33.337 15.974 1.00 123.99 49 ALA C O 1
ATOM 9978 N N . THR D 1 50 ? 90.872 34.327 17.643 1.00 102.62 50 THR C N 1
ATOM 9979 C CA . THR D 1 50 ? 89.949 33.219 17.896 1.00 95.04 50 THR C CA 1
ATOM 9980 C C . THR D 1 50 ? 89.192 32.826 16.629 1.00 99.84 50 THR C C 1
ATOM 9981 O O . THR D 1 50 ? 88.764 33.697 15.869 1.00 106.39 50 THR C O 1
ATOM 9985 N N . PRO D 1 51 ? 89.042 31.512 16.385 1.00 98.69 51 PRO C N 1
ATOM 9986 C CA . PRO D 1 51 ? 88.281 31.012 15.233 1.00 106.49 51 PRO C CA 1
ATOM 9987 C C . PRO D 1 51 ? 86.827 31.474 15.258 1.00 110.65 51 PRO C C 1
ATOM 9988 O O . PRO D 1 51 ? 86.256 31.668 16.331 1.00 124.58 51 PRO C O 1
ATOM 9992 N N . SER D 1 52 ? 86.239 31.641 14.079 1.00 104.73 52 SER C N 1
ATOM 9993 C CA . SER D 1 52 ? 84.884 32.158 13.963 1.00 83.08 52 SER C CA 1
ATOM 9994 C C . SER D 1 52 ? 83.888 31.030 13.746 1.00 104.77 52 SER C C 1
ATOM 9995 O O . SER D 1 52 ? 82.674 31.237 13.773 1.00 98.45 52 SER C O 1
ATOM 9998 N N . LYS D 1 53 ? 84.414 29.832 13.528 1.00 93.44 53 LYS C N 1
ATOM 9999 C CA . LYS D 1 53 ? 83.599 28.685 13.157 1.00 92.11 53 LYS C CA 1
ATOM 10000 C C . LYS D 1 53 ? 84.036 27.482 13.966 1.00 92.40 53 LYS C C 1
ATOM 10001 O O . LYS D 1 53 ? 85.217 27.322 14.262 1.00 99.97 53 LYS C O 1
ATOM 10007 N N . SER D 1 54 ? 83.080 26.637 14.323 1.00 90.66 54 SER C N 1
ATOM 10008 C CA . SER D 1 54 ? 83.375 25.432 15.080 1.00 87.75 54 SER C CA 1
ATOM 10009 C C . SER D 1 54 ? 82.531 24.293 14.544 1.00 95.36 54 SER C C 1
ATOM 10010 O O . SER D 1 54 ? 81.308 24.368 14.563 1.00 109.13 54 SER C O 1
ATOM 10013 N N . ASP D 1 55 ? 83.181 23.243 14.056 1.00 99.32 55 ASP C N 1
ATOM 10014 C CA . ASP D 1 55 ? 82.458 22.103 13.501 1.00 101.04 55 ASP C CA 1
ATOM 10015 C C . ASP D 1 55 ? 81.908 21.205 14.599 1.00 94.36 55 ASP C C 1
ATOM 10016 O O . ASP D 1 55 ? 82.483 21.102 15.682 1.00 85.14 55 ASP C O 1
ATOM 10021 N N . GLY D 1 56 ? 80.786 20.558 14.309 1.00 95.93 56 GLY C N 1
ATOM 10022 C CA . GLY D 1 56 ? 80.159 19.667 15.263 1.00 98.13 56 GLY C CA 1
ATOM 10023 C C . GLY D 1 56 ? 79.177 18.721 14.606 1.00 96.13 56 GLY C C 1
ATOM 10024 O O . GLY D 1 56 ? 79.208 18.519 13.393 1.00 91.10 56 GLY C O 1
ATOM 10025 N N . PHE D 1 57 ? 78.301 18.138 15.415 1.00 96.79 57 PHE C N 1
ATOM 10026 C CA . PHE D 1 57 ? 77.331 17.173 14.925 1.00 99.88 57 PHE C CA 1
ATOM 10027 C C . PHE D 1 57 ? 76.007 17.286 15.669 1.00 105.53 57 PHE C C 1
ATOM 10028 O O . PHE D 1 57 ? 75.971 17.276 16.896 1.00 107.28 57 PHE C O 1
ATOM 10036 N N . LEU D 1 58 ? 74.922 17.407 14.916 1.00 103.67 58 LEU C N 1
ATOM 10037 C CA . LEU D 1 58 ? 73.591 17.255 15.467 1.00 97.82 58 LEU C CA 1
ATOM 10038 C C . LEU D 1 58 ? 73.269 15.773 15.556 1.00 99.63 58 LEU C C 1
ATOM 10039 O O . LEU D 1 58 ? 73.362 15.038 14.571 1.00 99.08 58 LEU C O 1
ATOM 10044 N N . CYS D 1 59 ? 72.907 15.350 16.760 1.00 97.28 59 CYS C N 1
ATOM 10045 C CA . CYS D 1 59 ? 72.472 13.996 17.045 1.00 98.73 59 CYS C CA 1
ATOM 10046 C C . CYS D 1 59 ? 70.965 14.026 17.269 1.00 102.36 59 CYS C C 1
ATOM 10047 O O . CYS D 1 59 ? 70.481 14.576 18.262 1.00 95.12 59 CYS C O 1
ATOM 10050 N N . HIS D 1 60 ? 70.229 13.444 16.327 1.00 109.23 60 HIS C N 1
ATOM 10051 C CA . HIS D 1 60 ? 68.774 13.500 16.337 1.00 110.69 60 HIS C CA 1
ATOM 10052 C C . HIS D 1 60 ? 68.173 12.117 16.566 1.00 118.70 60 HIS C C 1
ATOM 10053 O O . HIS D 1 60 ? 68.452 11.180 15.821 1.00 119.51 60 HIS C O 1
ATOM 10060 N N . ALA D 1 61 ? 67.345 11.991 17.596 1.00 118.64 61 ALA C N 1
ATOM 10061 C CA . ALA D 1 61 ? 66.741 10.703 17.923 1.00 110.65 61 ALA C CA 1
ATOM 10062 C C . ALA D 1 61 ? 65.271 10.650 17.537 1.00 106.09 61 ALA C C 1
ATOM 10063 O O . ALA D 1 61 ? 64.505 11.578 17.812 1.00 110.92 61 ALA C O 1
ATOM 10065 N N . ALA D 1 62 ? 64.876 9.555 16.905 1.00 103.26 62 ALA C N 1
ATOM 10066 C CA . ALA D 1 62 ? 63.478 9.367 16.557 1.00 112.56 62 ALA C CA 1
ATOM 10067 C C . ALA D 1 62 ? 63.087 7.898 16.620 1.00 117.25 62 ALA C C 1
ATOM 10068 O O . ALA D 1 62 ? 63.807 7.038 16.122 1.00 124.46 62 ALA C O 1
ATOM 10070 N N . LYS D 1 63 ? 61.951 7.614 17.245 1.00 112.48 63 LYS C N 1
ATOM 10071 C CA . LYS D 1 63 ? 61.390 6.273 17.215 1.00 116.80 63 LYS C CA 1
ATOM 10072 C C . LYS D 1 63 ? 60.531 6.121 15.970 1.00 116.23 63 LYS C C 1
ATOM 10073 O O . LYS D 1 63 ? 59.479 6.754 15.858 1.00 110.02 63 LYS C O 1
ATOM 10079 N N . TRP D 1 64 ? 60.980 5.294 15.030 1.00 121.13 64 TRP C N 1
ATOM 10080 C CA . TRP D 1 64 ? 60.172 5.002 13.850 1.00 119.84 64 TRP C CA 1
ATOM 10081 C C . TRP D 1 64 ? 59.243 3.845 14.184 1.00 121.37 64 TRP C C 1
ATOM 10082 O O . TRP D 1 64 ? 59.695 2.755 14.517 1.00 123.64 64 TRP C O 1
ATOM 10093 N N . VAL D 1 65 ? 57.942 4.094 14.106 1.00 122.72 65 VAL C N 1
ATOM 10094 C CA . VAL D 1 65 ? 56.955 3.152 14.612 1.00 122.26 65 VAL C CA 1
ATOM 10095 C C . VAL D 1 65 ? 56.055 2.586 13.520 1.00 132.38 65 VAL C C 1
ATOM 10096 O O . VAL D 1 65 ? 55.339 3.327 12.841 1.00 135.61 65 VAL C O 1
ATOM 10100 N N . THR D 1 66 ? 56.106 1.266 13.362 1.00 135.75 66 THR C N 1
ATOM 10101 C CA . THR D 1 66 ? 55.175 0.539 12.507 1.00 129.82 66 THR C CA 1
ATOM 10102 C C . THR D 1 66 ? 54.065 -0.043 13.374 1.00 126.11 66 THR C C 1
ATOM 10103 O O . THR D 1 66 ? 54.317 -0.877 14.246 1.00 122.64 66 THR C O 1
ATOM 10107 N N . THR D 1 67 ? 52.839 0.412 13.140 1.00 132.82 67 THR C N 1
ATOM 10108 C CA . THR D 1 67 ? 51.704 0.006 13.960 1.00 140.83 67 THR C CA 1
ATOM 10109 C C . THR D 1 67 ? 50.742 -0.896 13.198 1.00 144.78 67 THR C C 1
ATOM 10110 O O . THR D 1 67 ? 50.297 -0.562 12.098 1.00 140.51 67 THR C O 1
ATOM 10114 N N . CYS D 1 68 ? 50.426 -2.040 13.795 1.00 151.42 68 CYS C N 1
ATOM 10115 C CA . CYS D 1 68 ? 49.490 -2.986 13.204 1.00 160.36 68 CYS C CA 1
ATOM 10116 C C . CYS D 1 68 ? 48.167 -2.961 13.956 1.00 162.77 68 CYS C C 1
ATOM 10117 O O . CYS D 1 68 ? 48.122 -3.222 15.159 1.00 160.20 68 CYS C O 1
ATOM 10120 N N . ASP D 1 69 ? 47.092 -2.641 13.243 1.00 170.28 69 ASP C N 1
ATOM 10121 C CA . ASP D 1 69 ? 45.764 -2.618 13.844 1.00 179.27 69 ASP C CA 1
ATOM 10122 C C . ASP D 1 69 ? 44.920 -3.802 13.382 1.00 184.50 69 ASP C C 1
ATOM 10123 O O . ASP D 1 69 ? 44.552 -3.899 12.211 1.00 180.57 69 ASP C O 1
ATOM 10128 N N . PHE D 1 70 ? 44.619 -4.701 14.313 1.00 191.65 70 PHE C N 1
ATOM 10129 C CA . PHE D 1 70 ? 43.782 -5.856 14.020 1.00 196.50 70 PHE C CA 1
ATOM 10130 C C . PHE D 1 70 ? 42.629 -5.917 15.015 1.00 199.33 70 PHE C C 1
ATOM 10131 O O . PHE D 1 70 ? 42.802 -6.366 16.148 1.00 196.72 70 PHE C O 1
ATOM 10139 N N . ARG D 1 71 ? 41.457 -5.457 14.590 1.00 204.22 71 ARG C N 1
ATOM 10140 C CA . ARG D 1 71 ? 40.292 -5.402 15.468 1.00 210.15 71 ARG C CA 1
ATOM 10141 C C . ARG D 1 71 ? 39.388 -6.621 15.299 1.00 222.27 71 ARG C C 1
ATOM 10142 O O . ARG D 1 71 ? 39.869 -7.754 15.243 1.00 228.25 71 ARG C O 1
ATOM 10150 N N . TRP D 1 72 ? 38.081 -6.379 15.229 1.00 224.55 72 TRP C N 1
ATOM 10151 C CA . TRP D 1 72 ? 37.098 -7.449 15.071 1.00 225.47 72 TRP C CA 1
ATOM 10152 C C . TRP D 1 72 ? 37.347 -8.257 13.799 1.00 226.76 72 TRP C C 1
ATOM 10153 O O . TRP D 1 72 ? 37.391 -9.488 13.828 1.00 224.35 72 TRP C O 1
ATOM 10164 N N . TYR D 1 73 ? 37.514 -7.549 12.687 1.00 226.10 73 TYR C N 1
ATOM 10165 C CA . TYR D 1 73 ? 37.790 -8.179 11.402 1.00 222.17 73 TYR C CA 1
ATOM 10166 C C . TYR D 1 73 ? 38.423 -7.176 10.445 1.00 210.41 73 TYR C C 1
ATOM 10167 O O . TYR D 1 73 ? 39.211 -6.322 10.854 1.00 206.33 73 TYR C O 1
ATOM 10176 N N . GLY D 1 74 ? 38.071 -7.287 9.169 1.00 202.01 74 GLY C N 1
ATOM 10177 C CA . GLY D 1 74 ? 38.543 -6.355 8.165 1.00 194.30 74 GLY C CA 1
ATOM 10178 C C . GLY D 1 74 ? 39.991 -6.585 7.786 1.00 189.29 74 GLY C C 1
ATOM 10179 O O . GLY D 1 74 ? 40.645 -7.479 8.326 1.00 193.38 74 GLY C O 1
ATOM 10180 N N . PRO D 1 75 ? 40.501 -5.775 6.848 1.00 177.87 75 PRO C N 1
ATOM 10181 C CA . PRO D 1 75 ? 41.882 -5.878 6.364 1.00 172.46 75 PRO C CA 1
ATOM 10182 C C . PRO D 1 75 ? 42.909 -5.602 7.461 1.00 170.57 75 PRO C C 1
ATOM 10183 O O . PRO D 1 75 ? 42.547 -5.207 8.571 1.00 170.67 75 PRO C O 1
ATOM 10187 N N . LYS D 1 76 ? 44.181 -5.819 7.147 1.00 165.59 76 LYS C N 1
ATOM 10188 C CA . LYS D 1 76 ? 45.259 -5.494 8.068 1.00 159.46 76 LYS C CA 1
ATOM 10189 C C . LYS D 1 76 ? 45.633 -4.026 7.910 1.00 165.40 76 LYS C C 1
ATOM 10190 O O . LYS D 1 76 ? 46.276 -3.646 6.932 1.00 168.58 76 LYS C O 1
ATOM 10196 N N . TYR D 1 77 ? 45.223 -3.201 8.869 1.00 166.65 77 TYR C N 1
ATOM 10197 C CA . TYR D 1 77 ? 45.513 -1.772 8.813 1.00 164.03 77 TYR C CA 1
ATOM 10198 C C . TYR D 1 77 ? 46.864 -1.445 9.446 1.00 153.62 77 TYR C C 1
ATOM 10199 O O . TYR D 1 77 ? 47.013 -1.464 10.669 1.00 143.87 77 TYR C O 1
ATOM 10208 N N . ILE D 1 78 ? 47.846 -1.152 8.600 1.00 153.49 78 ILE C N 1
ATOM 10209 C CA . ILE D 1 78 ? 49.182 -0.806 9.065 1.00 155.71 78 ILE C CA 1
ATOM 10210 C C . ILE D 1 78 ? 49.443 0.684 8.877 1.00 157.69 78 ILE C C 1
ATOM 10211 O O . ILE D 1 78 ? 49.259 1.221 7.785 1.00 160.38 78 ILE C O 1
ATOM 10216 N N . THR D 1 79 ? 49.867 1.351 9.945 1.00 154.88 79 THR C N 1
ATOM 10217 C CA . THR D 1 79 ? 50.246 2.756 9.852 1.00 149.27 79 THR C CA 1
ATOM 10218 C C . THR D 1 79 ? 51.723 2.936 10.172 1.00 143.84 79 THR C C 1
ATOM 10219 O O . THR D 1 79 ? 52.327 2.108 10.851 1.00 141.51 79 THR C O 1
ATOM 10223 N N . HIS D 1 80 ? 52.300 4.022 9.674 1.00 141.13 80 HIS C N 1
ATOM 10224 C CA . HIS D 1 80 ? 53.702 4.322 9.919 1.00 143.37 80 HIS C CA 1
ATOM 10225 C C . HIS D 1 80 ? 53.859 5.730 10.478 1.00 146.48 80 HIS C C 1
ATOM 10226 O O . HIS D 1 80 ? 53.433 6.703 9.855 1.00 155.43 80 HIS C O 1
ATOM 10233 N N . SER D 1 81 ? 54.467 5.837 11.654 1.00 138.67 81 SER C N 1
ATOM 10234 C CA . SER D 1 81 ? 54.678 7.138 12.277 1.00 138.99 81 SER C CA 1
ATOM 10235 C C . SER D 1 81 ? 56.135 7.333 12.683 1.00 137.85 81 SER C C 1
ATOM 10236 O O . SER D 1 81 ? 56.915 6.384 12.691 1.00 139.49 81 SER C O 1
ATOM 10239 N N . ILE D 1 82 ? 56.499 8.571 13.005 1.00 129.44 82 ILE C N 1
ATOM 10240 C CA . ILE D 1 82 ? 57.828 8.872 13.526 1.00 114.44 82 ILE C CA 1
ATOM 10241 C C . ILE D 1 82 ? 57.718 9.815 14.714 1.00 112.95 82 ILE C C 1
ATOM 10242 O O . ILE D 1 82 ? 57.118 10.882 14.611 1.00 125.42 82 ILE C O 1
ATOM 10247 N N . HIS D 1 83 ? 58.295 9.416 15.842 1.00 113.32 83 HIS C N 1
ATOM 10248 C CA . HIS D 1 83 ? 58.213 10.210 17.062 1.00 125.79 83 HIS C CA 1
ATOM 10249 C C . HIS D 1 83 ? 59.580 10.740 17.467 1.00 132.71 83 HIS C C 1
ATOM 10250 O O . HIS D 1 83 ? 60.438 9.981 17.910 1.00 140.41 83 HIS C O 1
ATOM 10257 N N . ASN D 1 84 ? 59.781 12.044 17.314 1.00 129.52 84 ASN C N 1
ATOM 10258 C CA . ASN D 1 84 ? 61.019 12.673 17.749 1.00 121.61 84 ASN C CA 1
ATOM 10259 C C . ASN D 1 84 ? 61.182 12.567 19.261 1.00 117.18 84 ASN C C 1
ATOM 10260 O O . ASN D 1 84 ? 60.270 12.905 20.014 1.00 121.20 84 ASN C O 1
ATOM 10265 N N . ILE D 1 85 ? 62.335 12.074 19.703 1.00 114.42 85 ILE C N 1
ATOM 10266 C CA . ILE D 1 85 ? 62.637 12.016 21.132 1.00 115.84 85 ILE C CA 1
ATOM 10267 C C . ILE D 1 85 ? 64.040 12.548 21.404 1.00 119.88 85 ILE C C 1
ATOM 10268 O O . ILE D 1 85 ? 64.870 12.617 20.499 1.00 116.26 85 ILE C O 1
ATOM 10273 N N . LYS D 1 86 ? 64.302 12.930 22.649 1.00 122.57 86 LYS C N 1
ATOM 10274 C CA . LYS D 1 86 ? 65.625 13.417 23.014 1.00 120.42 86 LYS C CA 1
ATOM 10275 C C . LYS D 1 86 ? 66.549 12.242 23.272 1.00 113.70 86 LYS C C 1
ATOM 10276 O O . LYS D 1 86 ? 66.234 11.371 24.079 1.00 116.36 86 LYS C O 1
ATOM 10282 N N . PRO D 1 87 ? 67.696 12.215 22.579 1.00 109.28 87 PRO C N 1
ATOM 10283 C CA . PRO D 1 87 ? 68.656 11.116 22.709 1.00 104.74 87 PRO C CA 1
ATOM 10284 C C . PRO D 1 87 ? 69.381 11.156 24.043 1.00 105.80 87 PRO C C 1
ATOM 10285 O O . PRO D 1 87 ? 69.572 12.229 24.614 1.00 96.90 87 PRO C O 1
ATOM 10289 N N . THR D 1 88 ? 69.767 9.986 24.539 1.00 115.31 88 THR C N 1
ATOM 10290 C CA . THR D 1 88 ? 70.615 9.909 25.714 1.00 116.57 88 THR C CA 1
ATOM 10291 C C . THR D 1 88 ? 72.036 10.185 25.253 1.00 114.89 88 THR C C 1
ATOM 10292 O O . THR D 1 88 ? 72.302 10.248 24.053 1.00 114.23 88 THR C O 1
ATOM 10296 N N . ARG D 1 89 ? 72.951 10.360 26.197 1.00 119.12 89 ARG C N 1
ATOM 10297 C CA . ARG D 1 89 ? 74.347 10.556 25.839 1.00 127.56 89 ARG C CA 1
ATOM 10298 C C . ARG D 1 89 ? 74.920 9.284 25.212 1.00 137.68 89 ARG C C 1
ATOM 10299 O O . ARG D 1 89 ? 75.739 9.349 24.292 1.00 137.67 89 ARG C O 1
ATOM 10307 N N . SER D 1 90 ? 74.471 8.131 25.706 1.00 139.81 90 SER C N 1
ATOM 10308 C CA . SER D 1 90 ? 74.916 6.838 25.190 1.00 136.87 90 SER C CA 1
ATOM 10309 C C . SER D 1 90 ? 74.515 6.649 23.730 1.00 132.03 90 SER C C 1
ATOM 10310 O O . SER D 1 90 ? 75.329 6.228 22.901 1.00 134.24 90 SER C O 1
ATOM 10313 N N . ASP D 1 91 ? 73.256 6.960 23.429 1.00 125.51 91 ASP C N 1
ATOM 10314 C CA . ASP D 1 91 ? 72.729 6.872 22.071 1.00 128.48 91 ASP C CA 1
ATOM 10315 C C . ASP D 1 91 ? 73.583 7.694 21.115 1.00 126.11 91 ASP C C 1
ATOM 10316 O O . ASP D 1 91 ? 74.015 7.204 20.066 1.00 126.97 91 ASP C O 1
ATOM 10321 N N . CYS D 1 92 ? 73.826 8.945 21.497 1.00 124.50 92 CYS C N 1
ATOM 10322 C CA . CYS D 1 92 ? 74.629 9.862 20.693 1.00 117.33 92 CYS C CA 1
ATOM 10323 C C . CYS D 1 92 ? 76.060 9.375 20.508 1.00 115.22 92 CYS C C 1
ATOM 10324 O O . CYS D 1 92 ? 76.612 9.477 19.418 1.00 112.80 92 CYS C O 1
ATOM 10327 N N . ASP D 1 93 ? 76.658 8.847 21.570 1.00 115.97 93 ASP C N 1
ATOM 10328 C CA . ASP D 1 93 ? 78.024 8.343 21.489 1.00 113.96 93 ASP C CA 1
ATOM 10329 C C . ASP D 1 93 ? 78.132 7.168 20.521 1.00 112.61 93 ASP C C 1
ATOM 10330 O O . ASP D 1 93 ? 78.978 7.168 19.620 1.00 107.77 93 ASP C O 1
ATOM 10335 N N . THR D 1 94 ? 77.267 6.175 20.707 1.00 115.99 94 THR C N 1
ATOM 10336 C CA . THR D 1 94 ? 77.269 4.992 19.853 1.00 123.25 94 THR C CA 1
ATOM 10337 C C . THR D 1 94 ? 77.019 5.365 18.395 1.00 127.82 94 THR C C 1
ATOM 10338 O O . THR D 1 94 ? 77.734 4.914 17.494 1.00 134.21 94 THR C O 1
ATOM 10342 N N . ALA D 1 95 ? 76.007 6.199 18.170 1.00 123.64 95 ALA C N 1
ATOM 10343 C CA . ALA D 1 95 ? 75.633 6.596 16.817 1.00 118.97 95 ALA C CA 1
ATOM 10344 C C . ALA D 1 95 ? 76.704 7.452 16.148 1.00 118.50 95 ALA C C 1
ATOM 10345 O O . ALA D 1 95 ? 76.876 7.404 14.931 1.00 125.77 95 ALA C O 1
ATOM 10347 N N . LEU D 1 96 ? 77.416 8.240 16.946 1.00 110.36 96 LEU C N 1
ATOM 10348 C CA . LEU D 1 96 ? 78.480 9.083 16.420 1.00 106.54 96 LEU C CA 1
ATOM 10349 C C . LEU D 1 96 ? 79.677 8.228 16.041 1.00 109.76 96 LEU C C 1
ATOM 10350 O O . LEU D 1 96 ? 80.317 8.465 15.017 1.00 107.21 96 LEU C O 1
ATOM 10355 N N . ALA D 1 97 ? 79.978 7.234 16.871 1.00 115.35 97 ALA C N 1
ATOM 10356 C CA . ALA D 1 97 ? 81.035 6.284 16.551 1.00 110.21 97 ALA C CA 1
ATOM 10357 C C . ALA D 1 97 ? 80.695 5.570 15.2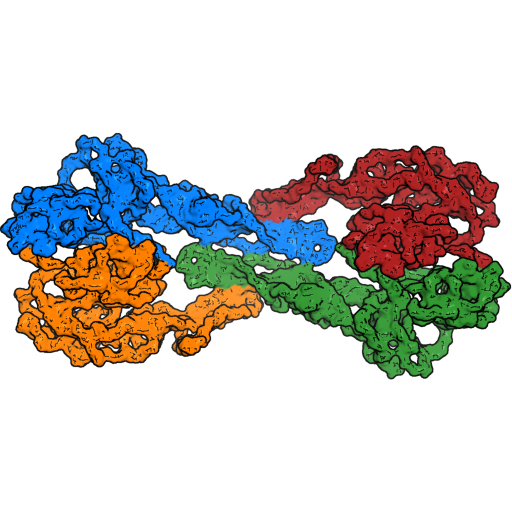46 1.00 109.85 97 ALA C C 1
ATOM 10358 O O . ALA D 1 97 ? 81.539 5.445 14.355 1.00 116.48 97 ALA C O 1
ATOM 10360 N N . SER D 1 98 ? 79.447 5.120 15.137 1.00 102.34 98 SER C N 1
ATOM 10361 C CA . SER D 1 98 ? 78.969 4.463 13.926 1.00 108.97 98 SER C CA 1
ATOM 10362 C C . SER D 1 98 ? 79.098 5.384 12.717 1.00 116.46 98 SER C C 1
ATOM 10363 O O . SER D 1 98 ? 79.444 4.940 11.623 1.00 123.43 98 SER C O 1
ATOM 10366 N N . TYR D 1 99 ? 78.823 6.667 12.922 1.00 117.24 99 TYR C N 1
ATOM 10367 C CA . TYR D 1 99 ? 78.920 7.649 11.850 1.00 112.55 99 TYR C CA 1
ATOM 10368 C C . TYR D 1 99 ? 80.361 7.814 11.388 1.00 109.56 99 TYR C C 1
ATOM 10369 O O . TYR D 1 99 ? 80.640 7.831 10.189 1.00 111.46 99 TYR C O 1
ATOM 10378 N N . LYS D 1 100 ? 81.272 7.936 12.348 1.00 103.36 100 LYS C N 1
ATOM 10379 C CA . LYS D 1 100 ? 82.686 8.117 12.051 1.00 109.82 100 LYS C CA 1
ATOM 10380 C C . LYS D 1 100 ? 83.260 6.904 11.325 1.00 122.73 100 LYS C C 1
ATOM 10381 O O . LYS D 1 100 ? 84.041 7.048 10.386 1.00 125.38 100 LYS C O 1
ATOM 10387 N N . SER D 1 101 ? 82.869 5.709 11.760 1.00 129.79 101 SER C N 1
ATOM 10388 C CA . SER D 1 101 ? 83.354 4.480 11.134 1.00 125.64 101 SER C CA 1
ATOM 10389 C C . SER D 1 101 ? 82.583 4.143 9.858 1.00 117.82 101 SER C C 1
ATOM 10390 O O . SER D 1 101 ? 83.003 3.291 9.076 1.00 120.18 101 SER C O 1
ATOM 10393 N N . GLY D 1 102 ? 81.457 4.817 9.654 1.00 107.49 102 GLY C N 1
ATOM 10394 C CA . GLY D 1 102 ? 80.630 4.581 8.485 1.00 108.75 102 GLY C CA 1
ATOM 10395 C C . GLY D 1 102 ? 79.683 3.410 8.662 1.00 115.76 102 GLY C C 1
ATOM 10396 O O . GLY D 1 102 ? 79.297 2.766 7.690 1.00 124.16 102 GLY C O 1
ATOM 10397 N N . THR D 1 103 ? 79.306 3.138 9.907 1.00 117.33 103 THR C N 1
ATOM 10398 C CA . THR D 1 103 ? 78.424 2.021 10.225 1.00 118.94 103 THR C CA 1
ATOM 10399 C C . THR D 1 103 ? 76.968 2.475 10.316 1.00 120.31 103 THR C C 1
ATOM 10400 O O . THR D 1 103 ? 76.046 1.705 10.041 1.00 123.78 103 THR C O 1
ATOM 10404 N N . LEU D 1 104 ? 76.772 3.734 10.697 1.00 121.32 104 LEU C N 1
ATOM 10405 C CA . LEU D 1 104 ? 75.435 4.273 10.932 1.00 114.63 104 LEU C CA 1
ATOM 10406 C C . LEU D 1 104 ? 74.559 4.203 9.691 1.00 110.79 104 LEU C C 1
ATOM 10407 O O . LEU D 1 104 ? 74.826 4.860 8.685 1.00 110.16 104 LEU C O 1
ATOM 10412 N N . VAL D 1 105 ? 73.519 3.383 9.792 1.00 111.95 105 VAL C N 1
ATOM 10413 C CA . VAL D 1 105 ? 72.568 3.156 8.717 1.00 118.00 105 VAL C CA 1
ATOM 10414 C C . VAL D 1 105 ? 71.166 3.293 9.294 1.00 123.66 105 VAL C C 1
ATOM 10415 O O . VAL D 1 105 ? 70.873 2.727 10.349 1.00 131.23 105 VAL C O 1
ATOM 10419 N N . SER D 1 106 ? 70.303 4.051 8.624 1.00 119.79 106 SER C N 1
ATOM 10420 C CA . SER D 1 106 ? 68.936 4.219 9.106 1.00 122.60 106 SER C CA 1
ATOM 10421 C C . SER D 1 106 ? 68.175 2.902 9.032 1.00 118.53 106 SER C C 1
ATOM 10422 O O . SER D 1 106 ? 68.158 2.236 7.997 1.00 100.45 106 SER C O 1
ATOM 10425 N N . LEU D 1 107 ? 67.541 2.538 10.140 1.00 112.84 107 LEU C N 1
ATOM 10426 C CA . LEU D 1 107 ? 66.867 1.254 10.255 1.00 120.83 107 LEU C CA 1
ATOM 10427 C C . LEU D 1 107 ? 65.617 1.172 9.377 1.00 120.09 107 LEU C C 1
ATOM 10428 O O . LEU D 1 107 ? 65.087 0.088 9.137 1.00 118.05 107 LEU C O 1
ATOM 10433 N N . GLY D 1 108 ? 65.159 2.318 8.887 1.00 124.58 108 GLY C N 1
ATOM 10434 C CA . GLY D 1 108 ? 63.927 2.371 8.125 1.00 122.41 108 GLY C CA 1
ATOM 10435 C C . GLY D 1 108 ? 62.743 2.114 9.036 1.00 119.73 108 GLY C C 1
ATOM 10436 O O . GLY D 1 108 ? 62.839 2.292 10.249 1.00 119.25 108 GLY C O 1
ATOM 10437 N N . PHE D 1 109 ? 61.622 1.698 8.459 1.00 117.18 109 PHE C N 1
ATOM 10438 C CA . PHE D 1 109 ? 60.459 1.346 9.262 1.00 116.31 109 PHE C CA 1
ATOM 10439 C C . PHE D 1 109 ? 60.491 -0.120 9.645 1.00 123.14 109 PHE C C 1
ATOM 10440 O O . PHE D 1 109 ? 60.733 -0.978 8.796 1.00 130.34 109 PHE C O 1
ATOM 10448 N N . PRO D 1 110 ? 60.246 -0.411 10.933 1.00 120.16 110 PRO C N 1
ATOM 10449 C CA . PRO D 1 110 ? 60.277 -1.789 11.433 1.00 123.53 110 PRO C CA 1
ATOM 10450 C C . PRO D 1 110 ? 59.285 -2.672 10.691 1.00 125.18 110 PRO C C 1
ATOM 10451 O O . PRO D 1 110 ? 58.264 -2.173 10.217 1.00 122.80 110 PRO C O 1
ATOM 10455 N N . PRO D 1 111 ? 59.588 -3.974 10.579 1.00 124.29 111 PRO C N 1
ATOM 10456 C CA . PRO D 1 111 ? 58.661 -4.918 9.954 1.00 121.14 111 PRO C CA 1
ATOM 10457 C C . PRO D 1 111 ? 57.361 -4.993 10.744 1.00 128.90 111 PRO C C 1
ATOM 10458 O O . PRO D 1 111 ? 57.367 -4.788 11.959 1.00 130.84 111 PRO C O 1
ATOM 10462 N N . GLU D 1 112 ? 56.261 -5.276 10.055 1.00 136.25 112 GLU C N 1
ATOM 10463 C CA . GLU D 1 112 ? 54.949 -5.325 10.687 1.00 141.34 112 GLU C CA 1
ATOM 10464 C C . GLU D 1 112 ? 54.882 -6.403 11.761 1.00 146.02 112 GLU C C 1
ATOM 10465 O O . GLU D 1 112 ? 55.260 -7.552 11.530 1.00 150.16 112 GLU C O 1
ATOM 10471 N N . SER D 1 113 ? 54.404 -6.020 12.938 1.00 147.77 113 SER C N 1
ATOM 10472 C CA . SER D 1 113 ? 54.213 -6.964 14.030 1.00 160.02 113 SER C CA 1
ATOM 10473 C C . SER D 1 113 ? 52.731 -7.039 14.374 1.00 169.80 113 SER C C 1
ATOM 10474 O O . SER D 1 113 ? 52.230 -6.255 15.183 1.00 165.72 113 SER C O 1
ATOM 10477 N N . CYS D 1 114 ? 52.034 -7.986 13.753 1.00 182.12 114 CYS C N 1
ATOM 10478 C CA . CYS D 1 114 ? 50.580 -8.066 13.861 1.00 186.51 114 CYS C CA 1
ATOM 10479 C C . CYS D 1 114 ? 50.082 -9.114 14.851 1.00 184.65 114 CYS C C 1
ATOM 10480 O O . CYS D 1 114 ? 50.726 -10.138 15.078 1.00 175.60 114 CYS C O 1
ATOM 10483 N N . GLY D 1 115 ? 48.922 -8.835 15.435 1.00 191.29 115 GLY C N 1
ATOM 10484 C CA . GLY D 1 115 ? 48.250 -9.768 16.317 1.00 197.02 115 GLY C CA 1
ATOM 10485 C C . GLY D 1 115 ? 46.777 -9.831 15.963 1.00 201.84 115 GLY C C 1
ATOM 10486 O O . GLY D 1 115 ? 46.411 -9.765 14.790 1.00 203.89 115 GLY C O 1
ATOM 10487 N N . TYR D 1 116 ? 45.929 -9.955 16.978 1.00 201.94 116 TYR C N 1
ATOM 10488 C CA . TYR D 1 116 ? 44.487 -9.972 16.767 1.00 200.79 116 TYR C CA 1
ATOM 10489 C C . TYR D 1 116 ? 43.773 -9.406 17.989 1.00 198.09 116 TYR C C 1
ATOM 10490 O O . TYR D 1 116 ? 44.185 -9.653 19.123 1.00 198.22 116 TYR C O 1
ATOM 10499 N N . ALA D 1 117 ? 42.711 -8.640 17.744 1.00 193.53 117 ALA C N 1
ATOM 10500 C CA . ALA D 1 117 ? 41.940 -7.989 18.805 1.00 189.05 117 ALA C CA 1
ATOM 10501 C C . ALA D 1 117 ? 42.812 -7.105 19.695 1.00 188.33 117 ALA C C 1
ATOM 10502 O O . ALA D 1 117 ? 42.480 -6.854 20.853 1.00 189.76 117 ALA C O 1
ATOM 10504 N N . SER D 1 118 ? 43.926 -6.635 19.141 1.00 186.26 118 SER C N 1
ATOM 10505 C CA . SER D 1 118 ? 44.857 -5.786 19.874 1.00 184.04 118 SER C CA 1
ATOM 10506 C C . SER D 1 118 ? 45.751 -5.023 18.907 1.00 182.86 118 SER C C 1
ATOM 10507 O O . SER D 1 118 ? 46.402 -5.619 18.047 1.00 190.63 118 SER C O 1
ATOM 10510 N N . VAL D 1 119 ? 45.781 -3.702 19.047 1.00 169.17 119 VAL C N 1
ATOM 10511 C CA . VAL D 1 119 ? 46.629 -2.872 18.205 1.00 164.99 119 VAL C CA 1
ATOM 10512 C C . VAL D 1 119 ? 47.999 -2.651 18.857 1.00 168.47 119 VAL C C 1
ATOM 10513 O O . VAL D 1 119 ? 48.171 -1.787 19.719 1.00 176.94 119 VAL C O 1
ATOM 10517 N N . THR D 1 120 ? 48.968 -3.463 18.450 1.00 164.20 120 THR C N 1
ATOM 10518 C CA . THR D 1 120 ? 50.321 -3.373 18.983 1.00 164.46 120 THR C CA 1
ATOM 10519 C C . THR D 1 120 ? 51.276 -2.890 17.900 1.00 157.93 120 THR C C 1
ATOM 10520 O O . THR D 1 120 ? 51.061 -3.146 16.714 1.00 152.83 120 THR C O 1
ATOM 10524 N N . ASP D 1 121 ? 52.331 -2.192 18.309 1.00 155.63 121 ASP C N 1
ATOM 10525 C CA . ASP D 1 121 ? 53.285 -1.643 17.352 1.00 154.90 121 ASP C CA 1
ATOM 10526 C C . ASP D 1 121 ? 54.731 -2.021 17.662 1.00 143.57 121 ASP C C 1
ATOM 10527 O O . ASP D 1 121 ? 55.079 -2.317 18.806 1.00 140.09 121 ASP C O 1
ATOM 10532 N N . SER D 1 122 ? 55.563 -2.014 16.626 1.00 135.72 122 SER C N 1
ATOM 10533 C CA . SER D 1 122 ? 56.993 -2.252 16.780 1.00 130.66 122 SER C CA 1
ATOM 10534 C C . SER D 1 122 ? 57.749 -0.989 16.390 1.00 127.47 122 SER C C 1
ATOM 10535 O O . SER D 1 122 ? 57.312 -0.244 15.515 1.00 122.82 122 SER C O 1
ATOM 10538 N N . GLU D 1 123 ? 58.881 -0.742 17.039 1.00 132.80 123 GLU C N 1
ATOM 10539 C CA . GLU D 1 123 ? 59.600 0.505 16.815 1.00 140.17 123 GLU C CA 1
ATOM 10540 C C . GLU D 1 123 ? 61.110 0.327 16.688 1.00 134.08 123 GLU C C 1
ATOM 10541 O O . GLU D 1 123 ? 61.708 -0.530 17.331 1.00 134.40 123 GLU C O 1
ATOM 10547 N N . PHE D 1 124 ? 61.715 1.140 15.833 1.00 129.21 124 PHE C N 1
ATOM 10548 C CA . PHE D 1 124 ? 63.161 1.188 15.715 1.00 121.46 124 PHE C CA 1
ATOM 10549 C C . PHE D 1 124 ? 63.663 2.510 16.269 1.00 126.59 124 PHE C C 1
ATOM 10550 O O . PHE D 1 124 ? 63.180 3.577 15.880 1.00 130.48 124 PHE C O 1
ATOM 10558 N N . LEU D 1 125 ? 64.618 2.441 17.189 1.00 122.08 125 LEU C N 1
ATOM 10559 C CA . LEU D 1 125 ? 65.271 3.649 17.664 1.00 116.13 125 LEU C CA 1
ATOM 10560 C C . LEU D 1 125 ? 66.289 4.080 16.624 1.00 119.30 125 LEU C C 1
ATOM 10561 O O . LEU D 1 125 ? 67.317 3.428 16.436 1.00 126.45 125 LEU C O 1
ATOM 10566 N N . VAL D 1 126 ? 65.988 5.172 15.936 1.00 116.18 126 VAL C N 1
ATOM 10567 C CA . VAL D 1 126 ? 66.864 5.671 14.890 1.00 114.68 126 VAL C CA 1
ATOM 10568 C C . VAL D 1 126 ? 67.557 6.948 15.338 1.00 111.12 126 VAL C C 1
ATOM 10569 O O . VAL D 1 126 ? 66.918 7.987 15.528 1.00 117.11 126 VAL C O 1
ATOM 10573 N N . ILE D 1 127 ? 68.870 6.854 15.515 1.00 103.85 127 ILE C N 1
ATOM 10574 C CA . ILE D 1 127 ? 69.684 8.006 15.862 1.00 101.42 127 ILE C CA 1
ATOM 10575 C C . ILE D 1 127 ? 70.503 8.438 14.653 1.00 103.62 127 ILE C C 1
ATOM 10576 O O . ILE D 1 127 ? 71.266 7.652 14.093 1.00 99.52 127 ILE C O 1
ATOM 10581 N N . MET D 1 128 ? 70.338 9.691 14.251 1.00 106.46 128 MET C N 1
ATOM 10582 C CA . MET D 1 128 ? 71.056 10.226 13.106 1.00 104.29 128 MET C CA 1
ATOM 10583 C C . MET D 1 128 ? 72.116 11.217 13.560 1.00 101.33 128 MET C C 1
ATOM 10584 O O . MET D 1 128 ? 71.981 11.850 14.608 1.00 106.77 128 MET C O 1
ATOM 10589 N N . ILE D 1 129 ? 73.176 11.328 12.768 1.00 97.92 129 ILE C N 1
ATOM 10590 C CA . ILE D 1 129 ? 74.248 12.279 13.024 1.00 94.26 129 ILE C CA 1
ATOM 10591 C C . ILE D 1 129 ? 74.463 13.123 11.772 1.00 99.63 129 ILE C C 1
ATOM 10592 O O . ILE D 1 129 ? 74.623 12.589 10.674 1.00 101.65 129 ILE C O 1
ATOM 10597 N N . THR D 1 130 ? 74.451 14.441 11.939 1.00 101.33 130 THR C N 1
ATOM 10598 C CA . THR D 1 130 ? 74.625 15.360 10.820 1.00 96.32 130 THR C CA 1
ATOM 10599 C C . THR D 1 130 ? 75.670 16.411 11.158 1.00 95.19 130 THR C C 1
ATOM 10600 O O . THR D 1 130 ? 75.565 17.069 12.181 1.00 98.95 130 THR C O 1
ATOM 10604 N N . PRO D 1 131 ? 76.685 16.575 10.298 1.00 92.88 131 PRO C N 1
ATOM 10605 C CA . PRO D 1 131 ? 77.667 17.643 10.517 1.00 94.29 131 PRO C CA 1
ATOM 10606 C C . PRO D 1 131 ? 76.978 19.003 10.569 1.00 95.84 131 PRO C C 1
ATOM 10607 O O . PRO D 1 131 ? 76.139 19.298 9.719 1.00 104.55 131 PRO C O 1
ATOM 10611 N N . HIS D 1 132 ? 77.320 19.811 11.565 1.00 87.78 132 HIS C N 1
ATOM 10612 C CA . HIS D 1 132 ? 76.647 21.080 11.780 1.00 92.65 132 HIS C CA 1
ATOM 10613 C C . HIS D 1 132 ? 77.575 22.032 12.520 1.00 96.80 132 HIS C C 1
ATOM 10614 O O . HIS D 1 132 ? 77.946 21.780 13.665 1.00 99.21 132 HIS C O 1
ATOM 10621 N N . HIS D 1 133 ? 77.954 23.124 11.863 1.00 94.44 133 HIS C N 1
ATOM 10622 C CA . HIS D 1 133 ? 78.899 24.068 12.447 1.00 80.56 133 HIS C CA 1
ATOM 10623 C C . HIS D 1 133 ? 78.202 25.230 13.132 1.00 79.06 133 HIS C C 1
ATOM 10624 O O . HIS D 1 133 ? 77.085 25.598 12.781 1.00 77.39 133 HIS C O 1
ATOM 10631 N N . VAL D 1 134 ? 78.880 25.806 14.117 1.00 85.13 134 VAL C N 1
ATOM 10632 C CA . VAL D 1 134 ? 78.317 26.874 14.925 1.00 83.99 134 VAL C CA 1
ATOM 10633 C C . VAL D 1 134 ? 79.326 28.009 15.062 1.00 86.71 134 VAL C C 1
ATOM 10634 O O . VAL D 1 134 ? 80.494 27.855 14.703 1.00 87.94 134 VAL C O 1
ATOM 10638 N N . GLY D 1 135 ? 78.877 29.147 15.581 1.00 89.03 135 GLY C N 1
ATOM 10639 C CA . GLY D 1 135 ? 79.763 30.276 15.801 1.00 88.63 135 GLY C CA 1
ATOM 10640 C C . GLY D 1 135 ? 80.542 30.113 17.092 1.00 92.45 135 GLY C C 1
ATOM 10641 O O . GLY D 1 135 ? 80.271 29.205 17.878 1.00 88.56 135 GLY C O 1
ATOM 10642 N N . VAL D 1 136 ? 81.516 30.991 17.310 1.00 95.52 136 VAL C N 1
ATOM 10643 C CA . VAL D 1 136 ? 82.359 30.919 18.497 1.00 95.76 136 VAL C CA 1
ATOM 10644 C C . VAL D 1 136 ? 82.414 32.268 19.203 1.00 96.46 136 VAL C C 1
ATOM 10645 O O . VAL D 1 136 ? 82.537 33.306 18.555 1.00 95.93 136 VAL C O 1
ATOM 10649 N N . ASP D 1 137 ? 82.318 32.248 20.530 1.00 101.23 137 ASP C N 1
ATOM 10650 C CA . ASP D 1 137 ? 82.539 33.445 21.333 1.00 101.96 137 ASP C CA 1
ATOM 10651 C C . ASP D 1 137 ? 84.000 33.869 21.191 1.00 102.71 137 ASP C C 1
ATOM 10652 O O . ASP D 1 137 ? 84.915 33.110 21.514 1.00 104.87 137 ASP C O 1
ATOM 10657 N N . ASP D 1 138 ? 84.212 35.085 20.705 1.00 98.92 138 ASP C N 1
ATOM 10658 C CA . ASP D 1 138 ? 85.557 35.565 20.420 1.00 101.03 138 ASP C CA 1
ATOM 10659 C C . ASP D 1 138 ? 86.419 35.729 21.669 1.00 98.36 138 ASP C C 1
ATOM 10660 O O . ASP D 1 138 ? 87.644 35.650 21.593 1.00 93.62 138 ASP C O 1
ATOM 10665 N N . TYR D 1 139 ? 85.779 35.954 22.813 1.00 97.83 139 TYR C N 1
ATOM 10666 C CA . TYR D 1 139 ? 86.504 36.253 24.046 1.00 97.97 139 TYR C CA 1
ATOM 10667 C C . TYR D 1 139 ? 86.593 35.070 25.008 1.00 97.65 139 TYR C C 1
ATOM 10668 O O . TYR D 1 139 ? 87.586 34.915 25.710 1.00 103.46 139 TYR C O 1
ATOM 10677 N N . ARG D 1 140 ? 85.555 34.243 25.046 1.00 92.45 140 ARG C N 1
ATOM 10678 C CA . ARG D 1 140 ? 85.503 33.136 25.995 1.00 84.52 140 ARG C CA 1
ATOM 10679 C C . ARG D 1 140 ? 85.754 31.793 25.321 1.00 89.67 140 ARG C C 1
ATOM 10680 O O . ARG D 1 140 ? 86.159 30.832 25.971 1.00 96.88 140 ARG C O 1
ATOM 10688 N N . GLY D 1 141 ? 85.506 31.726 24.019 1.00 90.43 141 GLY C N 1
ATOM 10689 C CA . GLY D 1 141 ? 85.695 30.493 23.280 1.00 89.24 141 GLY C CA 1
ATOM 10690 C C . GLY D 1 141 ? 84.469 29.606 23.333 1.00 95.71 141 GLY C C 1
ATOM 10691 O O . GLY D 1 141 ? 84.467 28.512 22.769 1.00 108.22 141 GLY C O 1
ATOM 10692 N N . HIS D 1 142 ? 83.428 30.073 24.017 1.00 92.21 142 HIS C N 1
ATOM 10693 C CA . HIS D 1 142 ? 82.157 29.356 24.068 1.00 98.08 142 HIS C CA 1
ATOM 10694 C C . HIS D 1 142 ? 81.597 29.175 22.667 1.00 100.70 142 HIS C C 1
ATOM 10695 O O . HIS D 1 142 ? 81.988 29.879 21.735 1.00 98.02 142 HIS C O 1
ATOM 10702 N N . TRP D 1 143 ? 80.678 28.230 22.514 1.00 103.17 143 TRP C N 1
ATOM 10703 C CA . TRP D 1 143 ? 80.010 28.063 21.233 1.00 100.41 143 TRP C CA 1
ATOM 10704 C C . TRP D 1 143 ? 78.766 28.932 21.179 1.00 98.27 143 TRP C C 1
ATOM 10705 O O . TRP D 1 143 ? 77.980 28.971 22.122 1.00 101.26 143 TRP C O 1
ATOM 10716 N N . VAL D 1 144 ? 78.610 29.641 20.070 1.00 89.64 144 VAL C N 1
ATOM 10717 C CA . VAL D 1 144 ? 77.538 30.608 19.917 1.00 82.10 144 VAL C CA 1
ATOM 10718 C C . VAL D 1 144 ? 76.732 30.300 18.663 1.00 86.29 144 VAL C C 1
ATOM 10719 O O . VAL D 1 144 ? 77.276 30.286 17.563 1.00 91.32 144 VAL C O 1
ATOM 10723 N N . ASP D 1 145 ? 75.439 30.043 18.836 1.00 87.22 145 ASP C N 1
ATOM 10724 C CA . ASP D 1 145 ? 74.545 29.764 17.714 1.00 83.61 145 ASP C CA 1
ATOM 10725 C C . ASP D 1 145 ? 73.088 29.828 18.167 1.00 80.99 145 ASP C C 1
ATOM 10726 O O . ASP D 1 145 ? 72.780 29.528 19.318 1.00 85.34 145 ASP C O 1
ATOM 10731 N N . PRO D 1 146 ? 72.184 30.234 17.264 1.00 76.96 146 PRO C N 1
ATOM 10732 C CA . PRO D 1 146 ? 70.751 30.236 17.581 1.00 80.59 146 PRO C CA 1
ATOM 10733 C C . PRO D 1 146 ? 70.221 28.847 17.943 1.00 81.66 146 PRO C C 1
ATOM 10734 O O . PRO D 1 146 ? 69.240 28.738 18.678 1.00 77.02 146 PRO C O 1
ATOM 10738 N N . LEU D 1 147 ? 70.873 27.808 17.426 1.00 88.38 147 LEU C N 1
ATOM 10739 C CA . LEU D 1 147 ? 70.491 26.419 17.677 1.00 82.35 147 LEU C CA 1
ATOM 10740 C C . LEU D 1 147 ? 70.499 26.066 19.159 1.00 82.77 147 LEU C C 1
ATOM 10741 O O . LEU D 1 147 ? 69.661 25.305 19.629 1.00 83.43 147 LEU C O 1
ATOM 10746 N N . PHE D 1 148 ? 71.455 26.622 19.889 1.00 85.21 148 PHE C N 1
ATOM 10747 C CA . PHE D 1 148 ? 71.597 26.336 21.305 1.00 85.40 148 PHE C CA 1
ATOM 10748 C C . PHE D 1 148 ? 70.506 26.999 22.124 1.00 83.32 148 PHE C C 1
ATOM 10749 O O . PHE D 1 148 ? 70.080 28.109 21.819 1.00 83.06 148 PHE C O 1
ATOM 10757 N N . VAL D 1 149 ? 70.052 26.309 23.164 1.00 90.73 149 VAL C N 1
ATOM 10758 C CA . VAL D 1 149 ? 69.223 26.941 24.175 1.00 88.64 149 VAL C CA 1
ATOM 10759 C C . VAL D 1 149 ? 70.046 28.056 24.801 1.00 88.35 149 VAL C C 1
ATOM 10760 O O . VAL D 1 149 ? 71.203 27.849 25.171 1.00 90.08 149 VAL C O 1
ATOM 10764 N N . GLY D 1 150 ? 69.466 29.245 24.896 1.00 80.79 150 GLY C N 1
ATOM 10765 C CA . GLY D 1 150 ? 70.182 30.373 25.456 1.00 90.15 150 GLY C CA 1
ATOM 10766 C C . GLY D 1 150 ? 71.205 30.937 24.490 1.00 91.19 150 GLY C C 1
ATOM 10767 O O . GLY D 1 150 ? 71.908 31.895 24.805 1.00 94.31 150 GLY C O 1
ATOM 10768 N N . GLY D 1 151 ? 71.293 30.337 23.309 1.00 78.10 151 GLY C N 1
ATOM 10769 C CA . GLY D 1 151 ? 72.132 30.863 22.248 1.00 76.63 151 GLY C CA 1
ATOM 10770 C C . GLY D 1 151 ? 73.591 30.485 22.363 1.00 91.45 151 GLY C C 1
ATOM 10771 O O . GLY D 1 151 ? 74.361 30.657 21.422 1.00 98.56 151 GLY C O 1
ATOM 10772 N N . GLU D 1 152 ? 73.981 29.965 23.518 1.00 92.34 152 GLU C N 1
ATOM 10773 C CA . GLU D 1 152 ? 75.367 29.576 23.721 1.00 93.22 152 GLU C CA 1
ATOM 10774 C C . GLU D 1 152 ? 75.500 28.255 24.476 1.00 93.13 152 GLU C C 1
ATOM 10775 O O . GLU D 1 152 ? 74.551 27.792 25.119 1.00 86.18 152 GLU C O 1
ATOM 10781 N N . CYS D 1 153 ? 76.686 27.656 24.384 1.00 91.53 153 CYS C N 1
ATOM 10782 C CA . CYS D 1 153 ? 76.992 26.411 25.078 1.00 89.41 153 CYS C CA 1
ATOM 10783 C C . CYS D 1 153 ? 78.501 26.249 25.200 1.00 90.90 153 CYS C C 1
ATOM 10784 O O . CYS D 1 153 ? 79.252 26.750 24.362 1.00 82.80 153 CYS C O 1
ATOM 10787 N N . ASP D 1 154 ? 78.939 25.557 26.250 1.00 107.41 154 ASP C N 1
ATOM 10788 C CA . ASP D 1 154 ? 80.362 25.293 26.468 1.00 113.85 154 ASP C CA 1
ATOM 10789 C C . ASP D 1 154 ? 80.585 23.896 27.042 1.00 116.23 154 ASP C C 1
ATOM 10790 O O . ASP D 1 154 ? 81.531 23.669 27.795 1.00 124.63 154 ASP C O 1
ATOM 10795 N N . GLN D 1 155 ? 79.707 22.968 26.681 1.00 107.57 155 GLN C N 1
ATOM 10796 C CA . GLN D 1 155 ? 79.752 21.617 27.217 1.00 105.70 155 GLN C CA 1
ATOM 10797 C C . GLN D 1 155 ? 80.008 20.586 26.127 1.00 113.59 155 GLN C C 1
ATOM 10798 O O . GLN D 1 155 ? 79.967 20.901 24.940 1.00 111.31 155 GLN C O 1
ATOM 10804 N N . SER D 1 156 ? 80.274 19.351 26.542 1.00 123.10 156 SER C N 1
ATOM 10805 C CA . SER D 1 156 ? 80.529 18.259 25.612 1.00 121.54 156 SER C CA 1
ATOM 10806 C C . SER D 1 156 ? 79.246 17.846 24.891 1.00 120.27 156 SER C C 1
ATOM 10807 O O . SER D 1 156 ? 79.282 17.369 23.758 1.00 125.93 156 SER C O 1
ATOM 10810 N N . TYR D 1 157 ? 78.115 18.030 25.562 1.00 113.70 157 TYR C N 1
ATOM 10811 C CA . TYR D 1 157 ? 76.810 17.797 24.959 1.00 107.61 157 TYR C CA 1
ATOM 10812 C C . TYR D 1 157 ? 75.959 19.051 25.128 1.00 102.40 157 TYR C C 1
ATOM 10813 O O . TYR D 1 157 ? 75.833 19.583 26.231 1.00 96.50 157 TYR C O 1
ATOM 10822 N N . CYS D 1 158 ? 75.382 19.528 24.031 1.00 108.05 158 CYS C N 1
ATOM 10823 C CA . CYS D 1 158 ? 74.670 20.803 24.042 1.00 106.72 158 CYS C CA 1
ATOM 10824 C C . CYS D 1 158 ? 73.192 20.672 23.682 1.00 104.80 158 CYS C C 1
ATOM 10825 O O . CYS D 1 158 ? 72.845 20.169 22.613 1.00 103.82 158 CYS C O 1
ATOM 10828 N N . ASP D 1 159 ? 72.326 21.132 24.581 1.00 104.11 159 ASP C N 1
ATOM 10829 C CA . ASP D 1 159 ? 70.893 21.138 24.317 1.00 108.83 159 ASP C CA 1
ATOM 10830 C C . ASP D 1 159 ? 70.567 22.141 23.227 1.00 105.97 159 ASP C C 1
ATOM 10831 O O . ASP D 1 159 ? 71.136 23.233 23.182 1.00 110.47 159 ASP C O 1
ATOM 10836 N N . THR D 1 160 ? 69.643 21.770 22.350 1.00 95.05 160 THR C N 1
ATOM 10837 C CA . THR D 1 160 ? 69.236 22.660 21.276 1.00 93.77 160 THR C CA 1
ATOM 10838 C C . THR D 1 160 ? 67.784 23.088 21.443 1.00 101.13 160 THR C C 1
ATOM 10839 O O . THR D 1 160 ? 67.063 22.555 22.285 1.00 104.89 160 THR C O 1
ATOM 10843 N N . ILE D 1 161 ? 67.363 24.060 20.640 1.00 103.78 161 ILE C N 1
ATOM 10844 C CA . ILE D 1 161 ? 65.974 24.497 20.632 1.00 104.82 161 ILE C CA 1
ATOM 10845 C C . ILE D 1 161 ? 65.079 23.372 20.122 1.00 120.75 161 ILE C C 1
ATOM 10846 O O . ILE D 1 161 ? 63.897 23.303 20.461 1.00 128.55 161 ILE C O 1
ATOM 10851 N N . HIS D 1 162 ? 65.652 22.496 19.301 1.00 123.19 162 HIS C N 1
ATOM 10852 C CA . HIS D 1 162 ? 64.989 21.258 18.922 1.00 126.87 162 HIS C CA 1
ATOM 10853 C C . HIS D 1 162 ? 65.023 20.339 20.132 1.00 142.84 162 HIS C C 1
ATOM 10854 O O . HIS D 1 162 ? 66.097 19.938 20.580 1.00 152.31 162 HIS C O 1
ATOM 10861 N N . ASN D 1 163 ? 63.856 20.001 20.665 1.00 143.13 163 ASN C N 1
ATOM 10862 C CA . ASN D 1 163 ? 63.798 19.172 21.861 1.00 143.76 163 ASN C CA 1
ATOM 10863 C C . ASN D 1 163 ? 64.285 17.745 21.599 1.00 137.12 163 ASN C C 1
ATOM 10864 O O . ASN D 1 163 ? 64.462 16.959 22.527 1.00 137.26 163 ASN C O 1
ATOM 10869 N N . SER D 1 164 ? 64.517 17.424 20.331 1.00 132.41 164 SER C N 1
ATOM 10870 C CA . SER D 1 164 ? 64.894 16.074 19.935 1.00 131.34 164 SER C CA 1
ATOM 10871 C C . SER D 1 164 ? 66.329 15.994 19.433 1.00 127.07 164 SER C C 1
ATOM 10872 O O . SER D 1 164 ? 66.809 14.916 19.080 1.00 133.53 164 SER C O 1
ATOM 10875 N N . SER D 1 165 ? 67.010 17.133 19.391 1.00 116.45 165 SER C N 1
ATOM 10876 C CA . SER D 1 165 ? 68.362 17.183 18.842 1.00 110.37 165 SER C CA 1
ATOM 10877 C C . SER D 1 165 ? 69.380 17.607 19.891 1.00 99.13 165 SER C C 1
ATOM 10878 O O . SER D 1 165 ? 69.076 18.403 20.775 1.00 100.89 165 SER C O 1
ATOM 10881 N N . VAL D 1 166 ? 70.591 17.068 19.792 1.00 93.76 166 VAL C N 1
ATOM 10882 C CA . VAL D 1 166 ? 71.672 17.464 20.688 1.00 93.36 166 VAL C CA 1
ATOM 10883 C C . VAL D 1 166 ? 72.934 17.739 19.884 1.00 97.42 166 VAL C C 1
ATOM 10884 O O . VAL D 1 166 ? 73.329 16.927 19.063 1.00 85.73 166 VAL C O 1
ATOM 10888 N N . TRP D 1 167 ? 73.563 18.887 20.111 1.00 97.11 167 TRP C N 1
ATOM 10889 C CA . TRP D 1 167 ? 74.775 19.228 19.372 1.00 94.51 167 TRP C CA 1
ATOM 10890 C C . TRP D 1 167 ? 76.039 18.817 20.128 1.00 94.72 167 TRP C C 1
ATOM 10891 O O . TRP D 1 167 ? 76.140 18.991 21.341 1.00 96.09 167 TRP C O 1
ATOM 10902 N N . ILE D 1 168 ? 76.997 18.266 19.391 1.00 92.47 168 ILE C N 1
ATOM 10903 C CA . ILE D 1 168 ? 78.227 17.737 19.960 1.00 92.95 168 ILE C CA 1
ATOM 10904 C C . ILE D 1 168 ? 79.419 18.304 19.207 1.00 95.93 168 ILE C C 1
ATOM 10905 O O . ILE D 1 168 ? 79.554 18.088 18.005 1.00 100.07 168 ILE C O 1
ATOM 10910 N N . PRO D 1 169 ? 80.291 19.033 19.911 1.00 91.62 169 PRO C N 1
ATOM 10911 C CA . PRO D 1 169 ? 81.454 19.654 19.270 1.00 87.77 169 PRO C CA 1
ATOM 10912 C C . PRO D 1 169 ? 82.435 18.611 18.756 1.00 97.13 169 PRO C C 1
ATOM 10913 O O . PRO D 1 169 ? 82.689 17.619 19.439 1.00 98.06 169 PRO C O 1
ATOM 10917 N N . ALA D 1 170 ? 82.969 18.833 17.560 1.00 108.10 170 ALA C N 1
ATOM 10918 C CA . ALA D 1 170 ? 83.909 17.899 16.952 1.00 107.51 170 ALA C CA 1
ATOM 10919 C C . ALA D 1 170 ? 85.236 17.892 17.707 1.00 121.87 170 ALA C C 1
ATOM 10920 O O . ALA D 1 170 ? 85.840 16.837 17.914 1.00 134.84 170 ALA C O 1
ATOM 10922 N N . ASP D 1 171 ? 85.681 19.077 18.115 1.00 142.12 171 ASP C N 1
ATOM 10923 C CA . ASP D 1 171 ? 86.902 19.220 18.898 1.00 145.72 171 ASP C CA 1
ATOM 10924 C C . ASP D 1 171 ? 86.580 19.884 20.232 1.00 148.99 171 ASP C C 1
ATOM 10925 O O . ASP D 1 171 ? 86.301 21.082 20.288 1.00 146.55 171 ASP C O 1
ATOM 10930 N N . GLN D 1 172 ? 86.622 19.100 21.304 1.00 157.69 172 GLN C N 1
ATOM 10931 C CA . GLN D 1 172 ? 86.214 19.577 22.621 1.00 166.10 172 GLN C CA 1
ATOM 10932 C C . GLN D 1 172 ? 87.375 20.154 23.428 1.00 176.96 172 GLN C C 1
ATOM 10933 O O . GLN D 1 172 ? 87.474 19.924 24.633 1.00 178.12 172 GLN C O 1
ATOM 10939 N N . THR D 1 173 ? 88.244 20.910 22.763 1.00 182.53 173 THR C N 1
ATOM 10940 C CA . THR D 1 173 ? 89.412 21.499 23.415 1.00 181.09 173 THR C CA 1
ATOM 10941 C C . THR D 1 173 ? 89.181 22.974 23.769 1.00 190.98 173 THR C C 1
ATOM 10942 O O . THR D 1 173 ? 89.785 23.499 24.709 1.00 194.71 173 THR C O 1
ATOM 10946 N N . LYS D 1 174 ? 88.307 23.630 23.004 1.00 188.90 174 LYS C N 1
ATOM 10947 C CA . LYS D 1 174 ? 87.945 25.039 23.213 1.00 178.59 174 LYS C CA 1
ATOM 10948 C C . LYS D 1 174 ? 89.132 26.004 23.113 1.00 180.49 174 LYS C C 1
ATOM 10949 O O . LYS D 1 174 ? 89.032 27.166 23.512 1.00 179.65 174 LYS C O 1
ATOM 10955 N N . LYS D 1 175 ? 90.246 25.508 22.578 1.00 180.48 175 LYS C N 1
ATOM 10956 C CA . LYS D 1 175 ? 91.445 26.309 22.329 1.00 175.36 175 LYS C CA 1
ATOM 10957 C C . LYS D 1 175 ? 91.999 26.989 23.581 1.00 168.93 175 LYS C C 1
ATOM 10958 O O . LYS D 1 175 ? 91.648 26.637 24.708 1.00 169.29 175 LYS C O 1
ATOM 10964 N N . ASN D 1 176 ? 92.877 27.961 23.363 1.00 160.42 176 ASN C N 1
ATOM 10965 C CA . ASN D 1 176 ? 93.438 28.767 24.438 1.00 148.73 176 ASN C CA 1
ATOM 10966 C C . ASN D 1 176 ? 93.464 30.232 24.030 1.00 143.41 176 ASN C C 1
ATOM 10967 O O . ASN D 1 176 ? 94.418 30.687 23.400 1.00 143.20 176 ASN C O 1
ATOM 10972 N N . ILE D 1 177 ? 92.416 30.964 24.397 1.00 139.13 177 ILE C N 1
ATOM 10973 C CA . ILE D 1 177 ? 92.241 32.345 23.951 1.00 134.13 177 ILE C CA 1
ATOM 10974 C C . ILE D 1 177 ? 93.386 33.259 24.382 1.00 131.79 177 ILE C C 1
ATOM 10975 O O . ILE D 1 177 ? 93.930 34.010 23.570 1.00 127.56 177 ILE C O 1
ATOM 10980 N N . CYS D 1 178 ? 93.752 33.182 25.657 1.00 130.80 178 CYS C N 1
ATOM 10981 C CA . CYS D 1 178 ? 94.743 34.091 26.228 1.00 122.61 178 CYS C CA 1
ATOM 10982 C C . CYS D 1 178 ? 96.114 34.034 25.551 1.00 117.54 178 CYS C C 1
ATOM 10983 O O . CYS D 1 178 ? 96.804 35.046 25.464 1.00 114.55 178 CYS C O 1
ATOM 10986 N N . GLY D 1 179 ? 96.497 32.864 25.054 1.00 116.21 179 GLY C N 1
ATOM 10987 C CA . GLY D 1 179 ? 97.810 32.688 24.458 1.00 115.30 179 GLY C CA 1
ATOM 10988 C C . GLY D 1 179 ? 97.986 33.339 23.099 1.00 115.16 179 GLY C C 1
ATOM 10989 O O . GLY D 1 179 ? 99.111 33.577 22.662 1.00 121.45 179 GLY C O 1
ATOM 10990 N N . GLN D 1 180 ? 96.873 33.632 22.434 1.00 118.72 180 GLN C N 1
ATOM 10991 C CA . GLN D 1 180 ? 96.894 34.143 21.065 1.00 120.14 180 GLN C CA 1
ATOM 10992 C C . GLN D 1 180 ? 97.580 35.499 20.921 1.00 117.92 180 GLN C C 1
ATOM 10993 O O . GLN D 1 180 ? 97.809 36.208 21.904 1.00 107.41 180 GLN C O 1
ATOM 10999 N N . SER D 1 181 ? 97.902 35.849 19.679 1.00 121.28 181 SER C N 1
ATOM 11000 C CA . SER D 1 181 ? 98.382 37.185 19.357 1.00 122.69 181 SER C CA 1
ATOM 11001 C C . SER D 1 181 ? 97.189 38.064 19.001 1.00 122.72 181 SER C C 1
ATOM 11002 O O . SER D 1 181 ? 96.698 38.027 17.869 1.00 122.93 181 SER C O 1
ATOM 11005 N N . PHE D 1 182 ? 96.724 38.841 19.975 1.00 111.19 182 PHE C N 1
ATOM 11006 C CA . PHE D 1 182 ? 95.541 39.680 19.802 1.00 95.96 182 PHE C CA 1
ATOM 11007 C C . PHE D 1 182 ? 95.667 40.624 18.612 1.00 97.56 182 PHE C C 1
ATOM 11008 O O . PHE D 1 182 ? 96.693 41.273 18.428 1.00 112.86 182 PHE C O 1
ATOM 11016 N N . THR D 1 183 ? 94.611 40.688 17.810 1.00 117.14 183 THR C N 1
ATOM 11017 C CA . THR D 1 183 ? 94.571 41.544 16.631 1.00 112.43 183 THR C CA 1
ATOM 11018 C C . THR D 1 183 ? 94.673 43.016 17.009 1.00 109.96 183 THR C C 1
ATOM 11019 O O . THR D 1 183 ? 93.958 43.482 17.893 1.00 101.68 183 THR C O 1
ATOM 11023 N N . PRO D 1 184 ? 95.570 43.756 16.341 1.00 114.07 184 PRO C N 1
ATOM 11024 C CA . PRO D 1 184 ? 95.637 45.194 16.598 1.00 110.18 184 PRO C CA 1
ATOM 11025 C C . PRO D 1 184 ? 94.384 45.863 16.063 1.00 109.36 184 PRO C C 1
ATOM 11026 O O . PRO D 1 184 ? 93.941 45.559 14.955 1.00 110.10 184 PRO C O 1
ATOM 11030 N N . LEU D 1 185 ? 93.817 46.757 16.863 1.00 107.13 185 LEU C N 1
ATOM 11031 C CA . LEU D 1 185 ? 92.557 47.406 16.551 1.00 106.36 185 LEU C CA 1
ATOM 11032 C C . LEU D 1 185 ? 92.620 48.866 16.987 1.00 113.95 185 LEU C C 1
ATOM 11033 O O . LEU D 1 185 ? 92.963 49.161 18.129 1.00 93.95 185 LEU C O 1
ATOM 11038 N N . THR D 1 186 ? 92.295 49.778 16.078 1.00 111.82 186 THR C N 1
ATOM 11039 C CA . THR D 1 186 ? 92.294 51.196 16.409 1.00 107.23 186 THR C CA 1
ATOM 11040 C C . THR D 1 186 ? 90.993 51.607 17.087 1.00 105.66 186 THR C C 1
ATOM 11041 O O . THR D 1 186 ? 89.906 51.451 16.519 1.00 100.67 186 THR C O 1
ATOM 11045 N N . VAL D 1 187 ? 91.105 52.134 18.301 1.00 104.67 187 VAL C N 1
ATOM 11046 C CA . VAL D 1 187 ? 89.930 52.581 19.037 1.00 88.45 187 VAL C CA 1
ATOM 11047 C C . VAL D 1 187 ? 89.824 54.099 19.034 1.00 99.61 187 VAL C C 1
ATOM 11048 O O . VAL D 1 187 ? 90.719 54.793 19.505 1.00 108.99 187 VAL C O 1
ATOM 11052 N N . THR D 1 188 ? 88.725 54.608 18.493 1.00 87.73 188 THR C N 1
ATOM 11053 C CA . THR D 1 188 ? 88.477 56.041 18.441 1.00 95.12 188 THR C CA 1
ATOM 11054 C C . THR D 1 188 ? 87.721 56.500 19.684 1.00 94.49 188 THR C C 1
ATOM 11055 O O . THR D 1 188 ? 86.757 55.859 20.118 1.00 95.95 188 THR C O 1
ATOM 11059 N N . VAL D 1 189 ? 88.176 57.613 20.250 1.00 96.67 189 VAL C N 1
ATOM 11060 C CA . VAL D 1 189 ? 87.578 58.197 21.444 1.00 97.61 189 VAL C CA 1
ATOM 11061 C C . VAL D 1 189 ? 87.059 59.601 21.150 1.00 97.47 189 VAL C C 1
ATOM 11062 O O . VAL D 1 189 ? 87.825 60.490 20.770 1.00 101.25 189 VAL C O 1
ATOM 11066 N N . ALA D 1 190 ? 85.756 59.793 21.323 1.00 97.64 190 ALA C N 1
ATOM 11067 C CA . ALA D 1 190 ? 85.139 61.094 21.102 1.00 102.85 190 ALA C CA 1
ATOM 11068 C C . ALA D 1 190 ? 84.799 61.754 22.430 1.00 110.54 190 ALA C C 1
ATOM 11069 O O . ALA D 1 190 ? 84.217 61.124 23.317 1.00 115.05 190 ALA C O 1
ATOM 11071 N N . TYR D 1 191 ? 85.164 63.025 22.564 1.00 111.96 191 TYR C N 1
ATOM 11072 C CA . TYR D 1 191 ? 84.920 63.753 23.804 1.00 106.53 191 TYR C CA 1
ATOM 11073 C C . TYR D 1 191 ? 84.673 65.232 23.526 1.00 110.40 191 TYR C C 1
ATOM 11074 O O . TYR D 1 191 ? 85.028 65.736 22.466 1.00 91.82 191 TYR C O 1
ATOM 11083 N N . ASP D 1 192 ? 84.058 65.924 24.478 1.00 115.28 192 ASP C N 1
ATOM 11084 C CA . ASP D 1 192 ? 83.865 67.364 24.354 1.00 126.01 192 ASP C CA 1
ATOM 11085 C C . ASP D 1 192 ? 85.204 68.068 24.534 1.00 128.27 192 ASP C C 1
ATOM 11086 O O . ASP D 1 192 ? 85.831 67.961 25.591 1.00 138.77 192 ASP C O 1
ATOM 11091 N N . LYS D 1 193 ? 85.644 68.786 23.507 1.00 118.33 193 LYS C N 1
ATOM 11092 C CA . LYS D 1 193 ? 86.954 69.427 23.547 1.00 122.64 193 LYS C CA 1
ATOM 11093 C C . LYS D 1 193 ? 87.045 70.525 24.610 1.00 123.35 193 LYS C C 1
ATOM 11094 O O . LYS D 1 193 ? 88.097 70.723 25.220 1.00 114.04 193 LYS C O 1
ATOM 11100 N N . THR D 1 194 ? 85.935 71.222 24.838 1.00 131.44 194 THR C N 1
ATOM 11101 C CA . THR D 1 194 ? 85.904 72.341 25.777 1.00 133.66 194 THR C CA 1
ATOM 11102 C C . THR D 1 194 ? 85.629 71.915 27.219 1.00 136.69 194 THR C C 1
ATOM 11103 O O . THR D 1 194 ? 85.240 72.739 28.049 1.00 135.02 194 THR C O 1
ATOM 11107 N N . LYS D 1 195 ? 85.826 70.633 27.513 1.00 139.09 195 LYS C N 1
ATOM 11108 C CA . LYS D 1 195 ? 85.652 70.128 28.873 1.00 135.79 195 LYS C CA 1
ATOM 11109 C C . LYS D 1 195 ? 86.822 69.252 29.313 1.00 134.10 195 LYS C C 1
ATOM 11110 O O . LYS D 1 195 ? 87.533 68.684 28.485 1.00 135.95 195 LYS C O 1
ATOM 11116 N N . GLU D 1 196 ? 87.023 69.161 30.622 1.00 131.78 196 GLU C N 1
ATOM 11117 C CA . GLU D 1 196 ? 88.015 68.252 31.170 1.00 141.47 196 GLU C CA 1
ATOM 11118 C C . GLU D 1 196 ? 87.545 66.828 30.904 1.00 136.69 196 GLU C C 1
ATOM 11119 O O . GLU D 1 196 ? 86.444 66.448 31.307 1.00 136.53 196 GLU C O 1
ATOM 11125 N N . ILE D 1 197 ? 88.369 66.045 30.215 1.00 129.90 197 ILE C N 1
ATOM 11126 C CA . ILE D 1 197 ? 87.956 64.709 29.793 1.00 124.76 197 ILE C CA 1
ATOM 11127 C C . ILE D 1 197 ? 87.655 63.779 30.969 1.00 131.91 197 ILE C C 1
ATOM 11128 O O . ILE D 1 197 ? 88.421 63.695 31.932 1.00 141.83 197 ILE C O 1
ATOM 11133 N N . ALA D 1 198 ? 86.516 63.101 30.887 1.00 124.89 198 ALA C N 1
ATOM 11134 C CA . ALA D 1 198 ? 86.085 62.187 31.934 1.00 126.30 198 ALA C CA 1
ATOM 11135 C C . ALA D 1 198 ? 85.326 61.019 31.328 1.00 125.52 198 ALA C C 1
ATOM 11136 O O . ALA D 1 198 ? 84.876 61.091 30.184 1.00 112.63 198 ALA C O 1
ATOM 11138 N N . ALA D 1 199 ? 85.185 59.951 32.107 1.00 132.46 199 ALA C N 1
ATOM 11139 C CA . ALA D 1 199 ? 84.518 58.734 31.658 1.00 126.72 199 ALA C CA 1
ATOM 11140 C C . ALA D 1 199 ? 83.130 59.007 31.087 1.00 116.77 199 ALA C C 1
ATOM 11141 O O . ALA D 1 199 ? 82.756 58.461 30.052 1.00 113.55 199 ALA C O 1
ATOM 11143 N N . GLY D 1 200 ? 82.377 59.867 31.762 1.00 117.58 200 GLY C N 1
ATOM 11144 C CA . GLY D 1 200 ? 81.015 60.163 31.359 1.00 118.57 200 GLY C CA 1
ATOM 11145 C C . GLY D 1 200 ? 80.907 61.083 30.157 1.00 101.38 200 GLY C C 1
ATOM 11146 O O . GLY D 1 200 ? 79.807 61.318 29.646 1.00 92.83 200 GLY C O 1
ATOM 11147 N N . GLY D 1 201 ? 82.045 61.608 29.709 1.00 85.42 201 GLY C N 1
ATOM 11148 C CA . GLY D 1 201 ? 82.073 62.473 28.544 1.00 95.72 201 GLY C CA 1
ATOM 11149 C C . GLY D 1 201 ? 82.665 61.808 27.311 1.00 100.76 201 GLY C C 1
ATOM 11150 O O . GLY D 1 201 ? 82.896 62.457 26.292 1.00 99.61 201 GLY C O 1
ATOM 11151 N N . ILE D 1 202 ? 82.901 60.504 27.403 1.00 102.34 202 ILE C N 1
ATOM 11152 C CA . ILE D 1 202 ? 83.566 59.765 26.337 1.00 99.42 202 ILE C CA 1
ATOM 11153 C C . ILE D 1 202 ? 82.606 58.840 25.592 1.00 109.91 202 ILE C C 1
ATOM 11154 O O . ILE D 1 202 ? 81.740 58.203 26.196 1.00 119.99 202 ILE C O 1
ATOM 11159 N N . VAL D 1 203 ? 82.756 58.793 24.272 1.00 103.88 203 VAL C N 1
ATOM 11160 C CA . VAL D 1 203 ? 82.110 57.776 23.457 1.00 96.34 203 VAL C CA 1
ATOM 11161 C C . VAL D 1 203 ? 83.172 57.017 22.665 1.00 99.08 203 VAL C C 1
ATOM 11162 O O . VAL D 1 203 ? 83.907 57.612 21.881 1.00 81.63 203 VAL C O 1
ATOM 11166 N N . PHE D 1 204 ? 83.259 55.707 22.881 1.00 102.64 204 PHE C N 1
ATOM 11167 C CA . PHE D 1 204 ? 84.193 54.864 22.138 1.00 80.05 204 PHE C CA 1
ATOM 11168 C C . PHE D 1 204 ? 83.563 54.355 20.850 1.00 97.87 204 PHE C C 1
ATOM 11169 O O . PHE D 1 204 ? 82.349 54.162 20.775 1.00 96.66 204 PHE C O 1
ATOM 11177 N N . LYS D 1 205 ? 84.391 54.136 19.835 1.00 80.66 205 LYS C N 1
ATOM 11178 C CA . LYS D 1 205 ? 83.943 53.425 18.638 1.00 90.75 205 LYS C CA 1
ATOM 11179 C C . LYS D 1 205 ? 85.134 52.792 17.939 1.00 93.43 205 LYS C C 1
ATOM 11180 O O . LYS D 1 205 ? 86.264 53.189 18.159 1.00 83.44 205 LYS C O 1
ATOM 11186 N N . SER D 1 206 ? 84.883 51.788 17.116 1.00 81.64 206 SER C N 1
ATOM 11187 C CA . SER D 1 206 ? 85.943 51.179 16.331 1.00 83.35 206 SER C CA 1
ATOM 11188 C C . SER D 1 206 ? 85.310 50.553 15.105 1.00 110.01 206 SER C C 1
ATOM 11189 O O . SER D 1 206 ? 84.098 50.647 14.916 1.00 81.85 206 SER C O 1
ATOM 11192 N N . LYS D 1 207 ? 86.112 49.910 14.267 1.00 84.82 207 LYS C N 1
ATOM 11193 C CA . LYS D 1 207 ? 85.541 49.278 13.094 1.00 90.81 207 LYS C CA 1
ATOM 11194 C C . LYS D 1 207 ? 84.668 48.107 13.532 1.00 89.27 207 LYS C C 1
ATOM 11195 O O . LYS D 1 207 ? 83.779 47.675 12.801 1.00 82.57 207 LYS C O 1
ATOM 11201 N N . TYR D 1 208 ? 84.908 47.629 14.750 1.00 86.56 208 TYR C N 1
ATOM 11202 C CA . TYR D 1 208 ? 84.199 46.476 15.290 1.00 81.00 208 TYR C CA 1
ATOM 11203 C C . TYR D 1 208 ? 83.061 46.863 16.226 1.00 96.62 208 TYR C C 1
ATOM 11204 O O . TYR D 1 208 ? 82.119 46.094 16.414 1.00 78.03 208 TYR C O 1
ATOM 11213 N N . HIS D 1 209 ? 83.150 48.054 16.809 1.00 78.90 209 HIS C N 1
ATOM 11214 C CA . HIS D 1 209 ? 82.227 48.452 17.866 1.00 94.45 209 HIS C CA 1
ATOM 11215 C C . HIS D 1 209 ? 81.405 49.689 17.537 1.00 89.55 209 HIS C C 1
ATOM 11216 O O . HIS D 1 209 ? 81.954 50.740 17.224 1.00 92.67 209 HIS C O 1
ATOM 11223 N N . SER D 1 210 ? 80.086 49.561 17.633 1.00 88.28 210 SER C N 1
ATOM 11224 C CA . SER D 1 210 ? 79.207 50.718 17.568 1.00 87.73 210 SER C CA 1
ATOM 11225 C C . SER D 1 210 ? 79.418 51.545 18.826 1.00 75.42 210 SER C C 1
ATOM 11226 O O . SER D 1 210 ? 80.054 51.080 19.764 1.00 92.37 210 SER C O 1
ATOM 11229 N N . HIS D 1 211 ? 78.884 52.762 18.841 1.00 85.24 211 HIS C N 1
ATOM 11230 C CA . HIS D 1 211 ? 79.119 53.719 19.928 1.00 75.74 211 HIS C CA 1
ATOM 11231 C C . HIS D 1 211 ? 78.969 53.144 21.338 1.00 89.65 211 HIS C C 1
ATOM 11232 O O . HIS D 1 211 ? 77.900 52.676 21.721 1.00 92.99 211 HIS C O 1
ATOM 11239 N N . MET D 1 212 ? 80.055 53.180 22.099 1.00 75.56 212 MET C N 1
ATOM 11240 C CA . MET D 1 212 ? 80.059 52.650 23.453 1.00 75.27 212 MET C CA 1
ATOM 11241 C C . MET D 1 212 ? 80.190 53.790 24.450 1.00 91.02 212 MET C C 1
ATOM 11242 O O . MET D 1 212 ? 81.142 54.571 24.396 1.00 87.89 212 MET C O 1
ATOM 11247 N N . GLU D 1 213 ? 79.228 53.885 25.360 1.00 94.78 213 GLU C N 1
ATOM 11248 C CA . GLU D 1 213 ? 79.191 54.988 26.310 1.00 97.13 213 GLU C CA 1
ATOM 11249 C C . GLU D 1 213 ? 80.255 54.809 27.386 1.00 89.81 213 GLU C C 1
ATOM 11250 O O . GLU D 1 213 ? 80.222 53.841 28.147 1.00 89.29 213 GLU C O 1
ATOM 11256 N N . GLY D 1 214 ? 81.198 55.744 27.443 1.00 82.19 214 GLY C N 1
ATOM 11257 C CA . GLY D 1 214 ? 82.264 55.695 28.426 1.00 79.00 214 GLY C CA 1
ATOM 11258 C C . GLY D 1 214 ? 81.748 55.643 29.854 1.00 93.42 214 GLY C C 1
ATOM 11259 O O . GLY D 1 214 ? 82.368 55.034 30.726 1.00 86.74 214 GLY C O 1
ATOM 11260 N N . ALA D 1 215 ? 80.604 56.279 30.087 1.00 94.25 215 ALA C N 1
ATOM 11261 C CA . ALA D 1 215 ? 79.988 56.315 31.408 1.00 96.85 215 ALA C CA 1
ATOM 11262 C C . ALA D 1 215 ? 79.675 54.916 31.926 1.00 98.91 215 ALA C C 1
ATOM 11263 O O . ALA D 1 215 ? 79.584 54.694 33.133 1.00 108.59 215 ALA C O 1
ATOM 11265 N N . ARG D 1 216 ? 79.507 53.974 31.008 1.00 97.02 216 ARG C N 1
ATOM 11266 C CA . ARG D 1 216 ? 79.225 52.598 31.380 1.00 100.86 216 ARG C CA 1
ATOM 11267 C C . ARG D 1 216 ? 80.352 51.671 30.943 1.00 97.91 216 ARG C C 1
ATOM 11268 O O . ARG D 1 216 ? 80.122 50.515 30.586 1.00 98.37 216 ARG C O 1
ATOM 11276 N N . THR D 1 217 ? 81.575 52.187 30.985 1.00 92.96 217 THR C N 1
ATOM 11277 C CA . THR D 1 217 ? 82.745 51.415 30.595 1.00 96.89 217 THR C CA 1
ATOM 11278 C C . THR D 1 217 ? 83.718 51.357 31.760 1.00 101.17 217 THR C C 1
ATOM 11279 O O . THR D 1 217 ? 84.110 52.390 32.298 1.00 111.04 217 THR C O 1
ATOM 11283 N N . CYS D 1 218 ? 84.105 50.149 32.153 1.00 103.62 218 CYS C N 1
ATOM 11284 C CA . CYS D 1 218 ? 84.934 49.969 33.342 1.00 101.26 218 CYS C CA 1
ATOM 11285 C C . CYS D 1 218 ? 86.285 49.314 33.048 1.00 105.44 218 CYS C C 1
ATOM 11286 O O . CYS D 1 218 ? 86.420 48.551 32.091 1.00 106.07 218 CYS C O 1
ATOM 11289 N N . ARG D 1 219 ? 87.283 49.627 33.871 1.00 110.86 219 ARG C N 1
ATOM 11290 C CA . ARG D 1 219 ? 88.591 48.988 33.764 1.00 113.27 219 ARG C CA 1
ATOM 11291 C C . ARG D 1 219 ? 88.474 47.523 34.157 1.00 111.39 219 ARG C C 1
ATOM 11292 O O . ARG D 1 219 ? 87.822 47.188 35.147 1.00 113.72 219 ARG C O 1
ATOM 11300 N N . LEU D 1 220 ? 89.110 46.651 33.385 1.00 104.45 220 LEU C N 1
ATOM 11301 C CA . LEU D 1 220 ? 89.034 45.222 33.654 1.00 103.28 220 LEU C CA 1
ATOM 11302 C C . LEU D 1 220 ? 90.189 44.474 33.013 1.00 104.52 220 LEU C C 1
ATOM 11303 O O . LEU D 1 220 ? 90.377 44.528 31.801 1.00 105.17 220 LEU C O 1
ATOM 11308 N N . SER D 1 221 ? 90.962 43.777 33.837 1.00 111.17 221 SER C N 1
ATOM 11309 C CA . SER D 1 221 ? 92.048 42.948 33.341 1.00 110.71 221 SER C CA 1
ATOM 11310 C C . SER D 1 221 ? 91.491 41.725 32.620 1.00 116.55 221 SER C C 1
ATOM 11311 O O . SER D 1 221 ? 90.587 41.053 33.117 1.00 109.99 221 SER C O 1
ATOM 11314 N N . TYR D 1 222 ? 92.036 41.449 31.440 1.00 122.19 222 TYR C N 1
ATOM 11315 C CA . TYR D 1 222 ? 91.582 40.335 30.618 1.00 116.37 222 TYR C CA 1
ATOM 11316 C C . TYR D 1 222 ? 92.779 39.620 30.007 1.00 122.17 222 TYR C C 1
ATOM 11317 O O . TYR D 1 222 ? 93.571 40.228 29.287 1.00 120.05 222 TYR C O 1
ATOM 11326 N N . CYS D 1 223 ? 92.900 38.329 30.306 1.00 127.83 223 CYS C N 1
ATOM 11327 C CA . CYS D 1 223 ? 94.024 37.517 29.850 1.00 126.17 223 CYS C CA 1
ATOM 11328 C C . CYS D 1 223 ? 95.366 38.134 30.223 1.00 130.95 223 CYS C C 1
ATOM 11329 O O . CYS D 1 223 ? 96.299 38.132 29.423 1.00 136.18 223 CYS C O 1
ATOM 11332 N N . GLY D 1 224 ? 95.450 38.671 31.437 1.00 106.67 224 GLY C N 1
ATOM 11333 C CA . GLY D 1 224 ? 96.681 39.256 31.933 1.00 125.81 224 GLY C CA 1
ATOM 11334 C C . GLY D 1 224 ? 97.009 40.620 31.351 1.00 131.63 224 GLY C C 1
ATOM 11335 O O . GLY D 1 224 ? 97.989 41.254 31.747 1.00 136.92 224 GLY C O 1
ATOM 11336 N N . ARG D 1 225 ? 96.190 41.079 30.412 1.00 131.78 225 ARG C N 1
ATOM 11337 C CA . ARG D 1 225 ? 96.428 42.363 29.766 1.00 126.58 225 ARG C CA 1
ATOM 11338 C C . ARG D 1 225 ? 95.486 43.429 30.317 1.00 127.49 225 ARG C C 1
ATOM 11339 O O . ARG D 1 225 ? 94.286 43.194 30.467 1.00 118.60 225 ARG C O 1
ATOM 11347 N N . ASN D 1 226 ? 96.040 44.594 30.638 1.00 130.31 226 ASN C N 1
ATOM 11348 C CA . ASN D 1 226 ? 95.232 45.715 31.095 1.00 123.36 226 ASN C CA 1
ATOM 11349 C C . ASN D 1 226 ? 94.330 46.215 29.986 1.00 111.02 226 ASN C C 1
ATOM 11350 O O . ASN D 1 226 ? 94.759 46.353 28.841 1.00 106.52 226 ASN C O 1
ATOM 11355 N N . GLY D 1 227 ? 93.079 46.492 30.325 1.00 101.35 227 GLY C N 1
ATOM 11356 C CA . GLY D 1 227 ? 92.135 46.938 29.328 1.00 98.42 227 GLY C CA 1
ATOM 11357 C C . GLY D 1 227 ? 90.832 47.463 29.882 1.00 109.46 227 GLY C C 1
ATOM 11358 O O . GLY D 1 227 ? 90.660 47.627 31.092 1.00 118.03 227 GLY C O 1
ATOM 11359 N N . ILE D 1 228 ? 89.903 47.710 28.969 1.00 106.50 228 ILE C N 1
ATOM 11360 C CA . ILE D 1 228 ? 88.645 48.352 29.289 1.00 99.00 228 ILE C CA 1
ATOM 11361 C C . ILE D 1 228 ? 87.495 47.528 28.692 1.00 93.95 228 ILE C C 1
ATOM 11362 O O . ILE D 1 228 ? 87.632 46.943 27.608 1.00 96.09 228 ILE C O 1
ATOM 11367 N N . LYS D 1 229 ? 86.384 47.442 29.422 1.00 86.13 229 LYS C N 1
ATOM 11368 C CA . LYS D 1 229 ? 85.252 46.621 28.993 1.00 85.96 229 LYS C CA 1
ATOM 11369 C C . LYS D 1 229 ? 84.032 47.464 28.659 1.00 83.57 229 LYS C C 1
ATOM 11370 O O . LYS D 1 229 ? 83.421 48.069 29.542 1.00 84.77 229 LYS C O 1
ATOM 11376 N N . PHE D 1 230 ? 83.677 47.481 27.378 1.00 84.71 230 PHE C N 1
ATOM 11377 C CA . PHE D 1 230 ? 82.523 48.231 26.886 1.00 82.26 230 PHE C CA 1
ATOM 11378 C C . PHE D 1 230 ? 81.221 47.692 27.472 1.00 81.12 230 PHE C C 1
ATOM 11379 O O . PHE D 1 230 ? 81.172 46.552 27.932 1.00 77.25 230 PHE C O 1
ATOM 11387 N N . PRO D 1 231 ? 80.157 48.512 27.457 1.00 86.16 231 PRO C N 1
ATOM 11388 C CA . PRO D 1 231 ? 78.858 48.077 27.981 1.00 75.48 231 PRO C CA 1
ATOM 11389 C C . PRO D 1 231 ? 78.298 46.836 27.284 1.00 82.10 231 PRO C C 1
ATOM 11390 O O . PRO D 1 231 ? 77.431 46.170 27.846 1.00 86.34 231 PRO C O 1
ATOM 11394 N N . ASN D 1 232 ? 78.776 46.522 26.087 1.00 74.87 232 ASN C N 1
ATOM 11395 C CA . ASN D 1 232 ? 78.281 45.343 25.384 1.00 80.19 232 ASN C CA 1
ATOM 11396 C C . ASN D 1 232 ? 79.035 44.066 25.756 1.00 86.11 232 ASN C C 1
ATOM 11397 O O . ASN D 1 232 ? 78.912 43.040 25.086 1.00 88.61 232 ASN C O 1
ATOM 11402 N N . GLY D 1 233 ? 79.826 44.144 26.823 1.00 84.75 233 GLY C N 1
ATOM 11403 C CA . GLY D 1 233 ? 80.505 42.979 27.361 1.00 85.82 233 GLY C CA 1
ATOM 11404 C C . GLY D 1 233 ? 81.812 42.656 26.672 1.00 84.50 233 GLY C C 1
ATOM 11405 O O . GLY D 1 233 ? 82.546 41.773 27.105 1.00 82.13 233 GLY C O 1
ATOM 11406 N N . GLU D 1 234 ? 82.101 43.367 25.588 1.00 91.54 234 GLU C N 1
ATOM 11407 C CA . GLU D 1 234 ? 83.353 43.170 24.872 1.00 90.91 234 GLU C CA 1
ATOM 11408 C C . GLU D 1 234 ? 84.471 43.965 25.536 1.00 91.52 234 GLU C C 1
ATOM 11409 O O . GLU D 1 234 ? 84.214 44.838 26.367 1.00 89.77 234 GLU C O 1
ATOM 11415 N N . TRP D 1 235 ? 85.711 43.658 25.168 1.00 93.57 235 TRP C N 1
ATOM 11416 C CA . TRP D 1 235 ? 86.878 44.214 25.850 1.00 99.20 235 TRP C CA 1
ATOM 11417 C C . TRP D 1 235 ? 87.962 44.607 24.853 1.00 97.73 235 TRP C C 1
ATOM 11418 O O . TRP D 1 235 ? 88.166 43.927 23.844 1.00 94.99 235 TRP C O 1
ATOM 11429 N N . VAL D 1 236 ? 88.644 45.716 25.125 1.00 94.50 236 VAL C N 1
ATOM 11430 C CA . VAL D 1 236 ? 89.807 46.086 24.325 1.00 95.86 236 VAL C CA 1
ATOM 11431 C C . VAL D 1 236 ? 90.957 46.454 25.242 1.00 100.84 236 VAL C C 1
ATOM 11432 O O . VAL D 1 236 ? 90.743 47.008 26.314 1.00 103.68 236 VAL C O 1
ATOM 11436 N N . SER D 1 237 ? 92.177 46.134 24.822 1.00 102.62 237 SER C N 1
ATOM 11437 C CA . SER D 1 237 ? 93.353 46.409 25.637 1.00 102.74 237 SER C CA 1
ATOM 11438 C C . SER D 1 237 ? 93.631 47.905 25.783 1.00 108.36 237 SER C C 1
ATOM 11439 O O . SER D 1 237 ? 93.488 48.674 24.836 1.00 93.26 237 SER C O 1
ATOM 11442 N N . LEU D 1 238 ? 94.019 48.305 26.989 1.00 116.82 238 LEU C N 1
ATOM 11443 C CA . LEU D 1 238 ? 94.358 49.691 27.278 1.00 118.37 238 LEU C CA 1
ATOM 11444 C C . LEU D 1 238 ? 95.222 49.763 28.528 1.00 132.68 238 LEU C C 1
ATOM 11445 O O . LEU D 1 238 ? 94.755 49.464 29.628 1.00 128.75 238 LEU C O 1
ATOM 11450 N N . ASP D 1 239 ? 96.482 50.154 28.356 1.00 145.18 239 ASP C N 1
ATOM 11451 C CA . ASP D 1 239 ? 97.395 50.304 29.486 1.00 148.91 239 ASP C CA 1
ATOM 11452 C C . ASP D 1 239 ? 97.533 51.767 29.902 1.00 144.28 239 ASP C C 1
ATOM 11453 O O . ASP D 1 239 ? 97.001 52.664 29.246 1.00 142.46 239 ASP C O 1
ATOM 11458 N N . VAL D 1 240 ? 98.253 52.002 30.992 1.00 144.61 240 VAL C N 1
ATOM 11459 C CA . VAL D 1 240 ? 98.342 53.337 31.579 1.00 139.65 240 VAL C CA 1
ATOM 11460 C C . VAL D 1 240 ? 99.142 54.320 30.719 1.00 133.92 240 VAL C C 1
ATOM 11461 O O . VAL D 1 240 ? 99.018 55.533 30.875 1.00 128.36 240 VAL C O 1
ATOM 11465 N N . LYS D 1 241 ? 99.952 53.793 29.806 1.00 136.03 241 LYS C N 1
ATOM 11466 C CA . LYS D 1 241 ? 100.816 54.628 28.975 1.00 142.55 241 LYS C CA 1
ATOM 11467 C C . LYS D 1 241 ? 100.036 55.504 27.991 1.00 144.16 241 LYS C C 1
ATOM 11468 O O . LYS D 1 241 ? 100.554 56.506 27.498 1.00 147.55 241 LYS C O 1
ATOM 11474 N N . THR D 1 242 ? 98.792 55.129 27.709 1.00 137.49 242 THR C N 1
ATOM 11475 C CA . THR D 1 242 ? 98.011 55.804 26.678 1.00 129.97 242 THR C CA 1
ATOM 11476 C C . THR D 1 242 ? 97.382 57.108 27.157 1.00 128.88 242 THR C C 1
ATOM 11477 O O . THR D 1 242 ? 96.545 57.116 28.065 1.00 120.69 242 THR C O 1
ATOM 11481 N N . ARG D 1 243 ? 97.788 58.207 26.526 1.00 135.53 243 ARG C N 1
ATOM 11482 C CA . ARG D 1 243 ? 97.285 59.533 26.863 1.00 132.15 243 ARG C CA 1
ATOM 11483 C C . ARG D 1 243 ? 96.181 59.971 25.906 1.00 121.39 243 ARG C C 1
ATOM 11484 O O . ARG D 1 243 ? 96.248 59.705 24.708 1.00 109.25 243 ARG C O 1
ATOM 11492 N N . ILE D 1 244 ? 95.167 60.639 26.448 1.00 127.70 244 ILE C N 1
ATOM 11493 C CA . ILE D 1 244 ? 94.148 61.313 25.644 1.00 132.53 244 ILE C CA 1
ATOM 11494 C C . ILE D 1 244 ? 93.842 62.672 26.273 1.00 142.32 244 ILE C C 1
ATOM 11495 O O . ILE D 1 244 ? 93.634 62.767 27.484 1.00 153.53 244 ILE C O 1
ATOM 11500 N N . GLN D 1 245 ? 93.817 63.713 25.443 1.00 139.79 245 GLN C N 1
ATOM 11501 C CA . GLN D 1 245 ? 93.773 65.096 25.912 1.00 139.30 245 GLN C CA 1
ATOM 11502 C C . GLN D 1 245 ? 94.934 65.324 26.872 1.00 147.28 245 GLN C C 1
ATOM 11503 O O . GLN D 1 245 ? 94.767 65.920 27.936 1.00 152.30 245 GLN C O 1
ATOM 11509 N N . GLU D 1 246 ? 96.105 64.823 26.481 1.00 149.67 246 GLU C N 1
ATOM 11510 C CA . GLU D 1 246 ? 97.325 64.934 27.275 1.00 152.58 246 GLU C CA 1
ATOM 11511 C C . GLU D 1 246 ? 97.108 64.455 28.708 1.00 145.43 246 GLU C C 1
ATOM 11512 O O . GLU D 1 246 ? 97.488 65.131 29.663 1.00 143.77 246 GLU C O 1
ATOM 11518 N N . LYS D 1 247 ? 96.492 63.287 28.853 1.00 140.72 247 LYS C N 1
ATOM 11519 C CA . LYS D 1 247 ? 96.125 62.786 30.169 1.00 140.07 247 LYS C CA 1
ATOM 11520 C C . LYS D 1 247 ? 95.888 61.278 30.127 1.00 147.77 247 LYS C C 1
ATOM 11521 O O . LYS D 1 247 ? 95.410 60.746 29.125 1.00 143.75 247 LYS C O 1
ATOM 11527 N N . HIS D 1 248 ? 96.228 60.597 31.219 1.00 155.38 248 HIS C N 1
ATOM 11528 C CA . HIS D 1 248 ? 96.043 59.152 31.331 1.00 159.66 248 HIS C CA 1
ATOM 11529 C C . HIS D 1 248 ? 94.588 58.742 31.096 1.00 150.02 248 HIS C C 1
ATOM 11530 O O . HIS D 1 248 ? 93.683 59.230 31.774 1.00 150.24 248 HIS C O 1
ATOM 11537 N N . LEU D 1 249 ? 94.368 57.842 30.139 1.00 136.36 249 LEU C N 1
ATOM 11538 C CA . LEU D 1 249 ? 93.012 57.426 29.788 1.00 128.49 249 LEU C CA 1
ATOM 11539 C C . LEU D 1 249 ? 92.440 56.376 30.736 1.00 125.38 249 LEU C C 1
ATOM 11540 O O . LEU D 1 249 ? 91.355 56.556 31.291 1.00 125.16 249 LEU C O 1
ATOM 11545 N N . LEU D 1 250 ? 93.173 55.280 30.904 1.00 121.05 250 LEU C N 1
ATOM 11546 C CA . LEU D 1 250 ? 92.730 54.156 31.734 1.00 116.35 250 LEU C CA 1
ATOM 11547 C C . LEU D 1 250 ? 92.210 54.499 33.142 1.00 112.68 250 LEU C C 1
ATOM 11548 O O . LEU D 1 250 ? 91.184 53.960 33.559 1.00 109.69 250 LEU C O 1
ATOM 11553 N N . PRO D 1 251 ? 92.907 55.386 33.882 1.00 115.36 251 PRO C N 1
ATOM 11554 C CA . PRO D 1 251 ? 92.419 55.653 35.243 1.00 122.12 251 PRO C CA 1
ATOM 11555 C C . PRO D 1 251 ? 91.071 56.380 35.319 1.00 123.82 251 PRO C C 1
ATOM 11556 O O . PRO D 1 251 ? 90.542 56.543 36.419 1.00 125.44 251 PRO C O 1
ATOM 11560 N N . LEU D 1 252 ? 90.524 56.799 34.181 1.00 117.90 252 LEU C N 1
ATOM 11561 C CA . LEU D 1 252 ? 89.248 57.510 34.172 1.00 110.12 252 LEU C CA 1
ATOM 11562 C C . LEU D 1 252 ? 88.064 56.586 34.449 1.00 107.20 252 LEU C C 1
ATOM 11563 O O . LEU D 1 252 ? 86.942 57.053 34.649 1.00 109.71 252 LEU C O 1
ATOM 11568 N N . PHE D 1 253 ? 88.319 55.281 34.469 1.00 100.48 253 PHE C N 1
ATOM 11569 C CA . PHE D 1 253 ? 87.247 54.295 34.565 1.00 102.84 253 PHE C CA 1
ATOM 11570 C C . PHE D 1 253 ? 87.379 53.436 35.820 1.00 117.42 253 PHE C C 1
ATOM 11571 O O . PHE D 1 253 ? 88.471 52.974 36.154 1.00 119.40 253 PHE C O 1
ATOM 11579 N N . LYS D 1 254 ? 86.260 53.229 36.511 1.00 119.01 254 LYS C N 1
ATOM 11580 C CA . LYS D 1 254 ? 86.236 52.413 37.720 1.00 108.54 254 LYS C CA 1
ATOM 11581 C C . LYS D 1 254 ? 86.528 50.960 37.387 1.00 116.83 254 LYS C C 1
ATOM 11582 O O . LYS D 1 254 ? 86.397 50.545 36.240 1.00 124.97 254 LYS C O 1
ATOM 11588 N N . GLU D 1 255 ? 86.935 50.189 38.390 1.00 124.77 255 GLU C N 1
ATOM 11589 C CA . GLU D 1 255 ? 87.144 48.760 38.208 1.00 126.73 255 GLU C CA 1
ATOM 11590 C C . GLU D 1 255 ? 85.805 48.101 37.914 1.00 119.26 255 GLU C C 1
ATOM 11591 O O . GLU D 1 255 ? 84.758 48.599 38.322 1.00 110.58 255 GLU C O 1
ATOM 11597 N N . CYS D 1 256 ? 85.833 46.987 37.193 1.00 122.39 256 CYS C N 1
ATOM 11598 C CA . CYS D 1 256 ? 84.611 46.239 36.942 1.00 116.08 256 CYS C CA 1
ATOM 11599 C C . CYS D 1 256 ? 84.154 45.555 38.224 1.00 115.94 256 CYS C C 1
ATOM 11600 O O . CYS D 1 256 ? 84.981 45.045 38.984 1.00 114.56 256 CYS C O 1
ATOM 11603 N N . PRO D 1 257 ? 82.833 45.560 38.473 1.00 114.39 257 PRO C N 1
ATOM 11604 C CA . PRO D 1 257 ? 82.210 44.923 39.638 1.00 117.39 257 PRO C CA 1
ATOM 11605 C C . PRO D 1 257 ? 82.670 43.482 39.834 1.00 122.42 257 PRO C C 1
ATOM 11606 O O . PRO D 1 257 ? 83.140 42.852 38.888 1.00 124.71 257 PRO C O 1
ATOM 11610 N N . ALA D 1 258 ? 82.534 42.980 41.058 1.00 129.10 258 ALA C N 1
ATOM 11611 C CA . ALA D 1 258 ? 82.964 41.628 41.398 1.00 134.25 258 ALA C CA 1
ATOM 11612 C C . ALA D 1 258 ? 82.433 40.585 40.416 1.00 127.63 258 ALA C C 1
ATOM 11613 O O . ALA D 1 258 ? 81.222 40.453 40.225 1.00 121.19 258 ALA C O 1
ATOM 11615 N N . GLY D 1 259 ? 83.352 39.860 39.786 1.00 125.93 259 GLY C N 1
ATOM 11616 C CA . GLY D 1 259 ? 82.995 38.788 38.876 1.00 120.46 259 GLY C CA 1
ATOM 11617 C C . GLY D 1 259 ? 82.340 39.272 37.599 1.00 111.62 259 GLY C C 1
ATOM 11618 O O . GLY D 1 259 ? 81.305 38.753 37.185 1.00 109.07 259 GLY C O 1
ATOM 11619 N N . THR D 1 260 ? 82.938 40.279 36.976 1.00 109.92 260 THR C N 1
ATOM 11620 C CA . THR D 1 260 ? 82.460 40.751 35.685 1.00 117.11 260 THR C CA 1
ATOM 11621 C C . THR D 1 260 ? 82.969 39.822 34.592 1.00 113.58 260 THR C C 1
ATOM 11622 O O . THR D 1 260 ? 84.171 39.595 34.473 1.00 121.10 260 THR C O 1
ATOM 11626 N N . GLU D 1 261 ? 82.057 39.276 33.799 1.00 105.14 261 GLU C N 1
ATOM 11627 C CA . GLU D 1 261 ? 82.455 38.377 32.727 1.00 109.27 261 GLU C CA 1
ATOM 11628 C C . GLU D 1 261 ? 82.465 39.105 31.394 1.00 104.83 261 GLU C C 1
ATOM 11629 O O . GLU D 1 261 ? 81.473 39.714 30.994 1.00 107.55 261 GLU C O 1
ATOM 11635 N N . VAL D 1 262 ? 83.602 39.045 30.715 1.00 100.43 262 VAL C N 1
ATOM 11636 C CA . VAL D 1 262 ? 83.730 39.618 29.386 1.00 93.15 262 VAL C CA 1
ATOM 11637 C C . VAL D 1 262 ? 83.313 38.569 28.356 1.00 98.75 262 VAL C C 1
ATOM 11638 O O . VAL D 1 262 ? 83.930 37.512 28.243 1.00 100.27 262 VAL C O 1
ATOM 11642 N N . ARG D 1 263 ? 82.245 38.862 27.623 1.00 91.75 263 ARG C N 1
ATOM 11643 C CA . ARG D 1 263 ? 81.646 37.893 26.713 1.00 93.66 263 ARG C CA 1
ATOM 11644 C C . ARG D 1 263 ? 81.492 38.483 25.316 1.00 90.82 263 ARG C C 1
ATOM 11645 O O . ARG D 1 263 ? 81.830 39.645 25.083 1.00 93.24 263 ARG C O 1
ATOM 11653 N N . SER D 1 264 ? 80.981 37.676 24.391 1.00 82.22 264 SER C N 1
ATOM 11654 C CA . SER D 1 264 ? 80.685 38.142 23.039 1.00 83.62 264 SER C CA 1
ATOM 11655 C C . SER D 1 264 ? 79.741 37.189 22.326 1.00 84.54 264 SER C C 1
ATOM 11656 O O . SER D 1 264 ? 80.147 36.480 21.408 1.00 85.19 264 SER C O 1
ATOM 11659 N N . THR D 1 265 ? 78.483 37.170 22.751 1.00 89.47 265 THR C N 1
ATOM 11660 C CA . THR D 1 265 ? 77.486 36.319 22.120 1.00 103.30 265 THR C CA 1
ATOM 11661 C C . THR D 1 265 ? 76.715 37.123 21.078 1.00 111.43 265 THR C C 1
ATOM 11662 O O . THR D 1 265 ? 77.198 38.149 20.602 1.00 110.07 265 THR C O 1
ATOM 11666 N N . LEU D 1 266 ? 75.522 36.661 20.720 1.00 113.14 266 LEU C N 1
ATOM 11667 C CA . LEU D 1 266 ? 74.712 37.376 19.742 1.00 116.69 266 LEU C CA 1
ATOM 11668 C C . LEU D 1 266 ? 73.926 38.528 20.373 1.00 142.78 266 LEU C C 1
ATOM 11669 O O . LEU D 1 266 ? 73.640 39.531 19.714 1.00 149.79 266 LEU C O 1
ATOM 11674 N N . GLN D 1 267 ? 73.589 38.384 21.652 1.00 154.49 267 GLN C N 1
ATOM 11675 C CA . GLN D 1 267 ? 72.893 39.440 22.386 1.00 160.55 267 GLN C CA 1
ATOM 11676 C C . GLN D 1 267 ? 73.859 40.390 23.106 1.00 162.17 267 GLN C C 1
ATOM 11677 O O . GLN D 1 267 ? 74.266 41.413 22.546 1.00 153.54 267 GLN C O 1
ATOM 11683 N N . SER D 1 268 ? 74.213 40.042 24.343 1.00 164.87 268 SER C N 1
ATOM 11684 C CA . SER D 1 268 ? 75.151 40.821 25.154 1.00 157.56 268 SER C CA 1
ATOM 11685 C C . SER D 1 268 ? 74.742 42.287 25.294 1.00 147.17 268 SER C C 1
ATOM 11686 O O . SER D 1 268 ? 74.901 42.886 26.357 1.00 138.46 268 SER C O 1
ATOM 11689 N N . ALA D 1 271 ? 68.877 44.621 29.628 1.00 159.79 271 ALA C N 1
ATOM 11690 C CA . ALA D 1 271 ? 68.662 43.793 28.448 1.00 154.45 271 ALA C CA 1
ATOM 11691 C C . ALA D 1 271 ? 67.414 42.927 28.600 1.00 160.82 271 ALA C C 1
ATOM 11692 O O . ALA D 1 271 ? 67.503 41.697 28.636 1.00 163.20 271 ALA C O 1
ATOM 11694 N N . GLN D 1 272 ? 66.256 43.576 28.696 1.00 158.91 272 GLN C N 1
ATOM 11695 C CA . GLN D 1 272 ? 64.978 42.868 28.767 1.00 158.49 272 GLN C CA 1
ATOM 11696 C C . GLN D 1 272 ? 63.790 43.737 28.360 1.00 156.82 272 GLN C C 1
ATOM 11697 O O . GLN D 1 272 ? 63.001 43.353 27.492 1.00 159.82 272 GLN C O 1
ATOM 11703 N N . VAL D 1 273 ? 63.656 44.898 28.995 1.00 149.58 273 VAL C N 1
ATOM 11704 C CA . VAL D 1 273 ? 62.581 45.824 28.649 1.00 141.52 273 VAL C CA 1
ATOM 11705 C C . VAL D 1 273 ? 62.851 46.440 27.278 1.00 124.88 273 VAL C C 1
ATOM 11706 O O . VAL D 1 273 ? 63.998 46.509 26.832 1.00 119.13 273 VAL C O 1
ATOM 11710 N N . LEU D 1 274 ? 61.791 46.868 26.602 1.00 112.84 274 LEU C N 1
ATOM 11711 C CA . LEU D 1 274 ? 61.927 47.432 25.266 1.00 105.38 274 LEU C CA 1
ATOM 11712 C C . LEU D 1 274 ? 62.768 48.700 25.297 1.00 106.14 274 LEU C C 1
ATOM 11713 O O . LEU D 1 274 ? 62.641 49.518 26.207 1.00 110.44 274 LEU C O 1
ATOM 11718 N N . THR D 1 275 ? 63.639 48.852 24.307 1.00 96.25 275 THR C N 1
ATOM 11719 C CA . THR D 1 275 ? 64.420 50.070 24.178 1.00 85.98 275 THR C CA 1
ATOM 11720 C C . THR D 1 275 ? 63.465 51.232 23.942 1.00 79.10 275 THR C C 1
ATOM 11721 O O . THR D 1 275 ? 62.356 51.036 23.454 1.00 79.38 275 THR C O 1
ATOM 11725 N N . SER D 1 276 ? 63.884 52.438 24.300 1.00 66.96 276 SER C N 1
ATOM 11726 C CA . SER D 1 276 ? 63.069 53.603 24.035 1.00 58.99 276 SER C CA 1
ATOM 11727 C C . SER D 1 276 ? 63.628 54.368 22.845 1.00 78.09 276 SER C C 1
ATOM 11728 O O . SER D 1 276 ? 63.040 55.354 22.400 1.00 72.25 276 SER C O 1
ATOM 11731 N N . GLU D 1 277 ? 64.761 53.911 22.324 1.00 51.89 277 GLU C N 1
ATOM 11732 C CA . GLU D 1 277 ? 65.400 54.597 21.206 1.00 83.47 277 GLU C CA 1
ATOM 11733 C C . GLU D 1 277 ? 64.622 54.375 19.918 1.00 78.89 277 GLU C C 1
ATOM 11734 O O . GLU D 1 277 ? 64.477 53.241 19.467 1.00 72.95 277 GLU C O 1
ATOM 11740 N N . ILE D 1 278 ? 64.138 55.463 19.325 1.00 81.45 278 ILE C N 1
ATOM 11741 C CA . ILE D 1 278 ? 63.206 55.376 18.199 1.00 71.68 278 ILE C CA 1
ATOM 11742 C C . ILE D 1 278 ? 63.749 54.575 17.017 1.00 70.32 278 ILE C C 1
ATOM 11743 O O . ILE D 1 278 ? 63.031 53.769 16.430 1.00 64.61 278 ILE C O 1
ATOM 11748 N N . GLN D 1 279 ? 65.023 54.768 16.692 1.00 72.18 279 GLN C N 1
ATOM 11749 C CA . GLN D 1 279 ? 65.619 54.047 15.585 1.00 47.39 279 GLN C CA 1
ATOM 11750 C C . GLN D 1 279 ? 65.701 52.560 15.914 1.00 54.16 279 GLN C C 1
ATOM 11751 O O . GLN D 1 279 ? 65.496 51.720 15.047 1.00 55.03 279 GLN C O 1
ATOM 11757 N N . ARG D 1 280 ? 65.963 52.238 17.177 1.00 64.48 280 ARG C N 1
ATOM 11758 C CA . ARG D 1 280 ? 66.068 50.843 17.600 1.00 65.23 280 ARG C CA 1
ATOM 11759 C C . ARG D 1 280 ? 64.702 50.170 17.596 1.00 65.45 280 ARG C C 1
ATOM 11760 O O . ARG D 1 280 ? 64.571 49.001 17.231 1.00 72.44 280 ARG C O 1
ATOM 11768 N N . ILE D 1 281 ? 63.685 50.922 17.991 1.00 63.67 281 ILE C N 1
ATOM 11769 C CA . ILE D 1 281 ? 62.317 50.426 17.966 1.00 62.59 281 ILE C CA 1
ATOM 11770 C C . ILE D 1 281 ? 61.878 50.159 16.536 1.00 64.66 281 ILE C C 1
ATOM 11771 O O . ILE D 1 281 ? 61.313 49.112 16.241 1.00 65.51 281 ILE C O 1
ATOM 11776 N N . LEU D 1 282 ? 62.150 51.111 15.650 1.00 64.77 282 LEU C N 1
ATOM 11777 C CA . LEU D 1 282 ? 61.855 50.949 14.231 1.00 57.00 282 LEU C CA 1
ATOM 11778 C C . LEU D 1 282 ? 62.551 49.727 13.635 1.00 61.29 282 LEU C C 1
ATOM 11779 O O . LEU D 1 282 ? 61.896 48.869 13.049 1.00 65.17 282 LEU C O 1
ATOM 11784 N N . ASP D 1 283 ? 63.874 49.656 13.786 1.00 55.40 283 ASP C N 1
ATOM 11785 C CA . ASP D 1 283 ? 64.659 48.532 13.268 1.00 58.94 283 ASP C CA 1
ATOM 11786 C C . ASP D 1 283 ? 64.151 47.180 13.797 1.00 66.61 283 ASP C C 1
ATOM 11787 O O . ASP D 1 283 ? 63.973 46.220 13.035 1.00 71.31 283 ASP C O 1
ATOM 11792 N N . TYR D 1 284 ? 63.911 47.124 15.102 1.00 63.51 284 TYR C N 1
ATOM 11793 C CA . TYR D 1 284 ? 63.332 45.946 15.743 1.00 64.53 284 TYR C CA 1
ATOM 11794 C C . TYR D 1 284 ? 62.002 45.553 15.102 1.00 62.26 284 TYR C C 1
ATOM 11795 O O . TYR D 1 284 ? 61.784 44.395 14.750 1.00 67.84 284 TYR C O 1
ATOM 11804 N N . SER D 1 285 ? 61.122 46.532 14.949 1.00 61.54 285 SER C N 1
ATOM 11805 C CA . SER D 1 285 ? 59.804 46.311 14.373 1.00 61.25 285 SER C CA 1
ATOM 11806 C C . SER D 1 285 ? 59.891 45.793 12.946 1.00 61.46 285 SER C C 1
ATOM 11807 O O . SER D 1 285 ? 59.092 44.948 12.544 1.00 55.80 285 SER C O 1
ATOM 11810 N N . LEU D 1 286 ? 60.851 46.309 12.181 1.00 60.13 286 LEU C N 1
ATOM 11811 C CA . LEU D 1 286 ? 61.024 45.897 10.788 1.00 56.55 286 LEU C CA 1
ATOM 11812 C C . LEU D 1 286 ? 61.529 44.462 10.716 1.00 59.04 286 LEU C C 1
ATOM 11813 O O . LEU D 1 286 ? 61.051 43.660 9.908 1.00 55.09 286 LEU C O 1
ATOM 11818 N N . CYS D 1 287 ? 62.495 44.145 11.570 1.00 64.92 287 CYS C N 1
ATOM 11819 C CA . CYS D 1 287 ? 63.012 42.785 11.659 1.00 60.39 287 CYS C CA 1
ATOM 11820 C C . CYS D 1 287 ? 61.872 41.824 11.973 1.00 69.69 287 CYS C C 1
ATOM 11821 O O . CYS D 1 287 ? 61.660 40.818 11.275 1.00 81.03 287 CYS C O 1
ATOM 11824 N N . GLN D 1 288 ? 61.118 42.158 13.014 1.00 63.49 288 GLN C N 1
ATOM 11825 C CA . GLN D 1 288 ? 60.001 41.325 13.426 1.00 68.54 288 GLN C CA 1
ATOM 11826 C C . GLN D 1 288 ? 58.960 41.220 12.329 1.00 65.91 288 GLN C C 1
ATOM 11827 O O . GLN D 1 288 ? 58.293 40.209 12.201 1.00 63.96 288 GLN C O 1
ATOM 11833 N N . ASN D 1 289 ? 58.826 42.271 11.534 1.00 68.01 289 ASN C N 1
ATOM 11834 C CA . ASN D 1 289 ? 57.877 42.254 10.439 1.00 65.86 289 ASN C CA 1
ATOM 11835 C C . ASN D 1 289 ? 58.312 41.217 9.421 1.00 66.78 289 ASN C C 1
ATOM 11836 O O . ASN D 1 289 ? 57.499 40.437 8.916 1.00 68.89 289 ASN C O 1
ATOM 11841 N N . THR D 1 290 ? 59.608 41.194 9.136 1.00 64.74 290 THR C N 1
ATOM 11842 C CA . THR D 1 290 ? 60.129 40.206 8.205 1.00 62.19 290 THR C CA 1
ATOM 11843 C C . THR D 1 290 ? 59.935 38.789 8.738 1.00 71.66 290 THR C C 1
ATOM 11844 O O . THR D 1 290 ? 59.534 37.894 7.985 1.00 64.78 290 THR C O 1
ATOM 11848 N N . TRP D 1 291 ? 60.189 38.585 10.032 1.00 70.68 291 TRP C N 1
ATOM 11849 C CA . TRP D 1 291 ? 59.942 37.263 10.621 1.00 62.03 291 TRP C CA 1
ATOM 11850 C C . TRP D 1 291 ? 58.456 36.880 10.567 1.00 57.90 291 TRP C C 1
ATOM 11851 O O . TRP D 1 291 ? 58.122 35.721 10.371 1.00 64.85 291 TRP C O 1
ATOM 11862 N N . ASP D 1 292 ? 57.571 37.852 10.745 1.00 56.00 292 ASP C N 1
ATOM 11863 C CA . ASP D 1 292 ? 56.143 37.621 10.571 1.00 64.73 292 ASP C CA 1
ATOM 11864 C C . ASP D 1 292 ? 55.888 37.104 9.169 1.00 69.23 292 ASP C C 1
ATOM 11865 O O . ASP D 1 292 ? 55.143 36.144 8.987 1.00 66.57 292 ASP C O 1
ATOM 11870 N N . LYS D 1 293 ? 56.501 37.753 8.179 1.00 70.45 293 LYS C N 1
ATOM 11871 C CA . LYS D 1 293 ? 56.379 37.302 6.796 1.00 70.86 293 LYS C CA 1
ATOM 11872 C C . LYS D 1 293 ? 56.884 35.867 6.636 1.00 72.36 293 LYS C C 1
ATOM 11873 O O . LYS D 1 293 ? 56.250 35.050 5.971 1.00 68.71 293 LYS C O 1
ATOM 11879 N N . VAL D 1 294 ? 58.023 35.564 7.250 1.00 65.43 294 VAL C N 1
ATOM 11880 C CA . VAL D 1 294 ? 58.598 34.227 7.160 1.00 65.60 294 VAL C CA 1
ATOM 11881 C C . VAL D 1 294 ? 57.647 33.178 7.730 1.00 64.70 294 VAL C C 1
ATOM 11882 O O . VAL D 1 294 ? 57.361 32.177 7.077 1.00 73.59 294 VAL C O 1
ATOM 11886 N N . GLU D 1 295 ? 57.144 33.423 8.936 1.00 62.71 295 GLU C N 1
ATOM 11887 C CA . GLU D 1 295 ? 56.232 32.492 9.591 1.00 73.17 295 GLU C CA 1
ATOM 11888 C C . GLU D 1 295 ? 54.912 32.331 8.840 1.00 67.06 295 GLU C C 1
ATOM 11889 O O . GLU D 1 295 ? 54.346 31.244 8.811 1.00 78.27 295 GLU C O 1
ATOM 11895 N N . ARG D 1 296 ? 54.426 33.405 8.228 1.00 74.08 296 ARG C N 1
ATOM 11896 C CA . ARG D 1 296 ? 53.198 33.330 7.436 1.00 80.79 296 ARG C CA 1
ATOM 11897 C C . ARG D 1 296 ? 53.456 32.739 6.050 1.00 88.02 296 ARG C C 1
ATOM 11898 O O . ARG D 1 296 ? 52.533 32.597 5.244 1.00 86.14 296 ARG C O 1
ATOM 11906 N N . LYS D 1 297 ? 54.715 32.394 5.791 1.00 91.95 297 LYS C N 1
ATOM 11907 C CA . LYS D 1 297 ? 55.135 31.827 4.510 1.00 98.23 297 LYS C CA 1
ATOM 11908 C C . LYS D 1 297 ? 54.801 32.742 3.335 1.00 91.96 297 LYS C C 1
ATOM 11909 O O . LYS D 1 297 ? 54.486 32.278 2.242 1.00 96.95 297 LYS C O 1
ATOM 11915 N N . GLU D 1 298 ? 54.872 34.045 3.579 1.00 87.58 298 GLU C N 1
ATOM 11916 C CA . GLU D 1 298 ? 54.675 35.045 2.539 1.00 87.74 298 GLU C CA 1
ATOM 11917 C C . GLU D 1 298 ? 55.984 35.258 1.788 1.00 94.51 298 GLU C C 1
ATOM 11918 O O . GLU D 1 298 ? 57.064 35.072 2.358 1.00 86.90 298 GLU C O 1
ATOM 11924 N N . PRO D 1 299 ? 55.895 35.644 0.503 1.00 98.63 299 PRO C N 1
ATOM 11925 C CA . PRO D 1 299 ? 57.094 35.923 -0.296 1.00 92.31 299 PRO C CA 1
ATOM 11926 C C . PRO D 1 299 ? 57.928 37.062 0.295 1.00 80.07 299 PRO C C 1
ATOM 11927 O O . PRO D 1 299 ? 57.386 37.970 0.929 1.00 85.13 299 PRO C O 1
ATOM 11931 N N . LEU D 1 300 ? 59.237 37.002 0.076 1.00 65.57 300 LEU C N 1
ATOM 11932 C CA . LEU D 1 300 ? 60.178 37.951 0.660 1.00 66.85 300 LEU C CA 1
ATOM 11933 C C . LEU D 1 300 ? 60.943 38.738 -0.396 1.00 72.46 300 LEU C C 1
ATOM 11934 O O . LEU D 1 300 ? 61.424 38.172 -1.378 1.00 88.73 300 LEU C O 1
ATOM 11939 N N . SER D 1 301 ? 61.066 40.043 -0.178 1.00 61.77 301 SER C N 1
ATOM 11940 C CA . SER D 1 301 ? 61.880 40.892 -1.036 1.00 62.82 301 SER C CA 1
ATOM 11941 C C . SER D 1 301 ? 63.261 41.023 -0.416 1.00 63.11 301 SER C C 1
ATOM 11942 O O . SER D 1 301 ? 63.432 40.749 0.770 1.00 56.58 301 SER C O 1
ATOM 11945 N N . PRO D 1 302 ? 64.262 41.423 -1.220 1.00 77.18 302 PRO C N 1
ATOM 11946 C CA . PRO D 1 302 ? 65.600 41.688 -0.674 1.00 63.96 302 PRO C CA 1
ATOM 11947 C C . PRO D 1 302 ? 65.568 42.738 0.430 1.00 63.35 302 PRO C C 1
ATOM 11948 O O . PRO D 1 302 ? 66.401 42.707 1.336 1.00 72.64 302 PRO C O 1
ATOM 11952 N N . LEU D 1 303 ? 64.606 43.652 0.351 1.00 66.20 303 LEU C N 1
ATOM 11953 C CA . LEU D 1 303 ? 64.429 44.688 1.361 1.00 68.80 303 LEU C CA 1
ATOM 11954 C C . LEU D 1 303 ? 64.004 44.077 2.713 1.00 60.44 303 LEU C C 1
ATOM 11955 O O . LEU D 1 303 ? 64.614 44.344 3.774 1.00 50.88 303 LEU C O 1
ATOM 11960 N N . ASP D 1 304 ? 62.965 43.245 2.656 1.00 54.06 304 ASP C N 1
ATOM 11961 C CA . ASP D 1 304 ? 62.549 42.433 3.792 1.00 54.47 304 ASP C CA 1
ATOM 11962 C C . ASP D 1 304 ? 63.746 41.731 4.421 1.00 54.08 304 ASP C C 1
ATOM 11963 O O . ASP D 1 304 ? 63.910 41.732 5.642 1.00 60.46 304 ASP C O 1
ATOM 11968 N N . LEU D 1 305 ? 64.579 41.124 3.581 1.00 53.95 305 LEU C N 1
ATOM 11969 C CA . LEU D 1 305 ? 65.773 40.441 4.063 1.00 54.99 305 LEU C CA 1
ATOM 11970 C C . LEU D 1 305 ? 66.685 41.412 4.784 1.00 59.61 305 LEU C C 1
ATOM 11971 O O . LEU D 1 305 ? 67.231 41.092 5.836 1.00 66.96 305 LEU C O 1
ATOM 11976 N N . SER D 1 306 ? 66.837 42.607 4.222 1.00 60.17 306 SER C N 1
ATOM 11977 C CA . SER D 1 306 ? 67.725 43.596 4.813 1.00 55.19 306 SER C CA 1
ATOM 11978 C C . SER D 1 306 ? 67.264 43.966 6.213 1.00 56.31 306 SER C C 1
ATOM 11979 O O . SER D 1 306 ? 68.083 44.281 7.074 1.00 67.48 306 SER C O 1
ATOM 11982 N N . TYR D 1 307 ? 65.955 43.916 6.448 1.00 55.11 307 TYR C N 1
ATOM 11983 C CA . TYR D 1 307 ? 65.436 44.211 7.791 1.00 60.81 307 TYR C CA 1
ATOM 11984 C C . TYR D 1 307 ? 66.002 43.297 8.888 1.00 64.32 307 TYR C C 1
ATOM 11985 O O . TYR D 1 307 ? 65.967 43.646 10.068 1.00 76.44 307 TYR C O 1
ATOM 11994 N N . LEU D 1 308 ? 66.527 42.142 8.492 1.00 52.41 308 LEU C N 1
ATOM 11995 C CA . LEU D 1 308 ? 67.065 41.161 9.432 1.00 55.31 308 LEU C CA 1
ATOM 11996 C C . LEU D 1 308 ? 68.513 41.451 9.786 1.00 64.96 308 LEU C C 1
ATOM 11997 O O . LEU D 1 308 ? 69.056 40.917 10.754 1.00 65.40 308 LEU C O 1
ATOM 12002 N N . ALA D 1 309 ? 69.142 42.295 8.985 1.00 73.85 309 ALA C N 1
ATOM 12003 C CA . ALA D 1 309 ? 70.554 42.584 9.153 1.00 74.84 309 ALA C CA 1
ATOM 12004 C C . ALA D 1 309 ? 70.806 43.550 10.295 1.00 71.50 309 ALA C C 1
ATOM 12005 O O . ALA D 1 309 ? 69.961 44.381 10.630 1.00 72.14 309 ALA C O 1
ATOM 12007 N N . SER D 1 310 ? 71.988 43.442 10.881 1.00 74.33 310 SER C N 1
ATOM 12008 C CA . SER D 1 310 ? 72.456 44.443 11.812 1.00 71.37 310 SER C CA 1
ATOM 12009 C C . SER D 1 310 ? 72.797 45.707 11.026 1.00 71.28 310 SER C C 1
ATOM 12010 O O . SER D 1 310 ? 73.249 45.629 9.885 1.00 82.79 310 SER C O 1
ATOM 12013 N N . LYS D 1 311 ? 72.574 46.869 11.631 1.00 65.78 311 LYS C N 1
ATOM 12014 C CA . LYS D 1 311 ? 72.878 48.140 10.983 1.00 67.04 311 LYS C CA 1
ATOM 12015 C C . LYS D 1 311 ? 73.963 48.887 11.728 1.00 76.21 311 LYS C C 1
ATOM 12016 O O . LYS D 1 311 ? 74.276 50.031 11.399 1.00 94.97 311 LYS C O 1
ATOM 12022 N N . SER D 1 312 ? 74.516 48.249 12.750 1.00 70.85 312 SER C N 1
ATOM 12023 C CA . SER D 1 312 ? 75.637 48.817 13.481 1.00 72.67 312 SER C CA 1
ATOM 12024 C C . SER D 1 312 ? 76.693 47.732 13.620 1.00 74.13 312 SER C C 1
ATOM 12025 O O . SER D 1 312 ? 76.381 46.550 13.475 1.00 73.45 312 SER C O 1
ATOM 12028 N N . PRO D 1 313 ? 77.953 48.124 13.862 1.00 76.83 313 PRO C N 1
ATOM 12029 C CA . PRO D 1 313 ? 79.016 47.120 13.975 1.00 79.47 313 PRO C CA 1
ATOM 12030 C C . PRO D 1 313 ? 78.790 46.183 15.152 1.00 77.07 313 PRO C C 1
ATOM 12031 O O . PRO D 1 313 ? 78.367 46.632 16.216 1.00 72.67 313 PRO C O 1
ATOM 12035 N N . GLY D 1 314 ? 79.079 44.900 14.964 1.00 79.31 314 GLY C N 1
ATOM 12036 C CA . GLY D 1 314 ? 78.947 43.944 16.046 1.00 78.12 314 GLY C CA 1
ATOM 12037 C C . GLY D 1 314 ? 78.801 42.509 15.589 1.00 74.94 314 GLY C C 1
ATOM 12038 O O . GLY D 1 314 ? 78.502 42.245 14.422 1.00 78.66 314 GLY C O 1
ATOM 12039 N N . LYS D 1 315 ? 79.018 41.577 16.512 1.00 68.21 315 LYS C N 1
ATOM 12040 C CA . LYS D 1 315 ? 78.871 40.162 16.200 1.00 65.92 315 LYS C CA 1
ATOM 12041 C C . LYS D 1 315 ? 77.405 39.874 15.893 1.00 65.79 315 LYS C C 1
ATOM 12042 O O . LYS D 1 315 ? 76.514 40.206 16.676 1.00 75.41 315 LYS C O 1
ATOM 12048 N N . GLY D 1 316 ? 77.148 39.278 14.738 1.00 66.25 316 GLY C N 1
ATOM 12049 C CA . GLY D 1 316 ? 75.777 39.046 14.342 1.00 66.89 316 GLY C CA 1
ATOM 12050 C C . GLY D 1 316 ? 75.590 38.022 13.248 1.00 66.75 316 GLY C C 1
ATOM 12051 O O . GLY D 1 316 ? 76.515 37.295 12.887 1.00 73.43 316 GLY C O 1
ATOM 12052 N N . LEU D 1 317 ? 74.372 37.970 12.723 1.00 67.31 317 LEU C N 1
ATOM 12053 C CA . LEU D 1 317 ? 74.042 37.045 11.654 1.00 72.93 317 LEU C CA 1
ATOM 12054 C C . LEU D 1 317 ? 73.755 37.805 10.370 1.00 76.32 317 LEU C C 1
ATOM 12055 O O . LEU D 1 317 ? 73.208 38.904 10.400 1.00 86.89 317 LEU C O 1
ATOM 12060 N N . ALA D 1 318 ? 74.150 37.225 9.243 1.00 67.66 318 ALA C N 1
ATOM 12061 C CA . ALA D 1 318 ? 73.747 37.741 7.947 1.00 64.64 318 ALA C CA 1
ATOM 12062 C C . ALA D 1 318 ? 72.792 36.734 7.330 1.00 64.91 318 ALA C C 1
ATOM 12063 O O . ALA D 1 318 ? 72.834 35.548 7.657 1.00 66.29 318 ALA C O 1
ATOM 12065 N N . TYR D 1 319 ? 71.921 37.203 6.448 1.00 60.39 319 TYR C N 1
ATOM 12066 C CA . TYR D 1 319 ? 70.955 36.319 5.816 1.00 60.85 319 TYR C CA 1
ATOM 12067 C C . TYR D 1 319 ? 71.023 36.405 4.292 1.00 64.96 319 TYR C C 1
ATOM 12068 O O . TYR D 1 319 ? 71.454 37.410 3.730 1.00 69.56 319 TYR C O 1
ATOM 12077 N N . THR D 1 320 ? 70.603 35.338 3.628 1.00 64.33 320 THR C N 1
ATOM 12078 C CA . THR D 1 320 ? 70.539 35.330 2.178 1.00 68.88 320 THR C CA 1
ATOM 12079 C C . THR D 1 320 ? 69.601 34.217 1.758 1.00 67.45 320 THR C C 1
ATOM 12080 O O . THR D 1 320 ? 69.081 33.503 2.607 1.00 71.56 320 THR C O 1
ATOM 12084 N N . VAL D 1 321 ? 69.368 34.076 0.458 1.00 69.74 321 VAL C N 1
ATOM 12085 C CA . VAL D 1 321 ? 68.530 32.987 -0.039 1.00 74.13 321 VAL C CA 1
ATOM 12086 C C . VAL D 1 321 ? 69.307 32.107 -1.017 1.00 83.86 321 VAL C C 1
ATOM 12087 O O . VAL D 1 321 ? 69.718 32.561 -2.084 1.00 96.03 321 VAL C O 1
ATOM 12091 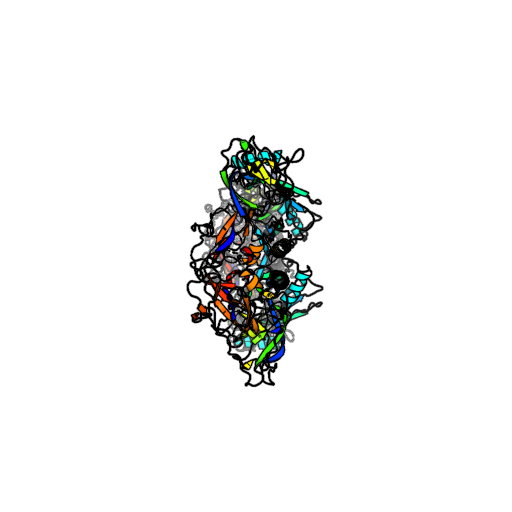N N . ILE D 1 322 ? 69.505 30.847 -0.638 1.00 82.44 322 ILE C N 1
ATOM 12092 C CA . ILE D 1 322 ? 70.271 29.902 -1.443 1.00 87.48 322 ILE C CA 1
ATOM 12093 C C . ILE D 1 322 ? 69.374 28.788 -1.960 1.00 91.45 322 ILE C C 1
ATOM 12094 O O . ILE D 1 322 ? 68.843 28.000 -1.177 1.00 93.24 322 ILE C O 1
ATOM 12099 N N . ASN D 1 323 ? 69.219 28.725 -3.280 1.00 93.88 323 ASN C N 1
ATOM 12100 C CA . ASN D 1 323 ? 68.338 27.750 -3.912 1.00 99.05 323 ASN C CA 1
ATOM 12101 C C . ASN D 1 323 ? 66.944 27.788 -3.304 1.00 92.53 323 ASN C C 1
ATOM 12102 O O . ASN D 1 323 ? 66.311 26.750 -3.106 1.00 96.01 323 ASN C O 1
ATOM 12107 N N . GLY D 1 324 ? 66.479 28.996 -2.994 1.00 80.64 324 GLY C N 1
ATOM 12108 C CA . GLY D 1 324 ? 65.145 29.181 -2.456 1.00 86.68 324 GLY C CA 1
ATOM 12109 C C . GLY D 1 324 ? 65.058 28.971 -0.957 1.00 94.34 324 GLY C C 1
ATOM 12110 O O . GLY D 1 324 ? 64.022 29.223 -0.349 1.00 103.18 324 GLY C O 1
ATOM 12111 N N . THR D 1 325 ? 66.146 28.512 -0.353 1.00 88.95 325 THR C N 1
ATOM 12112 C CA . THR D 1 325 ? 66.170 28.289 1.085 1.00 85.02 325 THR C CA 1
ATOM 12113 C C . THR D 1 325 ? 66.698 29.510 1.829 1.00 86.67 325 THR C C 1
ATOM 12114 O O . THR D 1 325 ? 67.798 29.993 1.543 1.00 74.58 325 THR C O 1
ATOM 12118 N N . LEU D 1 326 ? 65.913 30.010 2.780 1.00 91.07 326 LEU C N 1
ATOM 12119 C CA . LEU D 1 326 ? 66.375 31.095 3.637 1.00 79.28 326 LEU C CA 1
ATOM 12120 C C . LEU D 1 326 ? 67.545 30.588 4.468 1.00 79.11 326 LEU C C 1
ATOM 12121 O O . LEU D 1 326 ? 67.438 29.583 5.171 1.00 81.87 326 LEU C O 1
ATOM 12126 N N . SER D 1 327 ? 68.670 31.280 4.366 1.00 71.02 327 SER C N 1
ATOM 12127 C CA . SER D 1 327 ? 69.906 30.814 4.965 1.00 67.87 327 SER C CA 1
ATOM 12128 C C . SER D 1 327 ? 70.526 31.932 5.771 1.00 71.93 327 SER C C 1
ATOM 12129 O O . SER D 1 327 ? 70.308 33.113 5.481 1.00 72.68 327 SER C O 1
ATOM 12132 N N . PHE D 1 328 ? 71.301 31.557 6.784 1.00 67.12 328 PHE C N 1
ATOM 12133 C CA . PHE D 1 328 ? 71.976 32.542 7.613 1.00 66.89 328 PHE C CA 1
ATOM 12134 C C . PHE D 1 328 ? 73.400 32.113 7.889 1.00 64.63 328 PHE C C 1
ATOM 12135 O O . PHE D 1 328 ? 73.733 30.937 7.787 1.00 68.08 328 PHE C O 1
ATOM 12143 N N . ALA D 1 329 ? 74.237 33.074 8.249 1.00 68.82 329 ALA C N 1
ATOM 12144 C CA . ALA D 1 329 ? 75.623 32.786 8.569 1.00 75.34 329 ALA C CA 1
ATOM 12145 C C . ALA D 1 329 ? 76.110 33.691 9.689 1.00 82.28 329 ALA C C 1
ATOM 12146 O O . ALA D 1 329 ? 75.675 34.837 9.808 1.00 77.63 329 ALA C O 1
ATOM 12148 N N . HIS D 1 330 ? 77.006 33.170 10.517 1.00 80.07 330 HIS C N 1
ATOM 12149 C CA . HIS D 1 330 ? 77.665 34.007 11.500 1.00 73.85 330 HIS C CA 1
ATOM 12150 C C . HIS D 1 330 ? 78.626 34.948 10.800 1.00 79.53 330 HIS C C 1
ATOM 12151 O O . HIS D 1 330 ? 79.304 34.566 9.843 1.00 92.15 330 HIS C O 1
ATOM 12158 N N . THR D 1 331 ? 78.676 36.183 11.278 1.00 70.00 331 THR C N 1
ATOM 12159 C CA . THR D 1 331 ? 79.651 37.136 10.790 1.00 72.49 331 THR C CA 1
ATOM 12160 C C . THR D 1 331 ? 79.833 38.254 11.798 1.00 77.72 331 THR C C 1
ATOM 12161 O O . THR D 1 331 ? 79.113 38.342 12.793 1.00 84.80 331 THR C O 1
ATOM 12165 N N . ARG D 1 332 ? 80.820 39.099 11.542 1.00 78.90 332 ARG C N 1
ATOM 12166 C CA . ARG D 1 332 ? 80.959 40.334 12.282 1.00 69.38 332 ARG C CA 1
ATOM 12167 C C . ARG D 1 332 ? 80.670 41.499 11.367 1.00 82.66 332 ARG C C 1
ATOM 12168 O O . ARG D 1 332 ? 81.224 41.603 10.274 1.00 94.69 332 ARG C O 1
ATOM 12176 N N . TYR D 1 333 ? 79.774 42.365 11.809 1.00 77.72 333 TYR C N 1
ATOM 12177 C CA . TYR D 1 333 ? 79.522 43.580 11.078 1.00 69.93 333 TYR C CA 1
ATOM 12178 C C . TYR D 1 333 ? 80.578 44.600 11.462 1.00 76.20 333 TYR C C 1
ATOM 12179 O O . TYR D 1 333 ? 80.905 44.766 12.642 1.00 86.00 333 TYR C O 1
ATOM 12188 N N . VAL D 1 334 ? 81.131 45.253 10.448 1.00 75.03 334 VAL C N 1
ATOM 12189 C CA . VAL D 1 334 ? 82.153 46.271 10.640 1.00 72.06 334 VAL C CA 1
ATOM 12190 C C . VAL D 1 334 ? 81.748 47.543 9.909 1.00 77.26 334 VAL C C 1
ATOM 12191 O O . VAL D 1 334 ? 81.029 47.483 8.905 1.00 87.35 334 VAL C O 1
ATOM 12195 N N . ARG D 1 335 ? 82.191 48.695 10.407 1.00 61.89 335 ARG C N 1
ATOM 12196 C CA . ARG D 1 335 ? 81.886 49.942 9.717 1.00 62.90 335 ARG C CA 1
ATOM 12197 C C . ARG D 1 335 ? 82.574 49.966 8.363 1.00 79.20 335 ARG C C 1
ATOM 12198 O O . ARG D 1 335 ? 83.759 49.629 8.236 1.00 74.03 335 ARG C O 1
ATOM 12206 N N . MET D 1 336 ? 81.809 50.344 7.349 1.00 84.09 336 MET C N 1
ATOM 12207 C CA . MET D 1 336 ? 82.350 50.565 6.023 1.00 78.28 336 MET C CA 1
ATOM 12208 C C . MET D 1 336 ? 81.703 51.805 5.448 1.00 79.00 336 MET C C 1
ATOM 12209 O O . MET D 1 336 ? 80.711 52.303 5.975 1.00 78.69 336 MET C O 1
ATOM 12214 N N . TRP D 1 337 ? 82.273 52.301 4.361 1.00 81.64 337 TRP C N 1
ATOM 12215 C CA . TRP D 1 337 ? 81.687 53.421 3.654 1.00 73.19 337 TRP C CA 1
ATOM 12216 C C . TRP D 1 337 ? 81.460 53.042 2.209 1.00 77.27 337 TRP C C 1
ATOM 12217 O O . TRP D 1 337 ? 82.281 52.368 1.583 1.00 77.16 337 TRP C O 1
ATOM 12228 N N . ILE D 1 338 ? 80.310 53.460 1.704 1.00 85.22 338 ILE C N 1
ATOM 12229 C CA . ILE D 1 338 ? 79.822 53.043 0.406 1.00 82.31 338 ILE C CA 1
ATOM 12230 C C . ILE D 1 338 ? 79.563 54.328 -0.375 1.00 84.56 338 ILE C C 1
ATOM 12231 O O . ILE D 1 338 ? 79.226 55.356 0.221 1.00 69.36 338 ILE C O 1
ATOM 12236 N N . ASP D 1 339 ? 79.768 54.299 -1.690 1.00 92.12 339 ASP C N 1
ATOM 12237 C CA . ASP D 1 339 ? 79.613 55.518 -2.490 1.00 93.06 339 ASP C CA 1
ATOM 12238 C C . ASP D 1 339 ? 78.148 55.906 -2.671 1.00 84.65 339 ASP C C 1
ATOM 12239 O O . ASP D 1 339 ? 77.810 57.089 -2.752 1.00 82.39 339 ASP C O 1
ATOM 12244 N N . GLY D 1 340 ? 77.286 54.897 -2.721 1.00 74.86 340 GLY C N 1
ATOM 12245 C CA . GLY D 1 340 ? 75.856 55.096 -2.855 1.00 72.46 340 GLY C CA 1
ATOM 12246 C C . GLY D 1 340 ? 75.194 53.740 -2.803 1.00 77.32 340 GLY C C 1
ATOM 12247 O O . GLY D 1 340 ? 75.877 52.729 -2.643 1.00 83.02 340 GLY C O 1
ATOM 12248 N N . PRO D 1 341 ? 73.864 53.701 -2.945 1.00 76.21 341 PRO C N 1
ATOM 12249 C CA . PRO D 1 341 ? 73.138 52.430 -2.830 1.00 72.96 341 PRO C CA 1
ATOM 12250 C C . PRO D 1 341 ? 73.348 51.527 -4.041 1.00 74.84 341 PRO C C 1
ATOM 12251 O O . PRO D 1 341 ? 73.262 50.308 -3.909 1.00 75.29 341 PRO C O 1
ATOM 12255 N N . VAL D 1 342 ? 73.604 52.117 -5.204 1.00 71.23 342 VAL C N 1
ATOM 12256 C CA . VAL D 1 342 ? 73.920 51.333 -6.393 1.00 74.22 342 VAL C CA 1
ATOM 12257 C C . VAL D 1 342 ? 75.376 51.543 -6.792 1.00 74.73 342 VAL C C 1
ATOM 12258 O O . VAL D 1 342 ? 75.831 52.677 -6.927 1.00 78.15 342 VAL C O 1
ATOM 12262 N N . LEU D 1 343 ? 76.103 50.445 -6.964 1.00 77.34 343 LEU C N 1
ATOM 12263 C CA . LEU D 1 343 ? 77.539 50.506 -7.210 1.00 86.42 343 LEU C CA 1
ATOM 12264 C C . LEU D 1 343 ? 77.921 49.732 -8.464 1.00 91.47 343 LEU C C 1
ATOM 12265 O O . LEU D 1 343 ? 77.298 48.721 -8.785 1.00 96.35 343 LEU C O 1
ATOM 12270 N N . LYS D 1 344 ? 78.953 50.199 -9.162 1.00 86.11 344 LYS C N 1
ATOM 12271 C CA . LYS D 1 344 ? 79.430 49.500 -10.348 1.00 90.74 344 LYS C CA 1
ATOM 12272 C C . LYS D 1 344 ? 80.211 48.253 -9.959 1.00 90.59 344 LYS C C 1
ATOM 12273 O O . LYS D 1 344 ? 80.073 47.207 -10.591 1.00 101.21 344 LYS C O 1
ATOM 12279 N N . GLU D 1 345 ? 81.027 48.369 -8.915 1.00 84.92 345 GLU C N 1
ATOM 12280 C CA . GLU D 1 345 ? 81.765 47.225 -8.384 1.00 90.95 345 GLU C CA 1
ATOM 12281 C C . GLU D 1 345 ? 81.340 46.964 -6.946 1.00 86.46 345 GLU C C 1
ATOM 12282 O O . GLU D 1 345 ? 80.967 47.894 -6.239 1.00 83.34 345 GLU C O 1
ATOM 12288 N N . PRO D 1 346 ? 81.379 45.694 -6.509 1.00 89.35 346 PRO C N 1
ATOM 12289 C CA . PRO D 1 346 ? 80.970 45.361 -5.139 1.00 83.39 346 PRO C CA 1
ATOM 12290 C C . PRO D 1 346 ? 82.063 45.728 -4.141 1.00 79.91 346 PRO C C 1
ATOM 12291 O O . PRO D 1 346 ? 82.581 44.870 -3.426 1.00 78.20 346 PRO C O 1
ATOM 12295 N N . LYS D 1 347 ? 82.409 47.009 -4.109 1.00 82.30 347 LYS C N 1
ATOM 12296 C CA . LYS D 1 347 ? 83.511 47.496 -3.294 1.00 76.31 347 LYS C CA 1
ATOM 12297 C C . LYS D 1 347 ? 83.043 48.523 -2.268 1.00 74.24 347 LYS C C 1
ATOM 12298 O O . LYS D 1 347 ? 82.048 49.219 -2.469 1.00 76.12 347 LYS C O 1
ATOM 12304 N N . GLY D 1 348 ? 83.769 48.611 -1.164 1.00 79.71 348 GLY C N 1
ATOM 12305 C CA . GLY D 1 348 ? 83.466 49.586 -0.138 1.00 65.23 348 GLY C CA 1
ATOM 12306 C C . GLY D 1 348 ? 84.738 50.022 0.556 1.00 87.56 348 GLY C C 1
ATOM 12307 O O . GLY D 1 348 ? 85.782 49.380 0.423 1.00 82.59 348 GLY C O 1
ATOM 12308 N N . LYS D 1 349 ? 84.660 51.117 1.298 1.00 87.29 349 LYS C N 1
ATOM 12309 C CA . LYS D 1 349 ? 85.822 51.604 2.025 1.00 94.61 349 LYS C CA 1
ATOM 12310 C C . LYS D 1 349 ? 85.828 51.028 3.432 1.00 88.99 349 LYS C C 1
ATOM 12311 O O . LYS D 1 349 ? 84.878 51.207 4.185 1.00 88.03 349 LYS C O 1
ATOM 12317 N N . ARG D 1 350 ? 86.901 50.328 3.780 1.00 89.23 350 ARG C N 1
ATOM 12318 C CA . ARG D 1 350 ? 86.962 49.633 5.058 1.00 77.85 350 ARG C CA 1
ATOM 12319 C C . ARG D 1 350 ? 87.571 50.469 6.174 1.00 75.63 350 ARG C C 1
ATOM 12320 O O . ARG D 1 350 ? 87.160 50.357 7.327 1.00 79.91 350 ARG C O 1
ATOM 12328 N N . GLU D 1 351 ? 88.545 51.306 5.838 1.00 73.53 351 GLU C N 1
ATOM 12329 C CA . GLU D 1 351 ? 89.294 52.018 6.864 1.00 75.87 351 GLU C CA 1
ATOM 12330 C C . GLU D 1 351 ? 88.777 53.430 7.128 1.00 89.39 351 GLU C C 1
ATOM 12331 O O . GLU D 1 351 ? 88.777 53.893 8.266 1.00 90.66 351 GLU C O 1
ATOM 12337 N N . SER D 1 352 ? 88.332 54.109 6.079 1.00 90.08 352 SER C N 1
ATOM 12338 C CA . SER D 1 352 ? 87.962 55.516 6.181 1.00 85.80 352 SER C CA 1
ATOM 12339 C C . SER D 1 352 ? 87.207 55.958 4.942 1.00 93.25 352 SER C C 1
ATOM 12340 O O . SER D 1 352 ? 87.461 55.452 3.847 1.00 100.27 352 SER C O 1
ATOM 12343 N N . PRO D 1 353 ? 86.277 56.914 5.105 1.00 92.18 353 PRO C N 1
ATOM 12344 C CA . PRO D 1 353 ? 85.538 57.464 3.964 1.00 97.05 353 PRO C CA 1
ATOM 12345 C C . PRO D 1 353 ? 86.469 58.146 2.972 1.00 102.22 353 PRO C C 1
ATOM 12346 O O . PRO D 1 353 ? 86.125 58.279 1.799 1.00 106.23 353 PRO C O 1
ATOM 12350 N N . SER D 1 354 ? 87.635 58.570 3.442 1.00 80.11 354 SER C N 1
ATOM 12351 C CA . SER D 1 354 ? 88.633 59.168 2.567 1.00 104.61 354 SER C CA 1
ATOM 12352 C C . SER D 1 354 ? 89.653 58.129 2.093 1.00 107.50 354 SER C C 1
ATOM 12353 O O . SER D 1 354 ? 90.632 58.462 1.423 1.00 99.96 354 SER C O 1
ATOM 12356 N N . GLY D 1 355 ? 89.416 56.869 2.445 1.00 109.84 355 GLY C N 1
ATOM 12357 C CA . GLY D 1 355 ? 90.334 55.798 2.105 1.00 109.70 355 GLY C CA 1
ATOM 12358 C C . GLY D 1 355 ? 90.067 55.205 0.738 1.00 110.34 355 GLY C C 1
ATOM 12359 O O . GLY D 1 355 ? 89.501 55.866 -0.130 1.00 112.95 355 GLY C O 1
ATOM 12360 N N . ILE D 1 356 ? 90.474 53.953 0.549 1.00 112.00 356 ILE C N 1
ATOM 12361 C CA . ILE D 1 356 ? 90.286 53.266 -0.725 1.00 81.99 356 ILE C CA 1
ATOM 12362 C C . ILE D 1 356 ? 89.217 52.176 -0.646 1.00 90.07 356 ILE C C 1
ATOM 12363 O O . ILE D 1 356 ? 88.862 51.709 0.436 1.00 95.04 356 ILE C O 1
ATOM 12368 N N . SER D 1 357 ? 88.706 51.774 -1.804 1.00 93.68 357 SER C N 1
ATOM 12369 C CA . SER D 1 357 ? 87.712 50.715 -1.875 1.00 98.25 357 SER C CA 1
ATOM 12370 C C . SER D 1 357 ? 88.370 49.346 -1.999 1.00 108.57 357 SER C C 1
ATOM 12371 O O . SER D 1 357 ? 89.462 49.210 -2.560 1.00 116.89 357 SER C O 1
ATOM 12374 N N . SER D 1 358 ? 87.691 48.337 -1.466 1.00 100.16 358 SER C N 1
ATOM 12375 C CA . SER D 1 358 ? 88.118 46.954 -1.591 1.00 94.51 358 SER C CA 1
ATOM 12376 C C . SER D 1 358 ? 86.881 46.096 -1.750 1.00 88.00 358 SER C C 1
ATOM 12377 O O . SER D 1 358 ? 85.790 46.516 -1.373 1.00 83.27 358 SER C O 1
ATOM 12380 N N . ASP D 1 359 ? 87.046 44.905 -2.316 1.00 95.65 359 ASP C N 1
ATOM 12381 C CA . ASP D 1 359 ? 85.929 43.983 -2.462 1.00 99.25 359 ASP C CA 1
ATOM 12382 C C . ASP D 1 359 ? 85.325 43.717 -1.096 1.00 93.44 359 ASP C C 1
ATOM 12383 O O . ASP D 1 359 ? 86.048 43.479 -0.131 1.00 100.89 359 ASP C O 1
ATOM 12388 N N . ILE D 1 360 ? 84.002 43.775 -1.011 1.00 85.87 360 ILE C N 1
ATOM 12389 C CA . ILE D 1 360 ? 83.327 43.542 0.259 1.00 85.98 360 ILE C CA 1
ATOM 12390 C C . ILE D 1 360 ? 82.389 42.339 0.205 1.00 86.50 360 ILE C C 1
ATOM 12391 O O . ILE D 1 360 ? 82.047 41.771 1.240 1.00 92.65 360 ILE C O 1
ATOM 12396 N N . TRP D 1 361 ? 81.979 41.952 -0.998 1.00 83.48 361 TRP C N 1
ATOM 12397 C CA . TRP D 1 361 ? 81.233 40.710 -1.166 1.00 86.27 361 TRP C CA 1
ATOM 12398 C C . TRP D 1 361 ? 81.558 39.949 -2.454 1.00 91.97 361 TRP C C 1
ATOM 12399 O O . TRP D 1 361 ? 81.670 40.531 -3.534 1.00 83.59 361 TRP C O 1
ATOM 12410 N N . THR D 1 362 ? 81.668 38.632 -2.321 1.00 91.85 362 THR C N 1
ATOM 12411 C CA . THR D 1 362 ? 82.192 37.778 -3.376 1.00 79.79 362 THR C CA 1
ATOM 12412 C C . THR D 1 362 ? 81.245 36.654 -3.767 1.00 95.81 362 THR C C 1
ATOM 12413 O O . THR D 1 362 ? 80.998 36.437 -4.954 1.00 112.09 362 THR C O 1
ATOM 12417 N N . GLN D 1 363 ? 80.725 35.926 -2.782 1.00 95.06 363 GLN C N 1
ATOM 12418 C CA . GLN D 1 363 ? 79.868 34.786 -3.095 1.00 92.09 363 GLN C CA 1
ATOM 12419 C C . GLN D 1 363 ? 78.426 35.183 -3.389 1.00 83.16 363 GLN C C 1
ATOM 12420 O O . GLN D 1 363 ? 77.674 35.577 -2.500 1.00 76.68 363 GLN C O 1
ATOM 12426 N N . TRP D 1 364 ? 78.061 35.078 -4.663 1.00 73.69 364 TRP C N 1
ATOM 12427 C CA . TRP D 1 364 ? 76.732 35.425 -5.113 1.00 71.73 364 TRP C CA 1
ATOM 12428 C C . TRP D 1 364 ? 75.938 34.160 -5.351 1.00 81.63 364 TRP C C 1
ATOM 12429 O O . TRP D 1 364 ? 76.454 33.196 -5.904 1.00 105.14 364 TRP C O 1
ATOM 12440 N N . PHE D 1 365 ? 74.683 34.157 -4.921 1.00 76.38 365 PHE C N 1
ATOM 12441 C CA . PHE D 1 365 ? 73.823 33.004 -5.135 1.00 81.65 365 PHE C CA 1
ATOM 12442 C C . PHE D 1 365 ? 72.803 33.362 -6.196 1.00 90.57 365 PHE C C 1
ATOM 12443 O O . PHE D 1 365 ? 72.388 34.510 -6.281 1.00 96.48 365 PHE C O 1
ATOM 12451 N N . LYS D 1 366 ? 72.412 32.397 -7.021 1.00 89.80 366 LYS C N 1
ATOM 12452 C CA . LYS D 1 366 ? 71.432 32.688 -8.056 1.00 91.82 366 LYS C CA 1
ATOM 12453 C C . LYS D 1 366 ? 70.118 33.104 -7.418 1.00 87.02 366 LYS C C 1
ATOM 12454 O O . LYS D 1 366 ? 69.563 32.385 -6.593 1.00 95.74 366 LYS C O 1
ATOM 12460 N N . TYR D 1 367 ? 69.645 34.287 -7.789 1.00 81.36 367 TYR C N 1
ATOM 12461 C CA . TYR D 1 367 ? 68.396 34.813 -7.266 1.00 80.86 367 TYR C CA 1
ATOM 12462 C C . TYR D 1 367 ? 67.522 35.219 -8.443 1.00 83.74 367 TYR C C 1
ATOM 12463 O O . TYR D 1 367 ? 67.415 36.399 -8.778 1.00 92.03 367 TYR C O 1
ATOM 12472 N N . GLY D 1 368 ? 66.906 3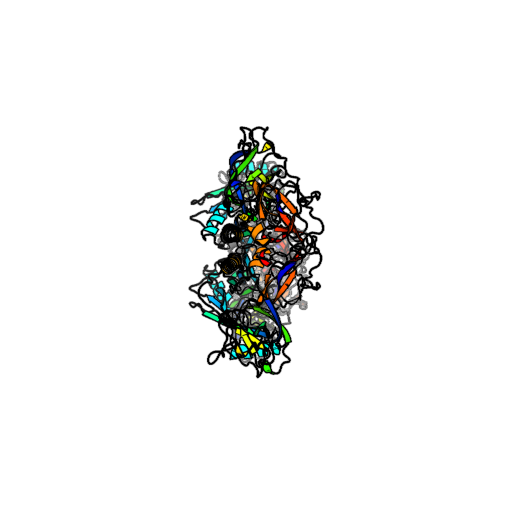4.227 -9.076 1.00 80.30 368 GLY C N 1
ATOM 12473 C CA . GLY D 1 368 ? 66.141 34.465 -10.283 1.00 81.75 368 GLY C CA 1
ATOM 12474 C C . GLY D 1 368 ? 67.091 34.835 -11.398 1.00 96.41 368 GLY C C 1
ATOM 12475 O O . GLY D 1 368 ? 68.128 34.196 -11.573 1.00 111.68 368 GLY C O 1
ATOM 12476 N N . ASP D 1 369 ? 66.755 35.878 -12.147 1.00 100.23 369 ASP C N 1
ATOM 12477 C CA . ASP D 1 369 ? 67.629 36.345 -13.213 1.00 105.72 369 ASP C CA 1
ATOM 12478 C C . ASP D 1 369 ? 68.794 37.135 -12.636 1.00 99.51 369 ASP C C 1
ATOM 12479 O O . ASP D 1 369 ? 69.730 37.484 -13.348 1.00 106.03 369 ASP C O 1
ATOM 12484 N N . MET D 1 370 ? 68.730 37.411 -11.338 1.00 98.08 370 MET C N 1
ATOM 12485 C CA . MET D 1 370 ? 69.785 38.150 -10.656 1.00 98.02 370 MET C CA 1
ATOM 12486 C C . MET D 1 370 ? 70.623 37.244 -9.775 1.00 91.62 370 MET C C 1
ATOM 12487 O O . MET D 1 370 ? 70.476 36.023 -9.778 1.00 97.83 370 MET C O 1
ATOM 12492 N N . GLU D 1 371 ? 71.500 37.871 -9.009 1.00 82.74 371 GLU C N 1
ATOM 12493 C CA . GLU D 1 371 ? 72.258 37.181 -7.989 1.00 86.28 371 GLU C CA 1
ATOM 12494 C C . GLU D 1 371 ? 72.173 37.973 -6.687 1.00 88.34 371 GLU C C 1
ATOM 12495 O O . GLU D 1 371 ? 72.274 39.201 -6.682 1.00 85.92 371 GLU C O 1
ATOM 12501 N N . ILE D 1 372 ? 71.968 37.261 -5.586 1.00 81.72 372 ILE C N 1
ATOM 12502 C CA . ILE D 1 372 ? 71.794 37.888 -4.292 1.00 69.73 372 ILE C CA 1
ATOM 12503 C C . ILE D 1 372 ? 72.982 37.566 -3.403 1.00 72.95 372 ILE C C 1
ATOM 12504 O O . ILE D 1 372 ? 73.639 36.534 -3.563 1.00 74.14 372 ILE C O 1
ATOM 12509 N N . GLY D 1 373 ? 73.274 38.477 -2.485 1.00 78.60 373 GLY C N 1
ATOM 12510 C CA . GLY D 1 373 ? 74.325 38.274 -1.512 1.00 76.46 373 GLY C CA 1
ATOM 12511 C C . GLY D 1 373 ? 73.727 38.346 -0.129 1.00 79.19 373 GLY C C 1
ATOM 12512 O O . GLY D 1 373 ? 72.601 37.895 0.085 1.00 93.63 373 GLY C O 1
ATOM 12513 N N . PRO D 1 374 ? 74.464 38.933 0.820 1.00 73.83 374 PRO C N 1
ATOM 12514 C CA . PRO D 1 374 ? 73.995 39.004 2.206 1.00 75.30 374 PRO C CA 1
ATOM 12515 C C . PRO D 1 374 ? 73.022 40.162 2.444 1.00 73.08 374 PRO C C 1
ATOM 12516 O O . PRO D 1 374 ? 73.221 41.269 1.938 1.00 75.20 374 PRO C O 1
ATOM 12520 N N . ASN D 1 375 ? 71.961 39.880 3.192 1.00 63.76 375 ASN C N 1
ATOM 12521 C CA . ASN D 1 375 ? 71.048 40.906 3.667 1.00 59.78 375 ASN C CA 1
ATOM 12522 C C . ASN D 1 375 ? 70.418 41.750 2.569 1.00 67.93 375 ASN C C 1
ATOM 12523 O O . ASN D 1 375 ? 70.172 42.941 2.760 1.00 69.22 375 ASN C O 1
ATOM 12528 N N . GLY D 1 376 ? 70.168 41.130 1.421 1.00 72.21 376 GLY C N 1
ATOM 12529 C CA . GLY D 1 376 ? 69.429 41.782 0.356 1.00 74.86 376 GLY C CA 1
ATOM 12530 C C . GLY D 1 376 ? 70.285 42.429 -0.714 1.00 74.61 376 GLY C C 1
ATOM 12531 O O . GLY D 1 376 ? 69.758 42.962 -1.692 1.00 74.93 376 GLY C O 1
ATOM 12532 N N . LEU D 1 377 ? 71.602 42.390 -0.535 1.00 65.99 377 LEU C N 1
ATOM 12533 C CA . LEU D 1 377 ? 72.511 42.942 -1.532 1.00 65.08 377 LEU C CA 1
ATOM 12534 C C . LEU D 1 377 ? 72.349 42.206 -2.856 1.00 71.63 377 LEU C C 1
ATOM 12535 O O . LEU D 1 377 ? 72.551 40.994 -2.929 1.00 75.08 377 LEU C O 1
ATOM 12540 N N . LEU D 1 378 ? 71.972 42.942 -3.897 1.00 71.28 378 LEU C N 1
ATOM 12541 C CA . LEU D 1 378 ? 71.725 42.339 -5.204 1.00 71.11 378 LEU C CA 1
ATOM 12542 C C . LEU D 1 378 ? 72.853 42.596 -6.190 1.00 74.15 378 LEU C C 1
ATOM 12543 O O . LEU D 1 378 ? 73.403 43.695 -6.254 1.00 77.58 378 LEU C O 1
ATOM 12548 N N . LYS D 1 379 ? 73.198 41.567 -6.955 1.00 70.17 379 LYS C N 1
ATOM 12549 C CA . LYS D 1 379 ? 74.107 41.728 -8.077 1.00 70.27 379 LYS C CA 1
ATOM 12550 C C . LYS D 1 379 ? 73.270 41.647 -9.341 1.00 72.58 379 LYS C C 1
ATOM 12551 O O . LYS D 1 379 ? 72.735 40.593 -9.674 1.00 75.79 379 LYS C O 1
ATOM 12557 N N . THR D 1 380 ? 73.124 42.777 -10.021 1.00 70.63 380 THR C N 1
ATOM 12558 C CA . THR D 1 380 ? 72.239 42.859 -11.172 1.00 78.91 380 THR C CA 1
ATOM 12559 C C . THR D 1 380 ? 72.967 43.498 -12.338 1.00 80.05 380 THR C C 1
ATOM 12560 O O . THR D 1 380 ? 74.007 44.123 -12.151 1.00 80.57 380 THR C O 1
ATOM 12564 N N . ALA D 1 381 ? 72.413 43.339 -13.536 1.00 86.33 381 ALA C N 1
ATOM 12565 C CA . ALA D 1 381 ? 72.989 43.920 -14.744 1.00 89.05 381 ALA C CA 1
ATOM 12566 C C . ALA D 1 381 ? 73.197 45.429 -14.610 1.00 94.36 381 ALA C C 1
ATOM 12567 O O . ALA D 1 381 ? 74.130 45.990 -15.182 1.00 82.94 381 ALA C O 1
ATOM 12569 N N . GLY D 1 382 ? 72.326 46.077 -13.841 1.00 93.37 382 GLY C N 1
ATOM 12570 C CA . GLY D 1 382 ? 72.385 47.517 -13.662 1.00 93.71 382 GLY C CA 1
ATOM 12571 C C . GLY D 1 382 ? 73.255 47.962 -12.501 1.00 92.83 382 GLY C C 1
ATOM 12572 O O . GLY D 1 382 ? 73.249 49.136 -12.128 1.00 83.69 382 GLY C O 1
ATOM 12573 N N . GLY D 1 383 ? 74.004 47.023 -11.930 1.00 96.97 383 GLY C N 1
ATOM 12574 C CA . GLY D 1 383 ? 74.922 47.328 -10.850 1.00 92.14 383 GLY C CA 1
ATOM 12575 C C . GLY D 1 383 ? 74.636 46.546 -9.581 1.00 87.62 383 GLY C C 1
ATOM 12576 O O . GLY D 1 383 ? 73.716 45.732 -9.534 1.00 90.55 383 GLY C O 1
ATOM 12577 N N . TYR D 1 384 ? 75.439 46.793 -8.551 1.00 81.66 384 TYR C N 1
ATOM 12578 C CA . TYR D 1 384 ? 75.235 46.174 -7.247 1.00 78.13 384 TYR C CA 1
ATOM 12579 C C . TYR D 1 384 ? 74.347 47.078 -6.405 1.00 82.30 384 TYR C C 1
ATOM 12580 O O . TYR D 1 384 ? 74.695 48.227 -6.135 1.00 88.94 384 TYR C O 1
ATOM 12589 N N . LYS D 1 385 ? 73.191 46.556 -6.009 1.00 73.99 385 LYS C N 1
ATOM 12590 C CA . LYS D 1 385 ? 72.172 47.359 -5.346 1.00 73.09 385 LYS C CA 1
ATOM 12591 C C . LYS D 1 385 ? 71.974 46.964 -3.884 1.00 71.54 385 LYS C C 1
ATOM 12592 O O . LYS D 1 385 ? 71.646 45.818 -3.575 1.00 69.19 385 LYS C O 1
ATOM 12598 N N . PHE D 1 386 ? 72.193 47.923 -2.989 1.00 71.12 386 PHE C N 1
ATOM 12599 C CA . PHE D 1 386 ? 71.952 47.730 -1.567 1.00 73.29 386 PHE C CA 1
ATOM 12600 C C . PHE D 1 386 ? 70.530 48.136 -1.254 1.00 76.25 386 PHE C C 1
ATOM 12601 O O . PHE D 1 386 ? 70.054 49.147 -1.765 1.00 86.85 386 PHE C O 1
ATOM 12609 N N . PRO D 1 387 ? 69.841 47.350 -0.416 1.00 75.62 387 PRO C N 1
ATOM 12610 C CA . PRO D 1 387 ? 68.549 47.814 0.091 1.00 72.11 387 PRO C CA 1
ATOM 12611 C C . PRO D 1 387 ? 68.784 49.055 0.936 1.00 78.47 387 PRO C C 1
ATOM 12612 O O . PRO D 1 387 ? 69.671 49.046 1.790 1.00 79.95 387 PRO C O 1
ATOM 12616 N N . TRP D 1 388 ? 68.011 50.107 0.692 1.00 75.07 388 TRP C N 1
ATOM 12617 C CA . TRP D 1 388 ? 68.271 51.400 1.312 1.00 69.81 388 TRP C CA 1
ATOM 12618 C C . TRP D 1 388 ? 68.172 51.389 2.831 1.00 72.07 388 TRP C C 1
ATOM 12619 O O . TRP D 1 388 ? 68.690 52.285 3.494 1.00 83.75 388 TRP C O 1
ATOM 12630 N N . HIS D 1 389 ? 67.509 50.380 3.381 1.00 67.48 389 HIS C N 1
ATOM 12631 C CA . HIS D 1 389 ? 67.410 50.249 4.827 1.00 68.02 389 HIS C CA 1
ATOM 12632 C C . HIS D 1 389 ? 68.783 50.199 5.484 1.00 71.13 389 HIS C C 1
ATOM 12633 O O . HIS D 1 389 ? 68.993 50.786 6.538 1.00 71.57 389 HIS C O 1
ATOM 12640 N N . LEU D 1 390 ? 69.714 49.505 4.840 1.00 75.40 390 LEU C N 1
ATOM 12641 C CA . LEU D 1 390 ? 71.043 49.259 5.395 1.00 75.58 390 LEU C CA 1
ATOM 12642 C C . LEU D 1 390 ? 71.867 50.524 5.634 1.00 90.32 390 LEU C C 1
ATOM 12643 O O . LEU D 1 390 ? 72.843 50.499 6.384 1.00 107.86 390 LEU C O 1
ATOM 12648 N N . ILE D 1 391 ? 71.471 51.622 4.998 1.00 83.98 391 ILE C N 1
ATOM 12649 C CA . ILE D 1 391 ? 72.161 52.897 5.153 1.00 81.02 391 ILE C CA 1
ATOM 12650 C C . ILE D 1 391 ? 71.562 53.674 6.320 1.00 103.97 391 ILE C C 1
ATOM 12651 O O . ILE D 1 391 ? 72.288 54.149 7.201 1.00 108.61 391 ILE C O 1
ATOM 12656 N N . GLY D 1 392 ? 70.235 53.800 6.310 1.00 116.09 392 GLY C N 1
ATOM 12657 C CA . GLY D 1 392 ? 69.483 54.308 7.445 1.00 128.15 392 GLY C CA 1
ATOM 12658 C C . GLY D 1 392 ? 69.457 55.815 7.613 1.00 145.66 392 GLY C C 1
ATOM 12659 O O . GLY D 1 392 ? 68.762 56.521 6.882 1.00 144.67 392 GLY C O 1
ATOM 12660 N N . MET D 1 393 ? 70.211 56.299 8.598 1.00 159.74 393 MET C N 1
ATOM 12661 C CA . MET D 1 393 ? 70.273 57.722 8.916 1.00 163.73 393 MET C CA 1
ATOM 12662 C C . MET D 1 393 ? 71.217 58.464 7.968 1.00 166.03 393 MET C C 1
ATOM 12663 O O . MET D 1 393 ? 70.801 58.969 6.923 1.00 158.17 393 MET C O 1
ATOM 12668 N N . GLU D 1 399 ? 79.673 62.289 6.773 1.00 151.74 399 GLU C N 1
ATOM 12669 C CA . GLU D 1 399 ? 80.311 63.487 6.238 1.00 155.06 399 GLU C CA 1
ATOM 12670 C C . GLU D 1 399 ? 80.429 64.574 7.300 1.00 160.04 399 GLU C C 1
ATOM 12671 O O . GLU D 1 399 ? 79.462 64.876 7.999 1.00 166.83 399 GLU C O 1
ATOM 12677 N N . LEU D 1 400 ? 81.615 65.166 7.409 1.00 157.77 400 LEU C N 1
ATOM 12678 C CA . LEU D 1 400 ? 81.870 66.204 8.406 1.00 151.16 400 LEU C CA 1
ATOM 12679 C C . LEU D 1 400 ? 81.606 67.607 7.860 1.00 149.34 400 LEU C C 1
ATOM 12680 O O . LEU D 1 400 ? 81.446 68.557 8.626 1.00 146.84 400 LEU C O 1
ATOM 12685 N N . HIS D 1 401 ? 81.564 67.732 6.536 1.00 150.84 401 HIS C N 1
ATOM 12686 C CA . HIS D 1 401 ? 81.271 69.009 5.888 1.00 146.78 401 HIS C CA 1
ATOM 12687 C C . HIS D 1 401 ? 79.855 69.466 6.216 1.00 133.16 401 HIS C C 1
ATOM 12688 O O . HIS D 1 401 ? 79.592 70.661 6.351 1.00 120.60 401 HIS C O 1
ATOM 12695 N N . GLU D 1 402 ? 78.951 68.499 6.346 1.00 135.23 402 GLU C N 1
ATOM 12696 C CA . GLU D 1 402 ? 77.539 68.769 6.590 1.00 132.47 402 GLU C CA 1
ATOM 12697 C C . GLU D 1 402 ? 77.278 69.306 7.992 1.00 136.01 402 GLU C C 1
ATOM 12698 O O . GLU D 1 402 ? 76.246 69.931 8.240 1.00 131.26 402 GLU C O 1
ATOM 12704 N N . LEU D 1 403 ? 78.213 69.049 8.903 1.00 142.43 403 LEU C N 1
ATOM 12705 C CA . LEU D 1 403 ? 78.071 69.435 10.304 1.00 131.77 403 LEU C CA 1
ATOM 12706 C C . LEU D 1 403 ? 79.157 70.423 10.707 1.00 141.45 403 LEU C C 1
ATOM 12707 O O . LEU D 1 403 ? 80.170 70.033 11.287 1.00 147.75 403 LEU C O 1
ATOM 12712 N N . SER D 1 404 ? 78.949 71.700 10.402 1.00 148.68 404 SER C N 1
ATOM 12713 C CA . SER D 1 404 ? 79.950 72.719 10.706 1.00 157.45 404 SER C CA 1
ATOM 12714 C C . SER D 1 404 ? 79.367 74.129 10.768 1.00 163.49 404 SER C C 1
ATOM 12715 O O . SER D 1 404 ? 78.452 74.464 10.012 1.00 165.21 404 SER C O 1
ATOM 12718 N N . GLU D 1 405 ? 79.913 74.939 11.675 1.00 160.18 405 GLU C N 1
ATOM 12719 C CA . GLU D 1 405 ? 79.585 76.361 11.784 1.00 155.52 405 GLU C CA 1
ATOM 12720 C C . GLU D 1 405 ? 78.096 76.596 12.044 1.00 150.18 405 GLU C C 1
ATOM 12721 O O . GLU D 1 405 ? 77.537 77.624 11.658 1.00 150.28 405 GLU C O 1
#

Radius of gyration: 58.86 Å; Cα contacts (8 Å, |Δi|>4): 3862; chains: 4; bounding box: 112×177×98 Å

CATH classification: 2.30.29.130